Protein 4UFC (pdb70)

Radius of gyration: 41.96 Å; Cα contacts (8 Å, |Δi|>4): 3913; chains: 2; bounding box: 73×130×104 Å

Nearest PDB structures (foldseek):
  4ufc-assembly2_B  TM=1.001E+00  e=0.000E+00  Bacteroides ovatus
  7kmq-assembly1_A  TM=9.727E-01  e=6.134E-87  Xanthomonas citri pv. citri str. 306
  7kmq-assembly1_B  TM=9.738E-01  e=2.047E-86  Xanthomonas citri pv. citri str. 306
  2rdy-assembly1_B  TM=9.113E-01  e=7.644E-83  Halalkalibacterium halodurans C-125
  7zo0-assembly1_A  TM=8.776E-01  e=9.885E-65  Akkermansia muciniphila ATCC BAA-835

Secondary structure (DSSP, 8-state):
--EEEESS--SSGGGSEEEE-SSEEEEE---SSEEEEEEEETT-BSS-S-----THHHHHHHHHHHHHHTT-HHHHHHHHHHHS--S---PPB----EEEEE-TT--S-EEEEEEEETTTTEEEEEEEETTEEEEEEEEE-TTTSSEEEEEEESSTT-EEEEEEEE-SSSEEEEEETTEEEEEEE---BTTBPP--EEEEEEEEEESSEEEEETTEEEEEEESEEEEEEEEEES--BTTB----HHHHHHHHHHHHHTS-HHHHHHHHHHHHHHHHTT-EEE----GGGGS-HHHHHHHGGGSS-THHHHHHHHHHHHHHHHH--TTSPPPBTTBT----SS-GGGG-EETTTHHHHHTTHHHHTT-GGGGHHHHHHHHHHHHHHHHHHHHHH--SS----SEE-TT---S--S-HHHH--TTHHHHHHHHHHHHHHHH--HHHHHHHHHHHHHHHHHHHHH-EE-TTT--EE--SEEETTEEEEES--HHHHHHHHHHHHHHHHHHHHH---HHHHHHHHHHHHTSPPPEE-TTS-B-SSSSS---TT---S--GGGTTTTTSS---TTT-HHHHHHHHHHHHHH-S-SSHHHHHHHHHHHHHTT-HHHHHHHHHHHS-B---GGGTTTSTT--B-TTS-BBSSSB-THHHHHHHHHHHHHHEE-SSSSEEESTT--TT--SEEEEEEEETTTEEEEEEEETTEEEEEEEEESS-EEEEEEESS-EE-TT-EE--SSPPS--SS-----PPPEE-TT-----------EEEEEEE-TT-EEEEEE-/---EEEESS--SSGGGSEEEE-SSEEEEE---SSEEEEEEEETT-BSS-S-----THHHHHHHHHHHHHHTT-HHHHHHHHHHHS--S---PPB----EEEEE-TT--S-EEEEEEEETTTTEEEEEEEETTEEEEEEEEE-TTTSSEEEEEEESSTT-EEEEEEEE-SS-EEEEEETTEEEEEEE---BTTBPP--EEEEEEEEEESSEEEEETTEEEEEEESEEEEEEEEEES--BTTB----HHHHHHHHHHHHHTS-HHHHHHHHHHHHHHHHTT-EEE----GGGGS-HHHHHHHGGGSS-THHHHHHHHHHHHHHHHH--TTSPPPBTTBT----SS-GGGG-EETTTHHHHHTTHHHHTT-GGGGHHHHHHHHHHHHHHHHHHHHHH--SS---BSEE-TT---SB-S-HHHH--TTHHHHHHHHHHHHHHHH--HHHHHHHHHHHHHHHHHHHHH-EE-TTT--EE--SEEETTEEEEES--HHHHHHHHHHHHHHHHHHHHH---HHHHHHHHHHHHTSPPPEE-TTS-B-SSSSS---TT---S--GGGTTTTTSS---TTT-HHHHHHHHHHHHHH-S-SSHHHHHHHHHHHHHTT-HHHHHHHHHHHS-B---GGGTTTSTT--B-TTS-BBSSSB-THHHHHHHHHHHHHHEE-SSSSEEESTT--TT--SEEEEEEEETTTEEEEEEEETTEEEEEEEEESS-EEEEEEESS-EE-TT-EE-SSPPPS--SS-----PPPEE-TT-----------EEEEEEE-TTEEEEEEE-

Solvent-accessible surface area: 54786 Å² total; per-residue (Å²): 99,25,88,0,71,5,42,119,17,10,138,45,40,10,43,0,0,0,1,4,12,6,28,4,0,0,0,3,27,0,12,30,86,127,1,30,0,4,4,0,7,11,16,0,1,0,1,11,52,35,87,0,17,20,75,74,0,46,142,27,12,84,66,0,33,110,12,12,59,95,57,106,33,154,63,0,36,161,54,0,64,73,23,0,22,37,148,32,35,1,0,0,0,1,3,3,4,11,0,41,0,66,0,93,103,2,112,128,25,65,56,23,41,6,7,0,16,0,80,35,5,7,4,30,3,96,0,59,16,131,122,15,36,10,41,3,24,1,0,2,0,25,61,16,47,0,1,0,0,21,0,105,2,78,114,70,70,20,0,20,4,19,0,16,19,85,13,99,16,99,46,137,30,84,23,113,138,59,36,0,30,1,54,2,84,11,64,106,25,79,60,19,142,46,25,3,94,2,12,2,6,0,53,11,75,35,97,13,85,48,120,79,32,69,90,34,0,46,0,43,98,0,36,70,0,8,0,0,3,0,2,3,0,1,10,74,56,30,128,50,42,95,21,83,22,42,112,75,0,46,58,62,5,134,144,2,42,124,48,79,24,119,127,0,33,142,59,1,36,54,88,0,74,153,14,0,46,71,0,49,6,78,8,68,74,34,179,30,8,124,79,42,0,27,95,6,0,106,55,1,43,103,40,129,5,27,5,1,0,5,1,4,1,6,0,0,0,1,0,0,0,1,0,0,11,71,88,16,23,4,0,4,8,8,1,4,0,2,72,25,18,139,9,53,123,26,0,5,1,16,0,1,0,14,1,0,0,2,3,23,0,0,10,9,0,30,0,28,71,0,3,41,1,0,6,56,0,0,83,31,0,25,92,24,0,36,102,1,0,118,43,0,7,89,5,133,23,7,2,0,0,6,5,0,0,0,3,7,1,2,0,0,0,62,110,0,36,9,0,0,0,3,0,0,0,5,2,0,0,10,13,0,12,45,23,12,15,12,29,14,64,108,131,26,0,114,106,20,12,82,18,0,56,9,3,0,29,4,2,40,48,1,15,37,83,23,67,79,31,60,14,30,0,1,0,0,0,0,0,0,50,36,45,48,2,24,6,4,0,8,0,0,11,3,0,0,31,6,0,0,28,14,0,9,64,0,1,131,52,22,52,48,51,99,82,26,27,69,41,0,105,109,12,25,83,105,6,10,11,16,12,1,0,125,73,12,1,0,5,1,23,13,80,32,99,18,88,44,173,47,116,26,82,6,1,0,1,0,4,0,2,13,25,8,33,6,4,4,9,81,69,22,26,32,0,4,24,0,0,65,23,5,3,92,39,19,17,49,49,31,16,0,8,1,0,0,2,3,0,0,0,2,0,6,8,31,31,8,76,34,0,20,83,0,0,59,28,2,2,61,27,1,27,28,74,170,51,29,199,122,96,88,79,3,22,2,2,6,1,0,0,3,0,36,48,42,10,4,0,2,0,3,0,0,0,0,0,0,0,0,7,0,0,2,8,3,16,11,20,1,0,5,2,10,1,3,27,0,92,46,1,86,68,15,38,2,94,3,0,14,0,16,1,27,0,32,0,39,4,49,3,118,107,64,59,7,66,74,0,61,0,114,0,42,73,5,67,11,0,15,0,16,2,44,34,47,6,114,30,195,54,32,101,104,33,142,73,182,112,10,95,11,147,23,1,16,37,17,120,29,59,113,16,16,57,29,174,87,33,105,27,86,67,21,198,72,106,148,34,58,41,13,14,4,113,11,148,66,38,120,73,36,89,1,50,42,143,125,40,8,89,0,32,5,41,125,17,10,142,47,37,12,43,0,2,0,2,4,11,4,30,4,0,0,0,4,29,0,10,25,105,117,0,33,0,3,3,1,7,11,16,0,0,0,0,15,53,35,82,0,18,19,77,72,0,46,145,25,12,85,71,0,34,137,19,13,60,89,59,108,32,143,62,0,31,160,54,0,63,75,22,0,20,35,144,34,36,0,0,0,0,0,3,2,3,11,0,40,0,65,1,87,103,2,134,132,29,68,57,29,37,6,8,0,16,0,58,34,5,6,3,29,4,88,0,58,15,130,103,15,34,8,41,2,23,2,0,2,0,27,61,24,49,0,2,0,0,19,1,106,2,79,107,74,71,23,0,21,2,17,0,21,20,84,14,98,15,117,56,162,24,70,17,114,146,62,35,0,22,1,58,2,91,11,66,116,28,81,67,25,162,48,25,3,96,2,12,3,6,0,52,12,75,36,99,13,83,49,110,76,34,72,90,38,0,48,0,42,98,0,36,70,0,8,0,0,3,0,2,3,1,0,10,73,56,31,126,52,41,95,21,86,20,44,103,75,0,45,52,61,5,138,155,0,42,128,60,77,24,112,130,0,32,150,67,1,37,59,87,0,76,154,13,0,47,71,0,50,6,78,8,58,42,14,45,29,9,42,43,30,0,28,87,7,0,110,68,2,42,88,35,76,5,26,6,1,0,5,1,3,1,6,0,0,0,2,0,0,0,1,0,0,13,72,90,17,24,4,0,4,7,9,0,2,0,1,71,23,16,140,9,52,122,26,0,5,1,16,0,1,0,13,1,0,0,2,2,21,0,0,10,8,0,29,0,27,71,0,3,41,1,0,6,55,0,0,88,30,0,25,91,24,0,36,98,0,0,122,40,0,8,90,6,133,23,7,3,0,0,6,5,0,0,0,2,7,1,2,0,0,0,63,108,0,36,9,0,0,0,3,0,0,0,6,3,0,0,11,15,0,12,48,24,13,16,11,29,14,63,104,131,27,0,98,105,20,12,84,18,0,56,9,2,0,28,4,1,40,45,1,16,37,101,18,70,105,99,116,50,29,0,0,0,0,0,0,0,0,51,37,44,56,1,15,6,0,0,8,0,0,12,2,0,0,30,5,0,0,30,15,0,8,65,0,1,135,46,29,52,47,49,98,83,26,27,66,39,0,110,108,11,23,127,106,7,11,11,16,30,2,0,123,72,11,1,0,6,1,20,10,76,34,94,18,88,42,175,46,117,26,81,5,1,0,1,0,4,0,3,12,26,8,34,6,4,4,8,80,68,23,50,81,0,4,24,0,0,64,23,6,4,92,36,17,15,48,47,32,16,0,8,1,0,0,2,3,0,0,0,2,0,6,8,33,31,8,76,34,0,19,80,0,0,57,27,3,1,62,28,1,27,29,72,170,54,28,199,121,95,87,79,3,22,2,2,5,1,0,0,3,0,33,48,43,10,5,0,3,0,2,0,0,0,0,0,0,0,0,7,0,1,2,8,2,17,10,21,1,0,6,2,10,1,2,28,0,92,46,0,63,32,16,38,2,94,3,0,12,0,16,1,29,0,29,0,38,4,53,3,71,103,60,67,6,65,65,1,61,0,100,0,42,72,5,67,12,0,14,0,15,2,46,30,52,10,107,30,173,64,33,160,122,32,162,46,185,143,18,85,12,185,24,1,38,40,18,118,30,72,149,19,81,59,30,202,91,32,107,26,84,90,22,199,65,102,146,34,60,41,10,27,6,126,11,147,66,46,121,72,34,70,2,49,40,150

Foldseek 3Di:
DQKFKDQDWAPDQLQWAWFFQQAKIWTWGLDQQKTKTWIFGQLFWFFAFDAWAFLQQQVCVVVLVVCQLVVNFVVSQVVCQVGFTDLDFAIFGATPFMKMKGNNLQPDWDPWMWMQGLLFRWIWTWTDRVNKIKIWIWHQFNVLRWIKIKIAIPDFQPDKIKIAIDAPFDKDWDADPQKIKIKGFGDHDSNGHGDKIKIKIKHKDFPFDWDDDPRMIITGRTGMMMMTMFMDMQDDALNGRHRDGVVRRVVSRVRNVVDDDVVSSVNRRVVSCVQLVLKAWDFDADPQCPDRQLSCLACVVVQRGPCVLRNLLSVLSSLLSRNAAPPHAAQFQQRRDDHHNQDDVSSFHFQLQQSLLSCLCCQFVRNVRSCRNLLVLLVVQQVQQQVSLCSNHNFFFGWAWGTDGRNNYRTFRDGALAGVATLRQLSSLCSQVLSCQQAVDLVSLLVCLSSLLSNLRRLLSQWDASPPPRATWHPQHYQPHDDTRHIQFLLRLLSNLCSLVSSLVSCVSNPDDPVSNVSSVVNQVRHDFWAQAPQLATDRGPDRDDDLQAQDLDPSNCVCLPPNPNDACVQAQLHLVNPVSNDVSNDQAAFLLSLLQVLLNVLSNLAQAVSVVSVSQQSHEDAAPVCCVVVVSYQAYSNRAGDSPPGTRSNSSSSSSSVSSQQWAPAAPAIEGRSHHHQSRQWIWMFNTTHRQGKTKIWTHHRSATFKMKIARQAWAKHKYKYLADKDFDAKAWDDDDDGPDPSNHYDDGPDYYYDPPDDRDGDDDRDMTMIMHGTHHGDMTMMGGD/DFFKFKDQDFAPDQLQFAWFFQQAKIWTWGLDQQKTKTWIFGQQFWAFAFDAWAFLQQQVCVVVLVVCQLVVNQVVSQVVCQVGFTDLDFAIFGATPFMKMKGDNLRPDWDPWMWMQGLLFRWIWTWTDDVHKIKIWIWHQFNVLRWIKIKIAIPDFQPDKIKMATDAPFDKDWDADPQKIKIKGFHDHDSNGHGDKIKIKIKHKDFPFDWDDDVRMIITGRTGMMMMTMFMDMQDDALNGRHRDGVVRRVVSRVRNVVDDDVVSSVVRRVVSCVQLVLKAWDFDADPLSPDRLLSCLACVVVLHGVCVLRNLLSVLSSLLSRNAAPPHAAQFQQRRDDHHNQDDVSSFHFQLQQSLLSCLCCQFVPNVRSCRNLLVLLVVQQVQQQVSLCSNHNFFFGWAWGTDGRSNYRTFRDGALAGVATLRQLSSLCSQVLSCQQAVDLVSLLVCLSSLLSNLRRLLSQWDASPPPRATWHPQHYQPHDDTRHIAFLLRLLSNLCSLVSSLVSCVSNPDDPVSNVSSVVNQVRGDFWAQAPQLATDRGPDRDDDLQAQDLDPSNCVCLPPNPADACVQHQLHLVNPVSNDVSNDQAAFLLSLLVVLQNVLSNLAQAVSVVSVSQQSHEDAAPVCCVVVVSYQAYSNRAGDSPPGTRSNSSSSNSSVSSQQWAPAAPAIEGRSHHHPSRQWIWMFNTTHRQGKTKIWTHHRRATFKMKIARQAWAKHKYKYLADKDFDAKAWDPDDDGPDCSNHYDDGPDYYYDPPDDRDGDDDRDMTMIMHGTHHGDMIMMGGD

Sequence (1575 aa):
DLKLWYSQPAQNWSEALPIGNSRLGAMVYGGIEREELQLNEETFWAGSPYNNNNPNAVHVLPVVRKLIFEGRNKEAQRLIDANFLTQQHGMSYLTLGSLYLEFPEHQNGSGFYRDLNLENATTTTRYQVDDVTYTRTTFASFTDNVIIMHIKASKANALNFTIAYNCPLVHKVNVQNDQLTVTCQGKEQEGLKAALRAECQIQVKTNGTLRPAGNTLQINEGTEATLYISAATNYVNYQDVSADESHRTSEYLKRAMQIPYEKALKNHIAYYKKQFDRVRLTLPAGKASQLETPKRIENFGNGEDMAMAALLFHYGRYLLISSSQPGGQPANLQGIWNNSTHAPWDSKYTININTEMNYWPAEVTNLSETHSPLFSMLKDLSVTGAETARTMYDCRGWVAHHNTDLWRICGVVDFAAAGMWPSGGAWLAQHIWQHYLFTGNKEFLKEYYPILKGTAQFYMDFLVEHPVYKWLVVSPSVSPEHGPITAGCTMDNQIAFDALHNTLLASYIAGEAPSFQDSLKQTLEKLPPMQIGKHNQLQEWLEDIDNPKDEHRHISHLYGLYPSNQISPYSNPELFQAARNTLLQRGDKATGWSIGWKVNFWARMLDGNHAFQIIKNMIQLLPNDHLAKEYPNGRTYPNMLDAHPPFQIDGNFGYTAGVAEMLLQSHDGAVHLLPALPDAWEEGSVKGLVARGNFTVDMDWKNNVLNKAIIRSNIGSTLRIRSYVPLKGKGLKQVNGKECSNRLFATTPIKQPLVAKGVSAQSPKLQKVYEYDIETKAGKTYIVNTIQDLKLWYSQPAQNWSEALPIGNSRLGAMVYGGIEREELQLNEETFWAGSPYNNNNPNAVHVLPVVRKLIFEGRNKEAQRLIDANFLTQQHGMSYLTLGSLYLEFPEHQNGSGFYRDLNLENATTTTRYQVDDVTYTRTTFASFTDNVIIMHIKASKANALNFTIAYNCPLVHKVNVQNDQLTVTCQGKEQEGLKAALRAECQIQVKTNGTLRPAGNTLQINEGTEATLYISAATNYVNYQDVSADESHRTSEYLKRAMQIPYEKALKNHIAYYKKQFDRVRLTLPAGKASQLETPKRIENFGNGEDMAMAALLFHYGRYLLISSSQPGGQPANLQGIWNNSTHAPWDSKYTININTEMNYWPAEVTNLSETHSPLFSMLKDLSVTGAETARTMYDCRGWVAHHNTDLWRICGVVDFAAAGMWPSGGAWLAQHIWQHYLFTGNKEFLKEYYPILKGTAQFYMDFLVEHPVYKWLVVSPSVSPEHGPITAGCTMDNQIAFDALHNTLLASYIAGEAPSFQDSLKQTLEKLPPMQIGKHNQLQEWLEDIDNPKDEHRHISHLYGLYPSNQISPYSNPELFQAARNTLLQRGDKATGWSIGWKVNFWARMLDGNHAFQIIKNMIQLLPNDHLAKEYPNGRTYPNMLDAHPPFQIDGNFGYTAGVAEMLLQSHDGAVHLLPALPDAWEEGSVKGLVARGNFTVDMDWKNNVLNKAIIRSNIGSTLRIRSYVPLKGKGLKQVNGKECSNRLFATTPIKQPLVAKGVSAQSPKLQKVYEYDIETKAGKTYIVNTI

Structure (mmCIF, N/CA/C/O backbone):
data_4UFC
#
_entry.id   4UFC
#
_cell.length_a   53.692
_cell.length_b   179.117
_cell.length_c   205.181
_cell.angle_alpha   90.00
_cell.angle_beta   90.00
_cell.angle_gamma   90.00
#
_symmetry.space_group_name_H-M   'P 21 21 21'
#
loop_
_entity.id
_entity.type
_entity.pdbx_description
1 polymer GH95
2 non-polymer 'CALCIUM ION'
3 non-polymer beta-L-galactopyranose
4 non-polymer 'CACODYLATE ION'
#
loop_
_atom_site.group_PDB
_atom_site.id
_atom_site.type_symbol
_atom_site.label_atom_id
_atom_site.label_alt_id
_atom_site.label_comp_id
_atom_site.label_asym_id
_atom_site.label_entity_id
_atom_site.label_seq_id
_atom_site.pdbx_PDB_ins_code
_atom_site.Cartn_x
_atom_site.Cartn_y
_atom_site.Cartn_z
_atom_site.occupancy
_atom_site.B_iso_or_equiv
_atom_site.auth_seq_id
_atom_site.auth_comp_id
_atom_site.auth_asym_id
_atom_site.auth_atom_id
_atom_site.pdbx_PDB_model_num
ATOM 1 N N . ASP A 1 21 ? 26.474 191.877 -14.527 1.00 45.76 21 ASP A N 1
ATOM 2 C CA . ASP A 1 21 ? 25.306 192.124 -13.593 1.00 45.38 21 ASP A CA 1
ATOM 3 C C . ASP A 1 21 ? 25.639 192.343 -12.078 1.00 44.98 21 ASP A C 1
ATOM 4 O O . ASP A 1 21 ? 25.058 191.714 -11.181 1.00 45.53 21 ASP A O 1
ATOM 9 N N . LEU A 1 22 ? 26.530 193.277 -11.788 1.00 44.39 22 LEU A N 1
ATOM 10 C CA . LEU A 1 22 ? 26.856 193.606 -10.415 1.00 43.50 22 LEU A CA 1
ATOM 11 C C . LEU A 1 22 ? 26.829 195.109 -10.168 1.00 42.90 22 LEU A C 1
ATOM 12 O O . LEU A 1 22 ? 27.576 195.622 -9.317 1.00 42.61 22 LEU A O 1
ATOM 17 N N . LYS A 1 23 ? 25.995 195.831 -10.911 1.00 42.57 23 LYS A N 1
ATOM 18 C CA . LYS A 1 23 ? 25.837 197.254 -10.653 1.00 41.61 23 LYS A CA 1
ATOM 19 C C . LYS A 1 23 ? 24.384 197.698 -10.643 1.00 40.71 23 LYS A C 1
ATOM 20 O O . LYS A 1 23 ? 23.529 197.154 -11.332 1.00 40.77 23 LYS A O 1
ATOM 26 N N . LEU A 1 24 ? 24.127 198.681 -9.796 1.00 39.54 24 LEU A N 1
ATOM 27 C CA . LEU A 1 24 ? 22.849 199.356 -9.724 1.00 38.97 24 LEU A CA 1
ATOM 28 C C . LEU A 1 24 ? 23.015 200.642 -10.500 1.00 38.77 24 LEU A C 1
ATOM 29 O O . LEU A 1 24 ? 23.945 201.394 -10.216 1.00 38.41 24 LEU A O 1
ATOM 34 N N . TRP A 1 25 ? 22.164 200.900 -11.489 1.00 38.74 25 TRP A N 1
ATOM 35 C CA . TRP A 1 25 ? 22.294 202.131 -12.251 1.00 38.62 25 TRP A CA 1
ATOM 36 C C . TRP A 1 25 ? 20.961 202.804 -12.428 1.00 38.50 25 TRP A C 1
ATOM 37 O O . TRP A 1 25 ? 19.927 202.201 -12.228 1.00 38.72 25 TRP A O 1
ATOM 48 N N . TYR A 1 26 ? 21.015 204.088 -12.761 1.00 38.28 26 TYR A N 1
ATOM 49 C CA . TYR A 1 26 ? 19.846 204.956 -12.795 1.00 38.20 26 TYR A CA 1
ATOM 50 C C . TYR A 1 26 ? 20.110 206.005 -13.852 1.00 38.51 26 TYR A C 1
ATOM 51 O O . TYR A 1 26 ? 21.254 206.358 -14.070 1.00 38.14 26 TYR A O 1
ATOM 60 N N . SER A 1 27 ? 19.051 206.504 -14.501 1.00 39.34 27 SER A N 1
ATOM 61 C CA . SER A 1 27 ? 19.162 207.574 -15.527 1.00 39.75 27 SER A CA 1
ATOM 62 C C . SER A 1 27 ? 18.692 208.958 -15.036 1.00 39.93 27 SER A C 1
ATOM 63 O O . SER A 1 27 ? 18.623 209.905 -15.817 1.00 40.39 27 SER A O 1
ATOM 66 N N . GLN A 1 28 ? 18.377 209.067 -13.747 1.00 39.74 28 GLN A N 1
ATOM 67 C CA . GLN A 1 28 ? 18.061 210.354 -13.121 1.00 39.86 28 GLN A CA 1
ATOM 68 C C . GLN A 1 28 ? 18.781 210.450 -11.747 1.00 39.17 28 GLN A C 1
ATOM 69 O O . GLN A 1 28 ? 19.016 209.436 -11.101 1.00 38.89 28 GLN A O 1
ATOM 75 N N . PRO A 1 29 ? 19.191 211.658 -11.326 1.00 39.12 29 PRO A N 1
ATOM 76 C CA . PRO A 1 29 ? 19.815 211.752 -10.003 1.00 38.54 29 PRO A CA 1
ATOM 77 C C . PRO A 1 29 ? 18.800 211.617 -8.888 1.00 38.39 29 PRO A C 1
ATOM 78 O O . PRO A 1 29 ? 17.623 211.866 -9.096 1.00 38.72 29 PRO A O 1
ATOM 82 N N . ALA A 1 30 ? 19.256 211.225 -7.712 1.00 38.09 30 ALA A N 1
ATOM 83 C CA . ALA A 1 30 ? 18.351 210.966 -6.603 1.00 38.38 30 ALA A CA 1
ATOM 84 C C . ALA A 1 30 ? 17.579 212.201 -6.182 1.00 39.06 30 ALA A C 1
ATOM 85 O O . ALA A 1 30 ? 18.148 213.251 -5.971 1.00 38.97 30 ALA A O 1
ATOM 87 N N . GLN A 1 31 ? 16.270 212.044 -6.018 1.00 40.22 31 GLN A N 1
ATOM 88 C CA . GLN A 1 31 ? 15.395 213.119 -5.553 1.00 40.98 31 GLN A CA 1
ATOM 89 C C . GLN A 1 31 ? 15.195 213.093 -4.044 1.00 40.10 31 GLN A C 1
ATOM 90 O O . GLN A 1 31 ? 14.625 214.017 -3.490 1.00 40.76 31 GLN A O 1
ATOM 96 N N . ASN A 1 32 ? 15.601 212.010 -3.395 1.00 39.01 32 ASN A N 1
ATOM 97 C CA . ASN A 1 32 ? 15.364 211.789 -1.957 1.00 38.48 32 ASN A CA 1
ATOM 98 C C . ASN A 1 32 ? 16.237 210.639 -1.423 1.00 37.60 32 ASN A C 1
ATOM 99 O O . ASN A 1 32 ? 16.871 209.922 -2.204 1.00 37.49 32 ASN A O 1
ATOM 104 N N . TRP A 1 33 ? 16.260 210.464 -0.106 1.00 36.96 33 TRP A N 1
ATOM 105 C CA . TRP A 1 33 ? 17.213 209.583 0.539 1.00 36.11 33 TRP A CA 1
ATOM 106 C C . TRP A 1 33 ? 17.067 208.142 0.102 1.00 35.47 33 TRP A C 1
ATOM 107 O O . TRP A 1 33 ? 18.053 207.401 0.032 1.00 35.24 33 TRP A O 1
ATOM 118 N N . SER A 1 34 ? 15.849 207.740 -0.224 1.00 35.22 34 SER A N 1
ATOM 119 C CA . SER A 1 34 ? 15.597 206.396 -0.729 1.00 34.82 34 SER A CA 1
ATOM 120 C C . SER A 1 34 ? 16.106 206.096 -2.131 1.00 34.55 34 SER A C 1
ATOM 121 O O . SER A 1 34 ? 16.040 204.947 -2.567 1.00 34.41 34 SER A O 1
ATOM 124 N N . GLU A 1 35 ? 16.571 207.123 -2.846 1.00 34.34 35 GLU A N 1
ATOM 125 C CA . GLU A 1 35 ? 17.167 206.968 -4.177 1.00 34.07 35 GLU A CA 1
ATOM 126 C C . GLU A 1 35 ? 18.688 207.122 -4.180 1.00 33.37 35 GLU A C 1
ATOM 127 O O . GLU A 1 35 ? 19.326 206.822 -5.175 1.00 33.35 35 GLU A O 1
ATOM 133 N N . ALA A 1 36 ? 19.251 207.594 -3.072 1.00 32.73 36 ALA A N 1
ATOM 134 C CA . ALA A 1 36 ? 20.684 207.791 -2.958 1.00 32.25 36 ALA A CA 1
ATOM 135 C C . ALA A 1 36 ? 21.430 206.478 -2.660 1.00 31.74 36 ALA A C 1
ATOM 136 O O . ALA A 1 36 ? 20.858 205.555 -2.090 1.00 31.60 36 ALA A O 1
ATOM 138 N N . LEU A 1 37 ? 22.716 206.408 -3.002 1.00 31.42 37 LEU A N 1
ATOM 139 C CA . LEU A 1 37 ? 23.450 205.144 -2.926 1.00 31.05 37 LEU A CA 1
ATOM 140 C C . LEU A 1 37 ? 24.460 205.074 -1.783 1.00 30.65 37 LEU A C 1
ATOM 141 O O . LEU A 1 37 ? 25.265 205.989 -1.587 1.00 30.77 37 LEU A O 1
ATOM 146 N N . PRO A 1 38 ? 24.444 203.971 -1.029 1.00 30.23 38 PRO A N 1
ATOM 147 C CA . PRO A 1 38 ? 25.325 203.823 0.130 1.00 29.92 38 PRO A CA 1
ATOM 148 C C . PRO A 1 38 ? 26.729 203.340 -0.220 1.00 29.87 38 PRO A C 1
ATOM 149 O O . PRO A 1 38 ? 26.900 202.396 -0.990 1.00 29.90 38 PRO A O 1
ATOM 153 N N . ILE A 1 39 ? 27.716 203.999 0.383 1.00 29.79 39 ILE A N 1
ATOM 154 C CA . ILE A 1 39 ? 29.097 203.570 0.369 1.00 29.83 39 ILE A CA 1
ATOM 155 C C . ILE A 1 39 ? 29.586 203.622 1.795 1.00 29.74 39 ILE A C 1
ATOM 156 O O . ILE A 1 39 ? 29.070 204.389 2.595 1.00 29.56 39 ILE A O 1
ATOM 161 N N . GLY A 1 40 ? 30.585 202.798 2.117 1.00 29.93 40 GLY A N 1
ATOM 162 C CA . GLY A 1 40 ? 31.162 202.821 3.448 1.00 29.99 40 GLY A CA 1
ATOM 163 C C . GLY A 1 40 ? 32.316 201.873 3.590 1.00 30.34 40 GLY A C 1
ATOM 164 O O . GLY A 1 40 ? 32.421 200.910 2.842 1.00 30.43 40 GLY A O 1
ATOM 165 N N . ASN A 1 41 ? 33.171 202.145 4.575 1.00 30.65 41 ASN A N 1
ATOM 166 C CA . ASN A 1 41 ? 34.319 201.291 4.884 1.00 31.10 41 ASN A CA 1
ATOM 167 C C . ASN A 1 41 ? 34.204 200.635 6.254 1.00 31.12 41 ASN A C 1
ATOM 168 O O . ASN A 1 41 ? 35.202 200.151 6.772 1.00 31.43 41 ASN A O 1
ATOM 173 N N . SER A 1 42 ? 32.990 200.625 6.819 1.00 30.82 42 SER A N 1
ATOM 174 C CA . SER A 1 42 ? 32.711 200.120 8.170 1.00 30.84 42 SER A CA 1
ATOM 175 C C . SER A 1 42 ? 32.682 201.240 9.204 1.00 31.03 42 SER A C 1
ATOM 176 O O . SER A 1 42 ? 31.869 201.168 10.129 1.00 30.81 42 SER A O 1
ATOM 179 N N . ARG A 1 43 ? 33.570 202.243 9.077 1.00 31.54 43 ARG A N 1
ATOM 180 C CA . ARG A 1 43 ? 33.630 203.364 10.033 1.00 31.82 43 ARG A CA 1
ATOM 181 C C . ARG A 1 43 ? 33.008 204.645 9.486 1.00 31.88 43 ARG A C 1
ATOM 182 O O . ARG A 1 43 ? 32.297 205.347 10.196 1.00 31.79 43 ARG A O 1
ATOM 190 N N . LEU A 1 44 ? 33.335 204.980 8.237 1.00 32.24 44 LEU A N 1
ATOM 191 C CA . LEU A 1 44 ? 32.790 206.167 7.557 1.00 32.30 44 LEU A CA 1
ATOM 192 C C . LEU A 1 44 ? 31.767 205.690 6.580 1.00 32.07 44 LEU A C 1
ATOM 193 O O . LEU A 1 44 ? 32.020 204.720 5.875 1.00 32.20 44 LEU A O 1
ATOM 198 N N . GLY A 1 45 ? 30.635 206.379 6.504 1.00 31.98 45 GLY A N 1
ATOM 199 C CA . GLY A 1 45 ? 29.644 206.100 5.467 1.00 31.77 45 GLY A CA 1
ATOM 200 C C . GLY A 1 45 ? 29.233 207.355 4.725 1.00 31.98 45 GLY A C 1
ATOM 201 O O . GLY A 1 45 ? 29.313 208.455 5.253 1.00 32.06 45 GLY A O 1
ATOM 202 N N . ALA A 1 46 ? 28.796 207.184 3.489 1.00 32.15 46 ALA A N 1
ATOM 203 C CA . ALA A 1 46 ? 28.116 208.257 2.773 1.00 32.57 46 ALA A CA 1
ATOM 204 C C . ALA A 1 46 ? 26.907 207.749 1.975 1.00 32.73 46 ALA A C 1
ATOM 205 O O . ALA A 1 46 ? 26.894 206.617 1.485 1.00 32.75 46 ALA A O 1
ATOM 207 N N . MET A 1 47 ? 25.897 208.589 1.835 1.00 33.04 47 MET A N 1
ATOM 208 C CA . MET A 1 47 ? 24.841 208.319 0.879 1.00 33.23 47 MET A CA 1
ATOM 209 C C . MET A 1 47 ? 24.995 209.352 -0.222 1.00 33.88 47 MET A C 1
ATOM 210 O O . MET A 1 47 ? 24.996 210.549 0.050 1.00 34.28 47 MET A O 1
ATOM 215 N N . VAL A 1 48 ? 25.083 208.877 -1.458 1.00 34.32 48 VAL A N 1
ATOM 216 C CA . VAL A 1 48 ? 25.448 209.690 -2.608 1.00 34.88 48 VAL A CA 1
ATOM 217 C C . VAL A 1 48 ? 24.270 209.934 -3.566 1.00 35.28 48 VAL A C 1
ATOM 218 O O . VAL A 1 48 ? 23.722 208.997 -4.145 1.00 35.22 48 VAL A O 1
ATOM 222 N N . TYR A 1 49 ? 23.917 211.199 -3.761 1.00 35.81 49 TYR A N 1
ATOM 223 C CA . TYR A 1 49 ? 22.706 211.535 -4.495 1.00 36.48 49 TYR A CA 1
ATOM 224 C C . TYR A 1 49 ? 22.872 211.547 -6.025 1.00 37.42 49 TYR A C 1
ATOM 225 O O . TYR A 1 49 ? 21.955 211.137 -6.758 1.00 38.03 49 TYR A O 1
ATOM 234 N N . GLY A 1 50 ? 23.995 212.076 -6.505 1.00 37.74 50 GLY A N 1
ATOM 235 C CA . GLY A 1 50 ? 24.225 212.214 -7.938 1.00 38.24 50 GLY A CA 1
ATOM 236 C C . GLY A 1 50 ? 23.745 213.518 -8.580 1.00 39.08 50 GLY A C 1
ATOM 237 O O . GLY A 1 50 ? 23.933 213.719 -9.800 1.00 39.74 50 GLY A O 1
ATOM 238 N N . GLY A 1 51 ? 23.185 214.434 -7.785 1.00 39.32 51 GLY A N 1
ATOM 239 C CA . GLY A 1 51 ? 22.624 215.684 -8.327 1.00 40.00 51 GLY A CA 1
ATOM 240 C C . GLY A 1 51 ? 23.586 216.478 -9.221 1.00 40.14 51 GLY A C 1
ATOM 241 O O . GLY A 1 51 ? 24.761 216.636 -8.899 1.00 40.25 51 GLY A O 1
ATOM 242 N N . ILE A 1 52 ? 23.065 217.014 -10.318 1.00 40.56 52 ILE A N 1
ATOM 243 C CA . ILE A 1 52 ? 23.865 217.673 -11.339 1.00 40.69 52 ILE A CA 1
ATOM 244 C C . ILE A 1 52 ? 24.324 219.066 -10.912 1.00 41.26 52 ILE A C 1
ATOM 245 O O . ILE A 1 52 ? 25.526 219.297 -10.735 1.00 41.77 52 ILE A O 1
ATOM 250 N N . GLU A 1 53 ? 23.380 219.986 -10.748 1.00 41.80 53 GLU A N 1
ATOM 251 C CA . GLU A 1 53 ? 23.694 221.366 -10.324 1.00 42.35 53 GLU A CA 1
ATOM 252 C C . GLU A 1 53 ? 24.151 221.422 -8.868 1.00 41.59 53 GLU A C 1
ATOM 253 O O . GLU A 1 53 ? 24.707 222.421 -8.442 1.00 41.38 53 GLU A O 1
ATOM 259 N N . ARG A 1 54 ? 23.860 220.365 -8.107 1.00 40.97 54 ARG A N 1
ATOM 260 C CA . ARG A 1 54 ? 24.283 220.245 -6.723 1.00 40.60 54 ARG A CA 1
ATOM 261 C C . ARG A 1 54 ? 24.318 218.777 -6.282 1.00 40.41 54 ARG A C 1
ATOM 262 O O . ARG A 1 54 ? 23.293 218.104 -6.235 1.00 40.77 54 ARG A O 1
ATOM 270 N N . GLU A 1 55 ? 25.498 218.306 -5.904 1.00 40.45 55 GLU A N 1
ATOM 271 C CA . GLU A 1 55 ? 25.680 216.957 -5.370 1.00 40.22 55 GLU A CA 1
ATOM 272 C C . GLU A 1 55 ? 25.600 217.021 -3.864 1.00 39.46 55 GLU A C 1
ATOM 273 O O . GLU A 1 55 ? 26.081 217.979 -3.262 1.00 39.50 55 GLU A O 1
ATOM 279 N N . GLU A 1 56 ? 24.992 216.003 -3.268 1.00 38.69 56 GLU A N 1
ATOM 280 C CA . GLU A 1 56 ? 24.950 215.863 -1.820 1.00 38.37 56 GLU A CA 1
ATOM 281 C C . GLU A 1 56 ? 25.609 214.536 -1.400 1.00 37.80 56 GLU A C 1
ATOM 282 O O . GLU A 1 56 ? 25.343 213.502 -2.002 1.00 37.80 56 GLU A O 1
ATOM 288 N N . LEU A 1 57 ? 26.510 214.592 -0.414 1.00 37.27 57 LEU A N 1
ATOM 289 C CA . LEU A 1 57 ? 26.997 213.408 0.284 1.00 36.54 57 LEU A CA 1
ATOM 290 C C . LEU A 1 57 ? 26.577 213.520 1.728 1.00 35.84 57 LEU A C 1
ATOM 291 O O . LEU A 1 57 ? 27.134 214.335 2.461 1.00 35.81 57 LEU A O 1
ATOM 296 N N . GLN A 1 58 ? 25.594 212.732 2.163 1.00 35.03 58 GLN A N 1
ATOM 297 C CA . GLN A 1 58 ? 25.270 212.766 3.583 1.00 34.60 58 GLN A CA 1
ATOM 298 C C . GLN A 1 58 ? 26.107 211.728 4.319 1.00 33.98 58 GLN A C 1
ATOM 299 O O . GLN A 1 58 ? 26.127 210.535 3.961 1.00 33.65 58 GLN A O 1
ATOM 305 N N . LEU A 1 59 ? 26.795 212.212 5.347 1.00 33.82 59 LEU A N 1
ATOM 306 C CA . LEU A 1 59 ? 27.863 211.474 6.008 1.00 33.55 59 LEU A CA 1
ATOM 307 C C . LEU A 1 59 ? 27.487 210.867 7.377 1.00 33.38 59 LEU A C 1
ATOM 308 O O . LEU A 1 59 ? 26.584 211.344 8.074 1.00 33.62 59 LEU A O 1
ATOM 313 N N . ASN A 1 60 ? 28.200 209.803 7.739 1.00 33.05 60 ASN A N 1
ATOM 314 C CA . ASN A 1 60 ? 28.069 209.138 9.044 1.00 32.73 60 ASN A CA 1
ATOM 315 C C . ASN A 1 60 ? 29.440 208.643 9.500 1.00 32.66 60 ASN A C 1
ATOM 316 O O . ASN A 1 60 ? 30.282 208.300 8.672 1.00 32.60 60 ASN A O 1
ATOM 321 N N . GLU A 1 61 ? 29.641 208.620 10.817 1.00 32.62 61 GLU A N 1
ATOM 322 C CA . GLU A 1 61 ? 30.742 207.890 11.437 1.00 32.52 61 GLU A CA 1
ATOM 323 C C . GLU A 1 61 ? 30.107 206.964 12.479 1.00 32.16 61 GLU A C 1
ATOM 324 O O . GLU A 1 61 ? 29.263 207.394 13.279 1.00 32.20 61 GLU A O 1
ATOM 330 N N . GLU A 1 62 ? 30.530 205.704 12.462 1.00 31.80 62 GLU A N 1
ATOM 331 C CA . GLU A 1 62 ? 29.912 204.640 13.238 1.00 31.37 62 GLU A CA 1
ATOM 332 C C . GLU A 1 62 ? 29.813 204.825 14.759 1.00 31.44 62 GLU A C 1
ATOM 333 O O . GLU A 1 62 ? 29.042 204.100 15.401 1.00 31.26 62 GLU A O 1
ATOM 339 N N . THR A 1 63 ? 30.594 205.747 15.336 1.00 31.72 63 THR A N 1
ATOM 340 C CA . THR A 1 63 ? 30.604 205.993 16.798 1.00 31.86 63 THR A CA 1
ATOM 341 C C . THR A 1 63 ? 29.977 207.318 17.214 1.00 31.93 63 THR A C 1
ATOM 342 O O . THR A 1 63 ? 30.053 207.702 18.369 1.00 32.21 63 THR A O 1
ATOM 346 N N . PHE A 1 64 ? 29.343 208.009 16.275 1.00 31.71 64 PHE A N 1
ATOM 347 C CA . PHE A 1 64 ? 28.674 209.265 16.591 1.00 31.93 64 PHE A CA 1
ATOM 348 C C . PHE A 1 64 ? 27.216 209.023 16.984 1.00 31.59 64 PHE A C 1
ATOM 349 O O . PHE A 1 64 ? 26.351 208.862 16.129 1.00 31.19 64 PHE A O 1
ATOM 357 N N . TRP A 1 65 ? 26.977 208.968 18.294 1.00 31.79 65 TRP A N 1
ATOM 358 C CA . TRP A 1 65 ? 25.639 208.775 18.868 1.00 31.66 65 TRP A CA 1
ATOM 359 C C . TRP A 1 65 ? 25.309 209.856 19.906 1.00 32.32 65 TRP A C 1
ATOM 360 O O . TRP A 1 65 ? 26.177 210.615 20.354 1.00 32.89 65 TRP A O 1
ATOM 371 N N . ALA A 1 66 ? 24.051 209.913 20.304 1.00 32.37 66 ALA A N 1
ATOM 372 C CA . ALA A 1 66 ? 23.643 210.826 21.359 1.00 33.05 66 ALA A CA 1
ATOM 373 C C . ALA A 1 66 ? 24.055 210.301 22.723 1.00 33.23 66 ALA A C 1
ATOM 374 O O . ALA A 1 66 ? 24.382 209.135 22.868 1.00 32.84 66 ALA A O 1
ATOM 376 N N . GLY A 1 67 ? 24.051 211.176 23.722 1.00 33.97 67 GLY A N 1
ATOM 377 C CA . GLY A 1 67 ? 24.236 210.764 25.116 1.00 34.25 67 GLY A CA 1
ATOM 378 C C . GLY A 1 67 ? 25.656 210.717 25.649 1.00 34.61 67 GLY A C 1
ATOM 379 O O . GLY A 1 67 ? 26.563 211.281 25.049 1.00 34.87 67 GLY A O 1
ATOM 380 N N . SER A 1 68 ? 25.788 210.089 26.819 1.00 34.80 68 SER A N 1
ATOM 381 C CA . SER A 1 68 ? 27.030 209.894 27.576 1.00 35.29 68 SER A CA 1
ATOM 382 C C . SER A 1 68 ? 27.088 208.438 28.011 1.00 34.83 68 SER A C 1
ATOM 383 O O . SER A 1 68 ? 26.170 207.675 27.732 1.00 34.25 68 SER A O 1
ATOM 386 N N . PRO A 1 69 ? 28.160 208.044 28.717 1.00 35.18 69 PRO A N 1
ATOM 387 C CA . PRO A 1 69 ? 28.112 206.771 29.421 1.00 34.91 69 PRO A CA 1
ATOM 388 C C . PRO A 1 69 ? 27.016 206.741 30.491 1.00 35.04 69 PRO A C 1
ATOM 389 O O . PRO A 1 69 ? 26.848 207.715 31.212 1.00 35.60 69 PRO A O 1
ATOM 393 N N . TYR A 1 70 ? 26.273 205.627 30.548 1.00 34.57 70 TYR A N 1
ATOM 394 C CA . TYR A 1 70 ? 25.155 205.424 31.498 1.00 34.65 70 TYR A CA 1
ATOM 395 C C . TYR A 1 70 ? 24.691 203.964 31.556 1.00 34.15 70 TYR A C 1
ATOM 396 O O . TYR A 1 70 ? 25.146 203.123 30.783 1.00 33.71 70 TYR A O 1
ATOM 405 N N . ASN A 1 71 ? 23.787 203.664 32.482 1.00 34.36 71 ASN A N 1
ATOM 406 C CA . ASN A 1 71 ? 23.072 202.384 32.448 1.00 33.88 71 ASN A CA 1
ATOM 407 C C . ASN A 1 71 ? 21.596 202.602 32.778 1.00 34.11 71 ASN A C 1
ATOM 408 O O . ASN A 1 71 ? 21.234 203.674 33.232 1.00 34.62 71 ASN A O 1
ATOM 413 N N . ASN A 1 72 ? 20.763 201.590 32.520 1.00 33.96 72 ASN A N 1
ATOM 414 C CA . ASN A 1 72 ? 19.329 201.645 32.781 1.00 34.24 72 ASN A CA 1
ATOM 415 C C . ASN A 1 72 ? 18.908 200.501 33.711 1.00 34.47 72 ASN A C 1
ATOM 416 O O . ASN A 1 72 ? 17.822 199.878 33.574 1.00 34.47 72 ASN A O 1
ATOM 421 N N . ASN A 1 73 ? 19.773 200.220 34.673 1.00 34.95 73 ASN A N 1
ATOM 422 C CA . ASN A 1 73 ? 19.454 199.256 35.701 1.00 35.15 73 ASN A CA 1
ATOM 423 C C . ASN A 1 73 ? 18.571 199.910 36.761 1.00 35.72 73 ASN A C 1
ATOM 424 O O . ASN A 1 73 ? 18.794 201.041 37.156 1.00 36.23 73 ASN A O 1
ATOM 429 N N . ASN A 1 74 ? 17.531 199.215 37.177 1.00 35.67 74 ASN A N 1
ATOM 430 C CA . ASN A 1 74 ? 16.703 199.691 38.262 1.00 36.31 74 ASN A CA 1
ATOM 431 C C . ASN A 1 74 ? 16.815 198.698 39.396 1.00 36.41 74 ASN A C 1
ATOM 432 O O . ASN A 1 74 ? 16.271 197.615 39.288 1.00 36.04 74 ASN A O 1
ATOM 437 N N . PRO A 1 75 ? 17.515 199.055 40.482 1.00 37.00 75 PRO A N 1
ATOM 438 C CA . PRO A 1 75 ? 17.672 198.161 41.620 1.00 37.29 75 PRO A CA 1
ATOM 439 C C . PRO A 1 75 ? 16.374 197.842 42.385 1.00 37.70 75 PRO A C 1
ATOM 440 O O . PRO A 1 75 ? 16.335 196.864 43.124 1.00 37.69 75 PRO A O 1
ATOM 444 N N . ASN A 1 76 ? 15.317 198.636 42.210 1.00 38.14 76 ASN A N 1
ATOM 445 C CA . ASN A 1 76 ? 14.016 198.260 42.765 1.00 38.39 76 ASN A CA 1
ATOM 446 C C . ASN A 1 76 ? 13.599 196.831 42.350 1.00 37.79 76 ASN A C 1
ATOM 447 O O . ASN A 1 76 ? 12.896 196.163 43.111 1.00 38.05 76 ASN A O 1
ATOM 452 N N . ALA A 1 77 ? 14.025 196.350 41.178 1.00 37.01 77 ALA A N 1
ATOM 453 C CA . ALA A 1 77 ? 13.502 195.075 40.688 1.00 36.50 77 ALA A CA 1
ATOM 454 C C . ALA A 1 77 ? 13.838 193.895 41.592 1.00 36.60 77 ALA A C 1
ATOM 455 O O . ALA A 1 77 ? 13.058 192.954 41.689 1.00 36.22 77 ALA A O 1
ATOM 457 N N . VAL A 1 78 ? 14.977 193.944 42.267 1.00 37.20 78 VAL A N 1
ATOM 458 C CA . VAL A 1 78 ? 15.401 192.799 43.094 1.00 37.53 78 VAL A CA 1
ATOM 459 C C . VAL A 1 78 ? 14.450 192.565 44.288 1.00 38.15 78 VAL A C 1
ATOM 460 O O . VAL A 1 78 ? 14.199 191.432 44.690 1.00 37.95 78 VAL A O 1
ATOM 464 N N . HIS A 1 79 ? 13.893 193.650 44.807 1.00 39.02 79 HIS A N 1
ATOM 465 C CA . HIS A 1 79 ? 12.972 193.585 45.931 1.00 39.71 79 HIS A CA 1
ATOM 466 C C . HIS A 1 79 ? 11.603 193.069 45.549 1.00 39.35 79 HIS A C 1
ATOM 467 O O . HIS A 1 79 ? 10.916 192.470 46.361 1.00 39.65 79 HIS A O 1
ATOM 474 N N . VAL A 1 80 ? 11.250 193.291 44.293 1.00 39.06 80 VAL A N 1
ATOM 475 C CA . VAL A 1 80 ? 9.912 193.078 43.750 1.00 39.09 80 VAL A CA 1
ATOM 476 C C . VAL A 1 80 ? 9.791 191.820 42.878 1.00 38.38 80 VAL A C 1
ATOM 477 O O . VAL A 1 80 ? 8.691 191.353 42.611 1.00 38.22 80 VAL A O 1
ATOM 481 N N . LEU A 1 81 ? 10.924 191.253 42.468 1.00 37.99 81 LEU A N 1
ATOM 482 C CA . LEU A 1 81 ? 10.942 190.068 41.609 1.00 37.32 81 LEU A CA 1
ATOM 483 C C . LEU A 1 81 ? 10.118 188.868 42.148 1.00 37.38 81 LEU A C 1
ATOM 484 O O . LEU A 1 81 ? 9.425 188.228 41.373 1.00 37.08 81 LEU A O 1
ATOM 489 N N . PRO A 1 82 ? 10.211 188.546 43.462 1.00 37.86 82 PRO A N 1
ATOM 490 C CA . PRO A 1 82 ? 9.429 187.409 43.970 1.00 37.98 82 PRO A CA 1
ATOM 491 C C . PRO A 1 82 ? 7.927 187.642 43.884 1.00 38.57 82 PRO A C 1
ATOM 492 O O . PRO A 1 82 ? 7.187 186.755 43.507 1.00 38.55 82 PRO A O 1
ATOM 496 N N . VAL A 1 83 ? 7.489 188.844 44.216 1.00 39.51 83 VAL A N 1
ATOM 497 C CA . VAL A 1 83 ? 6.076 189.206 44.153 1.00 40.30 83 VAL A CA 1
ATOM 498 C C . VAL A 1 83 ? 5.539 189.212 42.726 1.00 40.07 83 VAL A C 1
ATOM 499 O O . VAL A 1 83 ? 4.395 188.845 42.475 1.00 40.94 83 VAL A O 1
ATOM 503 N N . VAL A 1 84 ? 6.350 189.678 41.801 1.00 39.61 84 VAL A N 1
ATOM 504 C CA . VAL A 1 84 ? 6.000 189.637 40.397 1.00 39.19 84 VAL A CA 1
ATOM 505 C C . VAL A 1 84 ? 5.829 188.190 39.936 1.00 38.96 84 VAL A C 1
ATOM 506 O O . VAL A 1 84 ? 4.921 187.895 39.172 1.00 38.68 84 VAL A O 1
ATOM 510 N N . ARG A 1 85 ? 6.692 187.297 40.423 1.00 38.92 85 ARG A N 1
ATOM 511 C CA . ARG A 1 85 ? 6.642 185.894 40.033 1.00 39.09 85 ARG A CA 1
ATOM 512 C C . ARG A 1 85 ? 5.458 185.142 40.641 1.00 39.91 85 ARG A C 1
ATOM 513 O O . ARG A 1 85 ? 4.878 184.265 39.991 1.00 39.94 85 ARG A O 1
ATOM 521 N N . LYS A 1 86 ? 5.120 185.474 41.885 1.00 40.64 86 LYS A N 1
ATOM 522 C CA . LYS A 1 86 ? 3.997 184.854 42.564 1.00 41.33 86 LYS A CA 1
ATOM 523 C C . LYS A 1 86 ? 2.721 185.153 41.786 1.00 41.13 86 LYS A C 1
ATOM 524 O O . LYS A 1 86 ? 1.920 184.249 41.511 1.00 41.34 86 LYS A O 1
ATOM 530 N N . LEU A 1 87 ? 2.551 186.415 41.400 1.00 40.55 87 LEU A N 1
ATOM 531 C CA . LEU A 1 87 ? 1.343 186.832 40.696 1.00 40.51 87 LEU A CA 1
ATOM 532 C C . LEU A 1 87 ? 1.187 186.153 39.346 1.00 39.98 87 LEU A C 1
ATOM 533 O O . LEU A 1 87 ? 0.081 185.790 38.966 1.00 39.94 87 LEU A O 1
ATOM 538 N N . ILE A 1 88 ? 2.292 185.966 38.625 1.00 39.33 88 ILE A N 1
ATOM 539 C CA . ILE A 1 88 ? 2.216 185.363 37.290 1.00 39.13 88 ILE A CA 1
ATOM 540 C C . ILE A 1 88 ? 1.703 183.927 37.377 1.00 39.30 88 ILE A C 1
ATOM 541 O O . ILE A 1 88 ? 0.949 183.441 36.535 1.00 38.74 88 ILE A O 1
ATOM 546 N N . PHE A 1 89 ? 2.125 183.254 38.428 1.00 39.86 89 PHE A N 1
ATOM 547 C CA . PHE A 1 89 ? 1.755 181.877 38.589 1.00 40.45 89 PHE A CA 1
ATOM 548 C C . PHE A 1 89 ? 0.314 181.805 39.029 1.00 41.20 89 PHE A C 1
ATOM 549 O O . PHE A 1 89 ? -0.332 180.795 38.788 1.00 41.17 89 PHE A O 1
ATOM 557 N N . GLU A 1 90 ? -0.184 182.873 39.650 1.00 42.38 90 GLU A N 1
ATOM 558 C CA . GLU A 1 90 ? -1.608 182.961 40.024 1.00 43.77 90 GLU A CA 1
ATOM 559 C C . GLU A 1 90 ? -2.512 183.470 38.899 1.00 43.03 90 GLU A C 1
ATOM 560 O O . GLU A 1 90 ? -3.676 183.659 39.107 1.00 43.26 90 GLU A O 1
ATOM 566 N N . GLY A 1 91 ? -1.979 183.702 37.712 1.00 42.36 91 GLY A N 1
ATOM 567 C CA . GLY A 1 91 ? -2.794 184.131 36.595 1.00 42.63 91 GLY A CA 1
ATOM 568 C C . GLY A 1 91 ? -3.125 185.609 36.650 1.00 43.20 91 GLY A C 1
ATOM 569 O O . GLY A 1 91 ? -4.031 186.059 35.953 1.00 43.25 91 GLY A O 1
ATOM 570 N N . ARG A 1 92 ? -2.395 186.363 37.477 1.00 43.41 92 ARG A N 1
ATOM 571 C CA . ARG A 1 92 ? -2.604 187.804 37.636 1.00 44.23 92 ARG A CA 1
ATOM 572 C C . ARG A 1 92 ? -1.508 188.548 36.868 1.00 44.07 92 ARG A C 1
ATOM 573 O O . ARG A 1 92 ? -0.677 189.228 37.432 1.00 43.73 92 ARG A O 1
ATOM 581 N N . ASN A 1 93 ? -1.577 188.426 35.555 1.00 44.72 93 ASN A N 1
ATOM 582 C CA . ASN A 1 93 ? -0.545 188.864 34.654 1.00 44.88 93 ASN A CA 1
ATOM 583 C C . ASN A 1 93 ? -0.506 190.374 34.466 1.00 46.44 93 ASN A C 1
ATOM 584 O O . ASN A 1 93 ? 0.573 190.957 34.433 1.00 46.35 93 ASN A O 1
ATOM 589 N N . LYS A 1 94 ? -1.670 191.013 34.360 1.00 48.87 94 LYS A N 1
ATOM 590 C CA . LYS A 1 94 ? -1.729 192.486 34.297 1.00 50.10 94 LYS A CA 1
ATOM 591 C C . LYS A 1 94 ? -1.142 193.136 35.537 1.00 48.93 94 LYS A C 1
ATOM 592 O O . LYS A 1 94 ? -0.409 194.078 35.432 1.00 48.64 94 LYS A O 1
ATOM 598 N N . GLU A 1 95 ? -1.448 192.629 36.716 1.00 49.30 95 GLU A N 1
ATOM 599 C CA . GLU A 1 95 ? -0.919 193.237 37.941 1.00 49.21 95 GLU A CA 1
ATOM 600 C C . GLU A 1 95 ? 0.614 193.102 38.003 1.00 46.92 95 GLU A C 1
ATOM 601 O O . GLU A 1 95 ? 1.307 194.005 38.449 1.00 46.11 95 GLU A O 1
ATOM 607 N N . ALA A 1 96 ? 1.139 191.978 37.531 1.00 45.45 96 ALA A N 1
ATOM 608 C CA . ALA A 1 96 ? 2.575 191.770 37.502 1.00 44.05 96 ALA A CA 1
ATOM 609 C C . ALA A 1 96 ? 3.225 192.723 36.524 1.00 43.46 96 ALA A C 1
ATOM 610 O O . ALA A 1 96 ? 4.300 193.254 36.770 1.00 42.67 96 ALA A O 1
ATOM 612 N N . GLN A 1 97 ? 2.542 192.948 35.413 1.00 43.77 97 GLN A N 1
ATOM 613 C CA . GLN A 1 97 ? 3.004 193.860 34.374 1.00 43.79 97 GLN A CA 1
ATOM 614 C C . GLN A 1 97 ? 3.036 195.326 34.834 1.00 44.30 97 GLN A C 1
ATOM 615 O O . GLN A 1 97 ? 3.977 196.049 34.532 1.00 44.21 97 GLN A O 1
ATOM 621 N N . ARG A 1 98 ? 2.008 195.765 35.552 1.00 45.00 98 ARG A N 1
ATOM 622 C CA . ARG A 1 98 ? 1.993 197.113 36.096 1.00 45.54 98 ARG A CA 1
ATOM 623 C C . ARG A 1 98 ? 3.143 197.287 37.090 1.00 44.19 98 ARG A C 1
ATOM 624 O O . ARG A 1 98 ? 3.734 198.358 37.171 1.00 44.47 98 ARG A O 1
ATOM 632 N N . LEU A 1 99 ? 3.457 196.230 37.836 1.00 42.80 99 LEU A N 1
ATOM 633 C CA . LEU A 1 99 ? 4.568 196.242 38.798 1.00 42.11 99 LEU A CA 1
ATOM 634 C C . LEU A 1 99 ? 5.924 196.265 38.115 1.00 40.87 99 LEU A C 1
ATOM 635 O O . LEU A 1 99 ? 6.859 196.927 38.588 1.00 41.05 99 LEU A O 1
ATOM 640 N N . ILE A 1 100 ? 6.039 195.533 37.012 1.00 39.33 100 ILE A N 1
ATOM 641 C CA . ILE A 1 100 ? 7.266 195.567 36.239 1.00 37.98 100 ILE A CA 1
ATOM 642 C C . ILE A 1 100 ? 7.547 196.983 35.695 1.00 37.56 100 ILE A C 1
ATOM 643 O O . ILE A 1 100 ? 8.646 197.485 35.876 1.00 37.11 100 ILE A O 1
ATOM 648 N N . ASP A 1 101 ? 6.548 197.626 35.089 1.00 37.45 101 ASP A N 1
ATOM 649 C CA . ASP A 1 101 ? 6.723 198.946 34.489 1.00 37.61 101 ASP A CA 1
ATOM 650 C C . ASP A 1 101 ? 7.140 200.047 35.483 1.00 38.11 101 ASP A C 1
ATOM 651 O O . ASP A 1 101 ? 7.722 201.057 35.093 1.00 38.00 101 ASP A O 1
ATOM 656 N N . ALA A 1 102 ? 6.876 199.840 36.767 1.00 38.53 102 ALA A N 1
ATOM 657 C CA . ALA A 1 102 ? 7.228 200.820 37.787 1.00 39.20 102 ALA A CA 1
ATOM 658 C C . ALA A 1 102 ? 8.579 200.557 38.461 1.00 38.95 102 ALA A C 1
ATOM 659 O O . ALA A 1 102 ? 9.160 201.481 39.029 1.00 39.53 102 ALA A O 1
ATOM 661 N N . ASN A 1 103 ? 9.063 199.315 38.429 1.00 38.24 103 ASN A N 1
ATOM 662 C CA . ASN A 1 103 ? 10.268 198.934 39.182 1.00 38.07 103 ASN A CA 1
ATOM 663 C C . ASN A 1 103 ? 11.423 198.320 38.373 1.00 37.35 103 ASN A C 1
ATOM 664 O O . ASN A 1 103 ? 12.479 198.090 38.936 1.00 37.29 103 ASN A O 1
ATOM 669 N N . PHE A 1 104 ? 11.261 198.104 37.070 1.00 36.85 104 PHE A N 1
ATOM 670 C CA . PHE A 1 104 ? 12.314 197.460 36.281 1.00 36.29 104 PHE A CA 1
ATOM 671 C C . PHE A 1 104 ? 12.957 198.355 35.196 1.00 36.33 104 PHE A C 1
ATOM 672 O O . PHE A 1 104 ? 13.867 197.903 34.493 1.00 36.05 104 PHE A O 1
ATOM 680 N N . LEU A 1 105 ? 12.487 199.591 35.031 1.00 37.11 105 LEU A N 1
ATOM 681 C CA . LEU A 1 105 ? 12.939 200.477 33.941 1.00 37.39 105 LEU A CA 1
ATOM 682 C C . LEU A 1 105 ? 13.417 201.835 34.452 1.00 38.75 105 LEU A C 1
ATOM 683 O O . LEU A 1 105 ? 13.077 202.215 35.572 1.00 39.68 105 LEU A O 1
ATOM 688 N N . THR A 1 106 ? 14.201 202.563 33.649 1.00 39.42 106 THR A N 1
ATOM 689 C CA . THR A 1 106 ? 14.602 203.934 34.016 1.00 40.86 106 THR A CA 1
ATOM 690 C C . THR A 1 106 ? 14.014 204.903 33.002 1.00 41.87 106 THR A C 1
ATOM 691 O O . THR A 1 106 ? 13.153 204.514 32.221 1.00 41.76 106 THR A O 1
ATOM 695 N N . GLN A 1 107 ? 14.458 206.156 33.020 1.00 43.42 107 GLN A N 1
ATOM 696 C CA . GLN A 1 107 ? 13.950 207.172 32.096 1.00 44.69 107 GLN A CA 1
ATOM 697 C C . GLN A 1 107 ? 14.693 207.202 30.747 1.00 43.09 107 GLN A C 1
ATOM 698 O O . GLN A 1 107 ? 14.345 207.983 29.867 1.00 42.62 107 GLN A O 1
ATOM 704 N N . GLN A 1 108 ? 15.743 206.397 30.613 1.00 41.87 108 GLN A N 1
ATOM 705 C CA . GLN A 1 108 ? 16.548 206.329 29.389 1.00 40.89 108 GLN A CA 1
ATOM 706 C C . GLN A 1 108 ? 16.396 204.990 28.693 1.00 39.40 108 GLN A C 1
ATOM 707 O O . GLN A 1 108 ? 16.521 203.937 29.333 1.00 39.74 108 GLN A O 1
ATOM 713 N N . HIS A 1 109 ? 16.122 205.011 27.392 1.00 38.09 109 HIS A N 1
ATOM 714 C CA . HIS A 1 109 ? 15.732 203.778 26.685 1.00 36.94 109 HIS A CA 1
ATOM 715 C C . HIS A 1 109 ? 16.535 203.505 25.398 1.00 35.91 109 HIS A C 1
ATOM 716 O O . HIS A 1 109 ? 15.976 203.027 24.389 1.00 35.73 109 HIS A O 1
ATOM 723 N N . GLY A 1 110 ? 17.846 203.764 25.472 1.00 35.05 110 GLY A N 1
ATOM 724 C CA . GLY A 1 110 ? 18.747 203.626 24.325 1.00 34.14 110 GLY A CA 1
ATOM 725 C C . GLY A 1 110 ? 18.922 204.916 23.531 1.00 33.91 110 GLY A C 1
ATOM 726 O O . GLY A 1 110 ? 17.937 205.546 23.144 1.00 34.22 110 GLY A O 1
ATOM 727 N N . MET A 1 111 ? 20.172 205.305 23.279 1.00 33.38 111 MET A N 1
ATOM 728 C CA . MET A 1 111 ? 20.493 206.558 22.601 1.00 33.20 111 MET A CA 1
ATOM 729 C C . MET A 1 111 ? 20.548 206.399 21.088 1.00 32.51 111 MET A C 1
ATOM 730 O O . MET A 1 111 ? 20.878 205.347 20.569 1.00 31.85 111 MET A O 1
ATOM 735 N N . SER A 1 112 ? 20.208 207.478 20.390 1.00 32.51 112 SER A N 1
ATOM 736 C CA . SER A 1 112 ? 20.058 207.470 18.934 1.00 31.99 112 SER A CA 1
ATOM 737 C C . SER A 1 112 ? 21.380 207.631 18.229 1.00 31.73 112 SER A C 1
ATOM 738 O O . SER A 1 112 ? 22.180 208.498 18.568 1.00 32.07 112 SER A O 1
ATOM 741 N N . TYR A 1 113 ? 21.582 206.803 17.222 1.00 31.11 113 TYR A N 1
ATOM 742 C CA . TYR A 1 113 ? 22.653 207.011 16.295 1.00 30.99 113 TYR A CA 1
ATOM 743 C C . TYR A 1 113 ? 22.362 208.322 15.574 1.00 31.44 113 TYR A C 1
ATOM 744 O O . TYR A 1 113 ? 21.202 208.661 15.333 1.00 31.66 113 TYR A O 1
ATOM 753 N N . LEU A 1 114 ? 23.401 209.074 15.236 1.00 31.81 114 LEU A N 1
ATOM 754 C CA . LEU A 1 114 ? 23.226 210.411 14.689 1.00 32.32 114 LEU A CA 1
ATOM 755 C C . LEU A 1 114 ? 23.756 210.536 13.288 1.00 32.41 114 LEU A C 1
ATOM 756 O O . LEU A 1 114 ? 24.510 209.732 12.807 1.00 32.26 114 LEU A O 1
ATOM 761 N N . THR A 1 115 ? 23.365 211.601 12.635 1.00 33.10 115 THR A N 1
ATOM 762 C CA . THR A 1 115 ? 23.908 211.953 11.344 1.00 33.40 115 THR A CA 1
ATOM 763 C C . THR A 1 115 ? 25.136 212.795 11.579 1.00 34.06 115 THR A C 1
ATOM 764 O O . THR A 1 115 ? 25.311 213.371 12.646 1.00 34.53 115 THR A O 1
ATOM 768 N N . LEU A 1 116 ? 26.001 212.851 10.585 1.00 34.42 116 LEU A N 1
ATOM 769 C CA . LEU A 1 116 ? 27.150 213.749 10.630 1.00 35.20 116 LEU A CA 1
ATOM 770 C C . LEU A 1 116 ? 26.946 214.939 9.700 1.00 35.72 116 LEU A C 1
ATOM 771 O O . LEU A 1 116 ? 27.864 215.706 9.511 1.00 36.33 116 LEU A O 1
ATOM 776 N N . GLY A 1 117 ? 25.767 215.067 9.080 1.00 35.71 117 GLY A N 1
ATOM 777 C CA . GLY A 1 117 ? 25.472 216.198 8.200 1.00 36.17 117 GLY A CA 1
ATOM 778 C C . GLY A 1 117 ? 25.581 215.862 6.723 1.00 36.01 117 GLY A C 1
ATOM 779 O O . GLY A 1 117 ? 25.591 214.696 6.337 1.00 35.52 117 GLY A O 1
ATOM 780 N N . SER A 1 118 ? 25.631 216.891 5.894 1.00 36.53 118 SER A N 1
ATOM 781 C CA . SER A 1 118 ? 25.753 216.720 4.459 1.00 36.62 118 SER A CA 1
ATOM 782 C C . SER A 1 118 ? 26.757 217.677 3.893 1.00 37.48 118 SER A C 1
ATOM 783 O O . SER A 1 118 ? 26.802 218.855 4.264 1.00 38.03 118 SER A O 1
ATOM 786 N N . LEU A 1 119 ? 27.558 217.152 2.980 1.00 37.82 119 LEU A N 1
ATOM 787 C CA . LEU A 1 119 ? 28.489 217.938 2.202 1.00 38.66 119 LEU A CA 1
ATOM 788 C C . LEU A 1 119 ? 27.838 218.190 0.864 1.00 38.87 119 LEU A C 1
ATOM 789 O O . LEU A 1 119 ? 27.255 217.285 0.276 1.00 38.47 119 LEU A O 1
ATOM 794 N N . TYR A 1 120 ? 27.903 219.424 0.391 1.00 39.85 120 TYR A N 1
ATOM 795 C CA . TYR A 1 120 ? 27.288 219.802 -0.880 1.00 40.19 120 TYR A CA 1
ATOM 796 C C . TYR A 1 120 ? 28.372 220.324 -1.824 1.00 41.12 120 TYR A C 1
ATOM 797 O O . TYR A 1 120 ? 29.189 221.163 -1.442 1.00 41.54 120 TYR A O 1
ATOM 806 N N . LEU A 1 121 ? 28.375 219.844 -3.060 1.00 41.80 121 LEU A N 1
ATOM 807 C CA . LEU A 1 121 ? 29.190 220.462 -4.110 1.00 42.67 121 LEU A CA 1
ATOM 808 C C . LEU A 1 121 ? 28.256 221.157 -5.077 1.00 43.65 121 LEU A C 1
ATOM 809 O O . LEU A 1 121 ? 27.377 220.532 -5.644 1.00 43.28 121 LEU A O 1
ATOM 814 N N . GLU A 1 122 ? 28.460 222.445 -5.284 1.00 45.66 122 GLU A N 1
ATOM 815 C CA . GLU A 1 122 ? 27.566 223.255 -6.129 1.00 47.25 122 GLU A CA 1
ATOM 816 C C . GLU A 1 122 ? 28.227 223.582 -7.463 1.00 47.71 122 GLU A C 1
ATOM 817 O O . GLU A 1 122 ? 29.305 224.181 -7.517 1.00 48.38 122 GLU A O 1
ATOM 823 N N . PHE A 1 123 ? 27.582 223.156 -8.536 1.00 48.00 123 PHE A N 1
ATOM 824 C CA . PHE A 1 123 ? 28.052 223.415 -9.877 1.00 48.72 123 PHE A CA 1
ATOM 825 C C . PHE A 1 123 ? 27.048 224.355 -10.541 1.00 49.82 123 PHE A C 1
ATOM 826 O O . PHE A 1 123 ? 26.154 223.911 -11.263 1.00 48.66 123 PHE A O 1
ATOM 834 N N . PRO A 1 124 ? 27.222 225.665 -10.320 1.00 51.70 124 PRO A N 1
ATOM 835 C CA . PRO A 1 124 ? 26.206 226.586 -10.770 1.00 53.09 124 PRO A CA 1
ATOM 836 C C . PRO A 1 124 ? 26.063 226.634 -12.297 1.00 54.76 124 PRO A C 1
ATOM 837 O O . PRO A 1 124 ? 24.959 226.816 -12.807 1.00 55.28 124 PRO A O 1
ATOM 841 N N . GLU A 1 125 ? 27.159 226.454 -13.021 1.00 56.99 125 GLU A N 1
ATOM 842 C CA . GLU A 1 125 ? 27.141 226.608 -14.478 1.00 60.17 125 GLU A CA 1
ATOM 843 C C . GLU A 1 125 ? 26.726 225.319 -15.212 1.00 60.32 125 GLU A C 1
ATOM 844 O O . GLU A 1 125 ? 26.692 225.300 -16.441 1.00 60.30 125 GLU A O 1
ATOM 850 N N . HIS A 1 126 ? 26.391 224.256 -14.465 1.00 61.09 126 HIS A N 1
ATOM 851 C CA . HIS A 1 126 ? 26.004 222.948 -15.052 1.00 60.77 126 HIS A CA 1
ATOM 852 C C . HIS A 1 126 ? 24.510 222.884 -15.221 1.00 62.49 126 HIS A C 1
ATOM 853 O O . HIS A 1 126 ? 23.827 222.048 -14.639 1.00 61.43 126 HIS A O 1
ATOM 860 N N . GLN A 1 127 ? 24.009 223.780 -16.056 1.00 66.51 127 GLN A N 1
ATOM 861 C CA . GLN A 1 127 ? 22.594 224.055 -16.093 1.00 69.14 127 GLN A CA 1
ATOM 862 C C . GLN A 1 127 ? 21.807 222.977 -16.835 1.00 66.52 127 GLN A C 1
ATOM 863 O O . GLN A 1 127 ? 20.899 222.387 -16.260 1.00 66.44 127 GLN A O 1
ATOM 869 N N . ASN A 1 128 ? 22.148 222.705 -18.094 1.00 64.23 128 ASN A N 1
ATOM 870 C CA . ASN A 1 128 ? 21.299 221.832 -18.934 1.00 62.10 128 ASN A CA 1
ATOM 871 C C . ASN A 1 128 ? 21.820 220.438 -19.213 1.00 57.64 128 ASN A C 1
ATOM 872 O O . ASN A 1 128 ? 21.764 219.968 -20.342 1.00 56.45 128 ASN A O 1
ATOM 877 N N . GLY A 1 129 ? 22.276 219.763 -18.172 1.00 54.09 129 GLY A N 1
ATOM 878 C CA . GLY A 1 129 ? 22.981 218.502 -18.322 1.00 51.48 129 GLY A CA 1
ATOM 879 C C . GLY A 1 129 ? 22.166 217.431 -19.013 1.00 49.85 129 GLY A C 1
ATOM 880 O O . GLY A 1 129 ? 20.960 217.335 -18.806 1.00 50.40 129 GLY A O 1
ATOM 881 N N . SER A 1 130 ? 22.827 216.637 -19.850 1.00 47.91 130 SER A N 1
ATOM 882 C CA . SER A 1 130 ? 22.183 215.567 -20.621 1.00 46.70 130 SER A CA 1
ATOM 883 C C . SER A 1 130 ? 22.990 214.273 -20.454 1.00 45.32 130 SER A C 1
ATOM 884 O O . SER A 1 130 ? 24.072 214.307 -19.890 1.00 45.07 130 SER A O 1
ATOM 887 N N . GLY A 1 131 ? 22.474 213.149 -20.947 1.00 44.35 131 GLY A N 1
ATOM 888 C CA . GLY A 1 131 ? 23.237 211.909 -21.013 1.00 43.33 131 GLY A CA 1
ATOM 889 C C . GLY A 1 131 ? 23.595 211.385 -19.643 1.00 42.22 131 GLY A C 1
ATOM 890 O O . GLY A 1 131 ? 24.587 210.683 -19.476 1.00 41.76 131 GLY A O 1
ATOM 891 N N . PHE A 1 132 ? 22.766 211.722 -18.663 1.00 41.60 132 PHE A N 1
ATOM 892 C CA . PHE A 1 132 ? 23.032 211.414 -17.275 1.00 40.64 132 PHE A CA 1
ATOM 893 C C . PHE A 1 132 ? 23.048 209.909 -17.000 1.00 40.38 132 PHE A C 1
ATOM 894 O O . PHE A 1 132 ? 22.225 209.170 -17.520 1.00 40.48 132 PHE A O 1
ATOM 902 N N . TYR A 1 133 ? 24.011 209.480 -16.180 1.00 39.98 133 TYR A N 1
ATOM 903 C CA . TYR A 1 133 ? 24.110 208.106 -15.699 1.00 39.61 133 TYR A CA 1
ATOM 904 C C . TYR A 1 133 ? 24.719 208.098 -14.272 1.00 39.35 133 TYR A C 1
ATOM 905 O O . TYR A 1 133 ? 25.671 208.822 -13.961 1.00 39.55 133 TYR A O 1
ATOM 914 N N . ARG A 1 134 ? 24.140 207.275 -13.411 1.00 38.15 134 ARG A N 1
ATOM 915 C CA . ARG A 1 134 ? 24.500 207.133 -11.996 1.00 37.30 134 ARG A CA 1
ATOM 916 C C . ARG A 1 134 ? 24.656 205.651 -11.814 1.00 37.19 134 ARG A C 1
ATOM 917 O O . ARG A 1 134 ? 23.820 204.906 -12.339 1.00 37.61 134 ARG A O 1
ATOM 925 N N . ASP A 1 135 ? 25.623 205.209 -11.018 1.00 36.62 135 ASP A N 1
ATOM 926 C CA . ASP A 1 135 ? 25.599 203.822 -10.547 1.00 36.34 135 ASP A CA 1
ATOM 927 C C . ASP A 1 135 ? 26.290 203.601 -9.234 1.00 35.50 135 ASP A C 1
ATOM 928 O O . ASP A 1 135 ? 26.928 204.487 -8.697 1.00 35.20 135 ASP A O 1
ATOM 933 N N . LEU A 1 136 ? 26.124 202.397 -8.721 1.00 35.34 136 LEU A N 1
ATOM 934 C CA . LEU A 1 136 ? 26.949 201.865 -7.651 1.00 34.89 136 LEU A CA 1
ATOM 935 C C . LEU A 1 136 ? 27.400 200.533 -8.185 1.00 35.19 136 LEU A C 1
ATOM 936 O O . LEU A 1 136 ? 26.569 199.724 -8.578 1.00 35.58 136 LEU A O 1
ATOM 941 N N . ASN A 1 137 ? 28.704 200.308 -8.216 1.00 35.34 137 ASN A N 1
ATOM 942 C CA . ASN A 1 137 ? 29.278 199.091 -8.775 1.00 35.72 137 ASN A CA 1
ATOM 943 C C . ASN A 1 137 ? 29.742 198.191 -7.646 1.00 35.31 137 ASN A C 1
ATOM 944 O O . ASN A 1 137 ? 30.621 198.550 -6.850 1.00 34.99 137 ASN A O 1
ATOM 949 N N . LEU A 1 138 ? 29.146 197.014 -7.572 1.00 35.25 138 LEU A N 1
ATOM 950 C CA . LEU A 1 138 ? 29.485 196.088 -6.505 1.00 34.83 138 LEU A CA 1
ATOM 951 C C . LEU A 1 138 ? 30.776 195.307 -6.776 1.00 35.31 138 LEU A C 1
ATOM 952 O O . LEU A 1 138 ? 31.285 194.647 -5.882 1.00 34.82 138 LEU A O 1
ATOM 957 N N . GLU A 1 139 ? 31.294 195.388 -8.007 1.00 36.29 139 GLU A N 1
ATOM 958 C CA . GLU A 1 139 ? 32.594 194.774 -8.346 1.00 37.02 139 GLU A CA 1
ATOM 959 C C . GLU A 1 139 ? 33.744 195.431 -7.628 1.00 36.49 139 GLU A C 1
ATOM 960 O O . GLU A 1 139 ? 34.700 194.766 -7.272 1.00 36.68 139 GLU A O 1
ATOM 966 N N . ASN A 1 140 ? 33.656 196.746 -7.459 1.00 35.91 140 ASN A N 1
ATOM 967 C CA . ASN A 1 140 ? 34.774 197.537 -6.954 1.00 35.64 140 ASN A CA 1
ATOM 968 C C . ASN A 1 140 ? 34.440 198.548 -5.855 1.00 35.09 140 ASN A C 1
ATOM 969 O O . ASN A 1 140 ? 35.307 199.315 -5.451 1.00 34.89 140 ASN A O 1
ATOM 974 N N . ALA A 1 141 ? 33.199 198.547 -5.371 1.00 34.81 141 ALA A N 1
ATOM 975 C CA . ALA A 1 141 ? 32.821 199.374 -4.217 1.00 34.50 141 ALA A CA 1
ATOM 976 C C . ALA A 1 141 ? 33.037 200.856 -4.457 1.00 34.87 141 ALA A C 1
ATOM 977 O O . ALA A 1 141 ? 33.549 201.585 -3.582 1.00 34.28 141 ALA A O 1
ATOM 979 N N . THR A 1 142 ? 32.605 201.282 -5.653 1.00 35.76 142 THR A N 1
ATOM 980 C CA . THR A 1 142 ? 32.611 202.687 -6.041 1.00 36.03 142 THR A CA 1
ATOM 981 C C . THR A 1 142 ? 31.332 203.088 -6.705 1.00 36.34 142 THR A C 1
ATOM 982 O O . THR A 1 142 ? 30.708 202.293 -7.398 1.00 36.89 142 THR A O 1
ATOM 986 N N . THR A 1 143 ? 30.971 204.349 -6.504 1.00 36.65 143 THR A N 1
ATOM 987 C CA . THR A 1 143 ? 29.858 204.977 -7.195 1.00 37.09 143 THR A CA 1
ATOM 988 C C . THR A 1 143 ? 30.371 205.922 -8.303 1.00 37.38 143 THR A C 1
ATOM 989 O O . THR A 1 143 ? 31.442 206.513 -8.198 1.00 37.28 143 THR A O 1
ATOM 993 N N . THR A 1 144 ? 29.577 206.064 -9.360 1.00 37.55 144 THR A N 1
ATOM 994 C CA . THR A 1 144 ? 29.940 206.888 -10.510 1.00 37.78 144 THR A CA 1
ATOM 995 C C . THR A 1 144 ? 28.752 207.763 -10.901 1.00 37.93 144 THR A C 1
ATOM 996 O O . THR A 1 144 ? 27.621 207.298 -10.901 1.00 38.17 144 THR A O 1
ATOM 1000 N N . THR A 1 145 ? 29.016 209.029 -11.200 1.00 38.28 145 THR A N 1
ATOM 1001 C CA . THR A 1 145 ? 28.017 209.947 -11.728 1.00 38.99 145 THR A CA 1
ATOM 1002 C C . THR A 1 145 ? 28.614 210.565 -12.994 1.00 39.91 145 THR A C 1
ATOM 1003 O O . THR A 1 145 ? 29.760 210.991 -12.983 1.00 39.61 145 THR A O 1
ATOM 1007 N N . ARG A 1 146 ? 27.845 210.632 -14.074 1.00 41.42 146 ARG A N 1
ATOM 1008 C CA . ARG A 1 146 ? 28.365 211.084 -15.371 1.00 43.43 146 ARG A CA 1
ATOM 1009 C C . ARG A 1 146 ? 27.302 211.830 -16.182 1.00 44.49 146 ARG A C 1
ATOM 1010 O O . ARG A 1 146 ? 26.161 211.381 -16.259 1.00 44.65 146 ARG A O 1
ATOM 1018 N N . TYR A 1 147 ? 27.677 212.947 -16.809 1.00 45.42 147 TYR A N 1
ATOM 1019 C CA . TYR A 1 147 ? 26.748 213.702 -17.664 1.00 46.54 147 TYR A CA 1
ATOM 1020 C C . TYR A 1 147 ? 27.495 214.684 -18.577 1.00 48.32 147 TYR A C 1
ATOM 1021 O O . TYR A 1 147 ? 28.678 214.920 -18.374 1.00 48.56 147 TYR A O 1
ATOM 1030 N N . GLN A 1 148 ? 26.801 215.240 -19.575 1.00 50.99 148 GLN A N 1
ATOM 1031 C CA . GLN A 1 148 ? 27.350 216.279 -20.475 1.00 53.04 148 GLN A CA 1
ATOM 1032 C C . GLN A 1 148 ? 26.735 217.643 -20.187 1.00 53.66 148 GLN A C 1
ATOM 1033 O O . GLN A 1 148 ? 25.542 217.722 -19.951 1.00 53.10 148 GLN A O 1
ATOM 1039 N N . VAL A 1 149 ? 27.554 218.700 -20.207 1.00 55.13 149 VAL A N 1
ATOM 1040 C CA . VAL A 1 149 ? 27.078 220.093 -20.274 1.00 56.21 149 VAL A CA 1
ATOM 1041 C C . VAL A 1 149 ? 27.723 220.770 -21.480 1.00 59.34 149 VAL A C 1
ATOM 1042 O O . VAL A 1 149 ? 28.944 221.034 -21.498 1.00 57.96 149 VAL A O 1
ATOM 1046 N N . ASP A 1 150 ? 26.884 221.058 -22.480 1.00 62.64 150 ASP A N 1
ATOM 1047 C CA . ASP A 1 150 ? 27.341 221.424 -23.830 1.00 65.35 150 ASP A CA 1
ATOM 1048 C C . ASP A 1 150 ? 28.201 220.277 -24.397 1.00 65.25 150 ASP A C 1
ATOM 1049 O O . ASP A 1 150 ? 27.769 219.121 -24.377 1.00 66.37 150 ASP A O 1
ATOM 1054 N N . ASP A 1 151 ? 29.402 220.576 -24.875 1.00 63.83 151 ASP A N 1
ATOM 1055 C CA . ASP A 1 151 ? 30.276 219.551 -25.433 1.00 63.67 151 ASP A CA 1
ATOM 1056 C C . ASP A 1 151 ? 31.145 218.881 -24.341 1.00 60.25 151 ASP A C 1
ATOM 1057 O O . ASP A 1 151 ? 31.823 217.893 -24.615 1.00 61.54 151 ASP A O 1
ATOM 1062 N N . VAL A 1 152 ? 31.130 219.400 -23.110 1.00 55.67 152 VAL A N 1
ATOM 1063 C CA . VAL A 1 152 ? 31.974 218.858 -22.024 1.00 52.28 152 VAL A CA 1
ATOM 1064 C C . VAL A 1 152 ? 31.346 217.731 -21.203 1.00 49.49 152 VAL A C 1
ATOM 1065 O O . VAL A 1 152 ? 30.218 217.860 -20.737 1.00 48.14 152 VAL A O 1
ATOM 1069 N N . THR A 1 153 ? 32.134 216.684 -20.943 1.00 47.65 153 THR A N 1
ATOM 1070 C CA . THR A 1 153 ? 31.729 215.569 -20.059 1.00 45.74 153 THR A CA 1
ATOM 1071 C C . THR A 1 153 ? 32.307 215.683 -18.634 1.00 43.91 153 THR A C 1
ATOM 1072 O O . THR A 1 153 ? 33.467 216.029 -18.436 1.00 43.37 153 THR A O 1
ATOM 1076 N N . TYR A 1 154 ? 31.478 215.368 -17.641 1.00 42.67 154 TYR A N 1
ATOM 1077 C CA . TYR A 1 154 ? 31.876 215.392 -16.224 1.00 41.52 154 TYR A CA 1
ATOM 1078 C C . TYR A 1 154 ? 31.670 214.023 -15.580 1.00 40.85 154 TYR A C 1
ATOM 1079 O O . TYR A 1 154 ? 30.641 213.394 -15.809 1.00 40.97 154 TYR A O 1
ATOM 1088 N N . THR A 1 155 ? 32.663 213.555 -14.821 1.00 40.28 155 THR A N 1
ATOM 1089 C CA . THR A 1 155 ? 32.636 212.225 -14.220 1.00 39.64 155 THR A CA 1
ATOM 1090 C C . THR A 1 155 ? 33.094 212.293 -12.773 1.00 38.89 155 THR A C 1
ATOM 1091 O O . THR A 1 155 ? 34.177 212.808 -12.483 1.00 38.52 155 THR A O 1
ATOM 1095 N N . ARG A 1 156 ? 32.251 211.774 -11.872 1.00 38.23 156 ARG A N 1
ATOM 1096 C CA . ARG A 1 156 ? 32.548 211.735 -10.436 1.00 37.57 156 ARG A CA 1
ATOM 1097 C C . ARG A 1 156 ? 32.691 210.303 -9.947 1.00 36.76 156 ARG A C 1
ATOM 1098 O O . ARG A 1 156 ? 31.819 209.474 -10.175 1.00 36.82 156 ARG A O 1
ATOM 1106 N N . THR A 1 157 ? 33.787 210.015 -9.263 1.00 36.25 157 THR A N 1
ATOM 1107 C CA . THR A 1 157 ? 34.043 208.678 -8.709 1.00 35.57 157 THR A CA 1
ATOM 1108 C C . THR A 1 157 ? 34.160 208.845 -7.214 1.00 34.62 157 THR A C 1
ATOM 1109 O O . THR A 1 157 ? 34.905 209.682 -6.764 1.00 34.56 157 THR A O 1
ATOM 1113 N N . THR A 1 158 ? 33.397 208.081 -6.448 1.00 33.99 158 THR A N 1
ATOM 1114 C CA . THR A 1 158 ? 33.362 208.273 -5.016 1.00 33.59 158 THR A CA 1
ATOM 1115 C C . THR A 1 158 ? 33.361 206.954 -4.276 1.00 33.43 158 THR A C 1
ATOM 1116 O O . THR A 1 158 ? 32.715 205.995 -4.681 1.00 33.69 158 THR A O 1
ATOM 1120 N N . PHE A 1 159 ? 34.103 206.896 -3.185 1.00 33.28 159 PHE A N 1
ATOM 1121 C CA . PHE A 1 159 ? 34.235 205.667 -2.442 1.00 33.18 159 PHE A CA 1
ATOM 1122 C C . PHE A 1 159 ? 34.782 205.972 -1.068 1.00 33.11 159 PHE A C 1
ATOM 1123 O O . PHE A 1 159 ? 35.423 206.994 -0.866 1.00 33.26 159 PHE A O 1
ATOM 1131 N N . ALA A 1 160 ? 34.503 205.070 -0.135 1.00 32.99 160 ALA A N 1
ATOM 1132 C CA . ALA A 1 160 ? 34.942 205.196 1.225 1.00 32.93 160 ALA A CA 1
ATOM 1133 C C . ALA A 1 160 ? 36.024 204.165 1.402 1.00 33.17 160 ALA A C 1
ATOM 1134 O O . ALA A 1 160 ? 35.738 202.978 1.440 1.00 32.84 160 ALA A O 1
ATOM 1136 N N . SER A 1 161 ? 37.267 204.634 1.505 1.00 33.96 161 SER A N 1
ATOM 1137 C CA . SER A 1 161 ? 38.460 203.793 1.332 1.00 34.67 161 SER A CA 1
ATOM 1138 C C . SER A 1 161 ? 38.661 202.811 2.475 1.00 34.72 161 SER A C 1
ATOM 1139 O O . SER A 1 161 ? 38.748 203.199 3.636 1.00 34.89 161 SER A O 1
ATOM 1142 N N . PHE A 1 162 ? 38.753 201.533 2.147 1.00 34.85 162 PHE A N 1
ATOM 1143 C CA . PHE A 1 162 ? 39.087 200.536 3.135 1.00 34.87 162 PHE A CA 1
ATOM 1144 C C . PHE A 1 162 ? 40.539 200.610 3.546 1.00 35.37 162 PHE A C 1
ATOM 1145 O O . PHE A 1 162 ? 40.880 200.134 4.608 1.00 35.44 162 PHE A O 1
ATOM 1153 N N . THR A 1 163 ? 41.398 201.191 2.705 1.00 36.07 163 THR A N 1
ATOM 1154 C CA . THR A 1 163 ? 42.845 201.243 2.992 1.00 36.69 163 THR A CA 1
ATOM 1155 C C . THR A 1 163 ? 43.324 202.585 3.577 1.00 37.10 163 THR A C 1
ATOM 1156 O O . THR A 1 163 ? 44.213 202.598 4.424 1.00 37.76 163 THR A O 1
ATOM 1160 N N . ASP A 1 164 ? 42.721 203.696 3.150 1.00 37.13 164 ASP A N 1
ATOM 1161 C CA . ASP A 1 164 ? 43.116 205.041 3.582 1.00 37.42 164 ASP A CA 1
ATOM 1162 C C . ASP A 1 164 ? 42.145 205.727 4.558 1.00 36.39 164 ASP A C 1
ATOM 1163 O O . ASP A 1 164 ? 42.350 206.871 4.915 1.00 36.75 164 ASP A O 1
ATOM 1168 N N . ASN A 1 165 ? 41.085 205.054 4.974 1.00 35.25 165 ASN A N 1
ATOM 1169 C CA . ASN A 1 165 ? 40.222 205.538 6.063 1.00 34.42 165 ASN A CA 1
ATOM 1170 C C . ASN A 1 165 ? 39.719 206.989 5.943 1.00 34.08 165 ASN A C 1
ATOM 1171 O O . ASN A 1 165 ? 39.670 207.765 6.909 1.00 34.04 165 ASN A O 1
ATOM 1176 N N . VAL A 1 166 ? 39.294 207.298 4.727 1.00 33.85 166 VAL A N 1
ATOM 1177 C CA . VAL A 1 166 ? 38.703 208.563 4.357 1.00 33.71 166 VAL A CA 1
ATOM 1178 C C . VAL A 1 166 ? 37.765 208.327 3.188 1.00 33.58 166 VAL A C 1
ATOM 1179 O O . VAL A 1 166 ? 37.912 207.373 2.450 1.00 33.60 166 VAL A O 1
ATOM 1183 N N . ILE A 1 167 ? 36.792 209.205 3.019 1.00 33.78 167 ILE A N 1
ATOM 1184 C CA . ILE A 1 167 ? 35.993 209.198 1.810 1.00 33.84 167 ILE A CA 1
ATOM 1185 C C . ILE A 1 167 ? 36.728 210.020 0.766 1.00 34.69 167 ILE A C 1
ATOM 1186 O O . ILE A 1 167 ? 37.299 211.078 1.087 1.00 34.96 167 ILE A O 1
ATOM 1191 N N . ILE A 1 168 ? 36.709 209.530 -0.470 1.00 35.33 168 ILE A N 1
ATOM 1192 C CA . ILE A 1 168 ? 37.350 210.217 -1.582 1.00 36.38 168 ILE A CA 1
ATOM 1193 C C . ILE A 1 168 ? 36.346 210.431 -2.699 1.00 36.81 168 ILE A C 1
ATOM 1194 O O . ILE A 1 168 ? 35.596 209.523 -3.038 1.00 36.17 168 ILE A O 1
ATOM 1199 N N . MET A 1 169 ? 36.360 211.642 -3.260 1.00 37.94 169 MET A N 1
ATOM 1200 C CA . MET A 1 169 ? 35.632 211.958 -4.482 1.00 38.99 169 MET A CA 1
ATOM 1201 C C . MET A 1 169 ? 36.568 212.546 -5.564 1.00 39.45 169 MET A C 1
ATOM 1202 O O . MET A 1 169 ? 37.163 213.610 -5.360 1.00 39.03 169 MET A O 1
ATOM 1207 N N . HIS A 1 170 ? 36.679 211.847 -6.698 1.00 39.88 170 HIS A N 1
ATOM 1208 C CA . HIS A 1 170 ? 37.474 212.286 -7.841 1.00 41.25 170 HIS A CA 1
ATOM 1209 C C . HIS A 1 170 ? 36.561 212.805 -8.952 1.00 41.78 170 HIS A C 1
ATOM 1210 O O . HIS A 1 170 ? 35.661 212.102 -9.409 1.00 41.39 170 HIS A O 1
ATOM 1217 N N . ILE A 1 171 ? 36.819 214.045 -9.379 1.00 42.87 171 ILE A N 1
ATOM 1218 C CA . ILE A 1 171 ? 36.033 214.748 -10.411 1.00 43.10 171 ILE A CA 1
ATOM 1219 C C . ILE A 1 171 ? 36.884 215.169 -11.609 1.00 44.33 171 ILE A C 1
ATOM 1220 O O . ILE A 1 171 ? 37.926 215.785 -11.445 1.00 44.45 171 ILE A O 1
ATOM 1225 N N . LYS A 1 172 ? 36.407 214.838 -12.805 1.00 45.94 172 LYS A N 1
ATOM 1226 C CA . LYS A 1 172 ? 37.152 215.021 -14.040 1.00 47.93 172 LYS A CA 1
ATOM 1227 C C . LYS A 1 172 ? 36.304 215.657 -15.120 1.00 47.39 172 LYS A C 1
ATOM 1228 O O . LYS A 1 172 ? 35.265 215.117 -15.500 1.00 47.40 172 LYS A O 1
ATOM 1234 N N . ALA A 1 173 ? 36.766 216.789 -15.637 1.00 47.21 173 ALA A N 1
ATOM 1235 C CA . ALA A 1 173 ? 36.195 217.374 -16.850 1.00 47.28 173 ALA A CA 1
ATOM 1236 C C . ALA A 1 173 ? 37.004 216.874 -18.049 1.00 47.68 173 ALA A C 1
ATOM 1237 O O . ALA A 1 173 ? 38.184 216.597 -17.917 1.00 47.52 173 ALA A O 1
ATOM 1239 N N . SER A 1 174 ? 36.357 216.746 -19.201 1.00 48.14 174 SER A N 1
ATOM 1240 C CA . SER A 1 174 ? 37.009 216.268 -20.420 1.00 49.32 174 SER A CA 1
ATOM 1241 C C . SER A 1 174 ? 37.606 217.409 -21.244 1.00 50.57 174 SER A C 1
ATOM 1242 O O . SER A 1 174 ? 38.081 217.182 -22.343 1.00 50.30 174 SER A O 1
ATOM 1245 N N . LYS A 1 175 ? 37.523 218.637 -20.733 1.00 51.63 175 LYS A N 1
ATOM 1246 C CA . LYS A 1 175 ? 38.136 219.809 -21.366 1.00 52.96 175 LYS A CA 1
ATOM 1247 C C . LYS A 1 175 ? 39.031 220.547 -20.366 1.00 51.70 175 LYS A C 1
ATOM 1248 O O . LYS A 1 175 ? 38.696 220.672 -19.188 1.00 51.03 175 LYS A O 1
ATOM 1254 N N . ALA A 1 176 ? 40.158 221.059 -20.834 1.00 51.46 176 ALA A N 1
ATOM 1255 C CA . ALA A 1 176 ? 41.063 221.773 -19.943 1.00 50.62 176 ALA A CA 1
ATOM 1256 C C . ALA A 1 176 ? 40.330 222.897 -19.205 1.00 49.50 176 ALA A C 1
ATOM 1257 O O . ALA A 1 176 ? 39.518 223.608 -19.799 1.00 50.04 176 ALA A O 1
ATOM 1259 N N . ASN A 1 177 ? 40.594 223.011 -17.905 1.00 48.02 177 ASN A N 1
ATOM 1260 C CA . ASN A 1 177 ? 40.219 224.190 -17.118 1.00 46.96 177 ASN A CA 1
ATOM 1261 C C . ASN A 1 177 ? 38.725 224.479 -17.037 1.00 45.98 177 ASN A C 1
ATOM 1262 O O . ASN A 1 177 ? 38.317 225.599 -16.710 1.00 45.77 177 ASN A O 1
ATOM 1267 N N . ALA A 1 178 ? 37.901 223.469 -17.303 1.00 45.19 178 ALA A N 1
ATOM 1268 C CA . ALA A 1 178 ? 36.457 223.680 -17.415 1.00 44.48 178 ALA A CA 1
ATOM 1269 C C . ALA A 1 178 ? 35.687 223.432 -16.117 1.00 43.30 178 ALA A C 1
ATOM 1270 O O . ALA A 1 178 ? 34.465 223.563 -16.081 1.00 43.43 178 ALA A O 1
ATOM 1272 N N . LEU A 1 179 ? 36.387 223.096 -15.047 1.00 42.33 179 LEU A N 1
ATOM 1273 C CA . LEU A 1 179 ? 35.736 222.686 -13.816 1.00 41.41 179 LEU A CA 1
ATOM 1274 C C . LEU A 1 179 ? 35.699 223.807 -12.783 1.00 41.05 179 LEU A C 1
ATOM 1275 O O . LEU A 1 179 ? 36.754 224.313 -12.403 1.00 41.49 179 LEU A O 1
ATOM 1280 N N . ASN A 1 180 ? 34.498 224.208 -12.348 1.00 40.49 180 ASN A N 1
ATOM 1281 C CA . ASN A 1 180 ? 34.328 225.206 -11.272 1.00 40.19 180 ASN A CA 1
ATOM 1282 C C . ASN A 1 180 ? 33.183 224.831 -10.367 1.00 39.90 180 ASN A C 1
ATOM 1283 O O . ASN A 1 180 ? 32.025 224.678 -10.839 1.00 40.40 180 ASN A O 1
ATOM 1288 N N . PHE A 1 181 ? 33.458 224.757 -9.066 1.00 39.51 181 PHE A N 1
ATOM 1289 C CA . PHE A 1 181 ? 32.420 224.398 -8.099 1.00 39.17 181 PHE A CA 1
ATOM 1290 C C . PHE A 1 181 ? 32.744 224.894 -6.701 1.00 39.38 181 PHE A C 1
ATOM 1291 O O . PHE A 1 181 ? 33.841 225.358 -6.463 1.00 39.82 181 PHE A O 1
ATOM 1299 N N . THR A 1 182 ? 31.778 224.795 -5.793 1.00 39.37 182 THR A N 1
ATOM 1300 C CA . THR A 1 182 ? 31.949 225.228 -4.420 1.00 39.91 182 THR A CA 1
ATOM 1301 C C . THR A 1 182 ? 31.660 224.035 -3.528 1.00 39.62 182 THR A C 1
ATOM 1302 O O . THR A 1 182 ? 30.763 223.251 -3.826 1.00 39.47 182 THR A O 1
ATOM 1306 N N . ILE A 1 183 ? 32.394 223.923 -2.423 1.00 39.79 183 ILE A N 1
ATOM 1307 C CA . ILE A 1 183 ? 32.137 222.905 -1.395 1.00 39.60 183 ILE A CA 1
ATOM 1308 C C . ILE A 1 183 ? 31.636 223.600 -0.125 1.00 40.35 183 ILE A C 1
ATOM 1309 O O . ILE A 1 183 ? 32.272 224.561 0.356 1.00 41.76 183 ILE A O 1
ATOM 1314 N N . ALA A 1 184 ? 30.500 223.130 0.406 1.00 39.63 184 ALA A N 1
ATOM 1315 C CA . ALA A 1 184 ? 29.874 223.715 1.606 1.00 38.96 184 ALA A CA 1
ATOM 1316 C C . ALA A 1 184 ? 29.281 222.589 2.415 1.00 38.15 184 ALA A C 1
ATOM 1317 O O . ALA A 1 184 ? 29.238 221.457 1.962 1.00 37.28 184 ALA A O 1
ATOM 1319 N N . TYR A 1 185 ? 28.825 222.903 3.616 1.00 38.25 185 TYR A N 1
ATOM 1320 C CA . TYR A 1 185 ? 28.413 221.869 4.542 1.00 38.01 185 TYR A CA 1
ATOM 1321 C C . TYR A 1 185 ? 27.212 222.336 5.340 1.00 37.71 185 TYR A C 1
ATOM 1322 O O . TYR A 1 185 ? 27.107 223.499 5.659 1.00 37.61 185 TYR A O 1
ATOM 1331 N N . ASN A 1 186 ? 26.304 221.425 5.652 1.00 37.31 186 ASN A N 1
ATOM 1332 C CA . ASN A 1 186 ? 25.270 221.738 6.617 1.00 38.03 186 ASN A CA 1
ATOM 1333 C C . ASN A 1 186 ? 24.894 220.555 7.504 1.00 37.85 186 ASN A C 1
ATOM 1334 O O . ASN A 1 186 ? 25.141 219.425 7.137 1.00 37.2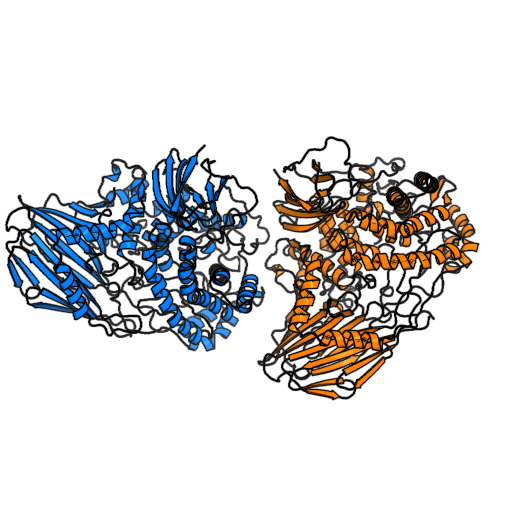0 186 ASN A O 1
ATOM 1339 N N . CYS A 1 187 ? 24.305 220.835 8.665 1.00 38.67 187 CYS A N 1
ATOM 1340 C CA . CYS A 1 187 ? 23.922 219.795 9.611 1.00 39.38 187 CYS A CA 1
ATOM 1341 C C . CYS A 1 187 ? 22.782 220.233 10.543 1.00 39.75 187 CYS A C 1
ATOM 1342 O O . CYS A 1 187 ? 22.689 221.394 10.943 1.00 41.14 187 CYS A O 1
ATOM 1345 N N . PRO A 1 188 ? 21.911 219.311 10.917 1.00 39.14 188 PRO A N 1
ATOM 1346 C CA . PRO A 1 188 ? 20.842 219.777 11.814 1.00 39.41 188 PRO A CA 1
ATOM 1347 C C . PRO A 1 188 ? 21.321 219.997 13.246 1.00 39.38 188 PRO A C 1
ATOM 1348 O O . PRO A 1 188 ? 20.669 220.684 14.014 1.00 40.01 188 PRO A O 1
ATOM 1352 N N . LEU A 1 189 ? 22.441 219.400 13.606 1.00 39.04 189 LEU A N 1
ATOM 1353 C CA . LEU A 1 189 ? 23.022 219.597 14.928 1.00 39.74 189 LEU A CA 1
ATOM 1354 C C . LEU A 1 189 ? 23.725 220.948 15.033 1.00 40.16 189 LEU A C 1
ATOM 1355 O O . LEU A 1 189 ? 23.942 221.615 14.028 1.00 40.12 189 LEU A O 1
ATOM 1360 N N . VAL A 1 190 ? 24.088 221.327 16.254 1.00 40.60 190 VAL A N 1
ATOM 1361 C CA . VAL A 1 190 ? 24.754 222.593 16.500 1.00 41.21 190 VAL A CA 1
ATOM 1362 C C . VAL A 1 190 ? 26.192 222.422 16.047 1.00 40.70 190 VAL A C 1
ATOM 1363 O O . VAL A 1 190 ? 26.853 221.513 16.506 1.00 40.27 190 VAL A O 1
ATOM 1367 N N . HIS A 1 191 ? 26.661 223.283 15.144 1.00 40.72 191 HIS A N 1
ATOM 1368 C CA . HIS A 1 191 ? 27.950 223.078 14.504 1.00 40.73 191 HIS A CA 1
ATOM 1369 C C . HIS A 1 191 ? 28.650 224.357 14.081 1.00 41.63 191 HIS A C 1
ATOM 1370 O O . HIS A 1 191 ? 28.051 225.393 13.993 1.00 41.88 191 HIS A O 1
ATOM 1377 N N . LYS A 1 192 ? 29.951 224.258 13.857 1.00 42.66 192 LYS A N 1
ATOM 1378 C CA . LYS A 1 192 ? 30.754 225.361 13.364 1.00 43.90 192 LYS A CA 1
ATOM 1379 C C . LYS A 1 192 ? 31.490 224.934 12.086 1.00 43.13 192 LYS A C 1
ATOM 1380 O O . LYS A 1 192 ? 31.876 223.772 11.936 1.00 41.91 192 LYS A O 1
ATOM 1386 N N . VAL A 1 193 ? 31.661 225.889 11.174 1.00 43.11 193 VAL A N 1
ATOM 1387 C CA . VAL A 1 193 ? 32.405 225.684 9.939 1.00 42.91 193 VAL A CA 1
ATOM 1388 C C . VAL A 1 193 ? 33.387 226.842 9.734 1.00 43.90 193 VAL A C 1
ATOM 1389 O O . VAL A 1 193 ? 33.050 228.029 9.888 1.00 44.33 193 VAL A O 1
ATOM 1393 N N . ASN A 1 194 ? 34.609 226.483 9.386 1.00 44.54 194 ASN A N 1
ATOM 1394 C CA . ASN A 1 194 ? 35.699 227.420 9.287 1.00 45.52 194 ASN A CA 1
ATOM 1395 C C . ASN A 1 194 ? 36.572 227.030 8.103 1.00 44.16 194 ASN A C 1
ATOM 1396 O O . ASN A 1 194 ? 36.829 225.854 7.907 1.00 43.67 194 ASN A O 1
ATOM 1401 N N . VAL A 1 195 ? 37.039 228.000 7.321 1.00 43.72 195 VAL A N 1
ATOM 1402 C CA . VAL A 1 195 ? 37.916 227.718 6.157 1.00 42.86 195 VAL A CA 1
ATOM 1403 C C . VAL A 1 195 ? 39.277 228.380 6.378 1.00 43.21 195 VAL A C 1
ATOM 1404 O O . VAL A 1 195 ? 39.376 229.584 6.473 1.00 43.64 195 VAL A O 1
ATOM 1408 N N . GLN A 1 196 ? 40.315 227.570 6.519 1.00 43.32 196 GLN A N 1
ATOM 1409 C CA . GLN A 1 196 ? 41.676 228.039 6.762 1.00 43.96 196 GLN A CA 1
ATOM 1410 C C . GLN A 1 196 ? 42.633 227.189 5.964 1.00 43.55 196 GLN A C 1
ATOM 1411 O O . GLN A 1 196 ? 42.490 225.984 5.949 1.00 43.20 196 GLN A O 1
ATOM 1417 N N . ASN A 1 197 ? 43.622 227.793 5.321 1.00 43.67 197 ASN A N 1
ATOM 1418 C CA . ASN A 1 197 ? 44.669 227.025 4.659 1.00 43.32 197 ASN A CA 1
ATOM 1419 C C . ASN A 1 197 ? 44.087 226.034 3.662 1.00 42.28 197 ASN A C 1
ATOM 1420 O O . ASN A 1 197 ? 44.527 224.889 3.592 1.00 41.50 197 ASN A O 1
ATOM 1425 N N . ASP A 1 198 ? 43.076 226.480 2.912 1.00 41.81 198 ASP A N 1
ATOM 1426 C CA . ASP A 1 198 ? 42.428 225.648 1.898 1.00 41.19 198 ASP A CA 1
ATOM 1427 C C . ASP A 1 198 ? 41.877 224.320 2.445 1.00 40.75 198 ASP A C 1
ATOM 1428 O O . ASP A 1 198 ? 41.795 223.321 1.723 1.00 40.10 198 ASP A O 1
ATOM 1433 N N . GLN A 1 199 ? 41.505 224.324 3.724 1.00 40.87 199 GLN A N 1
ATOM 1434 C CA . GLN A 1 199 ? 40.925 223.171 4.377 1.00 40.39 199 GLN A CA 1
ATOM 1435 C C . GLN A 1 199 ? 39.627 223.631 5.002 1.00 40.71 199 GLN A C 1
ATOM 1436 O O . GLN A 1 199 ? 39.595 224.607 5.769 1.00 40.72 199 GLN A O 1
ATOM 1442 N N . LEU A 1 200 ? 38.559 222.918 4.640 1.00 40.61 200 LEU A N 1
ATOM 1443 C CA . LEU A 1 200 ? 37.248 223.123 5.218 1.00 40.76 200 LEU A CA 1
ATOM 1444 C C . LEU A 1 200 ? 37.153 222.255 6.448 1.00 40.40 200 LEU A C 1
ATOM 1445 O O . LEU A 1 200 ? 37.323 221.056 6.367 1.00 40.04 200 LEU A O 1
ATOM 1450 N N . THR A 1 201 ? 36.896 222.878 7.593 1.00 40.83 201 THR A N 1
ATOM 1451 C CA . THR A 1 201 ? 36.850 222.185 8.881 1.00 40.81 201 THR A CA 1
ATOM 1452 C C . THR A 1 201 ? 35.512 222.375 9.573 1.00 40.83 201 THR A C 1
ATOM 1453 O O . THR A 1 201 ? 35.073 223.493 9.780 1.00 41.52 201 THR A O 1
ATOM 1457 N N . VAL A 1 202 ? 34.899 221.273 9.968 1.00 40.55 202 VAL A N 1
ATOM 1458 C CA . VAL A 1 202 ? 33.596 221.281 10.598 1.00 40.68 202 VAL A CA 1
ATOM 1459 C C . VAL A 1 202 ? 33.729 220.690 11.983 1.00 41.35 202 VAL A C 1
ATOM 1460 O O . VAL A 1 202 ? 34.347 219.642 12.133 1.00 42.03 202 VAL A O 1
ATOM 1464 N N . THR A 1 203 ? 33.181 221.352 12.995 1.00 42.33 203 THR A N 1
ATOM 1465 C CA . THR A 1 203 ? 33.014 220.730 14.324 1.00 42.99 203 THR A CA 1
ATOM 1466 C C . THR A 1 203 ? 31.540 220.590 14.632 1.00 43.61 203 THR A C 1
ATOM 1467 O O . THR A 1 203 ? 30.743 221.473 14.358 1.00 43.79 203 THR A O 1
ATOM 1471 N N . CYS A 1 204 ? 31.191 219.475 15.240 1.00 44.61 204 CYS A N 1
ATOM 1472 C CA . CYS A 1 204 ? 29.801 219.098 15.397 1.00 44.93 204 CYS A CA 1
ATOM 1473 C C . CYS A 1 204 ? 29.520 218.603 16.825 1.00 44.68 204 CYS A C 1
ATOM 1474 O O . CYS A 1 204 ? 30.185 217.701 17.303 1.00 44.28 204 CYS A O 1
ATOM 1477 N N . GLN A 1 205 ? 28.587 219.240 17.515 1.00 45.12 205 GLN A N 1
ATOM 1478 C CA . GLN A 1 205 ? 28.225 218.841 18.871 1.00 46.25 205 GLN A CA 1
ATOM 1479 C C . GLN A 1 205 ? 27.363 217.598 18.832 1.00 45.19 205 GLN A C 1
ATOM 1480 O O . GLN A 1 205 ? 26.591 217.421 17.901 1.00 45.60 205 GLN A O 1
ATOM 1486 N N . GLY A 1 206 ? 27.507 216.721 19.814 1.00 44.61 206 GLY A N 1
ATOM 1487 C CA . GLY A 1 206 ? 26.587 215.603 19.987 1.00 43.89 206 GLY A CA 1
ATOM 1488 C C . GLY A 1 206 ? 25.260 216.146 20.498 1.00 44.50 206 GLY A C 1
ATOM 1489 O O . GLY A 1 206 ? 25.049 217.361 20.510 1.00 45.37 206 GLY A O 1
ATOM 1490 N N . LYS A 1 207 ? 24.389 215.261 20.975 1.00 44.38 207 LYS A N 1
ATOM 1491 C CA . LYS A 1 207 ? 23.000 215.607 21.270 1.00 44.77 207 LYS A CA 1
ATOM 1492 C C . LYS A 1 207 ? 22.508 215.078 22.628 1.00 45.44 207 LYS A C 1
ATOM 1493 O O . LYS A 1 207 ? 22.777 213.931 22.977 1.00 44.59 207 LYS A O 1
ATOM 1499 N N . GLU A 1 208 ? 21.800 215.928 23.378 1.00 46.84 208 GLU A N 1
ATOM 1500 C CA . GLU A 1 208 ? 21.128 215.539 24.632 1.00 48.07 208 GLU A CA 1
ATOM 1501 C C . GLU A 1 208 ? 19.899 214.686 24.304 1.00 46.28 208 GLU A C 1
ATOM 1502 O O . GLU A 1 208 ? 19.141 215.030 23.387 1.00 45.59 208 GLU A O 1
ATOM 1508 N N . GLN A 1 209 ? 19.691 213.587 25.038 1.00 44.91 209 GLN A N 1
ATOM 1509 C CA . GLN A 1 209 ? 18.489 212.762 24.844 1.00 43.63 209 GLN A CA 1
ATOM 1510 C C . GLN A 1 209 ? 17.993 212.116 26.123 1.00 43.51 209 GLN A C 1
ATOM 1511 O O . GLN A 1 209 ? 18.761 211.607 26.910 1.00 42.71 209 GLN A O 1
ATOM 1517 N N . GLU A 1 210 ? 16.676 212.151 26.299 1.00 44.14 210 GLU A N 1
ATOM 1518 C CA . GLU A 1 210 ? 15.986 211.603 27.481 1.00 44.58 210 GLU A CA 1
ATOM 1519 C C . GLU A 1 210 ? 16.712 211.995 28.772 1.00 45.25 210 GLU A C 1
ATOM 1520 O O . GLU A 1 210 ? 16.859 211.192 29.684 1.00 45.10 210 GLU A O 1
ATOM 1526 N N . GLY A 1 211 ? 17.151 213.257 28.829 1.00 45.88 211 GLY A N 1
ATOM 1527 C CA . GLY A 1 211 ? 17.719 213.837 30.034 1.00 47.06 211 GLY A CA 1
ATOM 1528 C C . GLY A 1 211 ? 19.180 213.526 30.258 1.00 47.27 211 GLY A C 1
ATOM 1529 O O . GLY A 1 211 ? 19.754 213.962 31.243 1.00 48.42 211 GLY A O 1
ATOM 1530 N N . LEU A 1 212 ? 19.794 212.792 29.334 1.00 46.63 212 LEU A N 1
ATOM 1531 C CA . LEU A 1 212 ? 21.199 212.404 29.429 1.00 46.25 212 LEU A CA 1
ATOM 1532 C C . LEU A 1 212 ? 22.044 213.339 28.587 1.00 45.97 212 LEU A C 1
ATOM 1533 O O . LEU A 1 212 ? 21.762 213.517 27.411 1.00 45.06 212 LEU A O 1
ATOM 1538 N N . LYS A 1 213 ? 23.086 213.924 29.167 1.00 46.72 213 LYS A N 1
ATOM 1539 C CA . LYS A 1 213 ? 23.823 214.988 28.467 1.00 46.74 213 LYS A CA 1
ATOM 1540 C C . LYS A 1 213 ? 24.756 214.427 27.413 1.00 44.92 213 LYS A C 1
ATOM 1541 O O . LYS A 1 213 ? 25.048 213.252 27.411 1.00 44.04 213 LYS A O 1
ATOM 1547 N N . ALA A 1 214 ? 25.223 215.298 26.530 1.00 44.29 214 ALA A N 1
ATOM 1548 C CA . ALA A 1 214 ? 26.007 214.906 25.375 1.00 43.05 214 ALA A CA 1
ATOM 1549 C C . ALA A 1 214 ? 27.496 214.895 25.703 1.00 43.29 214 ALA A C 1
ATOM 1550 O O . ALA A 1 214 ? 28.074 215.912 26.069 1.00 43.97 214 ALA A O 1
ATOM 1552 N N . ALA A 1 215 ? 28.130 213.745 25.543 1.00 42.59 215 ALA A N 1
ATOM 1553 C CA . ALA A 1 215 ? 29.544 213.629 25.841 1.00 42.79 215 ALA A CA 1
ATOM 1554 C C . ALA A 1 215 ? 30.417 213.540 24.576 1.00 42.04 215 ALA A C 1
ATOM 1555 O O . ALA A 1 215 ? 31.661 213.524 24.669 1.00 42.26 215 ALA A O 1
ATOM 1557 N N . LEU A 1 216 ? 29.779 213.499 23.405 1.00 40.96 216 LEU A N 1
ATOM 1558 C CA . LEU A 1 216 ? 30.496 213.269 22.155 1.00 40.08 216 LEU A CA 1
ATOM 1559 C C . LEU A 1 216 ? 30.538 214.496 21.273 1.00 40.06 216 LEU A C 1
ATOM 1560 O O . LEU A 1 216 ? 29.668 215.345 21.329 1.00 40.47 216 LEU A O 1
ATOM 1565 N N . ARG A 1 217 ? 31.589 214.585 20.479 1.00 39.93 217 ARG A N 1
ATOM 1566 C CA . ARG A 1 217 ? 31.751 215.632 19.485 1.00 39.96 217 ARG A CA 1
ATOM 1567 C C . ARG A 1 217 ? 32.286 214.955 18.254 1.00 39.39 217 ARG A C 1
ATOM 1568 O O . ARG A 1 217 ? 33.009 213.975 18.374 1.00 39.76 217 ARG A O 1
ATOM 1576 N N . ALA A 1 218 ? 31.968 215.476 17.081 1.00 39.22 218 ALA A N 1
ATOM 1577 C CA . ALA A 1 218 ? 32.569 215.008 15.837 1.00 39.14 218 ALA A CA 1
ATOM 1578 C C . ALA A 1 218 ? 33.333 216.125 15.147 1.00 39.97 218 ALA A C 1
ATOM 1579 O O . ALA A 1 218 ? 33.017 217.306 15.309 1.00 40.75 218 ALA A O 1
ATOM 1581 N N . GLU A 1 219 ? 34.362 215.756 14.400 1.00 40.21 219 GLU A N 1
ATOM 1582 C CA . GLU A 1 219 ? 35.066 216.710 13.558 1.00 40.48 219 GLU A CA 1
ATOM 1583 C C . GLU A 1 219 ? 35.182 216.121 12.165 1.00 39.81 219 GLU A C 1
ATOM 1584 O O . GLU A 1 219 ? 35.286 214.909 11.998 1.00 38.51 219 GLU A O 1
ATOM 1590 N N . CYS A 1 220 ? 35.139 217.002 11.177 1.00 40.33 220 CYS A N 1
ATOM 1591 C CA . CYS A 1 220 ? 35.227 216.620 9.781 1.00 40.81 220 CYS A CA 1
ATOM 1592 C C . CYS A 1 220 ? 36.132 217.622 9.027 1.00 40.26 220 CYS A C 1
ATOM 1593 O O . CYS A 1 220 ? 35.967 218.829 9.165 1.00 40.08 220 CYS A O 1
ATOM 1596 N N . GLN A 1 221 ? 37.112 217.117 8.279 1.00 39.54 221 GLN A N 1
ATOM 1597 C CA . GLN A 1 221 ? 38.044 217.969 7.540 1.00 39.60 221 GLN A CA 1
ATOM 1598 C C . GLN A 1 221 ? 38.063 217.588 6.068 1.00 38.93 221 GLN A C 1
ATOM 1599 O O . GLN A 1 221 ? 38.140 216.405 5.746 1.00 38.86 221 GLN A O 1
ATOM 1605 N N . ILE A 1 222 ? 37.987 218.583 5.179 1.00 38.60 222 ILE A N 1
ATOM 1606 C CA . ILE A 1 222 ? 38.075 218.365 3.726 1.00 38.00 222 ILE A CA 1
ATOM 1607 C C . ILE A 1 222 ? 39.209 219.184 3.100 1.00 38.36 222 ILE A C 1
ATOM 1608 O O . ILE A 1 222 ? 39.323 220.383 3.339 1.00 38.73 222 ILE A O 1
ATOM 1613 N N . GLN A 1 223 ? 40.029 218.509 2.291 1.00 38.28 223 GLN A N 1
ATOM 1614 C CA . GLN A 1 223 ? 41.062 219.130 1.450 1.00 38.42 223 GLN A CA 1
ATOM 1615 C C . GLN A 1 223 ? 40.930 218.660 0.010 1.00 38.15 223 GLN A C 1
ATOM 1616 O O . GLN A 1 223 ? 40.289 217.645 -0.263 1.00 37.97 223 GLN A O 1
ATOM 1622 N N . VAL A 1 224 ? 41.571 219.377 -0.903 1.00 38.43 224 VAL A N 1
ATOM 1623 C CA . VAL A 1 224 ? 41.327 219.186 -2.313 1.00 38.19 224 VAL A CA 1
ATOM 1624 C C . VAL A 1 224 ? 42.593 219.296 -3.069 1.00 38.45 224 VAL A C 1
ATOM 1625 O O . VAL A 1 224 ? 43.309 220.242 -2.865 1.00 39.22 224 VAL A O 1
ATOM 1629 N N . LYS A 1 225 ? 42.870 218.328 -3.932 1.00 38.34 225 LYS A N 1
ATOM 1630 C CA . LYS A 1 225 ? 44.023 218.370 -4.846 1.00 38.84 225 LYS A CA 1
ATOM 1631 C C . LYS A 1 225 ? 43.498 218.716 -6.219 1.00 38.83 225 LYS A C 1
ATOM 1632 O O . LYS A 1 225 ? 42.629 218.008 -6.736 1.00 38.47 225 LYS A O 1
ATOM 1638 N N . THR A 1 226 ? 44.016 219.777 -6.830 1.00 39.13 226 THR A N 1
ATOM 1639 C CA . THR A 1 226 ? 43.516 220.162 -8.142 1.00 39.16 226 THR A CA 1
ATOM 1640 C C . THR A 1 226 ? 44.506 221.034 -8.875 1.00 39.87 226 THR A C 1
ATOM 1641 O O . THR A 1 226 ? 45.234 221.802 -8.256 1.00 40.21 226 THR A O 1
ATOM 1645 N N . ASN A 1 227 ? 44.489 220.947 -10.204 1.00 40.27 227 ASN A N 1
ATOM 1646 C CA . ASN A 1 227 ? 45.287 221.846 -11.045 1.00 41.11 227 ASN A CA 1
ATOM 1647 C C . ASN A 1 227 ? 44.663 223.250 -11.174 1.00 41.08 227 ASN A C 1
ATOM 1648 O O . ASN A 1 227 ? 45.309 224.182 -11.646 1.00 41.52 227 ASN A O 1
ATOM 1653 N N . GLY A 1 228 ? 43.405 223.389 -10.759 1.00 40.77 228 GLY A N 1
ATOM 1654 C CA . GLY A 1 228 ? 42.758 224.700 -10.613 1.00 41.02 228 GLY A CA 1
ATOM 1655 C C . GLY A 1 228 ? 43.146 225.453 -9.344 1.00 41.35 228 GLY A C 1
ATOM 1656 O O . GLY A 1 228 ? 43.991 224.992 -8.576 1.00 41.24 228 GLY A O 1
ATOM 1657 N N . THR A 1 229 ? 42.511 226.605 -9.117 1.00 42.01 229 THR A N 1
ATOM 1658 C CA . THR A 1 229 ? 42.833 227.454 -7.961 1.00 42.89 229 THR A CA 1
ATOM 1659 C C . THR A 1 229 ? 41.812 227.305 -6.836 1.00 42.75 229 THR A C 1
ATOM 1660 O O . THR A 1 229 ? 40.620 227.227 -7.064 1.00 42.74 229 THR A O 1
ATOM 1664 N N . LEU A 1 230 ? 42.317 227.316 -5.615 1.00 43.71 230 LEU A N 1
ATOM 1665 C CA . LEU A 1 230 ? 41.530 227.215 -4.403 1.00 43.87 230 LEU A CA 1
ATOM 1666 C C . LEU A 1 230 ? 41.464 228.552 -3.701 1.00 44.97 230 LEU A C 1
ATOM 1667 O O . LEU A 1 230 ? 42.459 229.251 -3.594 1.00 46.85 230 LEU A O 1
ATOM 1672 N N . ARG A 1 231 ? 40.300 228.892 -3.188 1.00 46.13 231 ARG A N 1
ATOM 1673 C CA . ARG A 1 231 ? 40.141 230.107 -2.404 1.00 47.46 231 ARG A CA 1
ATOM 1674 C C . ARG A 1 231 ? 38.912 230.042 -1.518 1.00 45.54 231 ARG A C 1
ATOM 1675 O O . ARG A 1 231 ? 37.943 229.387 -1.861 1.00 43.86 231 ARG A O 1
ATOM 1683 N N . PRO A 1 232 ? 38.963 230.719 -0.366 1.00 45.03 232 PRO A N 1
ATOM 1684 C CA . PRO A 1 232 ? 37.816 230.714 0.508 1.00 44.38 232 PRO A CA 1
ATOM 1685 C C . PRO A 1 232 ? 36.781 231.666 -0.020 1.00 44.40 232 PRO A C 1
ATOM 1686 O O . PRO A 1 232 ? 37.085 232.534 -0.830 1.00 44.87 232 PRO A O 1
ATOM 1690 N N . ALA A 1 233 ? 35.545 231.450 0.412 1.00 44.12 233 ALA A N 1
ATOM 1691 C CA . ALA A 1 233 ? 34.412 232.265 0.032 1.00 43.49 233 ALA A CA 1
ATOM 1692 C C . ALA A 1 233 ? 33.475 232.046 1.174 1.00 43.36 233 ALA A C 1
ATOM 1693 O O . ALA A 1 233 ? 32.709 231.090 1.177 1.00 42.64 233 ALA A O 1
ATOM 1695 N N . GLY A 1 234 ? 33.593 232.907 2.176 1.00 44.33 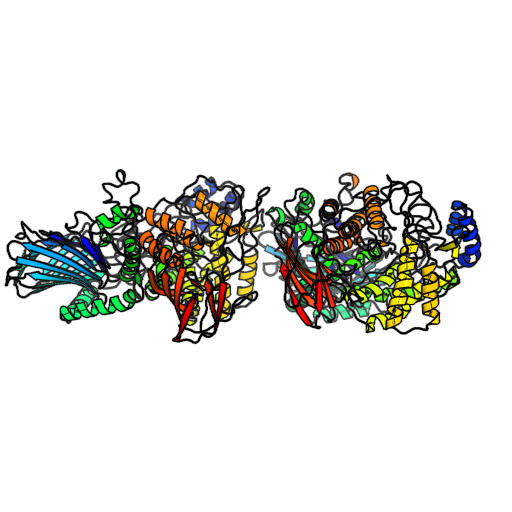234 GLY A N 1
ATOM 1696 C CA . GLY A 1 234 ? 32.844 232.764 3.412 1.00 44.92 234 GLY A CA 1
ATOM 1697 C C . GLY A 1 234 ? 33.185 231.459 4.106 1.00 45.07 234 GLY A C 1
ATOM 1698 O O . GLY A 1 234 ? 34.345 231.182 4.370 1.00 45.56 234 GLY A O 1
ATOM 1699 N N . ASN A 1 235 ? 32.156 230.660 4.399 1.00 45.42 235 ASN A N 1
ATOM 1700 C CA . ASN A 1 235 ? 32.324 229.347 5.012 1.00 44.86 235 ASN A CA 1
ATOM 1701 C C . ASN A 1 235 ? 32.292 228.232 3.984 1.00 43.76 235 ASN A C 1
ATOM 1702 O O . ASN A 1 235 ? 32.064 227.095 4.325 1.00 43.93 235 ASN A O 1
ATOM 1707 N N . THR A 1 236 ? 32.525 228.577 2.725 1.00 43.17 236 THR A N 1
ATOM 1708 C CA . THR A 1 236 ? 32.645 227.615 1.642 1.00 42.05 236 THR A CA 1
ATOM 1709 C C . THR A 1 236 ? 34.073 227.610 1.103 1.00 42.08 236 THR A C 1
ATOM 1710 O O . THR A 1 236 ? 34.909 228.442 1.460 1.00 41.75 236 THR A O 1
ATOM 1714 N N . LEU A 1 237 ? 34.334 226.668 0.217 1.00 42.18 237 LEU A N 1
ATOM 1715 C CA . LEU A 1 237 ? 35.633 226.548 -0.421 1.00 42.93 237 LEU A CA 1
ATOM 1716 C C . LEU A 1 237 ? 35.459 226.436 -1.940 1.00 43.22 237 LEU A C 1
ATOM 1717 O O . LEU A 1 237 ? 34.801 225.533 -2.420 1.00 42.64 237 LEU A O 1
ATOM 1722 N N . GLN A 1 238 ? 36.069 227.351 -2.685 1.00 44.27 238 GLN A N 1
ATOM 1723 C CA . GLN A 1 238 ? 35.778 227.521 -4.091 1.00 45.24 238 GLN A CA 1
ATOM 1724 C C . GLN A 1 238 ? 36.923 227.043 -4.981 1.00 44.74 238 GLN A C 1
ATOM 1725 O O . GLN A 1 238 ? 38.077 227.410 -4.763 1.00 45.17 238 GLN A O 1
ATOM 1731 N N . ILE A 1 239 ? 36.592 226.226 -5.983 1.00 43.75 239 ILE A N 1
ATOM 1732 C CA . ILE A 1 239 ? 37.568 225.719 -6.959 1.00 43.35 239 ILE A CA 1
ATOM 1733 C C . ILE A 1 239 ? 37.301 226.389 -8.309 1.00 43.14 239 ILE A C 1
ATOM 1734 O O . ILE A 1 239 ? 36.168 226.445 -8.754 1.00 42.34 239 ILE A O 1
ATOM 1739 N N . ASN A 1 240 ? 38.354 226.877 -8.950 1.00 44.04 240 ASN A N 1
ATOM 1740 C CA . ASN A 1 240 ? 38.231 227.568 -10.218 1.00 45.08 240 ASN A CA 1
ATOM 1741 C C . ASN A 1 240 ? 39.218 227.048 -11.243 1.00 46.21 240 ASN A C 1
ATOM 1742 O O . ASN A 1 240 ? 40.372 226.722 -10.910 1.00 46.64 240 ASN A O 1
ATOM 1747 N N . GLU A 1 241 ? 38.773 226.992 -12.496 1.00 47.30 241 GLU A N 1
ATOM 1748 C CA . GLU A 1 241 ? 39.648 226.645 -13.644 1.00 48.98 241 GLU A CA 1
ATOM 1749 C C . GLU A 1 241 ? 40.414 225.327 -13.443 1.00 47.57 241 GLU A C 1
ATOM 1750 O O . GLU A 1 241 ? 41.606 225.253 -13.685 1.00 46.81 241 GLU A O 1
ATOM 1756 N N . GLY A 1 242 ? 39.701 224.300 -12.994 1.00 46.43 242 GLY A N 1
ATOM 1757 C CA . GLY A 1 242 ? 40.280 222.976 -12.811 1.00 46.14 242 GLY A CA 1
ATOM 1758 C C . GLY A 1 242 ? 39.994 222.037 -13.977 1.00 45.83 242 GLY A C 1
ATOM 1759 O O . GLY A 1 242 ? 39.121 222.289 -14.797 1.00 45.53 242 GLY A O 1
ATOM 1760 N N . THR A 1 243 ? 40.753 220.950 -14.040 1.00 45.83 243 THR A N 1
ATOM 1761 C CA . THR A 1 243 ? 40.505 219.857 -14.986 1.00 45.70 243 THR A CA 1
ATOM 1762 C C . THR A 1 243 ? 40.116 218.573 -14.221 1.00 45.42 243 THR A C 1
ATOM 1763 O O . THR A 1 243 ? 39.149 217.899 -14.578 1.00 45.12 243 THR A O 1
ATOM 1767 N N . GLU A 1 244 ? 40.917 218.239 -13.207 1.00 45.24 244 GLU A N 1
ATOM 1768 C CA . GLU A 1 244 ? 40.584 217.251 -12.206 1.00 44.33 244 GLU A CA 1
ATOM 1769 C C . GLU A 1 244 ? 40.563 217.930 -10.861 1.00 42.79 244 GLU A C 1
ATOM 1770 O O . GLU A 1 244 ? 41.269 218.905 -10.648 1.00 42.64 244 GLU A O 1
ATOM 1776 N N . ALA A 1 245 ? 39.740 217.413 -9.956 1.00 41.43 245 ALA A N 1
ATOM 1777 C CA . ALA A 1 245 ? 39.800 217.770 -8.537 1.00 40.45 245 ALA A CA 1
ATOM 1778 C C . ALA A 1 245 ? 39.597 216.504 -7.748 1.00 39.69 245 ALA A C 1
ATOM 1779 O O . ALA A 1 245 ? 38.833 215.641 -8.164 1.00 39.40 245 ALA A O 1
ATOM 1781 N N . THR A 1 246 ? 40.292 216.379 -6.622 1.00 39.28 246 THR A N 1
ATOM 1782 C CA . THR A 1 246 ? 40.165 215.197 -5.791 1.00 38.56 246 THR A CA 1
ATOM 1783 C C . THR A 1 246 ? 39.961 215.600 -4.343 1.00 38.05 246 THR A C 1
ATOM 1784 O O . THR A 1 246 ? 40.878 216.118 -3.720 1.00 38.35 246 THR A O 1
ATOM 1788 N N . LEU A 1 247 ? 38.746 215.370 -3.826 1.00 37.16 247 LEU A N 1
ATOM 1789 C CA . LEU A 1 247 ? 38.408 215.702 -2.447 1.00 36.59 247 LEU A CA 1
ATOM 1790 C C . LEU A 1 247 ? 38.780 214.580 -1.531 1.00 35.99 247 LEU A C 1
ATOM 1791 O O . LEU A 1 247 ? 38.505 213.411 -1.832 1.00 35.67 247 LEU A O 1
ATOM 1796 N N . TYR A 1 248 ? 39.369 214.949 -0.400 1.00 35.68 248 TYR A N 1
ATOM 1797 C CA . TYR A 1 248 ? 39.720 214.008 0.636 1.00 35.45 248 TYR A CA 1
ATOM 1798 C C . TYR A 1 248 ? 38.937 214.424 1.864 1.00 34.89 248 TYR A C 1
ATOM 1799 O O . TYR A 1 248 ? 39.137 215.529 2.371 1.00 35.02 248 TYR A O 1
ATOM 1808 N N . ILE A 1 249 ? 38.041 213.541 2.322 1.00 33.98 249 ILE A N 1
ATOM 1809 C CA . ILE A 1 249 ? 37.092 213.852 3.380 1.00 33.35 249 ILE A CA 1
ATOM 1810 C C . ILE A 1 249 ? 37.382 212.971 4.573 1.00 33.13 249 ILE A C 1
ATOM 1811 O O . ILE A 1 249 ? 37.161 211.776 4.506 1.00 32.90 249 ILE A O 1
ATOM 1816 N N . SER A 1 250 ? 37.871 213.552 5.665 1.00 33.29 250 SER A N 1
ATOM 1817 C CA . SER A 1 250 ? 38.183 212.789 6.887 1.00 33.25 250 SER A CA 1
ATOM 1818 C C . SER A 1 250 ? 37.220 213.120 8.027 1.00 33.02 250 SER A C 1
ATOM 1819 O O . SER A 1 250 ? 36.719 214.232 8.097 1.00 33.31 250 SER A O 1
ATOM 1822 N N . ALA A 1 251 ? 36.984 212.178 8.935 1.00 32.61 251 ALA A N 1
ATOM 1823 C CA . ALA A 1 251 ? 36.258 212.509 10.146 1.00 32.51 251 ALA A CA 1
ATOM 1824 C C . ALA A 1 251 ? 36.459 211.505 11.241 1.00 32.43 251 ALA A C 1
ATOM 1825 O O . ALA A 1 251 ? 36.734 210.354 10.968 1.00 32.19 251 ALA A O 1
ATOM 1827 N N . ALA A 1 252 ? 36.255 211.943 12.483 1.00 32.71 252 ALA A N 1
ATOM 1828 C CA . ALA A 1 252 ? 36.258 211.050 13.649 1.00 32.69 252 ALA A CA 1
ATOM 1829 C C . ALA A 1 252 ? 35.599 211.702 14.880 1.00 32.86 252 ALA A C 1
ATOM 1830 O O . ALA A 1 252 ? 35.156 212.847 14.814 1.00 32.93 252 ALA A O 1
ATOM 1832 N N . THR A 1 253 ? 35.539 210.956 15.984 1.00 32.88 253 THR A N 1
ATOM 1833 C CA . THR A 1 253 ? 34.948 211.434 17.231 1.00 33.24 253 THR A CA 1
ATOM 1834 C C . THR A 1 253 ? 35.938 211.266 18.386 1.00 34.04 253 THR A C 1
ATOM 1835 O O . THR A 1 253 ? 37.094 210.887 18.169 1.00 34.11 253 THR A O 1
ATOM 1839 N N . ASN A 1 254 ? 35.465 211.523 19.613 1.00 34.60 254 ASN A N 1
ATOM 1840 C CA . ASN A 1 254 ? 36.256 211.322 20.847 1.00 35.33 254 ASN A CA 1
ATOM 1841 C C . ASN A 1 254 ? 35.981 210.005 21.578 1.00 35.24 254 ASN A C 1
ATOM 1842 O O . ASN A 1 254 ? 36.437 209.819 22.711 1.00 35.92 254 ASN A O 1
ATOM 1847 N N . TYR A 1 255 ? 35.276 209.082 20.926 1.00 34.50 255 TYR A N 1
ATOM 1848 C CA . TYR A 1 255 ? 34.910 207.813 21.541 1.00 34.39 255 TYR A CA 1
ATOM 1849 C C . TYR A 1 255 ? 36.101 206.855 21.580 1.00 34.93 255 TYR A C 1
ATOM 1850 O O . TYR A 1 255 ? 36.802 206.701 20.585 1.00 34.85 255 TYR A O 1
ATOM 1859 N N . VAL A 1 256 ? 36.318 206.214 22.722 1.00 35.73 256 VAL A N 1
ATOM 1860 C CA . VAL A 1 256 ? 37.296 205.151 22.827 1.00 36.33 256 VAL A CA 1
ATOM 1861 C C . VAL A 1 256 ? 36.582 203.831 23.058 1.00 36.09 256 VAL A C 1
ATOM 1862 O O . VAL A 1 256 ? 36.735 202.899 22.271 1.00 35.83 256 VAL A O 1
ATOM 1866 N N . ASN A 1 257 ? 35.806 203.764 24.145 1.00 36.47 257 ASN A N 1
ATOM 1867 C CA . ASN A 1 257 ? 34.912 202.629 24.440 1.00 35.78 257 ASN A CA 1
ATOM 1868 C C . ASN A 1 257 ? 33.697 203.154 25.211 1.00 36.05 257 ASN A C 1
ATOM 1869 O O . ASN A 1 257 ? 33.518 204.357 25.359 1.00 36.09 257 ASN A O 1
ATOM 1874 N N . TYR A 1 258 ? 32.873 202.243 25.710 1.00 36.38 258 TYR A N 1
ATOM 1875 C CA . TYR A 1 258 ? 31.611 202.597 26.393 1.00 37.02 258 TYR A CA 1
ATOM 1876 C C . TYR A 1 258 ? 31.685 203.420 27.692 1.00 38.41 258 TYR A C 1
ATOM 1877 O O . TYR A 1 258 ? 30.668 203.952 28.142 1.00 38.45 258 TYR A O 1
ATOM 1886 N N . GLN A 1 259 ? 32.862 203.519 28.288 1.00 39.73 259 GLN A N 1
ATOM 1887 C CA . GLN A 1 259 ? 33.017 204.332 29.470 1.00 41.34 259 GLN A CA 1
ATOM 1888 C C . GLN A 1 259 ? 34.235 205.256 29.366 1.00 41.62 259 GLN A C 1
ATOM 1889 O O . GLN A 1 259 ? 34.709 205.749 30.373 1.00 42.37 259 GLN A O 1
ATOM 1895 N N . ASP A 1 260 ? 34.721 205.516 28.147 1.00 41.11 260 ASP A N 1
ATOM 1896 C CA . ASP A 1 260 ? 35.912 206.392 27.913 1.00 41.48 260 ASP A CA 1
ATOM 1897 C C . ASP A 1 260 ? 35.701 207.269 26.684 1.00 40.55 260 ASP A C 1
ATOM 1898 O O . ASP A 1 260 ? 35.659 206.757 25.556 1.00 39.79 260 ASP A O 1
ATOM 1903 N N . VAL A 1 261 ? 35.595 208.579 26.891 1.00 40.62 261 VAL A N 1
ATOM 1904 C CA . VAL A 1 261 ? 35.396 209.510 25.777 1.00 40.06 261 VAL A CA 1
ATOM 1905 C C . VAL A 1 261 ? 36.500 210.550 25.681 1.00 40.59 261 VAL A C 1
ATOM 1906 O O . VAL A 1 261 ? 36.241 211.678 25.296 1.00 40.55 261 VAL A O 1
ATOM 1910 N N . SER A 1 262 ? 37.734 210.160 26.010 1.00 40.99 262 SER A N 1
ATOM 1911 C CA . SER A 1 262 ? 38.819 211.118 26.219 1.00 41.84 262 SER A CA 1
ATOM 1912 C C . SER A 1 262 ? 39.726 211.316 25.011 1.00 41.64 262 SER A C 1
ATOM 1913 O O . SER A 1 262 ? 40.694 212.062 25.088 1.00 42.50 262 SER A O 1
ATOM 1916 N N . ALA A 1 263 ? 39.423 210.677 23.895 1.00 40.57 263 ALA A N 1
ATOM 1917 C CA . ALA A 1 263 ? 40.262 210.820 22.725 1.00 40.35 263 ALA A CA 1
ATOM 1918 C C . ALA A 1 263 ? 40.139 212.221 22.104 1.00 40.55 263 ALA A C 1
ATOM 1919 O O . ALA A 1 263 ? 39.125 212.916 22.284 1.00 40.08 263 ALA A O 1
ATOM 1921 N N . ASP A 1 264 ? 41.190 212.612 21.376 1.00 41.01 264 ASP A N 1
ATOM 1922 C CA . ASP A 1 264 ? 41.234 213.886 20.659 1.00 41.33 264 ASP A CA 1
ATOM 1923 C C . ASP A 1 264 ? 40.759 213.751 19.202 1.00 40.49 264 ASP A C 1
ATOM 1924 O O . ASP A 1 264 ? 41.508 213.320 18.314 1.00 39.96 264 ASP A O 1
ATOM 1929 N N . GLU A 1 265 ? 39.519 214.163 18.971 1.00 40.19 265 GLU A N 1
ATOM 1930 C CA . GLU A 1 265 ? 38.904 214.036 17.658 1.00 39.66 265 GLU A CA 1
ATOM 1931 C C . GLU A 1 265 ? 39.604 214.827 16.552 1.00 40.19 265 GLU A C 1
ATOM 1932 O O . GLU A 1 265 ? 39.655 214.359 15.406 1.00 39.59 265 GLU A O 1
ATOM 1938 N N . SER A 1 266 ? 40.141 216.006 16.871 1.00 41.67 266 SER A N 1
ATOM 1939 C CA . SER A 1 266 ? 40.869 216.820 15.856 1.00 42.68 266 SER A CA 1
ATOM 1940 C C . SER A 1 266 ? 42.154 216.159 15.363 1.00 43.00 266 SER A C 1
ATOM 1941 O O . SER A 1 266 ? 42.445 216.169 14.162 1.00 42.74 266 SER A O 1
ATOM 1944 N N . HIS A 1 267 ? 42.928 215.622 16.301 1.00 43.52 267 HIS A N 1
ATOM 1945 C CA . HIS A 1 267 ? 44.146 214.914 15.968 1.00 44.28 267 HIS A CA 1
ATOM 1946 C C . HIS A 1 267 ? 43.806 213.675 15.133 1.00 43.04 267 HIS A C 1
ATOM 1947 O O . HIS A 1 267 ? 44.438 213.416 14.110 1.00 42.49 267 HIS A O 1
ATOM 1954 N N . ARG A 1 268 ? 42.797 212.917 15.573 1.00 42.36 268 ARG A N 1
ATOM 1955 C CA . ARG A 1 268 ? 42.369 211.711 14.849 1.00 41.41 268 ARG A CA 1
ATOM 1956 C C . ARG A 1 268 ? 42.049 212.043 13.406 1.00 40.78 268 ARG A C 1
ATOM 1957 O O . ARG A 1 268 ? 42.520 211.365 12.500 1.00 40.70 268 ARG A O 1
ATOM 1965 N N . THR A 1 269 ? 41.264 213.094 13.206 1.00 40.60 269 THR A N 1
ATOM 1966 C CA . THR A 1 269 ? 40.798 213.447 11.876 1.00 40.23 269 THR A CA 1
ATOM 1967 C C . THR A 1 269 ? 41.925 213.936 10.992 1.00 41.09 269 THR A C 1
ATOM 1968 O O . THR A 1 269 ? 41.966 213.615 9.795 1.00 40.96 269 THR A O 1
ATOM 1972 N N . SER A 1 270 ? 42.833 214.717 11.583 1.00 42.35 270 SER A N 1
ATOM 1973 C CA . SER A 1 270 ? 44.020 215.249 10.880 1.00 42.73 270 SER A CA 1
ATOM 1974 C C . SER A 1 270 ? 44.937 214.140 10.444 1.00 43.04 270 SER A C 1
ATOM 1975 O O . SER A 1 270 ? 45.454 214.170 9.339 1.00 42.47 270 SER A O 1
ATOM 1978 N N . GLU A 1 271 ? 45.125 213.166 11.324 1.00 44.22 271 GLU A N 1
ATOM 1979 C CA . GLU A 1 271 ? 46.050 212.073 11.076 1.00 45.95 271 GLU A CA 1
ATOM 1980 C C . GLU A 1 271 ? 45.565 211.220 9.917 1.00 44.47 271 GLU A C 1
ATOM 1981 O O . GLU A 1 271 ? 46.346 210.862 9.038 1.00 45.33 271 GLU A O 1
ATOM 1987 N N . TYR A 1 272 ? 44.286 210.885 9.894 1.00 42.95 272 TYR A N 1
ATOM 1988 C CA . TYR A 1 272 ? 43.772 210.055 8.804 1.00 42.06 272 TYR A CA 1
ATOM 1989 C C . TYR A 1 272 ? 44.009 210.710 7.435 1.00 42.08 272 TYR A C 1
ATOM 1990 O O . TYR A 1 272 ? 44.394 210.060 6.451 1.00 41.22 272 TYR A O 1
ATOM 1999 N N . LEU A 1 273 ? 43.745 212.009 7.420 1.00 42.73 273 LEU A N 1
ATOM 2000 C CA . LEU A 1 273 ? 43.785 212.841 6.231 1.00 43.31 273 LEU A CA 1
ATOM 2001 C C . LEU A 1 273 ? 45.201 213.042 5.730 1.00 44.83 273 LEU A C 1
ATOM 2002 O O . LEU A 1 273 ? 45.469 212.901 4.541 1.00 44.66 273 LEU A O 1
ATOM 2007 N N . LYS A 1 274 ? 46.100 213.404 6.643 1.00 46.80 274 LYS A N 1
ATOM 2008 C CA . LYS A 1 274 ? 47.521 213.574 6.318 1.00 48.72 274 LYS A CA 1
ATOM 2009 C C . LYS A 1 274 ? 48.019 212.318 5.612 1.00 48.22 274 LYS A C 1
ATOM 2010 O O . LYS A 1 274 ? 48.576 212.379 4.530 1.00 47.82 274 LYS A O 1
ATOM 2016 N N . ARG A 1 275 ? 47.762 211.177 6.231 1.00 48.14 275 ARG A N 1
ATOM 2017 C CA . ARG A 1 275 ? 48.236 209.916 5.737 1.00 48.66 275 ARG A CA 1
ATOM 2018 C C . ARG A 1 275 ? 47.637 209.514 4.403 1.00 47.04 275 ARG A C 1
ATOM 2019 O O . ARG A 1 275 ? 48.317 208.940 3.567 1.00 47.54 275 ARG A O 1
ATOM 2027 N N . ALA A 1 276 ? 46.358 209.791 4.218 1.00 45.44 276 ALA A N 1
ATOM 2028 C CA . ALA A 1 276 ? 45.655 209.433 2.988 1.00 44.19 276 ALA A CA 1
ATOM 2029 C C . ALA A 1 276 ? 46.132 210.227 1.782 1.00 43.85 276 ALA A C 1
ATOM 2030 O O . ALA A 1 276 ? 46.027 209.748 0.649 1.00 44.36 276 ALA A O 1
ATOM 2032 N N . MET A 1 277 ? 46.618 211.439 2.022 1.00 43.26 277 MET A N 1
ATOM 2033 C CA . MET A 1 277 ? 46.976 212.336 0.944 1.00 43.59 277 MET A CA 1
ATOM 2034 C C . MET A 1 277 ? 48.402 212.102 0.429 1.00 44.69 277 MET A C 1
ATOM 2035 O O . MET A 1 277 ? 48.789 212.620 -0.608 1.00 44.29 277 MET A O 1
ATOM 2040 N N . GLN A 1 278 ? 49.170 211.309 1.156 1.00 45.97 278 GLN A N 1
ATOM 2041 C CA . GLN A 1 278 ? 50.487 210.911 0.720 1.00 47.55 278 GLN A CA 1
ATOM 2042 C C . GLN A 1 278 ? 50.434 209.961 -0.488 1.00 48.10 278 GLN A C 1
ATOM 2043 O O . GLN A 1 278 ? 51.391 209.868 -1.234 1.00 49.79 278 GLN A O 1
ATOM 2049 N N . ILE A 1 279 ? 49.335 209.237 -0.671 1.00 47.62 279 ILE A N 1
ATOM 2050 C CA . ILE A 1 279 ? 49.208 208.310 -1.791 1.00 47.53 279 ILE A CA 1
ATOM 2051 C C . ILE A 1 279 ? 48.609 209.046 -2.993 1.00 46.47 279 ILE A C 1
ATOM 2052 O O . ILE A 1 279 ? 47.655 209.797 -2.838 1.00 45.88 279 ILE A O 1
ATOM 2057 N N . PRO A 1 280 ? 49.165 208.842 -4.197 1.00 46.48 280 PRO A N 1
ATOM 2058 C CA . PRO A 1 280 ? 48.477 209.371 -5.392 1.00 46.18 280 PRO A CA 1
ATOM 2059 C C . PRO A 1 280 ? 47.096 208.730 -5.620 1.00 45.17 280 PRO A C 1
ATOM 2060 O O . PRO A 1 280 ? 46.883 207.569 -5.235 1.00 44.42 280 PRO A O 1
ATOM 2064 N N . TYR A 1 281 ? 46.178 209.469 -6.253 1.00 44.40 281 TYR A N 1
ATOM 2065 C CA . TYR A 1 281 ? 44.799 208.988 -6.395 1.00 43.48 281 TYR A CA 1
ATOM 2066 C C . TYR A 1 281 ? 44.650 207.633 -7.120 1.00 43.61 281 TYR A C 1
ATOM 2067 O O . TYR A 1 281 ? 43.956 206.755 -6.646 1.00 42.33 281 TYR A O 1
ATOM 2076 N N . GLU A 1 282 ? 45.318 207.443 -8.248 1.00 45.19 282 GLU A N 1
ATOM 2077 C CA . GLU A 1 282 ? 45.135 206.205 -9.015 1.00 46.09 282 GLU A CA 1
ATOM 2078 C C . GLU A 1 282 ? 45.515 204.959 -8.188 1.00 45.64 282 GLU A C 1
ATOM 2079 O O . GLU A 1 282 ? 44.841 203.918 -8.270 1.00 44.95 282 GLU A O 1
ATOM 2085 N N . LYS A 1 283 ? 46.556 205.080 -7.361 1.00 45.37 283 LYS A N 1
ATOM 2086 C CA . LYS A 1 283 ? 47.001 203.969 -6.489 1.00 45.28 283 LYS A CA 1
ATOM 2087 C C . LYS A 1 283 ? 46.091 203.738 -5.286 1.00 43.36 283 LYS A C 1
ATOM 2088 O O . LYS A 1 283 ? 45.843 202.594 -4.876 1.00 42.94 283 LYS A O 1
ATOM 2094 N N . ALA A 1 284 ? 45.629 204.831 -4.699 1.00 42.07 284 ALA A N 1
ATOM 2095 C CA . ALA A 1 284 ? 44.680 204.762 -3.595 1.00 40.89 284 ALA A CA 1
ATOM 2096 C C . ALA A 1 284 ? 43.374 204.025 -3.995 1.00 39.79 284 ALA A C 1
ATOM 2097 O O . ALA A 1 284 ? 42.792 203.281 -3.189 1.00 39.15 284 ALA A O 1
ATOM 2099 N N . LEU A 1 285 ? 42.947 204.250 -5.239 1.00 39.21 285 LEU A N 1
ATOM 2100 C CA . LEU A 1 285 ? 41.811 203.565 -5.830 1.00 38.50 285 LEU A CA 1
ATOM 2101 C C . LEU A 1 285 ? 42.100 202.088 -6.045 1.00 38.90 285 LEU A C 1
ATOM 2102 O O . LEU A 1 285 ? 41.335 201.247 -5.624 1.00 38.69 285 LEU A O 1
ATOM 2107 N N . LYS A 1 286 ? 43.200 201.771 -6.708 1.00 39.84 286 LYS A N 1
ATOM 2108 C CA . LYS A 1 286 ? 43.590 200.385 -6.894 1.00 40.38 286 LYS A CA 1
ATOM 2109 C C . LYS A 1 286 ? 43.571 199.614 -5.587 1.00 39.23 286 LYS A C 1
ATOM 2110 O O . LYS A 1 286 ? 43.099 198.490 -5.549 1.00 38.88 286 LYS A O 1
ATOM 2116 N N . ASN A 1 287 ? 44.112 200.219 -4.531 1.00 38.46 287 ASN A N 1
ATOM 2117 C CA . ASN A 1 287 ? 44.294 199.534 -3.241 1.00 37.87 287 ASN A CA 1
ATOM 2118 C C . ASN A 1 287 ? 43.000 199.212 -2.560 1.00 36.93 287 ASN A C 1
ATOM 2119 O O . ASN A 1 287 ? 42.809 198.122 -2.056 1.00 37.03 287 ASN A O 1
ATOM 2124 N N . HIS A 1 288 ? 42.148 200.218 -2.496 1.00 36.27 288 HIS A N 1
ATOM 2125 C CA . HIS A 1 288 ? 40.787 200.094 -2.038 1.00 35.43 288 HIS A CA 1
ATOM 2126 C C . HIS A 1 288 ? 40.062 198.937 -2.719 1.00 35.15 288 HIS A C 1
ATOM 2127 O O . HIS A 1 288 ? 39.466 198.082 -2.062 1.00 34.58 288 HIS A O 1
ATOM 2134 N N . ILE A 1 289 ? 40.116 198.936 -4.043 1.00 35.34 289 ILE A N 1
ATOM 2135 C CA . ILE A 1 289 ? 39.434 197.934 -4.815 1.00 35.36 289 ILE A CA 1
ATOM 2136 C C . ILE A 1 289 ? 39.999 196.567 -4.476 1.00 35.73 289 ILE A C 1
ATOM 2137 O O . ILE A 1 289 ? 39.238 195.631 -4.267 1.00 35.63 289 ILE A O 1
ATOM 2142 N N . ALA A 1 290 ? 41.320 196.445 -4.396 1.00 36.40 290 ALA A N 1
ATOM 2143 C CA . ALA A 1 290 ? 41.938 195.157 -4.063 1.00 36.78 290 ALA A CA 1
ATOM 2144 C C . ALA A 1 290 ? 41.496 194.642 -2.695 1.00 36.25 290 ALA A C 1
ATOM 2145 O O . ALA A 1 290 ? 41.246 193.437 -2.553 1.00 36.54 290 ALA A O 1
ATOM 2147 N N . TYR A 1 291 ? 41.389 195.534 -1.706 1.00 35.82 291 TYR A N 1
ATOM 2148 C CA . TYR A 1 291 ? 41.147 195.125 -0.318 1.00 35.57 291 TYR A CA 1
ATOM 2149 C C . TYR A 1 291 ? 39.700 194.651 -0.165 1.00 35.27 291 TYR A C 1
ATOM 2150 O O . TYR A 1 291 ? 39.415 193.648 0.526 1.00 35.03 291 TYR A O 1
ATOM 2159 N N . TYR A 1 292 ? 38.810 195.381 -0.825 1.00 35.37 292 TYR A N 1
ATOM 2160 C CA . TYR A 1 292 ? 37.423 195.023 -0.910 1.00 35.46 292 TYR A CA 1
ATOM 2161 C C . TYR A 1 292 ? 37.284 193.694 -1.613 1.00 36.54 292 TYR A C 1
ATOM 2162 O O . TYR A 1 292 ? 36.535 192.841 -1.143 1.00 36.74 292 TYR A O 1
ATOM 2171 N N . LYS A 1 293 ? 37.990 193.507 -2.728 1.00 37.81 293 LYS A N 1
ATOM 2172 C CA . LYS A 1 293 ? 37.797 192.314 -3.554 1.00 38.74 293 LYS A CA 1
ATOM 2173 C C . LYS A 1 293 ? 38.192 191.035 -2.843 1.00 39.25 293 LYS A C 1
ATOM 2174 O O . LYS A 1 293 ? 37.636 189.974 -3.155 1.00 39.86 293 LYS A O 1
ATOM 2180 N N . LYS A 1 294 ? 39.117 191.112 -1.886 1.00 39.46 294 LYS A N 1
ATOM 2181 C CA . LYS A 1 294 ? 39.511 189.926 -1.123 1.00 39.80 294 LYS A CA 1
ATOM 2182 C C . LYS A 1 294 ? 38.332 189.286 -0.415 1.00 38.41 294 LYS A C 1
ATOM 2183 O O . LYS A 1 294 ? 38.235 188.064 -0.348 1.00 38.21 294 LYS A O 1
ATOM 2189 N N . GLN A 1 295 ? 37.448 190.125 0.131 1.00 37.21 295 GLN A N 1
ATOM 2190 C CA . GLN A 1 295 ? 36.248 189.664 0.846 1.00 36.15 295 GLN A CA 1
ATOM 2191 C C . GLN A 1 295 ? 35.077 189.418 -0.113 1.00 35.70 295 GLN A C 1
ATOM 2192 O O . GLN A 1 295 ? 34.368 188.426 0.031 1.00 35.38 295 GLN A O 1
ATOM 2198 N N . PHE A 1 296 ? 34.923 190.261 -1.130 1.00 35.49 296 PHE A N 1
ATOM 2199 C CA . PHE A 1 296 ? 33.747 190.192 -1.992 1.00 35.37 296 PHE A CA 1
ATOM 2200 C C . PHE A 1 296 ? 33.834 189.099 -3.049 1.00 35.89 296 PHE A C 1
ATOM 2201 O O . PHE A 1 296 ? 32.875 188.400 -3.262 1.00 36.03 296 PHE A O 1
ATOM 2209 N N . ASP A 1 297 ? 34.973 188.917 -3.697 1.00 36.55 297 ASP A N 1
ATOM 2210 C CA . ASP A 1 297 ? 35.062 187.927 -4.787 1.00 37.33 297 ASP A CA 1
ATOM 2211 C C . ASP A 1 297 ? 35.063 186.467 -4.296 1.00 37.28 297 ASP A C 1
ATOM 2212 O O . ASP A 1 297 ? 35.136 185.549 -5.097 1.00 37.95 297 ASP A O 1
ATOM 2217 N N . ARG A 1 298 ? 34.959 186.247 -2.990 1.00 36.45 298 ARG A N 1
ATOM 2218 C CA . ARG A 1 298 ? 34.866 184.887 -2.457 1.00 36.46 298 ARG A CA 1
ATOM 2219 C C . ARG A 1 298 ? 33.586 184.153 -2.869 1.00 37.15 298 ARG A C 1
ATOM 2220 O O . ARG A 1 298 ? 33.579 182.920 -2.903 1.00 37.24 298 ARG A O 1
ATOM 2228 N N . VAL A 1 299 ? 32.514 184.905 -3.150 1.00 37.60 299 VAL A N 1
ATOM 2229 C CA . VAL A 1 299 ? 31.206 184.324 -3.383 1.00 38.38 299 VAL A CA 1
ATOM 2230 C C . VAL A 1 299 ? 30.497 184.906 -4.623 1.00 39.48 299 VAL A C 1
ATOM 2231 O O . VAL A 1 299 ? 30.459 186.118 -4.821 1.00 39.47 299 VAL A O 1
ATOM 2235 N N . ARG A 1 300 ? 29.930 184.032 -5.450 1.00 41.09 300 ARG A N 1
ATOM 2236 C CA . ARG A 1 300 ? 29.070 184.450 -6.562 1.00 42.66 300 ARG A CA 1
ATOM 2237 C C . ARG A 1 300 ? 27.942 183.469 -6.758 1.00 43.36 300 ARG A C 1
ATOM 2238 O O . ARG A 1 300 ? 28.154 182.260 -6.862 1.00 44.15 300 ARG A O 1
ATOM 2246 N N . LEU A 1 301 ? 26.740 184.004 -6.792 1.00 43.69 301 LEU A N 1
ATOM 2247 C CA . LEU A 1 301 ? 25.578 183.317 -7.295 1.00 45.04 301 LEU A CA 1
ATOM 2248 C C . LEU A 1 301 ? 25.300 183.770 -8.705 1.00 46.03 301 LEU A C 1
ATOM 2249 O O . LEU A 1 301 ? 25.258 184.962 -8.961 1.00 45.59 301 LEU A O 1
ATOM 2254 N N . THR A 1 302 ? 25.042 182.827 -9.600 1.00 47.93 302 THR A N 1
ATOM 2255 C CA . THR A 1 302 ? 24.769 183.154 -10.997 1.00 50.35 302 THR A CA 1
ATOM 2256 C C . THR A 1 302 ? 23.439 182.549 -11.373 1.00 51.97 302 THR A C 1
ATOM 2257 O O . THR A 1 302 ? 23.229 181.360 -11.187 1.00 52.94 302 THR A O 1
ATOM 2261 N N . LEU A 1 303 ? 22.518 183.374 -11.855 1.00 53.50 303 LEU A N 1
ATOM 2262 C CA . LEU A 1 303 ? 21.242 182.887 -12.365 1.00 55.08 303 LEU A CA 1
ATOM 2263 C C . LEU A 1 303 ? 21.094 183.500 -13.747 1.00 57.90 303 LEU A C 1
ATOM 2264 O O . LEU A 1 303 ? 21.552 184.612 -13.973 1.00 58.60 303 LEU A O 1
ATOM 2269 N N . PRO A 1 304 ? 20.450 182.796 -14.684 1.00 62.02 304 PRO A N 1
ATOM 2270 C CA . PRO A 1 304 ? 20.450 183.336 -16.062 1.00 63.20 304 PRO A CA 1
ATOM 2271 C C . PRO A 1 304 ? 19.779 184.728 -16.181 1.00 62.15 304 PRO A C 1
ATOM 2272 O O . PRO A 1 304 ? 18.825 185.027 -15.447 1.00 59.24 304 PRO A O 1
ATOM 2276 N N . ALA A 1 305 ? 20.298 185.563 -17.088 1.00 62.39 305 ALA A N 1
ATOM 2277 C CA . ALA A 1 305 ? 19.763 186.908 -17.334 1.00 61.70 305 ALA A CA 1
ATOM 2278 C C . ALA A 1 305 ? 18.811 186.915 -18.528 1.00 63.81 305 ALA A C 1
ATOM 2279 O O . ALA A 1 305 ? 18.662 185.920 -19.222 1.00 65.41 305 ALA A O 1
ATOM 2281 N N . GLY A 1 306 ? 18.149 188.043 -18.745 1.00 64.79 306 GLY A N 1
ATOM 2282 C CA . GLY A 1 306 ? 17.286 188.260 -19.914 1.00 66.44 306 GLY A CA 1
ATOM 2283 C C . GLY A 1 306 ? 17.568 189.673 -20.363 1.00 66.99 306 GLY A C 1
ATOM 2284 O O . GLY A 1 306 ? 18.452 190.332 -19.798 1.00 64.35 306 GLY A O 1
ATOM 2285 N N . LYS A 1 307 ? 16.823 190.161 -21.347 1.00 69.85 307 LYS A N 1
ATOM 2286 C CA . LYS A 1 307 ? 16.972 191.564 -21.746 1.00 72.11 307 LYS A CA 1
ATOM 2287 C C . LYS A 1 307 ? 16.543 192.485 -20.604 1.00 69.43 307 LYS A C 1
ATOM 2288 O O . LYS A 1 307 ? 17.159 193.536 -20.378 1.00 68.28 307 LYS A O 1
ATOM 2294 N N . ALA A 1 308 ? 15.507 192.055 -19.873 1.00 67.26 308 ALA A N 1
ATOM 2295 C CA . ALA A 1 308 ? 14.981 192.770 -18.698 1.00 64.15 308 ALA A CA 1
ATOM 2296 C C . ALA A 1 308 ? 16.041 193.127 -17.645 1.00 60.92 308 ALA A C 1
ATOM 2297 O O . ALA A 1 308 ? 15.932 194.161 -16.974 1.00 60.01 308 ALA A O 1
ATOM 2299 N N . SER A 1 309 ? 17.060 192.278 -17.518 1.00 58.50 309 SER A N 1
ATOM 2300 C CA . SER A 1 309 ? 18.126 192.472 -16.534 1.00 56.72 309 SER A CA 1
ATOM 2301 C C . SER A 1 309 ? 19.064 193.654 -16.829 1.00 55.14 309 SER A C 1
ATOM 2302 O O . SER A 1 309 ? 19.862 194.023 -15.967 1.00 53.95 309 SER A O 1
ATOM 2305 N N . GLN A 1 310 ? 18.945 194.241 -18.023 1.00 54.63 310 GLN A N 1
ATOM 2306 C CA . GLN A 1 310 ? 19.758 195.368 -18.457 1.00 53.73 310 GLN A CA 1
ATOM 2307 C C . GLN A 1 310 ? 19.131 196.694 -18.080 1.00 51.82 310 GLN A C 1
ATOM 2308 O O . GLN A 1 310 ? 19.789 197.727 -18.129 1.00 50.64 310 GLN A O 1
ATOM 2314 N N . LEU A 1 311 ? 17.844 196.684 -17.738 1.00 51.34 311 LEU A N 1
ATOM 2315 C CA . LEU A 1 311 ? 17.119 197.929 -17.459 1.00 50.13 311 LEU A CA 1
ATOM 2316 C C . LEU A 1 311 ? 17.586 198.505 -16.146 1.00 48.44 311 LEU A C 1
ATOM 2317 O O . LEU A 1 311 ? 18.236 197.826 -15.357 1.00 48.17 311 LEU A O 1
ATOM 2322 N N . GLU A 1 312 ? 17.283 199.775 -15.924 1.00 47.93 312 GLU A N 1
ATOM 2323 C CA . GLU A 1 312 ? 17.734 200.452 -14.713 1.00 46.25 312 GLU A CA 1
ATOM 2324 C C . GLU A 1 312 ? 17.015 199.879 -13.513 1.00 45.13 312 GLU A C 1
ATOM 2325 O O . GLU A 1 312 ? 15.922 199.357 -13.642 1.00 45.72 312 GLU A O 1
ATOM 2331 N N . THR A 1 313 ? 17.631 199.968 -12.346 1.00 43.79 313 THR A N 1
ATOM 2332 C CA . THR A 1 313 ? 17.284 199.048 -11.276 1.00 43.52 313 THR A CA 1
ATOM 2333 C C . THR A 1 313 ? 15.957 199.292 -10.587 1.00 42.70 313 THR A C 1
ATOM 2334 O O . THR A 1 313 ? 15.363 198.353 -10.101 1.00 42.48 313 THR A O 1
ATOM 2338 N N . PRO A 1 314 ? 15.455 200.526 -10.582 1.00 42.50 314 PRO A N 1
ATOM 2339 C CA . PRO A 1 314 ? 14.088 200.673 -10.071 1.00 42.66 314 PRO A CA 1
ATOM 2340 C C . PRO A 1 314 ? 13.054 199.897 -10.897 1.00 43.79 314 PRO A C 1
ATOM 2341 O O . PRO A 1 314 ? 12.102 199.354 -10.336 1.00 43.44 314 PRO A O 1
ATOM 2345 N N . LYS A 1 315 ? 13.256 199.832 -12.211 1.00 45.24 315 LYS A N 1
ATOM 2346 C CA . LYS A 1 315 ? 12.405 199.027 -13.082 1.00 47.33 315 LYS A CA 1
ATOM 2347 C C . LYS A 1 315 ? 12.546 197.520 -12.816 1.00 46.59 315 LYS A C 1
ATOM 2348 O O . LYS A 1 315 ? 11.578 196.776 -12.833 1.00 47.53 315 LYS A O 1
ATOM 2354 N N . ARG A 1 316 ? 13.750 197.063 -12.569 1.00 45.57 316 ARG A N 1
ATOM 2355 C CA . ARG A 1 316 ? 13.952 195.664 -12.272 1.00 45.67 316 ARG A CA 1
ATOM 2356 C C . ARG A 1 316 ? 13.209 195.262 -11.008 1.00 45.08 316 ARG A C 1
ATOM 2357 O O . ARG A 1 316 ? 12.677 194.167 -10.946 1.00 45.77 316 ARG A O 1
ATOM 2365 N N . ILE A 1 317 ? 13.179 196.147 -10.014 1.00 44.07 317 ILE A N 1
ATOM 2366 C CA . ILE A 1 317 ? 12.522 195.864 -8.758 1.00 43.51 317 ILE A CA 1
ATOM 2367 C C . ILE A 1 317 ? 11.029 195.785 -8.966 1.00 44.52 317 ILE A C 1
ATOM 2368 O O . ILE A 1 317 ? 10.361 194.877 -8.478 1.00 44.87 317 ILE A O 1
ATOM 2373 N N . GLU A 1 318 ? 10.510 196.762 -9.681 1.00 45.69 318 GLU A N 1
ATOM 2374 C CA . GLU A 1 318 ? 9.081 196.855 -9.962 1.00 47.58 318 GLU A CA 1
ATOM 2375 C C . GLU A 1 318 ? 8.539 195.656 -10.743 1.00 47.93 318 GLU A C 1
ATOM 2376 O O . GLU A 1 318 ? 7.447 195.176 -10.473 1.00 48.28 318 GLU A O 1
ATOM 2382 N N . ASN A 1 319 ? 9.326 195.169 -11.700 1.00 47.87 319 ASN A N 1
ATOM 2383 C CA . ASN A 1 319 ? 8.887 194.116 -12.627 1.00 48.19 319 ASN A CA 1
ATOM 2384 C C . ASN A 1 319 ? 9.296 192.690 -12.282 1.00 47.54 319 ASN A C 1
ATOM 2385 O O . ASN A 1 319 ? 8.956 191.766 -13.024 1.00 47.85 319 ASN A O 1
ATOM 2390 N N . PHE A 1 320 ? 9.998 192.518 -11.159 1.00 46.10 320 PHE A N 1
ATOM 2391 C CA . PHE A 1 320 ? 10.527 191.223 -10.763 1.00 45.68 320 PHE A CA 1
ATOM 2392 C C . PHE A 1 320 ? 9.471 190.126 -10.704 1.00 46.72 320 PHE A C 1
ATOM 2393 O O . PHE A 1 320 ? 9.764 188.958 -10.998 1.00 47.33 320 PHE A O 1
ATOM 2401 N N . GLY A 1 321 ? 8.257 190.503 -10.324 1.00 47.31 321 GLY A N 1
ATOM 2402 C CA . GLY A 1 321 ? 7.153 189.567 -10.185 1.00 48.28 321 GLY A CA 1
ATOM 2403 C C . GLY A 1 321 ? 6.793 188.798 -11.442 1.00 50.10 321 GLY A C 1
ATOM 2404 O O . GLY A 1 321 ? 6.365 187.643 -11.362 1.00 50.86 321 GLY A O 1
ATOM 2405 N N . ASN A 1 322 ? 6.966 189.426 -12.603 1.00 51.28 322 ASN A N 1
ATOM 2406 C CA . ASN A 1 322 ? 6.561 188.810 -13.859 1.00 53.17 322 ASN A CA 1
ATOM 2407 C C . ASN A 1 322 ? 7.493 187.678 -14.334 1.00 53.95 322 ASN A C 1
ATOM 2408 O O . ASN A 1 322 ? 7.236 187.072 -15.367 1.00 54.99 322 ASN A O 1
ATOM 2413 N N . GLY A 1 323 ? 8.575 187.404 -13.604 1.00 53.21 323 GLY A N 1
ATOM 2414 C CA . GLY A 1 323 ? 9.366 186.204 -13.846 1.00 53.93 323 GLY A CA 1
ATOM 2415 C C . GLY A 1 323 ? 10.506 186.293 -14.843 1.00 55.26 323 GLY A C 1
ATOM 2416 O O . GLY A 1 323 ? 11.257 185.340 -14.988 1.00 55.60 323 GLY A O 1
ATOM 2417 N N . GLU A 1 324 ? 10.665 187.423 -15.523 1.00 57.11 324 GLU A N 1
ATOM 2418 C CA . GLU A 1 324 ? 11.674 187.541 -16.589 1.00 59.12 324 GLU A CA 1
ATOM 2419 C C . GLU A 1 324 ? 13.030 188.159 -16.156 1.00 57.79 324 GLU A C 1
ATOM 2420 O O . GLU A 1 324 ? 13.817 188.591 -17.001 1.00 57.77 324 GLU A O 1
ATOM 2426 N N . ASP A 1 325 ? 13.330 188.158 -14.858 1.00 56.39 325 ASP A N 1
ATOM 2427 C CA . ASP A 1 325 ? 14.556 188.784 -14.358 1.00 55.13 325 ASP A CA 1
ATOM 2428 C C . ASP A 1 325 ? 15.072 188.012 -13.136 1.00 55.57 325 ASP A C 1
ATOM 2429 O O . ASP A 1 325 ? 15.351 188.588 -12.085 1.00 54.01 325 ASP A O 1
ATOM 2434 N N . MET A 1 326 ? 15.259 186.704 -13.298 1.00 57.79 326 MET A N 1
ATOM 2435 C CA . MET A 1 326 ? 15.695 185.870 -12.183 1.00 58.97 326 MET A CA 1
ATOM 2436 C C . MET A 1 326 ? 17.017 186.342 -11.587 1.00 55.33 326 MET A C 1
ATOM 2437 O O . MET A 1 326 ? 17.211 186.274 -10.386 1.00 53.48 326 MET A O 1
ATOM 2442 N N . ALA A 1 327 ? 17.895 186.880 -12.427 1.00 53.11 327 ALA A N 1
ATOM 2443 C CA . ALA A 1 327 ? 19.203 187.364 -11.996 1.00 50.58 327 ALA A CA 1
ATOM 2444 C C . ALA A 1 327 ? 19.148 188.481 -10.968 1.00 47.70 327 ALA A C 1
ATOM 2445 O O . ALA A 1 327 ? 20.124 188.713 -10.242 1.00 46.05 327 ALA A O 1
ATOM 2447 N N . MET A 1 328 ? 18.029 189.193 -10.938 1.00 46.33 328 MET A N 1
ATOM 2448 C CA . MET A 1 328 ? 17.821 190.241 -9.953 1.00 44.77 328 MET A CA 1
ATOM 2449 C C . MET A 1 328 ? 17.921 189.679 -8.540 1.00 42.78 328 MET A C 1
ATOM 2450 O O . MET A 1 328 ? 18.437 190.351 -7.636 1.00 41.86 328 MET A O 1
ATOM 2455 N N . ALA A 1 329 ? 17.431 188.460 -8.347 1.00 41.45 329 ALA A N 1
ATOM 2456 C CA . ALA A 1 329 ? 17.469 187.853 -7.027 1.00 40.20 329 ALA A CA 1
ATOM 2457 C C . ALA A 1 329 ? 18.909 187.681 -6.579 1.00 39.24 329 ALA A C 1
ATOM 2458 O O . ALA A 1 329 ? 19.230 187.895 -5.405 1.00 38.85 329 ALA A O 1
ATOM 2460 N N . ALA A 1 330 ? 19.770 187.313 -7.525 1.00 38.64 330 ALA A N 1
ATOM 2461 C CA . ALA A 1 330 ? 21.201 187.186 -7.251 1.00 37.93 330 ALA A CA 1
ATOM 2462 C C . ALA A 1 330 ? 21.832 188.544 -6.926 1.00 36.96 330 ALA A C 1
ATOM 2463 O O . ALA A 1 330 ? 22.708 188.628 -6.062 1.00 36.34 330 ALA A O 1
ATOM 2465 N N . LEU A 1 331 ? 21.392 189.594 -7.621 1.00 36.35 331 LEU A N 1
ATOM 2466 C CA . LEU A 1 331 ? 21.930 190.915 -7.367 1.00 35.71 331 LEU A CA 1
ATOM 2467 C C . LEU A 1 331 ? 21.634 191.351 -5.944 1.00 35.10 331 LEU A C 1
ATOM 2468 O O . LEU A 1 331 ? 22.487 191.893 -5.258 1.00 34.85 331 LEU A O 1
ATOM 2473 N N . LEU A 1 332 ? 20.423 191.109 -5.482 1.00 34.92 332 LEU A N 1
ATOM 2474 C CA . LEU A 1 332 ? 20.065 191.531 -4.144 1.00 34.49 332 LEU A CA 1
ATOM 2475 C C . LEU A 1 332 ? 20.853 190.732 -3.111 1.00 34.16 332 LEU A C 1
ATOM 2476 O O . LEU A 1 332 ? 21.158 191.225 -2.015 1.00 34.23 332 LEU A O 1
ATOM 2481 N N . PHE A 1 333 ? 21.191 189.504 -3.465 1.00 33.95 333 PHE A N 1
ATOM 2482 C CA . PHE A 1 333 ? 21.953 188.644 -2.595 1.00 33.62 333 PHE A CA 1
ATOM 2483 C C . PHE A 1 333 ? 23.364 189.198 -2.402 1.00 33.40 333 PHE A C 1
ATOM 2484 O O . PHE A 1 333 ? 23.824 189.343 -1.263 1.00 33.15 333 PHE A O 1
ATOM 2492 N N . HIS A 1 334 ? 24.031 189.504 -3.524 1.00 33.33 334 HIS A N 1
ATOM 2493 C CA . HIS A 1 334 ? 25.329 190.177 -3.522 1.00 33.09 334 HIS A CA 1
ATOM 2494 C C . HIS A 1 334 ? 25.298 191.529 -2.814 1.00 32.70 334 HIS A C 1
ATOM 2495 O O . HIS A 1 334 ? 26.247 191.875 -2.106 1.00 32.68 334 HIS A O 1
ATOM 2502 N N . TYR A 1 335 ? 24.213 192.279 -2.964 1.00 32.35 335 TYR A N 1
ATOM 2503 C CA . TYR A 1 335 ? 24.093 193.554 -2.271 1.00 32.02 335 TYR A CA 1
ATOM 2504 C C . TYR A 1 335 ? 24.217 193.398 -0.756 1.00 31.67 335 TYR A C 1
ATOM 2505 O O . TYR A 1 335 ? 24.867 194.210 -0.091 1.00 31.66 335 TYR A O 1
ATOM 2514 N N . GLY A 1 336 ? 23.633 192.346 -0.207 1.00 31.40 336 GLY A N 1
ATOM 2515 C CA . GLY A 1 336 ? 23.727 192.122 1.223 1.00 31.11 336 GLY A CA 1
ATOM 2516 C C . GLY A 1 336 ? 25.162 191.939 1.670 1.00 31.02 336 GLY A C 1
ATOM 2517 O O . GLY A 1 336 ? 25.574 192.423 2.729 1.00 30.95 336 GLY A O 1
ATOM 2518 N N . ARG A 1 337 ? 25.933 191.228 0.861 1.00 31.03 337 ARG A N 1
ATOM 2519 C CA . ARG A 1 337 ? 27.320 191.023 1.167 1.00 30.98 337 ARG A CA 1
ATOM 2520 C C . ARG A 1 337 ? 28.066 192.345 1.082 1.00 30.82 337 ARG A C 1
ATOM 2521 O O . ARG A 1 337 ? 28.878 192.660 1.960 1.00 30.83 337 ARG A O 1
ATOM 2529 N N . TYR A 1 338 ? 27.786 193.144 0.060 1.00 30.65 338 TYR A N 1
ATOM 2530 C CA . TYR A 1 338 ? 28.417 194.460 -0.035 1.00 30.51 338 TYR A CA 1
ATOM 2531 C C . TYR A 1 338 ? 28.123 195.295 1.187 1.00 30.19 338 TYR A C 1
ATOM 2532 O O . TYR A 1 338 ? 28.976 195.989 1.690 1.00 30.20 338 TYR A O 1
ATOM 2541 N N . LEU A 1 339 ? 26.897 195.226 1.662 1.00 29.89 339 LEU A N 1
ATOM 2542 C CA . LEU A 1 339 ? 26.492 196.068 2.756 1.00 29.69 339 LEU A CA 1
ATOM 2543 C C . LEU A 1 339 ? 27.160 195.658 4.061 1.00 29.53 339 LEU A C 1
ATOM 2544 O O . LEU A 1 339 ? 27.483 196.516 4.890 1.00 29.52 339 LEU A O 1
ATOM 2549 N N . LEU A 1 340 ? 27.351 194.356 4.265 1.00 29.38 340 LEU A N 1
ATOM 2550 C CA . LEU A 1 340 ? 27.919 193.877 5.528 1.00 29.24 340 LEU A CA 1
ATOM 2551 C C . LEU A 1 340 ? 29.377 194.253 5.592 1.00 29.31 340 LEU A C 1
ATOM 2552 O O . LEU A 1 340 ? 29.830 194.826 6.572 1.00 29.32 340 LEU A O 1
ATOM 2557 N N . ILE A 1 341 ? 30.098 193.968 4.509 1.00 29.38 341 ILE A N 1
ATOM 2558 C CA . ILE A 1 341 ? 31.487 194.417 4.327 1.00 29.50 341 ILE A CA 1
ATOM 2559 C C . ILE A 1 341 ? 31.623 195.920 4.553 1.00 29.47 341 ILE A C 1
ATOM 2560 O O . ILE A 1 341 ? 32.506 196.356 5.275 1.00 29.55 341 ILE A O 1
ATOM 2565 N N . SER A 1 342 ? 30.720 196.692 3.938 1.00 29.36 342 SER A N 1
ATOM 2566 C CA . SER A 1 342 ? 30.701 198.152 4.048 1.00 29.37 342 SER A CA 1
ATOM 2567 C C . SER A 1 342 ? 30.229 198.700 5.395 1.00 29.28 342 SER A C 1
ATOM 2568 O O . SER A 1 342 ? 30.375 199.890 5.630 1.00 29.35 342 SER A O 1
ATOM 2571 N N . SER A 1 343 ? 29.655 197.858 6.258 1.00 29.14 343 SER A N 1
ATOM 2572 C CA . SER A 1 343 ? 29.190 198.315 7.569 1.00 29.09 343 SER A CA 1
ATOM 2573 C C . SER A 1 343 ? 29.848 197.630 8.770 1.00 29.13 343 SER A C 1
ATOM 2574 O O . SER A 1 343 ? 29.666 198.080 9.886 1.00 29.14 343 SER A O 1
ATOM 2577 N N . SER A 1 344 ? 30.632 196.571 8.566 1.00 29.19 344 SER A N 1
ATOM 2578 C CA . SER A 1 344 ? 31.195 195.823 9.709 1.00 29.26 344 SER A CA 1
ATOM 2579 C C . SER A 1 344 ? 32.551 195.213 9.397 1.00 29.45 344 SER A C 1
ATOM 2580 O O . SER A 1 344 ? 32.651 194.300 8.569 1.00 29.44 344 SER A O 1
ATOM 2583 N N . GLN A 1 345 ? 33.577 195.708 10.081 1.00 29.67 345 GLN A N 1
ATOM 2584 C CA . GLN A 1 345 ? 34.961 195.265 9.878 1.00 29.94 345 GLN A CA 1
ATOM 2585 C C . GLN A 1 345 ? 35.658 195.187 11.213 1.00 30.10 345 GLN A C 1
ATOM 2586 O O . GLN A 1 345 ? 35.344 195.914 12.124 1.00 30.04 345 GLN A O 1
ATOM 2592 N N . PRO A 1 346 ? 36.637 194.295 11.333 1.00 30.35 346 PRO A N 1
ATOM 2593 C CA . PRO A 1 346 ? 37.373 194.174 12.606 1.00 30.59 346 PRO A CA 1
ATOM 2594 C C . PRO A 1 346 ? 37.836 195.515 13.136 1.00 30.75 346 PRO A C 1
ATOM 2595 O O . PRO A 1 346 ? 38.227 196.366 12.356 1.00 30.82 346 PRO A O 1
ATOM 2599 N N . GLY A 1 347 ? 37.757 195.695 14.449 1.00 30.85 347 GLY A N 1
ATOM 2600 C CA . GLY A 1 347 ? 38.218 196.910 15.094 1.00 31.08 347 GLY A CA 1
ATOM 2601 C C . GLY A 1 347 ? 37.128 197.934 15.338 1.00 30.91 347 GLY A C 1
ATOM 2602 O O . GLY A 1 347 ? 37.291 198.843 16.152 1.00 31.12 347 GLY A O 1
ATOM 2603 N N . GLY A 1 348 ? 36.013 197.807 14.647 1.00 30.61 348 GLY A N 1
ATOM 2604 C CA . GLY A 1 348 ? 34.951 198.801 14.737 1.00 30.48 348 GLY A CA 1
ATOM 2605 C C . GLY A 1 348 ? 33.722 198.370 15.524 1.00 30.32 348 GLY A C 1
ATOM 2606 O O . GLY A 1 348 ? 33.752 197.400 16.280 1.00 30.34 348 GLY A O 1
ATOM 2607 N N . GLN A 1 349 ? 32.641 199.122 15.316 1.00 30.20 349 GLN A N 1
ATOM 2608 C CA . GLN A 1 349 ? 31.340 198.861 15.918 1.00 30.05 349 GLN A CA 1
ATOM 2609 C C . GLN A 1 349 ? 30.513 197.961 15.010 1.00 29.76 349 GLN A C 1
ATOM 2610 O O . GLN A 1 349 ? 30.756 197.907 13.806 1.00 29.71 349 GLN A O 1
ATOM 2616 N N . PRO A 1 350 ? 29.561 197.220 15.592 1.00 29.59 350 PRO A N 1
ATOM 2617 C CA . PRO A 1 350 ? 28.763 196.307 14.794 1.00 29.37 350 PRO A CA 1
ATOM 2618 C C . PRO A 1 350 ? 27.670 197.020 14.056 1.00 29.29 350 PRO A C 1
ATOM 2619 O O . PRO A 1 350 ? 27.312 198.112 14.422 1.00 29.40 350 PRO A O 1
ATOM 2623 N N . ALA A 1 351 ? 27.137 196.403 13.023 1.00 29.19 351 ALA A N 1
ATOM 2624 C CA . ALA A 1 351 ? 26.142 197.057 12.205 1.00 29.19 351 ALA A CA 1
ATOM 2625 C C . ALA A 1 351 ? 24.802 197.276 12.961 1.00 29.27 351 ALA A C 1
ATOM 2626 O O . ALA A 1 351 ? 24.171 196.334 13.471 1.00 29.24 351 ALA A O 1
ATOM 2628 N N . ASN A 1 352 ? 24.347 198.524 13.023 1.00 29.45 352 ASN A N 1
ATOM 2629 C CA . ASN A 1 352 ? 23.148 198.818 13.780 1.00 29.56 352 ASN A CA 1
ATOM 2630 C C . ASN A 1 352 ? 21.874 198.601 12.925 1.00 29.57 352 ASN A C 1
ATOM 2631 O O . ASN A 1 352 ? 21.960 198.053 11.807 1.00 29.49 352 ASN A O 1
ATOM 2636 N N . LEU A 1 353 ? 20.705 199.023 13.429 1.00 29.69 353 LEU A N 1
ATOM 2637 C CA . LEU A 1 353 ? 19.464 198.871 12.697 1.00 29.70 353 LEU A CA 1
ATOM 2638 C C . LEU A 1 353 ? 19.563 199.369 11.277 1.00 29.69 353 LEU A C 1
ATOM 2639 O O . LEU A 1 353 ? 18.810 198.890 10.432 1.00 29.72 353 LEU A O 1
ATOM 2644 N N . GLN A 1 354 ? 20.427 200.359 11.029 1.00 29.72 354 GLN A N 1
ATOM 2645 C CA . GLN A 1 354 ? 20.565 200.985 9.702 1.00 29.76 354 GLN A CA 1
ATOM 2646 C C . GLN A 1 354 ? 21.956 200.798 9.102 1.00 29.64 354 GLN A C 1
ATOM 2647 O O . GLN A 1 354 ? 22.347 201.544 8.216 1.00 29.74 354 GLN A O 1
ATOM 2653 N N . GLY A 1 355 ? 22.694 199.795 9.565 1.00 29.49 355 GLY A N 1
ATOM 2654 C CA . GLY A 1 355 ? 24.071 199.601 9.146 1.00 29.46 355 GLY A CA 1
ATOM 2655 C C . GLY A 1 355 ? 24.993 200.653 9.753 1.00 29.60 355 GLY A C 1
ATOM 2656 O O . GLY A 1 355 ? 25.285 200.585 10.950 1.00 29.62 355 GLY A O 1
ATOM 2657 N N . ILE A 1 356 ? 25.455 201.599 8.924 1.00 29.71 356 ILE A N 1
ATOM 2658 C CA . ILE A 1 356 ? 26.074 202.849 9.390 1.00 29.93 356 ILE A CA 1
ATOM 2659 C C . ILE A 1 356 ? 25.452 204.084 8.757 1.00 30.11 356 ILE A C 1
ATOM 2660 O O . ILE A 1 356 ? 25.958 205.189 8.941 1.00 30.29 356 ILE A O 1
ATOM 2665 N N . TRP A 1 357 ? 24.328 203.891 8.065 1.00 30.11 357 TRP A N 1
ATOM 2666 C CA . TRP A 1 357 ? 23.733 204.904 7.204 1.00 30.28 357 TRP A CA 1
ATOM 2667 C C . TRP A 1 357 ? 22.451 205.507 7.800 1.00 30.46 357 TRP A C 1
ATOM 2668 O O . TRP A 1 357 ? 21.441 204.828 7.932 1.00 30.37 357 TRP A O 1
ATOM 2679 N N . ASN A 1 358 ? 22.507 206.785 8.159 1.00 30.75 358 ASN A N 1
ATOM 2680 C CA . ASN A 1 358 ? 21.419 207.447 8.869 1.00 31.04 358 ASN A CA 1
ATOM 2681 C C . ASN A 1 358 ? 21.519 208.966 8.795 1.00 31.42 358 ASN A C 1
ATOM 2682 O O . ASN A 1 358 ? 22.544 209.537 9.126 1.00 31.51 358 ASN A O 1
ATOM 2687 N N . ASN A 1 359 ? 20.442 209.617 8.395 1.00 31.74 359 ASN A N 1
ATOM 2688 C CA . ASN A 1 359 ? 20.429 211.073 8.276 1.00 32.17 359 ASN A CA 1
ATOM 2689 C C . ASN A 1 359 ? 19.615 211.794 9.364 1.00 32.61 359 ASN A C 1
ATOM 2690 O O . ASN A 1 359 ? 19.311 212.963 9.196 1.00 32.97 359 ASN A O 1
ATOM 2695 N N . SER A 1 360 ? 19.278 211.117 10.462 1.00 32.70 360 SER A N 1
ATOM 2696 C CA . SER A 1 360 ? 18.437 211.690 11.499 1.00 33.16 360 SER A CA 1
ATOM 2697 C C . SER A 1 360 ? 19.176 211.916 12.811 1.00 33.47 360 SER A C 1
ATOM 2698 O O . SER A 1 360 ? 20.100 211.205 13.140 1.00 33.20 360 SER A O 1
ATOM 2701 N N . THR A 1 361 ? 18.739 212.895 13.582 1.00 34.22 361 THR A N 1
ATOM 2702 C CA . THR A 1 361 ? 19.186 213.029 14.958 1.00 34.72 361 THR A CA 1
ATOM 2703 C C . THR A 1 361 ? 18.241 212.310 15.958 1.00 35.18 361 THR A C 1
ATOM 2704 O O . THR A 1 361 ? 18.475 212.311 17.172 1.00 35.37 361 THR A O 1
ATOM 2708 N N . HIS A 1 362 ? 17.161 211.708 15.456 1.00 35.68 362 HIS A N 1
ATOM 2709 C CA . HIS A 1 362 ? 16.248 210.924 16.288 1.00 36.18 362 HIS A CA 1
ATOM 2710 C C . HIS A 1 362 ? 15.643 209.847 15.417 1.00 35.89 362 HIS A C 1
ATOM 2711 O O . HIS A 1 362 ? 14.487 209.914 15.024 1.00 36.37 362 HIS A O 1
ATOM 2718 N N . ALA A 1 363 ? 16.451 208.857 15.105 1.00 35.37 363 ALA A N 1
ATOM 2719 C CA . ALA A 1 363 ? 16.080 207.877 14.093 1.00 35.08 363 ALA A CA 1
ATOM 2720 C C . ALA A 1 363 ? 14.945 206.976 14.582 1.00 34.86 363 ALA A C 1
ATOM 2721 O O . ALA A 1 363 ? 14.662 206.971 15.779 1.00 35.17 363 ALA A O 1
ATOM 2723 N N . PRO A 1 364 ? 14.291 206.227 13.661 1.00 34.43 364 PRO A N 1
ATOM 2724 C CA . PRO A 1 364 ? 13.372 205.146 14.019 1.00 34.18 364 PRO A CA 1
ATOM 2725 C C . PRO A 1 364 ? 14.025 204.110 14.931 1.00 33.76 364 PRO A C 1
ATOM 2726 O O . PRO A 1 364 ? 15.033 203.501 14.574 1.00 33.46 364 PRO A O 1
ATOM 2730 N N . TRP A 1 365 ? 13.438 203.923 16.102 1.00 33.80 365 TRP A N 1
ATOM 2731 C CA . TRP A 1 365 ? 13.974 203.037 17.137 1.00 33.52 365 TRP A CA 1
ATOM 2732 C C . TRP A 1 365 ? 15.431 203.347 17.440 1.00 33.47 365 TRP A C 1
ATOM 2733 O O . TRP A 1 365 ? 16.177 202.474 17.907 1.00 33.26 365 TRP A O 1
ATOM 2744 N N . ASP A 1 366 ? 15.796 204.611 17.215 1.00 33.68 366 ASP A N 1
ATOM 2745 C CA . ASP A 1 366 ? 17.123 205.119 17.460 1.00 33.72 366 ASP A CA 1
ATOM 2746 C C . ASP A 1 366 ? 18.218 204.429 16.673 1.00 33.06 366 ASP A C 1
ATOM 2747 O O . ASP A 1 366 ? 19.351 204.472 17.093 1.00 33.09 366 ASP A O 1
ATOM 2752 N N . SER A 1 367 ? 17.920 203.794 15.554 1.00 32.58 367 SER A N 1
ATOM 2753 C CA . SER A 1 367 ? 18.950 203.084 14.768 1.00 32.06 367 SER A CA 1
ATOM 2754 C C . SER A 1 367 ? 19.998 202.341 15.624 1.00 31.73 367 SER A C 1
ATOM 2755 O O . SER A 1 367 ? 21.191 202.392 15.390 1.00 31.66 367 SER A O 1
ATOM 2758 N N . LYS A 1 368 ? 19.488 201.620 16.595 1.00 31.52 368 LYS A N 1
ATOM 2759 C CA . LYS A 1 368 ? 20.192 201.126 17.752 1.00 31.35 368 LYS A CA 1
ATOM 2760 C C . LYS A 1 368 ? 20.626 199.689 17.474 1.00 30.88 368 LYS A C 1
ATOM 2761 O O . LYS A 1 368 ? 20.773 199.307 16.323 1.00 30.67 368 LYS A O 1
ATOM 2767 N N . TYR A 1 369 ? 20.819 198.893 18.524 1.00 30.66 369 TYR A N 1
ATOM 2768 C CA . TYR A 1 369 ? 20.895 197.434 18.405 1.00 30.32 369 TYR A CA 1
ATOM 2769 C C . TYR A 1 369 ? 19.710 196.746 19.099 1.00 30.18 369 TYR A C 1
ATOM 2770 O O . TYR A 1 369 ? 19.664 196.668 20.326 1.00 30.30 369 TYR A O 1
ATOM 2779 N N . THR A 1 370 ? 18.774 196.233 18.300 1.00 29.91 370 THR A N 1
ATOM 2780 C CA . THR A 1 370 ? 17.593 195.549 18.818 1.00 29.82 370 THR A CA 1
ATOM 2781 C C . THR A 1 370 ? 17.868 194.064 18.689 1.00 29.46 370 THR A C 1
ATOM 2782 O O . THR A 1 370 ? 18.068 193.586 17.593 1.00 29.27 370 THR A O 1
ATOM 2786 N N . ILE A 1 371 ? 17.865 193.352 19.808 1.00 29.33 371 ILE A N 1
ATOM 2787 C CA . ILE A 1 371 ? 18.501 192.028 19.848 1.00 29.10 371 ILE A CA 1
ATOM 2788 C C . ILE A 1 371 ? 17.566 190.839 20.118 1.00 28.99 371 ILE A C 1
ATOM 2789 O O . ILE A 1 371 ? 18.009 189.782 20.563 1.00 28.89 371 ILE A O 1
ATOM 2794 N N . ASN A 1 372 ? 16.271 191.046 19.811 1.00 28.99 372 ASN A N 1
ATOM 2795 C CA . ASN A 1 372 ? 15.256 189.996 19.787 1.00 28.91 372 ASN A CA 1
ATOM 2796 C C . ASN A 1 372 ? 14.921 189.497 18.379 1.00 28.76 372 ASN A C 1
ATOM 2797 O O . ASN A 1 372 ? 13.871 188.900 18.137 1.00 28.82 372 ASN A O 1
ATOM 2802 N N . ILE A 1 373 ? 15.859 189.738 17.474 1.00 28.59 373 ILE A N 1
ATOM 2803 C CA . ILE A 1 373 ? 15.921 189.189 16.114 1.00 28.47 373 ILE A CA 1
ATOM 2804 C C . ILE A 1 373 ? 16.826 190.069 15.244 1.00 28.41 373 ILE A C 1
ATOM 2805 O O . ILE A 1 373 ? 17.654 189.577 14.495 1.00 28.30 373 ILE A O 1
ATOM 2810 N N . ASN A 1 374 ? 16.642 191.375 15.368 1.00 28.49 374 ASN A N 1
ATOM 2811 C CA . ASN A 1 374 ? 17.179 192.348 14.431 1.00 28.49 374 ASN A CA 1
ATOM 2812 C C . ASN A 1 374 ? 18.715 192.305 14.284 1.00 28.37 374 ASN A C 1
ATOM 2813 O O . ASN A 1 374 ? 19.245 192.067 13.190 1.00 28.30 374 ASN A O 1
ATOM 2818 N N . THR A 1 375 ? 19.425 192.545 15.377 1.00 28.38 375 THR A N 1
ATOM 2819 C CA . THR A 1 375 ? 20.889 192.586 15.325 1.00 28.35 375 THR A CA 1
ATOM 2820 C C . THR A 1 375 ? 21.501 191.218 14.984 1.00 28.25 375 THR A C 1
ATOM 2821 O O . THR A 1 375 ? 22.517 191.145 14.328 1.00 28.23 375 THR A O 1
ATOM 2825 N N . GLU A 1 376 ? 20.848 190.143 15.414 1.00 28.23 376 GLU A N 1
ATOM 2826 C CA . GLU A 1 376 ? 21.269 188.792 15.078 1.00 28.16 376 GLU A CA 1
ATOM 2827 C C . GLU A 1 376 ? 21.130 188.500 13.590 1.00 28.12 376 GLU A C 1
ATOM 2828 O O . GLU A 1 376 ? 22.025 187.903 12.982 1.00 28.15 376 GLU A O 1
ATOM 2834 N N . MET A 1 377 ? 20.015 188.930 13.004 1.00 28.12 377 MET A N 1
ATOM 2835 C CA . MET A 1 377 ? 19.777 188.792 11.562 1.00 28.12 377 MET A CA 1
ATOM 2836 C C . MET A 1 377 ? 20.867 189.463 10.729 1.00 28.10 377 MET A C 1
ATOM 2837 O O . MET A 1 377 ? 21.312 188.907 9.720 1.00 28.12 377 MET A O 1
ATOM 2842 N N . ASN A 1 378 ? 21.281 190.654 11.141 1.00 28.09 378 ASN A N 1
ATOM 2843 C CA . ASN A 1 378 ? 22.379 191.333 10.470 1.00 28.11 378 ASN A CA 1
ATOM 2844 C C . ASN A 1 378 ? 23.581 190.424 10.258 1.00 28.11 378 ASN A C 1
ATOM 2845 O O . ASN A 1 378 ? 24.248 190.527 9.233 1.00 28.15 378 ASN A O 1
ATOM 2850 N N . TYR A 1 379 ? 23.864 189.540 11.217 1.00 28.07 379 TYR A N 1
ATOM 2851 C CA . TYR A 1 379 ? 25.088 188.727 11.159 1.00 28.13 379 TYR A CA 1
ATOM 2852 C C . TYR A 1 379 ? 24.939 187.298 10.634 1.00 28.16 379 TYR A C 1
ATOM 2853 O O . TYR A 1 379 ? 25.928 186.565 10.568 1.00 28.26 379 TYR A O 1
ATOM 2862 N N . TRP A 1 380 ? 23.738 186.909 10.207 1.00 28.14 380 TRP A N 1
ATOM 2863 C CA . TRP A 1 380 ? 23.553 185.592 9.591 1.00 28.22 380 TRP A CA 1
ATOM 2864 C C . TRP A 1 380 ? 24.432 185.357 8.359 1.00 28.33 380 TRP A C 1
ATOM 2865 O O . TRP A 1 380 ? 24.980 184.266 8.199 1.00 28.46 380 TRP A O 1
ATOM 2876 N N . PRO A 1 381 ? 24.603 186.381 7.494 1.00 28.35 381 PRO A N 1
ATOM 2877 C CA . PRO A 1 381 ? 25.494 186.221 6.328 1.00 28.49 381 PRO A CA 1
ATOM 2878 C C . PRO A 1 381 ? 26.934 185.943 6.652 1.00 28.61 381 PRO A C 1
ATOM 2879 O O . PRO A 1 381 ? 27.622 185.400 5.816 1.00 28.79 381 PRO A O 1
ATOM 2883 N N . ALA A 1 382 ? 27.393 186.336 7.830 1.00 28.58 382 ALA A N 1
ATOM 2884 C CA . ALA A 1 382 ? 28.824 186.346 8.150 1.00 28.77 382 ALA A CA 1
ATOM 2885 C C . ALA A 1 382 ? 29.566 185.035 7.865 1.00 29.02 382 ALA A C 1
ATOM 2886 O O . ALA A 1 382 ? 30.565 185.000 7.150 1.00 29.25 382 ALA A O 1
ATOM 2888 N N . GLU A 1 383 ? 29.091 183.945 8.426 1.00 29.05 383 GLU A N 1
ATOM 2889 C CA . GLU A 1 383 ? 29.813 182.699 8.287 1.00 29.31 383 GLU A CA 1
ATOM 2890 C C . GLU A 1 383 ? 29.496 181.991 6.973 1.00 29.44 383 GLU A C 1
ATOM 2891 O O . GLU A 1 383 ? 30.411 181.591 6.264 1.00 29.71 383 GLU A O 1
ATOM 2897 N N . VAL A 1 384 ? 28.215 181.842 6.655 1.00 29.31 384 VAL A N 1
ATOM 2898 C CA . VAL A 1 384 ? 27.796 180.991 5.542 1.00 29.47 384 VAL A CA 1
ATOM 2899 C C . VAL A 1 384 ? 28.142 181.602 4.178 1.00 29.64 384 VAL A C 1
ATOM 2900 O O . VAL A 1 384 ? 28.441 180.866 3.233 1.00 29.90 384 VAL A O 1
ATOM 2904 N N . THR A 1 385 ? 28.041 182.927 4.072 1.00 29.56 385 THR A N 1
ATOM 2905 C CA . THR A 1 385 ? 28.475 183.667 2.846 1.00 29.74 385 THR A CA 1
ATOM 2906 C C . THR A 1 385 ? 29.950 184.094 2.762 1.00 29.98 385 THR A C 1
ATOM 2907 O O . THR A 1 385 ? 30.319 184.956 1.963 1.00 30.11 385 THR A O 1
ATOM 2911 N N . ASN A 1 386 ? 30.782 183.479 3.570 1.00 30.16 386 ASN A N 1
ATOM 2912 C CA . ASN A 1 386 ? 32.199 183.709 3.553 1.00 30.46 386 ASN A CA 1
ATOM 2913 C C . ASN A 1 386 ? 32.693 185.110 3.927 1.00 30.48 386 ASN A C 1
ATOM 2914 O O . ASN A 1 386 ? 33.519 185.714 3.237 1.00 30.68 386 ASN A O 1
ATOM 2919 N N . LEU A 1 387 ? 32.191 185.610 5.050 1.00 30.36 387 LEU A N 1
ATOM 2920 C CA . LEU A 1 387 ? 32.558 186.923 5.564 1.00 30.37 387 LEU A CA 1
ATOM 2921 C C . LEU A 1 387 ? 32.854 186.834 7.048 1.00 30.42 387 LEU A C 1
ATOM 2922 O O . LEU A 1 387 ? 32.444 187.694 7.820 1.00 30.26 387 LEU A O 1
ATOM 2927 N N . SER A 1 388 ? 33.595 185.813 7.446 1.00 30.75 388 SER A N 1
ATOM 2928 C CA . SER A 1 388 ? 33.819 185.573 8.853 1.00 30.88 388 SER A CA 1
ATOM 2929 C C . SER A 1 388 ? 34.431 186.768 9.592 1.00 31.08 388 SER A C 1
ATOM 2930 O O . SER A 1 388 ? 34.083 187.044 10.747 1.00 31.00 388 SER A O 1
ATOM 2933 N N . GLU A 1 389 ? 35.318 187.502 8.928 1.00 31.43 389 GLU A N 1
ATOM 2934 C CA . GLU A 1 389 ? 35.930 188.689 9.548 1.00 31.64 389 GLU A CA 1
ATOM 2935 C C . GLU A 1 389 ? 34.894 189.729 9.943 1.00 31.29 389 GLU A C 1
ATOM 2936 O O . GLU A 1 389 ? 35.017 190.369 10.986 1.00 31.31 389 GLU A O 1
ATOM 2942 N N . THR A 1 390 ? 33.853 189.879 9.140 1.00 31.00 390 THR A N 1
ATOM 2943 C CA . THR A 1 390 ? 32.824 190.872 9.458 1.00 30.72 390 THR A CA 1
ATOM 2944 C C . THR A 1 390 ? 32.136 190.584 10.785 1.00 30.58 390 THR A C 1
ATOM 2945 O O . THR A 1 390 ? 31.421 191.436 11.290 1.00 30.46 390 THR A O 1
ATOM 2949 N N . HIS A 1 391 ? 32.357 189.406 11.352 1.00 30.63 391 HIS A N 1
ATOM 2950 C CA . HIS A 1 391 ? 31.673 189.022 12.564 1.00 30.56 391 HIS A CA 1
ATOM 2951 C C . HIS A 1 391 ? 32.324 189.622 13.798 1.00 30.73 391 HIS A C 1
ATOM 2952 O O . HIS A 1 391 ? 31.686 189.702 14.851 1.00 30.69 391 HIS A O 1
ATOM 2959 N N . SER A 1 392 ? 33.583 190.034 13.679 1.00 30.99 392 SER A N 1
ATOM 2960 C CA . SER A 1 392 ? 34.392 190.392 14.849 1.00 31.24 392 SER A CA 1
ATOM 2961 C C . SER A 1 392 ? 33.821 191.516 15.685 1.00 31.18 392 SER A C 1
ATOM 2962 O O . SER A 1 392 ? 33.750 191.386 16.897 1.00 31.30 392 SER A O 1
ATOM 2965 N N . PRO A 1 393 ? 33.367 192.601 15.057 1.00 31.07 393 PRO A N 1
ATOM 2966 C CA . PRO A 1 393 ? 32.853 193.702 15.880 1.00 31.11 393 PRO A CA 1
ATOM 2967 C C . PRO A 1 393 ? 31.756 193.300 16.855 1.00 31.04 393 PRO A C 1
ATOM 2968 O O . PRO A 1 393 ? 31.601 193.949 17.879 1.00 31.12 393 PRO A O 1
ATOM 2972 N N . LEU A 1 394 ? 31.006 192.259 16.517 1.00 31.00 394 LEU A N 1
ATOM 2973 C CA . LEU A 1 394 ? 29.977 191.711 17.401 1.00 31.08 394 LEU A CA 1
ATOM 2974 C C . LEU A 1 394 ? 30.578 191.016 18.624 1.00 31.40 394 LEU A C 1
ATOM 2975 O O . LEU A 1 394 ? 30.121 191.220 19.761 1.00 31.56 394 LEU A O 1
ATOM 2980 N N . PHE A 1 395 ? 31.572 190.167 18.404 1.00 31.60 395 PHE A N 1
ATOM 2981 C CA . PHE A 1 395 ? 32.239 189.526 19.533 1.00 31.87 395 PHE A CA 1
ATOM 2982 C C . PHE A 1 395 ? 32.835 190.579 20.438 1.00 32.14 395 PHE A C 1
ATOM 2983 O O . PHE A 1 395 ? 32.873 190.448 21.655 1.00 32.28 395 PHE A O 1
ATOM 2991 N N . SER A 1 396 ? 33.301 191.642 19.820 1.00 32.28 396 SER A N 1
ATOM 2992 C CA . SER A 1 396 ? 33.885 192.726 20.557 1.00 32.60 396 SER A CA 1
ATOM 2993 C C . SER A 1 396 ? 32.831 193.344 21.470 1.00 32.62 396 SER A C 1
ATOM 2994 O O . SER A 1 396 ? 33.114 193.616 22.641 1.00 32.86 396 SER A O 1
ATOM 2997 N N . MET A 1 397 ? 31.618 193.540 20.936 1.00 32.39 397 MET A N 1
ATOM 2998 C CA . MET A 1 397 ? 30.473 194.019 21.730 1.00 32.40 397 MET A CA 1
ATOM 2999 C C . MET A 1 397 ? 30.148 193.049 22.872 1.00 32.36 397 MET A C 1
ATOM 3000 O O . MET A 1 397 ? 29.834 193.478 23.985 1.00 32.49 397 MET A O 1
ATOM 3005 N N . LEU A 1 398 ? 30.222 191.756 22.604 1.00 32.16 398 LEU A N 1
ATOM 3006 C CA . LEU A 1 398 ? 29.888 190.794 23.621 1.00 32.22 398 LEU A CA 1
ATOM 3007 C C . LEU A 1 398 ? 30.802 190.908 24.847 1.00 32.74 398 LEU A C 1
ATOM 3008 O O . LEU A 1 398 ? 30.354 190.684 25.973 1.00 32.82 398 LEU A O 1
ATOM 3013 N N . LYS A 1 399 ? 32.074 191.253 24.649 1.00 33.18 399 LYS A N 1
ATOM 3014 C CA . LYS A 1 399 ? 32.958 191.432 25.797 1.00 33.79 399 LYS A CA 1
ATOM 3015 C C . LYS A 1 399 ? 32.423 192.554 26.666 1.00 33.73 399 LYS A C 1
ATOM 3016 O O . LYS A 1 399 ? 32.392 192.435 27.884 1.00 33.95 399 LYS A O 1
ATOM 3022 N N . ASP A 1 400 ? 31.988 193.635 26.035 1.00 33.40 400 ASP A N 1
ATOM 3023 C CA . ASP A 1 400 ? 31.463 194.784 26.777 1.00 33.42 400 ASP A CA 1
ATOM 3024 C C . ASP A 1 400 ? 30.214 194.418 27.549 1.00 33.22 400 ASP A C 1
ATOM 3025 O O . ASP A 1 400 ? 30.101 194.733 28.736 1.00 33.41 400 ASP A O 1
ATOM 3030 N N . LEU A 1 401 ? 29.288 193.753 26.868 1.00 32.83 401 LEU A N 1
ATOM 3031 C CA . LEU A 1 401 ? 28.022 193.307 27.498 1.00 32.74 401 LEU A CA 1
ATOM 3032 C C . LEU A 1 401 ? 28.235 192.268 28.597 1.00 32.90 401 LEU A C 1
ATOM 3033 O O . LEU A 1 401 ? 27.475 192.232 29.554 1.00 32.99 401 LEU A O 1
ATOM 3038 N N . SER A 1 402 ? 29.264 191.445 28.486 1.00 32.98 402 SER A N 1
ATOM 3039 C CA . SER A 1 402 ? 29.559 190.510 29.563 1.00 33.29 402 SER A CA 1
ATOM 3040 C C . SER A 1 402 ? 29.994 191.178 30.862 1.00 33.77 402 SER A C 1
ATOM 3041 O O . SER A 1 402 ? 29.994 190.541 31.907 1.00 34.00 402 SER A O 1
ATOM 3044 N N . VAL A 1 403 ? 30.353 192.457 30.796 1.00 34.00 403 VAL A N 1
ATOM 3045 C CA . VAL A 1 403 ? 30.693 193.256 31.993 1.00 34.50 403 VAL A CA 1
ATOM 3046 C C . VAL A 1 403 ? 29.507 194.109 32.453 1.00 34.60 403 VAL A C 1
ATOM 3047 O O . VAL A 1 403 ? 29.104 194.025 33.613 1.00 34.75 403 VAL A O 1
ATOM 3051 N N . THR A 1 404 ? 28.961 194.925 31.548 1.00 34.51 404 THR A N 1
ATOM 3052 C CA . THR A 1 404 ? 27.843 195.800 31.909 1.00 34.78 404 THR A CA 1
ATOM 3053 C C . THR A 1 404 ? 26.587 195.014 32.268 1.00 34.88 404 THR A C 1
ATOM 3054 O O . THR A 1 404 ? 25.766 195.470 33.068 1.00 35.17 404 THR A O 1
ATOM 3058 N N . GLY A 1 405 ? 26.432 193.852 31.644 1.00 34.84 405 GLY A N 1
ATOM 3059 C CA . GLY A 1 405 ? 25.283 192.976 31.867 1.00 34.86 405 GLY A CA 1
ATOM 3060 C C . GLY A 1 405 ? 25.427 192.055 33.056 1.00 35.28 405 GLY A C 1
ATOM 3061 O O . GLY A 1 405 ? 24.460 191.378 33.419 1.00 35.12 405 GLY A O 1
ATOM 3062 N N . ALA A 1 406 ? 26.636 191.997 33.627 1.00 35.91 406 ALA A N 1
ATOM 3063 C CA . ALA A 1 406 ? 26.856 191.321 34.903 1.00 36.52 406 ALA A CA 1
ATOM 3064 C C . ALA A 1 406 ? 26.465 192.263 36.006 1.00 37.22 406 ALA A C 1
ATOM 3065 O O . ALA A 1 406 ? 25.950 191.842 37.035 1.00 37.35 406 ALA A O 1
ATOM 3067 N N . GLU A 1 407 ? 26.682 193.551 35.783 1.00 38.00 407 GLU A N 1
ATOM 3068 C CA . GLU A 1 407 ? 26.135 194.549 36.694 1.00 38.97 407 GLU A CA 1
ATOM 3069 C C . GLU A 1 407 ? 24.614 194.474 36.706 1.00 38.63 407 GLU A C 1
ATOM 3070 O O . GLU A 1 407 ? 24.015 194.583 37.774 1.00 38.95 407 GLU A O 1
ATOM 3076 N N . THR A 1 408 ? 23.998 194.292 35.532 1.00 37.90 408 THR A N 1
ATOM 3077 C CA . THR A 1 408 ? 22.553 194.205 35.446 1.00 37.61 408 THR A CA 1
ATOM 3078 C C . THR A 1 408 ? 22.056 192.969 36.202 1.00 37.79 408 THR A C 1
ATOM 3079 O O . THR A 1 408 ? 21.134 193.053 37.007 1.00 37.98 408 THR A O 1
ATOM 3083 N N . ALA A 1 409 ? 22.683 191.831 35.962 1.00 37.86 409 ALA A N 1
ATOM 3084 C CA . ALA A 1 409 ? 22.287 190.597 36.619 1.00 38.08 409 ALA A CA 1
ATOM 3085 C C . ALA A 1 409 ? 22.342 190.701 38.139 1.00 38.86 409 ALA A C 1
ATOM 3086 O O . ALA A 1 409 ? 21.429 190.265 38.827 1.00 38.89 409 ALA A O 1
ATOM 3088 N N . ARG A 1 410 ? 23.422 191.268 38.662 1.00 39.80 410 ARG A N 1
ATOM 3089 C CA . ARG A 1 410 ? 23.584 191.421 40.108 1.00 40.91 410 ARG A CA 1
ATOM 3090 C C . ARG A 1 410 ? 22.542 192.409 40.729 1.00 40.89 410 ARG A C 1
ATOM 3091 O O . ARG A 1 410 ? 21.765 192.060 41.612 1.00 40.82 410 ARG A O 1
ATOM 3099 N N . THR A 1 411 ? 22.545 193.634 40.234 1.00 40.90 411 THR A N 1
ATOM 3100 C CA . THR A 1 411 ? 21.744 194.742 40.763 1.00 41.07 411 THR A CA 1
ATOM 3101 C C . THR A 1 411 ? 20.255 194.485 40.750 1.00 40.76 411 THR A C 1
ATOM 3102 O O . THR A 1 411 ? 19.546 194.863 41.675 1.00 40.92 411 THR A O 1
ATOM 3106 N N . MET A 1 412 ? 19.790 193.854 39.677 1.00 40.14 412 MET A N 1
ATOM 3107 C CA . MET A 1 412 ? 18.366 193.722 39.414 1.00 39.88 412 MET A CA 1
ATOM 3108 C C . MET A 1 412 ? 17.774 192.372 39.823 1.00 39.63 412 MET A C 1
ATOM 3109 O O . MET A 1 412 ? 16.633 192.310 40.301 1.00 39.75 412 MET A O 1
ATOM 3114 N N . TYR A 1 413 ? 18.534 191.298 39.606 1.00 39.04 413 TYR A N 1
ATOM 3115 C CA . TYR A 1 413 ? 18.027 189.952 39.778 1.00 38.68 413 TYR A CA 1
ATOM 3116 C C . TYR A 1 413 ? 18.791 189.106 40.797 1.00 38.84 413 TYR A C 1
ATOM 3117 O O . TYR A 1 413 ? 18.416 187.965 41.079 1.00 38.57 413 TYR A O 1
ATOM 3126 N N . ASP A 1 414 ? 19.861 189.661 41.345 1.00 39.24 414 ASP A N 1
ATOM 3127 C CA . ASP A 1 414 ? 20.720 188.936 42.293 1.00 39.67 414 ASP A CA 1
ATOM 3128 C C . ASP A 1 414 ? 21.191 187.584 41.737 1.00 38.94 414 ASP A C 1
ATOM 3129 O O . ASP A 1 414 ? 21.062 186.560 42.398 1.00 38.85 414 ASP A O 1
ATOM 3134 N N . CYS A 1 415 ? 21.714 187.615 40.512 1.00 38.19 415 CYS A N 1
ATOM 3135 C CA . CYS A 1 415 ? 22.134 186.419 39.799 1.00 37.61 415 CYS A CA 1
ATOM 3136 C C . CYS A 1 415 ? 23.552 186.542 39.306 1.00 37.13 415 CYS A C 1
ATOM 3137 O O . CYS A 1 415 ? 24.005 187.620 38.951 1.00 37.16 415 CYS A O 1
ATOM 3140 N N . ARG A 1 416 ? 24.246 185.410 39.256 1.00 36.61 416 ARG A N 1
ATOM 3141 C CA . ARG A 1 416 ? 25.585 185.365 38.697 1.00 36.12 416 ARG A CA 1
ATOM 3142 C C . ARG A 1 416 ? 25.459 185.391 37.196 1.00 35.33 416 ARG A C 1
ATOM 3143 O O . ARG A 1 416 ? 24.351 185.347 36.663 1.00 35.04 416 ARG A O 1
ATOM 3151 N N . GLY A 1 417 ? 26.599 185.462 36.523 1.00 34.90 417 GLY A N 1
ATOM 3152 C CA . GLY A 1 417 ? 26.656 185.518 35.078 1.00 34.19 417 GLY A CA 1
ATOM 3153 C C . GLY A 1 417 ? 26.306 186.909 34.596 1.00 33.85 417 GLY A C 1
ATOM 3154 O O . GLY A 1 417 ? 26.518 187.903 35.315 1.00 34.07 417 GLY A O 1
ATOM 3155 N N . TRP A 1 418 ? 25.754 186.958 33.378 1.00 33.17 418 TRP A N 1
ATOM 3156 C CA . TRP A 1 418 ? 25.290 188.190 32.765 1.00 32.81 418 TRP A CA 1
ATOM 3157 C C . TRP A 1 418 ? 24.029 188.021 31.885 1.00 32.37 418 TRP A C 1
ATOM 3158 O O . TRP A 1 418 ? 23.686 186.908 31.451 1.00 32.15 418 TRP A O 1
ATOM 3169 N N . VAL A 1 419 ? 23.378 189.159 31.619 1.00 32.25 419 VAL A N 1
ATOM 3170 C CA . VAL A 1 419 ? 22.074 189.242 30.951 1.00 31.94 419 VAL A CA 1
ATOM 3171 C C . VAL A 1 419 ? 21.978 190.494 30.080 1.00 31.81 419 VAL A C 1
ATOM 3172 O O . VAL A 1 419 ? 22.618 191.510 30.354 1.00 31.98 419 VAL A O 1
ATOM 3176 N N . ALA A 1 420 ? 21.197 190.415 29.015 1.00 31.55 420 ALA A N 1
ATOM 3177 C CA . ALA A 1 420 ? 20.729 191.606 28.305 1.00 31.54 420 ALA A CA 1
ATOM 3178 C C . ALA A 1 420 ? 19.294 191.375 27.822 1.00 31.48 420 ALA A C 1
ATOM 3179 O O . ALA A 1 420 ? 18.922 190.261 27.468 1.00 31.37 420 ALA A O 1
ATOM 3181 N N . HIS A 1 421 ? 18.490 192.432 27.776 1.00 31.64 421 HIS A N 1
ATOM 3182 C CA . HIS A 1 421 ? 17.094 192.304 27.359 1.00 31.56 421 HIS A CA 1
ATOM 3183 C C . HIS A 1 421 ? 16.943 192.505 25.835 1.00 31.29 421 HIS A C 1
ATOM 3184 O O . HIS A 1 421 ? 17.549 191.720 25.097 1.00 31.01 421 HIS A O 1
ATOM 3191 N N . HIS A 1 422 ? 16.167 193.462 25.328 1.00 31.35 422 HIS A N 1
ATOM 3192 C CA . HIS A 1 422 ? 15.862 193.423 23.874 1.00 31.18 422 HIS A CA 1
ATOM 3193 C C . HIS A 1 422 ? 16.476 194.548 23.048 1.00 31.12 422 HIS A C 1
ATOM 3194 O O . HIS A 1 422 ? 16.360 194.573 21.813 1.00 30.99 422 HIS A O 1
ATOM 3201 N N . ASN A 1 423 ? 17.195 195.434 23.729 1.00 31.25 423 ASN A N 1
ATOM 3202 C CA . ASN A 1 423 ? 17.883 196.568 23.089 1.00 31.21 423 ASN A CA 1
ATOM 3203 C C . ASN A 1 423 ? 19.165 196.950 23.807 1.00 31.27 423 ASN A C 1
ATOM 3204 O O . ASN A 1 423 ? 19.246 196.868 25.041 1.00 31.48 423 ASN A O 1
ATOM 3209 N N . THR A 1 424 ? 20.165 197.345 23.033 1.00 31.12 424 THR A N 1
ATOM 3210 C CA . THR A 1 424 ? 21.343 197.988 23.596 1.00 31.30 424 THR A CA 1
ATOM 3211 C C . THR A 1 424 ? 21.831 199.004 22.588 1.00 31.30 424 THR A C 1
ATOM 3212 O O . THR A 1 424 ? 21.221 199.151 21.539 1.00 31.16 424 THR A O 1
ATOM 3216 N N . ASP A 1 425 ? 22.908 199.717 22.926 1.00 31.47 425 ASP A N 1
ATOM 3217 C CA . ASP A 1 425 ? 23.366 200.865 22.133 1.00 31.52 425 ASP A CA 1
ATOM 3218 C C . ASP A 1 425 ? 24.874 201.044 22.297 1.00 31.65 425 ASP A C 1
ATOM 3219 O O . ASP A 1 425 ? 25.539 200.152 22.807 1.00 31.64 425 ASP A O 1
ATOM 3224 N N . LEU A 1 426 ? 25.408 202.194 21.876 1.00 31.83 426 LEU A N 1
ATOM 3225 C CA . LEU A 1 426 ? 26.859 202.465 21.916 1.00 31.97 426 LEU A CA 1
ATOM 3226 C C . LEU A 1 426 ? 27.424 202.395 23.321 1.00 32.33 426 LEU A C 1
ATOM 3227 O O . LEU A 1 426 ? 28.627 202.130 23.492 1.00 32.40 426 LEU A O 1
ATOM 3232 N N . TRP A 1 427 ? 26.563 202.673 24.314 1.00 32.58 427 TRP A N 1
ATOM 3233 C CA . TRP A 1 427 ? 26.970 202.713 25.725 1.00 32.95 427 TRP A CA 1
ATOM 3234 C C . TRP A 1 427 ? 26.724 201.401 26.439 1.00 32.86 427 TRP A C 1
ATOM 3235 O O . TRP A 1 427 ? 26.967 201.278 27.637 1.00 33.12 427 TRP A O 1
ATOM 3246 N N . ARG A 1 428 ? 26.273 200.417 25.677 1.00 32.54 428 ARG A N 1
ATOM 3247 C CA . ARG A 1 428 ? 26.272 199.036 26.112 1.00 32.48 428 ARG A CA 1
ATOM 3248 C C . ARG A 1 428 ? 25.382 198.814 27.326 1.00 32.71 428 ARG A C 1
ATOM 3249 O O . ARG A 1 428 ? 25.762 198.135 28.257 1.00 32.95 428 ARG A O 1
ATOM 3257 N N . ILE A 1 429 ? 24.179 199.369 27.296 1.00 32.80 429 ILE A N 1
ATOM 3258 C CA . ILE A 1 429 ? 23.181 199.127 28.354 1.00 33.00 429 ILE A CA 1
ATOM 3259 C C . ILE A 1 429 ? 22.652 197.711 28.252 1.00 32.80 429 ILE A C 1
ATOM 3260 O O . ILE A 1 429 ? 22.641 197.117 27.178 1.00 32.39 429 ILE A O 1
ATOM 3265 N N . CYS A 1 430 ? 22.202 197.183 29.378 1.00 33.17 430 CYS A N 1
ATOM 3266 C CA . CYS A 1 430 ? 21.631 195.816 29.429 1.00 33.16 430 CYS A CA 1
ATOM 3267 C C . CYS A 1 430 ? 20.315 195.660 30.169 1.00 33.38 430 CYS A C 1
ATOM 3268 O O . CYS A 1 430 ? 19.822 194.554 30.314 1.00 33.23 430 CYS A O 1
ATOM 3271 N N . GLY A 1 431 ? 19.744 196.767 30.630 1.00 33.83 431 GLY A N 1
ATOM 3272 C CA . GLY A 1 431 ? 18.492 196.732 31.374 1.00 34.13 431 GLY A CA 1
ATOM 3273 C C . GLY A 1 431 ? 17.271 196.595 30.484 1.00 34.02 431 GLY A C 1
ATOM 3274 O O . GLY A 1 431 ? 17.387 196.276 29.288 1.00 33.68 431 GLY A O 1
ATOM 3275 N N . VAL A 1 432 ? 16.111 196.876 31.084 1.00 34.39 432 VAL A N 1
ATOM 3276 C CA . VAL A 1 432 ? 14.826 196.674 30.453 1.00 34.36 432 VAL A CA 1
ATOM 3277 C C . VAL A 1 432 ? 14.461 197.936 29.701 1.00 34.57 432 VAL A C 1
ATOM 3278 O O . VAL A 1 432 ? 14.415 199.015 30.283 1.00 34.98 432 VAL A O 1
ATOM 3282 N N . VAL A 1 433 ? 14.195 197.794 28.401 1.00 34.48 433 VAL A N 1
ATOM 3283 C CA . VAL A 1 433 ? 13.975 198.948 27.527 1.00 34.69 433 VAL A CA 1
ATOM 3284 C C . VAL A 1 433 ? 12.491 199.215 27.118 1.00 34.97 433 VAL A C 1
ATOM 3285 O O . VAL A 1 433 ? 11.706 198.292 26.907 1.00 34.91 433 VAL A O 1
ATOM 3289 N N . ASP A 1 434 ? 12.162 200.500 26.997 1.00 35.37 434 ASP A N 1
ATOM 3290 C CA . ASP A 1 434 ? 10.842 201.021 26.655 1.00 35.76 434 ASP A CA 1
ATOM 3291 C C . ASP A 1 434 ? 9.722 200.742 27.682 1.00 36.24 434 ASP A C 1
ATOM 3292 O O . ASP A 1 434 ? 9.269 201.657 28.377 1.00 36.56 434 ASP A O 1
ATOM 3297 N N . PHE A 1 435 ? 9.264 199.494 27.750 1.00 36.23 435 PHE A N 1
ATOM 3298 C CA . PHE A 1 435 ? 8.176 199.108 28.647 1.00 36.74 435 PHE A CA 1
ATOM 3299 C C . PHE A 1 435 ? 8.050 197.574 28.670 1.00 36.31 435 PHE A C 1
ATOM 3300 O O . PHE A 1 435 ? 8.433 196.908 27.716 1.00 35.95 435 PHE A O 1
ATOM 3308 N N . ALA A 1 436 ? 7.491 197.031 29.749 1.00 36.37 436 ALA A N 1
ATOM 3309 C CA . ALA A 1 436 ? 7.401 195.582 29.970 1.00 36.04 436 ALA A CA 1
ATOM 3310 C C . ALA A 1 436 ? 6.859 194.750 28.804 1.00 35.69 436 ALA A C 1
ATOM 3311 O O . ALA A 1 436 ? 7.397 193.708 28.491 1.00 35.25 436 ALA A O 1
ATOM 3313 N N . ALA A 1 437 ? 5.784 195.199 28.177 1.00 35.98 437 ALA A N 1
ATOM 3314 C CA . ALA A 1 437 ? 5.079 194.370 27.184 1.00 35.85 437 ALA A CA 1
ATOM 3315 C C . ALA A 1 437 ? 5.960 193.900 26.069 1.00 35.33 437 ALA A C 1
ATOM 3316 O O . ALA A 1 437 ? 5.703 192.835 25.531 1.00 35.24 437 ALA A O 1
ATOM 3318 N N . ALA A 1 438 ? 6.977 194.697 25.712 1.00 35.10 438 ALA A N 1
ATOM 3319 C CA . ALA A 1 438 ? 8.003 194.297 24.712 1.00 34.62 438 ALA A CA 1
ATOM 3320 C C . ALA A 1 438 ? 9.425 194.078 25.274 1.00 34.26 438 ALA A C 1
ATOM 3321 O O . ALA A 1 438 ? 10.195 193.295 24.736 1.00 34.02 438 ALA A O 1
ATOM 3323 N N . GLY A 1 439 ? 9.756 194.759 26.367 1.00 34.39 439 GLY A N 1
ATOM 3324 C CA . GLY A 1 439 ? 11.114 194.816 26.888 1.00 34.11 439 GLY A CA 1
ATOM 3325 C C . GLY A 1 439 ? 11.460 193.777 27.935 1.00 33.94 439 GLY A C 1
ATOM 3326 O O . GLY A 1 439 ? 12.617 193.424 28.076 1.00 33.75 439 GLY A O 1
ATOM 3327 N N . MET A 1 440 ? 10.472 193.301 28.684 1.00 33.99 440 MET A N 1
ATOM 3328 C CA . MET A 1 440 ? 10.728 192.377 29.792 1.00 33.88 440 MET A CA 1
ATOM 3329 C C . MET A 1 440 ? 10.998 191.002 29.214 1.00 33.23 440 MET A C 1
ATOM 3330 O O . MET A 1 440 ? 10.106 190.170 29.093 1.00 33.18 440 MET A O 1
ATOM 3335 N N . TRP A 1 441 ? 12.250 190.792 28.818 1.00 32.68 441 TRP A N 1
ATOM 3336 C CA . TRP A 1 441 ? 12.641 189.639 27.988 1.00 32.05 441 TRP A CA 1
ATOM 3337 C C . TRP A 1 441 ? 14.112 189.460 28.172 1.00 31.76 441 TRP A C 1
ATOM 3338 O O . TRP A 1 441 ? 14.868 190.091 27.462 1.00 31.61 441 TRP A O 1
ATOM 3349 N N . PRO A 1 442 ? 14.534 188.599 29.119 1.00 31.65 442 PRO A N 1
ATOM 3350 C CA . PRO A 1 442 ? 15.941 188.500 29.532 1.00 31.53 442 PRO A CA 1
ATOM 3351 C C . PRO A 1 442 ? 16.828 187.541 28.707 1.00 31.22 442 PRO A C 1
ATOM 3352 O O . PRO A 1 442 ? 17.864 187.039 29.224 1.00 31.27 442 PRO A O 1
ATOM 3356 N N . SER A 1 443 ? 16.461 187.300 27.440 1.00 30.90 443 SER A N 1
ATOM 3357 C CA . SER A 1 443 ? 17.185 186.331 26.611 1.00 30.61 443 SER A CA 1
ATOM 3358 C C . SER A 1 443 ? 18.011 186.939 25.442 1.00 30.39 443 SER A C 1
ATOM 3359 O O . SER A 1 443 ? 18.532 186.230 24.585 1.00 30.21 443 SER A O 1
ATOM 3362 N N . GLY A 1 444 ? 18.163 188.254 25.431 1.00 30.41 444 GLY A N 1
ATOM 3363 C CA . GLY A 1 444 ? 18.925 188.915 24.390 1.00 30.23 444 GLY A CA 1
ATOM 3364 C C . GLY A 1 444 ? 20.387 188.582 24.451 1.00 30.15 444 GLY A C 1
ATOM 3365 O O . GLY A 1 444 ? 21.015 188.306 23.433 1.00 29.99 444 GLY A O 1
ATOM 3366 N N . GLY A 1 445 ? 20.940 188.620 25.650 1.00 30.31 445 GLY A N 1
ATOM 3367 C CA . GLY A 1 445 ? 22.356 188.280 25.832 1.00 30.36 445 GLY A CA 1
ATOM 3368 C C . GLY A 1 445 ? 22.668 186.859 25.422 1.00 30.22 445 GLY A C 1
ATOM 3369 O O . GLY A 1 445 ? 23.686 186.614 24.797 1.00 30.21 445 GLY A O 1
ATOM 3370 N N . ALA A 1 446 ? 21.767 185.937 25.753 1.00 30.16 446 ALA A N 1
ATOM 3371 C CA . ALA A 1 446 ? 21.963 184.518 25.494 1.00 30.07 446 ALA A CA 1
ATOM 3372 C C . ALA A 1 446 ? 21.942 184.174 24.014 1.00 29.87 446 ALA A C 1
ATOM 3373 O O . ALA A 1 446 ? 22.733 183.332 23.566 1.00 29.86 446 ALA A O 1
ATOM 3375 N N . TRP A 1 447 ? 21.042 184.815 23.273 1.00 29.77 447 TRP A N 1
ATOM 3376 C CA . TRP A 1 447 ? 20.987 184.680 21.818 1.00 29.66 447 TRP A CA 1
ATOM 3377 C C . TRP A 1 447 ? 22.246 185.259 21.178 1.00 29.71 447 TRP A C 1
ATOM 3378 O O . TRP A 1 447 ? 22.924 184.547 20.441 1.00 29.77 447 TRP A O 1
ATOM 3389 N N . LEU A 1 448 ? 22.580 186.526 21.445 1.00 29.77 448 LEU A N 1
ATOM 3390 C CA . LEU A 1 448 ? 23.835 187.107 20.918 1.00 29.79 448 LEU A CA 1
ATOM 3391 C C . LEU A 1 448 ? 25.017 186.194 21.171 1.00 29.87 448 LEU A C 1
ATOM 3392 O O . LEU A 1 448 ? 25.841 185.978 20.283 1.00 29.86 448 LEU A O 1
ATOM 3397 N N . ALA A 1 449 ? 25.101 185.647 22.378 1.00 29.98 449 ALA A N 1
ATOM 3398 C CA . ALA A 1 449 ? 26.227 184.775 22.722 1.00 30.16 449 ALA A CA 1
ATOM 3399 C C . ALA A 1 449 ? 26.331 183.515 21.818 1.00 30.08 449 ALA A C 1
ATOM 3400 O O . ALA A 1 449 ? 27.412 182.957 21.653 1.00 30.15 449 ALA A O 1
ATOM 3402 N N . GLN A 1 450 ? 25.206 183.078 21.240 1.00 29.92 450 GLN A N 1
ATOM 3403 C CA . GLN A 1 450 ? 25.211 181.893 20.378 1.00 29.91 450 GLN A CA 1
ATOM 3404 C C . GLN A 1 450 ? 25.971 182.174 19.105 1.00 29.89 450 GLN A C 1
ATOM 3405 O O . GLN A 1 450 ? 26.356 181.251 18.402 1.00 29.93 450 GLN A O 1
ATOM 3411 N N . HIS A 1 451 ? 26.191 183.450 18.802 1.00 29.85 451 HIS A N 1
ATOM 3412 C CA . HIS A 1 451 ? 27.016 183.798 17.654 1.00 29.89 451 HIS A CA 1
ATOM 3413 C C . HIS A 1 451 ? 28.493 183.377 17.868 1.00 30.13 451 HIS A C 1
ATOM 3414 O O . HIS A 1 451 ? 29.209 183.115 16.909 1.00 30.17 451 HIS A O 1
ATOM 3421 N N . ILE A 1 452 ? 28.906 183.267 19.130 1.00 30.32 452 ILE A N 1
ATOM 3422 C CA . ILE A 1 452 ? 30.181 182.643 19.487 1.00 30.64 452 ILE A CA 1
ATOM 3423 C C . ILE A 1 452 ? 30.189 181.164 19.117 1.00 30.76 452 ILE A C 1
ATOM 3424 O O . ILE A 1 452 ? 31.150 180.655 18.521 1.00 30.96 452 ILE A O 1
ATOM 3429 N N . TRP A 1 453 ? 29.122 180.467 19.476 1.00 30.69 453 TRP A N 1
ATOM 3430 C CA . TRP A 1 453 ? 29.074 179.054 19.232 1.00 30.82 453 TRP A CA 1
ATOM 3431 C C . TRP A 1 453 ? 29.073 178.790 17.736 1.00 30.85 453 TRP A C 1
ATOM 3432 O O . TRP A 1 453 ? 29.788 177.904 17.276 1.00 31.12 453 TRP A O 1
ATOM 3443 N N . GLN A 1 454 ? 28.308 179.565 16.973 1.00 30.69 454 GLN A N 1
ATOM 3444 C CA . GLN A 1 454 ? 28.228 179.341 15.524 1.00 30.73 454 GLN A CA 1
ATOM 3445 C C . GLN A 1 454 ? 29.549 179.634 14.797 1.00 31.09 454 GLN A C 1
ATOM 3446 O O . GLN A 1 454 ? 29.920 178.909 13.863 1.00 31.26 454 GLN A O 1
ATOM 3452 N N . HIS A 1 455 ? 30.258 180.667 15.239 1.00 31.28 455 HIS A N 1
ATOM 3453 C CA . HIS A 1 455 ? 31.580 180.962 14.691 1.00 31.65 455 HIS A CA 1
ATOM 3454 C C . HIS A 1 455 ? 32.512 179.766 14.878 1.00 32.14 455 HIS A C 1
ATOM 3455 O O . HIS A 1 455 ? 33.360 179.466 14.019 1.00 32.36 455 HIS A O 1
ATOM 3462 N N . TYR A 1 456 ? 32.381 179.090 16.019 1.00 32.40 456 TYR A N 1
ATOM 3463 C CA . TYR A 1 456 ? 33.185 177.904 16.245 1.00 32.88 456 TYR A CA 1
ATOM 3464 C C . TYR A 1 456 ? 32.733 176.784 15.309 1.00 32.98 456 TYR A C 1
ATOM 3465 O O . TYR A 1 456 ? 33.547 176.200 14.623 1.00 33.31 456 TYR A O 1
ATOM 3474 N N . LEU A 1 457 ? 31.437 176.530 15.221 1.00 32.83 457 LEU A N 1
ATOM 3475 C CA . LEU A 1 457 ? 30.949 175.458 14.345 1.00 32.99 457 LEU A CA 1
ATOM 3476 C C . LEU A 1 457 ? 31.383 175.617 12.871 1.00 33.15 457 LEU A C 1
ATOM 3477 O O . LEU A 1 457 ? 31.665 174.624 12.189 1.00 33.37 457 LEU A O 1
ATOM 3482 N N . PHE A 1 458 ? 31.431 176.859 12.395 1.00 33.03 458 PHE A N 1
ATOM 3483 C CA . PHE A 1 458 ? 31.755 177.142 11.014 1.00 33.14 458 PHE A CA 1
ATOM 3484 C C . PHE A 1 458 ? 33.267 177.148 10.774 1.00 33.74 458 PHE A C 1
ATOM 3485 O O . PHE A 1 458 ? 33.721 176.716 9.711 1.00 34.21 458 PHE A O 1
ATOM 3493 N N . THR A 1 459 ? 34.066 177.639 11.716 1.00 33.98 459 THR A N 1
ATOM 3494 C CA . THR A 1 459 ? 35.516 177.725 11.481 1.00 34.50 459 THR A CA 1
ATOM 3495 C C . THR A 1 459 ? 36.308 176.535 12.036 1.00 35.15 459 THR A C 1
ATOM 3496 O O . THR A 1 459 ? 37.334 176.164 11.500 1.00 35.45 459 THR A O 1
ATOM 3500 N N . GLY A 1 460 ? 35.834 175.971 13.143 1.00 35.45 460 GLY A N 1
ATOM 3501 C CA . GLY A 1 460 ? 36.552 174.932 13.877 1.00 36.06 460 GLY A CA 1
ATOM 3502 C C . GLY A 1 460 ? 37.660 175.440 14.785 1.00 36.57 460 GLY A C 1
ATOM 3503 O O . GLY A 1 460 ? 38.413 174.652 15.352 1.00 36.95 460 GLY A O 1
ATOM 3504 N N . ASN A 1 461 ? 37.732 176.750 14.957 1.00 36.76 461 ASN A N 1
ATOM 3505 C CA . ASN A 1 461 ? 38.798 177.363 15.704 1.00 37.47 461 ASN A CA 1
ATOM 3506 C C . ASN A 1 461 ? 38.631 177.225 17.218 1.00 38.06 461 ASN A C 1
ATOM 3507 O O . ASN A 1 461 ? 37.905 177.997 17.858 1.00 37.64 461 ASN A O 1
ATOM 3512 N N . LYS A 1 462 ? 39.354 176.265 17.792 1.00 39.27 462 LYS A N 1
ATOM 3513 C CA . LYS A 1 462 ? 39.270 175.987 19.223 1.00 40.10 462 LYS A CA 1
ATOM 3514 C C . LYS A 1 462 ? 39.863 177.095 20.097 1.00 40.53 462 LYS A C 1
ATOM 3515 O O . LYS A 1 462 ? 39.458 177.260 21.236 1.00 40.30 462 LYS A O 1
ATOM 3521 N N . GLU A 1 463 ? 40.838 177.827 19.570 1.00 41.36 463 GLU A N 1
ATOM 3522 C CA . GLU A 1 463 ? 41.510 178.883 20.326 1.00 42.25 463 GLU A CA 1
ATOM 3523 C C . GLU A 1 463 ? 40.501 179.988 20.602 1.00 41.36 463 GLU A C 1
ATOM 3524 O O . GLU A 1 463 ? 40.407 180.495 21.720 1.00 41.30 463 GLU A O 1
ATOM 3530 N N . PHE A 1 464 ? 39.752 180.344 19.559 1.00 40.40 464 PHE A N 1
ATOM 3531 C CA . PHE A 1 464 ? 38.650 181.288 19.652 1.00 39.30 464 PHE A CA 1
ATOM 3532 C C . PHE A 1 464 ? 37.678 180.893 20.769 1.00 39.04 464 PHE A C 1
ATOM 3533 O O . PHE A 1 464 ? 37.398 181.672 21.680 1.00 38.64 464 PHE A O 1
ATOM 3541 N N . LEU A 1 465 ? 37.168 179.677 20.673 1.00 38.87 465 LEU A N 1
ATOM 3542 C CA . LEU A 1 465 ? 36.219 179.179 21.632 1.00 38.84 465 LEU A CA 1
ATOM 3543 C C . LEU A 1 465 ? 36.724 179.280 23.068 1.00 39.63 465 LEU A C 1
ATOM 3544 O O . LEU A 1 465 ? 35.963 179.612 23.962 1.00 39.62 465 LEU A O 1
ATOM 3549 N N . LYS A 1 466 ? 37.993 179.000 23.313 1.00 40.83 466 LYS A N 1
ATOM 3550 C CA . LYS A 1 466 ? 38.509 179.106 24.682 1.00 41.82 466 LYS A CA 1
ATOM 3551 C C . LYS A 1 466 ? 38.580 180.550 25.160 1.00 41.29 466 LYS A C 1
ATOM 3552 O O . LYS A 1 466 ? 38.367 180.824 26.328 1.00 41.08 466 LYS A O 1
ATOM 3558 N N . GLU A 1 467 ? 38.915 181.466 24.264 1.00 40.87 467 GLU A N 1
ATOM 3559 C CA . GLU A 1 467 ? 38.935 182.878 24.614 1.00 40.67 467 GLU A CA 1
ATOM 3560 C C . GLU A 1 467 ? 37.540 183.368 24.990 1.00 39.42 467 GLU A C 1
ATOM 3561 O O . GLU A 1 467 ? 37.393 184.105 25.963 1.00 39.16 467 GLU A O 1
ATOM 3567 N N . TYR A 1 468 ? 36.530 182.938 24.224 1.00 38.30 468 TYR A N 1
ATOM 3568 C CA . TYR A 1 468 ? 35.135 183.410 24.384 1.00 37.30 468 TYR A CA 1
ATOM 3569 C C . TYR A 1 468 ? 34.266 182.523 25.271 1.00 36.84 468 TYR A C 1
ATOM 3570 O O . TYR A 1 468 ? 33.153 182.887 25.618 1.00 36.65 468 TYR A O 1
ATOM 3579 N N . TYR A 1 469 ? 34.784 181.381 25.678 1.00 36.78 469 TYR A N 1
ATOM 3580 C CA . TYR A 1 469 ? 34.019 180.477 26.532 1.00 36.56 469 TYR A CA 1
ATOM 3581 C C . TYR A 1 469 ? 33.486 181.134 27.822 1.00 36.37 469 TYR A C 1
ATOM 3582 O O . TYR A 1 469 ? 32.338 180.933 28.168 1.00 36.12 469 TYR A O 1
ATOM 3591 N N . PRO A 1 470 ? 34.322 181.902 28.550 1.00 36.53 470 PRO A N 1
ATOM 3592 C CA . PRO A 1 470 ? 33.794 182.537 29.759 1.00 36.45 470 PRO A CA 1
ATOM 3593 C C . PRO A 1 470 ? 32.548 183.357 29.500 1.00 35.93 470 PRO A C 1
ATOM 3594 O O . PRO A 1 470 ? 31.643 183.375 30.338 1.00 35.90 470 PRO A O 1
ATOM 3598 N N . ILE A 1 471 ? 32.506 184.015 28.339 1.00 35.55 471 ILE A N 1
ATOM 3599 C CA . ILE A 1 471 ? 31.341 184.818 27.931 1.00 35.09 471 ILE A CA 1
ATOM 3600 C C . ILE A 1 471 ? 30.070 183.986 27.631 1.00 34.60 471 ILE A C 1
ATOM 3601 O O . ILE A 1 471 ? 28.995 184.282 28.138 1.00 34.31 471 ILE A O 1
ATOM 3606 N N . LEU A 1 472 ? 30.214 182.969 26.795 1.00 34.37 472 LEU A N 1
ATOM 3607 C CA . LEU A 1 472 ? 29.148 182.015 26.549 1.00 34.08 472 LEU A CA 1
ATOM 3608 C C . LEU A 1 472 ? 28.642 181.395 27.853 1.00 34.27 472 LEU A C 1
ATOM 3609 O O . LEU A 1 472 ? 27.429 181.411 28.139 1.00 34.00 472 LEU A O 1
ATOM 3614 N N . LYS A 1 473 ? 29.574 180.831 28.628 1.00 34.66 473 LYS A N 1
ATOM 3615 C CA . LYS A 1 473 ? 29.287 180.276 29.957 1.00 34.97 473 LYS A CA 1
ATOM 3616 C C . LYS A 1 473 ? 28.492 181.242 30.857 1.00 34.93 473 LYS A C 1
ATOM 3617 O O . LYS A 1 473 ? 27.604 180.834 31.627 1.00 34.90 473 LYS A O 1
ATOM 3623 N N . GLY A 1 474 ? 28.827 182.519 30.774 1.00 34.82 474 GLY A N 1
ATOM 3624 C CA . GLY A 1 474 ? 28.128 183.509 31.561 1.00 34.77 474 GLY A CA 1
ATOM 3625 C C . GLY A 1 474 ? 26.628 183.515 31.382 1.00 34.38 474 GLY A C 1
ATOM 3626 O O . GLY A 1 474 ? 25.925 183.861 32.308 1.00 34.51 474 GLY A O 1
ATOM 3627 N N . THR A 1 475 ? 26.142 183.172 30.187 1.00 34.01 475 THR A N 1
ATOM 3628 C CA . THR A 1 475 ? 24.697 183.187 29.893 1.00 33.72 475 THR A CA 1
ATOM 3629 C C . THR A 1 475 ? 24.018 181.961 30.490 1.00 33.73 475 THR A C 1
ATOM 3630 O O . THR A 1 475 ? 22.912 182.022 30.980 1.00 33.59 475 THR A O 1
ATOM 3634 N N . ALA A 1 476 ? 24.719 180.841 30.446 1.00 34.00 476 ALA A N 1
ATOM 3635 C CA . ALA A 1 476 ? 24.292 179.613 31.102 1.00 34.12 476 ALA A CA 1
ATOM 3636 C C . ALA A 1 476 ? 24.235 179.778 32.626 1.00 34.46 476 ALA A C 1
ATOM 3637 O O . ALA A 1 476 ? 23.318 179.264 33.274 1.00 34.46 476 ALA A O 1
ATOM 3639 N N . GLN A 1 477 ? 25.218 180.481 33.191 1.00 34.75 477 GLN A N 1
ATOM 3640 C CA . GLN A 1 477 ? 25.253 180.742 34.628 1.00 35.13 477 GLN A CA 1
ATOM 3641 C C . GLN A 1 477 ? 24.100 181.642 35.056 1.00 34.90 477 GLN A C 1
ATOM 3642 O O . GLN A 1 477 ? 23.492 181.431 36.118 1.00 35.21 477 GLN A O 1
ATOM 3648 N N . PHE A 1 478 ? 23.785 182.643 34.250 1.00 34.39 478 PHE A N 1
ATOM 3649 C CA . PHE A 1 478 ? 22.620 183.461 34.546 1.00 34.19 478 PHE A CA 1
ATOM 3650 C C . PHE A 1 478 ? 21.330 182.640 34.606 1.00 34.02 478 PHE A C 1
ATOM 3651 O O . PHE A 1 478 ? 20.508 182.831 35.505 1.00 34.30 478 PHE A O 1
ATOM 3659 N N . TYR A 1 479 ? 21.135 181.750 33.641 1.00 33.64 479 TYR A N 1
ATOM 3660 C CA . TYR A 1 479 ? 19.885 180.991 33.565 1.00 33.42 479 TYR A CA 1
ATOM 3661 C C . TYR A 1 479 ? 19.785 180.050 34.760 1.00 33.62 479 TYR A C 1
ATOM 3662 O O . TYR A 1 479 ? 18.718 179.838 35.308 1.00 33.61 479 TYR A O 1
ATOM 3671 N N . MET A 1 480 ? 20.912 179.489 35.181 1.00 33.77 480 MET A N 1
ATOM 3672 C CA . MET A 1 480 ? 20.899 178.584 36.334 1.00 33.97 480 MET A CA 1
ATOM 3673 C C . MET A 1 480 ? 20.501 179.279 37.631 1.00 34.29 480 MET A C 1
ATOM 3674 O O . MET A 1 480 ? 19.948 178.636 38.501 1.00 34.51 480 MET A O 1
ATOM 3679 N N . ASP A 1 481 ? 20.760 180.581 37.739 1.00 34.35 481 ASP A N 1
ATOM 3680 C CA . ASP A 1 481 ? 20.379 181.356 38.911 1.00 34.69 481 ASP A CA 1
ATOM 3681 C C . ASP A 1 481 ? 19.051 182.072 38.724 1.00 34.61 481 ASP A C 1
ATOM 3682 O O . ASP A 1 481 ? 18.446 182.471 39.692 1.00 34.95 481 ASP A O 1
ATOM 3687 N N . PHE A 1 482 ? 18.605 182.262 37.487 1.00 34.32 482 PHE A N 1
ATOM 3688 C CA . PHE A 1 482 ? 17.343 182.993 37.195 1.00 34.27 482 PHE A CA 1
ATOM 3689 C C . PHE A 1 482 ? 16.097 182.104 37.030 1.00 34.30 482 PHE A C 1
ATOM 3690 O O . PHE A 1 482 ? 14.975 182.534 37.299 1.00 34.40 482 PHE A O 1
ATOM 3698 N N . LEU A 1 483 ? 16.304 180.877 36.560 1.00 34.35 483 LEU A N 1
ATOM 3699 C CA . LEU A 1 483 ? 15.212 179.923 36.348 1.00 34.46 483 LEU A CA 1
ATOM 3700 C C . LEU A 1 483 ? 14.535 179.602 37.652 1.00 35.04 483 LEU A C 1
ATOM 3701 O O . LEU A 1 483 ? 15.180 179.574 38.693 1.00 35.32 483 LEU A O 1
ATOM 3706 N N . VAL A 1 484 ? 13.223 179.394 37.593 1.00 35.42 484 VAL A N 1
ATOM 3707 C CA . VAL A 1 484 ? 12.459 178.980 38.766 1.00 36.00 484 VAL A CA 1
ATOM 3708 C C . VAL A 1 484 ? 11.513 177.850 38.424 1.00 36.33 484 VAL A C 1
ATOM 3709 O O . VAL A 1 484 ? 11.119 177.646 37.268 1.00 35.98 484 VAL A O 1
ATOM 3713 N N . GLU A 1 485 ? 11.162 177.103 39.454 1.00 37.20 485 GLU A N 1
ATOM 3714 C CA . GLU A 1 485 ? 10.338 175.925 39.289 1.00 37.71 485 GLU A CA 1
ATOM 3715 C C . GLU A 1 485 ? 8.902 176.328 39.101 1.00 37.66 485 GLU A C 1
ATOM 3716 O O . GLU A 1 485 ? 8.371 177.055 39.921 1.00 38.18 485 GLU A O 1
ATOM 3722 N N . HIS A 1 486 ? 8.280 175.884 38.016 1.00 37.45 486 HIS A N 1
ATOM 3723 C CA . HIS A 1 486 ? 6.837 176.082 37.813 1.00 37.63 486 HIS A CA 1
ATOM 3724 C C . HIS A 1 486 ? 6.068 175.285 38.887 1.00 37.90 486 HIS A C 1
ATOM 3725 O O . HIS A 1 486 ? 6.270 174.084 39.007 1.00 37.88 486 HIS A O 1
ATOM 3732 N N . PRO A 1 487 ? 5.218 175.946 39.693 1.00 38.26 487 PRO A N 1
ATOM 3733 C CA . PRO A 1 487 ? 4.505 175.301 40.813 1.00 38.70 487 PRO A CA 1
ATOM 3734 C C . PRO A 1 487 ? 3.720 174.056 40.458 1.00 38.73 487 PRO A C 1
ATOM 3735 O O . PRO A 1 487 ? 3.661 173.149 41.264 1.00 38.92 487 PRO A O 1
ATOM 3739 N N . VAL A 1 488 ? 3.098 174.026 39.285 1.00 38.53 488 VAL A N 1
ATOM 3740 C CA . VAL A 1 488 ? 2.332 172.879 38.868 1.00 38.68 488 VAL A CA 1
ATOM 3741 C C . VAL A 1 488 ? 3.092 171.811 38.085 1.00 38.56 488 VAL A C 1
ATOM 3742 O O . VAL A 1 488 ? 2.961 170.626 38.398 1.00 38.84 488 VAL A O 1
ATOM 3746 N N . TYR A 1 489 ? 3.811 172.203 37.031 1.00 38.40 489 TYR A N 1
ATOM 3747 C CA . TYR A 1 489 ? 4.457 171.239 36.108 1.00 38.17 489 TYR A CA 1
ATOM 3748 C C . TYR A 1 489 ? 5.886 170.915 36.490 1.00 37.88 489 TYR A C 1
ATOM 3749 O O . TYR A 1 489 ? 6.520 170.084 35.861 1.00 37.47 489 TYR A O 1
ATOM 3758 N N . LYS A 1 490 ? 6.400 171.646 37.471 1.00 38.04 490 LYS A N 1
ATOM 3759 C CA . LYS A 1 490 ? 7.738 171.437 38.023 1.00 38.04 490 LYS A CA 1
ATOM 3760 C C . LYS A 1 490 ? 8.922 171.727 37.098 1.00 37.41 490 LYS A C 1
ATOM 3761 O O . LYS A 1 490 ? 10.065 171.621 37.545 1.00 37.83 490 LYS A O 1
ATOM 3767 N N . TRP A 1 491 ? 8.674 172.109 35.846 1.00 36.62 491 TRP A N 1
ATOM 3768 C CA . TRP A 1 491 ? 9.747 172.399 34.913 1.00 35.94 491 TRP A CA 1
ATOM 3769 C C . TRP A 1 491 ? 10.399 173.696 35.318 1.00 35.75 491 TRP A C 1
ATOM 3770 O O . TRP A 1 491 ? 9.742 174.545 35.907 1.00 35.99 491 TRP A O 1
ATOM 3781 N N . LEU A 1 492 ? 11.683 173.850 35.004 1.00 35.34 492 LEU A N 1
ATOM 3782 C CA . LEU A 1 492 ? 12.341 175.127 35.205 1.00 35.20 492 LEU A CA 1
ATOM 3783 C C . LEU A 1 492 ? 11.951 176.083 34.087 1.00 34.95 492 LEU A C 1
ATOM 3784 O O . LEU A 1 492 ? 11.975 175.715 32.911 1.00 34.91 492 LEU A O 1
ATOM 3789 N N . VAL A 1 493 ? 11.582 177.310 34.443 1.00 34.85 493 VAL A N 1
ATOM 3790 C CA . VAL A 1 493 ? 11.109 178.284 33.457 1.00 34.61 493 VAL A CA 1
ATOM 3791 C C . VAL A 1 493 ? 11.650 179.705 33.681 1.00 34.50 493 VAL A C 1
ATOM 3792 O O . VAL A 1 493 ? 12.044 180.107 34.801 1.00 34.63 493 VAL A O 1
ATOM 3796 N N . VAL A 1 494 ? 11.645 180.467 32.590 1.00 34.13 494 VAL A N 1
ATOM 3797 C CA . VAL A 1 494 ? 12.110 181.838 32.608 1.00 34.02 494 VAL A CA 1
ATOM 3798 C C . VAL A 1 494 ? 10.905 182.737 32.877 1.00 34.18 494 VAL A C 1
ATOM 3799 O O . VAL A 1 494 ? 9.974 182.785 32.067 1.00 34.25 494 VAL A O 1
ATOM 3803 N N . SER A 1 495 ? 10.917 183.444 34.004 1.00 34.34 495 SER A N 1
ATOM 3804 C CA . SER A 1 495 ? 9.828 184.365 34.349 1.00 34.45 495 SER A CA 1
ATOM 3805 C C . SER A 1 495 ? 10.375 185.530 35.179 1.00 34.53 495 SER A C 1
ATOM 3806 O O . SER A 1 495 ? 11.202 185.301 36.058 1.00 34.55 495 SER A O 1
ATOM 3809 N N . PRO A 1 496 ? 9.949 186.768 34.916 1.00 34.46 496 PRO A N 1
ATOM 3810 C CA . PRO A 1 496 ? 8.952 187.140 33.909 1.00 34.36 496 PRO A CA 1
ATOM 3811 C C . PRO A 1 496 ? 9.549 187.417 32.519 1.00 33.95 496 PRO A C 1
ATOM 3812 O O . PRO A 1 496 ? 10.652 187.934 32.425 1.00 33.89 496 PRO A O 1
ATOM 3816 N N . SER A 1 497 ? 8.817 187.073 31.466 1.00 33.75 497 SER A N 1
ATOM 3817 C CA . SER A 1 497 ? 9.252 187.264 30.095 1.00 33.42 497 SER A CA 1
ATOM 3818 C C . SER A 1 497 ? 8.047 187.404 29.161 1.00 33.54 497 SER A C 1
ATOM 3819 O O . SER A 1 497 ? 6.906 187.372 29.587 1.00 33.81 497 SER A O 1
ATOM 3822 N N . VAL A 1 498 ? 8.307 187.606 27.884 1.00 33.45 498 VAL A N 1
ATOM 3823 C CA . VAL A 1 498 ? 7.262 187.647 26.876 1.00 33.63 498 VAL A CA 1
ATOM 3824 C C . VAL A 1 498 ? 7.752 186.927 25.651 1.00 33.32 498 VAL A C 1
ATOM 3825 O O . VAL A 1 498 ? 8.950 186.781 25.477 1.00 33.19 498 VAL A O 1
ATOM 3829 N N . SER A 1 499 ? 6.832 186.455 24.815 1.00 33.40 499 SER A N 1
ATOM 3830 C CA . SER A 1 499 ? 7.202 186.034 23.480 1.00 33.17 499 SER A CA 1
ATOM 3831 C C . SER A 1 499 ? 7.199 187.319 22.647 1.00 33.37 499 SER A C 1
ATOM 3832 O O . SER A 1 499 ? 6.157 187.945 22.462 1.00 33.46 499 SER A O 1
ATOM 3835 N N . PRO A 1 500 ? 8.380 187.742 22.158 1.00 33.39 500 PRO A N 1
ATOM 3836 C CA . PRO A 1 500 ? 8.384 189.030 21.475 1.00 33.62 500 PRO A CA 1
ATOM 3837 C C . PRO A 1 500 ? 7.519 189.024 20.215 1.00 33.93 500 PRO A C 1
ATOM 3838 O O . PRO A 1 500 ? 7.584 188.050 19.466 1.00 33.91 500 PRO A O 1
ATOM 3842 N N . GLU A 1 501 ? 6.686 190.044 19.993 1.00 34.46 501 GLU A N 1
ATOM 3843 C CA . GLU A 1 501 ? 6.317 191.101 20.958 1.00 34.98 501 GLU A CA 1
ATOM 3844 C C . GLU A 1 501 ? 4.785 191.135 21.092 1.00 35.47 501 GLU A C 1
ATOM 3845 O O . GLU A 1 501 ? 4.134 192.037 20.612 1.00 35.88 501 GLU A O 1
ATOM 3851 N N . HIS A 1 502 ? 4.220 190.131 21.740 1.00 35.70 502 HIS A N 1
ATOM 3852 C CA . HIS A 1 502 ? 2.789 190.039 21.942 1.00 36.16 502 HIS A CA 1
ATOM 3853 C C . HIS A 1 502 ? 2.438 189.045 23.055 1.00 36.36 502 HIS A C 1
ATOM 3854 O O . HIS A 1 502 ? 3.296 188.321 23.587 1.00 36.12 502 HIS A O 1
ATOM 3861 N N . GLY A 1 503 ? 1.167 189.040 23.427 1.00 36.94 503 GLY A N 1
ATOM 3862 C CA . GLY A 1 503 ? 0.701 188.226 24.528 1.00 37.18 503 GLY A CA 1
ATOM 3863 C C . GLY A 1 503 ? 1.087 188.829 25.865 1.00 37.45 503 GLY A C 1
ATOM 3864 O O . GLY A 1 503 ? 1.661 189.910 25.932 1.00 37.11 503 GLY A O 1
ATOM 3865 N N . PRO A 1 504 ? 0.776 188.112 26.955 1.00 38.02 504 PRO A N 1
ATOM 3866 C CA . PRO A 1 504 ? 1.011 188.672 28.278 1.00 38.33 504 PRO A CA 1
ATOM 3867 C C . PRO A 1 504 ? 2.437 188.455 28.781 1.00 38.06 504 PRO A C 1
ATOM 3868 O O . PRO A 1 504 ? 3.218 187.691 28.182 1.00 37.88 504 PRO A O 1
ATOM 3872 N N . ILE A 1 505 ? 2.751 189.136 29.875 1.00 38.30 505 ILE A N 1
ATOM 3873 C CA . ILE A 1 505 ? 3.948 188.854 30.636 1.00 38.16 505 ILE A CA 1
ATOM 3874 C C . ILE A 1 505 ? 3.655 187.523 31.281 1.00 38.21 505 ILE A C 1
ATOM 3875 O O . ILE A 1 505 ? 2.627 187.388 31.924 1.00 38.56 505 ILE A O 1
ATOM 3880 N N . THR A 1 506 ? 4.554 186.552 31.147 1.00 37.89 506 THR A N 1
ATOM 3881 C CA . THR A 1 506 ? 4.212 185.168 31.485 1.00 37.91 506 THR A CA 1
ATOM 3882 C C . THR A 1 506 ? 5.434 184.330 31.897 1.00 37.80 506 THR A C 1
ATOM 3883 O O . THR A 1 506 ? 6.472 184.899 32.251 1.00 37.80 506 THR A O 1
ATOM 3887 N N . ALA A 1 507 ? 5.315 183.001 31.883 1.00 37.92 507 ALA A N 1
ATOM 3888 C CA . ALA A 1 507 ? 6.411 182.136 32.317 1.00 37.99 507 ALA A CA 1
ATOM 3889 C C . ALA A 1 507 ? 7.045 181.162 31.351 1.00 38.20 507 ALA A C 1
ATOM 3890 O O . ALA A 1 507 ? 8.281 181.145 31.217 1.00 39.20 507 ALA A O 1
ATOM 3892 N N . GLY A 1 508 ? 6.314 180.300 30.690 1.00 38.28 508 GLY A N 1
ATOM 3893 C CA . GLY A 1 508 ? 7.065 179.202 30.043 1.00 38.17 508 GLY A CA 1
ATOM 3894 C C . GLY A 1 508 ? 7.303 179.319 28.550 1.00 38.16 508 GLY A C 1
ATOM 3895 O O . GLY A 1 508 ? 7.232 178.312 27.838 1.00 37.87 508 GLY A O 1
ATOM 3896 N N . CYS A 1 509 ? 7.613 180.534 28.086 1.00 38.77 509 CYS A N 1
ATOM 3897 C CA . CYS A 1 509 ? 7.668 180.847 26.655 1.00 39.16 509 CYS A CA 1
ATOM 3898 C C . CYS A 1 509 ? 8.574 179.889 25.898 1.00 38.47 509 CYS A C 1
ATOM 3899 O O . CYS A 1 509 ? 9.733 179.689 26.264 1.00 38.76 509 CYS A O 1
ATOM 3902 N N . THR A 1 510 ? 8.054 179.319 24.821 1.00 37.60 510 THR A N 1
ATOM 3903 C CA . THR A 1 510 ? 8.827 178.414 23.999 1.00 36.60 510 THR A CA 1
ATOM 3904 C C . THR A 1 510 ? 10.173 179.018 23.540 1.00 35.97 510 THR A C 1
ATOM 3905 O O . THR A 1 510 ? 11.180 178.328 23.491 1.00 35.87 510 THR A O 1
ATOM 3909 N N . MET A 1 511 ? 10.208 180.305 23.235 1.00 35.57 511 MET A N 1
ATOM 3910 C CA . MET A 1 511 ? 11.447 180.923 22.792 1.00 35.08 511 MET A CA 1
ATOM 3911 C C . MET A 1 511 ? 12.484 180.924 23.913 1.00 34.89 511 MET A C 1
ATOM 3912 O O . MET A 1 511 ? 13.671 180.691 23.650 1.00 34.83 511 MET A O 1
ATOM 3917 N N . ASP A 1 512 ? 12.054 181.224 25.142 1.00 34.72 512 ASP A N 1
ATOM 3918 C CA . ASP A 1 512 ? 12.972 181.232 26.278 1.00 34.59 512 ASP A CA 1
ATOM 3919 C C . ASP A 1 512 ? 13.449 179.802 26.553 1.00 34.18 512 ASP A C 1
ATOM 3920 O O . ASP A 1 512 ? 14.573 179.591 26.995 1.00 33.96 512 ASP A O 1
ATOM 3925 N N . ASN A 1 513 ? 12.596 178.817 26.284 1.00 33.76 513 ASN A N 1
ATOM 3926 C CA . ASN A 1 513 ? 12.977 177.424 26.504 1.00 33.39 513 ASN A CA 1
ATOM 3927 C C . ASN A 1 513 ? 14.016 176.983 25.477 1.00 33.03 513 ASN A C 1
ATOM 3928 O O . ASN A 1 513 ? 14.952 176.284 25.817 1.00 32.91 513 ASN A O 1
ATOM 3933 N N . GLN A 1 514 ? 13.858 177.430 24.232 1.00 32.76 514 GLN A N 1
ATOM 3934 C CA . GLN A 1 514 ? 14.816 177.106 23.172 1.00 32.53 514 GLN A CA 1
ATOM 3935 C C . GLN A 1 514 ? 16.136 177.844 23.365 1.00 32.44 514 GLN A C 1
ATOM 3936 O O . GLN A 1 514 ? 17.196 177.277 23.155 1.00 32.46 514 GLN A O 1
ATOM 3942 N N . ILE A 1 515 ? 16.090 179.106 23.766 1.00 32.41 515 ILE A N 1
ATOM 3943 C CA . ILE A 1 515 ? 17.333 179.838 23.949 1.00 32.37 515 ILE A CA 1
ATOM 3944 C C . ILE A 1 515 ? 18.058 179.345 25.193 1.00 32.46 515 ILE A C 1
ATOM 3945 O O . ILE A 1 515 ? 19.273 179.167 25.160 1.00 32.69 515 ILE A O 1
ATOM 3950 N N . ALA A 1 516 ? 17.333 179.110 26.283 1.00 32.40 516 ALA A N 1
ATOM 3951 C CA . ALA A 1 516 ? 17.941 178.537 27.494 1.00 32.39 516 ALA A CA 1
ATOM 3952 C C . ALA A 1 516 ? 18.572 177.171 27.203 1.00 32.23 516 ALA A C 1
ATOM 3953 O O . ALA A 1 516 ? 19.639 176.856 27.731 1.00 32.37 516 ALA A O 1
ATOM 3955 N N . PHE A 1 517 ? 17.932 176.392 26.337 1.00 31.87 517 PHE A N 1
ATOM 3956 C CA . PHE A 1 517 ? 18.449 175.096 25.963 1.00 31.74 517 PHE A CA 1
ATOM 3957 C C . PHE A 1 517 ? 19.798 175.278 25.256 1.00 31.84 517 PHE A C 1
ATOM 3958 O O . PHE A 1 517 ? 20.776 174.588 25.579 1.00 31.98 517 PHE A O 1
ATOM 3966 N N . ASP A 1 518 ? 19.860 176.201 24.294 1.00 31.76 518 ASP A N 1
ATOM 3967 C CA . ASP A 1 518 ? 21.102 176.443 23.550 1.00 31.80 518 ASP A CA 1
ATOM 3968 C C . ASP A 1 518 ? 22.163 177.022 24.467 1.00 32.01 518 ASP A C 1
ATOM 3969 O O . ASP A 1 518 ? 23.316 176.625 24.413 1.00 32.17 518 ASP A O 1
ATOM 3974 N N . ALA A 1 519 ? 21.774 177.947 25.326 1.00 32.13 519 ALA A N 1
ATOM 3975 C CA . ALA A 1 519 ? 22.717 178.506 26.276 1.00 32.48 519 ALA A CA 1
ATOM 3976 C C . ALA A 1 519 ? 23.354 177.404 27.129 1.00 32.86 519 ALA A C 1
ATOM 3977 O O . ALA A 1 519 ? 24.565 177.364 27.251 1.00 33.09 519 ALA A O 1
ATOM 3979 N N . LEU A 1 520 ? 22.544 176.516 27.695 1.00 33.10 520 LEU A N 1
ATOM 3980 C CA . LEU A 1 520 ? 23.047 175.483 28.590 1.00 33.56 520 LEU A CA 1
ATOM 3981 C C . LEU A 1 520 ? 23.797 174.392 27.832 1.00 33.97 520 LEU A C 1
ATOM 3982 O O . LEU A 1 520 ? 24.904 173.996 28.189 1.00 34.13 520 LEU A O 1
ATOM 3987 N N . HIS A 1 521 ? 23.176 173.903 26.775 1.00 34.27 521 HIS A N 1
ATOM 3988 C CA . HIS A 1 521 ? 23.696 172.755 26.079 1.00 34.76 521 HIS A CA 1
ATOM 3989 C C . HIS A 1 521 ? 24.943 173.071 25.281 1.00 34.66 521 HIS A C 1
ATOM 3990 O O . HIS A 1 521 ? 25.838 172.239 25.201 1.00 34.90 521 HIS A O 1
ATOM 3997 N N . ASN A 1 522 ? 25.017 174.236 24.665 1.00 34.40 522 ASN A N 1
ATOM 3998 C CA . ASN A 1 522 ? 26.208 174.535 23.912 1.00 34.71 522 ASN A CA 1
ATOM 3999 C C . ASN A 1 522 ? 27.358 174.999 24.816 1.00 35.09 522 ASN A C 1
ATOM 4000 O O . ASN A 1 522 ? 28.531 174.787 24.499 1.00 35.32 522 ASN A O 1
ATOM 4005 N N . THR A 1 523 ? 27.034 175.573 25.964 1.00 35.30 523 THR A N 1
ATOM 4006 C CA . THR A 1 523 ? 28.048 175.770 27.000 1.00 35.85 523 THR A CA 1
ATOM 4007 C C . THR A 1 523 ? 28.672 174.428 27.407 1.00 36.36 523 THR A C 1
ATOM 4008 O O . THR A 1 523 ? 29.873 174.311 27.546 1.00 36.77 523 THR A O 1
ATOM 4012 N N . LEU A 1 524 ? 27.838 173.414 27.583 1.00 36.57 524 LEU A N 1
ATOM 4013 C CA . LEU A 1 524 ? 28.300 172.070 27.899 1.00 36.91 524 LEU A CA 1
ATOM 4014 C C . LEU A 1 524 ? 29.225 171.506 26.841 1.00 37.12 524 LEU A C 1
ATOM 4015 O O . LEU A 1 524 ? 30.275 170.978 27.184 1.00 37.81 524 LEU A O 1
ATOM 4020 N N . LEU A 1 525 ? 28.834 171.583 25.573 1.00 36.86 525 LEU A N 1
ATOM 4021 C CA . LEU A 1 525 ? 29.641 171.011 24.497 1.00 37.00 525 LEU A CA 1
ATOM 4022 C C . LEU A 1 525 ? 30.961 171.727 24.428 1.00 37.63 525 LEU A C 1
ATOM 4023 O O . LEU A 1 525 ? 32.001 171.124 24.146 1.00 38.15 525 LEU A O 1
ATOM 4028 N N . ALA A 1 526 ? 30.915 173.029 24.664 1.00 37.76 526 ALA A N 1
ATOM 4029 C CA . ALA A 1 526 ? 32.114 173.837 24.641 1.00 38.14 526 ALA A CA 1
ATOM 4030 C C . ALA A 1 526 ? 33.001 173.518 25.819 1.00 38.91 526 ALA A C 1
ATOM 4031 O O . ALA A 1 526 ? 34.211 173.640 25.720 1.00 39.23 526 ALA A O 1
ATOM 4033 N N . SER A 1 527 ? 32.406 173.125 26.945 1.00 39.55 527 SER A N 1
ATOM 4034 C CA . SER A 1 527 ? 33.174 172.878 28.176 1.00 40.60 527 SER A CA 1
ATOM 4035 C C . SER A 1 527 ? 34.157 171.704 28.037 1.00 41.70 527 SER A C 1
ATOM 4036 O O . SER A 1 527 ? 35.211 171.713 28.665 1.00 42.07 527 SER A O 1
ATOM 4039 N N . TYR A 1 528 ? 33.832 170.733 27.188 1.00 42.52 528 TYR A N 1
ATOM 4040 C CA . TYR A 1 528 ? 34.729 169.604 26.933 1.00 43.83 528 TYR A CA 1
ATOM 4041 C C . TYR A 1 528 ? 35.977 170.011 26.163 1.00 43.61 528 TYR A C 1
ATOM 4042 O O . TYR A 1 528 ? 36.965 169.296 26.190 1.00 44.21 528 TYR A O 1
ATOM 4051 N N . ILE A 1 529 ? 35.909 171.134 25.456 1.00 42.93 529 ILE A N 1
ATOM 4052 C CA . ILE A 1 529 ? 37.042 171.694 24.727 1.00 43.00 529 ILE A CA 1
ATOM 4053 C C . ILE A 1 529 ? 37.796 172.751 25.560 1.00 43.27 529 ILE A C 1
ATOM 4054 O O . ILE A 1 529 ? 39.017 172.805 25.538 1.00 43.64 529 ILE A O 1
ATOM 4059 N N . ALA A 1 530 ? 37.071 173.577 26.307 1.00 43.09 530 ALA A N 1
ATOM 4060 C CA . ALA A 1 530 ? 37.690 174.645 27.120 1.00 43.27 530 ALA A CA 1
ATOM 4061 C C . ALA A 1 530 ? 38.287 174.177 28.439 1.00 43.47 530 ALA A C 1
ATOM 4062 O O . ALA A 1 530 ? 39.103 174.871 29.022 1.00 43.32 530 ALA A O 1
ATOM 4064 N N . GLY A 1 531 ? 37.848 173.023 28.919 1.00 43.71 531 GLY A N 1
ATOM 4065 C CA . GLY A 1 531 ? 38.184 172.578 30.266 1.00 44.54 531 GLY A CA 1
ATOM 4066 C C . GLY A 1 531 ? 37.213 173.175 31.269 1.00 44.53 531 GLY A C 1
ATOM 4067 O O . GLY A 1 531 ? 36.947 174.370 31.223 1.00 44.32 531 GLY A O 1
ATOM 4068 N N . GLU A 1 532 ? 36.677 172.340 32.167 1.00 44.75 532 GLU A N 1
ATOM 4069 C CA . GLU A 1 532 ? 35.760 172.794 33.214 1.00 44.71 532 GLU A CA 1
ATOM 4070 C C . GLU A 1 532 ? 35.673 171.783 34.360 1.00 45.44 532 GLU A C 1
ATOM 4071 O O . GLU A 1 532 ? 35.988 170.599 34.196 1.00 45.50 532 GLU A O 1
ATOM 4077 N N . ALA A 1 533 ? 35.220 172.257 35.517 1.00 46.13 533 ALA A N 1
ATOM 4078 C CA . ALA A 1 533 ? 34.908 171.377 36.658 1.00 47.20 533 ALA A CA 1
ATOM 4079 C C . ALA A 1 533 ? 33.724 170.420 36.402 1.00 47.39 533 ALA A C 1
ATOM 4080 O O . ALA A 1 533 ? 32.625 170.863 36.048 1.00 47.11 533 ALA A O 1
ATOM 4082 N N . PRO A 1 534 ? 33.927 169.106 36.618 1.00 48.22 534 PRO A N 1
ATOM 4083 C CA . PRO A 1 534 ? 32.792 168.163 36.511 1.00 48.06 534 PRO A CA 1
ATOM 4084 C C . PRO A 1 534 ? 31.495 168.603 37.215 1.00 47.47 534 PRO A C 1
ATOM 4085 O O . PRO A 1 534 ? 30.403 168.316 36.713 1.00 47.27 534 PRO A O 1
ATOM 4089 N N . SER A 1 535 ? 31.617 169.294 38.351 1.00 47.06 535 SER A N 1
ATOM 4090 C CA . SER A 1 535 ? 30.438 169.707 39.116 1.00 46.38 535 SER A CA 1
ATOM 4091 C C . SER A 1 535 ? 29.587 170.766 38.379 1.00 45.79 535 SER A C 1
ATOM 4092 O O . SER A 1 535 ? 28.353 170.757 38.466 1.00 44.72 535 SER A O 1
ATOM 4095 N N . PHE A 1 536 ? 30.260 171.681 37.675 1.00 46.05 536 PHE A N 1
ATOM 4096 C CA . PHE A 1 536 ? 29.585 172.693 36.843 1.00 45.58 536 PHE A CA 1
ATOM 4097 C C . PHE A 1 536 ? 28.935 172.033 35.625 1.00 45.50 536 PHE A C 1
ATOM 4098 O O . PHE A 1 536 ? 27.821 172.409 35.231 1.00 44.89 536 PHE A O 1
ATOM 4106 N N . GLN A 1 537 ? 29.601 171.029 35.051 1.00 45.60 537 GLN A N 1
ATOM 4107 C CA . GLN A 1 537 ? 28.994 170.282 33.961 1.00 45.65 537 GLN A CA 1
ATOM 4108 C C . GLN A 1 537 ? 27.737 169.489 34.392 1.00 46.36 537 GLN A C 1
ATOM 4109 O O . GLN A 1 537 ? 26.781 169.379 33.622 1.00 45.81 537 GLN A O 1
ATOM 4115 N N . ASP A 1 538 ? 27.735 168.943 35.614 1.00 47.66 538 ASP A N 1
ATOM 4116 C CA . ASP A 1 538 ? 26.564 168.204 36.119 1.00 47.95 538 ASP A CA 1
ATOM 4117 C C . ASP A 1 538 ? 25.407 169.167 36.400 1.00 47.23 538 ASP A C 1
ATOM 4118 O O . ASP A 1 538 ? 24.248 168.788 36.213 1.00 48.80 538 ASP A O 1
ATOM 4123 N N . SER A 1 539 ? 25.694 170.404 36.821 1.00 45.64 539 SER A N 1
ATOM 4124 C CA . SER A 1 539 ? 24.630 171.419 36.966 1.00 44.22 539 SER A CA 1
ATOM 4125 C C . SER A 1 539 ? 23.906 171.631 35.644 1.00 42.99 539 SER A C 1
ATOM 4126 O O . SER A 1 539 ? 22.678 171.618 35.592 1.00 42.46 539 SER A O 1
ATOM 4129 N N . LEU A 1 540 ? 24.696 171.817 34.589 1.00 42.39 540 LEU A N 1
ATOM 4130 C CA . LEU A 1 540 ? 24.188 172.058 33.248 1.00 41.54 540 LEU A CA 1
ATOM 4131 C C . LEU A 1 540 ? 23.257 170.941 32.832 1.00 41.89 540 LEU A C 1
ATOM 4132 O O . LEU A 1 540 ? 22.189 171.207 32.299 1.00 41.50 540 LEU A O 1
ATOM 4137 N N . LYS A 1 541 ? 23.657 169.693 33.048 1.00 43.11 541 LYS A N 1
ATOM 4138 C CA . LYS A 1 541 ? 22.813 168.561 32.650 1.00 44.13 541 LYS A CA 1
ATOM 4139 C C . LYS A 1 541 ? 21.533 168.485 33.493 1.00 44.18 541 LYS A C 1
ATOM 4140 O O . LYS A 1 541 ? 20.430 168.329 32.966 1.00 43.22 541 LYS A O 1
ATOM 4146 N N . GLN A 1 542 ? 21.699 168.600 34.802 1.00 44.86 542 GLN A N 1
ATOM 4147 C CA . GLN A 1 542 ? 20.565 168.629 35.701 1.00 45.40 542 GLN A CA 1
ATOM 4148 C C . GLN A 1 542 ? 19.587 169.741 35.320 1.00 44.33 542 GLN A C 1
ATOM 4149 O O . GLN A 1 542 ? 18.372 169.580 35.488 1.00 44.36 542 GLN A O 1
ATOM 4155 N N . THR A 1 543 ? 20.107 170.879 34.848 1.00 43.08 543 THR A N 1
ATOM 4156 C CA . THR A 1 543 ? 19.245 172.014 34.484 1.00 41.94 543 THR A CA 1
ATOM 4157 C C . THR A 1 543 ? 18.524 171.750 33.164 1.00 41.34 543 THR A C 1
ATOM 4158 O O . THR A 1 543 ? 17.327 171.944 33.087 1.00 40.87 543 THR A O 1
ATOM 4162 N N . LEU A 1 544 ? 19.249 171.288 32.148 1.00 41.38 544 LEU A N 1
ATOM 4163 C CA . LEU A 1 544 ? 18.656 170.905 30.852 1.00 41.33 544 LEU A CA 1
ATOM 4164 C C . LEU A 1 544 ? 17.518 169.908 30.994 1.00 41.81 544 LEU A C 1
ATOM 4165 O O . LEU A 1 544 ? 16.452 170.066 30.389 1.00 41.20 544 LEU A O 1
ATOM 4170 N N . GLU A 1 545 ? 17.766 168.867 31.781 1.00 42.88 545 GLU A N 1
ATOM 4171 C CA . GLU A 1 545 ? 16.759 167.825 32.007 1.00 43.86 545 GLU A CA 1
ATOM 4172 C C . GLU A 1 545 ? 15.467 168.339 32.650 1.00 42.29 545 GLU A C 1
ATOM 4173 O O . GLU A 1 545 ? 14.436 167.708 32.481 1.00 41.91 545 GLU A O 1
ATOM 4179 N N . LYS A 1 546 ? 15.507 169.478 33.342 1.00 40.93 546 LYS A N 1
ATOM 4180 C CA . LYS A 1 546 ? 14.295 170.065 33.911 1.00 40.24 546 LYS A CA 1
ATOM 4181 C C . LYS A 1 546 ? 13.540 171.098 33.042 1.00 38.31 546 LYS A C 1
ATOM 4182 O O . LYS A 1 546 ? 12.536 171.635 33.486 1.00 37.86 546 LYS A O 1
ATOM 4188 N N . LEU A 1 547 ? 14.000 171.368 31.822 1.00 36.62 547 LEU A N 1
ATOM 4189 C CA . LEU A 1 547 ? 13.371 172.374 30.975 1.00 35.54 547 LEU A CA 1
ATOM 4190 C C . LEU A 1 547 ? 12.137 171.821 30.295 1.00 34.98 547 LEU A C 1
ATOM 4191 O O . LEU A 1 547 ? 12.039 170.626 30.071 1.00 35.07 547 LEU A O 1
ATOM 4196 N N . PRO A 1 548 ? 11.191 172.692 29.941 1.00 34.30 548 PRO A N 1
ATOM 4197 C CA . PRO A 1 548 ? 9.971 172.200 29.318 1.00 34.02 548 PRO A CA 1
ATOM 4198 C C . PRO A 1 548 ? 10.190 171.682 27.901 1.00 33.49 548 PRO A C 1
ATOM 4199 O O . PRO A 1 548 ? 10.977 172.227 27.159 1.00 33.15 548 PRO A O 1
ATOM 4203 N N . PRO A 1 549 ? 9.477 170.623 27.518 1.00 33.27 549 PRO A N 1
ATOM 4204 C CA . PRO A 1 549 ? 9.567 170.165 26.143 1.00 33.04 549 PRO A CA 1
ATOM 4205 C C . PRO A 1 549 ? 8.753 171.041 25.235 1.00 32.88 549 PRO A C 1
ATOM 4206 O O . PRO A 1 549 ? 7.906 171.805 25.707 1.00 32.97 549 PRO A O 1
ATOM 4210 N N . MET A 1 550 ? 8.982 170.943 23.937 1.00 32.68 550 MET A N 1
ATOM 4211 C CA . MET A 1 550 ? 8.096 171.622 22.999 1.00 32.66 550 MET A CA 1
ATOM 4212 C C . MET A 1 550 ? 6.798 170.846 22.871 1.00 33.01 550 MET A C 1
ATOM 4213 O O . MET A 1 550 ? 6.702 169.709 23.316 1.00 33.05 550 MET A O 1
ATOM 4218 N N . GLN A 1 551 ? 5.775 171.498 22.325 1.00 33.34 551 GLN A N 1
ATOM 4219 C CA . GLN A 1 551 ? 4.425 170.950 22.337 1.00 33.75 551 GLN A CA 1
ATOM 4220 C C . GLN A 1 551 ? 3.738 171.154 21.001 1.00 34.04 551 GLN A C 1
ATOM 4221 O O . GLN A 1 551 ? 3.871 172.215 20.415 1.00 34.06 551 GLN A O 1
ATOM 4227 N N . ILE A 1 552 ? 3.004 170.142 20.539 1.00 34.52 552 ILE A N 1
ATOM 4228 C CA . ILE A 1 552 ? 2.085 170.277 19.413 1.00 34.96 552 ILE A CA 1
ATOM 4229 C C . ILE A 1 552 ? 0.673 170.484 19.961 1.00 35.68 552 ILE A C 1
ATOM 4230 O O . ILE A 1 552 ? 0.218 169.742 20.853 1.00 35.83 552 ILE A O 1
ATOM 4235 N N . GLY A 1 553 ? -0.003 171.513 19.444 1.00 36.21 553 GLY A N 1
ATOM 4236 C CA . GLY A 1 553 ? -1.286 171.954 19.980 1.00 36.88 553 GLY A CA 1
ATOM 4237 C C . GLY A 1 553 ? -2.467 171.512 19.154 1.00 37.66 553 GLY A C 1
ATOM 4238 O O . GLY A 1 553 ? -2.334 170.727 18.216 1.00 37.68 553 GLY A O 1
ATOM 4239 N N . LYS A 1 554 ? -3.630 172.049 19.511 1.00 38.61 554 LYS A N 1
ATOM 4240 C CA . LYS A 1 554 ? -4.916 171.621 18.955 1.00 39.41 554 LYS A CA 1
ATOM 4241 C C . LYS A 1 554 ? -5.076 171.942 17.467 1.00 39.60 554 LYS A C 1
ATOM 4242 O O . LYS A 1 554 ? -5.860 171.301 16.804 1.00 39.87 554 LYS A O 1
ATOM 4248 N N . HIS A 1 555 ? -4.304 172.887 16.935 1.00 39.64 555 HIS A N 1
ATOM 4249 C CA . HIS A 1 555 ? -4.295 173.179 15.487 1.00 39.93 555 HIS A CA 1
ATOM 4250 C C . HIS A 1 555 ? -3.076 172.573 14.781 1.00 39.57 555 HIS A C 1
ATOM 4251 O O . HIS A 1 555 ? -2.690 173.018 13.706 1.00 39.59 555 HIS A O 1
ATOM 4258 N N . ASN A 1 556 ? -2.511 171.517 15.361 1.00 39.35 556 ASN A N 1
ATOM 4259 C CA . ASN A 1 556 ? -1.322 170.870 14.838 1.00 39.06 556 ASN A CA 1
ATOM 4260 C C . ASN A 1 556 ? -0.187 171.866 14.671 1.00 38.51 556 ASN A C 1
ATOM 4261 O O . ASN A 1 556 ? 0.654 171.726 13.801 1.00 38.41 556 ASN A O 1
ATOM 4266 N N . GLN A 1 557 ? -0.149 172.849 15.555 1.00 38.17 557 GLN A N 1
ATOM 4267 C CA . GLN A 1 557 ? 0.827 173.922 15.488 1.00 37.83 557 GLN A CA 1
ATOM 4268 C C . GLN A 1 557 ? 1.835 173.767 16.623 1.00 37.36 557 GLN A C 1
ATOM 4269 O O . GLN A 1 557 ? 1.533 173.146 17.640 1.00 37.53 557 GLN A O 1
ATOM 4275 N N . LEU A 1 558 ? 3.017 174.348 16.463 1.00 36.80 558 LEU A N 1
ATOM 4276 C CA . LEU A 1 558 ? 3.994 174.373 17.542 1.00 36.44 558 LEU A CA 1
ATOM 4277 C C . LEU A 1 558 ? 3.632 175.480 18.522 1.00 36.25 558 LEU A C 1
ATOM 4278 O O . LEU A 1 558 ? 3.485 176.639 18.125 1.00 36.61 558 LEU A O 1
ATOM 4283 N N . GLN A 1 559 ? 3.491 175.145 19.800 1.00 35.90 559 GLN A N 1
ATOM 4284 C CA . GLN A 1 559 ? 2.974 176.104 20.773 1.00 35.72 559 GLN A CA 1
ATOM 4285 C C . GLN A 1 559 ? 3.998 177.176 21.103 1.00 35.20 559 GLN A C 1
ATOM 4286 O O . GLN A 1 559 ? 5.125 176.874 21.451 1.00 34.94 559 GLN A O 1
ATOM 4292 N N . GLU A 1 560 ? 3.574 178.424 20.992 1.00 35.11 560 GLU A N 1
ATOM 4293 C CA . GLU A 1 560 ? 4.366 179.574 21.365 1.00 34.88 560 GLU A CA 1
ATOM 4294 C C . GLU A 1 560 ? 4.474 179.714 22.881 1.00 34.79 560 GLU A C 1
ATOM 4295 O O . GLU A 1 560 ? 5.530 180.137 23.376 1.00 34.68 560 GLU A O 1
ATOM 4301 N N . TRP A 1 561 ? 3.419 179.364 23.614 1.00 34.94 561 TRP A N 1
ATOM 4302 C CA . TRP A 1 561 ? 3.448 179.388 25.094 1.00 35.05 561 TRP A CA 1
ATOM 4303 C C . TRP A 1 561 ? 3.231 178.003 25.721 1.00 35.38 561 TRP A C 1
ATOM 4304 O O . TRP A 1 561 ? 2.928 177.057 24.991 1.00 35.29 561 TRP A O 1
ATOM 4315 N N . LEU A 1 562 ? 3.377 177.869 27.048 1.00 35.86 562 LEU A N 1
ATOM 4316 C CA . LEU A 1 562 ? 3.067 176.564 27.697 1.00 36.41 562 LEU A CA 1
ATOM 4317 C C . LEU A 1 562 ? 1.652 176.150 27.427 1.00 37.17 562 LEU A C 1
ATOM 4318 O O . LEU A 1 562 ? 1.385 175.016 27.100 1.00 37.78 562 LEU A O 1
ATOM 4323 N N . GLU A 1 563 ? 0.725 177.059 27.606 1.00 37.90 563 GLU A N 1
ATOM 4324 C CA . GLU A 1 563 ? -0.638 176.681 27.464 1.00 38.69 563 GLU A CA 1
ATOM 4325 C C . GLU A 1 563 ? -0.973 176.770 25.982 1.00 38.58 563 GLU A C 1
ATOM 4326 O O . GLU A 1 563 ? -0.243 177.381 25.214 1.00 38.17 563 GLU A O 1
ATOM 4332 N N . ASP A 1 564 ? -2.039 176.081 25.583 1.00 39.01 564 ASP A N 1
ATOM 4333 C CA . ASP A 1 564 ? -2.378 175.920 24.171 1.00 39.07 564 ASP A CA 1
ATOM 4334 C C . ASP A 1 564 ? -3.281 177.045 23.700 1.00 39.05 564 ASP A C 1
ATOM 4335 O O . ASP A 1 564 ? -4.460 176.839 23.482 1.00 39.69 564 ASP A O 1
ATOM 4340 N N . ILE A 1 565 ? -2.707 178.228 23.553 1.00 38.60 565 ILE A N 1
ATOM 4341 C CA . ILE A 1 565 ? -3.463 179.454 23.327 1.00 38.80 565 ILE A CA 1
ATOM 4342 C C . ILE A 1 565 ? -3.134 180.112 21.983 1.00 38.72 565 ILE A C 1
ATOM 4343 O O . ILE A 1 565 ? -3.607 181.188 21.697 1.00 39.00 565 ILE A O 1
ATOM 4348 N N . ASP A 1 566 ? -2.389 179.434 21.128 1.00 38.72 566 ASP A N 1
ATOM 4349 C CA . ASP A 1 566 ? -2.048 179.982 19.814 1.00 38.85 566 ASP A CA 1
ATOM 4350 C C . ASP A 1 566 ? -3.315 180.242 19.015 1.00 39.69 566 ASP A C 1
ATOM 4351 O O . ASP A 1 566 ? -4.234 179.409 18.993 1.00 40.22 566 ASP A O 1
ATOM 4356 N N . ASN A 1 567 ? -3.367 181.400 18.374 1.00 40.32 567 ASN A N 1
ATOM 4357 C CA . ASN A 1 567 ? -4.468 181.758 17.477 1.00 41.35 567 ASN A CA 1
ATOM 4358 C C . ASN A 1 567 ? -4.053 181.555 16.017 1.00 41.55 567 ASN A C 1
ATOM 4359 O O . ASN A 1 567 ? -3.172 182.248 15.525 1.00 40.86 567 ASN A O 1
ATOM 4364 N N . PRO A 1 568 ? -4.706 180.613 15.313 1.00 42.64 568 PRO A N 1
ATOM 4365 C CA . PRO A 1 568 ? -4.318 180.290 13.917 1.00 43.17 568 PRO A CA 1
ATOM 4366 C C . PRO A 1 568 ? -4.527 181.392 12.841 1.00 44.22 568 PRO A C 1
ATOM 4367 O O . PRO A 1 568 ? -4.010 181.260 11.735 1.00 43.54 568 PRO A O 1
ATOM 4371 N N . LYS A 1 569 ? -5.269 182.456 13.140 1.00 45.89 569 LYS A N 1
ATOM 4372 C CA . LYS A 1 569 ? -5.348 183.581 12.200 1.00 47.20 569 LYS A CA 1
ATOM 4373 C C . LYS A 1 569 ? -4.312 184.667 12.471 1.00 46.32 569 LYS A C 1
ATOM 4374 O O . LYS A 1 569 ? -4.119 185.543 11.644 1.00 46.64 569 LYS A O 1
ATOM 4380 N N . ASP A 1 570 ? -3.673 184.621 13.634 1.00 45.13 570 ASP A N 1
ATOM 4381 C CA . ASP A 1 570 ? -2.754 185.662 14.050 1.00 43.98 570 ASP A CA 1
ATOM 4382 C C . ASP A 1 570 ? -1.590 185.687 13.083 1.00 42.60 570 ASP A C 1
ATOM 4383 O O . ASP A 1 570 ? -0.904 184.680 12.927 1.00 42.41 570 ASP A O 1
ATOM 4388 N N . GLU A 1 571 ? -1.391 186.831 12.427 1.00 41.69 571 GLU A N 1
ATOM 4389 C CA . GLU A 1 571 ? -0.276 187.031 11.479 1.00 40.46 571 GLU A CA 1
ATOM 4390 C C . GLU A 1 571 ? 0.775 187.981 12.026 1.00 39.07 571 GLU A C 1
ATOM 4391 O O . GLU A 1 571 ? 1.398 188.737 11.275 1.00 38.78 571 GLU A O 1
ATOM 4397 N N . HIS A 1 572 ? 0.962 187.939 13.339 1.00 37.92 572 HIS A N 1
ATOM 4398 C CA . HIS A 1 572 ? 1.979 188.739 14.019 1.00 36.95 572 HIS A CA 1
ATOM 4399 C C . HIS A 1 572 ? 3.352 188.596 13.342 1.00 36.02 572 HIS A C 1
ATOM 4400 O O . HIS A 1 572 ? 3.796 187.497 13.038 1.00 35.88 572 HIS A O 1
ATOM 4407 N N . ARG A 1 573 ? 3.999 189.721 13.079 1.00 35.43 573 ARG A N 1
ATOM 4408 C CA . ARG A 1 573 ? 5.292 189.758 12.361 1.00 34.74 573 ARG A CA 1
ATOM 4409 C C . ARG A 1 573 ? 6.440 188.903 12.951 1.00 34.11 573 ARG A C 1
ATOM 4410 O O . ARG A 1 573 ? 7.291 188.409 12.216 1.00 33.68 573 ARG A O 1
ATOM 4418 N N . HIS A 1 574 ? 6.470 188.770 14.274 1.00 33.89 574 HIS A N 1
ATOM 4419 C CA . HIS A 1 574 ? 7.445 187.932 14.965 1.00 33.49 574 HIS A CA 1
ATOM 4420 C C . HIS A 1 574 ? 6.975 186.489 14.985 1.00 33.34 574 HIS A C 1
ATOM 4421 O O . HIS A 1 574 ? 5.813 186.259 15.111 1.00 33.67 574 HIS A O 1
ATOM 4428 N N . ILE A 1 575 ? 7.884 185.529 14.870 1.00 32.90 575 ILE A N 1
ATOM 4429 C CA . ILE A 1 575 ? 7.560 184.119 15.058 1.00 32.71 575 ILE A CA 1
ATOM 4430 C C . ILE A 1 575 ? 8.636 183.567 15.973 1.00 32.25 575 ILE A C 1
ATOM 4431 O O . ILE A 1 575 ? 9.424 182.719 15.578 1.00 32.04 575 ILE A O 1
ATOM 4436 N N . SER A 1 576 ? 8.670 184.086 17.196 1.00 32.03 576 SER A N 1
ATOM 4437 C CA . SER A 1 576 ? 9.832 183.923 18.052 1.00 31.72 576 SER A CA 1
ATOM 4438 C C . SER A 1 576 ? 10.043 182.469 18.506 1.00 31.55 576 SER A C 1
ATOM 4439 O O . SER A 1 576 ? 11.172 182.039 18.791 1.00 31.42 576 SER A O 1
ATOM 4442 N N . HIS A 1 577 ? 8.958 181.707 18.536 1.00 31.54 577 HIS A N 1
ATOM 4443 C CA . HIS A 1 577 ? 8.999 180.301 18.934 1.00 31.40 577 HIS A CA 1
ATOM 4444 C C . HIS A 1 577 ? 9.514 179.365 17.840 1.00 31.15 577 HIS A C 1
ATOM 4445 O O . HIS A 1 577 ? 9.641 178.167 18.069 1.00 31.22 577 HIS A O 1
ATOM 4452 N N . LEU A 1 578 ? 9.835 179.892 16.664 1.00 30.87 578 LEU A N 1
ATOM 4453 C CA . LEU A 1 578 ? 10.530 179.097 15.665 1.00 30.63 578 LEU A CA 1
ATOM 4454 C C . LEU A 1 578 ? 12.000 179.441 15.630 1.00 30.30 578 LEU A C 1
ATOM 4455 O O . LEU A 1 578 ? 12.698 179.031 14.731 1.00 30.23 578 LEU A O 1
ATOM 4460 N N . TYR A 1 579 ? 12.477 180.170 16.636 1.00 30.12 579 TYR A N 1
ATOM 4461 C CA . TYR A 1 579 ? 13.909 180.324 16.876 1.00 29.90 579 TYR A CA 1
ATOM 4462 C C . TYR A 1 579 ? 14.560 178.956 16.719 1.00 29.90 579 TYR A C 1
ATOM 4463 O O . TYR A 1 579 ? 15.628 178.841 16.124 1.00 29.91 579 TYR A O 1
ATOM 4472 N N . GLY A 1 580 ? 13.920 177.915 17.253 1.00 29.92 580 GLY A N 1
ATOM 4473 C CA . GLY A 1 580 ? 14.462 176.563 17.178 1.00 29.93 580 GLY A CA 1
ATOM 4474 C C . GLY A 1 580 ? 14.633 175.986 15.775 1.00 29.94 580 GLY A C 1
ATOM 4475 O O . GLY A 1 580 ? 15.485 175.116 15.561 1.00 29.94 580 GLY A O 1
ATOM 4476 N N . LEU A 1 581 ? 13.775 176.418 14.851 1.00 29.96 581 LEU A N 1
ATOM 4477 C CA . LEU A 1 581 ? 13.845 176.020 13.451 1.00 30.03 581 LEU A CA 1
ATOM 4478 C C . LEU A 1 581 ? 14.890 176.842 12.749 1.00 29.93 581 LEU A C 1
ATOM 4479 O O . LEU A 1 581 ? 15.641 176.325 11.923 1.00 29.99 581 LEU A O 1
ATOM 4484 N N . TYR A 1 582 ? 14.927 178.132 13.061 1.00 29.80 582 TYR A N 1
ATOM 4485 C CA . TYR A 1 582 ? 16.011 178.988 12.591 1.00 29.71 582 TYR A CA 1
ATOM 4486 C C . TYR A 1 582 ? 16.089 180.235 13.454 1.00 29.61 582 TYR A C 1
ATOM 4487 O O . TYR A 1 582 ? 15.083 180.909 13.624 1.00 29.60 582 TYR A O 1
ATOM 4496 N N . PRO A 1 583 ? 17.274 180.600 13.942 1.00 29.59 583 PRO A N 1
ATOM 4497 C CA . PRO A 1 583 ? 18.572 180.091 13.499 1.00 29.65 583 PRO A CA 1
ATOM 4498 C C . PRO A 1 583 ? 19.152 178.863 14.220 1.00 29.80 583 PRO A C 1
ATOM 4499 O O . PRO A 1 583 ? 20.227 178.389 13.840 1.00 29.87 583 PRO A O 1
ATOM 4503 N N . SER A 1 584 ? 18.455 178.324 15.207 1.00 29.93 584 SER A N 1
ATOM 4504 C CA . SER A 1 584 ? 18.937 177.141 15.902 1.00 30.13 584 SER A CA 1
ATOM 4505 C C . SER A 1 584 ? 18.666 175.861 15.111 1.00 30.40 584 SER A C 1
ATOM 4506 O O . SER A 1 584 ? 18.113 175.892 14.017 1.00 30.41 584 SER A O 1
ATOM 4509 N N . ASN A 1 585 ? 19.035 174.735 15.711 1.00 30.77 585 ASN A N 1
ATOM 4510 C CA . ASN A 1 585 ? 19.005 173.427 15.070 1.00 31.19 585 ASN A CA 1
ATOM 4511 C C . ASN A 1 585 ? 18.133 172.393 15.810 1.00 31.55 585 ASN A C 1
ATOM 4512 O O . ASN A 1 585 ? 18.395 171.203 15.763 1.00 31.54 585 ASN A O 1
ATOM 4517 N N . GLN A 1 586 ? 17.077 172.869 16.459 1.00 31.91 586 GLN A N 1
ATOM 4518 C CA . GLN A 1 586 ? 16.264 172.031 17.331 1.00 32.37 586 GLN A CA 1
ATOM 4519 C C . GLN A 1 586 ? 15.035 171.383 16.675 1.00 32.96 586 GLN A C 1
ATOM 4520 O O . GLN A 1 586 ? 14.342 170.610 17.321 1.00 33.18 586 GLN A O 1
ATOM 4526 N N . ILE A 1 587 ? 14.791 171.654 15.391 1.00 33.56 587 ILE A N 1
ATOM 4527 C CA . ILE A 1 587 ? 13.628 171.102 14.687 1.00 34.02 587 ILE A CA 1
ATOM 4528 C C . ILE A 1 587 ? 14.070 170.416 13.412 1.00 34.59 587 ILE A C 1
ATOM 4529 O O . ILE A 1 587 ? 14.093 171.025 12.351 1.00 34.66 587 ILE A O 1
ATOM 4534 N N . SER A 1 588 ? 14.458 169.146 13.524 1.00 35.35 588 SER A N 1
ATOM 4535 C CA . SER A 1 588 ? 14.914 168.365 12.360 1.00 35.96 588 SER A CA 1
ATOM 4536 C C . SER A 1 588 ? 13.828 167.425 11.815 1.00 36.41 588 SER A C 1
ATOM 4537 O O . SER A 1 588 ? 13.218 166.670 12.587 1.00 36.45 588 SER A O 1
ATOM 4540 N N . PRO A 1 589 ? 13.626 167.439 10.480 1.00 36.72 589 PRO A N 1
ATOM 4541 C CA . PRO A 1 589 ? 12.640 166.552 9.858 1.00 36.98 589 PRO A CA 1
ATOM 4542 C C . PRO A 1 589 ? 13.008 165.087 9.984 1.00 37.30 589 PRO A C 1
ATOM 4543 O O . PRO A 1 589 ? 12.120 164.232 9.818 1.00 37.39 589 PRO A O 1
ATOM 4547 N N . TYR A 1 590 ? 14.285 164.789 10.287 1.00 37.29 590 TYR A N 1
ATOM 4548 C CA . TYR A 1 590 ? 14.725 163.381 10.451 1.00 37.74 590 TYR A CA 1
ATOM 4549 C C . TYR A 1 590 ? 14.537 162.906 11.900 1.00 37.89 590 TYR A C 1
ATOM 4550 O O . TYR A 1 590 ? 13.830 161.938 12.143 1.00 37.99 590 TYR A O 1
ATOM 4559 N N . SER A 1 591 ? 15.106 163.638 12.856 1.00 38.13 591 SER A N 1
ATOM 4560 C CA . SER A 1 591 ? 14.960 163.344 14.303 1.00 38.20 591 SER A CA 1
ATOM 4561 C C . SER A 1 591 ? 13.531 163.498 14.828 1.00 38.42 591 SER A C 1
ATOM 4562 O O . SER A 1 591 ? 13.119 162.758 15.708 1.00 38.35 591 SER A O 1
ATOM 4565 N N . ASN A 1 592 ? 12.800 164.499 14.331 1.00 38.74 592 ASN A N 1
ATOM 4566 C CA . ASN A 1 592 ? 11.476 164.847 14.873 1.00 38.80 592 ASN A CA 1
ATOM 4567 C C . ASN A 1 592 ? 10.503 165.296 13.783 1.00 39.04 592 ASN A C 1
ATOM 4568 O O . ASN A 1 592 ? 10.121 166.456 13.732 1.00 38.66 592 ASN A O 1
ATOM 4573 N N . PRO A 1 593 ? 10.099 164.377 12.894 1.00 39.62 593 PRO A N 1
ATOM 4574 C CA . PRO A 1 593 ? 9.199 164.731 11.797 1.00 39.88 593 PRO A CA 1
ATOM 4575 C C . PRO A 1 593 ? 7.882 165.383 12.246 1.00 40.19 593 PRO A C 1
ATOM 4576 O O . PRO A 1 593 ? 7.381 166.303 11.577 1.00 40.27 593 PRO A O 1
ATOM 4580 N N . GLU A 1 594 ? 7.312 164.913 13.349 1.00 40.61 594 GLU A N 1
ATOM 4581 C CA . GLU A 1 594 ? 6.013 165.430 13.771 1.00 41.04 594 GLU A CA 1
ATOM 4582 C C . GLU A 1 594 ? 6.095 166.901 14.190 1.00 39.67 594 GLU A C 1
ATOM 4583 O O . GLU A 1 594 ? 5.181 167.673 13.922 1.00 39.77 594 GLU A O 1
ATOM 4589 N N . LEU A 1 595 ? 7.207 167.277 14.818 1.00 38.25 595 LEU A N 1
ATOM 4590 C CA . LEU A 1 595 ? 7.445 168.647 15.260 1.00 37.26 595 LEU A CA 1
ATOM 4591 C C . LEU A 1 595 ? 7.687 169.588 14.073 1.00 36.54 595 LEU A C 1
ATOM 4592 O O . LEU A 1 595 ? 7.122 170.665 13.992 1.00 36.20 595 LEU A O 1
ATOM 4597 N N . PHE A 1 596 ? 8.532 169.144 13.160 1.00 36.05 596 PHE A N 1
ATOM 4598 C CA . PHE A 1 596 ? 8.773 169.795 11.873 1.00 35.77 596 PHE A CA 1
ATOM 4599 C C . PHE A 1 596 ? 7.465 170.164 11.183 1.00 35.96 596 PHE A C 1
ATOM 4600 O O . PHE A 1 596 ? 7.333 171.261 10.619 1.00 36.02 596 PHE A O 1
ATOM 4608 N N . GLN A 1 597 ? 6.507 169.241 11.196 1.00 36.02 597 GLN A N 1
ATOM 4609 C CA . GLN A 1 597 ? 5.257 169.462 10.496 1.00 36.14 597 GLN A CA 1
ATOM 4610 C C . GLN A 1 597 ? 4.420 170.489 11.267 1.00 35.84 597 GLN A C 1
ATOM 4611 O O . GLN A 1 597 ? 3.636 171.227 10.678 1.00 35.80 597 GLN A O 1
ATOM 4617 N N . ALA A 1 598 ? 4.580 170.517 12.586 1.00 35.47 598 ALA A N 1
ATOM 4618 C CA . ALA A 1 598 ? 3.897 171.514 13.402 1.00 35.38 598 ALA A CA 1
ATOM 4619 C C . ALA A 1 598 ? 4.470 172.906 13.173 1.00 35.04 598 ALA A C 1
ATOM 4620 O O . ALA A 1 598 ? 3.733 173.879 13.147 1.00 35.08 598 ALA A O 1
ATOM 4622 N N . ALA A 1 599 ? 5.789 172.988 13.020 1.00 34.69 599 ALA A N 1
ATOM 4623 C CA . ALA A 1 599 ? 6.436 174.209 12.554 1.00 34.42 599 ALA A CA 1
ATOM 4624 C C . ALA A 1 599 ? 5.875 174.626 11.201 1.00 34.56 599 ALA A C 1
ATOM 4625 O O . ALA A 1 599 ? 5.583 175.804 11.003 1.00 34.60 599 ALA A O 1
ATOM 4627 N N . ARG A 1 600 ? 5.746 173.686 10.266 1.00 34.65 600 ARG A N 1
ATOM 4628 C CA . ARG A 1 600 ? 5.158 174.005 8.972 1.00 34.91 600 ARG A CA 1
ATOM 4629 C C . ARG A 1 600 ? 3.796 174.706 9.127 1.00 34.98 600 ARG A C 1
ATOM 4630 O O . ARG A 1 600 ? 3.552 175.768 8.541 1.00 34.88 600 ARG A O 1
ATOM 4638 N N . ASN A 1 601 ? 2.924 174.103 9.937 1.00 34.94 601 ASN A N 1
ATOM 4639 C CA . ASN A 1 601 ? 1.588 174.628 10.167 1.00 34.96 601 ASN A CA 1
ATOM 4640 C C . ASN A 1 601 ? 1.637 175.988 10.827 1.00 34.67 601 ASN A C 1
ATOM 4641 O O . ASN A 1 601 ? 0.893 176.886 10.440 1.00 34.96 601 ASN A O 1
ATOM 4646 N N . THR A 1 602 ? 2.531 176.158 11.796 1.00 34.16 602 THR A N 1
ATOM 4647 C CA . THR A 1 602 ? 2.758 177.465 12.405 1.00 33.85 602 THR A CA 1
ATOM 4648 C C . THR A 1 602 ? 3.098 178.513 11.341 1.00 33.80 602 THR A C 1
ATOM 4649 O O . THR A 1 602 ? 2.590 179.628 11.406 1.00 33.80 602 THR A O 1
ATOM 4653 N N . LEU A 1 603 ? 3.925 178.152 10.366 1.00 33.75 603 LEU A N 1
ATOM 4654 C CA . LEU A 1 603 ? 4.296 179.075 9.295 1.00 33.94 603 LEU A CA 1
ATOM 4655 C C . LEU A 1 603 ? 3.150 179.408 8.342 1.00 34.49 603 LEU A C 1
ATOM 4656 O O . LEU A 1 603 ? 3.059 180.519 7.828 1.00 34.53 603 LEU A O 1
ATOM 4661 N N . LEU A 1 604 ? 2.281 178.444 8.100 1.00 35.01 604 LEU A N 1
ATOM 4662 C CA . LEU A 1 604 ? 1.117 178.683 7.276 1.00 35.60 604 LEU A CA 1
ATOM 4663 C C . LEU A 1 604 ? 0.143 179.601 7.976 1.00 36.05 604 LEU A C 1
ATOM 4664 O O . LEU A 1 604 ? -0.450 180.467 7.338 1.00 36.45 604 LEU A O 1
ATOM 4669 N N . GLN A 1 605 ? -0.002 179.451 9.285 1.00 36.22 605 GLN A N 1
ATOM 4670 C CA . GLN A 1 605 ? -0.860 180.343 10.060 1.00 36.76 605 GLN A CA 1
ATOM 4671 C C . GLN A 1 605 ? -0.373 181.812 10.132 1.00 37.00 605 GLN A C 1
ATOM 4672 O O . GLN A 1 605 ? -1.184 182.748 10.091 1.00 37.49 605 GLN A O 1
ATOM 4678 N N . ARG A 1 606 ? 0.937 182.016 10.205 1.00 36.99 606 ARG A N 1
ATOM 4679 C CA . ARG A 1 606 ? 1.515 183.360 10.270 1.00 37.10 606 ARG A CA 1
ATOM 4680 C C . ARG A 1 606 ? 1.501 184.105 8.943 1.00 37.49 606 ARG A C 1
ATOM 4681 O O . ARG A 1 606 ? 1.446 185.338 8.932 1.00 37.91 606 ARG A O 1
ATOM 4689 N N . GLY A 1 607 ? 1.574 183.383 7.827 1.00 37.70 607 GLY A N 1
ATOM 4690 C CA . GLY A 1 607 ? 1.469 184.016 6.513 1.00 38.02 607 GLY A CA 1
ATOM 4691 C C . GLY A 1 607 ? 2.766 184.569 6.011 1.00 37.80 607 GLY A C 1
ATOM 4692 O O . GLY A 1 607 ? 3.752 184.597 6.726 1.00 37.37 607 GLY A O 1
ATOM 4693 N N . ASP A 1 608 ? 2.743 185.022 4.766 1.00 38.34 608 ASP A N 1
ATOM 4694 C CA . ASP A 1 608 ? 3.966 185.288 3.985 1.00 38.41 608 ASP A CA 1
ATOM 4695 C C . ASP A 1 608 ? 4.474 186.730 3.917 1.00 38.46 608 ASP A C 1
ATOM 4696 O O . ASP A 1 608 ? 5.479 186.988 3.253 1.00 38.21 608 ASP A O 1
ATOM 4701 N N . LYS A 1 609 ? 3.803 187.669 4.576 1.00 39.07 609 LYS A N 1
ATOM 4702 C CA . LYS A 1 609 ? 4.128 189.079 4.360 1.00 39.51 609 LYS A CA 1
ATOM 4703 C C . LYS A 1 609 ? 4.605 189.714 5.675 1.00 38.58 609 LYS A C 1
ATOM 4704 O O . LYS A 1 609 ? 5.534 189.189 6.287 1.00 38.16 609 LYS A O 1
ATOM 4710 N N . ALA A 1 610 ? 3.985 190.804 6.119 1.00 38.29 610 ALA A N 1
ATOM 4711 C CA . ALA A 1 610 ? 4.455 191.566 7.278 1.00 37.78 610 ALA A CA 1
ATOM 4712 C C . ALA A 1 610 ? 5.701 192.397 6.921 1.00 37.30 610 ALA A C 1
ATOM 4713 O O . ALA A 1 610 ? 5.958 192.682 5.747 1.00 37.38 610 ALA A O 1
ATOM 4715 N N . THR A 1 611 ? 6.481 192.787 7.918 1.00 36.74 611 THR A N 1
ATOM 4716 C CA . THR A 1 611 ? 7.572 193.731 7.687 1.00 36.41 611 THR A CA 1
ATOM 4717 C C . THR A 1 611 ? 8.694 193.091 6.878 1.00 35.77 611 THR A C 1
ATOM 4718 O O . THR A 1 611 ? 8.751 191.860 6.749 1.00 35.69 611 THR A O 1
ATOM 4722 N N . GLY A 1 612 ? 9.591 193.929 6.355 1.00 35.16 612 GLY A N 1
ATOM 4723 C CA . GLY A 1 612 ? 10.799 193.461 5.628 1.00 34.46 612 GLY A CA 1
ATOM 4724 C C . GLY A 1 612 ? 11.627 192.406 6.360 1.00 33.69 612 GLY A C 1
ATOM 4725 O O . GLY A 1 612 ? 11.951 191.375 5.804 1.00 33.36 612 GLY A O 1
ATOM 4726 N N . TRP A 1 613 ? 11.967 192.674 7.616 1.00 33.24 613 TRP A N 1
ATOM 4727 C CA . TRP A 1 613 ? 12.685 191.686 8.423 1.00 32.74 613 TRP A CA 1
ATOM 4728 C C . TRP A 1 613 ? 11.891 190.419 8.601 1.00 32.72 613 TRP A C 1
ATOM 4729 O O . TRP A 1 613 ? 12.450 189.335 8.506 1.00 32.62 613 TRP A O 1
ATOM 4740 N N . SER A 1 614 ? 10.592 190.534 8.848 1.00 32.77 614 SER A N 1
ATOM 4741 C CA . SER A 1 614 ? 9.767 189.335 9.001 1.00 32.74 614 SER A CA 1
ATOM 4742 C C . SER A 1 614 ? 9.845 188.442 7.771 1.00 32.69 614 SER A C 1
ATOM 4743 O O . SER A 1 614 ? 9.988 187.227 7.873 1.00 32.70 614 SER A O 1
ATOM 4746 N N . ILE A 1 615 ? 9.771 189.069 6.610 1.00 32.75 615 ILE A N 1
ATOM 4747 C CA . ILE A 1 615 ? 9.914 188.386 5.341 1.00 32.79 615 ILE A CA 1
ATOM 4748 C C . ILE A 1 615 ? 11.283 187.727 5.181 1.00 32.41 615 ILE A C 1
ATOM 4749 O O . ILE A 1 615 ? 11.396 186.617 4.657 1.00 32.45 615 ILE A O 1
ATOM 4754 N N . GLY A 1 616 ? 12.324 188.411 5.623 1.00 32.03 616 GLY A N 1
ATOM 4755 C CA . GLY A 1 616 ? 13.666 187.848 5.592 1.00 31.72 616 GLY A CA 1
ATOM 4756 C C . GLY A 1 616 ? 13.846 186.593 6.424 1.00 31.52 616 GLY A C 1
ATOM 4757 O O . GLY A 1 616 ? 14.521 185.658 6.018 1.00 31.51 616 GLY A O 1
ATOM 4758 N N . TRP A 1 617 ? 13.260 186.570 7.603 1.00 31.41 617 TRP A N 1
ATOM 4759 C CA . TRP A 1 617 ? 13.349 185.406 8.453 1.00 31.28 617 TRP A CA 1
ATOM 4760 C C . TRP A 1 617 ? 12.652 184.268 7.730 1.00 31.46 617 TRP A C 1
ATOM 4761 O O . TRP A 1 617 ? 13.097 183.118 7.755 1.00 31.54 617 TRP A O 1
ATOM 4772 N N . LYS A 1 618 ? 11.544 184.588 7.082 1.00 31.60 618 LYS A N 1
ATOM 4773 C CA . LYS A 1 618 ? 10.733 183.566 6.446 1.00 31.76 618 LYS A CA 1
ATOM 4774 C C . LYS A 1 618 ? 11.434 182.860 5.280 1.00 31.78 618 LYS A C 1
ATOM 4775 O O . LYS A 1 618 ? 11.113 181.718 4.995 1.00 31.95 618 LYS A O 1
ATOM 4781 N N . VAL A 1 619 ? 12.366 183.525 4.599 1.00 31.64 619 VAL A N 1
ATOM 4782 C CA . VAL A 1 619 ? 13.113 182.850 3.549 1.00 31.73 619 VAL A CA 1
ATOM 4783 C C . VAL A 1 619 ? 13.983 181.755 4.176 1.00 31.72 619 VAL A C 1
ATOM 4784 O O . VAL A 1 619 ? 14.072 180.636 3.660 1.00 31.89 619 VAL A O 1
ATOM 4788 N N . ASN A 1 620 ? 14.609 182.078 5.300 1.00 31.60 620 ASN A N 1
ATOM 4789 C CA . ASN A 1 620 ? 15.343 181.095 6.051 1.00 31.64 620 ASN A CA 1
ATOM 4790 C C . ASN A 1 620 ? 14.437 179.991 6.570 1.00 31.95 620 ASN A C 1
ATOM 4791 O O . ASN A 1 620 ? 14.755 178.811 6.444 1.00 31.97 620 ASN A O 1
ATOM 4796 N N . PHE A 1 621 ? 13.307 180.369 7.165 1.00 32.32 621 PHE A N 1
ATOM 4797 C CA . PHE A 1 621 ? 12.349 179.385 7.657 1.00 32.70 621 PHE A CA 1
ATOM 4798 C C . PHE A 1 621 ? 12.008 178.384 6.560 1.00 33.18 621 PHE A C 1
ATOM 4799 O O . PHE A 1 621 ? 12.128 177.173 6.764 1.00 33.34 621 PHE A O 1
ATOM 4807 N N . TRP A 1 622 ? 11.552 178.880 5.413 1.00 33.55 622 TRP A N 1
ATOM 4808 C CA . TRP A 1 622 ? 11.093 177.978 4.361 1.00 34.12 622 TRP A CA 1
ATOM 4809 C C . TRP A 1 622 ? 12.226 177.185 3.724 1.00 34.27 622 TRP A C 1
ATOM 4810 O O . TRP A 1 622 ? 12.015 176.096 3.220 1.00 34.54 622 TRP A O 1
ATOM 4821 N N . ALA A 1 623 ? 13.436 177.709 3.791 1.00 34.32 623 ALA A N 1
ATOM 4822 C CA . ALA A 1 623 ? 14.602 176.935 3.390 1.00 34.52 623 ALA A CA 1
ATOM 4823 C C . ALA A 1 623 ? 14.813 175.723 4.307 1.00 34.72 623 ALA A C 1
ATOM 4824 O O . ALA A 1 623 ? 15.004 174.611 3.840 1.00 34.77 623 ALA A O 1
ATOM 4826 N N . ARG A 1 624 ? 14.708 175.939 5.614 1.00 34.92 624 ARG A N 1
ATOM 4827 C CA . ARG A 1 624 ? 14.759 174.844 6.584 1.00 35.38 624 ARG A CA 1
ATOM 4828 C C . ARG A 1 624 ? 13.574 173.879 6.425 1.00 36.00 624 ARG A C 1
ATOM 4829 O O . ARG A 1 624 ? 13.720 172.688 6.664 1.00 36.42 624 ARG A O 1
ATOM 4837 N N . MET A 1 625 ? 12.420 174.380 5.992 1.00 36.46 625 MET A N 1
ATOM 4838 C CA . MET A 1 625 ? 11.309 173.510 5.622 1.00 37.12 625 MET A CA 1
ATOM 4839 C C . MET A 1 625 ? 11.573 172.703 4.338 1.00 37.44 625 MET A C 1
ATOM 4840 O O . MET A 1 625 ? 10.717 171.934 3.916 1.00 37.89 625 MET A O 1
ATOM 4845 N N . LEU A 1 626 ? 12.739 172.864 3.723 1.00 37.35 626 LEU A N 1
ATOM 4846 C CA . LEU A 1 626 ? 13.076 172.158 2.487 1.00 37.79 626 LEU A CA 1
ATOM 4847 C C . LEU A 1 626 ? 12.062 172.419 1.382 1.00 38.13 626 LEU A C 1
ATOM 4848 O O . LEU A 1 626 ? 11.768 171.530 0.613 1.00 38.32 626 LEU A O 1
ATOM 4853 N N . ASP A 1 627 ? 11.561 173.650 1.305 1.00 38.25 627 ASP A N 1
ATOM 4854 C CA . ASP A 1 627 ? 10.516 174.032 0.370 1.00 38.90 627 ASP A CA 1
ATOM 4855 C C . ASP A 1 627 ? 10.958 175.233 -0.477 1.00 39.17 627 ASP A C 1
ATOM 4856 O O . ASP A 1 627 ? 10.633 176.393 -0.182 1.00 38.91 627 ASP A O 1
ATOM 4861 N N . GLY A 1 628 ? 11.705 174.946 -1.538 1.00 39.71 628 GLY A N 1
ATOM 4862 C CA . GLY A 1 628 ? 12.253 176.006 -2.395 1.00 39.78 628 GLY A CA 1
ATOM 4863 C C . GLY A 1 628 ? 11.198 176.869 -3.061 1.00 39.92 628 GLY A C 1
ATOM 4864 O O . GLY A 1 628 ? 11.356 178.084 -3.177 1.00 39.41 628 GLY A O 1
ATOM 4865 N N . ASN A 1 629 ? 10.110 176.245 -3.483 1.00 40.42 629 ASN A N 1
ATOM 4866 C CA . ASN A 1 629 ? 9.052 177.010 -4.128 1.00 40.95 629 ASN A CA 1
ATOM 4867 C C . ASN A 1 629 ? 8.400 178.050 -3.205 1.00 40.82 629 ASN A C 1
ATOM 4868 O O . ASN A 1 629 ? 8.134 179.183 -3.622 1.00 41.07 629 ASN A O 1
ATOM 4873 N N . HIS A 1 630 ? 8.155 177.661 -1.955 1.00 40.54 630 HIS A N 1
ATOM 4874 C CA . HIS A 1 630 ? 7.594 178.573 -0.961 1.00 40.10 630 HIS A CA 1
ATOM 4875 C C . HIS A 1 630 ? 8.637 179.628 -0.579 1.00 39.84 630 HIS A C 1
ATOM 4876 O O . HIS A 1 630 ? 8.310 180.791 -0.354 1.00 39.70 630 HIS A O 1
ATOM 4883 N N . ALA A 1 631 ? 9.903 179.234 -0.516 1.00 39.63 631 ALA A N 1
ATOM 4884 C CA . ALA A 1 631 ? 10.935 180.205 -0.212 1.00 39.38 631 ALA A CA 1
ATOM 4885 C C . ALA A 1 631 ? 10.931 181.276 -1.288 1.00 39.44 631 ALA A C 1
ATOM 4886 O O . ALA A 1 631 ? 10.984 182.460 -0.986 1.00 39.19 631 ALA A O 1
ATOM 4888 N N . PHE A 1 632 ? 10.848 180.856 -2.543 1.00 40.02 632 PHE A N 1
ATOM 4889 C CA . PHE A 1 632 ? 10.843 181.800 -3.656 1.00 40.56 632 PHE A CA 1
ATOM 4890 C C . PHE A 1 632 ? 9.604 182.713 -3.635 1.00 40.91 632 PHE A C 1
ATOM 4891 O O . PHE A 1 632 ? 9.678 183.859 -4.058 1.00 41.36 632 PHE A O 1
ATOM 4899 N N . GLN A 1 633 ? 8.472 182.221 -3.141 1.00 41.09 633 GLN A N 1
ATOM 4900 C CA . GLN A 1 633 ? 7.300 183.071 -2.948 1.00 41.29 633 GLN A CA 1
ATOM 4901 C C . GLN A 1 633 ? 7.574 184.196 -1.951 1.00 40.25 633 GLN A C 1
ATOM 4902 O O . GLN A 1 633 ? 7.070 185.305 -2.106 1.00 39.99 633 GLN A O 1
ATOM 4908 N N . ILE A 1 634 ? 8.356 183.901 -0.917 1.00 39.26 634 ILE A N 1
ATOM 4909 C CA . ILE A 1 634 ? 8.744 184.918 0.049 1.00 38.74 634 ILE A CA 1
ATOM 4910 C C . ILE A 1 634 ? 9.685 185.943 -0.602 1.00 38.46 634 ILE A C 1
ATOM 4911 O O . ILE A 1 634 ? 9.574 187.146 -0.362 1.00 38.31 634 ILE A O 1
ATOM 4916 N N . ILE A 1 635 ? 10.586 185.451 -1.439 1.00 38.20 635 ILE A N 1
ATOM 4917 C CA . ILE A 1 635 ? 11.475 186.296 -2.194 1.00 38.03 635 ILE A CA 1
ATOM 4918 C C . ILE A 1 635 ? 10.686 187.276 -3.048 1.00 38.52 635 ILE A C 1
ATOM 4919 O O . ILE A 1 635 ? 11.024 188.451 -3.079 1.00 38.26 635 ILE A O 1
ATOM 4924 N N . LYS A 1 636 ? 9.618 186.816 -3.694 1.00 39.33 636 LYS A N 1
ATOM 4925 C CA . LYS A 1 636 ? 8.766 187.721 -4.497 1.00 40.35 636 LYS A CA 1
ATOM 4926 C C . LYS A 1 636 ? 8.033 188.765 -3.658 1.00 40.19 636 LYS A C 1
ATOM 4927 O O . LYS A 1 636 ? 7.788 189.868 -4.112 1.00 40.50 636 LYS A O 1
ATOM 4933 N N . ASN A 1 637 ? 7.724 188.421 -2.419 1.00 39.94 637 ASN A N 1
ATOM 4934 C CA . ASN A 1 637 ? 7.167 189.374 -1.485 1.00 39.80 637 ASN A CA 1
ATOM 4935 C C . ASN A 1 637 ? 8.141 190.399 -0.948 1.00 39.51 637 ASN A C 1
ATOM 4936 O O . ASN A 1 637 ? 7.710 191.408 -0.408 1.00 39.64 637 ASN A O 1
ATOM 4941 N N . MET A 1 638 ? 9.436 190.187 -1.110 1.00 39.35 638 MET A N 1
ATOM 4942 C CA . MET A 1 638 ? 10.379 191.236 -0.752 1.00 39.32 638 MET A CA 1
ATOM 4943 C C . MET A 1 638 ? 10.693 192.161 -1.934 1.00 38.75 638 MET A C 1
ATOM 4944 O O . MET A 1 638 ? 10.708 193.386 -1.779 1.00 38.50 638 MET A O 1
ATOM 4949 N N . ILE A 1 639 ? 10.931 191.581 -3.106 1.00 38.28 639 ILE A N 1
ATOM 4950 C CA . ILE A 1 639 ? 11.352 192.350 -4.283 1.00 37.97 639 ILE A CA 1
ATOM 4951 C C . ILE A 1 639 ? 10.144 193.019 -4.950 1.00 38.32 639 ILE A C 1
ATOM 4952 O O . ILE A 1 639 ? 9.644 192.594 -6.001 1.00 38.63 639 ILE A O 1
ATOM 4957 N N . GLN A 1 640 ? 9.687 194.083 -4.289 1.00 38.32 640 GLN A N 1
ATOM 4958 C CA . GLN A 1 640 ? 8.617 194.939 -4.776 1.00 38.56 640 GLN A CA 1
ATOM 4959 C C . GLN A 1 640 ? 8.890 196.353 -4.371 1.00 38.16 640 GLN A C 1
ATOM 4960 O O . GLN A 1 640 ? 9.274 196.626 -3.239 1.00 37.82 640 GLN A O 1
ATOM 4966 N N . LEU A 1 641 ? 8.662 197.262 -5.307 1.00 38.19 641 LEU A N 1
ATOM 4967 C CA . LEU A 1 641 ? 9.135 198.627 -5.166 1.00 37.84 641 LEU A CA 1
ATOM 4968 C C . LEU A 1 641 ? 8.292 199.458 -4.189 1.00 37.74 641 LEU A C 1
ATOM 4969 O O . LEU A 1 641 ? 7.071 199.535 -4.324 1.00 38.10 641 LEU A O 1
ATOM 4974 N N . LEU A 1 642 ? 8.965 200.052 -3.199 1.00 37.15 642 LEU A N 1
ATOM 4975 C CA . LEU A 1 642 ? 8.431 201.198 -2.459 1.00 36.95 642 LEU A CA 1
ATOM 4976 C C . LEU A 1 642 ? 9.247 202.406 -2.900 1.00 36.75 642 LEU A C 1
ATOM 4977 O O . LEU A 1 642 ? 10.368 202.580 -2.471 1.00 36.35 642 LEU A O 1
ATOM 4982 N N . PRO A 1 643 ? 8.696 203.236 -3.779 1.00 37.07 643 PRO A N 1
ATOM 4983 C CA . PRO A 1 643 ? 9.469 204.376 -4.290 1.00 37.05 643 PRO A CA 1
ATOM 4984 C C . PRO A 1 643 ? 10.087 205.306 -3.242 1.00 36.73 643 PRO A C 1
ATOM 4985 O O . PRO A 1 643 ? 11.191 205.763 -3.424 1.00 36.52 643 PRO A O 1
ATOM 4989 N N . ASN A 1 644 ? 9.352 205.599 -2.185 1.00 36.83 644 ASN A N 1
ATOM 4990 C CA . ASN A 1 644 ? 9.833 206.389 -1.070 1.00 36.75 644 ASN A CA 1
ATOM 4991 C C . ASN A 1 644 ? 8.795 206.353 0.037 1.00 37.08 644 ASN A C 1
ATOM 4992 O O . ASN A 1 644 ? 7.712 205.833 -0.179 1.00 37.38 644 ASN A O 1
ATOM 4997 N N . ASP A 1 645 ? 9.107 206.910 1.205 1.00 37.18 645 ASP A N 1
ATOM 4998 C CA . ASP A 1 645 ? 8.197 206.848 2.356 1.00 37.49 645 ASP A CA 1
ATOM 4999 C C . ASP A 1 645 ? 7.001 207.764 2.249 1.00 38.35 645 ASP A C 1
ATOM 5000 O O . ASP A 1 645 ? 6.001 207.526 2.898 1.00 38.44 645 ASP A O 1
ATOM 5005 N N . HIS A 1 646 ? 7.123 208.827 1.457 1.00 39.12 646 HIS A N 1
ATOM 5006 C CA . HIS A 1 646 ? 6.005 209.733 1.167 1.00 40.05 646 HIS A CA 1
ATOM 5007 C C . HIS A 1 646 ? 4.880 208.955 0.446 1.00 40.57 646 HIS A C 1
ATOM 5008 O O . HIS A 1 646 ? 3.715 209.308 0.585 1.00 41.18 646 HIS A O 1
ATOM 5015 N N . LEU A 1 647 ? 5.206 207.893 -0.289 1.00 40.49 647 LEU A N 1
ATOM 5016 C CA . LEU A 1 647 ? 4.190 207.146 -1.021 1.00 41.14 647 LEU A CA 1
ATOM 5017 C C . LEU A 1 647 ? 3.870 205.768 -0.417 1.00 41.34 647 LEU A C 1
ATOM 5018 O O . LEU A 1 647 ? 3.372 204.890 -1.110 1.00 41.34 647 LEU A O 1
ATOM 5023 N N . ALA A 1 648 ? 4.132 205.565 0.869 1.00 41.61 648 ALA A N 1
ATOM 5024 C CA . ALA A 1 648 ? 3.937 204.231 1.470 1.00 41.91 648 ALA A CA 1
ATOM 5025 C C . ALA A 1 648 ? 2.468 203.754 1.530 1.00 42.88 648 ALA A C 1
ATOM 5026 O O . ALA A 1 648 ? 2.180 202.560 1.349 1.00 42.40 648 ALA A O 1
ATOM 5028 N N . LYS A 1 649 ? 1.543 204.684 1.745 1.00 44.36 649 LYS A N 1
ATOM 5029 C CA . LYS A 1 649 ? 0.136 204.320 1.823 1.00 45.53 649 LYS A CA 1
ATOM 5030 C C . LYS A 1 649 ? -0.344 203.920 0.450 1.00 45.06 649 LYS A C 1
ATOM 5031 O O . LYS A 1 649 ? -1.171 203.036 0.322 1.00 45.91 649 LYS A O 1
ATOM 5037 N N . GLU A 1 650 ? 0.204 204.551 -0.570 1.00 44.15 650 GLU A N 1
ATOM 5038 C CA . GLU A 1 650 ? -0.156 204.270 -1.948 1.00 44.16 650 GLU A CA 1
ATOM 5039 C C . GLU A 1 650 ? 0.474 202.966 -2.468 1.00 43.76 650 GLU A C 1
ATOM 5040 O O . GLU A 1 650 ? -0.029 202.385 -3.427 1.00 44.01 650 GLU A O 1
ATOM 5046 N N . TYR A 1 651 ? 1.592 202.530 -1.864 1.00 43.30 651 TYR A N 1
ATOM 5047 C CA . TYR A 1 651 ? 2.330 201.295 -2.264 1.00 42.90 651 TYR A CA 1
ATOM 5048 C C . TYR A 1 651 ? 2.569 200.401 -1.060 1.00 42.05 651 TYR A C 1
ATOM 5049 O O . TYR A 1 651 ? 3.699 200.098 -0.708 1.00 41.44 651 TYR A O 1
ATOM 5058 N N . PRO A 1 652 ? 1.486 199.963 -0.424 1.00 42.12 652 PRO A N 1
ATOM 5059 C CA . PRO A 1 652 ? 1.600 199.346 0.895 1.00 41.40 652 PRO A CA 1
ATOM 5060 C C . PRO A 1 652 ? 2.278 197.995 0.847 1.00 40.59 652 PRO A C 1
ATOM 5061 O O . PRO A 1 652 ? 2.691 197.538 1.893 1.00 40.16 652 PRO A O 1
ATOM 5065 N N . ASN A 1 653 ? 2.416 197.371 -0.334 1.00 40.25 653 ASN A N 1
ATOM 5066 C CA . ASN A 1 653 ? 3.194 196.109 -0.431 1.00 39.60 653 ASN A CA 1
ATOM 5067 C C . ASN A 1 653 ? 4.700 196.241 -0.763 1.00 38.91 653 ASN A C 1
ATOM 5068 O O . ASN A 1 653 ? 5.399 195.228 -0.888 1.00 38.50 653 ASN A O 1
ATOM 5073 N N . GLY A 1 654 ? 5.189 197.472 -0.912 1.00 38.49 654 GLY A N 1
ATOM 5074 C CA . GLY A 1 654 ? 6.569 197.677 -1.267 1.00 37.87 654 GLY A CA 1
ATOM 5075 C C . GLY A 1 654 ? 7.485 197.367 -0.094 1.00 37.09 654 GLY A C 1
ATOM 5076 O O . GLY A 1 654 ? 7.220 197.814 1.029 1.00 36.95 654 GLY A O 1
ATOM 5077 N N . ARG A 1 655 ? 8.547 196.594 -0.360 1.00 36.36 655 ARG A N 1
ATOM 5078 C CA . ARG A 1 655 ? 9.530 196.215 0.656 1.00 35.67 655 ARG A CA 1
ATOM 5079 C C . ARG A 1 655 ? 10.980 196.513 0.288 1.00 35.18 655 ARG A C 1
ATOM 5080 O O . ARG A 1 655 ? 11.863 196.301 1.098 1.00 34.88 655 ARG A O 1
ATOM 5088 N N . THR A 1 656 ? 11.215 197.026 -0.914 1.00 35.14 656 THR A N 1
ATOM 5089 C CA . THR A 1 656 ? 12.545 197.411 -1.364 1.00 34.72 656 THR A CA 1
ATOM 5090 C C . THR A 1 656 ? 12.492 198.816 -2.002 1.00 34.78 656 THR A C 1
ATOM 5091 O O . THR A 1 656 ? 11.674 199.101 -2.893 1.00 34.97 656 THR A O 1
ATOM 5095 N N . TYR A 1 657 ? 13.374 199.693 -1.529 1.00 34.48 657 TYR A N 1
ATOM 5096 C CA . TYR A 1 657 ? 13.526 201.032 -2.093 1.00 34.54 657 TYR A CA 1
ATOM 5097 C C . TYR A 1 657 ? 14.291 201.022 -3.440 1.00 34.55 657 TYR A C 1
ATOM 5098 O O . TYR A 1 657 ? 14.852 200.007 -3.834 1.00 34.41 657 TYR A O 1
ATOM 5107 N N . PRO A 1 658 ? 14.270 202.137 -4.178 1.00 34.82 658 PRO A N 1
ATOM 5108 C CA . PRO A 1 658 ? 15.094 202.186 -5.384 1.00 35.00 658 PRO A CA 1
ATOM 5109 C C . PRO A 1 658 ? 16.586 201.958 -5.112 1.00 34.89 658 PRO A C 1
ATOM 5110 O O . PRO A 1 658 ? 17.284 201.497 -5.999 1.00 34.77 658 PRO A O 1
ATOM 5114 N N . ASN A 1 659 ? 17.031 202.268 -3.884 1.00 35.08 659 ASN A N 1
ATOM 5115 C CA . ASN A 1 659 ? 18.337 201.865 -3.307 1.00 35.07 659 ASN A CA 1
ATOM 5116 C C . ASN A 1 659 ? 18.668 200.398 -3.304 1.00 34.96 659 ASN A C 1
ATOM 5117 O O . ASN A 1 659 ? 19.827 200.041 -3.053 1.00 35.07 659 ASN A O 1
ATOM 5122 N N . MET A 1 660 ? 17.634 199.569 -3.442 1.00 34.80 660 MET A N 1
ATOM 5123 C CA . MET A 1 660 ? 17.650 198.160 -3.088 1.00 34.52 660 MET A CA 1
ATOM 5124 C C . MET A 1 660 ? 17.775 197.883 -1.577 1.00 33.87 660 MET A C 1
ATOM 5125 O O . MET A 1 660 ? 17.899 196.732 -1.168 1.00 33.61 660 MET A O 1
ATOM 5130 N N . LEU A 1 661 ? 17.645 198.923 -0.757 1.00 33.51 661 LEU A N 1
ATOM 5131 C CA . LEU A 1 661 ? 17.650 198.772 0.693 1.00 33.10 661 LEU A CA 1
ATOM 5132 C C . LEU A 1 661 ? 16.280 198.283 1.154 1.00 33.03 661 LEU A C 1
ATOM 5133 O O . LEU A 1 661 ? 15.271 198.561 0.543 1.00 33.20 661 LEU A O 1
ATOM 5138 N N . ASP A 1 662 ? 16.250 197.567 2.259 1.00 32.79 662 ASP A N 1
ATOM 5139 C CA . ASP A 1 662 ? 15.017 196.956 2.746 1.00 32.83 662 ASP A CA 1
ATOM 5140 C C . ASP A 1 662 ? 14.176 197.937 3.529 1.00 32.85 662 ASP A C 1
ATOM 5141 O O . ASP A 1 662 ? 14.691 198.740 4.286 1.00 32.66 662 ASP A O 1
ATOM 5146 N N . ALA A 1 663 ? 12.864 197.830 3.351 1.00 33.04 663 ALA A N 1
ATOM 5147 C CA . ALA A 1 663 ? 11.878 198.653 4.051 1.00 33.16 663 ALA A CA 1
ATOM 5148 C C . ALA A 1 663 ? 11.083 197.856 5.082 1.00 33.02 663 ALA A C 1
ATOM 5149 O O . ALA A 1 663 ? 10.462 196.859 4.750 1.00 33.03 663 ALA A O 1
ATOM 5151 N N . HIS A 1 664 ? 11.139 198.289 6.333 1.00 32.92 664 HIS A N 1
ATOM 5152 C CA . HIS A 1 664 ? 10.249 197.794 7.380 1.00 32.98 664 HIS A CA 1
ATOM 5153 C C . HIS A 1 664 ? 8.793 198.018 6.974 1.00 33.34 664 HIS A C 1
ATOM 5154 O O . HIS A 1 664 ? 8.035 197.039 6.973 1.00 33.54 664 HIS A O 1
ATOM 5161 N N . PRO A 1 665 ? 8.371 199.234 6.588 1.00 33.53 665 PRO A N 1
ATOM 5162 C CA . PRO A 1 665 ? 9.179 200.494 6.507 1.00 33.44 665 PRO A CA 1
ATOM 5163 C C . PRO A 1 665 ? 9.185 201.263 7.821 1.00 33.39 665 PRO A C 1
ATOM 5164 O O . PRO A 1 665 ? 8.291 201.025 8.629 1.00 33.56 665 PRO A O 1
ATOM 5168 N N . PRO A 1 666 ? 10.127 202.185 8.048 1.00 33.13 666 PRO A N 1
ATOM 5169 C CA . PRO A 1 666 ? 11.030 202.746 7.044 1.00 33.03 666 PRO A CA 1
ATOM 5170 C C . PRO A 1 666 ? 12.317 201.927 6.830 1.00 32.61 666 PRO A C 1
ATOM 5171 O O . PRO A 1 666 ? 12.361 200.760 7.219 1.00 32.38 666 PRO A O 1
ATOM 5175 N N . PHE A 1 667 ? 13.352 202.526 6.229 1.00 32.46 667 PHE A N 1
ATOM 5176 C CA . PHE A 1 667 ? 14.581 201.806 6.011 1.00 32.12 667 PHE A CA 1
ATOM 5177 C C . PHE A 1 667 ? 15.115 201.131 7.281 1.00 31.89 667 PHE A C 1
ATOM 5178 O O . PHE A 1 667 ? 15.451 201.779 8.267 1.00 31.88 667 PHE A O 1
ATOM 5186 N N . GLN A 1 668 ? 15.233 199.811 7.183 1.00 31.71 668 GLN A N 1
ATOM 5187 C CA . GLN A 1 668 ? 15.820 198.959 8.192 1.00 31.46 668 GLN A CA 1
ATOM 5188 C C . GLN A 1 668 ? 16.628 197.871 7.448 1.00 31.19 668 GLN A C 1
ATOM 5189 O O . GLN A 1 668 ? 16.102 197.221 6.551 1.00 31.22 668 GLN A O 1
ATOM 5195 N N . ILE A 1 669 ? 17.895 197.687 7.824 1.00 30.93 669 ILE A N 1
ATOM 5196 C CA . ILE A 1 669 ? 18.837 196.869 7.055 1.00 30.70 669 ILE A CA 1
ATOM 5197 C C . ILE A 1 669 ? 18.713 195.385 7.387 1.00 30.53 669 ILE A C 1
ATOM 5198 O O . ILE A 1 669 ? 19.158 194.551 6.622 1.00 30.44 669 ILE A O 1
ATOM 5203 N N . ASP A 1 670 ? 18.104 195.052 8.520 1.00 30.51 670 ASP A N 1
ATOM 5204 C CA . ASP A 1 670 ? 17.885 193.643 8.864 1.00 30.42 670 ASP A CA 1
ATOM 5205 C C . ASP A 1 670 ? 17.489 192.770 7.674 1.00 30.36 670 ASP A C 1
ATOM 5206 O O . ASP A 1 670 ? 18.087 191.741 7.435 1.00 30.24 670 ASP A O 1
ATOM 5211 N N . GLY A 1 671 ? 16.485 193.194 6.927 1.00 30.50 671 GLY A N 1
ATOM 5212 C CA . GLY A 1 671 ? 15.959 192.409 5.824 1.00 30.62 671 GLY A CA 1
ATOM 5213 C C . GLY A 1 671 ? 16.929 192.179 4.672 1.00 30.61 671 GLY A C 1
ATOM 5214 O O . GLY A 1 671 ? 16.829 191.165 3.973 1.00 30.78 671 GLY A O 1
ATOM 5215 N N . ASN A 1 672 ? 17.821 193.123 4.407 1.00 30.52 672 ASN A N 1
ATOM 5216 C CA . ASN A 1 672 ? 18.831 192.903 3.374 1.00 30.53 672 ASN A CA 1
ATOM 5217 C C . ASN A 1 672 ? 19.685 191.717 3.717 1.00 30.40 672 ASN A C 1
ATOM 5218 O O . ASN A 1 672 ? 20.022 190.931 2.850 1.00 30.47 672 ASN A O 1
ATOM 5223 N N . PHE A 1 673 ? 20.057 191.640 4.996 1.00 30.27 673 PHE A N 1
ATOM 5224 C CA . PHE A 1 673 ? 20.987 190.635 5.501 1.00 30.16 673 PHE A CA 1
ATOM 5225 C C . PHE A 1 673 ? 20.223 189.346 5.734 1.00 30.20 673 PHE A C 1
ATOM 5226 O O . PHE A 1 673 ? 20.707 188.275 5.440 1.00 30.32 673 PHE A O 1
ATOM 5234 N N . GLY A 1 674 ? 19.014 189.433 6.238 1.00 30.24 674 GLY A N 1
ATOM 5235 C CA . GLY A 1 674 ? 18.204 188.238 6.336 1.00 30.34 674 GLY A CA 1
ATOM 5236 C C . GLY A 1 674 ? 17.960 187.575 4.990 1.00 30.54 674 GLY A C 1
ATOM 5237 O O . GLY A 1 674 ? 17.920 186.356 4.891 1.00 30.59 674 GLY A O 1
ATOM 5238 N N . TYR A 1 675 ? 17.750 188.378 3.957 1.00 30.74 675 TYR A N 1
ATOM 5239 C CA . TYR A 1 675 ? 17.511 187.850 2.619 1.00 31.05 675 TYR A CA 1
ATOM 5240 C C . TYR A 1 675 ? 18.732 187.085 2.107 1.00 31.13 675 TYR A C 1
ATOM 5241 O O . TYR A 1 675 ? 18.629 185.967 1.616 1.00 31.33 675 TYR A O 1
ATOM 5250 N N . THR A 1 676 ? 19.898 187.693 2.255 1.00 31.11 676 THR A N 1
ATOM 5251 C CA . THR A 1 676 ? 21.135 187.112 1.787 1.00 31.19 676 THR A CA 1
ATOM 5252 C C . THR A 1 676 ? 21.394 185.764 2.474 1.00 31.26 676 THR A C 1
ATOM 5253 O O . THR A 1 676 ? 21.691 184.763 1.806 1.00 31.44 676 THR A O 1
ATOM 5257 N N . ALA A 1 677 ? 21.229 185.717 3.791 1.00 31.17 677 ALA A N 1
ATOM 5258 C CA . ALA A 1 677 ? 21.424 184.457 4.509 1.00 31.24 677 ALA A CA 1
ATOM 5259 C C . ALA A 1 677 ? 20.396 183.408 4.079 1.00 31.43 677 ALA A C 1
ATOM 5260 O O . ALA A 1 677 ? 20.710 182.228 4.016 1.00 31.59 677 ALA A O 1
ATOM 5262 N N . GLY A 1 678 ? 19.189 183.869 3.755 1.00 31.55 678 GLY A N 1
ATOM 5263 C CA . GLY A 1 678 ? 18.104 183.029 3.247 1.00 31.80 678 GLY A CA 1
ATOM 5264 C C . GLY A 1 678 ? 18.429 182.308 1.946 1.00 32.12 678 GLY A C 1
ATOM 5265 O O . GLY A 1 678 ? 18.276 181.071 1.857 1.00 32.33 678 GLY A O 1
ATOM 5266 N N . VAL A 1 679 ? 18.885 183.061 0.942 1.00 32.17 679 VAL A N 1
ATOM 5267 C CA . VAL A 1 679 ? 19.270 182.472 -0.337 1.00 32.39 679 VAL A CA 1
ATOM 5268 C C . VAL A 1 679 ? 20.367 181.431 -0.110 1.00 32.49 679 VAL A C 1
ATOM 5269 O O . VAL A 1 679 ? 20.412 180.390 -0.785 1.00 32.69 679 VAL A O 1
ATOM 5273 N N . ALA A 1 680 ? 21.250 181.696 0.847 1.00 32.36 680 ALA A N 1
ATOM 5274 C CA . ALA A 1 680 ? 22.312 180.735 1.166 1.00 32.54 680 ALA A CA 1
ATOM 5275 C C . ALA A 1 680 ? 21.728 179.442 1.722 1.00 32.65 680 ALA A C 1
ATOM 5276 O O . ALA A 1 680 ? 22.072 178.355 1.266 1.00 32.86 680 ALA A O 1
ATOM 5278 N N . GLU A 1 681 ? 20.828 179.573 2.693 1.00 32.57 681 GLU A N 1
ATOM 5279 C CA . GLU A 1 681 ? 20.181 178.412 3.305 1.00 32.68 681 GLU A CA 1
ATOM 5280 C C . GLU A 1 681 ? 19.371 177.622 2.308 1.00 32.83 681 GLU A C 1
ATOM 5281 O O . GLU A 1 681 ? 19.203 176.431 2.490 1.00 33.00 681 GLU A O 1
ATOM 5287 N N . MET A 1 682 ? 18.877 178.274 1.261 1.00 32.84 682 MET A N 1
ATOM 5288 C CA . MET A 1 682 ? 18.147 177.574 0.205 1.00 33.09 682 MET A CA 1
ATOM 5289 C C . MET A 1 682 ? 19.042 176.637 -0.567 1.00 33.31 682 MET A C 1
ATOM 5290 O O . MET A 1 682 ? 18.636 175.548 -0.934 1.00 33.52 682 MET A O 1
ATOM 5295 N N . LEU A 1 683 ? 20.275 177.077 -0.761 1.00 33.36 683 LEU A N 1
ATOM 5296 C CA . LEU A 1 683 ? 21.290 176.342 -1.525 1.00 33.72 683 LEU A CA 1
ATOM 5297 C C . LEU A 1 683 ? 22.219 175.434 -0.697 1.00 33.77 683 LEU A C 1
ATOM 5298 O O . LEU A 1 683 ? 22.824 174.518 -1.259 1.00 34.04 683 LEU A O 1
ATOM 5303 N N . LEU A 1 684 ? 22.309 175.657 0.617 1.00 33.53 684 LEU A N 1
ATOM 5304 C CA . LEU A 1 684 ? 23.230 174.893 1.456 1.00 33.61 684 LEU A CA 1
ATOM 5305 C C . LEU A 1 684 ? 22.867 174.909 2.924 1.00 33.41 684 LEU A C 1
ATOM 5306 O O . LEU A 1 684 ? 22.755 175.970 3.538 1.00 33.21 684 LEU A O 1
ATOM 5311 N N . GLN A 1 685 ? 22.737 173.721 3.499 1.00 33.64 685 GLN A N 1
ATOM 5312 C CA . GLN A 1 685 ? 22.529 173.561 4.936 1.00 33.53 685 GLN A CA 1
ATOM 5313 C C . GLN A 1 685 ? 23.583 172.625 5.492 1.00 33.77 685 GLN A C 1
ATOM 5314 O O . GLN A 1 685 ? 24.008 171.696 4.819 1.00 34.11 685 GLN A O 1
ATOM 5320 N N . SER A 1 686 ? 24.014 172.887 6.722 1.00 33.68 686 SER A N 1
ATOM 5321 C CA . SER A 1 686 ? 25.082 172.124 7.341 1.00 33.89 686 SER A CA 1
ATOM 5322 C C . SER A 1 686 ? 24.847 172.007 8.836 1.00 33.95 686 SER A C 1
ATOM 5323 O O . SER A 1 686 ? 25.786 172.070 9.610 1.00 33.90 686 SER A O 1
ATOM 5326 N N . HIS A 1 687 ? 23.591 171.807 9.241 1.00 34.17 687 HIS A N 1
ATOM 5327 C CA . HIS A 1 687 ? 23.243 171.896 10.656 1.00 34.17 687 HIS A CA 1
ATOM 5328 C C . HIS A 1 687 ? 22.575 170.674 11.235 1.00 34.57 687 HIS A C 1
ATOM 5329 O O . HIS A 1 687 ? 22.266 170.682 12.423 1.00 34.33 687 HIS A O 1
ATOM 5336 N N . ASP A 1 688 ? 22.394 169.609 10.432 1.00 35.27 688 ASP A N 1
ATOM 5337 C CA . ASP A 1 688 ? 21.468 168.538 10.811 1.00 35.60 688 ASP A CA 1
ATOM 5338 C C . ASP A 1 688 ? 21.569 167.131 10.182 1.00 36.17 688 ASP A C 1
ATOM 5339 O O . ASP A 1 688 ? 20.772 166.813 9.311 1.00 36.62 688 ASP A O 1
ATOM 5344 N N . GLY A 1 689 ? 22.516 166.262 10.531 1.00 36.56 689 GLY A N 1
ATOM 5345 C CA . GLY A 1 689 ? 23.904 166.547 10.761 1.00 36.48 689 GLY A CA 1
ATOM 5346 C C . GLY A 1 689 ? 24.561 165.950 9.506 1.00 36.80 689 GLY A C 1
ATOM 5347 O O . GLY A 1 689 ? 24.995 164.792 9.469 1.00 36.79 689 GLY A O 1
ATOM 5348 N N . ALA A 1 690 ? 24.565 166.767 8.453 1.00 36.79 690 ALA A N 1
ATOM 5349 C CA . ALA A 1 690 ? 25.256 166.482 7.197 1.00 37.11 690 ALA A CA 1
ATOM 5350 C C . ALA A 1 690 ? 25.346 167.781 6.397 1.00 36.87 690 ALA A C 1
ATOM 5351 O O . ALA A 1 690 ? 24.652 168.746 6.705 1.00 36.53 690 ALA A O 1
ATOM 5353 N N . VAL A 1 691 ? 26.187 167.812 5.378 1.00 37.10 691 VAL A N 1
ATOM 5354 C CA . VAL A 1 691 ? 26.264 168.966 4.512 1.00 37.04 691 VAL A CA 1
ATOM 5355 C C . VAL A 1 691 ? 25.295 168.729 3.363 1.00 37.19 691 VAL A C 1
ATOM 5356 O O . VAL A 1 691 ? 25.523 167.886 2.512 1.00 37.34 691 VAL A O 1
ATOM 5360 N N . HIS A 1 692 ? 24.193 169.459 3.366 1.00 37.30 692 HIS A N 1
ATOM 5361 C CA . HIS A 1 692 ? 23.108 169.206 2.430 1.00 37.86 692 HIS A CA 1
ATOM 5362 C C . HIS A 1 692 ? 23.186 170.103 1.193 1.00 37.97 692 HIS A C 1
ATOM 5363 O O . HIS A 1 692 ? 22.981 171.299 1.294 1.00 37.60 692 HIS A O 1
ATOM 5370 N N . LEU A 1 693 ? 23.420 169.495 0.033 1.00 38.49 693 LEU A N 1
ATOM 5371 C CA . LEU A 1 693 ? 23.525 170.211 -1.225 1.00 38.79 693 LEU A CA 1
ATOM 5372 C C . LEU A 1 693 ? 22.143 170.449 -1.889 1.00 39.21 693 LEU A C 1
ATOM 5373 O O . LEU A 1 693 ? 21.366 169.506 -2.127 1.00 39.82 693 LEU A O 1
ATOM 5378 N N . LEU A 1 694 ? 21.860 171.721 -2.181 1.00 39.10 694 LEU A N 1
ATOM 5379 C CA . LEU A 1 694 ? 20.589 172.186 -2.762 1.00 39.00 694 LEU A CA 1
ATOM 5380 C C . LEU A 1 694 ? 19.324 171.692 -2.039 1.00 39.03 694 LEU A C 1
ATOM 5381 O O . LEU A 1 694 ? 18.442 171.080 -2.652 1.00 39.60 694 LEU A O 1
ATOM 5386 N N . PRO A 1 695 ? 19.217 171.985 -0.729 1.00 38.52 695 PRO A N 1
ATOM 5387 C CA . PRO A 1 695 ? 18.084 171.506 0.047 1.00 38.33 695 PRO A CA 1
ATOM 5388 C C . PRO A 1 695 ? 16.770 172.189 -0.291 1.00 38.38 695 PRO A C 1
ATOM 5389 O O . PRO A 1 695 ? 15.723 171.625 0.037 1.00 38.52 695 PRO A O 1
ATOM 5393 N N . ALA A 1 696 ? 16.800 173.381 -0.896 1.00 38.18 696 ALA A N 1
ATOM 5394 C CA . ALA A 1 696 ? 15.557 174.109 -1.163 1.00 38.20 696 ALA A CA 1
ATOM 5395 C C . ALA A 1 696 ? 15.610 174.936 -2.436 1.00 38.44 696 ALA A C 1
ATOM 5396 O O . ALA A 1 696 ? 15.301 176.116 -2.424 1.00 38.38 696 ALA A O 1
ATOM 5398 N N . LEU A 1 697 ? 15.969 174.306 -3.538 1.00 38.92 697 LEU A N 1
ATOM 5399 C CA . LEU A 1 697 ? 16.091 175.003 -4.805 1.00 39.31 697 LEU A CA 1
ATOM 5400 C C . LEU A 1 697 ? 14.713 175.186 -5.458 1.00 39.85 697 LEU A C 1
ATOM 5401 O O . LEU A 1 697 ? 14.034 174.204 -5.752 1.00 39.92 697 LEU A O 1
ATOM 5406 N N . PRO A 1 698 ? 14.312 176.442 -5.732 1.00 40.04 698 PRO A N 1
ATOM 5407 C CA . PRO A 1 698 ? 13.041 176.700 -6.393 1.00 40.54 698 PRO A CA 1
ATOM 5408 C C . PRO A 1 698 ? 12.998 176.164 -7.801 1.00 41.48 698 PRO A C 1
ATOM 5409 O O . PRO A 1 698 ? 14.005 176.209 -8.498 1.00 41.38 698 PRO A O 1
ATOM 5413 N N . ASP A 1 699 ? 11.828 175.696 -8.224 1.00 42.46 699 ASP A N 1
ATOM 5414 C CA . ASP A 1 699 ? 11.630 175.296 -9.617 1.00 43.60 699 ASP A CA 1
ATOM 5415 C C . ASP A 1 699 ? 11.947 176.452 -10.572 1.00 44.52 699 ASP A C 1
ATOM 5416 O O . ASP A 1 699 ? 12.433 176.255 -11.680 1.00 44.88 699 ASP A O 1
ATOM 5421 N N . ALA A 1 700 ? 11.671 177.667 -10.135 1.00 45.35 700 ALA A N 1
ATOM 5422 C CA . ALA A 1 700 ? 12.006 178.851 -10.918 1.00 46.28 700 ALA A CA 1
ATOM 5423 C C . ALA A 1 700 ? 13.495 178.935 -11.316 1.00 47.03 700 ALA A C 1
ATOM 5424 O O . ALA A 1 700 ? 13.813 179.371 -12.421 1.00 47.56 700 ALA A O 1
ATOM 5426 N N . TRP A 1 701 ? 14.400 178.521 -10.430 1.00 47.30 701 TRP A N 1
ATOM 5427 C CA . TRP A 1 701 ? 15.831 178.561 -10.743 1.00 47.84 701 TRP A CA 1
ATOM 5428 C C . TRP A 1 701 ? 16.289 177.246 -11.361 1.00 49.76 701 TRP A C 1
ATOM 5429 O O . TRP A 1 701 ? 16.968 176.427 -10.714 1.00 49.40 701 TRP A O 1
ATOM 5440 N N . GLU A 1 702 ? 15.925 177.054 -12.631 1.00 52.35 702 GLU A N 1
ATOM 5441 C CA . GLU A 1 702 ? 16.139 175.769 -13.296 1.00 54.31 702 GLU A CA 1
ATOM 5442 C C . GLU A 1 702 ? 17.632 175.450 -13.480 1.00 52.94 702 GLU A C 1
ATOM 5443 O O . GLU A 1 702 ? 18.016 174.285 -13.503 1.00 52.81 702 GLU A O 1
ATOM 5449 N N . GLU A 1 703 ? 18.459 176.490 -13.550 1.00 51.50 703 GLU A N 1
ATOM 5450 C CA . GLU A 1 703 ? 19.835 176.355 -13.981 1.00 51.16 703 GLU A CA 1
ATOM 5451 C C . GLU A 1 703 ? 20.688 177.485 -13.432 1.00 49.33 703 GLU A C 1
ATOM 5452 O O . GLU A 1 703 ? 20.335 178.637 -13.551 1.00 49.70 703 GLU A O 1
ATOM 5458 N N . GLY A 1 704 ? 21.831 177.162 -12.858 1.00 47.73 704 GLY A N 1
ATOM 5459 C CA . GLY A 1 704 ? 22.734 178.192 -12.358 1.00 46.27 704 GLY A CA 1
ATOM 5460 C C . GLY A 1 704 ? 23.865 177.639 -11.514 1.00 44.91 704 GLY A C 1
ATOM 5461 O O . GLY A 1 704 ? 24.107 176.449 -11.482 1.00 44.59 704 GLY A O 1
ATOM 5462 N N . SER A 1 705 ? 24.550 178.522 -10.816 1.00 43.76 705 SER A N 1
ATOM 5463 C CA . SER A 1 705 ? 25.656 178.114 -9.983 1.00 43.31 705 SER A CA 1
ATOM 5464 C C . SER A 1 705 ? 25.827 179.028 -8.762 1.00 42.38 705 SER A C 1
ATOM 5465 O O . SER A 1 705 ? 25.304 180.141 -8.696 1.00 42.01 705 SER A O 1
ATOM 5468 N N . VAL A 1 706 ? 26.572 178.522 -7.798 1.00 41.85 706 VAL A N 1
ATOM 5469 C CA . VAL A 1 706 ? 26.995 179.300 -6.663 1.00 41.28 706 VAL A CA 1
ATOM 5470 C C . VAL A 1 706 ? 28.414 178.857 -6.306 1.00 41.22 706 VAL A C 1
ATOM 5471 O O . VAL A 1 706 ? 28.748 177.686 -6.388 1.00 41.50 706 VAL A O 1
ATOM 5475 N N . LYS A 1 707 ? 29.236 179.816 -5.925 1.00 41.05 707 LYS A N 1
ATOM 5476 C CA . LYS A 1 707 ? 30.632 179.590 -5.597 1.00 41.18 707 LYS A CA 1
ATOM 5477 C C . LYS A 1 707 ? 30.898 180.192 -4.218 1.00 39.65 707 LYS A C 1
ATOM 5478 O O . LYS A 1 707 ? 30.477 181.321 -3.948 1.00 39.32 707 LYS A O 1
ATOM 5484 N N . GLY A 1 708 ? 31.565 179.452 -3.340 1.00 38.38 708 GLY A N 1
ATOM 5485 C CA . GLY A 1 708 ? 32.134 180.052 -2.129 1.00 37.36 708 GLY A CA 1
ATOM 5486 C C . GLY A 1 708 ? 31.416 179.960 -0.792 1.00 36.31 708 GLY A C 1
ATOM 5487 O O . GLY A 1 708 ? 31.897 180.499 0.202 1.00 35.92 708 GLY A O 1
ATOM 5488 N N . LEU A 1 709 ? 30.281 179.278 -0.741 1.00 35.64 709 LEU A N 1
ATOM 5489 C CA . LEU A 1 709 ? 29.538 179.161 0.515 1.00 34.90 709 LEU A CA 1
ATOM 5490 C C . LEU A 1 709 ? 30.304 178.310 1.533 1.00 34.68 709 LEU A C 1
ATOM 5491 O O . LEU A 1 709 ? 31.179 177.549 1.165 1.00 35.04 709 LEU A O 1
ATOM 5496 N N . VAL A 1 710 ? 29.985 178.456 2.811 1.00 34.03 710 VAL A N 1
ATOM 5497 C CA . VAL A 1 710 ? 30.706 177.748 3.851 1.00 33.93 710 VAL A CA 1
ATOM 5498 C C . VAL A 1 710 ? 29.768 176.867 4.640 1.00 33.70 710 VAL A C 1
ATOM 5499 O O . VAL A 1 710 ? 28.669 177.292 4.978 1.00 33.45 710 VAL A O 1
ATOM 5503 N N . ALA A 1 711 ? 30.223 175.642 4.930 1.00 33.79 711 ALA A N 1
ATOM 5504 C CA . ALA A 1 711 ? 29.458 174.676 5.719 1.00 33.56 711 ALA A CA 1
ATOM 5505 C C . ALA A 1 711 ? 30.129 174.473 7.041 1.00 33.43 711 ALA A C 1
ATOM 5506 O O . ALA A 1 711 ? 31.347 174.538 7.133 1.00 33.62 711 ALA A O 1
ATOM 5508 N N . ARG A 1 712 ? 29.336 174.214 8.071 1.00 33.13 712 ARG A N 1
ATOM 5509 C CA . ARG A 1 712 ? 29.884 173.861 9.372 1.00 33.15 712 ARG A CA 1
ATOM 5510 C C . ARG A 1 712 ? 30.858 172.666 9.237 1.00 33.78 712 ARG A C 1
ATOM 5511 O O . ARG A 1 712 ? 30.641 171.747 8.433 1.00 34.02 712 ARG A O 1
ATOM 5519 N N . GLY A 1 713 ? 31.948 172.718 9.995 1.00 34.13 713 GLY A N 1
ATOM 5520 C CA . GLY A 1 713 ? 33.122 171.874 9.739 1.00 34.78 713 GLY A CA 1
ATOM 5521 C C . GLY A 1 713 ? 34.149 172.546 8.836 1.00 35.06 713 GLY A C 1
ATOM 5522 O O . GLY A 1 713 ? 35.169 171.953 8.486 1.00 35.74 713 GLY A O 1
ATOM 5523 N N . ASN A 1 714 ? 33.867 173.783 8.462 1.00 34.80 714 ASN A N 1
ATOM 5524 C CA . ASN A 1 714 ? 34.742 174.596 7.634 1.00 35.01 714 ASN A CA 1
ATOM 5525 C C . ASN A 1 714 ? 35.045 173.982 6.267 1.00 35.48 714 ASN A C 1
ATOM 5526 O O . ASN A 1 714 ? 36.195 173.816 5.893 1.00 36.01 714 ASN A O 1
ATOM 5531 N N . PHE A 1 715 ? 33.985 173.646 5.539 1.00 35.50 715 PHE A N 1
ATOM 5532 C CA . PHE A 1 715 ? 34.060 173.242 4.132 1.00 35.84 715 PHE A CA 1
ATOM 5533 C C . PHE A 1 715 ? 33.539 174.371 3.234 1.00 35.70 715 PHE A C 1
ATOM 5534 O O . PHE A 1 715 ? 32.439 174.858 3.448 1.00 35.12 715 PHE A O 1
ATOM 5542 N N . THR A 1 716 ? 34.338 174.789 2.255 1.00 36.20 716 THR A N 1
ATOM 5543 C CA . THR A 1 716 ? 33.913 175.745 1.227 1.00 36.35 716 THR A CA 1
ATOM 5544 C C . THR A 1 716 ? 33.298 174.982 0.064 1.00 37.00 716 THR A C 1
ATOM 5545 O O . THR A 1 716 ? 33.886 174.012 -0.412 1.00 37.90 716 THR A O 1
ATOM 5549 N N . VAL A 1 717 ? 32.145 175.431 -0.417 1.00 37.09 717 VAL A N 1
ATOM 5550 C CA . VAL A 1 717 ? 31.355 174.651 -1.351 1.00 37.63 717 VAL A CA 1
ATOM 5551 C C . VAL A 1 717 ? 30.961 175.449 -2.576 1.00 38.00 717 VAL A C 1
ATOM 5552 O O . VAL A 1 717 ? 30.494 176.580 -2.448 1.00 37.64 717 VAL A O 1
ATOM 5556 N N . ASP A 1 718 ? 31.177 174.851 -3.750 1.00 39.01 718 ASP A N 1
ATOM 5557 C CA . ASP A 1 718 ? 30.707 175.366 -5.042 1.00 39.69 718 ASP A CA 1
ATOM 5558 C C . ASP A 1 718 ? 29.729 174.344 -5.616 1.00 40.30 718 ASP A C 1
ATOM 5559 O O . ASP A 1 718 ? 29.956 173.150 -5.496 1.00 40.63 718 ASP A O 1
ATOM 5564 N N . MET A 1 719 ? 28.653 174.803 -6.245 1.00 40.70 719 MET A N 1
ATOM 5565 C CA . MET A 1 719 ? 27.697 173.893 -6.867 1.00 41.48 719 MET A CA 1
ATOM 5566 C C . MET A 1 719 ? 27.199 174.522 -8.143 1.00 42.28 719 MET A C 1
ATOM 5567 O O . MET A 1 719 ? 27.093 175.739 -8.215 1.00 41.84 719 MET A O 1
ATOM 5572 N N . ASP A 1 720 ? 26.912 173.686 -9.146 1.00 43.74 720 ASP A N 1
ATOM 5573 C CA . ASP A 1 720 ? 26.144 174.110 -10.324 1.00 44.56 720 ASP A CA 1
ATOM 5574 C C . ASP A 1 720 ? 25.102 173.063 -10.682 1.00 45.09 720 ASP A C 1
ATOM 5575 O O . ASP A 1 720 ? 25.250 171.902 -10.345 1.00 45.34 720 ASP A O 1
ATOM 5580 N N . TRP A 1 721 ? 24.048 173.496 -11.361 1.00 46.11 721 TRP A N 1
ATOM 5581 C CA . TRP A 1 721 ? 22.847 172.676 -11.575 1.00 47.13 721 TRP A CA 1
ATOM 5582 C C . TRP A 1 721 ? 22.156 172.987 -12.918 1.00 48.92 721 TRP A C 1
ATOM 5583 O O . TRP A 1 721 ? 22.206 174.111 -13.408 1.00 48.42 721 TRP A O 1
ATOM 5594 N N . LYS A 1 722 ? 21.571 171.951 -13.515 1.00 51.61 722 LYS A N 1
ATOM 5595 C CA . LYS A 1 722 ? 20.730 172.061 -14.703 1.00 54.13 722 LYS A CA 1
ATOM 5596 C C . LYS A 1 722 ? 19.453 171.297 -14.451 1.00 53.99 722 LYS A C 1
ATOM 5597 O O . LYS A 1 722 ? 19.432 170.335 -13.684 1.00 53.42 722 LYS A O 1
ATOM 5603 N N . ASN A 1 723 ? 18.381 171.713 -15.112 1.00 54.66 723 ASN A N 1
ATOM 5604 C CA . ASN A 1 723 ? 17.127 170.975 -15.053 1.00 55.32 723 ASN A CA 1
ATOM 5605 C C . ASN A 1 723 ? 16.663 170.753 -13.617 1.00 54.29 723 ASN A C 1
ATOM 5606 O O . ASN A 1 723 ? 16.147 169.691 -13.288 1.00 55.03 723 ASN A O 1
ATOM 5611 N N . ASN A 1 724 ? 16.864 171.756 -12.770 1.00 53.09 724 ASN A N 1
ATOM 5612 C CA . ASN A 1 724 ? 16.449 171.705 -11.362 1.00 52.48 724 ASN A CA 1
ATOM 5613 C C . ASN A 1 724 ? 17.129 170.629 -10.508 1.00 51.39 724 ASN A C 1
ATOM 5614 O O . ASN A 1 724 ? 16.646 170.318 -9.416 1.00 51.15 724 ASN A O 1
ATOM 5619 N N . VAL A 1 725 ? 18.244 170.079 -10.991 1.00 50.60 725 VAL A N 1
ATOM 5620 C CA . VAL A 1 725 ? 18.958 169.003 -10.309 1.00 50.11 725 VAL A CA 1
ATOM 5621 C C . VAL A 1 725 ? 20.447 169.330 -10.222 1.00 49.37 725 VAL A C 1
ATOM 5622 O O . VAL A 1 725 ? 21.015 169.828 -11.187 1.00 48.95 725 VAL A O 1
ATOM 5626 N N . LEU A 1 726 ? 21.075 169.036 -9.076 1.00 48.69 726 LEU A N 1
ATOM 5627 C CA . LEU A 1 726 ? 22.523 169.211 -8.923 1.00 48.22 726 LEU A CA 1
ATOM 5628 C C . LEU A 1 726 ? 23.273 168.465 -10.020 1.00 48.88 726 LEU A C 1
ATOM 5629 O O . LEU A 1 726 ? 23.011 167.297 -10.294 1.00 48.95 726 LEU A O 1
ATOM 5634 N N . ASN A 1 727 ? 24.215 169.159 -10.641 1.00 49.34 727 ASN A N 1
ATOM 5635 C CA . ASN A 1 727 ? 25.077 168.569 -11.641 1.00 50.14 727 ASN A CA 1
ATOM 5636 C C . ASN A 1 727 ? 26.382 168.120 -11.017 1.00 50.68 727 ASN A C 1
ATOM 5637 O O . ASN A 1 727 ? 26.790 166.967 -11.148 1.00 51.59 727 ASN A O 1
ATOM 5642 N N . LYS A 1 728 ? 27.025 169.042 -10.314 1.00 50.57 728 LYS A N 1
ATOM 5643 C CA . LYS A 1 728 ? 28.389 168.856 -9.862 1.00 50.87 728 LYS A CA 1
ATOM 5644 C C . LYS A 1 728 ? 28.644 169.761 -8.664 1.00 49.42 728 LYS A C 1
ATOM 5645 O O . LYS A 1 728 ? 28.094 170.857 -8.589 1.00 48.27 728 LYS A O 1
ATOM 5651 N N . ALA A 1 729 ? 29.456 169.279 -7.725 1.00 48.95 729 ALA A N 1
ATOM 5652 C CA . ALA A 1 729 ? 29.875 170.067 -6.563 1.00 48.42 729 ALA A CA 1
ATOM 5653 C C . ALA A 1 729 ? 31.367 169.955 -6.334 1.00 48.20 729 ALA A C 1
ATOM 5654 O O . ALA A 1 729 ? 31.962 168.918 -6.626 1.00 49.15 729 ALA A O 1
ATOM 5656 N N . ILE A 1 730 ? 31.963 171.030 -5.826 1.00 47.20 730 ILE A N 1
ATOM 5657 C CA . ILE A 1 730 ? 33.393 171.083 -5.527 1.00 47.14 730 ILE A CA 1
ATOM 5658 C C . ILE A 1 730 ? 33.553 171.531 -4.095 1.00 46.44 730 ILE A C 1
ATOM 5659 O O . ILE A 1 730 ? 33.146 172.627 -3.742 1.00 46.35 730 ILE A O 1
ATOM 5664 N N . ILE A 1 731 ? 34.148 170.689 -3.271 1.00 46.37 731 ILE A N 1
ATOM 5665 C CA . ILE A 1 731 ? 34.222 170.955 -1.847 1.00 46.22 731 ILE A CA 1
ATOM 5666 C C . ILE A 1 731 ? 35.662 170.935 -1.356 1.00 46.24 731 ILE A C 1
ATOM 5667 O O . ILE A 1 731 ? 36.347 169.920 -1.468 1.00 46.61 731 ILE A O 1
ATOM 5672 N N . ARG A 1 732 ? 36.091 172.058 -0.794 1.00 45.49 732 ARG A N 1
ATOM 5673 C CA . ARG A 1 732 ? 37.399 172.184 -0.195 1.00 45.64 732 ARG A CA 1
ATOM 5674 C C . ARG A 1 732 ? 37.273 171.960 1.316 1.00 44.40 732 ARG A C 1
ATOM 5675 O O . ARG A 1 732 ? 36.402 172.534 1.947 1.00 43.65 732 ARG A O 1
ATOM 5683 N N . SER A 1 733 ? 38.114 171.098 1.878 1.00 43.87 733 SER A N 1
ATOM 5684 C CA . SER A 1 733 ? 38.130 170.845 3.316 1.00 43.27 733 SER A CA 1
ATOM 5685 C C . SER A 1 733 ? 39.205 171.704 3.934 1.00 42.66 733 SER A C 1
ATOM 5686 O O . SER A 1 733 ? 40.379 171.428 3.762 1.00 43.07 733 SER A O 1
ATOM 5689 N N . ASN A 1 734 ? 38.814 172.740 4.664 1.00 41.61 734 ASN A N 1
ATOM 5690 C CA . ASN A 1 734 ? 39.796 173.701 5.179 1.00 41.17 734 ASN A CA 1
ATOM 5691 C C . ASN A 1 734 ? 40.514 173.206 6.421 1.00 41.21 734 ASN A C 1
ATOM 5692 O O . ASN A 1 734 ? 41.576 173.700 6.738 1.00 41.34 734 ASN A O 1
ATOM 5697 N N . ILE A 1 735 ? 39.945 172.213 7.109 1.00 41.18 735 ILE A N 1
ATOM 5698 C CA . ILE A 1 735 ? 40.553 171.653 8.339 1.00 41.26 735 ILE A CA 1
ATOM 5699 C C . ILE A 1 735 ? 40.437 170.109 8.503 1.00 41.61 735 ILE A C 1
ATOM 5700 O O . ILE A 1 735 ? 40.554 169.589 9.604 1.00 41.52 735 ILE A O 1
ATOM 5705 N N . GLY A 1 736 ? 40.161 169.388 7.425 1.00 41.94 736 GLY A N 1
ATOM 5706 C CA . GLY A 1 736 ? 40.076 167.935 7.477 1.00 42.35 736 GLY A CA 1
ATOM 5707 C C . GLY A 1 736 ? 38.850 167.353 8.155 1.00 42.08 736 GLY A C 1
ATOM 5708 O O . GLY A 1 736 ? 37.799 167.989 8.218 1.00 41.41 736 GLY A O 1
ATOM 5709 N N . SER A 1 737 ? 39.014 166.121 8.637 1.00 42.68 737 SER A N 1
ATOM 5710 C CA . SER A 1 737 ? 37.974 165.334 9.317 1.00 42.69 737 SER A CA 1
ATOM 5711 C C . SER A 1 737 ? 36.868 164.847 8.360 1.00 42.94 737 SER A C 1
ATOM 5712 O O . SER A 1 737 ? 36.974 165.003 7.143 1.00 43.28 737 SER A O 1
ATOM 5715 N N . THR A 1 738 ? 35.832 164.214 8.900 1.00 42.93 738 THR A N 1
ATOM 5716 C CA . THR A 1 738 ? 34.880 163.540 8.041 1.00 43.14 738 THR A CA 1
ATOM 5717 C C . THR A 1 738 ? 33.861 164.524 7.475 1.00 42.84 738 THR A C 1
ATOM 5718 O O . THR A 1 738 ? 33.342 165.386 8.182 1.00 42.01 738 THR A O 1
ATOM 5722 N N . LEU A 1 739 ? 33.594 164.359 6.186 1.00 43.33 739 LEU A N 1
ATOM 5723 C CA . LEU A 1 739 ? 32.598 165.120 5.477 1.00 43.23 739 LEU A CA 1
ATOM 5724 C C . LEU A 1 739 ? 31.427 164.192 5.154 1.00 43.66 739 LEU A C 1
ATOM 5725 O O . LEU A 1 739 ? 31.613 163.132 4.555 1.00 44.45 739 LEU A O 1
ATOM 5730 N N . ARG A 1 740 ? 30.219 164.579 5.536 1.00 43.41 740 ARG A N 1
ATOM 5731 C CA . ARG A 1 740 ? 29.052 163.829 5.117 1.00 43.63 740 ARG A CA 1
ATOM 5732 C C . ARG A 1 740 ? 28.203 164.680 4.194 1.00 43.25 740 ARG A C 1
ATOM 5733 O O . ARG A 1 740 ? 27.636 165.675 4.630 1.00 43.06 740 ARG A O 1
ATOM 5741 N N . ILE A 1 741 ? 28.123 164.290 2.926 1.00 43.39 741 ILE A N 1
ATOM 5742 C CA . ILE A 1 741 ? 27.261 164.957 1.952 1.00 43.12 741 ILE A CA 1
ATOM 5743 C C . ILE A 1 741 ? 25.861 164.369 2.080 1.00 42.88 741 ILE A C 1
ATOM 5744 O O . ILE A 1 741 ? 25.731 163.174 2.343 1.00 43.17 741 ILE A O 1
ATOM 5749 N N . ARG A 1 742 ? 24.832 165.197 1.876 1.00 42.25 742 ARG A N 1
ATOM 5750 C CA . ARG A 1 742 ? 23.452 164.742 1.747 1.00 42.06 742 ARG A CA 1
ATOM 5751 C C . ARG A 1 742 ? 22.838 165.334 0.480 1.00 42.48 742 ARG A C 1
ATOM 5752 O O . ARG A 1 742 ? 23.001 166.518 0.233 1.00 42.18 742 ARG A O 1
ATOM 5760 N N . SER A 1 743 ? 22.124 164.523 -0.315 1.00 43.39 743 SER A N 1
ATOM 5761 C CA . SER A 1 743 ? 21.522 164.990 -1.584 1.00 43.80 743 SER A CA 1
ATOM 5762 C C . SER A 1 743 ? 20.202 164.311 -1.936 1.00 44.07 743 SER A C 1
ATOM 5763 O O . SER A 1 743 ? 19.958 163.193 -1.533 1.00 44.00 743 SER A O 1
ATOM 5766 N N . TYR A 1 744 ? 19.364 165.006 -2.701 1.00 44.56 744 TYR A N 1
ATOM 5767 C CA . TYR A 1 744 ? 18.102 164.443 -3.192 1.00 45.21 744 TYR A CA 1
ATOM 5768 C C . TYR A 1 744 ? 18.355 163.525 -4.380 1.00 46.48 744 TYR A C 1
ATOM 5769 O O . TYR A 1 744 ? 17.489 162.727 -4.725 1.00 46.84 744 TYR A O 1
ATOM 5778 N N . VAL A 1 745 ? 19.525 163.639 -5.011 1.00 47.67 745 VAL A N 1
ATOM 5779 C CA . VAL A 1 745 ? 19.922 162.728 -6.103 1.00 49.16 745 VAL A CA 1
ATOM 5780 C C . VAL A 1 745 ? 21.170 161.924 -5.735 1.00 49.98 745 VAL A C 1
ATOM 5781 O O . VAL A 1 745 ? 21.969 162.381 -4.924 1.00 49.57 745 VAL A O 1
ATOM 5785 N N . PRO A 1 746 ? 21.334 160.719 -6.324 1.00 51.32 746 PRO A N 1
ATOM 5786 C CA . PRO A 1 746 ? 22.504 159.890 -6.027 1.00 51.67 746 PRO A CA 1
ATOM 5787 C C . PRO A 1 746 ? 23.789 160.476 -6.589 1.00 52.04 746 PRO A C 1
ATOM 5788 O O . PRO A 1 746 ? 23.785 161.080 -7.660 1.00 51.75 746 PRO A O 1
ATOM 5792 N N . LEU A 1 747 ? 24.881 160.246 -5.869 1.00 53.19 747 LEU A N 1
ATOM 5793 C CA . LEU A 1 747 ? 26.186 160.833 -6.178 1.00 54.13 747 LEU A CA 1
ATOM 5794 C C . LEU A 1 747 ? 27.330 159.810 -6.322 1.00 54.53 747 LEU A C 1
ATOM 5795 O O . LEU A 1 747 ? 27.272 158.712 -5.786 1.00 53.84 747 LEU A O 1
ATOM 5800 N N . LYS A 1 748 ? 28.377 160.213 -7.029 1.00 55.52 748 LYS A N 1
ATOM 5801 C CA . LYS A 1 748 ? 29.573 159.398 -7.199 1.00 57.43 748 LYS A CA 1
ATOM 5802 C C . LYS A 1 748 ? 30.825 160.272 -7.151 1.00 57.20 748 LYS A C 1
ATOM 5803 O O . LYS A 1 748 ? 30.780 161.447 -7.520 1.00 56.62 748 LYS A O 1
ATOM 5809 N N . GLY A 1 749 ? 31.933 159.695 -6.690 1.00 57.39 749 GLY A N 1
ATOM 5810 C CA . GLY A 1 749 ? 33.197 160.419 -6.641 1.00 57.42 749 GLY A CA 1
ATOM 5811 C C . GLY A 1 749 ? 34.281 159.699 -5.865 1.00 58.05 749 GLY A C 1
ATOM 5812 O O . GLY A 1 749 ? 34.007 158.795 -5.091 1.00 58.05 749 GLY A O 1
ATOM 5813 N N . LYS A 1 750 ? 35.511 160.150 -6.060 1.00 66.26 750 LYS A N 1
ATOM 5814 C CA . LYS A 1 750 ? 36.714 159.579 -5.448 1.00 68.36 750 LYS A CA 1
ATOM 5815 C C . LYS A 1 750 ? 36.617 159.474 -3.898 1.00 67.44 750 LYS A C 1
ATOM 5816 O O . LYS A 1 750 ? 36.536 160.477 -3.186 1.00 64.12 750 LYS A O 1
ATOM 5822 N N . GLY A 1 751 ? 36.598 158.241 -3.392 1.00 69.94 751 GLY A N 1
ATOM 5823 C CA . GLY A 1 751 ? 36.594 157.970 -1.939 1.00 70.04 751 GLY A CA 1
ATOM 5824 C C . GLY A 1 751 ? 35.291 158.295 -1.212 1.00 69.01 751 GLY A C 1
ATOM 5825 O O . GLY A 1 751 ? 35.306 158.851 -0.117 1.00 68.08 751 GLY A O 1
ATOM 5826 N N . LEU A 1 752 ? 34.169 157.887 -1.806 1.00 69.78 752 LEU A N 1
ATOM 5827 C CA . LEU A 1 752 ? 32.829 158.264 -1.369 1.00 67.44 752 LEU A CA 1
ATOM 5828 C C . LEU A 1 752 ? 32.035 157.031 -0.881 1.00 69.38 752 LEU A C 1
ATOM 5829 O O . LEU A 1 752 ? 31.364 156.373 -1.670 1.00 70.17 752 LEU A O 1
ATOM 5834 N N . LYS A 1 753 ? 32.104 156.723 0.416 1.00 70.50 753 LYS A N 1
ATOM 5835 C CA . LYS A 1 753 ? 31.387 155.561 0.964 1.00 73.97 753 LYS A CA 1
ATOM 5836 C C . LYS A 1 753 ? 29.956 155.969 1.190 1.00 73.71 753 LYS A C 1
ATOM 5837 O O . LYS A 1 753 ? 29.726 157.042 1.739 1.00 72.38 753 LYS A O 1
ATOM 5843 N N . GLN A 1 754 ? 29.003 155.122 0.800 1.00 77.01 754 GLN A N 1
ATOM 5844 C CA . GLN A 1 754 ? 27.602 155.328 1.176 1.00 77.44 754 GLN A CA 1
ATOM 5845 C C . GLN A 1 754 ? 27.414 154.931 2.633 1.00 78.69 754 GLN A C 1
ATOM 5846 O O . GLN A 1 754 ? 28.101 154.049 3.126 1.00 77.40 754 GLN A O 1
ATOM 5852 N N . VAL A 1 755 ? 26.511 155.610 3.338 1.00 81.44 755 VAL A N 1
ATOM 5853 C CA . VAL A 1 755 ? 26.322 155.322 4.763 1.00 84.44 755 VAL A CA 1
ATOM 5854 C C . VAL A 1 755 ? 24.871 155.258 5.156 1.00 86.75 755 VAL A C 1
ATOM 5855 O O . VAL A 1 755 ? 24.076 156.123 4.796 1.00 83.74 755 VAL A O 1
ATOM 5859 N N . ASN A 1 756 ? 24.587 154.221 5.946 1.00 91.41 756 ASN A N 1
ATOM 5860 C CA . ASN A 1 756 ? 23.268 153.881 6.456 1.00 92.48 756 ASN A CA 1
ATOM 5861 C C . ASN A 1 756 ? 23.439 153.378 7.897 1.00 94.16 756 ASN A C 1
ATOM 5862 O O . ASN A 1 756 ? 24.286 152.516 8.176 1.00 94.63 756 ASN A O 1
ATOM 5867 N N . GLY A 1 757 ? 22.661 153.953 8.809 1.00 93.73 757 GLY A N 1
ATOM 5868 C CA . GLY A 1 757 ? 22.722 153.585 10.209 1.00 94.73 757 GLY A CA 1
ATOM 5869 C C . GLY A 1 757 ? 23.609 154.548 10.944 1.00 92.59 757 GLY A C 1
ATOM 5870 O O . GLY A 1 757 ? 23.162 155.621 11.314 1.00 91.51 757 GLY A O 1
ATOM 5871 N N . LYS A 1 758 ? 24.880 154.197 11.118 1.00 92.90 758 LYS A N 1
ATOM 5872 C CA . LYS A 1 758 ? 25.727 154.899 12.078 1.00 91.80 758 LYS A CA 1
ATOM 5873 C C . LYS A 1 758 ? 25.912 156.390 11.726 1.00 88.15 758 LYS A C 1
ATOM 5874 O O . LYS A 1 758 ? 26.167 156.729 10.578 1.00 87.81 758 LYS A O 1
ATOM 5880 N N . GLU A 1 759 ? 25.764 157.274 12.715 1.00 86.30 759 GLU A N 1
ATOM 5881 C CA . GLU A 1 759 ? 25.980 158.710 12.494 1.00 83.18 759 GLU A CA 1
ATOM 5882 C C . GLU A 1 759 ? 27.474 159.064 12.333 1.00 78.51 759 GLU A C 1
ATOM 5883 O O . GLU A 1 759 ? 28.363 158.254 12.606 1.00 77.32 759 GLU A O 1
ATOM 5889 N N . CYS A 1 760 ? 27.719 160.286 11.874 1.00 73.98 760 CYS A N 1
ATOM 5890 C CA . CYS A 1 760 ? 29.062 160.778 11.570 1.00 70.49 760 CYS A CA 1
ATOM 5891 C C . CYS A 1 760 ? 29.851 161.128 12.831 1.00 70.11 760 CYS A C 1
ATOM 5892 O O . CYS A 1 760 ? 29.275 161.518 13.830 1.00 71.65 760 CYS A O 1
ATOM 5895 N N . SER A 1 761 ? 31.174 160.985 12.760 1.00 69.41 761 SER A N 1
ATOM 5896 C CA . SER A 1 761 ? 32.105 161.290 13.866 1.00 67.42 761 SER A CA 1
ATOM 5897 C C . SER A 1 761 ? 32.512 162.771 13.929 1.00 65.41 761 SER A C 1
ATOM 5898 O O . SER A 1 761 ? 33.127 163.204 14.901 1.00 65.92 761 SER A O 1
ATOM 5901 N N . ASN A 1 762 ? 32.154 163.543 12.905 1.00 62.51 762 ASN A N 1
ATOM 5902 C CA . ASN A 1 762 ? 32.347 164.989 12.936 1.00 61.09 762 ASN A CA 1
ATOM 5903 C C . ASN A 1 762 ? 31.229 165.717 13.704 1.00 60.83 762 ASN A C 1
ATOM 5904 O O . ASN A 1 762 ? 30.072 165.767 13.262 1.00 61.51 762 ASN A O 1
ATOM 5909 N N . ARG A 1 763 ? 31.592 166.301 14.842 1.00 60.35 763 ARG A N 1
ATOM 5910 C CA . ARG A 1 763 ? 30.621 166.930 15.751 1.00 60.27 763 ARG A CA 1
ATOM 5911 C C . ARG A 1 763 ? 30.143 168.321 15.312 1.00 58.84 763 ARG A C 1
ATOM 5912 O O . ARG A 1 763 ? 29.148 168.829 15.828 1.00 59.29 763 ARG A O 1
ATOM 5920 N N . LEU A 1 764 ? 30.843 168.936 14.371 1.00 56.84 764 LEU A N 1
ATOM 5921 C CA . LEU A 1 764 ? 30.637 170.350 14.080 1.00 56.59 764 LEU A CA 1
ATOM 5922 C C . LEU A 1 764 ? 29.345 170.664 13.315 1.00 55.53 764 LEU A C 1
ATOM 5923 O O . LEU A 1 764 ? 28.744 171.716 13.533 1.00 57.33 764 LEU A O 1
ATOM 5928 N N . PHE A 1 765 ? 28.930 169.777 12.419 1.00 53.67 765 PHE A N 1
ATOM 5929 C CA . PHE A 1 765 ? 27.627 169.897 11.749 1.00 53.25 765 PHE A CA 1
ATOM 5930 C C . PHE A 1 765 ? 26.562 168.947 12.351 1.00 53.97 765 PHE A C 1
ATOM 5931 O O . PHE A 1 765 ? 25.452 168.852 11.849 1.00 53.60 765 PHE A O 1
ATOM 5939 N N . ALA A 1 766 ? 26.907 168.279 13.450 1.00 55.21 766 ALA A N 1
ATOM 5940 C CA . ALA A 1 766 ? 26.001 167.368 14.143 1.00 57.04 766 ALA A CA 1
ATOM 5941 C C . ALA A 1 766 ? 24.853 168.118 14.805 1.00 59.93 766 ALA A C 1
ATOM 5942 O O . ALA A 1 766 ? 25.008 169.240 15.254 1.00 60.99 766 ALA A O 1
ATOM 5944 N N . THR A 1 767 ? 23.698 167.472 14.855 1.00 62.01 767 THR A N 1
ATOM 5945 C CA . THR A 1 767 ? 22.511 168.026 15.501 1.00 64.19 767 THR A CA 1
ATOM 5946 C C . THR A 1 767 ? 22.497 167.528 16.939 1.00 65.87 767 THR A C 1
ATOM 5947 O O . THR A 1 767 ? 23.368 166.744 17.323 1.00 65.23 767 THR A O 1
ATOM 5951 N N . THR A 1 768 ? 21.529 167.966 17.738 1.00 68.13 768 THR A N 1
ATOM 5952 C CA . THR A 1 768 ? 21.466 167.529 19.147 1.00 69.74 768 THR A CA 1
ATOM 5953 C C . THR A 1 768 ? 20.058 167.117 19.600 1.00 71.39 768 THR A C 1
ATOM 5954 O O . THR A 1 768 ? 19.084 167.791 19.279 1.00 71.66 768 THR A O 1
ATOM 5958 N N . PRO A 1 769 ? 19.958 166.016 20.371 1.00 42.88 769 PRO A N 1
ATOM 5959 C CA . PRO A 1 769 ? 18.642 165.516 20.794 1.00 42.52 769 PRO A CA 1
ATOM 5960 C C . PRO A 1 769 ? 17.865 166.488 21.667 1.00 41.53 769 PRO A C 1
ATOM 5961 O O . PRO A 1 769 ? 18.432 167.087 22.575 1.00 42.25 769 PRO A O 1
ATOM 5965 N N . ILE A 1 770 ? 16.572 166.622 21.382 1.00 39.58 770 ILE A N 1
ATOM 5966 C CA . ILE A 1 770 ? 15.669 167.420 22.187 1.00 38.48 770 ILE A CA 1
ATOM 5967 C C . ILE A 1 770 ? 14.791 166.461 23.005 1.00 38.50 770 ILE A C 1
ATOM 5968 O O . ILE A 1 770 ? 14.787 165.255 22.752 1.00 38.30 770 ILE A O 1
ATOM 5973 N N . LYS A 1 771 ? 14.070 167.003 23.986 1.00 38.17 771 LYS A N 1
ATOM 5974 C CA . LYS A 1 771 ? 13.050 166.247 24.687 1.00 38.48 771 LYS A CA 1
ATOM 5975 C C . LYS A 1 771 ? 11.968 165.836 23.710 1.00 37.80 771 LYS A C 1
ATOM 5976 O O . LYS A 1 771 ? 11.654 166.565 22.768 1.00 36.83 771 LYS A O 1
ATOM 5982 N N . GLN A 1 772 ? 11.380 164.671 23.956 1.00 38.51 772 GLN A N 1
ATOM 5983 C CA . GLN A 1 772 ? 10.260 164.194 23.162 1.00 38.48 772 GLN A CA 1
ATOM 5984 C C . GLN A 1 772 ? 9.112 165.219 23.215 1.00 38.01 772 GLN A C 1
ATOM 5985 O O . GLN A 1 772 ? 8.644 165.563 24.300 1.00 38.79 772 GLN A O 1
ATOM 5991 N N . PRO A 1 773 ? 8.676 165.745 22.058 1.00 36.87 773 PRO A N 1
ATOM 5992 C CA . PRO A 1 773 ? 7.573 166.692 22.157 1.00 36.57 773 PRO A CA 1
ATOM 5993 C C . PRO A 1 773 ? 6.280 166.053 22.645 1.00 36.89 773 PRO A C 1
ATOM 5994 O O . PRO A 1 773 ? 6.038 164.867 22.398 1.00 36.93 773 PRO A O 1
ATOM 5998 N N . LEU A 1 774 ? 5.487 166.847 23.367 1.00 37.00 774 LEU A N 1
ATOM 5999 C CA . LEU A 1 774 ? 4.156 166.450 23.832 1.00 37.49 774 LEU A CA 1
ATOM 6000 C C . LEU A 1 774 ? 3.129 166.768 22.761 1.00 37.52 774 LEU A C 1
ATOM 6001 O O . LEU A 1 774 ? 3.276 167.745 22.042 1.00 36.80 774 LEU A O 1
ATOM 6006 N N . VAL A 1 775 ? 2.098 165.926 22.672 1.00 38.46 775 VAL A N 1
ATOM 6007 C CA . VAL A 1 775 ? 0.987 166.118 21.732 1.00 39.03 775 VAL A CA 1
ATOM 6008 C C . VAL A 1 775 ? -0.282 166.300 22.525 1.00 40.34 775 VAL A C 1
ATOM 6009 O O . VAL A 1 775 ? -0.491 165.616 23.492 1.00 40.72 775 VAL A O 1
ATOM 6013 N N . ALA A 1 776 ? -1.119 167.242 22.124 1.00 41.66 776 ALA A N 1
ATOM 6014 C CA . ALA A 1 776 ? -2.290 167.608 22.921 1.00 43.60 776 ALA A CA 1
ATOM 6015 C C . ALA A 1 776 ? -3.415 166.601 22.769 1.00 45.43 776 ALA A C 1
ATOM 6016 O O . ALA A 1 776 ? -3.483 165.871 21.776 1.00 44.91 776 ALA A O 1
ATOM 6018 N N . LYS A 1 777 ? -4.285 166.547 23.773 1.00 48.04 777 LYS A N 1
ATOM 6019 C CA . LYS A 1 777 ? -5.369 165.543 23.810 1.00 50.45 777 LYS A CA 1
ATOM 6020 C C . LYS A 1 777 ? -6.230 165.584 22.529 1.00 50.62 777 LYS A C 1
ATOM 6021 O O . LYS A 1 777 ? -6.631 166.666 22.054 1.00 50.46 777 LYS A O 1
ATOM 6027 N N . GLY A 1 778 ? -6.483 164.400 21.967 1.00 50.53 778 GLY A N 1
ATOM 6028 C CA . GLY A 1 778 ? -7.308 164.275 20.767 1.00 51.03 778 GLY A CA 1
ATOM 6029 C C . GLY A 1 778 ? -6.733 164.843 19.481 1.00 49.83 778 GLY A C 1
ATOM 6030 O O . GLY A 1 778 ? -7.465 165.073 18.544 1.00 50.92 778 GLY A O 1
ATOM 6031 N N . VAL A 1 779 ? -5.428 165.073 19.430 1.00 48.22 779 VAL A N 1
ATOM 6032 C CA . VAL A 1 779 ? -4.748 165.421 18.180 1.00 47.11 779 VAL A CA 1
ATOM 6033 C C . VAL A 1 779 ? -3.983 164.212 17.664 1.00 46.25 779 VAL A C 1
ATOM 6034 O O . VAL A 1 779 ? -3.247 163.571 18.410 1.00 44.92 779 VAL A O 1
ATOM 6038 N N . SER A 1 780 ? -4.149 163.915 16.385 1.00 46.73 780 SER A N 1
ATOM 6039 C CA . SER A 1 780 ? -3.389 162.843 15.761 1.00 46.75 780 SER A CA 1
ATOM 6040 C C . SER A 1 780 ? -2.317 163.441 14.853 1.00 45.56 780 SER A C 1
ATOM 6041 O O . SER A 1 780 ? -2.571 163.814 13.709 1.00 45.72 780 SER A O 1
ATOM 6044 N N . ALA A 1 781 ? -1.121 163.563 15.398 1.00 44.61 781 ALA A N 1
ATOM 6045 C CA . ALA A 1 781 ? -0.096 164.427 14.812 1.00 44.10 781 ALA A CA 1
ATOM 6046 C C . ALA A 1 781 ? 0.263 164.062 13.366 1.00 44.59 781 ALA A C 1
ATOM 6047 O O . ALA A 1 781 ? 0.683 162.945 13.085 1.00 44.66 781 ALA A O 1
ATOM 6049 N N . GLN A 1 782 ? 0.177 165.035 12.467 1.00 45.29 782 GLN A N 1
ATOM 6050 C CA . GLN A 1 782 ? 0.404 164.784 11.048 1.00 45.89 782 GLN A CA 1
ATOM 6051 C C . GLN A 1 782 ? 1.876 164.471 10.790 1.00 45.05 782 GLN A C 1
ATOM 6052 O O . GLN A 1 782 ? 2.747 164.850 11.590 1.00 43.49 782 GLN A O 1
ATOM 6058 N N . SER A 1 783 ? 2.144 163.780 9.681 1.00 46.58 783 SER A N 1
ATOM 6059 C CA . SER A 1 783 ? 3.535 163.532 9.217 1.00 47.07 783 SER A CA 1
ATOM 6060 C C . SER A 1 783 ? 3.923 164.290 7.920 1.00 48.29 783 SER A C 1
ATOM 6061 O O . SER A 1 783 ? 3.115 164.446 6.983 1.00 48.61 783 SER A O 1
ATOM 6064 N N . PRO A 1 784 ? 5.178 164.778 7.877 1.00 49.04 784 PRO A N 1
ATOM 6065 C CA . PRO A 1 784 ? 5.579 165.616 6.756 1.00 50.59 784 PRO A CA 1
ATOM 6066 C C . PRO A 1 784 ? 5.831 164.801 5.476 1.00 52.84 784 PRO A C 1
ATOM 6067 O O . PRO A 1 784 ? 6.060 163.591 5.560 1.00 51.94 784 PRO A O 1
ATOM 6071 N N . LYS A 1 785 ? 5.750 165.474 4.319 1.00 56.18 785 LYS A N 1
ATOM 6072 C CA . LYS A 1 785 ? 6.104 164.883 3.015 1.00 59.01 785 LYS A CA 1
ATOM 6073 C C . LYS A 1 785 ? 7.545 165.247 2.767 1.00 55.69 785 LYS A C 1
ATOM 6074 O O . LYS A 1 785 ? 7.838 166.425 2.629 1.00 55.40 785 LYS A O 1
ATOM 6080 N N . LEU A 1 786 ? 8.435 164.257 2.748 1.00 54.00 786 LEU A N 1
ATOM 6081 C CA . LEU A 1 786 ? 9.869 164.515 2.626 1.00 52.49 786 LEU A CA 1
ATOM 6082 C C . LEU A 1 786 ? 10.387 163.821 1.407 1.00 52.60 786 LEU A C 1
ATOM 6083 O O . LEU A 1 786 ? 9.929 162.735 1.093 1.00 53.88 786 LEU A O 1
ATOM 6088 N N . GLN A 1 787 ? 11.327 164.448 0.712 1.00 52.21 787 GLN A N 1
ATOM 6089 C CA . GLN A 1 787 ? 12.015 163.797 -0.400 1.00 53.41 787 GLN A CA 1
ATOM 6090 C C . GLN A 1 787 ? 13.009 162.769 0.162 1.00 52.91 787 GLN A C 1
ATOM 6091 O O . GLN A 1 787 ? 13.544 162.959 1.251 1.00 52.85 787 GLN A O 1
ATOM 6097 N N . LYS A 1 788 ? 13.234 161.668 -0.551 1.00 53.35 788 LYS A N 1
ATOM 6098 C CA . LYS A 1 788 ? 14.202 160.670 -0.102 1.00 53.24 788 LYS A CA 1
ATOM 6099 C C . LYS A 1 788 ? 15.551 161.295 -0.300 1.00 51.35 788 LYS A C 1
ATOM 6100 O O . LYS A 1 788 ? 15.773 161.919 -1.334 1.00 52.00 788 LYS A O 1
ATOM 6106 N N . VAL A 1 789 ? 16.436 161.172 0.690 1.00 49.56 789 VAL A N 1
ATOM 6107 C CA . VAL A 1 789 ? 17.809 161.695 0.564 1.00 47.31 789 VAL A CA 1
ATOM 6108 C C . VAL A 1 789 ? 18.806 160.554 0.535 1.00 47.37 789 VAL A C 1
ATOM 6109 O O . VAL A 1 789 ? 18.576 159.508 1.130 1.00 47.63 789 VAL A O 1
ATOM 6113 N N . TYR A 1 790 ? 19.917 160.782 -0.169 1.00 47.06 790 TYR A N 1
ATOM 6114 C CA . TYR A 1 790 ? 21.077 159.884 -0.199 1.00 46.41 790 TYR A CA 1
ATOM 6115 C C . TYR A 1 790 ? 22.242 160.549 0.539 1.00 44.85 790 TYR A C 1
ATOM 6116 O O . TYR A 1 790 ? 22.553 161.702 0.291 1.00 43.14 790 TYR A O 1
ATOM 6125 N N . GLU A 1 791 ? 22.867 159.810 1.453 1.00 45.44 791 GLU A N 1
ATOM 6126 C CA . GLU A 1 791 ? 23.991 160.300 2.271 1.00 44.75 791 GLU A CA 1
ATOM 6127 C C . GLU A 1 791 ? 25.288 159.536 1.983 1.00 45.61 791 GLU A C 1
ATOM 6128 O O . GLU A 1 791 ? 25.289 158.323 1.813 1.00 46.26 791 GLU A O 1
ATOM 6134 N N . TYR A 1 792 ? 26.392 160.272 1.937 1.00 45.90 792 TYR A N 1
ATOM 6135 C CA . TYR A 1 792 ? 27.721 159.703 1.651 1.00 47.34 792 TYR A CA 1
ATOM 6136 C C . TYR A 1 792 ? 28.754 160.268 2.624 1.00 46.77 792 TYR A C 1
ATOM 6137 O O . TYR A 1 792 ? 28.600 161.388 3.116 1.00 46.68 792 TYR A O 1
ATOM 6146 N N . ASP A 1 793 ? 29.797 159.496 2.896 1.00 47.32 793 ASP A N 1
ATOM 6147 C CA . ASP A 1 793 ? 30.889 159.943 3.751 1.00 47.35 793 ASP A CA 1
ATOM 6148 C C . ASP A 1 793 ? 32.195 160.045 2.963 1.00 48.02 793 ASP A C 1
ATOM 6149 O O . ASP A 1 793 ? 32.448 159.231 2.067 1.00 49.69 793 ASP A O 1
ATOM 6154 N N . ILE A 1 794 ? 33.015 161.039 3.305 1.00 47.21 794 ILE A N 1
ATOM 6155 C CA . ILE A 1 794 ? 34.372 161.165 2.791 1.00 48.10 794 ILE A CA 1
ATOM 6156 C C . ILE A 1 794 ? 35.323 161.456 3.929 1.00 48.55 794 ILE A C 1
ATOM 6157 O O . ILE A 1 794 ? 35.038 162.308 4.754 1.00 48.44 794 ILE A O 1
ATOM 6162 N N . GLU A 1 795 ? 36.453 160.762 3.975 1.00 50.33 795 GLU A N 1
ATOM 6163 C CA . GLU A 1 795 ? 37.511 161.115 4.907 1.00 51.21 795 GLU A CA 1
ATOM 6164 C C . GLU A 1 795 ? 38.361 162.172 4.225 1.00 50.92 795 GLU A C 1
ATOM 6165 O O . GLU A 1 795 ? 38.944 161.902 3.175 1.00 52.42 795 GLU A O 1
ATOM 6171 N N . THR A 1 796 ? 38.421 163.383 4.791 1.00 49.55 796 THR A N 1
ATOM 6172 C CA . THR A 1 796 ? 39.117 164.508 4.142 1.00 48.29 796 THR A CA 1
ATOM 6173 C C . THR A 1 796 ? 40.374 164.953 4.886 1.00 48.98 796 THR A C 1
ATOM 6174 O O . THR A 1 796 ? 40.540 164.661 6.060 1.00 49.54 796 THR A O 1
ATOM 6178 N N . LYS A 1 797 ? 41.240 165.666 4.175 1.00 49.25 797 LYS A N 1
ATOM 6179 C CA . LYS A 1 797 ? 42.494 166.214 4.713 1.00 51.16 797 LYS A CA 1
ATOM 6180 C C . LYS A 1 797 ? 42.511 167.736 4.536 1.00 49.03 797 LYS A C 1
ATOM 6181 O O . LYS A 1 797 ? 42.152 168.237 3.460 1.00 47.18 797 LYS A O 1
ATOM 6187 N N . ALA A 1 798 ? 42.952 168.458 5.573 1.00 48.92 798 ALA A N 1
ATOM 6188 C CA . ALA A 1 798 ? 43.041 169.935 5.537 1.00 47.41 798 ALA A CA 1
ATOM 6189 C C . ALA A 1 798 ? 43.769 170.435 4.285 1.00 47.31 798 ALA A C 1
ATOM 6190 O O . ALA A 1 798 ? 44.794 169.891 3.902 1.00 47.95 798 ALA A O 1
ATOM 6192 N N . GLY A 1 799 ? 43.195 171.446 3.633 1.00 46.33 799 GLY A N 1
ATOM 6193 C CA . GLY A 1 799 ? 43.747 172.026 2.405 1.00 46.49 799 GLY A CA 1
ATOM 6194 C C . GLY A 1 799 ? 43.350 171.360 1.081 1.00 46.69 799 GLY A C 1
ATOM 6195 O O . GLY A 1 799 ? 43.524 171.964 0.021 1.00 46.76 799 GLY A O 1
ATOM 6196 N N . LYS A 1 800 ? 42.787 170.149 1.114 1.00 47.24 800 LYS A N 1
ATOM 6197 C CA . LYS A 1 800 ? 42.480 169.406 -0.112 1.00 47.56 800 LYS A CA 1
ATOM 6198 C C . LYS A 1 800 ? 41.051 169.653 -0.606 1.00 45.75 800 LYS A C 1
ATOM 6199 O O . LYS A 1 800 ? 40.218 170.174 0.127 1.00 44.37 800 LYS A O 1
ATOM 6205 N N . THR A 1 801 ? 40.796 169.296 -1.866 1.00 45.54 801 THR A N 1
ATOM 6206 C CA . THR A 1 801 ? 39.529 169.589 -2.568 1.00 43.90 801 THR A CA 1
ATOM 6207 C C . THR A 1 801 ? 38.928 168.316 -3.156 1.00 43.96 801 THR A C 1
ATOM 6208 O O . THR A 1 801 ? 39.620 167.521 -3.749 1.00 45.05 801 THR A O 1
ATOM 6212 N N . TYR A 1 802 ? 37.632 168.122 -3.000 1.00 43.38 802 TYR A N 1
ATOM 6213 C CA . TYR A 1 802 ? 36.979 166.896 -3.461 1.00 44.22 802 TYR A CA 1
ATOM 6214 C C . TYR A 1 802 ? 35.816 167.243 -4.393 1.00 44.17 802 TYR A C 1
ATOM 6215 O O . TYR A 1 802 ? 35.059 168.167 -4.131 1.00 43.42 802 TYR A O 1
ATOM 6224 N N . ILE A 1 803 ? 35.684 166.495 -5.480 1.00 45.51 803 ILE A N 1
ATOM 6225 C CA . ILE A 1 803 ? 34.683 166.756 -6.511 1.00 45.52 803 ILE A CA 1
ATOM 6226 C C . ILE A 1 803 ? 33.604 165.672 -6.458 1.00 45.85 803 ILE A C 1
ATOM 6227 O O . ILE A 1 803 ? 33.899 164.509 -6.280 1.00 46.87 803 ILE A O 1
ATOM 6232 N N . VAL A 1 804 ? 32.350 166.050 -6.609 1.00 45.87 804 VAL A N 1
ATOM 6233 C CA . VAL A 1 804 ? 31.273 165.096 -6.527 1.00 47.08 804 VAL A CA 1
ATOM 6234 C C . VAL A 1 804 ? 30.419 165.263 -7.763 1.00 47.65 804 VAL A C 1
ATOM 6235 O O . VAL A 1 804 ? 30.155 166.375 -8.198 1.00 46.35 804 VAL A O 1
ATOM 6239 N N . ASN A 1 805 ? 29.961 164.147 -8.306 1.00 50.26 805 ASN A N 1
ATOM 6240 C CA . ASN A 1 805 ? 29.157 164.146 -9.522 1.00 52.32 805 ASN A CA 1
ATOM 6241 C C . ASN A 1 805 ? 27.854 163.404 -9.348 1.00 54.59 805 ASN A C 1
ATOM 6242 O O . ASN A 1 805 ? 27.648 162.713 -8.354 1.00 54.57 805 ASN A O 1
ATOM 6247 N N . THR A 1 806 ? 26.980 163.573 -10.331 1.00 57.92 806 THR A N 1
ATOM 6248 C CA . THR A 1 806 ? 25.632 163.052 -10.292 1.00 61.48 806 THR A CA 1
ATOM 6249 C C . THR A 1 806 ? 25.594 161.840 -11.198 1.00 64.49 806 THR A C 1
ATOM 6250 O O . THR A 1 806 ? 26.400 161.753 -12.134 1.00 65.70 806 THR A O 1
ATOM 6254 N N . ILE A 1 807 ? 24.715 160.894 -10.856 1.00 66.41 807 ILE A N 1
ATOM 6255 C CA . ILE A 1 807 ? 24.452 159.693 -11.662 1.00 69.85 807 ILE A CA 1
ATOM 6256 C C . ILE A 1 807 ? 23.237 159.894 -12.584 1.00 69.90 807 ILE A C 1
ATOM 6257 O O . ILE A 1 807 ? 23.336 159.755 -13.806 1.00 69.71 807 ILE A O 1
ATOM 6262 N N . GLN B 1 20 ? 13.064 163.529 32.777 1.00 49.70 20 GLN B N 1
ATOM 6263 C CA . GLN B 1 20 ? 12.859 162.102 32.794 1.00 48.77 20 GLN B CA 1
ATOM 6264 C C . GLN B 1 20 ? 11.622 161.713 33.553 1.00 46.39 20 GLN B C 1
ATOM 6265 O O . GLN B 1 20 ? 10.908 162.546 34.039 1.00 45.25 20 GLN B O 1
ATOM 6271 N N . ASP B 1 21 ? 11.391 160.406 33.654 1.00 46.72 21 ASP B N 1
ATOM 6272 C CA . ASP B 1 21 ? 10.205 159.972 34.333 1.00 44.21 21 ASP B CA 1
ATOM 6273 C C . ASP B 1 21 ? 10.522 158.708 35.098 1.00 42.23 21 ASP B C 1
ATOM 6274 O O . ASP B 1 21 ? 9.966 157.654 34.807 1.00 41.88 21 ASP B O 1
ATOM 6279 N N . LEU B 1 22 ? 11.424 158.800 36.069 1.00 40.37 22 LEU B N 1
ATOM 6280 C CA . LEU B 1 22 ? 11.781 157.628 36.852 1.00 39.10 22 LEU B CA 1
ATOM 6281 C C . LEU B 1 22 ? 11.760 157.917 38.332 1.00 38.23 22 LEU B C 1
ATOM 6282 O O . LEU B 1 22 ? 12.470 157.282 39.097 1.00 37.97 22 LEU B O 1
ATOM 6287 N N . LYS B 1 23 ? 10.915 158.854 38.752 1.00 38.04 23 LYS B N 1
ATOM 6288 C CA . LYS B 1 23 ? 10.717 159.081 40.184 1.00 37.55 23 LYS B CA 1
ATOM 6289 C C . LYS B 1 23 ? 9.249 159.227 40.608 1.00 36.14 23 LYS B C 1
ATOM 6290 O O . LYS B 1 23 ? 8.401 159.688 39.860 1.00 36.06 23 LYS B O 1
ATOM 6296 N N . LEU B 1 24 ? 8.986 158.752 41.818 1.00 34.79 24 LEU B N 1
ATOM 6297 C CA . LEU B 1 24 ? 7.713 158.899 42.480 1.00 33.87 24 LEU B CA 1
ATOM 6298 C C . LEU B 1 24 ? 7.870 160.050 43.442 1.00 33.53 24 LEU B C 1
ATOM 6299 O O . LEU B 1 24 ? 8.786 160.036 44.247 1.00 33.57 24 LEU B O 1
ATOM 6304 N N . TRP B 1 25 ? 7.014 161.059 43.361 1.00 33.21 25 TRP B N 1
ATOM 6305 C CA . TRP B 1 25 ? 7.124 162.180 44.272 1.00 33.01 25 TRP B CA 1
ATOM 6306 C C . TRP B 1 25 ? 5.775 162.570 44.834 1.00 33.11 25 TRP B C 1
ATOM 6307 O O . TRP B 1 25 ? 4.744 162.155 44.333 1.00 33.06 25 TRP B O 1
ATOM 6318 N N . TYR B 1 26 ? 5.815 163.332 45.922 1.00 33.33 26 TYR B N 1
ATOM 6319 C CA . TYR B 1 26 ? 4.645 163.639 46.744 1.00 33.23 26 TYR B CA 1
ATOM 6320 C C . TYR B 1 26 ? 4.910 164.982 47.397 1.00 33.81 26 TYR B C 1
ATOM 6321 O O . TYR B 1 26 ? 6.062 165.304 47.682 1.00 33.89 26 TYR B O 1
ATOM 6330 N N . SER B 1 27 ? 3.856 165.751 47.641 1.00 34.38 27 SER B N 1
ATOM 6331 C CA . SER B 1 27 ? 3.964 167.057 48.303 1.00 35.03 27 SER B CA 1
ATOM 6332 C C . SER B 1 27 ? 3.512 167.049 49.775 1.00 35.57 27 SER B C 1
ATOM 6333 O O . SER B 1 27 ? 3.440 168.098 50.408 1.00 36.09 27 SER B O 1
ATOM 6336 N N . GLN B 1 28 ? 3.204 165.873 50.309 1.00 35.67 28 GLN B N 1
ATOM 6337 C CA . GLN B 1 28 ? 2.913 165.703 51.727 1.00 36.28 28 GLN B CA 1
ATOM 6338 C C . GLN B 1 28 ? 3.651 164.469 52.257 1.00 36.30 28 GLN B C 1
ATOM 6339 O O . GLN B 1 28 ? 3.859 163.512 51.520 1.00 35.83 28 GLN B O 1
ATOM 6345 N N . PRO B 1 29 ? 4.065 164.487 53.537 1.00 36.98 29 PRO B N 1
ATOM 6346 C CA . PRO B 1 29 ? 4.668 163.275 54.093 1.00 36.85 29 PRO B CA 1
ATOM 6347 C C . PRO B 1 29 ? 3.641 162.171 54.327 1.00 36.79 29 PRO B C 1
ATOM 6348 O O . PRO B 1 29 ? 2.466 162.442 54.472 1.00 37.15 29 PRO B O 1
ATOM 6352 N N . ALA B 1 30 ? 4.088 160.929 54.339 1.00 36.69 30 ALA B N 1
ATOM 6353 C CA . ALA B 1 30 ? 3.177 159.786 54.457 1.00 36.62 30 ALA B CA 1
ATOM 6354 C C . ALA B 1 30 ? 2.379 159.785 55.766 1.00 37.01 30 ALA B C 1
ATOM 6355 O O . ALA B 1 30 ? 2.940 159.939 56.846 1.00 37.16 30 ALA B O 1
ATOM 6357 N N . GLN B 1 31 ? 1.072 159.606 55.644 1.00 37.18 31 GLN B N 1
ATOM 6358 C CA . GLN B 1 31 ? 0.161 159.559 56.797 1.00 37.85 31 GLN B CA 1
ATOM 6359 C C . GLN B 1 31 ? -0.103 158.127 57.273 1.00 37.58 31 GLN B C 1
ATOM 6360 O O . GLN B 1 31 ? -0.678 157.928 58.341 1.00 37.97 31 GLN B O 1
ATOM 6366 N N . ASN B 1 32 ? 0.342 157.150 56.482 1.00 36.83 32 ASN B N 1
ATOM 6367 C CA . ASN B 1 32 ? 0.151 155.741 56.777 1.00 36.59 32 ASN B CA 1
ATOM 6368 C C . ASN B 1 32 ? 1.079 154.856 55.902 1.00 36.17 32 ASN B C 1
ATOM 6369 O O . ASN B 1 32 ? 1.715 155.338 54.966 1.00 35.75 32 ASN B O 1
ATOM 6374 N N . TRP B 1 33 ? 1.121 153.561 56.193 1.00 36.38 33 TRP B N 1
ATOM 6375 C CA . TRP B 1 33 ? 2.086 152.663 55.572 1.00 36.49 33 TRP B CA 1
ATOM 6376 C C . TRP B 1 33 ? 1.942 152.583 54.052 1.00 35.74 33 TRP B C 1
ATOM 6377 O O . TRP B 1 33 ? 2.927 152.407 53.345 1.00 35.58 33 TRP B O 1
ATOM 6388 N N . SER B 1 34 ? 0.720 152.729 53.553 1.00 35.54 34 SER B N 1
ATOM 6389 C CA . SER B 1 34 ? 0.455 152.737 52.113 1.00 35.02 34 SER B CA 1
ATOM 6390 C C . SER B 1 34 ? 0.967 153.951 51.360 1.00 35.04 34 SER B C 1
ATOM 6391 O O . SER B 1 34 ? 0.881 153.986 50.136 1.00 34.43 34 SER B O 1
ATOM 6394 N N . GLU B 1 35 ? 1.442 154.963 52.087 1.00 35.77 35 GLU B N 1
ATOM 6395 C CA . GLU B 1 35 ? 2.029 156.173 51.484 1.00 36.04 35 GLU B CA 1
ATOM 6396 C C . GLU B 1 35 ? 3.531 156.217 51.632 1.00 35.84 35 GLU B C 1
ATOM 6397 O O . GLU B 1 35 ? 4.170 157.068 51.012 1.00 36.64 35 GLU B O 1
ATOM 6403 N N . ALA B 1 36 ? 4.093 155.344 52.461 1.00 35.28 36 ALA B N 1
ATOM 6404 C CA . ALA B 1 36 ? 5.532 155.339 52.694 1.00 35.28 36 ALA B CA 1
ATOM 6405 C C . ALA B 1 36 ? 6.273 154.623 51.561 1.00 34.49 36 ALA B C 1
ATOM 6406 O O . ALA B 1 36 ? 5.700 153.781 50.877 1.00 33.95 36 ALA B O 1
ATOM 6408 N N . LEU B 1 37 ? 7.559 154.925 51.386 1.00 34.18 37 LEU B N 1
ATOM 6409 C CA . LEU B 1 37 ? 8.312 154.423 50.221 1.00 33.56 37 LEU B CA 1
ATOM 6410 C C . LEU B 1 37 ? 9.332 153.310 50.546 1.00 33.35 37 LEU B C 1
ATOM 6411 O O . LEU B 1 37 ? 10.160 153.461 51.455 1.00 33.66 37 LEU B O 1
ATOM 6416 N N . PRO B 1 38 ? 9.295 152.212 49.779 1.00 32.58 38 PRO B N 1
ATOM 6417 C CA . PRO B 1 38 ? 10.198 151.104 49.990 1.00 32.63 38 PRO B CA 1
ATOM 6418 C C . PRO B 1 38 ? 11.612 151.285 49.427 1.00 33.05 38 PRO B C 1
ATOM 6419 O O . PRO B 1 38 ? 11.796 151.687 48.280 1.00 32.86 38 PRO B O 1
ATOM 6423 N N . ILE B 1 39 ? 12.592 150.953 50.257 1.00 33.71 39 ILE B N 1
ATOM 6424 C CA . ILE B 1 39 ? 13.982 150.821 49.854 1.00 34.48 39 ILE B CA 1
ATOM 6425 C C . ILE B 1 39 ? 14.494 149.485 50.392 1.00 35.05 39 ILE B C 1
ATOM 6426 O O . ILE B 1 39 ? 13.983 148.986 51.388 1.00 35.00 39 ILE B O 1
ATOM 6431 N N . GLY B 1 40 ? 15.482 148.907 49.720 1.00 35.83 40 GLY B N 1
ATOM 6432 C CA . GLY B 1 40 ? 16.058 147.661 50.183 1.00 36.60 40 GLY B CA 1
ATOM 6433 C C . GLY B 1 40 ? 17.228 147.198 49.336 1.00 37.45 40 GLY B C 1
ATOM 6434 O O . GLY B 1 40 ? 17.346 147.598 48.186 1.00 37.61 40 GLY B O 1
ATOM 6435 N N . ASN B 1 41 ? 18.091 146.368 49.927 1.00 38.33 41 ASN B N 1
ATOM 6436 C CA . ASN B 1 41 ? 19.241 145.806 49.233 1.00 39.20 41 ASN B CA 1
ATOM 6437 C C . ASN B 1 41 ? 19.137 144.317 49.085 1.00 39.66 41 ASN B C 1
ATOM 6438 O O . ASN B 1 41 ? 20.130 143.660 48.799 1.00 40.48 41 ASN B O 1
ATOM 6443 N N . SER B 1 42 ? 17.930 143.780 49.286 1.00 39.57 42 SER B N 1
ATOM 6444 C CA . SER B 1 42 ? 17.669 142.328 49.259 1.00 39.51 42 SER B CA 1
ATOM 6445 C C . SER B 1 42 ? 17.628 141.745 50.669 1.00 39.89 42 SER B C 1
ATOM 6446 O O . SER B 1 42 ? 16.787 140.872 50.924 1.00 39.92 42 SER B O 1
ATOM 6449 N N . ARG B 1 43 ? 18.517 142.206 51.564 1.00 40.23 43 ARG B N 1
ATOM 6450 C CA . ARG B 1 43 ? 18.577 141.702 52.949 1.00 40.39 43 ARG B CA 1
ATOM 6451 C C . ARG B 1 43 ? 17.956 142.662 53.979 1.00 40.08 43 ARG B C 1
ATOM 6452 O O . ARG B 1 43 ? 17.202 142.231 54.866 1.00 40.24 43 ARG B O 1
ATOM 6460 N N . LEU B 1 44 ? 18.287 143.941 53.878 1.00 39.71 44 LEU B N 1
ATOM 6461 C CA . LEU B 1 44 ? 17.715 144.955 54.754 1.00 39.38 44 LEU B CA 1
ATOM 6462 C C . LEU B 1 44 ? 16.684 145.729 53.964 1.00 38.48 44 LEU B C 1
ATOM 6463 O O . LEU B 1 44 ? 16.922 146.042 52.798 1.00 38.19 44 LEU B O 1
ATOM 6468 N N . GLY B 1 45 ? 15.546 146.040 54.586 1.00 37.98 45 GLY B N 1
ATOM 6469 C CA . GLY B 1 45 ? 14.539 146.894 53.961 1.00 37.03 45 GLY B CA 1
ATOM 6470 C C . GLY B 1 45 ? 14.091 148.005 54.886 1.00 37.13 45 GLY B C 1
ATOM 6471 O O . GLY B 1 45 ? 14.184 147.890 56.109 1.00 37.46 45 GLY B O 1
ATOM 6472 N N . ALA B 1 46 ? 13.624 149.100 54.301 1.00 36.82 46 ALA B N 1
ATOM 6473 C CA . ALA B 1 46 ? 12.958 150.145 55.068 1.00 36.98 46 ALA B CA 1
ATOM 6474 C C . ALA B 1 46 ? 11.794 150.727 54.318 1.00 36.57 46 ALA B C 1
ATOM 6475 O O . ALA B 1 46 ? 11.806 150.795 53.091 1.00 36.06 46 ALA B O 1
ATOM 6477 N N . MET B 1 47 ? 10.770 151.134 55.064 1.00 36.84 47 MET B N 1
ATOM 6478 C CA . MET B 1 47 ? 9.714 151.941 54.499 1.00 36.54 47 MET B CA 1
ATOM 6479 C C . MET B 1 47 ? 9.851 153.317 55.106 1.00 37.14 47 MET B C 1
ATOM 6480 O O . MET B 1 47 ? 9.850 153.468 56.312 1.00 37.29 47 MET B O 1
ATOM 6485 N N . VAL B 1 48 ? 9.964 154.314 54.238 1.00 37.67 48 VAL B N 1
ATOM 6486 C CA . VAL B 1 48 ? 10.326 155.671 54.611 1.00 38.60 48 VAL B CA 1
ATOM 6487 C C . VAL B 1 48 ? 9.146 156.648 54.520 1.00 38.69 48 VAL B C 1
ATOM 6488 O O . VAL B 1 48 ? 8.591 156.861 53.433 1.00 38.54 48 VAL B O 1
ATOM 6492 N N . TYR B 1 49 ? 8.789 157.265 55.650 1.00 39.47 49 TYR B N 1
ATOM 6493 C CA . TYR B 1 49 ? 7.548 158.072 55.737 1.00 40.12 49 TYR B CA 1
ATOM 6494 C C . TYR B 1 49 ? 7.699 159.528 55.257 1.00 41.03 49 TYR B C 1
ATOM 6495 O O . TYR B 1 49 ? 6.803 160.044 54.583 1.00 40.13 49 TYR B O 1
ATOM 6504 N N . GLY B 1 50 ? 8.827 160.161 55.599 1.00 42.39 50 GLY B N 1
ATOM 6505 C CA . GLY B 1 50 ? 9.098 161.555 55.234 1.00 43.31 50 GLY B CA 1
ATOM 6506 C C . GLY B 1 50 ? 8.654 162.600 56.247 1.00 44.85 50 GLY B C 1
ATOM 6507 O O . GLY B 1 50 ? 8.804 163.802 55.993 1.00 45.12 50 GLY B O 1
ATOM 6508 N N . GLY B 1 51 ? 8.075 162.164 57.375 1.00 46.22 51 GLY B N 1
ATOM 6509 C CA . GLY B 1 51 ? 7.473 163.090 58.359 1.00 46.99 51 GLY B CA 1
ATOM 6510 C C . GLY B 1 51 ? 8.427 164.199 58.796 1.00 48.40 51 GLY B C 1
ATOM 6511 O O . GLY B 1 51 ? 9.617 163.954 59.035 1.00 49.11 51 GLY B O 1
ATOM 6512 N N . ILE B 1 52 ? 7.905 165.422 58.887 1.00 48.70 52 ILE B N 1
ATOM 6513 C CA . ILE B 1 52 ? 8.717 166.616 59.118 1.00 48.45 52 ILE B CA 1
ATOM 6514 C C . ILE B 1 52 ? 9.192 166.692 60.556 1.00 49.33 52 ILE B C 1
ATOM 6515 O O . ILE B 1 52 ? 10.378 166.623 60.823 1.00 49.14 52 ILE B O 1
ATOM 6520 N N . GLU B 1 53 ? 8.253 166.846 61.478 1.00 50.75 53 GLU B N 1
ATOM 6521 C CA . GLU B 1 53 ? 8.561 166.933 62.897 1.00 53.00 53 GLU B CA 1
ATOM 6522 C C . GLU B 1 53 ? 9.019 165.567 63.472 1.00 51.87 53 GLU B C 1
ATOM 6523 O O . GLU B 1 53 ? 9.641 165.505 64.523 1.00 51.94 53 GLU B O 1
ATOM 6529 N N . ARG B 1 54 ? 8.706 164.481 62.773 1.00 50.91 54 ARG B N 1
ATOM 6530 C CA . ARG B 1 54 ? 9.134 163.126 63.157 1.00 50.48 54 ARG B CA 1
ATOM 6531 C C . ARG B 1 54 ? 9.143 162.154 61.963 1.00 49.10 54 ARG B C 1
ATOM 6532 O O . ARG B 1 54 ? 8.113 161.906 61.337 1.00 48.76 54 ARG B O 1
ATOM 6540 N N . GLU B 1 55 ? 10.321 161.647 61.641 1.00 48.51 55 GLU B N 1
ATOM 6541 C CA . GLU B 1 55 ? 10.519 160.735 60.534 1.00 47.69 55 GLU B CA 1
ATOM 6542 C C . GLU B 1 55 ? 10.445 159.345 61.104 1.00 46.76 55 GLU B C 1
ATOM 6543 O O . GLU B 1 55 ? 10.915 159.111 62.210 1.00 47.37 55 GLU B O 1
ATOM 6549 N N . GLU B 1 56 ? 9.852 158.428 60.338 1.00 45.15 56 GLU B N 1
ATOM 6550 C CA . GLU B 1 56 ? 9.807 157.015 60.684 1.00 43.84 56 GLU B CA 1
ATOM 6551 C C . GLU B 1 56 ? 10.470 156.202 59.575 1.00 43.43 56 GLU B C 1
ATOM 6552 O O . GLU B 1 56 ? 10.202 156.412 58.399 1.00 42.82 56 GLU B O 1
ATOM 6558 N N . LEU B 1 57 ? 11.368 155.300 59.960 1.00 44.00 57 LEU B N 1
ATOM 6559 C CA . LEU B 1 57 ? 11.851 154.229 59.081 1.00 43.55 57 LEU B CA 1
ATOM 6560 C C . LEU B 1 57 ? 11.408 152.905 59.679 1.00 43.14 57 LEU B C 1
ATOM 6561 O O . LEU B 1 57 ? 11.971 152.496 60.697 1.00 44.25 57 LEU B O 1
ATOM 6566 N N . GLN B 1 58 ? 10.412 152.231 59.098 1.00 41.62 58 GLN B N 1
ATOM 6567 C CA . GLN B 1 58 ? 10.096 150.903 59.602 1.00 41.06 58 GLN B CA 1
ATOM 6568 C C . GLN B 1 58 ? 10.934 149.861 58.852 1.00 40.55 58 GLN B C 1
ATOM 6569 O O . GLN B 1 58 ? 10.957 149.786 57.613 1.00 39.73 58 GLN B O 1
ATOM 6575 N N . LEU B 1 59 ? 11.641 149.064 59.654 1.00 40.58 59 LEU B N 1
ATOM 6576 C CA . LEU B 1 59 ? 12.705 148.199 59.187 1.00 40.09 59 LEU B CA 1
ATOM 6577 C C . LEU B 1 59 ? 12.329 146.714 59.086 1.00 39.30 59 LEU B C 1
ATOM 6578 O O . LEU B 1 59 ? 11.430 146.225 59.776 1.00 38.77 59 LEU B O 1
ATOM 6583 N N . ASN B 1 60 ? 13.056 146.015 58.219 1.00 39.04 60 ASN B N 1
ATOM 6584 C CA . ASN B 1 60 ? 12.947 144.568 58.047 1.00 39.12 60 ASN B CA 1
ATOM 6585 C C . ASN B 1 60 ? 14.316 143.974 57.763 1.00 39.87 60 ASN B C 1
ATOM 6586 O O . ASN B 1 60 ? 15.166 144.632 57.153 1.00 40.37 60 ASN B O 1
ATOM 6591 N N . GLU B 1 61 ? 14.517 142.729 58.191 1.00 40.28 61 GLU B N 1
ATOM 6592 C CA . GLU B 1 61 ? 15.622 141.911 57.705 1.00 40.86 61 GLU B CA 1
ATOM 6593 C C . GLU B 1 61 ? 15.011 140.614 57.181 1.00 40.15 61 GLU B C 1
ATOM 6594 O O . GLU B 1 61 ? 14.169 140.002 57.847 1.00 40.29 61 GLU B O 1
ATOM 6600 N N . GLU B 1 62 ? 15.444 140.210 55.992 1.00 39.68 62 GLU B N 1
ATOM 6601 C CA . GLU B 1 62 ? 14.828 139.110 55.230 1.00 39.11 62 GLU B CA 1
ATOM 6602 C C . GLU B 1 62 ? 14.730 137.746 55.922 1.00 39.01 62 GLU B C 1
ATOM 6603 O O . GLU B 1 62 ? 13.985 136.894 55.465 1.00 38.19 62 GLU B O 1
ATOM 6609 N N . THR B 1 63 ? 15.494 137.532 56.990 1.00 39.93 63 THR B N 1
ATOM 6610 C CA . THR B 1 63 ? 15.505 136.243 57.704 1.00 40.19 63 THR B CA 1
ATOM 6611 C C . THR B 1 63 ? 14.861 136.296 59.095 1.00 40.22 63 THR B C 1
ATOM 6612 O O . THR B 1 63 ? 14.950 135.336 59.855 1.00 40.44 63 THR B O 1
ATOM 6616 N N . PHE B 1 64 ? 14.215 137.407 59.424 1.00 39.81 64 PHE B N 1
ATOM 6617 C CA . PHE B 1 64 ? 13.554 137.532 60.722 1.00 40.02 64 PHE B CA 1
ATOM 6618 C C . PHE B 1 64 ? 12.092 137.078 60.623 1.00 39.05 64 PHE B C 1
ATOM 6619 O O . PHE B 1 64 ? 11.229 137.829 60.173 1.00 38.38 64 PHE B O 1
ATOM 6627 N N . TRP B 1 65 ? 11.855 135.819 61.009 1.00 38.97 65 TRP B N 1
ATOM 6628 C CA . TRP B 1 65 ? 10.535 135.205 60.996 1.00 38.19 65 TRP B CA 1
ATOM 6629 C C . TRP B 1 65 ? 10.207 134.615 62.371 1.00 39.19 65 TRP B C 1
ATOM 6630 O O . TRP B 1 65 ? 11.073 134.477 63.235 1.00 40.23 65 TRP B O 1
ATOM 6641 N N . ALA B 1 66 ? 8.946 134.243 62.561 1.00 39.10 66 ALA B N 1
ATOM 6642 C CA . ALA B 1 66 ? 8.524 133.549 63.778 1.00 39.91 66 ALA B CA 1
ATOM 6643 C C . ALA B 1 66 ? 8.943 132.088 63.756 1.00 40.25 66 ALA B C 1
ATOM 6644 O O . ALA B 1 66 ? 9.284 131.564 62.707 1.00 39.45 66 ALA B O 1
ATOM 6646 N N . GLY B 1 67 ? 8.932 131.453 64.924 1.00 41.45 67 GLY B N 1
ATOM 6647 C CA . GLY B 1 67 ? 9.110 130.011 65.019 1.00 42.32 67 GLY B CA 1
ATOM 6648 C C . GLY B 1 67 ? 10.528 129.502 65.171 1.00 43.55 67 GLY B C 1
ATOM 6649 O O . GLY B 1 67 ? 11.441 130.262 65.491 1.00 44.74 67 GLY B O 1
ATOM 6650 N N . SER B 1 68 ? 10.665 128.192 64.960 1.00 44.00 68 SER B N 1
ATOM 6651 C CA . SER B 1 68 ? 11.918 127.427 65.025 1.00 45.18 68 SER B CA 1
ATOM 6652 C C . SER B 1 68 ? 11.985 126.534 63.788 1.00 44.68 68 SER B C 1
ATOM 6653 O O . SER B 1 68 ? 11.078 126.539 62.969 1.00 43.90 68 SER B O 1
ATOM 6656 N N . PRO B 1 69 ? 13.061 125.751 63.650 1.00 45.27 69 PRO B N 1
ATOM 6657 C CA . PRO B 1 69 ? 13.017 124.671 62.670 1.00 44.70 69 PRO B CA 1
ATOM 6658 C C . PRO B 1 69 ? 11.920 123.661 63.002 1.00 44.10 69 PRO B C 1
ATOM 6659 O O . PRO B 1 69 ? 11.763 123.300 64.175 1.00 44.84 69 PRO B O 1
ATOM 6663 N N . TYR B 1 70 ? 11.198 123.216 61.970 1.00 42.56 70 TYR B N 1
ATOM 6664 C CA . TYR B 1 70 ? 10.128 122.245 62.107 1.00 42.06 70 TYR B CA 1
ATOM 6665 C C . TYR B 1 70 ? 9.708 121.686 60.753 1.00 40.93 70 TYR B C 1
ATOM 6666 O O . TYR B 1 70 ? 10.159 122.135 59.721 1.00 40.20 70 TYR B O 1
ATOM 6675 N N . ASN B 1 71 ? 8.824 120.697 60.770 1.00 40.70 71 ASN B N 1
ATOM 6676 C CA . ASN B 1 71 ? 8.104 120.298 59.558 1.00 39.88 71 ASN B CA 1
ATOM 6677 C C . ASN B 1 71 ? 6.619 120.049 59.872 1.00 39.51 71 ASN B C 1
ATOM 6678 O O . ASN B 1 71 ? 6.254 119.968 61.028 1.00 39.66 71 ASN B O 1
ATOM 6683 N N . ASN B 1 72 ? 5.789 119.945 58.835 1.00 39.10 72 ASN B N 1
ATOM 6684 C CA . ASN B 1 72 ? 4.349 119.708 58.982 1.00 39.38 72 ASN B CA 1
ATOM 6685 C C . ASN B 1 72 ? 3.921 118.445 58.222 1.00 39.25 72 ASN B C 1
ATOM 6686 O O . ASN B 1 72 ? 2.839 118.368 57.586 1.00 39.40 72 ASN B O 1
ATOM 6691 N N . ASN B 1 73 ? 4.788 117.455 58.274 1.00 39.53 73 ASN B N 1
ATOM 6692 C CA . ASN B 1 73 ? 4.481 116.171 57.710 1.00 39.40 73 ASN B CA 1
ATOM 6693 C C . ASN B 1 73 ? 3.609 115.406 58.706 1.00 39.82 73 ASN B C 1
ATOM 6694 O O . ASN B 1 73 ? 3.843 115.434 59.915 1.00 40.30 73 ASN B O 1
ATOM 6699 N N . ASN B 1 74 ? 2.566 114.764 58.196 1.00 39.43 74 ASN B N 1
ATOM 6700 C CA . ASN B 1 74 ? 1.735 113.903 59.014 1.00 39.53 74 ASN B CA 1
ATOM 6701 C C . ASN B 1 74 ? 1.847 112.508 58.466 1.00 39.54 74 ASN B C 1
ATOM 6702 O O . ASN B 1 74 ? 1.338 112.241 57.396 1.00 38.82 74 ASN B O 1
ATOM 6707 N N . PRO B 1 75 ? 2.513 111.609 59.198 1.00 40.44 75 PRO B N 1
ATOM 6708 C CA . PRO B 1 75 ? 2.717 110.246 58.716 1.00 40.91 75 PRO B CA 1
ATOM 6709 C C . PRO B 1 75 ? 1.425 109.415 58.655 1.00 40.95 75 PRO B C 1
ATOM 6710 O O . PRO B 1 75 ? 1.396 108.386 57.985 1.00 41.45 75 PRO B O 1
ATOM 6714 N N . ASN B 1 76 ? 0.368 109.835 59.340 1.00 40.74 76 ASN B N 1
ATOM 6715 C CA . ASN B 1 76 ? -0.917 109.176 59.163 1.00 40.61 76 ASN B CA 1
ATOM 6716 C C . ASN B 1 76 ? -1.339 109.082 57.688 1.00 39.86 76 ASN B C 1
ATOM 6717 O O . ASN B 1 76 ? -2.002 108.130 57.305 1.00 40.35 76 ASN B O 1
ATOM 6722 N N . ALA B 1 77 ? -0.941 110.023 56.853 1.00 39.12 77 ALA B N 1
ATOM 6723 C CA . ALA B 1 77 ? -1.436 110.027 55.482 1.00 39.03 77 ALA B CA 1
ATOM 6724 C C . ALA B 1 77 ? -1.055 108.787 54.664 1.00 39.78 77 ALA B C 1
ATOM 6725 O O . ALA B 1 77 ? -1.814 108.377 53.792 1.00 39.94 77 ALA B O 1
ATOM 6727 N N . VAL B 1 78 ? 0.099 108.187 54.934 1.00 40.51 78 VAL B N 1
ATOM 6728 C CA . VAL B 1 78 ? 0.539 107.042 54.149 1.00 41.28 78 VAL B CA 1
ATOM 6729 C C . VAL B 1 78 ? -0.408 105.831 54.321 1.00 42.02 78 VAL B C 1
ATOM 6730 O O . VAL B 1 78 ? -0.631 105.052 53.388 1.00 41.51 78 VAL B O 1
ATOM 6734 N N . HIS B 1 79 ? -0.967 105.693 55.518 1.00 42.98 79 HIS B N 1
ATOM 6735 C CA . HIS B 1 79 ? -1.871 104.595 55.823 1.00 44.07 79 HIS B CA 1
ATOM 6736 C C . HIS B 1 79 ? -3.236 104.777 55.189 1.00 44.15 79 HIS B C 1
ATOM 6737 O O . HIS B 1 79 ? -3.921 103.800 54.913 1.00 45.47 79 HIS B O 1
ATOM 6744 N N . VAL B 1 80 ? -3.611 106.035 54.981 1.00 43.54 80 VAL B N 1
ATOM 6745 C CA . VAL B 1 80 ? -4.955 106.451 54.610 1.00 42.90 80 VAL B CA 1
ATOM 6746 C C . VAL B 1 80 ? -5.082 106.818 53.125 1.00 41.98 80 VAL B C 1
ATOM 6747 O O . VAL B 1 80 ? -6.187 106.914 52.603 1.00 41.48 80 VAL B O 1
ATOM 6751 N N . LEU B 1 81 ? -3.948 107.007 52.446 1.00 41.34 81 LEU B N 1
ATOM 6752 C CA . LEU B 1 81 ? -3.926 107.425 51.047 1.00 40.24 81 LEU B CA 1
ATOM 6753 C C . LEU B 1 81 ? -4.729 106.522 50.123 1.00 40.22 81 LEU B C 1
ATOM 6754 O O . LEU B 1 81 ? -5.435 107.020 49.255 1.00 40.20 81 LEU B O 1
ATOM 6759 N N . PRO B 1 82 ? -4.636 105.193 50.292 1.00 40.78 82 PRO B N 1
ATOM 6760 C CA . PRO B 1 82 ? -5.416 104.332 49.389 1.00 41.15 82 PRO B CA 1
ATOM 6761 C C . PRO B 1 82 ? -6.929 104.466 49.574 1.00 41.43 82 PRO B C 1
ATOM 6762 O O . PRO B 1 82 ? -7.667 104.509 48.597 1.00 41.49 82 PRO B O 1
ATOM 6766 N N . VAL B 1 83 ? -7.382 104.526 50.816 1.00 42.04 83 VAL B N 1
ATOM 6767 C CA . VAL B 1 83 ? -8.810 104.645 51.074 1.00 42.78 83 VAL B CA 1
ATOM 6768 C C . VAL B 1 83 ? -9.359 106.022 50.643 1.00 42.40 83 VAL B C 1
ATOM 6769 O O . VAL B 1 83 ? -10.493 106.137 50.194 1.00 42.93 83 VAL B O 1
ATOM 6773 N N . VAL B 1 84 ? -8.544 107.056 50.754 1.00 41.80 84 VAL B N 1
ATOM 6774 C CA . VAL B 1 84 ? -8.891 108.356 50.227 1.00 41.33 84 VAL B CA 1
ATOM 6775 C C . VAL B 1 84 ? -9.059 108.289 48.710 1.00 41.69 84 VAL B C 1
ATOM 6776 O O . VAL B 1 84 ? -9.965 108.921 48.160 1.00 41.58 84 VAL B O 1
ATOM 6780 N N . ARG B 1 85 ? -8.181 107.549 48.039 1.00 42.09 85 ARG B N 1
ATOM 6781 C CA . ARG B 1 85 ? -8.217 107.460 46.583 1.00 42.81 85 ARG B CA 1
ATOM 6782 C C . ARG B 1 85 ? -9.375 106.621 46.083 1.00 44.34 85 ARG B C 1
ATOM 6783 O O . ARG B 1 85 ? -9.959 106.914 45.023 1.00 45.28 85 ARG B O 1
ATOM 6791 N N . LYS B 1 86 ? -9.708 105.574 46.828 1.00 45.49 86 LYS B N 1
ATOM 6792 C CA . LYS B 1 86 ? -10.827 104.732 46.451 1.00 47.27 86 LYS B CA 1
ATOM 6793 C C . LYS B 1 86 ? -12.131 105.552 46.465 1.00 46.52 86 LYS B C 1
ATOM 6794 O O . LYS B 1 86 ? -12.935 105.490 45.529 1.00 46.96 86 LYS B O 1
ATOM 6800 N N . LEU B 1 87 ? -12.315 106.335 47.520 1.00 45.20 87 LEU B N 1
ATOM 6801 C CA . LEU B 1 87 ? -13.523 107.124 47.676 1.00 44.71 87 LEU B CA 1
ATOM 6802 C C . LEU B 1 87 ? -13.686 108.147 46.574 1.00 44.19 87 LEU B C 1
ATOM 6803 O O . LEU B 1 87 ? -14.795 108.388 46.113 1.00 44.29 87 LEU B O 1
ATOM 6808 N N . ILE B 1 88 ? -12.586 108.753 46.148 1.00 43.84 88 ILE B N 1
ATOM 6809 C CA . ILE B 1 88 ? -12.662 109.802 45.139 1.00 43.61 88 ILE B CA 1
ATOM 6810 C C . ILE B 1 88 ? -13.146 109.215 43.820 1.00 44.14 88 ILE B C 1
ATOM 6811 O O . ILE B 1 88 ? -13.932 109.840 43.082 1.00 44.75 88 ILE B O 1
ATOM 6816 N N . PHE B 1 89 ? -12.712 107.998 43.546 1.00 44.24 89 PHE B N 1
ATOM 6817 C CA . PHE B 1 89 ? -13.100 107.357 42.314 1.00 44.90 89 PHE B CA 1
ATOM 6818 C C . PHE B 1 89 ? -14.544 106.896 42.401 1.00 45.60 89 PHE B C 1
ATOM 6819 O O . PHE B 1 89 ? -15.196 106.774 41.381 1.00 45.92 89 PHE B O 1
ATOM 6827 N N . GLU B 1 90 ? -15.049 106.693 43.617 1.00 45.95 90 GLU B N 1
ATOM 6828 C CA . GLU B 1 90 ? -16.466 106.376 43.826 1.00 46.99 90 GLU B CA 1
ATOM 6829 C C . GLU B 1 90 ? -17.391 107.604 43.898 1.00 46.65 90 GLU B C 1
ATOM 6830 O O . GLU B 1 90 ? -18.575 107.458 44.150 1.00 47.27 90 GLU B O 1
ATOM 6836 N N . GLY B 1 91 ? -16.863 108.803 43.704 1.00 45.60 91 GLY B N 1
ATOM 6837 C CA . GLY B 1 91 ? -17.695 109.993 43.734 1.00 45.54 91 GLY B CA 1
ATOM 6838 C C . GLY B 1 91 ? -18.052 110.436 45.140 1.00 45.31 91 GLY B C 1
ATOM 6839 O O . GLY B 1 91 ? -18.974 111.232 45.305 1.00 44.83 91 GLY B O 1
ATOM 6840 N N . ARG B 1 92 ? -17.308 109.945 46.141 1.00 45.07 92 ARG B N 1
ATOM 6841 C CA . ARG B 1 92 ? -17.526 110.296 47.552 1.00 45.38 92 ARG B CA 1
ATOM 6842 C C . ARG B 1 92 ? -16.461 111.271 47.994 1.00 44.87 92 ARG B C 1
ATOM 6843 O O . ARG B 1 92 ? -15.612 110.985 48.825 1.00 44.52 92 ARG B O 1
ATOM 6851 N N . ASN B 1 93 ? -16.534 112.449 47.419 1.00 45.93 93 ASN B N 1
ATOM 6852 C CA . ASN B 1 93 ? -15.495 113.451 47.544 1.00 46.69 93 ASN B CA 1
ATOM 6853 C C . ASN B 1 93 ? -15.456 114.135 48.916 1.00 47.56 93 ASN B C 1
ATOM 6854 O O . ASN B 1 93 ? -14.377 114.408 49.441 1.00 46.04 93 ASN B O 1
ATOM 6859 N N . LYS B 1 94 ? -16.633 114.421 49.473 1.00 50.11 94 LYS B N 1
ATOM 6860 C CA . LYS B 1 94 ? -16.746 114.988 50.819 1.00 52.10 94 LYS B CA 1
ATOM 6861 C C . LYS B 1 94 ? -16.113 114.080 51.855 1.00 50.53 94 LYS B C 1
ATOM 6862 O O . LYS B 1 94 ? -15.373 114.530 52.715 1.00 50.97 94 LYS B O 1
ATOM 6868 N N . GLU B 1 95 ? -16.392 112.796 51.784 1.00 49.94 95 GLU B N 1
ATOM 6869 C CA . GLU B 1 95 ? -15.845 111.876 52.780 1.00 49.57 95 GLU B CA 1
ATOM 6870 C C . GLU B 1 95 ? -14.313 111.776 52.667 1.00 47.56 95 GLU B C 1
ATOM 6871 O O . GLU B 1 95 ? -13.607 111.681 53.672 1.00 46.84 95 GLU B O 1
ATOM 6877 N N . ALA B 1 96 ? -13.797 111.836 51.450 1.00 45.94 96 ALA B N 1
ATOM 6878 C CA . ALA B 1 96 ? -12.364 111.812 51.254 1.00 45.08 96 ALA B CA 1
ATOM 6879 C C . ALA B 1 96 ? -11.736 113.058 51.837 1.00 44.44 96 ALA B C 1
ATOM 6880 O O . ALA B 1 96 ? -10.631 113.018 52.396 1.00 44.61 96 ALA B O 1
ATOM 6882 N N . GLN B 1 97 ? -12.436 114.173 51.674 1.00 44.02 97 GLN B N 1
ATOM 6883 C CA . GLN B 1 97 ? -11.963 115.463 52.149 1.00 43.51 97 GLN B CA 1
ATOM 6884 C C . GLN B 1 97 ? -11.916 115.531 53.678 1.00 44.10 97 GLN B C 1
ATOM 6885 O O . GLN B 1 97 ? -10.982 116.073 54.254 1.00 44.01 97 GLN B O 1
ATOM 6891 N N . ARG B 1 98 ? -12.923 114.987 54.334 1.00 45.41 98 ARG B N 1
ATOM 6892 C CA . ARG B 1 98 ? -12.926 114.940 55.781 1.00 47.40 98 ARG B CA 1
ATOM 6893 C C . ARG B 1 98 ? -11.763 114.085 56.296 1.00 45.92 98 ARG B C 1
ATOM 6894 O O . ARG B 1 98 ? -11.187 114.374 57.335 1.00 45.93 98 ARG B O 1
ATOM 6902 N N . LEU B 1 99 ? -11.442 113.027 55.561 1.00 44.52 99 LEU B N 1
ATOM 6903 C CA . LEU B 1 99 ? -10.344 112.135 55.909 1.00 43.31 99 LEU B CA 1
ATOM 6904 C C . LEU B 1 99 ? -9.010 112.805 55.705 1.00 41.71 99 LEU B C 1
ATOM 6905 O O . LEU B 1 99 ? -8.077 112.589 56.483 1.00 41.49 99 LEU B O 1
ATOM 6910 N N . ILE B 1 100 ? -8.904 113.573 54.629 1.00 39.99 100 ILE B N 1
ATOM 6911 C CA . ILE B 1 100 ? -7.687 114.304 54.393 1.00 39.20 100 ILE B CA 1
ATOM 6912 C C . ILE B 1 100 ? -7.416 115.297 55.541 1.00 39.15 100 ILE B C 1
ATOM 6913 O O . ILE B 1 100 ? -6.305 115.326 56.073 1.00 39.13 100 ILE B O 1
ATOM 6918 N N . ASP B 1 101 ? -8.420 116.081 55.942 1.00 39.08 101 ASP B N 1
ATOM 6919 C CA . ASP B 1 101 ? -8.234 117.105 56.982 1.00 39.11 101 ASP B CA 1
ATOM 6920 C C . ASP B 1 101 ? -7.788 116.542 58.347 1.00 39.60 101 ASP B C 1
ATOM 6921 O O . ASP B 1 101 ? -7.229 117.259 59.160 1.00 39.39 101 ASP B O 1
ATOM 6926 N N . ALA B 1 102 ? -8.043 115.264 58.594 1.00 40.22 102 ALA B N 1
ATOM 6927 C CA . ALA B 1 102 ? -7.710 114.654 59.871 1.00 41.05 102 ALA B CA 1
ATOM 6928 C C . ALA B 1 102 ? -6.373 113.950 59.868 1.00 41.55 102 ALA B C 1
ATOM 6929 O O . ALA B 1 102 ? -5.812 113.713 60.938 1.00 42.58 102 ALA B O 1
ATOM 6931 N N . ASN B 1 103 ? -5.870 113.578 58.689 1.00 41.30 103 ASN B N 1
ATOM 6932 C CA . ASN B 1 103 ? -4.662 112.760 58.604 1.00 41.52 103 ASN B CA 1
ATOM 6933 C C . ASN B 1 103 ? -3.504 113.331 57.785 1.00 41.30 103 ASN B C 1
ATOM 6934 O O . ASN B 1 103 ? -2.455 112.711 57.731 1.00 42.39 103 ASN B O 1
ATOM 6939 N N . PHE B 1 104 ? -3.668 114.470 57.125 1.00 40.91 104 PHE B N 1
ATOM 6940 C CA . PHE B 1 104 ? -2.621 114.988 56.223 1.00 40.58 104 PHE B CA 1
ATOM 6941 C C . PHE B 1 104 ? -1.995 116.314 56.689 1.00 40.25 104 PHE B C 1
ATOM 6942 O O . PHE B 1 104 ? -1.072 116.822 56.033 1.00 40.08 104 PHE B O 1
ATOM 6950 N N . LEU B 1 105 ? -2.485 116.877 57.795 1.00 40.30 105 LEU B N 1
ATOM 6951 C CA . LEU B 1 105 ? -2.041 118.205 58.272 1.00 40.31 105 LEU B CA 1
ATOM 6952 C C . LEU B 1 105 ? -1.561 118.180 59.721 1.00 41.38 105 LEU B C 1
ATOM 6953 O O . LEU B 1 105 ? -1.891 117.251 60.443 1.00 42.38 105 LEU B O 1
ATOM 6958 N N . THR B 1 106 ? -0.799 119.190 60.144 1.00 41.81 106 THR B N 1
ATOM 6959 C CA . THR B 1 106 ? -0.414 119.318 61.556 1.00 43.25 106 THR B CA 1
ATOM 6960 C C . THR B 1 106 ? -1.046 120.579 62.137 1.00 44.38 106 THR B C 1
ATOM 6961 O O . THR B 1 106 ? -1.924 121.163 61.516 1.00 43.60 106 THR B O 1
ATOM 6965 N N . GLN B 1 107 ? -0.612 121.000 63.325 1.00 46.86 107 GLN B N 1
ATOM 6966 C CA . GLN B 1 107 ? -1.147 122.222 63.975 1.00 47.88 107 GLN B CA 1
ATOM 6967 C C . GLN B 1 107 ? -0.408 123.509 63.554 1.00 46.04 107 GLN B C 1
ATOM 6968 O O . GLN B 1 107 ? -0.773 124.591 63.980 1.00 45.06 107 GLN B O 1
ATOM 6974 N N . GLN B 1 108 ? 0.650 123.366 62.747 1.00 44.98 108 GLN B N 1
ATOM 6975 C CA . GLN B 1 108 ? 1.454 124.491 62.237 1.00 43.71 108 GLN B CA 1
ATOM 6976 C C . GLN B 1 108 ? 1.288 124.666 60.734 1.00 42.71 108 GLN B C 1
ATOM 6977 O O . GLN B 1 108 ? 1.428 123.709 59.966 1.00 42.98 108 GLN B O 1
ATOM 6983 N N . HIS B 1 109 ? 1.021 125.891 60.306 1.00 42.46 109 HIS B N 1
ATOM 6984 C CA . HIS B 1 109 ? 0.654 126.135 58.902 1.00 42.18 109 HIS B CA 1
ATOM 6985 C C . HIS B 1 109 ? 1.461 127.244 58.201 1.00 41.77 109 HIS B C 1
ATOM 6986 O O . HIS B 1 109 ? 0.903 128.037 57.425 1.00 41.57 109 HIS B O 1
ATOM 6993 N N . GLY B 1 110 ? 2.771 127.268 58.467 1.00 41.56 110 GLY B N 1
ATOM 6994 C CA . GLY B 1 110 ? 3.669 128.316 57.973 1.00 41.14 110 GLY B CA 1
ATOM 6995 C C . GLY B 1 110 ? 3.835 129.499 58.934 1.00 41.03 110 GLY B C 1
ATOM 6996 O O . GLY B 1 110 ? 2.843 130.085 59.378 1.00 40.95 110 GLY B O 1
ATOM 6997 N N . MET B 1 111 ? 5.082 129.867 59.225 1.00 40.83 111 MET B N 1
ATOM 6998 C CA . MET B 1 111 ? 5.373 130.929 60.173 1.00 41.04 111 MET B CA 1
ATOM 6999 C C . MET B 1 111 ? 5.381 132.294 59.502 1.00 40.05 111 MET B C 1
ATOM 7000 O O . MET B 1 111 ? 5.773 132.430 58.347 1.00 39.72 111 MET B O 1
ATOM 7005 N N . SER B 1 112 ? 5.015 133.313 60.268 1.00 39.65 112 SER B N 1
ATOM 7006 C CA . SER B 1 112 ? 4.905 134.680 59.774 1.00 38.88 112 SER B CA 1
ATOM 7007 C C . SER B 1 112 ? 6.236 135.417 59.702 1.00 38.89 112 SER B C 1
ATOM 7008 O O . SER B 1 112 ? 7.058 135.380 60.632 1.00 39.81 112 SER B O 1
ATOM 7011 N N . TYR B 1 113 ? 6.452 136.089 58.582 1.00 37.75 113 TYR B N 1
ATOM 7012 C CA . TYR B 1 113 ? 7.547 137.030 58.461 1.00 37.59 113 TYR B CA 1
ATOM 7013 C C . TYR B 1 113 ? 7.256 138.159 59.452 1.00 38.12 113 TYR B C 1
ATOM 7014 O O . TYR B 1 113 ? 6.094 138.494 59.692 1.00 37.46 113 TYR B O 1
ATOM 7023 N N . LEU B 1 114 ? 8.305 138.712 60.053 1.00 39.04 114 LEU B N 1
ATOM 7024 C CA . LEU B 1 114 ? 8.130 139.679 61.131 1.00 39.94 114 LEU B CA 1
ATOM 7025 C C . LEU B 1 114 ? 8.668 141.064 60.794 1.00 40.10 114 LEU B C 1
ATOM 7026 O O . LEU B 1 114 ? 9.433 141.247 59.873 1.00 40.18 114 LEU B O 1
ATOM 7031 N N . THR B 1 115 ? 8.228 142.041 61.562 1.00 40.70 115 THR B N 1
ATOM 7032 C CA . THR B 1 115 ? 8.747 143.370 61.454 1.00 40.97 115 THR B CA 1
ATOM 7033 C C . THR B 1 115 ? 9.976 143.428 62.341 1.00 42.44 115 THR B C 1
ATOM 7034 O O . THR B 1 115 ? 10.143 142.619 63.255 1.00 42.90 115 THR B O 1
ATOM 7038 N N . LEU B 1 116 ? 10.849 144.374 62.045 1.00 43.21 116 LEU B N 1
ATOM 7039 C CA . LEU B 1 116 ? 11.975 144.651 62.899 1.00 45.09 116 LEU B CA 1
ATOM 7040 C C . LEU B 1 116 ? 11.765 145.949 63.691 1.00 45.84 116 LEU B C 1
ATOM 7041 O O . LEU B 1 116 ? 12.681 146.390 64.375 1.00 47.23 116 LEU B O 1
ATOM 7046 N N . GLY B 1 117 ? 10.575 146.552 63.609 1.00 45.14 117 GLY B N 1
ATOM 7047 C CA . GLY B 1 117 ? 10.258 147.747 64.387 1.00 45.42 117 GLY B CA 1
ATOM 7048 C C . GLY B 1 117 ? 10.373 149.017 63.575 1.00 45.16 117 GLY B C 1
ATOM 7049 O O . GLY B 1 117 ? 10.408 148.986 62.348 1.00 43.81 117 GLY B O 1
ATOM 7050 N N . SER B 1 118 ? 10.437 150.140 64.271 1.00 46.26 118 SER B N 1
ATOM 7051 C CA . SER B 1 118 ? 10.578 151.422 63.618 1.00 47.18 118 SER B CA 1
ATOM 7052 C C . SER B 1 118 ? 11.608 152.266 64.335 1.00 49.06 118 SER B C 1
ATOM 7053 O O . SER B 1 118 ? 11.637 152.326 65.566 1.00 50.47 118 SER B O 1
ATOM 7056 N N . LEU B 1 119 ? 12.416 152.951 63.537 1.00 49.60 119 LEU B N 1
ATOM 7057 C CA . LEU B 1 119 ? 13.327 153.956 64.016 1.00 50.80 119 LEU B CA 1
ATOM 7058 C C . LEU B 1 119 ? 12.648 155.307 63.807 1.00 51.04 119 LEU B C 1
ATOM 7059 O O . LEU B 1 119 ? 12.078 155.553 62.741 1.00 50.37 119 LEU B O 1
ATOM 7064 N N . TYR B 1 120 ? 12.706 156.177 64.814 1.00 51.75 120 TYR B N 1
ATOM 7065 C CA . TYR B 1 120 ? 12.114 157.509 64.732 1.00 51.09 120 TYR B CA 1
ATOM 7066 C C . TYR B 1 120 ? 13.188 158.588 64.903 1.00 51.77 120 TYR B C 1
ATOM 7067 O O . TYR B 1 120 ? 13.999 158.527 65.824 1.00 52.57 120 TYR B O 1
ATOM 7076 N N . LEU B 1 121 ? 13.209 159.571 64.013 1.00 51.72 121 LEU B N 1
ATOM 7077 C CA . LEU B 1 121 ? 14.030 160.774 64.219 1.00 52.75 121 LEU B CA 1
ATOM 7078 C C . LEU B 1 121 ? 13.119 161.942 64.533 1.00 53.16 121 LEU B C 1
ATOM 7079 O O . LEU B 1 121 ? 12.232 162.239 63.761 1.00 51.71 121 LEU B O 1
ATOM 7084 N N . GLU B 1 122 ? 13.339 162.599 65.667 1.00 56.06 122 GLU B N 1
ATOM 7085 C CA . GLU B 1 122 ? 12.465 163.681 66.119 1.00 57.48 122 GLU B CA 1
ATOM 7086 C C . GLU B 1 122 ? 13.129 165.031 65.969 1.00 58.70 122 GLU B C 1
ATOM 7087 O O . GLU B 1 122 ? 14.178 165.294 66.555 1.00 59.53 122 GLU B O 1
ATOM 7093 N N . PHE B 1 123 ? 12.493 165.885 65.182 1.00 59.69 123 PHE B N 1
ATOM 7094 C CA . PHE B 1 123 ? 12.943 167.253 64.975 1.00 61.07 123 PHE B CA 1
ATOM 7095 C C . PHE B 1 123 ? 11.942 168.195 65.650 1.00 62.94 123 PHE B C 1
ATOM 7096 O O . PHE B 1 123 ? 11.019 168.688 65.009 1.00 60.14 123 PHE B O 1
ATOM 7104 N N . PRO B 1 124 ? 12.122 168.444 66.963 1.00 68.78 124 PRO B N 1
ATOM 7105 C CA . PRO B 1 124 ? 11.083 169.171 67.709 1.00 70.49 124 PRO B CA 1
ATOM 7106 C C . PRO B 1 124 ? 10.917 170.628 67.249 1.00 70.20 124 PRO B C 1
ATOM 7107 O O . PRO B 1 124 ? 9.813 171.147 67.259 1.00 68.48 124 PRO B O 1
ATOM 7111 N N . GLU B 1 125 ? 12.002 171.252 66.803 1.00 71.15 125 GLU B N 1
ATOM 7112 C CA . GLU B 1 125 ? 11.977 172.666 66.447 1.00 72.96 125 GLU B CA 1
ATOM 7113 C C . GLU B 1 125 ? 11.535 172.898 64.996 1.00 71.18 125 GLU B C 1
ATOM 7114 O O . GLU B 1 125 ? 11.454 174.045 64.572 1.00 70.70 125 GLU B O 1
ATOM 7120 N N . HIS B 1 126 ? 11.215 171.828 64.256 1.00 71.41 126 HIS B N 1
ATOM 7121 C CA . HIS B 1 126 ? 10.787 171.924 62.838 1.00 71.46 126 HIS B CA 1
ATOM 7122 C C . HIS B 1 126 ? 9.260 172.029 62.735 1.00 73.57 126 HIS B C 1
ATOM 7123 O O . HIS B 1 126 ? 8.592 171.189 62.131 1.00 71.00 126 HIS B O 1
ATOM 7130 N N . GLN B 1 127 ? 8.730 173.108 63.302 1.00 77.51 127 GLN B N 1
ATOM 7131 C CA . GLN B 1 127 ? 7.306 173.224 63.564 1.00 78.71 127 GLN B CA 1
ATOM 7132 C C . GLN B 1 127 ? 6.506 173.626 62.317 1.00 75.69 127 GLN B C 1
ATOM 7133 O O . GLN B 1 127 ? 5.586 172.909 61.924 1.00 77.13 127 GLN B O 1
ATOM 7139 N N . ASN B 1 128 ? 6.857 174.733 61.676 1.00 71.02 128 ASN B N 1
ATOM 7140 C CA . ASN B 1 128 ? 6.093 175.176 60.525 1.00 69.27 128 ASN B CA 1
ATOM 7141 C C . ASN B 1 128 ? 6.899 175.053 59.258 1.00 65.10 128 ASN B C 1
ATOM 7142 O O . ASN B 1 128 ? 7.361 176.038 58.710 1.00 66.58 128 ASN B O 1
ATOM 7147 N N . GLY B 1 129 ? 7.101 173.816 58.821 1.00 60.15 129 GLY B N 1
ATOM 7148 C CA . GLY B 1 129 ? 7.755 173.542 57.549 1.00 56.29 129 GLY B CA 1
ATOM 7149 C C . GLY B 1 129 ? 6.927 173.926 56.332 1.00 53.24 129 GLY B C 1
ATOM 7150 O O . GLY B 1 129 ? 5.712 173.781 56.332 1.00 51.92 129 GLY B O 1
ATOM 7151 N N . SER B 1 130 ? 7.615 174.403 55.296 1.00 50.81 130 SER B N 1
ATOM 7152 C CA . SER B 1 130 ? 7.011 174.740 54.014 1.00 49.41 130 SER B CA 1
ATOM 7153 C C . SER B 1 130 ? 7.820 174.100 52.866 1.00 48.06 130 SER B C 1
ATOM 7154 O O . SER B 1 130 ? 8.887 173.546 53.099 1.00 47.57 130 SER B O 1
ATOM 7157 N N . GLY B 1 131 ? 7.300 174.157 51.638 1.00 46.77 131 GLY B N 1
ATOM 7158 C CA . GLY B 1 131 ? 8.064 173.767 50.450 1.00 45.30 131 GLY B CA 1
ATOM 7159 C C . GLY B 1 131 ? 8.407 172.295 50.431 1.00 44.22 131 GLY B C 1
ATOM 7160 O O . GLY B 1 131 ? 9.385 171.885 49.823 1.00 43.82 131 GLY B O 1
ATOM 7161 N N . PHE B 1 132 ? 7.580 171.496 51.090 1.00 43.55 132 PHE B N 1
ATOM 7162 C CA . PHE B 1 132 ? 7.853 170.073 51.273 1.00 42.56 132 PHE B CA 1
ATOM 7163 C C . PHE B 1 132 ? 7.872 169.300 49.967 1.00 41.35 132 PHE B C 1
ATOM 7164 O O . PHE B 1 132 ? 7.024 169.511 49.092 1.00 40.73 132 PHE B O 1
ATOM 7172 N N . TYR B 1 133 ? 8.840 168.389 49.864 1.00 40.90 133 TYR B N 1
ATOM 7173 C CA . TYR B 1 133 ? 8.928 167.445 48.744 1.00 40.36 133 TYR B CA 1
ATOM 7174 C C . TYR B 1 133 ? 9.536 166.101 49.208 1.00 40.47 133 TYR B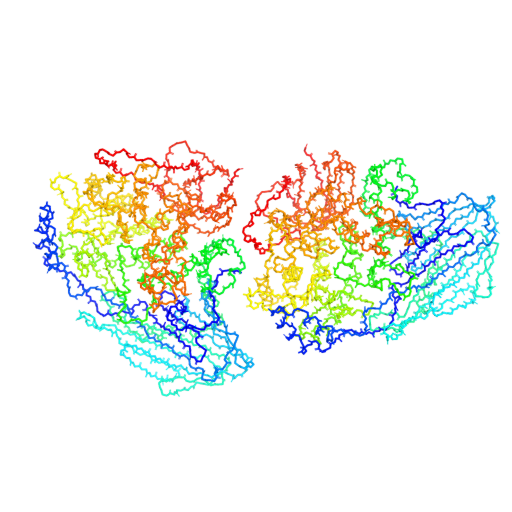 C 1
ATOM 7175 O O . TYR B 1 133 ? 10.481 166.072 49.984 1.00 41.00 133 TYR B O 1
ATOM 7184 N N . ARG B 1 134 ? 8.953 165.007 48.726 1.00 39.75 134 ARG B N 1
ATOM 7185 C CA . ARG B 1 134 ? 9.326 163.629 49.068 1.00 39.37 134 ARG B CA 1
ATOM 7186 C C . ARG B 1 134 ? 9.469 162.949 47.750 1.00 39.27 134 ARG B C 1
ATOM 7187 O O . ARG B 1 134 ? 8.631 163.200 46.868 1.00 39.84 134 ARG B O 1
ATOM 7195 N N . ASP B 1 135 ? 10.452 162.061 47.593 1.00 38.30 135 ASP B N 1
ATOM 7196 C CA . ASP B 1 135 ? 10.446 161.157 46.431 1.00 38.00 135 ASP B CA 1
ATOM 7197 C C . ASP B 1 135 ? 11.155 159.844 46.654 1.00 37.32 135 ASP B C 1
ATOM 7198 O O . ASP B 1 135 ? 11.793 159.632 47.674 1.00 37.17 135 ASP B O 1
ATOM 7203 N N . LEU B 1 136 ? 10.990 158.957 45.685 1.00 37.33 136 LEU B N 1
ATOM 7204 C CA . LEU B 1 136 ? 11.810 157.774 45.546 1.00 36.58 136 LEU B CA 1
ATOM 7205 C C . LEU B 1 136 ? 12.256 157.834 44.116 1.00 37.38 136 LEU B C 1
ATOM 7206 O O . LEU B 1 136 ? 11.425 157.940 43.213 1.00 37.20 136 LEU B O 1
ATOM 7211 N N . ASN B 1 137 ? 13.573 157.808 43.908 1.00 37.98 137 ASN B N 1
ATOM 7212 C CA . ASN B 1 137 ? 14.150 157.927 42.573 1.00 38.64 137 ASN B CA 1
ATOM 7213 C C . ASN B 1 137 ? 14.617 156.563 42.090 1.00 38.82 137 ASN B C 1
ATOM 7214 O O . ASN B 1 137 ? 15.488 155.945 42.687 1.00 38.52 137 ASN B O 1
ATOM 7219 N N . LEU B 1 138 ? 14.030 156.097 41.005 1.00 39.73 138 LEU B N 1
ATOM 7220 C CA . LEU B 1 138 ? 14.377 154.799 40.480 1.00 40.60 138 LEU B CA 1
ATOM 7221 C C . LEU B 1 138 ? 15.673 154.813 39.656 1.00 42.33 138 LEU B C 1
ATOM 7222 O O . LEU B 1 138 ? 16.193 153.738 39.323 1.00 43.19 138 LEU B O 1
ATOM 7227 N N . GLU B 1 139 ? 16.191 156.006 39.323 1.00 43.39 139 GLU B N 1
ATOM 7228 C CA . GLU B 1 139 ? 17.479 156.128 38.622 1.00 44.24 139 GLU B CA 1
ATOM 7229 C C . GLU B 1 139 ? 18.632 155.676 39.477 1.00 43.43 139 GLU B C 1
ATOM 7230 O O . GLU B 1 139 ? 19.604 155.113 38.950 1.00 44.53 139 GLU B O 1
ATOM 7236 N N . ASN B 1 140 ? 18.533 155.936 40.778 1.00 41.78 140 ASN B N 1
ATOM 7237 C CA . ASN B 1 140 ? 19.644 155.695 41.687 1.00 41.48 140 ASN B CA 1
ATOM 7238 C C . ASN B 1 140 ? 19.311 154.981 43.003 1.00 40.34 140 ASN B C 1
ATOM 7239 O O . ASN B 1 140 ? 20.174 154.873 43.877 1.00 39.49 140 ASN B O 1
ATOM 7244 N N . ALA B 1 141 ? 18.069 154.521 43.158 1.00 40.22 141 ALA B N 1
ATOM 7245 C CA . ALA B 1 141 ? 17.668 153.722 44.322 1.00 39.49 141 ALA B CA 1
ATOM 7246 C C . ALA B 1 141 ? 17.863 154.454 45.652 1.00 39.18 141 ALA B C 1
ATOM 7247 O O . ALA B 1 141 ? 18.380 153.882 46.640 1.00 38.45 141 ALA B O 1
ATOM 7249 N N . THR B 1 142 ? 17.445 155.717 45.652 1.00 39.78 142 THR B N 1
ATOM 7250 C CA . THR B 1 142 ? 17.456 156.550 46.851 1.00 40.47 142 THR B CA 1
ATOM 7251 C C . THR B 1 142 ? 16.157 157.329 47.022 1.00 40.38 142 THR B C 1
ATOM 7252 O O . THR B 1 142 ? 15.540 157.724 46.044 1.00 40.18 142 THR B O 1
ATOM 7256 N N . THR B 1 143 ? 15.804 157.570 48.285 1.00 40.82 143 THR B N 1
ATOM 7257 C CA . THR B 1 143 ? 14.708 158.470 48.671 1.00 41.74 143 THR B CA 1
ATOM 7258 C C . THR B 1 143 ? 15.227 159.812 49.158 1.00 42.71 143 THR B C 1
ATOM 7259 O O . THR B 1 143 ? 16.283 159.893 49.761 1.00 42.77 143 THR B O 1
ATOM 7263 N N . THR B 1 144 ? 14.423 160.845 48.954 1.00 43.70 144 THR B N 1
ATOM 7264 C CA . THR B 1 144 ? 14.793 162.196 49.325 1.00 44.04 144 THR B CA 1
ATOM 7265 C C . THR B 1 144 ? 13.602 162.859 50.002 1.00 44.14 144 THR B C 1
ATOM 7266 O O . THR B 1 144 ? 12.465 162.703 49.557 1.00 44.26 144 THR B O 1
ATOM 7270 N N . THR B 1 145 ? 13.870 163.573 51.090 1.00 44.35 145 THR B N 1
ATOM 7271 C CA . THR B 1 145 ? 12.861 164.375 51.782 1.00 45.32 145 THR B CA 1
ATOM 7272 C C . THR B 1 145 ? 13.448 165.780 51.926 1.00 46.32 145 THR B C 1
ATOM 7273 O O . THR B 1 145 ? 14.602 165.918 52.310 1.00 47.25 145 THR B O 1
ATOM 7277 N N . ARG B 1 146 ? 12.674 166.820 51.624 1.00 47.48 146 ARG B N 1
ATOM 7278 C CA . ARG B 1 146 ? 13.198 168.203 51.587 1.00 48.15 146 ARG B CA 1
ATOM 7279 C C . ARG B 1 146 ? 12.134 169.224 52.001 1.00 48.71 146 ARG B C 1
ATOM 7280 O O . ARG B 1 146 ? 10.985 169.124 51.571 1.00 49.52 146 ARG B O 1
ATOM 7288 N N . TYR B 1 147 ? 12.505 170.192 52.837 1.00 48.81 147 TYR B N 1
ATOM 7289 C CA . TYR B 1 147 ? 11.569 171.242 53.273 1.00 49.62 147 TYR B CA 1
ATOM 7290 C C . TYR B 1 147 ? 12.322 172.429 53.891 1.00 52.31 147 TYR B C 1
ATOM 7291 O O . TYR B 1 147 ? 13.507 172.308 54.172 1.00 53.39 147 TYR B O 1
ATOM 7300 N N . GLN B 1 148 ? 11.631 173.557 54.096 1.00 55.46 148 GLN B N 1
ATOM 7301 C CA . GLN B 1 148 ? 12.187 174.744 54.775 1.00 57.97 148 GLN B CA 1
ATOM 7302 C C . GLN B 1 148 ? 11.565 174.932 56.145 1.00 56.77 148 GLN B C 1
ATOM 7303 O O . GLN B 1 148 ? 10.355 174.801 56.280 1.00 56.76 148 GLN B O 1
ATOM 7309 N N . VAL B 1 149 ? 12.381 175.297 57.135 1.00 57.24 149 VAL B N 1
ATOM 7310 C CA . VAL B 1 149 ? 11.893 175.871 58.405 1.00 58.59 149 VAL B CA 1
ATOM 7311 C C . VAL B 1 149 ? 12.562 177.236 58.640 1.00 60.73 149 VAL B C 1
ATOM 7312 O O . VAL B 1 149 ? 13.775 177.317 58.908 1.00 59.52 149 VAL B O 1
ATOM 7316 N N . ASP B 1 150 ? 11.746 178.287 58.574 1.00 63.03 150 ASP B N 1
ATOM 7317 C CA . ASP B 1 150 ? 12.226 179.665 58.469 1.00 67.22 150 ASP B CA 1
ATOM 7318 C C . ASP B 1 150 ? 13.094 179.775 57.219 1.00 66.28 150 ASP B C 1
ATOM 7319 O O . ASP B 1 150 ? 12.665 179.370 56.137 1.00 66.52 150 ASP B O 1
ATOM 7324 N N . ASP B 1 151 ? 14.302 180.300 57.345 1.00 65.33 151 ASP B N 1
ATOM 7325 C CA . ASP B 1 151 ? 15.172 180.407 56.189 1.00 66.45 151 ASP B CA 1
ATOM 7326 C C . ASP B 1 151 ? 15.914 179.086 55.887 1.00 63.63 151 ASP B C 1
ATOM 7327 O O . ASP B 1 151 ? 16.357 178.878 54.764 1.00 61.96 151 ASP B O 1
ATOM 7332 N N . VAL B 1 152 ? 16.031 178.187 56.865 1.00 61.14 152 VAL B N 1
ATOM 7333 C CA . VAL B 1 152 ? 16.911 177.010 56.702 1.00 58.96 152 VAL B CA 1
ATOM 7334 C C . VAL B 1 152 ? 16.240 175.828 55.947 1.00 56.85 152 VAL B C 1
ATOM 7335 O O . VAL B 1 152 ? 15.074 175.492 56.189 1.00 55.95 152 VAL B O 1
ATOM 7339 N N . THR B 1 153 ? 16.989 175.241 55.010 1.00 54.64 153 THR B N 1
ATOM 7340 C CA . THR B 1 153 ? 16.546 174.083 54.224 1.00 52.61 153 THR B CA 1
ATOM 7341 C C . THR B 1 153 ? 17.128 172.783 54.775 1.00 51.63 153 THR B C 1
ATOM 7342 O O . THR B 1 153 ? 18.292 172.712 55.166 1.00 51.89 153 THR B O 1
ATOM 7346 N N . TYR B 1 154 ? 16.307 171.747 54.799 1.00 50.20 154 TYR B N 1
ATOM 7347 C CA . TYR B 1 154 ? 16.726 170.448 55.306 1.00 48.47 154 TYR B CA 1
ATOM 7348 C C . TYR B 1 154 ? 16.531 169.407 54.230 1.00 47.47 154 TYR B C 1
ATOM 7349 O O . TYR B 1 154 ? 15.486 169.392 53.579 1.00 47.75 154 TYR B O 1
ATOM 7358 N N . THR B 1 155 ? 17.527 168.533 54.058 1.00 46.40 155 THR B N 1
ATOM 7359 C CA . THR B 1 155 ? 17.501 167.495 53.022 1.00 44.95 155 THR B CA 1
ATOM 7360 C C . THR B 1 155 ? 17.940 166.149 53.612 1.00 44.72 155 THR B C 1
ATOM 7361 O O . THR B 1 155 ? 19.022 166.047 54.191 1.00 44.20 155 THR B O 1
ATOM 7365 N N . ARG B 1 156 ? 17.090 165.128 53.446 1.00 44.36 156 ARG B N 1
ATOM 7366 C CA . ARG B 1 156 ? 17.379 163.762 53.893 1.00 44.29 156 ARG B CA 1
ATOM 7367 C C . ARG B 1 156 ? 17.525 162.825 52.700 1.00 43.81 156 ARG B C 1
ATOM 7368 O O . ARG B 1 156 ? 16.641 162.764 51.844 1.00 44.08 156 ARG B O 1
ATOM 7376 N N . THR B 1 157 ? 18.630 162.083 52.658 1.00 43.23 157 THR B N 1
ATOM 7377 C CA . THR B 1 157 ? 18.876 161.104 51.598 1.00 42.49 157 THR B CA 1
ATOM 7378 C C . THR B 1 157 ? 18.983 159.754 52.262 1.00 41.34 157 THR B C 1
ATOM 7379 O O . THR B 1 157 ? 19.732 159.604 53.203 1.00 41.74 157 THR B O 1
ATOM 7383 N N . THR B 1 158 ? 18.232 158.774 51.791 1.00 40.33 158 THR B N 1
ATOM 7384 C CA . THR B 1 158 ? 18.214 157.482 52.450 1.00 40.27 158 THR B CA 1
ATOM 7385 C C . THR B 1 158 ? 18.229 156.340 51.443 1.00 39.76 158 THR B C 1
ATOM 7386 O O . THR B 1 158 ? 17.574 156.389 50.406 1.00 38.69 158 THR B O 1
ATOM 7390 N N . PHE B 1 159 ? 18.977 155.296 51.769 1.00 39.77 159 PHE B N 1
ATOM 7391 C CA . PHE B 1 159 ? 19.111 154.173 50.869 1.00 39.81 159 PHE B CA 1
ATOM 7392 C C . PHE B 1 159 ? 19.673 152.991 51.622 1.00 39.46 159 PHE B C 1
ATOM 7393 O O . PHE B 1 159 ? 20.311 153.153 52.660 1.00 39.65 159 PHE B O 1
ATOM 7401 N N . ALA B 1 160 ? 19.396 151.807 51.097 1.00 39.26 160 ALA B N 1
ATOM 7402 C CA . ALA B 1 160 ? 19.848 150.570 51.687 1.00 39.35 160 ALA B CA 1
ATOM 7403 C C . ALA B 1 160 ? 20.942 150.060 50.779 1.00 40.78 160 ALA B C 1
ATOM 7404 O O . ALA B 1 160 ? 20.650 149.628 49.664 1.00 41.29 160 ALA B O 1
ATOM 7406 N N . SER B 1 161 ? 22.192 150.130 51.247 1.00 41.75 161 SER B N 1
ATOM 7407 C CA . SER B 1 161 ? 23.370 150.006 50.385 1.00 43.02 161 SER B CA 1
ATOM 7408 C C . SER B 1 161 ? 23.583 148.608 49.843 1.00 43.56 161 SER B C 1
ATOM 7409 O O . SER B 1 161 ? 23.677 147.639 50.607 1.00 44.37 161 SER B O 1
ATOM 7412 N N . PHE B 1 162 ? 23.680 148.494 48.526 1.00 43.48 162 PHE B N 1
ATOM 7413 C CA . PHE B 1 162 ? 24.014 147.221 47.919 1.00 43.87 162 PHE B CA 1
ATOM 7414 C C . PHE B 1 162 ? 25.476 146.870 48.151 1.00 44.62 162 PHE B C 1
ATOM 7415 O O . PHE B 1 162 ? 25.840 145.710 48.057 1.00 45.41 162 PHE B O 1
ATOM 7423 N N . THR B 1 163 ? 26.316 147.864 48.417 1.00 45.17 163 THR B N 1
ATOM 7424 C CA . THR B 1 163 ? 27.771 147.619 48.558 1.00 46.33 163 THR B CA 1
ATOM 7425 C C . THR B 1 163 ? 28.275 147.526 50.011 1.00 46.19 163 THR B C 1
ATOM 7426 O O . THR B 1 163 ? 29.188 146.747 50.284 1.00 46.54 163 THR B O 1
ATOM 7430 N N . ASP B 1 164 ? 27.644 148.276 50.922 1.00 45.37 164 ASP B N 1
ATOM 7431 C CA . ASP B 1 164 ? 28.020 148.308 52.340 1.00 45.88 164 ASP B CA 1
ATOM 7432 C C . ASP B 1 164 ? 27.051 147.623 53.324 1.00 44.86 164 ASP B C 1
ATOM 7433 O O . ASP B 1 164 ? 27.265 147.662 54.528 1.00 44.72 164 ASP B O 1
ATOM 7438 N N . ASN B 1 165 ? 25.977 147.019 52.824 1.00 44.37 165 ASN B N 1
ATOM 7439 C CA . ASN B 1 165 ? 25.090 146.156 53.642 1.00 42.92 165 ASN B CA 1
ATOM 7440 C C . ASN B 1 165 ? 24.575 146.754 54.970 1.00 42.51 165 ASN B C 1
ATOM 7441 O O . ASN B 1 165 ? 24.533 146.105 56.037 1.00 41.96 165 ASN B O 1
ATOM 7446 N N . VAL B 1 166 ? 24.178 148.016 54.854 1.00 42.15 166 VAL B N 1
ATOM 7447 C CA . VAL B 1 166 ? 23.585 148.777 55.932 1.00 41.73 166 VAL B CA 1
ATOM 7448 C C . VAL B 1 166 ? 22.658 149.798 55.314 1.00 41.38 166 VAL B C 1
ATOM 7449 O O . VAL B 1 166 ? 22.804 150.157 54.147 1.00 41.60 166 VAL B O 1
ATOM 7453 N N . ILE B 1 167 ? 21.688 150.261 56.085 1.00 41.46 167 ILE B N 1
ATOM 7454 C CA . ILE B 1 167 ? 20.876 151.384 55.665 1.00 41.16 167 ILE B CA 1
ATOM 7455 C C . ILE B 1 167 ? 21.602 152.632 56.092 1.00 42.36 167 ILE B C 1
ATOM 7456 O O . ILE B 1 167 ? 22.178 152.681 57.183 1.00 42.04 167 ILE B O 1
ATOM 7461 N N . ILE B 1 168 ? 21.565 153.635 55.217 1.00 43.44 168 ILE B N 1
ATOM 7462 C CA . ILE B 1 168 ? 22.207 154.916 55.475 1.00 45.32 168 ILE B CA 1
ATOM 7463 C C . ILE B 1 168 ? 21.203 156.035 55.297 1.00 45.94 168 ILE B C 1
ATOM 7464 O O . ILE B 1 168 ? 20.451 156.040 54.322 1.00 44.96 168 ILE B O 1
ATOM 7469 N N . MET B 1 169 ? 21.218 156.979 56.239 1.00 47.70 169 MET B N 1
ATOM 7470 C CA . MET B 1 169 ? 20.475 158.227 56.112 1.00 48.32 169 MET B CA 1
ATOM 7471 C C . MET B 1 169 ? 21.428 159.434 56.298 1.00 49.55 169 MET B C 1
ATOM 7472 O O . MET B 1 169 ? 22.026 159.599 57.359 1.00 50.23 169 MET B O 1
ATOM 7477 N N . HIS B 1 170 ? 21.538 160.272 55.259 1.00 49.48 170 HIS B N 1
ATOM 7478 C CA . HIS B 1 170 ? 22.327 161.495 55.274 1.00 49.02 170 HIS B CA 1
ATOM 7479 C C . HIS B 1 170 ? 21.400 162.708 55.390 1.00 49.83 170 HIS B C 1
ATOM 7480 O O . HIS B 1 170 ? 20.503 162.904 54.572 1.00 48.00 170 HIS B O 1
ATOM 7487 N N . ILE B 1 171 ? 21.654 163.525 56.412 1.00 52.98 171 ILE B N 1
ATOM 7488 C CA . ILE B 1 171 ? 20.879 164.735 56.713 1.00 54.05 171 ILE B CA 1
ATOM 7489 C C . ILE B 1 171 ? 21.746 166.012 56.676 1.00 55.29 171 ILE B C 1
ATOM 7490 O O . ILE B 1 171 ? 22.772 166.086 57.335 1.00 54.20 171 ILE B O 1
ATOM 7495 N N . LYS B 1 172 ? 21.272 167.022 55.939 1.00 57.19 172 LYS B N 1
ATOM 7496 C CA . LYS B 1 172 ? 21.998 168.267 55.688 1.00 58.73 172 LYS B CA 1
ATOM 7497 C C . LYS B 1 172 ? 21.141 169.515 55.918 1.00 56.57 172 LYS B C 1
ATOM 7498 O O . LYS B 1 172 ? 20.117 169.703 55.264 1.00 54.26 172 LYS B O 1
ATOM 7504 N N . ALA B 1 173 ? 21.585 170.369 56.839 1.00 56.26 173 ALA B N 1
ATOM 7505 C CA . ALA B 1 173 ? 21.022 171.704 56.988 1.00 56.00 173 ALA B CA 1
ATOM 7506 C C . ALA B 1 173 ? 21.831 172.667 56.115 1.00 55.82 173 ALA B C 1
ATOM 7507 O O . ALA B 1 173 ? 23.022 172.457 55.907 1.00 56.51 173 ALA B O 1
ATOM 7509 N N . SER B 1 174 ? 21.171 173.698 55.595 1.00 55.05 174 SER B N 1
ATOM 7510 C CA . SER B 1 174 ? 21.803 174.701 54.746 1.00 55.76 174 SER B CA 1
ATOM 7511 C C . SER B 1 174 ? 22.348 175.887 55.552 1.00 58.30 174 SER B C 1
ATOM 7512 O O . SER B 1 174 ? 22.826 176.851 54.959 1.00 58.97 174 SER B O 1
ATOM 7515 N N . LYS B 1 175 ? 22.259 175.827 56.885 1.00 59.72 175 LYS B N 1
ATOM 7516 C CA . LYS B 1 175 ? 22.922 176.800 57.766 1.00 61.77 175 LYS B CA 1
ATOM 7517 C C . LYS B 1 175 ? 23.831 176.084 58.767 1.00 60.95 175 LYS B C 1
ATOM 7518 O O . LYS B 1 175 ? 23.488 175.021 59.277 1.00 60.75 175 LYS B O 1
ATOM 7524 N N . ALA B 1 176 ? 24.991 176.662 59.050 1.00 60.58 176 ALA B N 1
ATOM 7525 C CA . ALA B 1 176 ? 25.900 176.078 60.029 1.00 59.90 176 ALA B CA 1
ATOM 7526 C C . ALA B 1 176 ? 25.180 175.802 61.341 1.00 59.18 176 ALA B C 1
ATOM 7527 O O . ALA B 1 176 ? 24.357 176.605 61.803 1.00 58.44 176 ALA B O 1
ATOM 7529 N N . ASN B 1 177 ? 25.448 174.631 61.906 1.00 58.81 177 ASN B N 1
ATOM 7530 C CA . ASN B 1 177 ? 25.045 174.304 63.286 1.00 59.43 177 ASN B CA 1
ATOM 7531 C C . ASN B 1 177 ? 23.525 174.346 63.589 1.00 58.84 177 ASN B C 1
ATOM 7532 O O . ASN B 1 177 ? 23.119 174.413 64.758 1.00 58.91 177 ASN B O 1
ATOM 7537 N N . ALA B 1 178 ? 22.701 174.233 62.548 1.00 58.08 178 ALA B N 1
ATOM 7538 C CA . ALA B 1 178 ? 21.253 174.396 62.695 1.00 58.70 178 ALA B CA 1
ATOM 7539 C C . ALA B 1 178 ? 20.485 173.082 62.879 1.00 58.29 178 ALA B C 1
ATOM 7540 O O . ALA B 1 178 ? 19.271 173.081 63.007 1.00 57.07 178 ALA B O 1
ATOM 7542 N N . LEU B 1 179 ? 21.192 171.967 62.932 1.00 59.67 179 LEU B N 1
ATOM 7543 C CA . LEU B 1 179 ? 20.551 170.664 62.986 1.00 59.76 179 LEU B CA 1
ATOM 7544 C C . LEU B 1 179 ? 20.525 170.079 64.413 1.00 60.82 179 LEU B C 1
ATOM 7545 O O . LEU B 1 179 ? 21.588 169.878 65.021 1.00 63.73 179 LEU B O 1
ATOM 7550 N N . ASN B 1 180 ? 19.326 169.831 64.950 1.00 59.52 180 ASN B N 1
ATOM 7551 C CA . ASN B 1 180 ? 19.157 169.167 66.265 1.00 59.37 180 ASN B CA 1
ATOM 7552 C C . ASN B 1 180 ? 17.992 168.181 66.237 1.00 58.85 180 ASN B C 1
ATOM 7553 O O . ASN B 1 180 ? 16.862 168.566 65.918 1.00 58.43 180 ASN B O 1
ATOM 7558 N N . PHE B 1 181 ? 18.262 166.928 66.598 1.00 59.45 181 PHE B N 1
ATOM 7559 C CA . PHE B 1 181 ? 17.239 165.879 66.573 1.00 58.44 181 PHE B CA 1
ATOM 7560 C C . PHE B 1 181 ? 17.583 164.733 67.498 1.00 58.51 181 PHE B C 1
ATOM 7561 O O . PHE B 1 181 ? 18.691 164.647 67.993 1.00 59.66 181 PHE B O 1
ATOM 7569 N N . THR B 1 182 ? 16.618 163.859 67.734 1.00 58.33 182 THR B N 1
ATOM 7570 C CA . THR B 1 182 ? 16.819 162.708 68.612 1.00 59.04 182 THR B CA 1
ATOM 7571 C C . THR B 1 182 ? 16.471 161.448 67.811 1.00 57.71 182 THR B C 1
ATOM 7572 O O . THR B 1 182 ? 15.580 161.473 66.954 1.00 54.99 182 THR B O 1
ATOM 7576 N N . ILE B 1 183 ? 17.211 160.367 68.069 1.00 57.58 183 ILE B N 1
ATOM 7577 C CA . ILE B 1 183 ? 16.949 159.055 67.476 1.00 56.08 183 ILE B CA 1
ATOM 7578 C C . ILE B 1 183 ? 16.423 158.129 68.563 1.00 56.09 183 ILE B C 1
ATOM 7579 O O . ILE B 1 183 ? 17.063 157.974 69.602 1.00 56.93 183 ILE B O 1
ATOM 7584 N N . ALA B 1 184 ? 15.283 157.494 68.301 1.00 55.66 184 ALA B N 1
ATOM 7585 C CA . ALA B 1 184 ? 14.668 156.550 69.240 1.00 56.32 184 ALA B CA 1
ATOM 7586 C C . ALA B 1 184 ? 14.102 155.374 68.467 1.00 55.51 184 ALA B C 1
ATOM 7587 O O . ALA B 1 184 ? 14.053 155.406 67.238 1.00 55.93 184 ALA B O 1
ATOM 7589 N N . TYR B 1 185 ? 13.661 154.341 69.179 1.00 55.04 185 TYR B N 1
ATOM 7590 C CA . TYR B 1 185 ? 13.229 153.115 68.527 1.00 53.37 185 TYR B CA 1
ATOM 7591 C C . TYR B 1 185 ? 12.022 152.519 69.240 1.00 52.79 185 TYR B C 1
ATOM 7592 O O . TYR B 1 185 ? 11.914 152.618 70.443 1.00 52.76 185 TYR B O 1
ATOM 7601 N N . ASN B 1 186 ? 11.104 151.916 68.488 1.00 52.16 186 ASN B N 1
ATOM 7602 C CA . ASN B 1 186 ? 10.053 151.118 69.103 1.00 52.93 186 ASN B CA 1
ATOM 7603 C C . ASN B 1 186 ? 9.650 149.904 68.272 1.00 52.07 186 ASN B C 1
ATOM 7604 O O . ASN B 1 186 ? 9.896 149.867 67.072 1.00 51.09 186 ASN B O 1
ATOM 7609 N N . CYS B 1 187 ? 9.062 148.901 68.922 1.00 52.87 187 CYS B N 1
ATOM 7610 C CA . CYS B 1 187 ? 8.679 147.658 68.251 1.00 53.87 187 CYS B CA 1
ATOM 7611 C C . CYS B 1 187 ? 7.513 146.929 68.956 1.00 53.37 187 CYS B C 1
ATOM 7612 O O . CYS B 1 187 ? 7.432 146.923 70.183 1.00 54.99 187 CYS B O 1
ATOM 7615 N N . PRO B 1 188 ? 6.615 146.287 68.191 1.00 52.07 188 PRO B N 1
ATOM 7616 C CA . PRO B 1 188 ? 5.565 145.536 68.900 1.00 51.85 188 PRO B CA 1
ATOM 7617 C C . PRO B 1 188 ? 6.057 144.240 69.576 1.00 50.82 188 PRO B C 1
ATOM 7618 O O . PRO B 1 188 ? 5.406 143.737 70.469 1.00 51.46 188 PRO B O 1
ATOM 7622 N N . LEU B 1 189 ? 7.199 143.719 69.165 1.00 49.33 189 LEU B N 1
ATOM 7623 C CA . LEU B 1 189 ? 7.797 142.569 69.831 1.00 49.65 189 LEU B CA 1
ATOM 7624 C C . LEU B 1 189 ? 8.477 142.957 71.144 1.00 51.00 189 LEU B C 1
ATOM 7625 O O . LEU B 1 189 ? 8.687 144.132 71.420 1.00 51.48 189 LEU B O 1
ATOM 7630 N N . VAL B 1 190 ? 8.829 141.952 71.942 1.00 52.21 190 VAL B N 1
ATOM 7631 C CA . VAL B 1 190 ? 9.488 142.167 73.220 1.00 53.66 190 VAL B CA 1
ATOM 7632 C C . VAL B 1 190 ? 10.927 142.527 72.909 1.00 55.30 190 VAL B C 1
ATOM 7633 O O . VAL B 1 190 ? 11.608 141.772 72.213 1.00 55.43 190 VAL B O 1
ATOM 7637 N N . HIS B 1 191 ? 11.392 143.672 73.410 1.00 57.08 191 HIS B N 1
ATOM 7638 C CA . HIS B 1 191 ? 12.701 144.182 73.012 1.00 58.21 191 HIS B CA 1
ATOM 7639 C C . HIS B 1 191 ? 13.371 145.042 74.068 1.00 6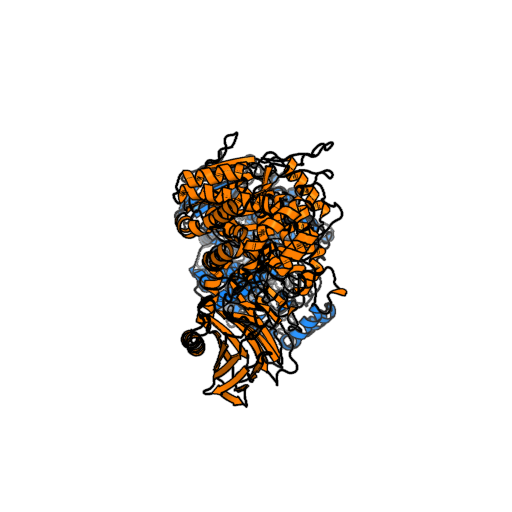0.22 191 HIS B C 1
ATOM 7640 O O . HIS B 1 191 ? 12.721 145.537 74.979 1.00 60.84 191 HIS B O 1
ATOM 7647 N N . LYS B 1 192 ? 14.686 145.212 73.926 1.00 62.80 192 LYS B N 1
ATOM 7648 C CA . LYS B 1 192 ? 15.470 146.085 74.807 1.00 64.66 192 LYS B CA 1
ATOM 7649 C C . LYS B 1 192 ? 16.242 147.095 73.990 1.00 63.29 192 LYS B C 1
ATOM 7650 O O . LYS B 1 192 ? 16.636 146.829 72.853 1.00 62.46 192 LYS B O 1
ATOM 7656 N N . VAL B 1 193 ? 16.419 148.269 74.579 1.00 63.65 193 VAL B N 1
ATOM 7657 C CA . VAL B 1 193 ? 17.179 149.341 73.969 1.00 63.33 193 VAL B CA 1
ATOM 7658 C C . VAL B 1 193 ? 18.143 149.910 74.994 1.00 65.80 193 VAL B C 1
ATOM 7659 O O . VAL B 1 193 ? 17.773 150.160 76.146 1.00 64.81 193 VAL B O 1
ATOM 7663 N N . ASN B 1 194 ? 19.379 150.137 74.564 1.00 69.67 194 ASN B N 1
ATOM 7664 C CA . ASN B 1 194 ? 20.390 150.753 75.444 1.00 74.11 194 ASN B CA 1
ATOM 7665 C C . ASN B 1 194 ? 21.387 151.588 74.625 1.00 73.67 194 ASN B C 1
ATOM 7666 O O . ASN B 1 194 ? 21.637 151.309 73.448 1.00 70.66 194 ASN B O 1
ATOM 7671 N N . VAL B 1 195 ? 21.879 152.654 75.248 1.00 75.39 195 VAL B N 1
ATOM 7672 C CA . VAL B 1 195 ? 22.680 153.645 74.566 1.00 75.58 195 VAL B CA 1
ATOM 7673 C C . VAL B 1 195 ? 24.021 153.812 75.252 1.00 78.42 195 VAL B C 1
ATOM 7674 O O . VAL B 1 195 ? 24.135 154.463 76.284 1.00 78.78 195 VAL B O 1
ATOM 7678 N N . GLN B 1 196 ? 25.039 153.230 74.648 1.00 80.58 196 GLN B N 1
ATOM 7679 C CA . GLN B 1 196 ? 26.351 153.176 75.238 1.00 82.51 196 GLN B CA 1
ATOM 7680 C C . GLN B 1 196 ? 27.311 153.602 74.152 1.00 83.09 196 GLN B C 1
ATOM 7681 O O . GLN B 1 196 ? 27.152 153.239 72.985 1.00 81.00 196 GLN B O 1
ATOM 7687 N N . ASN B 1 197 ? 28.295 154.408 74.518 1.00 87.50 197 ASN B N 1
ATOM 7688 C CA . ASN B 1 197 ? 29.385 154.717 73.598 1.00 88.69 197 ASN B CA 1
ATOM 7689 C C . ASN B 1 197 ? 28.857 155.312 72.286 1.00 86.12 197 ASN B C 1
ATOM 7690 O O . ASN B 1 197 ? 29.322 154.957 71.202 1.00 84.02 197 ASN B O 1
ATOM 7695 N N . ASP B 1 198 ? 27.866 156.199 72.396 1.00 84.86 198 ASP B N 1
ATOM 7696 C CA . ASP B 1 198 ? 27.262 156.856 71.227 1.00 84.24 198 ASP B CA 1
ATOM 7697 C C . ASP B 1 198 ? 26.715 155.899 70.155 1.00 79.21 198 ASP B C 1
ATOM 7698 O O . ASP B 1 198 ? 26.654 156.233 68.964 1.00 75.83 198 ASP B O 1
ATOM 7703 N N . GLN B 1 199 ? 26.294 154.722 70.600 1.00 75.87 199 GLN B N 1
ATOM 7704 C CA . GLN B 1 199 ? 25.718 153.725 69.733 1.00 71.65 199 GLN B CA 1
ATOM 7705 C C . GLN B 1 199 ? 24.410 153.301 70.358 1.00 69.50 199 GLN B C 1
ATOM 7706 O O . GLN B 1 199 ? 24.362 152.917 71.531 1.00 69.95 199 GLN B O 1
ATOM 7712 N N . LEU B 1 200 ? 23.351 153.390 69.562 1.00 66.63 200 LEU B N 1
ATOM 7713 C CA . LEU B 1 200 ? 22.033 152.915 69.949 1.00 64.46 200 LEU B CA 1
ATOM 7714 C C . LEU B 1 200 ? 21.937 151.450 69.558 1.00 62.46 200 LEU B C 1
ATOM 7715 O O . LEU B 1 200 ? 22.115 151.114 68.390 1.00 61.52 200 LEU B O 1
ATOM 7720 N N . THR B 1 201 ? 21.683 150.585 70.540 1.00 61.89 201 THR B N 1
ATOM 7721 C CA . THR B 1 201 ? 21.650 149.139 70.328 1.00 60.49 201 THR B CA 1
ATOM 7722 C C . THR B 1 201 ? 20.325 148.539 70.746 1.00 59.36 201 THR B C 1
ATOM 7723 O O . THR B 1 201 ? 19.871 148.739 71.866 1.00 59.66 201 THR B O 1
ATOM 7727 N N . VAL B 1 202 ? 19.722 147.792 69.832 1.00 57.74 202 VAL B N 1
ATOM 7728 C CA . VAL B 1 202 ? 18.412 147.219 70.034 1.00 57.14 202 VAL B CA 1
ATOM 7729 C C . VAL B 1 202 ? 18.556 145.724 69.941 1.00 57.47 202 VAL B C 1
ATOM 7730 O O . VAL B 1 202 ? 19.175 145.238 69.005 1.00 56.37 202 VAL B O 1
ATOM 7734 N N . THR B 1 203 ? 17.997 145.001 70.916 1.00 59.62 203 THR B N 1
ATOM 7735 C CA . THR B 1 203 ? 17.835 143.544 70.805 1.00 59.25 203 THR B CA 1
ATOM 7736 C C . THR B 1 203 ? 16.351 143.205 70.787 1.00 57.79 203 THR B C 1
ATOM 7737 O O . THR B 1 203 ? 15.551 143.785 71.517 1.00 58.00 203 THR B O 1
ATOM 7741 N N . CYS B 1 204 ? 16.002 142.252 69.937 1.00 56.60 204 CYS B N 1
ATOM 7742 C CA . CYS B 1 204 ? 14.626 141.986 69.617 1.00 55.16 204 CYS B CA 1
ATOM 7743 C C . CYS B 1 204 ? 14.363 140.492 69.641 1.00 53.31 204 CYS B C 1
ATOM 7744 O O . CYS B 1 204 ? 15.024 139.733 68.939 1.00 51.87 204 CYS B O 1
ATOM 7747 N N . GLN B 1 205 ? 13.403 140.068 70.457 1.00 52.87 205 GLN B N 1
ATOM 7748 C CA . GLN B 1 205 ? 13.016 138.660 70.518 1.00 52.94 205 GLN B CA 1
ATOM 7749 C C . GLN B 1 205 ? 12.201 138.290 69.289 1.00 49.55 205 GLN B C 1
ATOM 7750 O O . GLN B 1 205 ? 11.446 139.098 68.802 1.00 48.04 205 GLN B O 1
ATOM 7756 N N . GLY B 1 206 ? 12.352 137.060 68.804 1.00 48.51 206 GLY B N 1
ATOM 7757 C CA . GLY B 1 206 ? 11.432 136.487 67.829 1.00 47.01 206 GLY B CA 1
ATOM 7758 C C . GLY B 1 206 ? 10.101 136.162 68.511 1.00 47.67 206 GLY B C 1
ATOM 7759 O O . GLY B 1 206 ? 9.861 136.579 69.651 1.00 47.35 206 GLY B O 1
ATOM 7760 N N . LYS B 1 207 ? 9.245 135.410 67.821 1.00 47.62 207 LYS B N 1
ATOM 7761 C CA . LYS B 1 207 ? 7.863 135.259 68.224 1.00 48.51 207 LYS B CA 1
ATOM 7762 C C . LYS B 1 207 ? 7.390 133.813 68.185 1.00 48.32 207 LYS B C 1
ATOM 7763 O O . LYS B 1 207 ? 7.670 133.098 67.240 1.00 46.86 207 LYS B O 1
ATOM 7769 N N . GLU B 1 208 ? 6.666 133.401 69.230 1.00 50.10 208 GLU B N 1
ATOM 7770 C CA . GLU B 1 208 ? 5.997 132.099 69.289 1.00 51.99 208 GLU B CA 1
ATOM 7771 C C . GLU B 1 208 ? 4.752 132.102 68.378 1.00 49.11 208 GLU B C 1
ATOM 7772 O O . GLU B 1 208 ? 3.999 133.058 68.384 1.00 49.30 208 GLU B O 1
ATOM 7778 N N . GLN B 1 209 ? 4.537 131.048 67.600 1.00 46.90 209 GLN B N 1
ATOM 7779 C CA . GLN B 1 209 ? 3.344 130.962 66.751 1.00 45.86 209 GLN B CA 1
ATOM 7780 C C . GLN B 1 209 ? 2.839 129.536 66.571 1.00 45.82 209 GLN B C 1
ATOM 7781 O O . GLN B 1 209 ? 3.624 128.610 66.363 1.00 45.00 209 GLN B O 1
ATOM 7787 N N . GLU B 1 210 ? 1.521 129.386 66.655 1.00 46.50 210 GLU B N 1
ATOM 7788 C CA . GLU B 1 210 ? 0.847 128.090 66.539 1.00 48.06 210 GLU B CA 1
ATOM 7789 C C . GLU B 1 210 ? 1.554 126.993 67.358 1.00 48.59 210 GLU B C 1
ATOM 7790 O O . GLU B 1 210 ? 1.724 125.867 66.901 1.00 48.70 210 GLU B O 1
ATOM 7796 N N . GLY B 1 211 ? 1.976 127.356 68.568 1.00 49.30 211 GLY B N 1
ATOM 7797 C CA . GLY B 1 211 ? 2.570 126.421 69.515 1.00 50.14 211 GLY B CA 1
ATOM 7798 C C . GLY B 1 211 ? 4.048 126.165 69.344 1.00 49.89 211 GLY B C 1
ATOM 7799 O O . GLY B 1 211 ? 4.627 125.435 70.114 1.00 50.32 211 GLY B O 1
ATOM 7800 N N . LEU B 1 212 ? 4.658 126.761 68.332 1.00 50.30 212 LEU B N 1
ATOM 7801 C CA . LEU B 1 212 ? 6.057 126.510 67.990 1.00 51.55 212 LEU B CA 1
ATOM 7802 C C . LEU B 1 212 ? 6.915 127.601 68.586 1.00 52.72 212 LEU B C 1
ATOM 7803 O O . LEU B 1 212 ? 6.638 128.777 68.345 1.00 53.67 212 LEU B O 1
ATOM 7808 N N . LYS B 1 213 ? 7.955 127.243 69.339 1.00 54.03 213 LYS B N 1
ATOM 7809 C CA . LYS B 1 213 ? 8.674 128.253 70.127 1.00 54.75 213 LYS B CA 1
ATOM 7810 C C . LYS B 1 213 ? 9.649 129.061 69.261 1.00 51.68 213 LYS B C 1
ATOM 7811 O O . LYS B 1 213 ? 9.931 128.695 68.133 1.00 50.47 213 LYS B O 1
ATOM 7817 N N . ALA B 1 214 ? 10.093 130.199 69.780 1.00 50.48 214 ALA B N 1
ATOM 7818 C CA . ALA B 1 214 ? 10.880 131.171 69.020 1.00 49.29 214 ALA B CA 1
ATOM 7819 C C . ALA B 1 214 ? 12.382 130.898 69.117 1.00 49.32 214 ALA B C 1
ATOM 7820 O O . ALA B 1 214 ? 12.959 130.924 70.200 1.00 49.91 214 ALA B O 1
ATOM 7822 N N . ALA B 1 215 ? 13.016 130.661 67.977 1.00 47.88 215 ALA B N 1
ATOM 7823 C CA . ALA B 1 215 ? 14.425 130.340 67.957 1.00 47.36 215 ALA B CA 1
ATOM 7824 C C . ALA B 1 215 ? 15.283 131.488 67.437 1.00 46.46 215 ALA B C 1
ATOM 7825 O O . ALA B 1 215 ? 16.522 131.406 67.441 1.00 46.89 215 ALA B O 1
ATOM 7827 N N . LEU B 1 216 ? 14.640 132.563 67.008 1.00 45.28 216 LEU B N 1
ATOM 7828 C CA . LEU B 1 216 ? 15.356 133.657 66.376 1.00 45.31 216 LEU B CA 1
ATOM 7829 C C . LEU B 1 216 ? 15.402 134.906 67.249 1.00 46.57 216 LEU B C 1
ATOM 7830 O O . LEU B 1 216 ? 14.512 135.165 68.047 1.00 46.35 216 LEU B O 1
ATOM 7835 N N . ARG B 1 217 ? 16.474 135.668 67.082 1.00 48.29 217 ARG B N 1
ATOM 7836 C CA . ARG B 1 217 ? 16.628 136.958 67.721 1.00 49.78 217 ARG B CA 1
ATOM 7837 C C . ARG B 1 217 ? 17.167 137.901 66.656 1.00 49.85 217 ARG B C 1
ATOM 7838 O O . ARG B 1 217 ? 17.878 137.455 65.764 1.00 49.06 217 ARG B O 1
ATOM 7846 N N . ALA B 1 218 ? 16.825 139.186 66.749 1.00 49.44 218 ALA B N 1
ATOM 7847 C CA . ALA B 1 218 ? 17.422 140.190 65.888 1.00 49.15 218 ALA B CA 1
ATOM 7848 C C . ALA B 1 218 ? 18.197 141.198 66.727 1.00 51.08 218 ALA B C 1
ATOM 7849 O O . ALA B 1 218 ? 17.860 141.451 67.887 1.00 51.93 218 ALA B O 1
ATOM 7851 N N . GLU B 1 219 ? 19.239 141.772 66.136 1.00 52.14 219 GLU B N 1
ATOM 7852 C CA . GLU B 1 219 ? 19.928 142.896 66.742 1.00 53.75 219 GLU B CA 1
ATOM 7853 C C . GLU B 1 219 ? 20.031 144.005 65.711 1.00 54.22 219 GLU B C 1
ATOM 7854 O O . GLU B 1 219 ? 20.144 143.756 64.505 1.00 52.42 219 GLU B O 1
ATOM 7860 N N . CYS B 1 220 ? 19.966 145.233 66.204 1.00 56.07 220 CYS B N 1
ATOM 7861 C CA . CYS B 1 220 ? 20.066 146.404 65.369 1.00 57.37 220 CYS B CA 1
ATOM 7862 C C . CYS B 1 220 ? 20.974 147.433 66.061 1.00 57.74 220 CYS B C 1
ATOM 7863 O O . CYS B 1 220 ? 20.798 147.730 67.242 1.00 60.52 220 CYS B O 1
ATOM 7866 N N . GLN B 1 221 ? 21.953 147.962 65.335 1.00 55.92 221 GLN B N 1
ATOM 7867 C CA . GLN B 1 221 ? 22.861 148.954 65.883 1.00 55.75 221 GLN B CA 1
ATOM 7868 C C . GLN B 1 221 ? 22.849 150.210 65.012 1.00 54.62 221 GLN B C 1
ATOM 7869 O O . GLN B 1 221 ? 22.948 150.113 63.787 1.00 52.95 221 GLN B O 1
ATOM 7875 N N . ILE B 1 222 ? 22.773 151.382 65.646 1.00 55.12 222 ILE B N 1
ATOM 7876 C CA . ILE B 1 222 ? 22.881 152.672 64.948 1.00 55.04 222 ILE B CA 1
ATOM 7877 C C . ILE B 1 222 ? 24.017 153.544 65.494 1.00 56.78 222 ILE B C 1
ATOM 7878 O O . ILE B 1 222 ? 24.140 153.733 66.712 1.00 57.40 222 ILE B O 1
ATOM 7883 N N . GLN B 1 223 ? 24.830 154.072 64.575 1.00 57.03 223 GLN B N 1
ATOM 7884 C CA . GLN B 1 223 ? 25.857 155.067 64.875 1.00 58.21 223 GLN B CA 1
ATOM 7885 C C . GLN B 1 223 ? 25.734 156.253 63.937 1.00 57.14 223 GLN B C 1
ATOM 7886 O O . GLN B 1 223 ? 25.103 156.167 62.896 1.00 56.32 223 GLN B O 1
ATOM 7892 N N . VAL B 1 224 ? 26.386 157.351 64.302 1.00 57.61 224 VAL B N 1
ATOM 7893 C CA . VAL B 1 224 ? 26.157 158.623 63.658 1.00 56.60 224 VAL B CA 1
ATOM 7894 C C . VAL B 1 224 ? 27.464 159.360 63.498 1.00 56.55 224 VAL B C 1
ATOM 7895 O O . VAL B 1 224 ? 28.169 159.509 64.464 1.00 56.88 224 VAL B O 1
ATOM 7899 N N . LYS B 1 225 ? 27.741 159.843 62.286 1.00 55.95 225 LYS B N 1
ATOM 7900 C CA . LYS B 1 225 ? 28.858 160.739 62.000 1.00 56.23 225 LYS B CA 1
ATOM 7901 C C . LYS B 1 225 ? 28.328 162.151 61.853 1.00 56.62 225 LYS B C 1
ATOM 7902 O O . LYS B 1 225 ? 27.468 162.391 61.013 1.00 56.26 225 LYS B O 1
ATOM 7908 N N . THR B 1 226 ? 28.832 163.094 62.643 1.00 58.57 226 THR B N 1
ATOM 7909 C CA . THR B 1 226 ? 28.318 164.470 62.581 1.00 58.92 226 THR B CA 1
ATOM 7910 C C . THR B 1 226 ? 29.286 165.463 63.187 1.00 60.03 226 THR B C 1
ATOM 7911 O O . THR B 1 226 ? 30.048 165.120 64.091 1.00 60.85 226 THR B O 1
ATOM 7915 N N . ASN B 1 227 ? 29.268 166.681 62.653 1.00 59.89 227 ASN B N 1
ATOM 7916 C CA . ASN B 1 227 ? 30.092 167.761 63.174 1.00 61.95 227 ASN B CA 1
ATOM 7917 C C . ASN B 1 227 ? 29.471 168.363 64.436 1.00 62.83 227 ASN B C 1
ATOM 7918 O O . ASN B 1 227 ? 30.131 169.116 65.160 1.00 63.96 227 ASN B O 1
ATOM 7923 N N . GLY B 1 228 ? 28.213 168.015 64.703 1.00 62.28 228 GLY B N 1
ATOM 7924 C CA . GLY B 1 228 ? 27.572 168.332 65.981 1.00 63.19 228 GLY B CA 1
ATOM 7925 C C . GLY B 1 228 ? 27.953 167.379 67.112 1.00 64.08 228 GLY B C 1
ATOM 7926 O O . GLY B 1 228 ? 28.792 166.494 66.937 1.00 61.93 228 GLY B O 1
ATOM 7927 N N . THR B 1 229 ? 27.328 167.562 68.278 1.00 65.81 229 THR B N 1
ATOM 7928 C CA . THR B 1 229 ? 27.655 166.762 69.467 1.00 68.01 229 THR B CA 1
ATOM 7929 C C . THR B 1 229 ? 26.628 165.657 69.721 1.00 68.22 229 THR B C 1
ATOM 7930 O O . THR B 1 229 ? 25.433 165.856 69.567 1.00 67.33 229 THR B O 1
ATOM 7934 N N . LEU B 1 230 ? 27.131 164.504 70.141 1.00 69.78 230 LEU B N 1
ATOM 7935 C CA . LEU B 1 230 ? 26.330 163.337 70.461 1.00 69.58 230 LEU B CA 1
ATOM 7936 C C . LEU B 1 230 ? 26.246 163.153 71.954 1.00 72.07 230 LEU B C 1
ATOM 7937 O O . LEU B 1 230 ? 27.252 163.278 72.657 1.00 75.43 230 LEU B O 1
ATOM 7942 N N . ARG B 1 231 ? 25.068 162.795 72.442 1.00 73.15 231 ARG B N 1
ATOM 7943 C CA . ARG B 1 231 ? 24.905 162.460 73.853 1.00 76.90 231 ARG B CA 1
ATOM 7944 C C . ARG B 1 231 ? 23.678 161.588 74.077 1.00 74.89 231 ARG B C 1
ATOM 7945 O O . ARG B 1 231 ? 22.692 161.724 73.376 1.00 72.39 231 ARG B O 1
ATOM 7953 N N . PRO B 1 232 ? 23.740 160.680 75.063 1.00 75.26 232 PRO B N 1
ATOM 7954 C CA . PRO B 1 232 ? 22.554 159.907 75.412 1.00 73.63 232 PRO B CA 1
ATOM 7955 C C . PRO B 1 232 ? 21.494 160.743 76.122 1.00 72.67 232 PRO B C 1
ATOM 7956 O O . PRO B 1 232 ? 21.805 161.800 76.672 1.00 74.53 232 PRO B O 1
ATOM 7960 N N . ALA B 1 233 ? 20.258 160.265 76.077 1.00 71.14 233 ALA B N 1
ATOM 7961 C CA . ALA B 1 233 ? 19.120 160.910 76.719 1.00 72.52 233 ALA B CA 1
ATOM 7962 C C . ALA B 1 233 ? 18.088 159.820 76.914 1.00 72.08 233 ALA B C 1
ATOM 7963 O O . ALA B 1 233 ? 17.334 159.512 76.003 1.00 69.89 233 ALA B O 1
ATOM 7965 N N . GLY B 1 234 ? 18.094 159.213 78.095 1.00 74.55 234 GLY B N 1
ATOM 7966 C CA . GLY B 1 234 ? 17.301 158.019 78.365 1.00 73.26 234 GLY B CA 1
ATOM 7967 C C . GLY B 1 234 ? 17.709 156.898 77.432 1.00 71.72 234 GLY B C 1
ATOM 7968 O O . GLY B 1 234 ? 18.897 156.576 77.301 1.00 70.08 234 GLY B O 1
ATOM 7969 N N . ASN B 1 235 ? 16.722 156.330 76.747 1.00 71.68 235 ASN B N 1
ATOM 7970 C CA . ASN B 1 235 ? 16.979 155.304 75.739 1.00 70.09 235 ASN B CA 1
ATOM 7971 C C . ASN B 1 235 ? 16.948 155.866 74.321 1.00 67.30 235 ASN B C 1
ATOM 7972 O O . ASN B 1 235 ? 16.781 155.126 73.364 1.00 66.11 235 ASN B O 1
ATOM 7977 N N . THR B 1 236 ? 17.188 157.174 74.205 1.00 67.44 236 THR B N 1
ATOM 7978 C CA . THR B 1 236 ? 17.356 157.865 72.927 1.00 64.22 236 THR B CA 1
ATOM 7979 C C . THR B 1 236 ? 18.812 158.355 72.762 1.00 64.84 236 THR B C 1
ATOM 7980 O O . THR B 1 236 ? 19.624 158.265 73.682 1.00 64.09 236 THR B O 1
ATOM 7984 N N . LEU B 1 237 ? 19.123 158.841 71.564 1.00 65.25 237 LEU B N 1
ATOM 7985 C CA . LEU B 1 237 ? 20.438 159.379 71.224 1.00 67.36 237 LEU B CA 1
ATOM 7986 C C . LEU B 1 237 ? 20.279 160.767 70.597 1.00 67.19 237 LEU B C 1
ATOM 7987 O O . LEU B 1 237 ? 19.633 160.910 69.575 1.00 67.71 237 LEU B O 1
ATOM 7992 N N . GLN B 1 238 ? 20.881 161.783 71.200 1.00 69.46 238 GLN B N 1
ATOM 7993 C CA . GLN B 1 238 ? 20.590 163.174 70.870 1.00 71.29 238 GLN B CA 1
ATOM 7994 C C . GLN B 1 238 ? 21.731 163.858 70.122 1.00 69.12 238 GLN B C 1
ATOM 7995 O O . GLN B 1 238 ? 22.877 163.791 70.548 1.00 73.15 238 GLN B O 1
ATOM 8001 N N . ILE B 1 239 ? 21.414 164.504 69.001 1.00 66.18 239 ILE B N 1
ATOM 8002 C CA . ILE B 1 239 ? 22.403 165.243 68.193 1.00 65.30 239 ILE B CA 1
ATOM 8003 C C . ILE B 1 239 ? 22.157 166.740 68.360 1.00 64.45 239 ILE B C 1
ATOM 8004 O O . ILE B 1 239 ? 21.015 167.193 68.260 1.00 64.50 239 ILE B O 1
ATOM 8009 N N . ASN B 1 240 ? 23.218 167.505 68.612 1.00 64.15 240 ASN B N 1
ATOM 8010 C CA . ASN B 1 240 ? 23.096 168.951 68.844 1.00 63.63 240 ASN B CA 1
ATOM 8011 C C . ASN B 1 240 ? 24.087 169.746 68.007 1.00 63.45 240 ASN B C 1
ATOM 8012 O O . ASN B 1 240 ? 25.211 169.306 67.791 1.00 62.76 240 ASN B O 1
ATOM 8017 N N . GLU B 1 241 ? 23.635 170.901 67.519 1.00 64.07 241 GLU B N 1
ATOM 8018 C CA . GLU B 1 241 ? 24.480 171.851 66.787 1.00 65.64 241 GLU B CA 1
ATOM 8019 C C . GLU B 1 241 ? 25.224 171.205 65.613 1.00 65.04 241 GLU B C 1
ATOM 8020 O O . GLU B 1 241 ? 26.428 171.400 65.450 1.00 65.18 241 GLU B O 1
ATOM 8026 N N . GLY B 1 242 ? 24.503 170.442 64.796 1.00 63.69 242 GLY B N 1
ATOM 8027 C CA . GLY B 1 242 ? 25.092 169.805 63.614 1.00 62.58 242 GLY B CA 1
ATOM 8028 C C . GLY B 1 242 ? 24.807 170.567 62.339 1.00 61.12 242 GLY B C 1
ATOM 8029 O O . GLY B 1 242 ? 23.931 171.437 62.297 1.00 60.57 242 GLY B O 1
ATOM 8030 N N . THR B 1 243 ? 25.576 170.255 61.304 1.00 60.87 243 THR B N 1
ATOM 8031 C CA . THR B 1 243 ? 25.336 170.785 59.957 1.00 61.16 243 THR B CA 1
ATOM 8032 C C . THR B 1 243 ? 24.960 169.647 59.007 1.00 61.36 243 THR B C 1
ATOM 8033 O O . THR B 1 243 ? 23.983 169.755 58.247 1.00 60.51 243 THR B O 1
ATOM 8037 N N . GLU B 1 244 ? 25.768 168.584 59.043 1.00 61.39 244 GLU B N 1
ATOM 8038 C CA . GLU B 1 244 ? 25.438 167.307 58.443 1.00 60.51 244 GLU B CA 1
ATOM 8039 C C . GLU B 1 244 ? 25.419 166.254 59.539 1.00 59.36 244 GLU B C 1
ATOM 8040 O O . GLU B 1 244 ? 26.120 166.385 60.531 1.00 60.89 244 GLU B O 1
ATOM 8046 N N . ALA B 1 245 ? 24.584 165.233 59.367 1.00 56.71 245 ALA B N 1
ATOM 8047 C CA . ALA B 1 245 ? 24.638 164.018 60.188 1.00 54.75 245 ALA B CA 1
ATOM 8048 C C . ALA B 1 245 ? 24.432 162.835 59.267 1.00 51.49 245 ALA B C 1
ATOM 8049 O O . ALA B 1 245 ? 23.679 162.935 58.317 1.00 50.26 245 ALA B O 1
ATOM 8051 N N . THR B 1 246 ? 25.119 161.732 59.533 1.00 49.62 246 THR B N 1
ATOM 8052 C CA . THR B 1 246 ? 25.003 160.551 58.699 1.00 47.77 246 THR B CA 1
ATOM 8053 C C . THR B 1 246 ? 24.799 159.320 59.581 1.00 47.63 246 THR B C 1
ATOM 8054 O O . THR B 1 246 ? 25.719 158.901 60.283 1.00 47.02 246 THR B O 1
ATOM 8058 N N . LEU B 1 247 ? 23.582 158.758 59.543 1.00 47.39 247 LEU B N 1
ATOM 8059 C CA . LEU B 1 247 ? 23.232 157.572 60.331 1.00 47.13 247 LEU B CA 1
ATOM 8060 C C . LEU B 1 247 ? 23.605 156.329 59.586 1.00 46.52 247 LEU B C 1
ATOM 8061 O O . LEU B 1 247 ? 23.347 156.227 58.384 1.00 46.46 247 LEU B O 1
ATOM 8066 N N . TYR B 1 248 ? 24.208 155.391 60.311 1.00 46.29 248 TYR B N 1
ATOM 8067 C CA . TYR B 1 248 ? 24.579 154.092 59.779 1.00 45.79 248 TYR B CA 1
ATOM 8068 C C . TYR B 1 248 ? 23.798 153.081 60.586 1.00 45.61 248 TYR B C 1
ATOM 8069 O O . TYR B 1 248 ? 23.992 152.977 61.799 1.00 46.69 248 TYR B O 1
ATOM 8078 N N . ILE B 1 249 ? 22.891 152.369 59.919 1.00 44.80 249 ILE B N 1
ATOM 8079 C CA . ILE B 1 249 ? 21.935 151.482 60.579 1.00 44.67 249 ILE B CA 1
ATOM 8080 C C . ILE B 1 249 ? 22.226 150.051 60.160 1.00 44.54 249 ILE B C 1
ATOM 8081 O O . ILE B 1 249 ? 22.025 149.711 59.002 1.00 44.41 249 ILE B O 1
ATOM 8086 N N . SER B 1 250 ? 22.714 149.222 61.080 1.00 44.91 250 SER B N 1
ATOM 8087 C CA . SER B 1 250 ? 23.045 147.820 60.765 1.00 44.93 250 SER B CA 1
ATOM 8088 C C . SER B 1 250 ? 22.103 146.859 61.468 1.00 44.03 250 SER B C 1
ATOM 8089 O O . SER B 1 250 ? 21.586 147.168 62.542 1.00 44.53 250 SER B O 1
ATOM 8092 N N . ALA B 1 251 ? 21.875 145.688 60.891 1.00 42.98 251 ALA B N 1
ATOM 8093 C CA . ALA B 1 251 ? 21.114 144.662 61.623 1.00 42.98 251 ALA B CA 1
ATOM 8094 C C . ALA B 1 251 ? 21.305 143.296 61.039 1.00 42.53 251 ALA B C 1
ATOM 8095 O O . ALA B 1 251 ? 21.614 143.169 59.860 1.00 41.95 251 ALA B O 1
ATOM 8097 N N . ALA B 1 252 ? 21.107 142.285 61.879 1.00 42.89 252 ALA B N 1
ATOM 8098 C CA . ALA B 1 252 ? 21.138 140.898 61.430 1.00 43.66 252 ALA B CA 1
ATOM 8099 C C . ALA B 1 252 ? 20.482 139.976 62.449 1.00 43.63 252 ALA B C 1
ATOM 8100 O O . ALA B 1 252 ? 20.028 140.430 63.508 1.00 44.03 252 ALA B O 1
ATOM 8102 N N . THR B 1 253 ? 20.427 138.688 62.117 1.00 43.21 253 THR B N 1
ATOM 8103 C CA . THR B 1 253 ? 19.832 137.682 62.985 1.00 43.85 253 THR B CA 1
ATOM 8104 C C . THR B 1 253 ? 20.822 136.537 63.227 1.00 45.56 253 THR B C 1
ATOM 8105 O O . THR B 1 253 ? 21.987 136.621 62.826 1.00 47.13 253 THR B O 1
ATOM 8109 N N . ASN B 1 254 ? 20.343 135.465 63.871 1.00 45.80 254 ASN B N 1
ATOM 8110 C CA . ASN B 1 254 ? 21.135 134.256 64.119 1.00 46.13 254 ASN B CA 1
ATOM 8111 C C . ASN B 1 254 ? 20.884 133.124 63.108 1.00 45.72 254 ASN B C 1
ATOM 8112 O O . ASN B 1 254 ? 21.316 131.993 63.328 1.00 46.78 254 ASN B O 1
ATOM 8117 N N . TYR B 1 255 ? 20.209 133.428 62.002 1.00 44.54 255 TYR B N 1
ATOM 8118 C CA . TYR B 1 255 ? 19.834 132.414 61.021 1.00 44.05 255 TYR B CA 1
ATOM 8119 C C . TYR B 1 255 ? 20.997 132.054 60.139 1.00 44.04 255 TYR B C 1
ATOM 8120 O O . TYR B 1 255 ? 21.698 132.928 59.670 1.00 44.04 255 TYR B O 1
ATOM 8129 N N . VAL B 1 256 ? 21.217 130.756 59.942 1.00 44.70 256 VAL B N 1
ATOM 8130 C CA . VAL B 1 256 ? 22.213 130.276 58.993 1.00 44.96 256 VAL B CA 1
ATOM 8131 C C . VAL B 1 256 ? 21.486 129.609 57.840 1.00 44.50 256 VAL B C 1
ATOM 8132 O O . VAL B 1 256 ? 21.640 130.026 56.692 1.00 44.72 256 VAL B O 1
ATOM 8136 N N . ASN B 1 257 ? 20.718 128.566 58.149 1.00 44.06 257 ASN B N 1
ATOM 8137 C CA . ASN B 1 257 ? 19.851 127.901 57.173 1.00 43.48 257 ASN B CA 1
ATOM 8138 C C . ASN B 1 257 ? 18.613 127.361 57.902 1.00 43.09 257 ASN B C 1
ATOM 8139 O O . ASN B 1 257 ? 18.436 127.615 59.084 1.00 42.29 257 ASN B O 1
ATOM 8144 N N . TYR B 1 258 ? 17.800 126.583 57.202 1.00 43.60 258 TYR B N 1
ATOM 8145 C CA . TYR B 1 258 ? 16.553 126.058 57.752 1.00 44.37 258 TYR B CA 1
ATOM 8146 C C . TYR B 1 258 ? 16.613 125.107 58.962 1.00 46.14 258 TYR B C 1
ATOM 8147 O O . TYR B 1 258 ? 15.585 124.864 59.616 1.00 45.35 258 TYR B O 1
ATOM 8156 N N . GLN B 1 259 ? 17.792 124.578 59.265 1.00 47.93 259 GLN B N 1
ATOM 8157 C CA . GLN B 1 259 ? 17.953 123.750 60.442 1.00 49.48 259 GLN B CA 1
ATOM 8158 C C . GLN B 1 259 ? 19.173 124.169 61.293 1.00 50.61 259 GLN B C 1
ATOM 8159 O O . GLN B 1 259 ? 19.673 123.372 62.085 1.00 51.56 259 GLN B O 1
ATOM 8165 N N . ASP B 1 260 ? 19.632 125.416 61.143 1.00 49.89 260 ASP B N 1
ATOM 8166 C CA . ASP B 1 260 ? 20.800 125.937 61.886 1.00 50.43 260 ASP B CA 1
ATOM 8167 C C . ASP B 1 260 ? 20.595 127.406 62.280 1.00 48.49 260 ASP B C 1
ATOM 8168 O O . ASP B 1 260 ? 20.578 128.286 61.418 1.00 46.74 260 ASP B O 1
ATOM 8173 N N . VAL B 1 261 ? 20.482 127.655 63.578 1.00 47.86 261 VAL B N 1
ATOM 8174 C CA . VAL B 1 261 ? 20.283 129.003 64.080 1.00 47.58 261 VAL B CA 1
ATOM 8175 C C . VAL B 1 261 ? 21.377 129.428 65.048 1.00 48.40 261 VAL B C 1
ATOM 8176 O O . VAL B 1 261 ? 21.117 130.184 65.971 1.00 48.57 261 VAL B O 1
ATOM 8180 N N . SER B 1 262 ? 22.606 128.995 64.812 1.00 49.43 262 SER B N 1
ATOM 8181 C CA . SER B 1 262 ? 23.672 129.146 65.813 1.00 51.15 262 SER B CA 1
ATOM 8182 C C . SER B 1 262 ? 24.596 130.349 65.584 1.00 52.38 262 SER B C 1
ATOM 8183 O O . SER B 1 262 ? 25.586 130.519 66.299 1.00 54.82 262 SER B O 1
ATOM 8186 N N . ALA B 1 263 ? 24.290 131.186 64.602 1.00 51.38 263 ALA B N 1
ATOM 8187 C CA . ALA B 1 263 ? 25.137 132.328 64.323 1.00 52.02 263 ALA B CA 1
ATOM 8188 C C . ALA B 1 263 ? 25.005 133.391 65.416 1.00 53.37 263 ALA B C 1
ATOM 8189 O O . ALA B 1 263 ? 23.984 133.467 66.109 1.00 52.92 263 ALA B O 1
ATOM 8191 N N . ASP B 1 264 ? 26.058 134.192 65.568 1.00 55.20 264 ASP B N 1
ATOM 8192 C CA . ASP B 1 264 ? 26.090 135.283 66.539 1.00 56.31 264 ASP B CA 1
ATOM 8193 C C . ASP B 1 264 ? 25.631 136.606 65.908 1.00 56.87 264 ASP B C 1
ATOM 8194 O O . ASP B 1 264 ? 26.393 137.288 65.192 1.00 56.35 264 ASP B O 1
ATOM 8199 N N . GLU B 1 265 ? 24.384 136.974 66.201 1.00 57.30 265 GLU B N 1
ATOM 8200 C CA . GLU B 1 265 ? 23.767 138.178 65.620 1.00 56.44 265 GLU B CA 1
ATOM 8201 C C . GLU B 1 265 ? 24.469 139.495 65.995 1.00 56.29 265 GLU B C 1
ATOM 8202 O O . GLU B 1 265 ? 24.543 140.392 65.165 1.00 54.63 265 GLU B O 1
ATOM 8208 N N . SER B 1 266 ? 25.008 139.595 67.212 1.00 58.42 266 SER B N 1
ATOM 8209 C CA . SER B 1 266 ? 25.756 140.808 67.638 1.00 59.22 266 SER B CA 1
ATOM 8210 C C . SER B 1 266 ? 27.048 141.032 66.858 1.00 60.08 266 SER B C 1
ATOM 8211 O O . SER B 1 266 ? 27.337 142.158 66.451 1.00 60.18 266 SER B O 1
ATOM 8214 N N . HIS B 1 267 ? 27.823 139.960 66.669 1.00 60.77 267 HIS B N 1
ATOM 8215 C CA . HIS B 1 267 ? 29.045 140.005 65.862 1.00 61.31 267 HIS B CA 1
ATOM 8216 C C . HIS B 1 267 ? 28.714 140.358 64.407 1.00 58.97 267 HIS B C 1
ATOM 8217 O O . HIS B 1 267 ? 29.337 141.245 63.820 1.00 58.08 267 HIS B O 1
ATOM 8224 N N . ARG B 1 268 ? 27.699 139.699 63.851 1.00 56.04 268 ARG B N 1
ATOM 8225 C CA . ARG B 1 268 ? 27.273 139.983 62.479 1.00 53.79 268 ARG B CA 1
ATOM 8226 C C . ARG B 1 268 ? 26.952 141.445 62.291 1.00 52.99 268 ARG B C 1
ATOM 8227 O O . ARG B 1 268 ? 27.430 142.064 61.335 1.00 52.77 268 ARG B O 1
ATOM 8235 N N . THR B 1 269 ? 26.153 141.990 63.206 1.00 52.54 269 THR B N 1
ATOM 8236 C CA . THR B 1 269 ? 25.679 143.368 63.089 1.00 53.05 269 THR B CA 1
ATOM 8237 C C . THR B 1 269 ? 26.812 144.369 63.253 1.00 54.42 269 THR B C 1
ATOM 8238 O O . THR B 1 269 ? 26.847 145.377 62.547 1.00 53.70 269 THR B O 1
ATOM 8242 N N . SER B 1 270 ? 27.725 144.073 64.186 1.00 56.74 270 SER B N 1
ATOM 8243 C CA . SER B 1 270 ? 28.912 144.902 64.451 1.00 57.44 270 SER B CA 1
ATOM 8244 C C . SER B 1 270 ? 29.849 144.928 63.260 1.00 57.33 270 SER B C 1
ATOM 8245 O O . SER B 1 270 ? 30.344 145.982 62.907 1.00 56.89 270 SER B O 1
ATOM 8248 N N . GLU B 1 271 ? 30.056 143.773 62.630 1.00 58.05 271 GLU B N 1
ATOM 8249 C CA . GLU B 1 271 ? 30.964 143.687 61.480 1.00 59.19 271 GLU B CA 1
ATOM 8250 C C . GLU B 1 271 ? 30.445 144.487 60.292 1.00 57.19 271 GLU B C 1
ATOM 8251 O O . GLU B 1 271 ? 31.217 145.193 59.659 1.00 58.78 271 GLU B O 1
ATOM 8257 N N . TYR B 1 272 ? 29.164 144.362 59.961 1.00 54.75 272 TYR B N 1
ATOM 8258 C CA . TYR B 1 272 ? 28.628 145.087 58.808 1.00 53.29 272 TYR B CA 1
ATOM 8259 C C . TYR B 1 272 ? 28.855 146.588 58.970 1.00 54.18 272 TYR B C 1
ATOM 8260 O O . TYR B 1 272 ? 29.282 147.287 58.029 1.00 53.75 272 TYR B O 1
ATOM 8269 N N . LEU B 1 273 ? 28.574 147.046 60.194 1.00 54.76 273 LEU B N 1
ATOM 8270 C CA . LEU B 1 273 ? 28.633 148.446 60.594 1.00 54.77 273 LEU B CA 1
ATOM 8271 C C . LEU B 1 273 ? 30.064 148.982 60.611 1.00 57.39 273 LEU B C 1
ATOM 8272 O O . LEU B 1 273 ? 30.338 150.049 60.072 1.00 58.67 273 LEU B O 1
ATOM 8277 N N . LYS B 1 274 ? 30.965 148.250 61.253 1.00 59.45 274 LYS B N 1
ATOM 8278 C CA . LYS B 1 274 ? 32.368 148.616 61.303 1.00 62.41 274 LYS B CA 1
ATOM 8279 C C . LYS B 1 274 ? 32.905 148.852 59.879 1.00 62.78 274 LYS B C 1
ATOM 8280 O O . LYS B 1 274 ? 33.462 149.918 59.575 1.00 62.35 274 LYS B O 1
ATOM 8286 N N . ARG B 1 275 ? 32.680 147.877 59.000 1.00 62.37 275 ARG B N 1
ATOM 8287 C CA . ARG B 1 275 ? 33.161 147.943 57.614 1.00 62.49 275 ARG B CA 1
ATOM 8288 C C . ARG B 1 275 ? 32.539 149.060 56.796 1.00 60.59 275 ARG B C 1
ATOM 8289 O O . ARG B 1 275 ? 33.214 149.687 55.999 1.00 60.11 275 ARG B O 1
ATOM 8297 N N . ALA B 1 276 ? 31.251 149.305 57.000 1.00 59.29 276 ALA B N 1
ATOM 8298 C CA . ALA B 1 276 ? 30.541 150.357 56.276 1.00 57.69 276 ALA B CA 1
ATOM 8299 C C . ALA B 1 276 ? 31.005 151.777 56.616 1.00 57.77 276 ALA B C 1
ATOM 8300 O O . ALA B 1 276 ? 30.905 152.685 55.782 1.00 56.57 276 ALA B O 1
ATOM 8302 N N . MET B 1 277 ? 31.493 151.961 57.843 1.00 58.18 277 MET B N 1
ATOM 8303 C CA . MET B 1 277 ? 31.854 153.285 58.340 1.00 58.57 277 MET B CA 1
ATOM 8304 C C . MET B 1 277 ? 33.277 153.679 57.942 1.00 60.24 277 MET B C 1
ATOM 8305 O O . MET B 1 277 ? 33.667 154.827 58.081 1.00 59.78 277 MET B O 1
ATOM 8310 N N . GLN B 1 278 ? 34.043 152.725 57.426 1.00 62.10 278 GLN B N 1
ATOM 8311 C CA . GLN B 1 278 ? 35.374 153.004 56.896 1.00 64.33 278 GLN B CA 1
ATOM 8312 C C . GLN B 1 278 ? 35.335 153.811 55.590 1.00 62.99 278 GLN B C 1
ATOM 8313 O O . GLN B 1 278 ? 36.296 154.487 55.251 1.00 64.52 278 GLN B O 1
ATOM 8319 N N . ILE B 1 279 ? 34.233 153.741 54.859 1.00 61.28 279 ILE B N 1
ATOM 8320 C CA . ILE B 1 279 ? 34.100 154.464 53.598 1.00 60.43 279 ILE B CA 1
ATOM 8321 C C . ILE B 1 279 ? 33.489 155.853 53.867 1.00 57.41 279 ILE B C 1
ATOM 8322 O O . ILE B 1 279 ? 32.543 155.972 54.644 1.00 56.27 279 ILE B O 1
ATOM 8327 N N . PRO B 1 280 ? 34.030 156.913 53.235 1.00 56.21 280 PRO B N 1
ATOM 8328 C CA . PRO B 1 280 ? 33.353 158.218 53.354 1.00 54.95 280 PRO B CA 1
ATOM 8329 C C . PRO B 1 280 ? 31.971 158.204 52.677 1.00 52.72 280 PRO B C 1
ATOM 8330 O O . PRO B 1 280 ? 31.756 157.459 51.715 1.00 51.64 280 PRO B O 1
ATOM 8334 N N . TYR B 1 281 ? 31.056 159.028 53.170 1.00 51.25 281 TYR B N 1
ATOM 8335 C CA . TYR B 1 281 ? 29.693 159.005 52.669 1.00 49.63 281 TYR B CA 1
ATOM 8336 C C . TYR B 1 281 ? 29.584 159.227 51.139 1.00 49.95 281 TYR B C 1
ATOM 8337 O O . TYR B 1 281 ? 28.873 158.499 50.463 1.00 49.26 281 TYR B O 1
ATOM 8346 N N . GLU B 1 282 ? 30.246 160.234 50.585 1.00 51.46 282 GLU B N 1
ATOM 8347 C CA . GLU B 1 282 ? 30.044 160.533 49.162 1.00 52.37 282 GLU B CA 1
ATOM 8348 C C . GLU B 1 282 ? 30.406 159.325 48.257 1.00 52.01 282 GLU B C 1
ATOM 8349 O O . GLU B 1 282 ? 29.737 159.068 47.251 1.00 50.74 282 GLU B O 1
ATOM 8355 N N . LYS B 1 283 ? 31.445 158.584 48.641 1.00 52.92 283 LYS B N 1
ATOM 8356 C CA . LYS B 1 283 ? 31.908 157.398 47.885 1.00 52.91 283 LYS B CA 1
ATOM 8357 C C . LYS B 1 283 ? 31.001 156.187 48.088 1.00 51.62 283 LYS B C 1
ATOM 8358 O O . LYS B 1 283 ? 30.745 155.423 47.150 1.00 51.30 283 LYS B O 1
ATOM 8364 N N . ALA B 1 284 ? 30.526 156.013 49.318 1.00 50.34 284 ALA B N 1
ATOM 8365 C CA . ALA B 1 284 ? 29.583 154.952 49.630 1.00 49.09 284 ALA B CA 1
ATOM 8366 C C . ALA B 1 284 ? 28.290 155.084 48.801 1.00 47.82 284 ALA B C 1
ATOM 8367 O O . ALA B 1 284 ? 27.710 154.076 48.365 1.00 46.93 284 ALA B O 1
ATOM 8369 N N . LEU B 1 285 ? 27.851 156.336 48.609 1.00 47.64 285 LEU B N 1
ATOM 8370 C CA . LEU B 1 285 ? 26.696 156.677 47.770 1.00 46.61 285 LEU B CA 1
ATOM 8371 C C . LEU B 1 285 ? 26.982 156.390 46.296 1.00 47.63 285 LEU B C 1
ATOM 8372 O O . LEU B 1 285 ? 26.217 155.690 45.645 1.00 47.55 285 LEU B O 1
ATOM 8377 N N . LYS B 1 286 ? 28.091 156.911 45.777 1.00 48.81 286 LYS B N 1
ATOM 8378 C CA . LYS B 1 286 ? 28.514 156.608 44.409 1.00 49.56 286 LYS B CA 1
ATOM 8379 C C . LYS B 1 286 ? 28.483 155.115 44.116 1.00 48.12 286 LYS B C 1
ATOM 8380 O O . LYS B 1 286 ? 27.976 154.701 43.074 1.00 47.77 286 LYS B O 1
ATOM 8386 N N . ASN B 1 287 ? 29.029 154.321 45.040 1.00 49.53 287 ASN B N 1
ATOM 8387 C CA . ASN B 1 287 ? 29.208 152.873 44.822 1.00 48.74 287 ASN B CA 1
ATOM 8388 C C . ASN B 1 287 ? 27.897 152.119 44.749 1.00 47.42 287 ASN B C 1
ATOM 8389 O O . ASN B 1 287 ? 27.708 151.274 43.883 1.00 46.87 287 ASN B O 1
ATOM 8394 N N . HIS B 1 288 ? 27.035 152.416 45.719 1.00 46.54 288 HIS B N 1
ATOM 8395 C CA . HIS B 1 288 ? 25.670 151.941 45.772 1.00 44.89 288 HIS B CA 1
ATOM 8396 C C . HIS B 1 288 ? 24.961 152.195 44.449 1.00 44.19 288 HIS B C 1
ATOM 8397 O O . HIS B 1 288 ? 24.371 151.285 43.853 1.00 44.11 288 HIS B O 1
ATOM 8404 N N . ILE B 1 289 ? 25.025 153.434 43.987 1.00 43.64 289 ILE B N 1
ATOM 8405 C CA . ILE B 1 289 ? 24.335 153.807 42.778 1.00 42.93 289 ILE B CA 1
ATOM 8406 C C . ILE B 1 289 ? 24.898 153.035 41.601 1.00 42.85 289 ILE B C 1
ATOM 8407 O O . ILE B 1 289 ? 24.139 152.526 40.790 1.00 42.49 289 ILE B O 1
ATOM 8412 N N . ALA B 1 290 ? 26.220 152.920 41.515 1.00 43.34 290 ALA B N 1
ATOM 8413 C CA . ALA B 1 290 ? 26.840 152.178 40.405 1.00 43.32 290 ALA B CA 1
ATOM 8414 C C . ALA B 1 290 ? 26.401 150.725 40.362 1.00 43.27 290 ALA B C 1
ATOM 8415 O O . ALA B 1 290 ? 26.155 150.197 39.285 1.00 43.05 290 ALA B O 1
ATOM 8417 N N . TYR B 1 291 ? 26.287 150.089 41.530 1.00 43.72 291 TYR B N 1
ATOM 8418 C CA . TYR B 1 291 ? 26.054 148.637 41.613 1.00 43.83 291 TYR B CA 1
ATOM 8419 C C . TYR B 1 291 ? 24.623 148.340 41.230 1.00 43.34 291 TYR B C 1
ATOM 8420 O O . TYR B 1 291 ? 24.346 147.354 40.527 1.00 43.39 291 TYR B O 1
ATOM 8429 N N . TYR B 1 292 ? 23.720 149.211 41.699 1.00 42.82 292 TYR B N 1
ATOM 8430 C CA . TYR B 1 292 ? 22.317 149.180 41.329 1.00 41.54 292 TYR B CA 1
ATOM 8431 C C . TYR B 1 292 ? 22.169 149.389 39.844 1.00 41.27 292 TYR B C 1
ATOM 8432 O O . TYR B 1 292 ? 21.456 148.653 39.199 1.00 40.54 292 TYR B O 1
ATOM 8441 N N . LYS B 1 293 ? 22.872 150.375 39.304 1.00 42.00 293 LYS B N 1
ATOM 8442 C CA . LYS B 1 293 ? 22.700 150.742 37.897 1.00 42.46 293 LYS B CA 1
ATOM 8443 C C . LYS B 1 293 ? 23.102 149.647 36.919 1.00 42.77 293 LYS B C 1
ATOM 8444 O O . LYS B 1 293 ? 22.560 149.586 35.815 1.00 42.29 293 LYS B O 1
ATOM 8450 N N . LYS B 1 294 ? 24.032 148.783 37.320 1.00 43.62 294 LYS B N 1
ATOM 8451 C CA . LYS B 1 294 ? 24.448 147.665 36.467 1.00 44.32 294 LYS B CA 1
ATOM 8452 C C . LYS B 1 294 ? 23.269 146.777 36.105 1.00 42.94 294 LYS B C 1
ATOM 8453 O O . LYS B 1 294 ? 23.172 146.308 34.983 1.00 42.53 294 LYS B O 1
ATOM 8459 N N . GLN B 1 295 ? 22.389 146.543 37.079 1.00 41.98 295 GLN B N 1
ATOM 8460 C CA . GLN B 1 295 ? 21.193 145.729 36.882 1.00 40.81 295 GLN B CA 1
ATOM 8461 C C . GLN B 1 295 ? 20.040 146.561 36.307 1.00 40.09 295 GLN B C 1
ATOM 8462 O O . GLN B 1 295 ? 19.313 146.078 35.441 1.00 39.88 295 GLN B O 1
ATOM 8468 N N . PHE B 1 296 ? 19.873 147.797 36.765 1.00 39.61 296 PHE B N 1
ATOM 8469 C CA . PHE B 1 296 ? 18.681 148.562 36.418 1.00 39.20 296 PHE B CA 1
ATOM 8470 C C . PHE B 1 296 ? 18.757 149.182 35.035 1.00 39.15 296 PHE B C 1
ATOM 8471 O O . PHE B 1 296 ? 17.800 149.161 34.304 1.00 38.67 296 PHE B O 1
ATOM 8479 N N . ASP B 1 297 ? 19.895 149.737 34.657 1.00 39.85 297 ASP B N 1
ATOM 8480 C CA . ASP B 1 297 ? 19.982 150.433 33.360 1.00 39.80 297 ASP B CA 1
ATOM 8481 C C . ASP B 1 297 ? 20.006 149.472 32.156 1.00 39.35 297 ASP B C 1
ATOM 8482 O O . ASP B 1 297 ? 20.061 149.916 31.015 1.00 39.63 297 ASP B O 1
ATOM 8487 N N . ARG B 1 298 ? 19.894 148.168 32.393 1.00 38.69 298 ARG B N 1
ATOM 8488 C CA . ARG B 1 298 ? 19.783 147.211 31.292 1.00 38.22 298 ARG B CA 1
ATOM 8489 C C . ARG B 1 298 ? 18.506 147.366 30.467 1.00 37.97 298 ARG B C 1
ATOM 8490 O O . ARG B 1 298 ? 18.498 146.995 29.293 1.00 38.13 298 ARG B O 1
ATOM 8498 N N . VAL B 1 299 ? 17.431 147.887 31.073 1.00 37.63 299 VAL B N 1
ATOM 8499 C CA . VAL B 1 299 ? 16.106 147.906 30.432 1.00 37.36 299 VAL B CA 1
ATOM 8500 C C . VAL B 1 299 ? 15.391 149.264 30.554 1.00 37.17 299 VAL B C 1
ATOM 8501 O O . VAL B 1 299 ? 15.366 149.870 31.623 1.00 37.03 299 VAL B O 1
ATOM 8505 N N . ARG B 1 300 ? 14.831 149.746 29.443 1.00 37.21 300 ARG B N 1
ATOM 8506 C CA . ARG B 1 300 ? 13.972 150.939 29.446 1.00 37.28 300 ARG B CA 1
ATOM 8507 C C . ARG B 1 300 ? 12.838 150.803 28.452 1.00 36.77 300 ARG B C 1
ATOM 8508 O O . ARG B 1 300 ? 13.056 150.412 27.314 1.00 36.84 300 ARG B O 1
ATOM 8516 N N . LEU B 1 301 ? 11.641 151.196 28.900 1.00 36.10 301 LEU B N 1
ATOM 8517 C CA . LEU B 1 301 ? 10.438 151.256 28.115 1.00 35.51 301 LEU B CA 1
ATOM 8518 C C . LEU B 1 301 ? 10.090 152.712 28.093 1.00 35.34 301 LEU B C 1
ATOM 8519 O O . LEU B 1 301 ? 10.107 153.356 29.128 1.00 35.08 301 LEU B O 1
ATOM 8524 N N . THR B 1 302 ? 9.784 153.218 26.911 1.00 35.43 302 THR B N 1
ATOM 8525 C CA . THR B 1 302 ? 9.478 154.622 26.723 1.00 35.68 302 THR B CA 1
ATOM 8526 C C . THR B 1 302 ? 8.138 154.710 26.035 1.00 35.61 302 THR B C 1
ATOM 8527 O O . THR B 1 302 ? 7.951 154.130 24.978 1.00 35.72 302 THR B O 1
ATOM 8531 N N . LEU B 1 303 ? 7.208 155.433 26.639 1.00 35.49 303 LEU B N 1
ATOM 8532 C CA . LEU B 1 303 ? 5.909 155.681 26.030 1.00 35.51 303 LEU B CA 1
ATOM 8533 C C . LEU B 1 303 ? 5.616 157.155 26.169 1.00 35.82 303 LEU B C 1
ATOM 8534 O O . LEU B 1 303 ? 6.072 157.771 27.125 1.00 35.93 303 LEU B O 1
ATOM 8539 N N . PRO B 1 304 ? 4.848 157.741 25.234 1.00 36.10 304 PRO B N 1
ATOM 8540 C CA . PRO B 1 304 ? 4.754 159.206 25.273 1.00 36.34 304 PRO B CA 1
ATOM 8541 C C . PRO B 1 304 ? 4.110 159.751 26.560 1.00 36.20 304 PRO B C 1
ATOM 8542 O O . PRO B 1 304 ? 3.233 159.113 27.145 1.00 35.97 304 PRO B O 1
ATOM 8546 N N . ALA B 1 305 ? 4.594 160.917 26.987 1.00 36.33 305 ALA B N 1
ATOM 8547 C CA . ALA B 1 305 ? 4.103 161.622 28.157 1.00 36.26 305 ALA B CA 1
ATOM 8548 C C . ALA B 1 305 ? 3.213 162.781 27.737 1.00 36.59 305 ALA B C 1
ATOM 8549 O O . ALA B 1 305 ? 3.073 163.067 26.559 1.00 36.57 305 ALA B O 1
ATOM 8551 N N . GLY B 1 306 ? 2.605 163.419 28.732 1.00 36.93 306 GLY B N 1
ATOM 8552 C CA . GLY B 1 306 ? 1.870 164.668 28.563 1.00 37.56 306 GLY B CA 1
ATOM 8553 C C . GLY B 1 306 ? 2.144 165.514 29.784 1.00 37.81 306 GLY B C 1
ATOM 8554 O O . GLY B 1 306 ? 2.946 165.123 30.627 1.00 37.60 306 GLY B O 1
ATOM 8555 N N . LYS B 1 307 ? 1.499 166.671 29.900 1.00 38.46 307 LYS B N 1
ATOM 8556 C CA . LYS B 1 307 ? 1.724 167.507 31.084 1.00 38.88 307 LYS B CA 1
ATOM 8557 C C . LYS B 1 307 ? 1.320 166.749 32.348 1.00 38.57 307 LYS B C 1
ATOM 8558 O O . LYS B 1 307 ? 1.941 166.907 33.411 1.00 38.50 307 LYS B O 1
ATOM 8564 N N . ALA B 1 308 ? 0.283 165.924 32.204 1.00 38.34 308 ALA B N 1
ATOM 8565 C CA . ALA B 1 308 ? -0.219 165.057 33.264 1.00 38.08 308 ALA B CA 1
ATOM 8566 C C . ALA B 1 308 ? 0.862 164.218 33.954 1.00 37.75 308 ALA B C 1
ATOM 8567 O O . ALA B 1 308 ? 0.754 163.924 35.150 1.00 37.85 308 ALA B O 1
ATOM 8569 N N . SER B 1 309 ? 1.893 163.827 33.205 1.00 37.48 309 SER B N 1
ATOM 8570 C CA . SER B 1 309 ? 2.971 162.985 33.734 1.00 37.13 309 SER B CA 1
ATOM 8571 C C . SER B 1 309 ? 3.867 163.669 34.778 1.00 37.34 309 SER B C 1
ATOM 8572 O O . SER B 1 309 ? 4.715 163.009 35.398 1.00 37.22 309 SER B O 1
ATOM 8575 N N . GLN B 1 310 ? 3.701 164.984 34.937 1.00 37.72 310 GLN B N 1
ATOM 8576 C CA . GLN B 1 310 ? 4.517 165.793 35.841 1.00 37.98 310 GLN B CA 1
ATOM 8577 C C . GLN B 1 310 ? 3.894 165.865 37.210 1.00 38.24 310 GLN B C 1
ATOM 8578 O O . GLN B 1 310 ? 4.560 166.258 38.169 1.00 38.37 310 GLN B O 1
ATOM 8584 N N . LEU B 1 311 ? 2.607 165.532 37.296 1.00 38.27 311 LEU B N 1
ATOM 8585 C CA . LEU B 1 311 ? 1.898 165.667 38.546 1.00 38.52 311 LEU B CA 1
ATOM 8586 C C . LEU B 1 311 ? 2.386 164.622 39.536 1.00 38.52 311 LEU B C 1
ATOM 8587 O O . LEU B 1 311 ? 3.066 163.669 39.156 1.00 38.13 311 LEU B O 1
ATOM 8592 N N . GLU B 1 312 ? 2.062 164.822 40.814 1.00 39.01 312 GLU B N 1
ATOM 8593 C CA . GLU B 1 312 ? 2.530 163.919 41.855 1.00 38.88 312 GLU B CA 1
ATOM 8594 C C . GLU B 1 312 ? 1.832 162.602 41.689 1.00 38.56 312 GLU B C 1
ATOM 8595 O O . GLU B 1 312 ? 0.735 162.547 41.153 1.00 38.55 312 GLU B O 1
ATOM 8601 N N . THR B 1 313 ? 2.471 161.534 42.150 1.00 38.50 313 THR B N 1
ATOM 8602 C CA . THR B 1 313 ? 2.130 160.216 41.645 1.00 38.30 313 THR B CA 1
ATOM 8603 C C . THR B 1 313 ? 0.785 159.673 42.096 1.00 38.03 313 THR B C 1
ATOM 8604 O O . THR B 1 313 ? 0.215 158.892 41.371 1.00 37.98 313 THR B O 1
ATOM 8608 N N . PRO B 1 314 ? 0.269 160.076 43.263 1.00 38.24 314 PRO B N 1
ATOM 8609 C CA . PRO B 1 314 ? -1.089 159.624 43.572 1.00 38.51 314 PRO B CA 1
ATOM 8610 C C . PRO B 1 314 ? -2.121 160.136 42.552 1.00 39.05 314 PRO B C 1
ATOM 8611 O O . PRO B 1 314 ? -3.049 159.425 42.211 1.00 38.77 314 PRO B O 1
ATOM 8615 N N . LYS B 1 315 ? -1.935 161.351 42.051 1.00 40.15 315 LYS B N 1
ATOM 8616 C CA . LYS B 1 315 ? -2.796 161.869 40.983 1.00 41.00 315 LYS B CA 1
ATOM 8617 C C . LYS B 1 315 ? -2.610 161.131 39.668 1.00 40.21 315 LYS B C 1
ATOM 8618 O O . LYS B 1 315 ? -3.563 160.938 38.947 1.00 40.08 315 LYS B O 1
ATOM 8624 N N . ARG B 1 316 ? -1.388 160.749 39.341 1.00 39.51 316 ARG B N 1
ATOM 8625 C CA . ARG B 1 316 ? -1.168 160.029 38.116 1.00 39.19 316 ARG B CA 1
ATOM 8626 C C . ARG B 1 316 ? -1.901 158.708 38.151 1.00 38.80 316 ARG B C 1
ATOM 8627 O O . ARG B 1 316 ? -2.418 158.268 37.136 1.00 39.14 316 ARG B O 1
ATOM 8635 N N . ILE B 1 317 ? -1.938 158.072 39.313 1.00 38.53 317 ILE B N 1
ATOM 8636 C CA . ILE B 1 317 ? -2.580 156.776 39.459 1.00 38.34 317 ILE B CA 1
ATOM 8637 C C . ILE B 1 317 ? -4.069 156.932 39.305 1.00 38.65 317 ILE B C 1
ATOM 8638 O O . ILE B 1 317 ? -4.703 156.169 38.599 1.00 38.72 317 ILE B O 1
ATOM 8643 N N . GLU B 1 318 ? -4.615 157.921 39.996 1.00 39.23 318 GLU B N 1
ATOM 8644 C CA . GLU B 1 318 ? -6.038 158.214 39.975 1.00 39.87 318 GLU B CA 1
ATOM 8645 C C . GLU B 1 318 ? -6.561 158.529 38.573 1.00 39.83 318 GLU B C 1
ATOM 8646 O O . GLU B 1 318 ? -7.652 158.097 38.205 1.00 39.73 318 GLU B O 1
ATOM 8652 N N . ASN B 1 319 ? -5.770 159.266 37.790 1.00 39.88 319 ASN B N 1
ATOM 8653 C CA . ASN B 1 319 ? -6.207 159.791 36.490 1.00 40.16 319 ASN B CA 1
ATOM 8654 C C . ASN B 1 319 ? -5.744 159.011 35.279 1.00 39.96 319 ASN B C 1
ATOM 8655 O O . ASN B 1 319 ? -6.083 159.379 34.153 1.00 40.40 319 ASN B O 1
ATOM 8660 N N . PHE B 1 320 ? -5.015 157.921 35.495 1.00 39.52 320 PHE B N 1
ATOM 8661 C CA . PHE B 1 320 ? -4.488 157.105 34.394 1.00 39.38 320 PHE B CA 1
ATOM 8662 C C . PHE B 1 320 ? -5.556 156.658 33.386 1.00 39.60 320 PHE B C 1
ATOM 8663 O O . PHE B 1 320 ? -5.262 156.525 32.193 1.00 39.81 320 PHE B O 1
ATOM 8671 N N . GLY B 1 321 ? -6.775 156.421 33.870 1.00 39.75 321 GLY B N 1
ATOM 8672 C CA . GLY B 1 321 ? -7.880 155.982 33.033 1.00 40.01 321 GLY B CA 1
ATOM 8673 C C . GLY B 1 321 ? -8.220 156.900 31.875 1.00 40.44 321 GLY B C 1
ATOM 8674 O O . GLY B 1 321 ? -8.637 156.438 30.810 1.00 40.32 321 GLY B O 1
ATOM 8675 N N . ASN B 1 322 ? -8.018 158.198 32.062 1.00 40.94 322 ASN B N 1
ATOM 8676 C CA . ASN B 1 322 ? -8.374 159.170 31.033 1.00 41.43 322 ASN B CA 1
ATOM 8677 C C . ASN B 1 322 ? -7.446 159.190 29.822 1.00 41.43 322 ASN B C 1
ATOM 8678 O O . ASN B 1 322 ? -7.682 159.942 28.887 1.00 42.33 322 ASN B O 1
ATOM 8683 N N . GLY B 1 323 ? -6.387 158.399 29.831 1.00 41.05 323 GLY B N 1
ATOM 8684 C CA . GLY B 1 323 ? -5.606 158.193 28.616 1.00 41.16 323 GLY B CA 1
ATOM 8685 C C . GLY B 1 323 ? -4.491 159.187 28.347 1.00 41.20 323 GLY B C 1
ATOM 8686 O O . GLY B 1 323 ? -3.738 159.019 27.395 1.00 40.73 323 GLY B O 1
ATOM 8687 N N . GLU B 1 324 ? -4.346 160.198 29.195 1.00 41.68 324 GLU B N 1
ATOM 8688 C CA . GLU B 1 324 ? -3.341 161.251 28.978 1.00 42.21 324 GLU B CA 1
ATOM 8689 C C . GLU B 1 324 ? -1.971 161.068 29.675 1.00 41.61 324 GLU B C 1
ATOM 8690 O O . GLU B 1 324 ? -1.223 162.030 29.826 1.00 41.47 324 GLU B O 1
ATOM 8696 N N . ASP B 1 325 ? -1.650 159.856 30.101 1.00 41.30 325 ASP B N 1
ATOM 8697 C CA . ASP B 1 325 ? -0.441 159.626 30.872 1.00 41.37 325 ASP B CA 1
ATOM 8698 C C . ASP B 1 325 ? 0.117 158.235 30.564 1.00 41.70 325 ASP B C 1
ATOM 8699 O O . ASP B 1 325 ? 0.375 157.443 31.474 1.00 41.08 325 ASP B O 1
ATOM 8704 N N . MET B 1 326 ? 0.293 157.932 29.279 1.00 42.56 326 MET B N 1
ATOM 8705 C CA . MET B 1 326 ? 0.699 156.597 28.890 1.00 43.49 326 MET B CA 1
ATOM 8706 C C . MET B 1 326 ? 1.981 156.226 29.577 1.00 42.90 326 MET B C 1
ATOM 8707 O O . MET B 1 326 ? 2.178 155.072 29.912 1.00 43.96 326 MET B O 1
ATOM 8712 N N . ALA B 1 327 ? 2.839 157.209 29.809 1.00 42.12 327 ALA B N 1
ATOM 8713 C CA . ALA B 1 327 ? 4.140 156.985 30.408 1.00 40.93 327 ALA B CA 1
ATOM 8714 C C . ALA B 1 327 ? 4.083 156.393 31.800 1.00 39.91 327 ALA B C 1
ATOM 8715 O O . ALA B 1 327 ? 5.055 155.798 32.260 1.00 40.15 327 ALA B O 1
ATOM 8717 N N . MET B 1 328 ? 2.961 156.576 32.483 1.00 39.01 328 MET B N 1
ATOM 8718 C CA . MET B 1 328 ? 2.757 156.010 33.805 1.00 38.00 328 MET B CA 1
ATOM 8719 C C . MET B 1 328 ? 2.850 154.502 33.761 1.00 37.00 328 MET B C 1
ATOM 8720 O O . MET B 1 328 ? 3.367 153.887 34.680 1.00 36.75 328 MET B O 1
ATOM 8725 N N . ALA B 1 329 ? 2.361 153.901 32.684 1.00 36.45 329 ALA B N 1
ATOM 8726 C CA . ALA B 1 329 ? 2.395 152.455 32.548 1.00 35.91 329 ALA B CA 1
ATOM 8727 C C . ALA B 1 329 ? 3.832 151.993 32.538 1.00 35.72 329 ALA B C 1
ATOM 8728 O O . ALA B 1 329 ? 4.156 150.954 33.123 1.00 35.56 329 ALA B O 1
ATOM 8730 N N . ALA B 1 330 ? 4.694 152.767 31.873 1.00 35.63 330 ALA B N 1
ATOM 8731 C CA . ALA B 1 330 ? 6.133 152.471 31.832 1.00 35.42 330 ALA B CA 1
ATOM 8732 C C . ALA B 1 330 ? 6.791 152.646 33.195 1.00 35.17 330 ALA B C 1
ATOM 8733 O O . ALA B 1 330 ? 7.641 151.840 33.579 1.00 35.05 330 ALA B O 1
ATOM 8735 N N . LEU B 1 331 ? 6.359 153.651 33.950 1.00 35.02 331 LEU B N 1
ATOM 8736 C CA . LEU B 1 331 ? 6.875 153.842 35.299 1.00 35.00 331 LEU B CA 1
ATOM 8737 C C . LEU B 1 331 ? 6.563 152.650 36.203 1.00 34.77 331 LEU B C 1
ATOM 8738 O O . LEU B 1 331 ? 7.425 152.176 36.936 1.00 35.00 331 LEU B O 1
ATOM 8743 N N . LEU B 1 332 ? 5.344 152.138 36.145 1.00 34.42 332 LEU B N 1
ATOM 8744 C CA . LEU B 1 332 ? 4.995 151.000 36.984 1.00 34.05 332 LEU B CA 1
ATOM 8745 C C . LEU B 1 332 ? 5.791 149.755 36.578 1.00 33.75 332 LEU B C 1
ATOM 8746 O O . LEU B 1 332 ? 6.087 148.896 37.392 1.00 33.65 332 LEU B O 1
ATOM 8751 N N . PHE B 1 333 ? 6.125 149.674 35.303 1.00 33.68 333 PHE B N 1
ATOM 8752 C CA . PHE B 1 333 ? 6.897 148.567 34.772 1.00 33.56 333 PHE B CA 1
ATOM 8753 C C . PHE B 1 333 ? 8.303 148.579 35.345 1.00 33.43 333 PHE B C 1
ATOM 8754 O O . PHE B 1 333 ? 8.758 147.575 35.875 1.00 33.49 333 PHE B O 1
ATOM 8762 N N . HIS B 1 334 ? 8.966 149.724 35.246 1.00 33.35 334 HIS B N 1
ATOM 8763 C CA . HIS B 1 334 ? 10.270 149.940 35.875 1.00 33.40 334 HIS B CA 1
ATOM 8764 C C . HIS B 1 334 ? 10.241 149.723 37.390 1.00 33.27 334 HIS B C 1
ATOM 8765 O O . HIS B 1 334 ? 11.182 149.195 37.953 1.00 33.29 334 HIS B O 1
ATOM 8772 N N . TYR B 1 335 ? 9.160 150.136 38.054 1.00 33.17 335 TYR B N 1
ATOM 8773 C CA . TYR B 1 335 ? 9.022 149.920 39.500 1.00 33.02 335 TYR B CA 1
ATOM 8774 C C . TYR B 1 335 ? 9.159 148.440 39.848 1.00 33.02 335 TYR B C 1
ATOM 8775 O O . TYR B 1 335 ? 9.805 148.093 40.847 1.00 33.10 335 TYR B O 1
ATOM 8784 N N . GLY B 1 336 ? 8.573 147.569 39.028 1.00 32.93 336 GLY B N 1
ATOM 8785 C CA . GLY B 1 336 ? 8.648 146.151 39.303 1.00 33.09 336 GLY B CA 1
ATOM 8786 C C . GLY B 1 336 ? 10.078 145.661 39.289 1.00 33.50 336 GLY B C 1
ATOM 8787 O O . GLY B 1 336 ? 10.490 144.845 40.118 1.00 33.45 336 GLY B O 1
ATOM 8788 N N . ARG B 1 337 ? 10.849 146.186 38.355 1.00 34.08 337 ARG B N 1
ATOM 8789 C CA . ARG B 1 337 ? 12.243 145.835 38.276 1.00 34.64 337 ARG B CA 1
ATOM 8790 C C . ARG B 1 337 ? 12.994 146.367 39.483 1.00 34.80 337 ARG B C 1
ATOM 8791 O O . ARG B 1 337 ? 13.783 145.650 40.085 1.00 35.13 337 ARG B O 1
ATOM 8799 N N . TYR B 1 338 ? 12.716 147.600 39.885 1.00 34.81 338 TYR B N 1
ATOM 8800 C CA . TYR B 1 338 ? 13.326 148.139 41.104 1.00 34.95 338 TYR B CA 1
ATOM 8801 C C . TYR B 1 338 ? 13.033 147.252 42.296 1.00 34.79 338 TYR B C 1
ATOM 8802 O O . TYR B 1 338 ? 13.883 147.030 43.137 1.00 35.04 338 TYR B O 1
ATOM 8811 N N . LEU B 1 339 ? 11.809 146.775 42.392 1.00 34.49 339 LEU B N 1
ATOM 8812 C CA . LEU B 1 339 ? 11.404 146.037 43.575 1.00 34.38 339 LEU B CA 1
ATOM 8813 C C . LEU B 1 339 ? 12.061 144.676 43.636 1.00 34.25 339 LEU B C 1
ATOM 8814 O O . LEU B 1 339 ? 12.382 144.193 44.710 1.00 34.42 339 LEU B O 1
ATOM 8819 N N . LEU B 1 340 ? 12.259 144.050 42.487 1.00 34.07 340 LEU B N 1
ATOM 8820 C CA . LEU B 1 340 ? 12.823 142.717 42.470 1.00 34.10 340 LEU B CA 1
ATOM 8821 C C . LEU B 1 340 ? 14.299 142.804 42.844 1.00 34.53 340 LEU B C 1
ATOM 8822 O O . LEU B 1 340 ? 14.765 142.069 43.708 1.00 34.76 340 LEU B O 1
ATOM 8827 N N . ILE B 1 341 ? 15.020 143.711 42.185 1.00 34.64 341 ILE B N 1
ATOM 8828 C CA . ILE B 1 341 ? 16.388 144.043 42.542 1.00 35.08 341 ILE B CA 1
ATOM 8829 C C . ILE B 1 341 ? 16.523 144.325 44.053 1.00 35.28 341 ILE B C 1
ATOM 8830 O O . ILE B 1 341 ? 17.431 143.810 44.707 1.00 35.71 341 ILE B O 1
ATOM 8835 N N . SER B 1 342 ? 15.636 145.162 44.581 1.00 34.98 342 SER B N 1
ATOM 8836 C CA . SER B 1 342 ? 15.646 145.546 45.985 1.00 35.00 342 SER B CA 1
ATOM 8837 C C . SER B 1 342 ? 15.156 144.476 46.942 1.00 34.81 342 SER B C 1
ATOM 8838 O O . SER B 1 342 ? 15.286 144.652 48.150 1.00 35.02 342 SER B O 1
ATOM 8841 N N . SER B 1 343 ? 14.573 143.391 46.439 1.00 34.51 343 SER B N 1
ATOM 8842 C CA . SER B 1 343 ? 14.108 142.309 47.318 1.00 34.60 343 SER B CA 1
ATOM 8843 C C . SER B 1 343 ? 14.774 140.944 47.082 1.00 34.94 343 SER B C 1
ATOM 8844 O O . SER B 1 343 ? 14.593 140.045 47.887 1.00 35.07 343 SER B O 1
ATOM 8847 N N . SER B 1 344 ? 15.559 140.781 46.015 1.00 35.11 344 SER B N 1
ATOM 8848 C CA . SER B 1 344 ? 16.121 139.460 45.693 1.00 35.26 344 SER B CA 1
ATOM 8849 C C . SER B 1 344 ? 17.482 139.557 45.018 1.00 35.60 344 SER B C 1
ATOM 8850 O O . SER B 1 344 ? 17.584 140.024 43.883 1.00 35.53 344 SER B O 1
ATOM 8853 N N . GLN B 1 345 ? 18.517 139.087 45.718 1.00 36.02 345 GLN B N 1
ATOM 8854 C CA . GLN B 1 345 ? 19.900 139.125 45.228 1.00 36.37 345 GLN B CA 1
ATOM 8855 C C . GLN B 1 345 ? 20.619 137.832 45.612 1.00 36.77 345 GLN B C 1
ATOM 8856 O O . GLN B 1 345 ? 20.294 137.235 46.621 1.00 36.75 345 GLN B O 1
ATOM 8862 N N . PRO B 1 346 ? 21.634 137.412 44.826 1.00 37.32 346 PRO B N 1
ATOM 8863 C CA . PRO B 1 346 ? 22.366 136.182 45.146 1.00 37.66 346 PRO B CA 1
ATOM 8864 C C . PRO B 1 346 ? 22.806 136.155 46.594 1.00 38.04 346 PRO B C 1
ATOM 8865 O O . PRO B 1 346 ? 23.172 137.184 47.129 1.00 38.02 346 PRO B O 1
ATOM 8869 N N . GLY B 1 347 ? 22.727 134.990 47.221 1.00 38.48 347 GLY B N 1
ATOM 8870 C CA . GLY B 1 347 ? 23.202 134.810 48.589 1.00 39.24 347 GLY B CA 1
ATOM 8871 C C . GLY B 1 347 ? 22.106 134.915 49.627 1.00 39.48 347 GLY B C 1
ATOM 8872 O O . GLY B 1 347 ? 22.263 134.443 50.746 1.00 40.07 347 GLY B O 1
ATOM 8873 N N . GLY B 1 348 ? 20.974 135.524 49.267 1.00 39.42 348 GLY B N 1
ATOM 8874 C CA . GLY B 1 348 ? 19.891 135.802 50.225 1.00 39.17 348 GLY B CA 1
ATOM 8875 C C . GLY B 1 348 ? 18.668 134.924 50.077 1.00 38.71 348 GLY B C 1
ATOM 8876 O O . GLY B 1 348 ? 18.710 133.858 49.447 1.00 38.76 348 GLY B O 1
ATOM 8877 N N . GLN B 1 349 ? 17.587 135.367 50.710 1.00 38.45 349 GLN B N 1
ATOM 8878 C CA . GLN B 1 349 ? 16.283 134.674 50.678 1.00 38.06 349 GLN B CA 1
ATOM 8879 C C . GLN B 1 349 ? 15.472 135.203 49.513 1.00 37.16 349 GLN B C 1
ATOM 8880 O O . GLN B 1 349 ? 15.716 136.323 49.054 1.00 37.67 349 GLN B O 1
ATOM 8886 N N . PRO B 1 350 ? 14.524 134.404 49.015 1.00 36.17 350 PRO B N 1
ATOM 8887 C CA . PRO B 1 350 ? 13.718 134.839 47.878 1.00 35.43 350 PRO B CA 1
ATOM 8888 C C . PRO B 1 350 ? 12.608 135.762 48.300 1.00 34.71 350 PRO B C 1
ATOM 8889 O O . PRO B 1 350 ? 12.261 135.802 49.458 1.00 34.64 350 PRO B O 1
ATOM 8893 N N . ALA B 1 351 ? 12.050 136.500 47.359 1.00 34.14 351 ALA B N 1
ATOM 8894 C CA . ALA B 1 351 ? 11.031 137.497 47.699 1.00 33.83 351 ALA B CA 1
ATOM 8895 C C . ALA B 1 351 ? 9.698 136.881 48.168 1.00 33.46 351 ALA B C 1
ATOM 8896 O O . ALA B 1 351 ? 9.088 136.071 47.463 1.00 33.29 351 ALA B O 1
ATOM 8898 N N . ASN B 1 352 ? 9.260 137.252 49.371 1.00 33.29 352 ASN B N 1
ATOM 8899 C CA . ASN B 1 352 ? 8.074 136.645 49.933 1.00 33.02 352 ASN B CA 1
ATOM 8900 C C . ASN B 1 352 ? 6.804 137.371 49.444 1.00 32.80 352 ASN B C 1
ATOM 8901 O O . ASN B 1 352 ? 6.886 138.233 48.546 1.00 32.70 352 ASN B O 1
ATOM 8906 N N . LEU B 1 353 ? 5.640 137.015 49.994 1.00 32.64 353 LEU B N 1
ATOM 8907 C CA . LEU B 1 353 ? 4.391 137.656 49.610 1.00 32.42 353 LEU B CA 1
ATOM 8908 C C . LEU B 1 353 ? 4.465 139.165 49.613 1.00 32.41 353 LEU B C 1
ATOM 8909 O O . LEU B 1 353 ? 3.729 139.788 48.849 1.00 32.35 353 LEU B O 1
ATOM 8914 N N . GLN B 1 354 ? 5.322 139.736 50.472 1.00 32.55 354 GLN B N 1
ATOM 8915 C CA . GLN B 1 354 ? 5.475 141.176 50.604 1.00 32.65 354 GLN B CA 1
ATOM 8916 C C . GLN B 1 354 ? 6.875 141.674 50.226 1.00 32.83 354 GLN B C 1
ATOM 8917 O O . GLN B 1 354 ? 7.269 142.767 50.605 1.00 32.97 354 GLN B O 1
ATOM 8923 N N . GLY B 1 355 ? 7.606 140.907 49.420 1.00 32.88 355 GLY B N 1
ATOM 8924 C CA . GLY B 1 355 ? 8.991 141.244 49.077 1.00 33.19 355 GLY B CA 1
ATOM 8925 C C . GLY B 1 355 ? 9.906 141.022 50.270 1.00 33.68 355 GLY B C 1
ATOM 8926 O O . GLY B 1 355 ? 10.213 139.886 50.606 1.00 33.68 355 GLY B O 1
ATOM 8927 N N . ILE B 1 356 ? 10.339 142.117 50.889 1.00 34.15 356 ILE B N 1
ATOM 8928 C CA . ILE B 1 356 ? 10.955 142.094 52.215 1.00 34.74 356 ILE B CA 1
ATOM 8929 C C . ILE B 1 356 ? 10.315 143.069 53.179 1.00 34.96 356 ILE B C 1
ATOM 8930 O O . ILE B 1 356 ? 10.838 143.287 54.272 1.00 35.38 356 ILE B O 1
ATOM 8935 N N . TRP B 1 357 ? 9.199 143.656 52.762 1.00 34.80 357 TRP B N 1
ATOM 8936 C CA . TRP B 1 357 ? 8.625 144.818 53.421 1.00 35.00 357 TRP B CA 1
ATOM 8937 C C . TRP B 1 357 ? 7.357 144.452 54.183 1.00 35.31 357 TRP B C 1
ATOM 8938 O O . TRP B 1 357 ? 6.338 144.123 53.580 1.00 35.07 357 TRP B O 1
ATOM 8949 N N . ASN B 1 358 ? 7.413 144.549 55.503 1.00 36.13 358 ASN B N 1
ATOM 8950 C CA . ASN B 1 358 ? 6.318 144.120 56.349 1.00 36.71 358 ASN B CA 1
ATOM 8951 C C . ASN B 1 358 ? 6.389 144.700 57.750 1.00 37.61 358 ASN B C 1
ATOM 8952 O O . ASN B 1 358 ? 7.416 144.599 58.415 1.00 37.92 358 ASN B O 1
ATOM 8957 N N . ASN B 1 359 ? 5.285 145.281 58.210 1.00 38.31 359 ASN B N 1
ATOM 8958 C CA . ASN B 1 359 ? 5.253 145.900 59.531 1.00 39.39 359 ASN B CA 1
ATOM 8959 C C . ASN B 1 359 ? 4.456 145.147 60.590 1.00 40.13 359 ASN B C 1
ATOM 8960 O O . ASN B 1 359 ? 4.156 145.704 61.642 1.00 40.43 359 ASN B O 1
ATOM 8965 N N . SER B 1 360 ? 4.133 143.882 60.326 1.00 40.48 360 SER B N 1
ATOM 8966 C CA . SER B 1 360 ? 3.286 143.102 61.214 1.00 41.30 360 SER B CA 1
ATOM 8967 C C . SER B 1 360 ? 4.022 141.927 61.880 1.00 42.36 360 SER B C 1
ATOM 8968 O O . SER B 1 360 ? 4.974 141.386 61.331 1.00 43.23 360 SER B O 1
ATOM 8971 N N . THR B 1 361 ? 3.566 141.515 63.058 1.00 42.95 361 THR B N 1
ATOM 8972 C CA . THR B 1 361 ? 4.024 140.265 63.652 1.00 43.05 361 THR B CA 1
ATOM 8973 C C . THR B 1 361 ? 3.077 139.080 63.309 1.00 43.08 361 THR B C 1
ATOM 8974 O O . THR B 1 361 ? 3.302 137.946 63.723 1.00 43.53 361 THR B O 1
ATOM 8978 N N . HIS B 1 362 ? 2.011 139.353 62.568 1.00 43.00 362 HIS B N 1
ATOM 8979 C CA . HIS B 1 362 ? 1.093 138.312 62.118 1.00 42.72 362 HIS B CA 1
ATOM 8980 C C . HIS B 1 362 ? 0.517 138.786 60.804 1.00 41.83 362 HIS B C 1
ATOM 8981 O O . HIS B 1 362 ? -0.625 139.214 60.721 1.00 41.93 362 HIS B O 1
ATOM 8988 N N . ALA B 1 363 ? 1.345 138.750 59.772 1.00 41.20 363 ALA B N 1
ATOM 8989 C CA . ALA B 1 363 ? 0.988 139.360 58.498 1.00 40.53 363 ALA B CA 1
ATOM 8990 C C . ALA B 1 363 ? -0.152 138.575 57.816 1.00 39.97 363 ALA B C 1
ATOM 8991 O O . ALA B 1 363 ? -0.454 137.464 58.226 1.00 39.85 363 ALA B O 1
ATOM 8993 N N . PRO B 1 364 ? -0.813 139.178 56.808 1.00 39.74 364 PRO B N 1
ATOM 8994 C CA . PRO B 1 364 ? -1.746 138.471 55.911 1.00 39.39 364 PRO B CA 1
ATOM 8995 C C . PRO B 1 364 ? -1.094 137.277 55.235 1.00 38.73 364 PRO B C 1
ATOM 8996 O O . PRO B 1 364 ? -0.070 137.427 54.564 1.00 39.05 364 PRO B O 1
ATOM 9000 N N . TRP B 1 365 ? -1.681 136.108 55.437 1.00 38.30 365 TRP B N 1
ATOM 9001 C CA . TRP B 1 365 ? -1.132 134.841 54.975 1.00 38.01 365 TRP B CA 1
ATOM 9002 C C . TRP B 1 365 ? 0.323 134.659 55.407 1.00 38.48 365 TRP B C 1
ATOM 9003 O O . TRP B 1 365 ? 1.095 133.949 54.725 1.00 38.65 365 TRP B O 1
ATOM 9014 N N . ASP B 1 366 ? 0.682 135.306 56.528 1.00 38.48 366 ASP B N 1
ATOM 9015 C CA . ASP B 1 366 ? 2.018 135.264 57.085 1.00 38.62 366 ASP B CA 1
ATOM 9016 C C . ASP B 1 366 ? 3.127 135.789 56.177 1.00 37.99 366 ASP B C 1
ATOM 9017 O O . ASP B 1 366 ? 4.270 135.396 56.341 1.00 38.53 366 ASP B O 1
ATOM 9022 N N . SER B 1 367 ? 2.830 136.634 55.206 1.00 37.05 367 SER B N 1
ATOM 9023 C CA . SER B 1 367 ? 3.872 137.123 54.284 1.00 36.61 367 SER B CA 1
ATOM 9024 C C . SER B 1 367 ? 4.934 136.060 53.900 1.00 36.14 367 SER B C 1
ATOM 9025 O O . SER B 1 367 ? 6.117 136.310 53.833 1.00 36.06 367 SER B O 1
ATOM 9028 N N . LYS B 1 368 ? 4.423 134.905 53.530 1.00 35.75 368 LYS B N 1
ATOM 9029 C CA . LYS B 1 368 ? 5.119 133.646 53.413 1.00 35.35 368 LYS B CA 1
ATOM 9030 C C . LYS B 1 368 ? 5.560 133.445 51.958 1.00 34.69 368 LYS B C 1
ATOM 9031 O O . LYS B 1 368 ? 5.697 134.403 51.220 1.00 34.46 368 LYS B O 1
ATOM 9037 N N . TYR B 1 369 ? 5.771 132.196 51.547 1.00 34.33 369 TYR B N 1
ATOM 9038 C CA . TYR B 1 369 ? 5.863 131.819 50.121 1.00 33.87 369 TYR B CA 1
ATOM 9039 C C . TYR B 1 369 ? 4.692 130.920 49.704 1.00 33.73 369 TYR B C 1
ATOM 9040 O O . TYR B 1 369 ? 4.647 129.731 50.071 1.00 33.87 369 TYR B O 1
ATOM 9049 N N . THR B 1 370 ? 3.732 131.495 48.969 1.00 33.49 370 THR B N 1
ATOM 9050 C CA . THR B 1 370 ? 2.539 130.769 48.517 1.00 33.34 370 THR B CA 1
ATOM 9051 C C . THR B 1 370 ? 2.817 130.396 47.086 1.00 33.13 370 THR B C 1
ATOM 9052 O O . THR B 1 370 ? 3.041 131.268 46.263 1.00 32.92 370 THR B O 1
ATOM 9056 N N . ILE B 1 371 ? 2.838 129.095 46.793 1.00 33.12 371 ILE B N 1
ATOM 9057 C CA . ILE B 1 371 ? 3.495 128.612 45.566 1.00 33.07 371 ILE B CA 1
ATOM 9058 C C . ILE B 1 371 ? 2.563 127.952 44.544 1.00 32.85 371 ILE B C 1
ATOM 9059 O O . ILE B 1 371 ? 3.027 127.182 43.686 1.00 32.78 371 ILE B O 1
ATOM 9064 N N . ASN B 1 372 ? 1.272 128.308 44.622 1.00 32.62 372 ASN B N 1
ATOM 9065 C CA . ASN B 1 372 ? 0.268 127.958 43.601 1.00 32.53 372 ASN B CA 1
ATOM 9066 C C . ASN B 1 372 ? -0.080 129.110 42.639 1.00 32.37 372 ASN B C 1
ATOM 9067 O O . ASN B 1 372 ? -1.150 129.124 42.003 1.00 32.42 372 ASN B O 1
ATOM 9072 N N . ILE B 1 373 ? 0.843 130.070 42.573 1.00 32.17 373 ILE B N 1
ATOM 9073 C CA . ILE B 1 373 ? 0.882 131.166 41.593 1.00 32.00 373 ILE B CA 1
ATOM 9074 C C . ILE B 1 373 ? 1.755 132.297 42.117 1.00 31.89 373 ILE B C 1
ATOM 9075 O O . ILE B 1 373 ? 2.626 132.809 41.407 1.00 31.93 373 ILE B O 1
ATOM 9080 N N . ASN B 1 374 ? 1.567 132.620 43.389 1.00 31.77 374 ASN B N 1
ATOM 9081 C CA . ASN B 1 374 ? 2.133 133.824 44.011 1.00 31.72 374 ASN B CA 1
ATOM 9082 C C . ASN B 1 374 ? 3.671 133.980 43.962 1.00 31.77 374 ASN B C 1
ATOM 9083 O O . ASN B 1 374 ? 4.192 134.914 43.329 1.00 31.74 374 ASN B O 1
ATOM 9088 N N . THR B 1 375 ? 4.391 133.041 44.575 1.00 31.83 375 THR B N 1
ATOM 9089 C CA . THR B 1 375 ? 5.845 133.095 44.586 1.00 31.93 375 THR B CA 1
ATOM 9090 C C . THR B 1 375 ? 6.424 132.960 43.179 1.00 32.04 375 THR B C 1
ATOM 9091 O O . THR B 1 375 ? 7.450 133.533 42.879 1.00 32.22 375 THR B O 1
ATOM 9095 N N . GLU B 1 376 ? 5.775 132.191 42.310 1.00 32.22 376 GLU B N 1
ATOM 9096 C CA . GLU B 1 376 ? 6.230 132.028 40.909 1.00 32.34 376 GLU B CA 1
ATOM 9097 C C . GLU B 1 376 ? 6.100 133.321 40.108 1.00 32.25 376 GLU B C 1
ATOM 9098 O O . GLU B 1 376 ? 7.016 133.677 39.347 1.00 32.20 376 GLU B O 1
ATOM 9104 N N . MET B 1 377 ? 4.970 134.009 40.301 1.00 32.09 377 MET B N 1
ATOM 9105 C CA . MET B 1 377 ? 4.723 135.303 39.680 1.00 32.09 377 MET B CA 1
ATOM 9106 C C . MET B 1 377 ? 5.807 136.335 40.029 1.00 32.10 377 MET B C 1
ATOM 9107 O O . MET B 1 377 ? 6.257 137.103 39.160 1.00 31.86 377 MET B O 1
ATOM 9112 N N . ASN B 1 378 ? 6.217 136.349 41.301 1.00 32.14 378 ASN B N 1
ATOM 9113 C CA . ASN B 1 378 ? 7.328 137.205 41.719 1.00 32.31 378 ASN B CA 1
ATOM 9114 C C . ASN B 1 378 ? 8.548 137.087 40.798 1.00 32.41 378 ASN B C 1
ATOM 9115 O O . ASN B 1 378 ? 9.210 138.077 40.551 1.00 32.52 378 ASN B O 1
ATOM 9120 N N . TYR B 1 379 ? 8.838 135.892 40.290 1.00 32.43 379 TYR B N 1
ATOM 9121 C CA . TYR B 1 379 ? 10.062 135.677 39.509 1.00 32.66 379 TYR B CA 1
ATOM 9122 C C . TYR B 1 379 ? 9.916 135.708 37.977 1.00 32.79 379 TYR B C 1
ATOM 9123 O O . TYR B 1 379 ? 10.901 135.511 37.274 1.00 33.25 379 TYR B O 1
ATOM 9132 N N . TRP B 1 380 ? 8.715 135.962 37.457 1.00 32.62 380 TRP B N 1
ATOM 9133 C CA . TRP B 1 380 ? 8.525 136.078 36.012 1.00 32.66 380 TRP B CA 1
ATOM 9134 C C . TRP B 1 380 ? 9.432 137.161 35.391 1.00 32.98 380 TRP B C 1
ATOM 9135 O O . TRP B 1 380 ? 9.948 136.955 34.292 1.00 33.23 380 TRP B O 1
ATOM 9146 N N . PRO B 1 381 ? 9.636 138.313 36.090 1.00 33.10 381 PRO B N 1
ATOM 9147 C CA . PRO B 1 381 ? 10.452 139.373 35.521 1.00 33.27 381 PRO B CA 1
ATOM 9148 C C . PRO B 1 381 ? 11.893 139.010 35.391 1.00 33.71 381 PRO B C 1
ATOM 9149 O O . PRO B 1 381 ? 12.575 139.605 34.579 1.00 33.86 381 PRO B O 1
ATOM 9153 N N . ALA B 1 382 ? 12.348 138.025 36.161 1.00 34.02 382 ALA B N 1
ATOM 9154 C CA . ALA B 1 382 ? 13.775 137.717 36.255 1.00 34.54 382 ALA B CA 1
ATOM 9155 C C . ALA B 1 382 ? 14.511 137.556 34.915 1.00 35.05 382 ALA B C 1
ATOM 9156 O O . ALA B 1 382 ? 15.509 138.212 34.662 1.00 35.12 382 ALA B O 1
ATOM 9158 N N . GLU B 1 383 ? 14.030 136.670 34.062 1.00 35.60 383 GLU B N 1
ATOM 9159 C CA . GLU B 1 383 ? 14.745 136.366 32.831 1.00 36.27 383 GLU B CA 1
ATOM 9160 C C . GLU B 1 383 ? 14.403 137.329 31.704 1.00 36.52 383 GLU B C 1
ATOM 9161 O O . GLU B 1 383 ? 15.302 137.884 31.097 1.00 36.82 383 GLU B O 1
ATOM 9167 N N . VAL B 1 384 ? 13.119 137.562 31.453 1.00 36.71 384 VAL B N 1
ATOM 9168 C CA . VAL B 1 384 ? 12.682 138.315 30.256 1.00 37.12 384 VAL B CA 1
ATOM 9169 C C . VAL B 1 384 ? 12.955 139.821 30.331 1.00 37.76 384 VAL B C 1
ATOM 9170 O O . VAL B 1 384 ? 13.340 140.482 29.372 1.00 37.91 384 VAL B O 1
ATOM 9174 N N . THR B 1 385 ? 12.779 140.352 31.516 1.00 38.45 385 THR B N 1
ATOM 9175 C CA . THR B 1 385 ? 13.239 141.648 31.852 1.00 39.15 385 THR B CA 1
ATOM 9176 C C . THR B 1 385 ? 14.660 141.173 32.121 1.00 40.46 385 THR B C 1
ATOM 9177 O O . THR B 1 385 ? 14.918 139.963 32.062 1.00 42.98 385 THR B O 1
ATOM 9181 N N . ASN B 1 386 ? 15.644 142.002 32.341 1.00 40.47 386 ASN B N 1
ATOM 9182 C CA . ASN B 1 386 ? 16.999 141.424 32.283 1.00 40.47 386 ASN B CA 1
ATOM 9183 C C . ASN B 1 386 ? 17.594 141.377 33.687 1.00 40.37 386 ASN B C 1
ATOM 9184 O O . ASN B 1 386 ? 18.459 142.162 34.009 1.00 40.34 386 ASN B O 1
ATOM 9189 N N . LEU B 1 387 ? 17.120 140.449 34.522 1.00 40.13 387 LEU B N 1
ATOM 9190 C CA . LEU B 1 387 ? 17.518 140.380 35.943 1.00 39.98 387 LEU B CA 1
ATOM 9191 C C . LEU B 1 387 ? 17.822 138.955 36.369 1.00 39.48 387 LEU B C 1
ATOM 9192 O O . LEU B 1 387 ? 17.407 138.499 37.422 1.00 39.18 387 LEU B O 1
ATOM 9197 N N . SER B 1 388 ? 18.561 138.247 35.541 1.00 39.62 388 SER B N 1
ATOM 9198 C CA . SER B 1 388 ? 18.793 136.835 35.775 1.00 39.68 388 SER B CA 1
ATOM 9199 C C . SER B 1 388 ? 19.425 136.520 37.148 1.00 39.51 388 SER B C 1
ATOM 9200 O O . SER B 1 388 ? 19.072 135.530 37.789 1.00 39.22 388 SER B O 1
ATOM 9203 N N . GLU B 1 389 ? 20.310 137.388 37.619 1.00 39.57 389 GLU B N 1
ATOM 9204 C CA . GLU B 1 389 ? 20.909 137.211 38.946 1.00 39.90 389 GLU B CA 1
ATOM 9205 C C . GLU B 1 389 ? 19.853 137.171 40.059 1.00 38.96 389 GLU B C 1
ATOM 9206 O O . GLU B 1 389 ? 19.992 136.441 41.023 1.00 38.84 389 GLU B O 1
ATOM 9212 N N . THR B 1 390 ? 18.791 137.955 39.923 1.00 38.21 390 THR B N 1
ATOM 9213 C CA . THR B 1 390 ? 17.783 138.019 40.973 1.00 37.59 390 THR B CA 1
ATOM 9214 C C . THR B 1 390 ? 17.107 136.681 41.170 1.00 37.52 390 THR B C 1
ATOM 9215 O O . THR B 1 390 ? 16.387 136.488 42.145 1.00 37.07 390 THR B O 1
ATOM 9219 N N . HIS B 1 391 ? 17.333 135.753 40.247 1.00 37.77 391 HIS B N 1
ATOM 9220 C CA . HIS B 1 391 ? 16.637 134.478 40.285 1.00 37.66 391 HIS B CA 1
ATOM 9221 C C . HIS B 1 391 ? 17.302 133.509 41.252 1.00 38.13 391 HIS B C 1
ATOM 9222 O O . HIS B 1 391 ? 16.669 132.560 41.702 1.00 38.18 391 HIS B O 1
ATOM 9229 N N . SER B 1 392 ? 18.564 133.765 41.588 1.00 38.69 392 SER B N 1
ATOM 9230 C CA . SER B 1 392 ? 19.370 132.810 42.352 1.00 39.07 392 SER B CA 1
ATOM 9231 C C . SER B 1 392 ? 18.785 132.405 43.701 1.00 38.89 392 SER B C 1
ATOM 9232 O O . SER B 1 392 ? 18.719 131.221 43.997 1.00 39.00 392 SER B O 1
ATOM 9235 N N . PRO B 1 393 ? 18.339 133.372 44.520 1.00 38.69 393 PRO B N 1
ATOM 9236 C CA . PRO B 1 393 ? 17.820 132.976 45.838 1.00 38.66 393 PRO B CA 1
ATOM 9237 C C . PRO B 1 393 ? 16.722 131.923 45.783 1.00 38.55 393 PRO B C 1
ATOM 9238 O O . PRO B 1 393 ? 16.563 131.178 46.747 1.00 38.61 393 PRO B O 1
ATOM 9242 N N . LEU B 1 394 ? 15.981 131.870 44.671 1.00 38.48 394 LEU B N 1
ATOM 9243 C CA . LEU B 1 394 ? 14.954 130.839 44.452 1.00 38.54 394 LEU B CA 1
ATOM 9244 C C . LEU B 1 394 ? 15.559 129.465 44.209 1.00 39.18 394 LEU B C 1
ATOM 9245 O O . LEU B 1 394 ? 15.128 128.473 44.793 1.00 39.17 394 LEU B O 1
ATOM 9250 N N . PHE B 1 395 ? 16.559 129.398 43.343 1.00 40.07 395 PHE B N 1
ATOM 9251 C CA . PHE B 1 395 ? 17.260 128.127 43.125 1.00 40.86 395 PHE B CA 1
ATOM 9252 C C . PHE B 1 395 ? 17.896 127.634 44.429 1.00 41.48 395 PHE B C 1
ATOM 9253 O O . PHE B 1 395 ? 17.912 126.453 44.731 1.00 41.70 395 PHE B O 1
ATOM 9261 N N . SER B 1 396 ? 18.360 128.569 45.227 1.00 42.06 396 SER B N 1
ATOM 9262 C CA . SER B 1 396 ? 18.891 128.254 46.524 1.00 43.08 396 SER B CA 1
ATOM 9263 C C . SER B 1 396 ? 17.818 127.606 47.408 1.00 43.91 396 SER B C 1
ATOM 9264 O O . SER B 1 396 ? 18.092 126.602 48.069 1.00 45.17 396 SER B O 1
ATOM 9267 N N . MET B 1 397 ? 16.602 128.166 47.405 1.00 44.12 397 MET B N 1
ATOM 9268 C CA . MET B 1 397 ? 15.456 127.571 48.122 1.00 44.30 397 MET B CA 1
ATOM 9269 C C . MET B 1 397 ? 15.143 126.178 47.588 1.00 44.34 397 MET B C 1
ATOM 9270 O O . MET B 1 397 ? 14.829 125.281 48.360 1.00 44.94 397 MET B O 1
ATOM 9275 N N . LEU B 1 398 ? 15.240 125.988 46.272 1.00 44.15 398 LEU B N 1
ATOM 9276 C CA . LEU B 1 398 ? 14.917 124.698 45.680 1.00 44.00 398 LEU B CA 1
ATOM 9277 C C . LEU B 1 398 ? 15.827 123.584 46.195 1.00 45.20 398 LEU B C 1
ATOM 9278 O O . LEU B 1 398 ? 15.366 122.455 46.396 1.00 45.30 398 LEU B O 1
ATOM 9283 N N . LYS B 1 399 ? 17.096 123.890 46.461 1.00 46.17 399 LYS B N 1
ATOM 9284 C CA . LYS B 1 399 ? 17.982 122.879 47.047 1.00 47.00 399 LYS B CA 1
ATOM 9285 C C . LYS B 1 399 ? 17.421 122.449 48.401 1.00 46.45 399 LYS B C 1
ATOM 9286 O O . LYS B 1 399 ? 17.397 121.259 48.704 1.00 46.98 399 LYS B O 1
ATOM 9292 N N . ASP B 1 400 ? 16.977 123.412 49.216 1.00 45.29 400 ASP B N 1
ATOM 9293 C CA . ASP B 1 400 ? 16.460 123.100 50.556 1.00 44.67 400 ASP B CA 1
ATOM 9294 C C . ASP B 1 400 ? 15.231 122.222 50.463 1.00 44.15 400 ASP B C 1
ATOM 9295 O O . ASP B 1 400 ? 15.134 121.204 51.162 1.00 44.21 400 ASP B O 1
ATOM 9300 N N . LEU B 1 401 ? 14.297 122.618 49.595 1.00 43.54 401 LEU B N 1
ATOM 9301 C CA . LEU B 1 401 ? 13.036 121.880 49.397 1.00 43.01 401 LEU B CA 1
ATOM 9302 C C . LEU B 1 401 ? 13.245 120.507 48.778 1.00 43.06 401 LEU B C 1
ATOM 9303 O O . LEU B 1 401 ? 12.501 119.598 49.069 1.00 42.86 401 LEU B O 1
ATOM 9308 N N . SER B 1 402 ? 14.265 120.346 47.942 1.00 43.17 402 SER B N 1
ATOM 9309 C CA . SER B 1 402 ? 14.582 119.023 47.435 1.00 43.49 402 SER B CA 1
ATOM 9310 C C . SER B 1 402 ? 15.034 118.028 48.525 1.00 43.68 402 SER B C 1
ATOM 9311 O O . SER B 1 402 ? 15.046 116.829 48.277 1.00 43.75 402 SER B O 1
ATOM 9314 N N . VAL B 1 403 ? 15.391 118.522 49.713 1.00 43.72 403 VAL B N 1
ATOM 9315 C CA . VAL B 1 403 ? 15.737 117.671 50.860 1.00 44.04 403 VAL B CA 1
ATOM 9316 C C . VAL B 1 403 ? 14.560 117.519 51.822 1.00 44.15 403 VAL B C 1
ATOM 9317 O O . VAL B 1 403 ? 14.151 116.395 52.135 1.00 44.59 403 VAL B O 1
ATOM 9321 N N . THR B 1 404 ? 14.000 118.636 52.282 1.00 44.20 404 THR B N 1
ATOM 9322 C CA . THR B 1 404 ? 12.855 118.577 53.223 1.00 44.19 404 THR B CA 1
ATOM 9323 C C . THR B 1 404 ? 11.604 117.983 52.582 1.00 43.85 404 THR B C 1
ATOM 9324 O O . THR B 1 404 ? 10.786 117.379 53.268 1.00 44.36 404 THR B O 1
ATOM 9328 N N . GLY B 1 405 ? 11.460 118.177 51.277 1.00 43.61 405 GLY B N 1
ATOM 9329 C CA . GLY B 1 405 ? 10.322 117.665 50.524 1.00 43.61 405 GLY B CA 1
ATOM 9330 C C . GLY B 1 405 ? 10.474 116.233 50.056 1.00 44.22 405 GLY B C 1
ATOM 9331 O O . GLY B 1 405 ? 9.512 115.654 49.545 1.00 43.76 405 GLY B O 1
ATOM 9332 N N . ALA B 1 406 ? 11.684 115.673 50.196 1.00 45.13 406 ALA B N 1
ATOM 9333 C CA . ALA B 1 406 ? 11.915 114.237 50.003 1.00 45.44 406 ALA B CA 1
ATOM 9334 C C . ALA B 1 406 ? 11.533 113.513 51.273 1.00 45.98 406 ALA B C 1
ATOM 9335 O O . ALA B 1 406 ? 11.019 112.411 51.228 1.00 45.80 406 ALA B O 1
ATOM 9337 N N . GLU B 1 407 ? 11.758 114.153 52.411 1.00 47.20 407 GLU B N 1
ATOM 9338 C CA . GLU B 1 407 ? 11.225 113.650 53.662 1.00 48.99 407 GLU B CA 1
ATOM 9339 C C . GLU B 1 407 ? 9.696 113.617 53.606 1.00 48.49 407 GLU B C 1
ATOM 9340 O O . GLU B 1 407 ? 9.103 112.658 54.068 1.00 49.05 407 GLU B O 1
ATOM 9346 N N . THR B 1 408 ? 9.063 114.648 53.027 1.00 47.35 408 THR B N 1
ATOM 9347 C CA . THR B 1 408 ? 7.608 114.689 52.895 1.00 46.24 408 THR B CA 1
ATOM 9348 C C . THR B 1 408 ? 7.122 113.568 51.979 1.00 45.76 408 THR B C 1
ATOM 9349 O O . THR B 1 408 ? 6.210 112.839 52.330 1.00 45.57 408 THR B O 1
ATOM 9353 N N . ALA B 1 409 ? 7.746 113.416 50.823 1.00 45.83 409 ALA B N 1
ATOM 9354 C CA . ALA B 1 409 ? 7.356 112.378 49.880 1.00 46.69 409 ALA B CA 1
ATOM 9355 C C . ALA B 1 409 ? 7.425 110.969 50.485 1.00 48.35 409 ALA B C 1
ATOM 9356 O O . ALA B 1 409 ? 6.504 110.179 50.314 1.00 48.29 409 ALA B O 1
ATOM 9358 N N . ARG B 1 410 ? 8.514 110.661 51.191 1.00 49.85 410 ARG B N 1
ATOM 9359 C CA . ARG B 1 410 ? 8.681 109.356 51.845 1.00 51.17 410 ARG B CA 1
ATOM 9360 C C . ARG B 1 410 ? 7.654 109.115 52.989 1.00 49.70 410 ARG B C 1
ATOM 9361 O O . ARG B 1 410 ? 6.868 108.174 52.943 1.00 49.17 410 ARG B O 1
ATOM 9369 N N . THR B 1 411 ? 7.656 110.001 53.984 1.00 48.30 411 THR B N 1
ATOM 9370 C CA . THR B 1 411 ? 6.845 109.895 55.194 1.00 47.60 411 THR B CA 1
ATOM 9371 C C . THR B 1 411 ? 5.348 109.820 54.944 1.00 46.97 411 THR B C 1
ATOM 9372 O O . THR B 1 411 ? 4.639 109.078 55.629 1.00 46.88 411 THR B O 1
ATOM 9376 N N . MET B 1 412 ? 4.876 110.605 53.977 1.00 46.03 412 MET B N 1
ATOM 9377 C CA . MET B 1 412 ? 3.452 110.799 53.758 1.00 45.54 412 MET B CA 1
ATOM 9378 C C . MET B 1 412 ? 2.870 109.960 52.630 1.00 45.64 412 MET B C 1
ATOM 9379 O O . MET B 1 412 ? 1.732 109.480 52.734 1.00 47.04 412 MET B O 1
ATOM 9384 N N . TYR B 1 413 ? 3.623 109.789 51.554 1.00 45.22 413 TYR B N 1
ATOM 9385 C CA . TYR B 1 413 ? 3.109 109.150 50.343 1.00 45.12 413 TYR B CA 1
ATOM 9386 C C . TYR B 1 413 ? 3.895 107.904 49.899 1.00 46.07 413 TYR B C 1
ATOM 9387 O O . TYR B 1 413 ? 3.527 107.246 48.916 1.00 45.74 413 TYR B O 1
ATOM 9396 N N . ASP B 1 414 ? 4.984 107.591 50.603 1.00 46.91 414 ASP B N 1
ATOM 9397 C CA . ASP B 1 414 ? 5.846 106.462 50.249 1.00 47.89 414 ASP B CA 1
ATOM 9398 C C . ASP B 1 414 ? 6.263 106.533 48.779 1.00 47.64 414 ASP B C 1
ATOM 9399 O O . ASP B 1 414 ? 6.155 105.547 48.044 1.00 47.28 414 ASP B O 1
ATOM 9404 N N . CYS B 1 415 ? 6.772 107.705 48.390 1.00 47.59 415 CYS B N 1
ATOM 9405 C CA . CYS B 1 415 ? 7.212 107.983 47.019 1.00 47.77 415 CYS B CA 1
ATOM 9406 C C . CYS B 1 415 ? 8.644 108.478 46.973 1.00 47.53 415 CYS B C 1
ATOM 9407 O O . CYS B 1 415 ? 9.106 109.159 47.879 1.00 47.64 415 CYS B O 1
ATOM 9410 N N . ARG B 1 416 ? 9.326 108.135 45.893 1.00 47.58 416 ARG B N 1
ATOM 9411 C CA . ARG B 1 416 ? 10.663 108.615 45.647 1.00 48.06 416 ARG B CA 1
ATOM 9412 C C . ARG B 1 416 ? 10.545 110.066 45.164 1.00 47.82 416 ARG B C 1
ATOM 9413 O O . ARG B 1 416 ? 9.445 110.559 44.948 1.00 47.94 416 ARG B O 1
ATOM 9421 N N . GLY B 1 417 ? 11.688 110.734 44.995 1.00 47.73 417 GLY B N 1
ATOM 9422 C CA . GLY B 1 417 ? 11.748 112.126 44.562 1.00 46.23 417 GLY B CA 1
ATOM 9423 C C . GLY B 1 417 ? 11.385 113.046 45.713 1.00 45.44 417 GLY B C 1
ATOM 9424 O O . GLY B 1 417 ? 11.583 112.700 46.893 1.00 45.56 417 GLY B O 1
ATOM 9425 N N . TRP B 1 418 ? 10.837 114.213 45.357 1.00 43.98 418 TRP B N 1
ATOM 9426 C CA . TRP B 1 418 ? 10.367 115.197 46.320 1.00 42.41 418 TRP B CA 1
ATOM 9427 C C . TRP B 1 418 ? 9.119 115.977 45.846 1.00 41.40 418 TRP B C 1
ATOM 9428 O O . TRP B 1 418 ? 8.788 116.029 44.640 1.00 40.74 418 TRP B O 1
ATOM 9439 N N . VAL B 1 419 ? 8.455 116.596 46.834 1.00 40.76 419 VAL B N 1
ATOM 9440 C CA . VAL B 1 419 ? 7.150 117.264 46.686 1.00 39.64 419 VAL B CA 1
ATOM 9441 C C . VAL B 1 419 ? 7.051 118.526 47.566 1.00 38.91 419 VAL B C 1
ATOM 9442 O O . VAL B 1 419 ? 7.670 118.598 48.616 1.00 38.98 419 VAL B O 1
ATOM 9446 N N . ALA B 1 420 ? 6.255 119.502 47.136 1.00 38.23 420 ALA B N 1
ATOM 9447 C CA . ALA B 1 420 ? 5.749 120.570 48.021 1.00 37.50 420 ALA B CA 1
ATOM 9448 C C . ALA B 1 420 ? 4.303 120.977 47.644 1.00 37.09 420 ALA B C 1
ATOM 9449 O O . ALA B 1 420 ? 3.945 120.860 46.483 1.00 36.80 420 ALA B O 1
ATOM 9451 N N . HIS B 1 421 ? 3.492 121.442 48.615 1.00 37.04 421 HIS B N 1
ATOM 9452 C CA . HIS B 1 421 ? 2.056 121.713 48.402 1.00 36.85 421 HIS B CA 1
ATOM 9453 C C . HIS B 1 421 ? 1.470 123.132 48.631 1.00 36.91 421 HIS B C 1
ATOM 9454 O O . HIS B 1 421 ? 0.659 123.357 49.605 1.00 37.64 421 HIS B O 1
ATOM 9461 N N . HIS B 1 422 ? 1.739 124.092 47.787 1.00 36.32 422 HIS B N 1
ATOM 9462 C CA . HIS B 1 422 ? 1.003 125.400 47.944 1.00 35.85 422 HIS B CA 1
ATOM 9463 C C . HIS B 1 422 ? 1.513 126.452 48.925 1.00 35.51 422 HIS B C 1
ATOM 9464 O O . HIS B 1 422 ? 1.346 127.626 48.612 1.00 35.61 422 HIS B O 1
ATOM 9471 N N . ASN B 1 423 ? 2.155 126.081 50.034 1.00 35.26 423 ASN B N 1
ATOM 9472 C CA . ASN B 1 423 ? 2.830 127.066 50.904 1.00 35.21 423 ASN B CA 1
ATOM 9473 C C . ASN B 1 423 ? 4.134 126.541 51.515 1.00 35.40 423 ASN B C 1
ATOM 9474 O O . ASN B 1 423 ? 4.226 125.358 51.872 1.00 35.77 423 ASN B O 1
ATOM 9479 N N . THR B 1 424 ? 5.131 127.410 51.627 1.00 35.28 424 THR B N 1
ATOM 9480 C CA . THR B 1 424 ? 6.306 127.109 52.431 1.00 35.77 424 THR B CA 1
ATOM 9481 C C . THR B 1 424 ? 6.765 128.392 53.089 1.00 36.21 424 THR B C 1
ATOM 9482 O O . THR B 1 424 ? 6.173 129.426 52.845 1.00 35.97 424 THR B O 1
ATOM 9486 N N . ASP B 1 425 ? 7.837 128.320 53.884 1.00 36.98 425 ASP B N 1
ATOM 9487 C CA . ASP B 1 425 ? 8.306 129.461 54.675 1.00 37.46 425 ASP B CA 1
ATOM 9488 C C . ASP B 1 425 ? 9.825 129.373 54.899 1.00 38.04 425 ASP B C 1
ATOM 9489 O O . ASP B 1 425 ? 10.501 128.623 54.208 1.00 38.06 425 ASP B O 1
ATOM 9494 N N . LEU B 1 426 ? 10.353 130.142 55.855 1.00 38.62 426 LEU B N 1
ATOM 9495 C CA . LEU B 1 426 ? 11.793 130.211 56.116 1.00 39.26 426 LEU B CA 1
ATOM 9496 C C . LEU B 1 426 ? 12.379 128.880 56.533 1.00 39.56 426 LEU B C 1
ATOM 9497 O O . LEU B 1 426 ? 13.587 128.626 56.311 1.00 39.56 426 LEU B O 1
ATOM 9502 N N . TRP B 1 427 ? 11.524 128.055 57.141 1.00 39.27 427 TRP B N 1
ATOM 9503 C CA . TRP B 1 427 ? 11.926 126.756 57.636 1.00 39.39 427 TRP B CA 1
ATOM 9504 C C . TRP B 1 427 ? 11.706 125.636 56.616 1.00 39.15 427 TRP B C 1
ATOM 9505 O O . TRP B 1 427 ? 11.959 124.458 56.907 1.00 39.58 427 TRP B O 1
ATOM 9516 N N . ARG B 1 428 ? 11.243 126.009 55.426 1.00 38.43 428 ARG B N 1
ATOM 9517 C CA . ARG B 1 428 ? 11.237 125.126 54.270 1.00 38.06 428 ARG B CA 1
ATOM 9518 C C . ARG B 1 428 ? 10.352 123.913 54.445 1.00 37.76 428 ARG B C 1
ATOM 9519 O O . ARG B 1 428 ? 10.741 122.799 54.127 1.00 37.67 428 ARG B O 1
ATOM 9527 N N . ILE B 1 429 ? 9.158 124.131 54.982 1.00 37.57 429 ILE B N 1
ATOM 9528 C CA . ILE B 1 429 ? 8.176 123.044 55.121 1.00 37.50 429 ILE B CA 1
ATOM 9529 C C . ILE B 1 429 ? 7.651 122.636 53.750 1.00 37.32 429 ILE B C 1
ATOM 9530 O O . ILE B 1 429 ? 7.627 123.447 52.825 1.00 37.29 429 ILE B O 1
ATOM 9535 N N . CYS B 1 430 ? 7.225 121.387 53.625 1.00 37.47 430 CYS B N 1
ATOM 9536 C CA . CYS B 1 430 ? 6.657 120.883 52.362 1.00 37.37 430 CYS B CA 1
ATOM 9537 C C . CYS B 1 430 ? 5.336 120.132 52.468 1.00 37.33 430 CYS B C 1
ATOM 9538 O O . CYS B 1 430 ? 4.840 119.630 51.466 1.00 37.12 430 CYS B O 1
ATOM 9541 N N . GLY B 1 431 ? 4.756 120.078 53.662 1.00 37.54 431 GLY B N 1
ATOM 9542 C CA . GLY B 1 431 ? 3.511 119.362 53.875 1.00 37.70 431 GLY B CA 1
ATOM 9543 C C . GLY B 1 431 ? 2.299 120.158 53.457 1.00 37.60 431 GLY B C 1
ATOM 9544 O O . GLY B 1 431 ? 2.397 121.168 52.750 1.00 37.40 431 GLY B O 1
ATOM 9545 N N . VAL B 1 432 ? 1.147 119.681 53.918 1.00 38.00 432 VAL B N 1
ATOM 9546 C CA . VAL B 1 432 ? -0.155 120.197 53.511 1.00 37.77 432 VAL B CA 1
ATOM 9547 C C . VAL B 1 432 ? -0.555 121.338 54.454 1.00 38.03 432 VAL B C 1
ATOM 9548 O O . VAL B 1 432 ? -0.592 121.157 55.671 1.00 38.34 432 VAL B O 1
ATOM 9552 N N . VAL B 1 433 ? -0.845 122.505 53.876 1.00 38.10 433 VAL B N 1
ATOM 9553 C CA . VAL B 1 433 ? -1.071 123.708 54.657 1.00 38.16 433 VAL B CA 1
ATOM 9554 C C . VAL B 1 433 ? -2.545 124.168 54.737 1.00 38.17 433 VAL B C 1
ATOM 9555 O O . VAL B 1 433 ? -3.317 124.045 53.796 1.00 37.75 433 VAL B O 1
ATOM 9559 N N . ASP B 1 434 ? -2.887 124.731 55.892 1.00 38.81 434 ASP B N 1
ATOM 9560 C CA . ASP B 1 434 ? -4.221 125.234 56.252 1.00 39.24 434 ASP B CA 1
ATOM 9561 C C . ASP B 1 434 ? -5.325 124.174 56.332 1.00 39.55 434 ASP B C 1
ATOM 9562 O O . ASP B 1 434 ? -5.773 123.826 57.424 1.00 39.96 434 ASP B O 1
ATOM 9567 N N . PHE B 1 435 ? -5.763 123.667 55.185 1.00 39.66 435 PHE B N 1
ATOM 9568 C CA . PHE B 1 435 ? -6.842 122.675 55.127 1.00 39.99 435 PHE B CA 1
ATOM 9569 C C . PHE B 1 435 ? -6.945 122.128 53.695 1.00 39.58 435 PHE B C 1
ATOM 9570 O O . PHE B 1 435 ? -6.555 122.790 52.748 1.00 39.41 435 PHE B O 1
ATOM 9578 N N . ALA B 1 436 ? -7.487 120.926 53.554 1.00 39.38 436 ALA B N 1
ATOM 9579 C CA . ALA B 1 436 ? -7.561 120.220 52.276 1.00 39.04 436 ALA B CA 1
ATOM 9580 C C . ALA B 1 436 ? -8.105 121.030 51.109 1.00 38.79 436 ALA B C 1
ATOM 9581 O O . ALA B 1 436 ? -7.565 120.972 50.015 1.00 38.38 436 ALA B O 1
ATOM 9583 N N . ALA B 1 437 ? -9.196 121.760 51.319 1.00 38.96 437 ALA B N 1
ATOM 9584 C CA . ALA B 1 437 ? -9.891 122.406 50.191 1.00 38.74 437 ALA B CA 1
ATOM 9585 C C . ALA B 1 437 ? -8.989 123.296 49.357 1.00 38.21 437 ALA B C 1
ATOM 9586 O O . ALA B 1 437 ? -9.251 123.457 48.179 1.00 38.55 437 ALA B O 1
ATOM 9588 N N . ALA B 1 438 ? -7.975 123.895 49.977 1.00 37.64 438 ALA B N 1
ATOM 9589 C CA . ALA B 1 438 ? -6.974 124.712 49.266 1.00 37.31 438 ALA B CA 1
ATOM 9590 C C . ALA B 1 438 ? -5.549 124.119 49.265 1.00 37.33 438 ALA B C 1
ATOM 9591 O O . ALA B 1 438 ? -4.768 124.384 48.350 1.00 37.56 438 ALA B O 1
ATOM 9593 N N . GLY B 1 439 ? -5.221 123.318 50.279 1.00 37.36 439 GLY B N 1
ATOM 9594 C CA . GLY B 1 439 ? -3.867 122.869 50.523 1.00 37.17 439 GLY B CA 1
ATOM 9595 C C . GLY B 1 439 ? -3.515 121.543 49.914 1.00 37.28 439 GLY B C 1
ATOM 9596 O O . GLY B 1 439 ? -2.352 121.292 49.622 1.00 37.78 439 GLY B O 1
ATOM 9597 N N . MET B 1 440 ? -4.498 120.676 49.725 1.00 37.40 440 MET B N 1
ATOM 9598 C CA . MET B 1 440 ? -4.236 119.327 49.220 1.00 37.45 440 MET B CA 1
ATOM 9599 C C . MET B 1 440 ? -3.956 119.420 47.724 1.00 36.69 440 MET B C 1
ATOM 9600 O O . MET B 1 440 ? -4.848 119.223 46.902 1.00 36.88 440 MET B O 1
ATOM 9605 N N . TRP B 1 441 ? -2.708 119.731 47.395 1.00 35.84 441 TRP B N 1
ATOM 9606 C CA . TRP B 1 441 ? -2.318 120.099 46.045 1.00 35.27 441 TRP B CA 1
ATOM 9607 C C . TRP B 1 441 ? -0.834 119.884 45.937 1.00 35.30 441 TRP B C 1
ATOM 9608 O O . TRP B 1 441 ? -0.081 120.763 46.285 1.00 35.19 441 TRP B O 1
ATOM 9619 N N . PRO B 1 442 ? -0.399 118.716 45.448 1.00 35.43 442 PRO B N 1
ATOM 9620 C CA . PRO B 1 442 ? 0.991 118.311 45.492 1.00 35.64 442 PRO B CA 1
ATOM 9621 C C . PRO B 1 442 ? 1.882 118.758 44.296 1.00 35.71 442 PRO B C 1
ATOM 9622 O O . PRO B 1 442 ? 2.917 118.103 44.006 1.00 35.95 442 PRO B O 1
ATOM 9626 N N . SER B 1 443 ? 1.524 119.865 43.641 1.00 35.41 443 SER B N 1
ATOM 9627 C CA . SER B 1 443 ? 2.262 120.319 42.456 1.00 35.48 443 SER B CA 1
ATOM 9628 C C . SER B 1 443 ? 3.094 121.625 42.646 1.00 35.33 443 SER B C 1
ATOM 9629 O O . SER B 1 443 ? 3.605 122.208 41.684 1.00 35.26 443 SER B O 1
ATOM 9632 N N . GLY B 1 444 ? 3.233 122.081 43.881 1.00 35.29 444 GLY B N 1
ATOM 9633 C CA . GLY B 1 444 ? 3.976 123.297 44.157 1.00 35.29 444 GLY B CA 1
ATOM 9634 C C . GLY B 1 444 ? 5.458 123.148 43.889 1.00 35.56 444 GLY B C 1
ATOM 9635 O O . GLY B 1 444 ? 6.068 124.003 43.264 1.00 35.56 444 GLY B O 1
ATOM 9636 N N . GLY B 1 445 ? 6.031 122.043 44.341 1.00 36.02 445 GLY B N 1
ATOM 9637 C CA . GLY B 1 445 ? 7.429 121.750 44.065 1.00 36.22 445 GLY B CA 1
ATOM 9638 C C . GLY B 1 445 ? 7.716 121.677 42.579 1.00 36.33 445 GLY B C 1
ATOM 9639 O O . GLY B 1 445 ? 8.728 122.168 42.129 1.00 36.35 445 GLY B O 1
ATOM 9640 N N . ALA B 1 446 ? 6.820 121.047 41.822 1.00 36.61 446 ALA B N 1
ATOM 9641 C CA . ALA B 1 446 ? 7.027 120.811 40.398 1.00 36.95 446 ALA B CA 1
ATOM 9642 C C . ALA B 1 446 ? 7.004 122.085 39.568 1.00 37.00 446 ALA B C 1
ATOM 9643 O O . ALA B 1 446 ? 7.783 122.216 38.607 1.00 37.51 446 ALA B O 1
ATOM 9645 N N . TRP B 1 447 ? 6.098 122.993 39.916 1.00 36.69 447 TRP B N 1
ATOM 9646 C CA . TRP B 1 447 ? 6.047 124.308 39.294 1.00 36.56 447 TRP B CA 1
ATOM 9647 C C . TRP B 1 447 ? 7.302 125.098 39.628 1.00 36.71 447 TRP B C 1
ATOM 9648 O O . TRP B 1 447 ? 7.982 125.547 38.713 1.00 37.24 447 TRP B O 1
ATOM 9659 N N . LEU B 1 448 ? 7.623 125.273 40.905 1.00 36.85 448 LEU B N 1
ATOM 9660 C CA . LEU B 1 448 ? 8.863 125.972 41.272 1.00 37.40 448 LEU B CA 1
ATOM 9661 C C . LEU B 1 448 ? 10.074 125.434 40.509 1.00 37.80 448 LEU B C 1
ATOM 9662 O O . LEU B 1 448 ? 10.893 126.200 40.006 1.00 38.02 448 LEU B O 1
ATOM 9667 N N . ALA B 1 449 ? 10.173 124.115 40.403 1.00 37.88 449 ALA B N 1
ATOM 9668 C CA . ALA B 1 449 ? 11.281 123.505 39.689 1.00 38.21 449 ALA B CA 1
ATOM 9669 C C . ALA B 1 449 ? 11.370 123.911 38.186 1.00 38.16 449 ALA B C 1
ATOM 9670 O O . ALA B 1 449 ? 12.466 123.910 37.600 1.00 38.08 449 ALA B O 1
ATOM 9672 N N . GLN B 1 450 ? 10.242 124.272 37.571 1.00 37.85 450 GLN B N 1
ATOM 9673 C CA . GLN B 1 450 ? 10.261 124.709 36.165 1.00 38.03 450 GLN B CA 1
ATOM 9674 C C . GLN B 1 450 ? 11.035 126.017 35.998 1.00 37.81 450 GLN B C 1
ATOM 9675 O O . GLN B 1 450 ? 11.421 126.376 34.885 1.00 37.73 450 GLN B O 1
ATOM 9681 N N . HIS B 1 451 ? 11.245 126.736 37.098 1.00 37.29 451 HIS B N 1
ATOM 9682 C CA . HIS B 1 451 ? 12.057 127.926 37.042 1.00 37.08 451 HIS B CA 1
ATOM 9683 C C . HIS B 1 451 ? 13.535 127.589 36.714 1.00 37.46 451 HIS B C 1
ATOM 9684 O O . HIS B 1 451 ? 14.255 128.421 36.158 1.00 37.56 451 HIS B O 1
ATOM 9691 N N . ILE B 1 452 ? 13.969 126.374 37.039 1.00 37.61 452 ILE B N 1
ATOM 9692 C CA . ILE B 1 452 ? 15.272 125.850 36.588 1.00 37.90 452 ILE B CA 1
ATOM 9693 C C . ILE B 1 452 ? 15.277 125.690 35.073 1.00 38.10 452 ILE B C 1
ATOM 9694 O O . ILE B 1 452 ? 16.220 126.093 34.399 1.00 38.21 452 ILE B O 1
ATOM 9699 N N . TRP B 1 453 ? 14.208 125.106 34.529 1.00 38.15 453 TRP B N 1
ATOM 9700 C CA . TRP B 1 4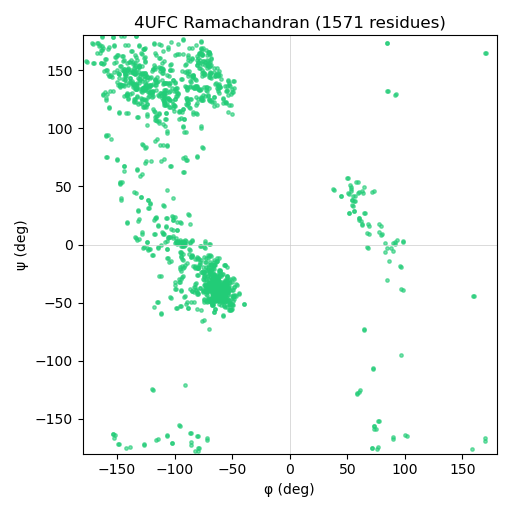53 ? 14.148 124.863 33.103 1.00 38.30 453 TRP B CA 1
ATOM 9701 C C . TRP B 1 453 ? 14.124 126.158 32.334 1.00 38.41 453 TRP B C 1
ATOM 9702 O O . TRP B 1 453 ? 14.858 126.295 31.360 1.00 39.21 453 TRP B O 1
ATOM 9713 N N . GLN B 1 454 ? 13.345 127.137 32.795 1.00 38.09 454 GLN B N 1
ATOM 9714 C CA . GLN B 1 454 ? 13.273 128.439 32.110 1.00 38.06 454 GLN B CA 1
ATOM 9715 C C . GLN B 1 454 ? 14.590 129.206 32.150 1.00 38.86 454 GLN B C 1
ATOM 9716 O O . GLN B 1 454 ? 14.948 129.847 31.170 1.00 38.92 454 GLN B O 1
ATOM 9722 N N . HIS B 1 455 ? 15.314 129.129 33.270 1.00 39.82 455 HIS B N 1
ATOM 9723 C CA . HIS B 1 455 ? 16.641 129.764 33.395 1.00 40.73 455 HIS B CA 1
ATOM 9724 C C . HIS B 1 455 ? 17.598 129.184 32.363 1.00 41.78 455 HIS B C 1
ATOM 9725 O O . HIS B 1 455 ? 18.418 129.911 31.770 1.00 41.88 455 HIS B O 1
ATOM 9732 N N . TYR B 1 456 ? 17.468 127.887 32.113 1.00 42.31 456 TYR B N 1
ATOM 9733 C CA . TYR B 1 456 ? 18.258 127.297 31.060 1.00 43.57 456 TYR B CA 1
ATOM 9734 C C . TYR B 1 456 ? 17.796 127.815 29.681 1.00 43.74 456 TYR B C 1
ATOM 9735 O O . TYR B 1 456 ? 18.616 128.258 28.885 1.00 43.73 456 TYR B O 1
ATOM 9744 N N . LEU B 1 457 ? 16.493 127.786 29.403 1.00 43.71 457 LEU B N 1
ATOM 9745 C CA . LEU B 1 457 ? 16.005 128.236 28.092 1.00 44.01 457 LEU B CA 1
ATOM 9746 C C . LEU B 1 457 ? 16.435 129.672 27.739 1.00 43.77 457 LEU B C 1
ATOM 9747 O O . LEU B 1 457 ? 16.723 129.974 26.575 1.00 44.07 457 LEU B O 1
ATOM 9752 N N . PHE B 1 458 ? 16.479 130.540 28.744 1.00 43.32 458 PHE B N 1
ATOM 9753 C CA . PHE B 1 458 ? 16.801 131.945 28.545 1.00 43.33 458 PHE B CA 1
ATOM 9754 C C . PHE B 1 458 ? 18.315 132.189 28.479 1.00 44.42 458 PHE B C 1
ATOM 9755 O O . PHE B 1 458 ? 18.766 133.041 27.715 1.00 44.52 458 PHE B O 1
ATOM 9763 N N . THR B 1 459 ? 19.111 131.465 29.270 1.00 45.11 459 THR B N 1
ATOM 9764 C CA . THR B 1 459 ? 20.558 131.709 29.294 1.00 45.33 459 THR B CA 1
ATOM 9765 C C . THR B 1 459 ? 21.354 130.775 28.380 1.00 46.05 459 THR B C 1
ATOM 9766 O O . THR B 1 459 ? 22.375 131.177 27.826 1.00 47.09 459 THR B O 1
ATOM 9770 N N . GLY B 1 460 ? 20.887 129.540 28.217 1.00 46.52 460 GLY B N 1
ATOM 9771 C CA . GLY B 1 460 ? 21.611 128.500 27.459 1.00 47.54 460 GLY B CA 1
ATOM 9772 C C . GLY B 1 460 ? 22.741 127.824 28.226 1.00 48.16 460 GLY B C 1
ATOM 9773 O O . GLY B 1 460 ? 23.508 127.055 27.664 1.00 47.99 460 GLY B O 1
ATOM 9774 N N . ASN B 1 461 ? 22.834 128.116 29.518 1.00 48.86 461 ASN B N 1
ATOM 9775 C CA . ASN B 1 461 ? 23.932 127.645 30.344 1.00 49.89 461 ASN B CA 1
ATOM 9776 C C . ASN B 1 461 ? 23.783 126.170 30.749 1.00 51.45 461 ASN B C 1
ATOM 9777 O O . ASN B 1 461 ? 23.030 125.826 31.677 1.00 51.57 461 ASN B O 1
ATOM 9782 N N . LYS B 1 462 ? 24.532 125.309 30.067 1.00 53.16 462 LYS B N 1
ATOM 9783 C CA . LYS B 1 462 ? 24.450 123.872 30.284 1.00 53.54 462 LYS B CA 1
ATOM 9784 C C . LYS B 1 462 ? 25.051 123.441 31.616 1.00 54.03 462 LYS B C 1
ATOM 9785 O O . LYS B 1 462 ? 24.621 122.436 32.172 1.00 54.31 462 LYS B O 1
ATOM 9791 N N . GLU B 1 463 ? 26.005 124.205 32.139 1.00 55.00 463 GLU B N 1
ATOM 9792 C CA . GLU B 1 463 ? 26.647 123.878 33.409 1.00 56.52 463 GLU B CA 1
ATOM 9793 C C . GLU B 1 463 ? 25.632 124.004 34.533 1.00 55.59 463 GLU B C 1
ATOM 9794 O O . GLU B 1 463 ? 25.500 123.103 35.384 1.00 57.13 463 GLU B O 1
ATOM 9800 N N . PHE B 1 464 ? 24.887 125.107 34.513 1.00 53.36 464 PHE B N 1
ATOM 9801 C CA . PHE B 1 464 ? 23.757 125.315 35.421 1.00 51.34 464 PHE B CA 1
ATOM 9802 C C . PHE B 1 464 ? 22.776 124.123 35.430 1.00 50.49 464 PHE B C 1
ATOM 9803 O O . PHE B 1 464 ? 22.485 123.535 36.469 1.00 49.28 464 PHE B O 1
ATOM 9811 N N . LEU B 1 465 ? 22.271 123.787 34.249 1.00 50.18 465 LEU B N 1
ATOM 9812 C CA . LEU B 1 465 ? 21.322 122.703 34.088 1.00 49.85 465 LEU B CA 1
ATOM 9813 C C . LEU B 1 465 ? 21.822 121.392 34.686 1.00 51.08 465 LEU B C 1
ATOM 9814 O O . LEU B 1 465 ? 21.046 120.669 35.300 1.00 50.21 465 LEU B O 1
ATOM 9819 N N . LYS B 1 466 ? 23.106 121.071 34.512 1.00 52.84 466 LYS B N 1
ATOM 9820 C CA . LYS B 1 466 ? 23.634 119.824 35.074 1.00 54.14 466 LYS B CA 1
ATOM 9821 C C . LYS B 1 466 ? 23.715 119.874 36.595 1.00 53.10 466 LYS B C 1
ATOM 9822 O O . LYS B 1 466 ? 23.468 118.863 37.253 1.00 53.83 466 LYS B O 1
ATOM 9828 N N . GLU B 1 467 ? 24.045 121.032 37.156 1.00 51.36 467 GLU B N 1
ATOM 9829 C CA . GLU B 1 467 ? 24.037 121.183 38.602 1.00 50.63 467 GLU B CA 1
ATOM 9830 C C . GLU B 1 467 ? 22.616 120.986 39.179 1.00 49.72 467 GLU B C 1
ATOM 9831 O O . GLU B 1 467 ? 22.453 120.324 40.198 1.00 49.48 467 GLU B O 1
ATOM 9837 N N . TYR B 1 468 ? 21.602 121.551 38.514 1.00 48.55 468 TYR B N 1
ATOM 9838 C CA . TYR B 1 468 ? 20.221 121.544 39.012 1.00 47.36 468 TYR B CA 1
ATOM 9839 C C . TYR B 1 468 ? 19.357 120.404 38.476 1.00 48.19 468 TYR B C 1
ATOM 9840 O O . TYR B 1 468 ? 18.231 120.202 38.937 1.00 48.41 468 TYR B O 1
ATOM 9849 N N . TYR B 1 469 ? 19.884 119.632 37.535 1.00 49.35 469 TYR B N 1
ATOM 9850 C CA . TYR B 1 469 ? 19.126 118.521 36.965 1.00 50.22 469 TYR B CA 1
ATOM 9851 C C . TYR B 1 469 ? 18.598 117.522 38.000 1.00 50.36 469 TYR B C 1
ATOM 9852 O O . TYR B 1 469 ? 17.436 117.134 37.938 1.00 50.23 469 TYR B O 1
ATOM 9861 N N . PRO B 1 470 ? 19.425 117.116 38.974 1.00 51.01 470 PRO B N 1
ATOM 9862 C CA . PRO B 1 470 ? 18.888 116.212 39.999 1.00 51.13 470 PRO B CA 1
ATOM 9863 C C . PRO B 1 470 ? 17.635 116.726 40.676 1.00 50.44 470 PRO B C 1
ATOM 9864 O O . PRO B 1 470 ? 16.741 115.929 40.981 1.00 51.50 470 PRO B O 1
ATOM 9868 N N . ILE B 1 471 ? 17.576 118.037 40.904 1.00 49.86 471 ILE B N 1
ATOM 9869 C CA . ILE B 1 471 ? 16.405 118.668 41.534 1.00 49.38 471 ILE B CA 1
ATOM 9870 C C . ILE B 1 471 ? 15.150 118.650 40.642 1.00 48.39 471 ILE B C 1
ATOM 9871 O O . ILE B 1 471 ? 14.070 118.272 41.086 1.00 47.06 471 ILE B O 1
ATOM 9876 N N . LEU B 1 472 ? 15.305 119.069 39.391 1.00 48.54 472 LEU B N 1
ATOM 9877 C CA . LEU B 1 472 ? 14.233 118.983 38.390 1.00 48.21 472 LEU B CA 1
ATOM 9878 C C . LEU B 1 472 ? 13.723 117.548 38.226 1.00 48.13 472 LEU B C 1
ATOM 9879 O O . LEU B 1 472 ? 12.527 117.279 38.349 1.00 48.37 472 LEU B O 1
ATOM 9884 N N . LYS B 1 473 ? 14.651 116.634 37.969 1.00 48.13 473 LYS B N 1
ATOM 9885 C CA . LYS B 1 473 ? 14.371 115.194 37.912 1.00 48.08 473 LYS B CA 1
ATOM 9886 C C . LYS B 1 473 ? 13.593 114.669 39.125 1.00 46.97 473 LYS B C 1
ATOM 9887 O O . LYS B 1 473 ? 12.717 113.814 38.998 1.00 46.35 473 LYS B O 1
ATOM 9893 N N . GLY B 1 474 ? 13.928 115.175 40.304 1.00 46.59 474 GLY B N 1
ATOM 9894 C CA . GLY B 1 474 ? 13.240 114.780 41.511 1.00 47.00 474 GLY B CA 1
ATOM 9895 C C . GLY B 1 474 ? 11.730 114.963 41.471 1.00 47.10 474 GLY B C 1
ATOM 9896 O O . GLY B 1 474 ? 11.017 114.187 42.081 1.00 46.42 474 GLY B O 1
ATOM 9897 N N . THR B 1 475 ? 11.247 115.971 40.737 1.00 47.80 475 THR B N 1
ATOM 9898 C CA . THR B 1 475 ? 9.806 116.227 40.619 1.00 48.39 475 THR B CA 1
ATOM 9899 C C . THR B 1 475 ? 9.128 115.261 39.654 1.00 48.19 475 THR B C 1
ATOM 9900 O O . THR B 1 475 ? 8.000 114.814 39.890 1.00 47.96 475 THR B O 1
ATOM 9904 N N . ALA B 1 476 ? 9.834 114.938 38.579 1.00 48.51 476 ALA B N 1
ATOM 9905 C CA . ALA B 1 476 ? 9.412 113.894 37.649 1.00 49.04 476 ALA B CA 1
ATOM 9906 C C . ALA B 1 476 ? 9.356 112.507 38.311 1.00 49.38 476 ALA B C 1
ATOM 9907 O O . ALA B 1 476 ? 8.433 111.724 38.051 1.00 49.02 476 ALA B O 1
ATOM 9909 N N . GLN B 1 477 ? 10.333 112.218 39.174 1.00 49.45 477 GLN B N 1
ATOM 9910 C CA . GLN B 1 477 ? 10.369 110.953 39.911 1.00 49.79 477 GLN B CA 1
ATOM 9911 C C . GLN B 1 477 ? 9.210 110.835 40.904 1.00 47.74 477 GLN B C 1
ATOM 9912 O O . GLN B 1 477 ? 8.617 109.768 41.056 1.00 47.64 477 GLN B O 1
ATOM 9918 N N . PHE B 1 478 ? 8.881 111.926 41.578 1.00 46.09 478 PHE B N 1
ATOM 9919 C CA . PHE B 1 478 ? 7.709 111.929 42.448 1.00 45.11 478 PHE B CA 1
ATOM 9920 C C . PHE B 1 478 ? 6.412 111.606 41.697 1.00 44.77 478 PHE B C 1
ATOM 9921 O O . PHE B 1 478 ? 5.604 110.809 42.170 1.00 44.39 478 PHE B O 1
ATOM 9929 N N . TYR B 1 479 ? 6.224 112.214 40.526 1.00 44.41 479 TYR B N 1
ATOM 9930 C CA . TYR B 1 479 ? 4.989 112.013 39.768 1.00 44.34 479 TYR B CA 1
ATOM 9931 C C . TYR B 1 479 ? 4.905 110.578 39.263 1.00 44.72 479 TYR B C 1
ATOM 9932 O O . TYR B 1 479 ? 3.844 109.981 39.256 1.00 45.23 479 TYR B O 1
ATOM 9941 N N . MET B 1 480 ? 6.030 109.998 38.878 1.00 45.29 480 MET B N 1
ATOM 9942 C CA . MET B 1 480 ? 6.023 108.605 38.425 1.00 45.80 480 MET B CA 1
ATOM 9943 C C . MET B 1 480 ? 5.621 107.619 39.521 1.00 45.39 480 MET B C 1
ATOM 9944 O O . MET B 1 480 ? 5.049 106.582 39.217 1.00 44.83 480 MET B O 1
ATOM 9949 N N . ASP B 1 481 ? 5.905 107.953 40.779 1.00 45.13 481 ASP B N 1
ATOM 9950 C CA . ASP B 1 481 ? 5.524 107.113 41.915 1.00 45.42 481 ASP B CA 1
ATOM 9951 C C . ASP B 1 481 ? 4.187 107.510 42.504 1.00 44.81 481 ASP B C 1
ATOM 9952 O O . ASP B 1 481 ? 3.596 106.716 43.207 1.00 45.00 481 ASP B O 1
ATOM 9957 N N . PHE B 1 482 ? 3.718 108.734 42.249 1.00 44.29 482 PHE B N 1
ATOM 9958 C CA . PHE B 1 482 ? 2.459 109.238 42.847 1.00 44.05 482 PHE B CA 1
ATOM 9959 C C . PHE B 1 482 ? 1.211 109.087 41.959 1.00 44.22 482 PHE B C 1
ATOM 9960 O O . PHE B 1 482 ? 0.072 108.971 42.475 1.00 44.30 482 PHE B O 1
ATOM 9968 N N . LEU B 1 483 ? 1.418 109.117 40.639 1.00 44.02 483 LEU B N 1
ATOM 9969 C CA . LEU B 1 483 ? 0.323 108.986 39.674 1.00 44.16 483 LEU B CA 1
ATOM 9970 C C . LEU B 1 483 ? -0.357 107.638 39.815 1.00 44.76 483 LEU B C 1
ATOM 9971 O O . LEU B 1 483 ? 0.280 106.665 40.153 1.00 44.76 483 LEU B O 1
ATOM 9976 N N . VAL B 1 484 ? -1.667 107.604 39.588 1.00 45.61 484 VAL B N 1
ATOM 9977 C CA . VAL B 1 484 ? -2.438 106.350 39.590 1.00 46.12 484 VAL B CA 1
ATOM 9978 C C . VAL B 1 484 ? -3.379 106.288 38.373 1.00 47.55 484 VAL B C 1
ATOM 9979 O O . VAL B 1 484 ? -3.784 107.325 37.821 1.00 47.16 484 VAL B O 1
ATOM 9983 N N . GLU B 1 485 ? -3.723 105.069 37.962 1.00 49.39 485 GLU B N 1
ATOM 9984 C CA . GLU B 1 485 ? -4.560 104.863 36.788 1.00 50.60 485 GLU B CA 1
ATOM 9985 C C . GLU B 1 485 ? -6.003 105.161 37.137 1.00 51.19 485 GLU B C 1
ATOM 9986 O O . GLU B 1 485 ? -6.534 104.615 38.097 1.00 50.97 485 GLU B O 1
ATOM 9992 N N . HIS B 1 486 ? -6.636 106.034 36.367 1.00 52.04 486 HIS B N 1
ATOM 9993 C CA . HIS B 1 486 ? -8.073 106.297 36.519 1.00 52.51 486 HIS B CA 1
ATOM 9994 C C . HIS B 1 486 ? -8.876 105.037 36.096 1.00 53.31 486 HIS B C 1
ATOM 9995 O O . HIS B 1 486 ? -8.732 104.577 34.971 1.00 53.63 486 HIS B O 1
ATOM 10002 N N . PRO B 1 487 ? -9.717 104.473 36.987 1.00 54.35 487 PRO B N 1
ATOM 10003 C CA . PRO B 1 487 ? -10.520 103.268 36.693 1.00 54.87 487 PRO B CA 1
ATOM 10004 C C . PRO B 1 487 ? -11.359 103.292 35.416 1.00 56.14 487 PRO B C 1
ATOM 10005 O O . PRO B 1 487 ? -11.448 102.268 34.761 1.00 56.86 487 PRO B O 1
ATOM 10009 N N . VAL B 1 488 ? -11.983 104.420 35.081 1.00 57.24 488 VAL B N 1
ATOM 10010 C CA . VAL B 1 488 ? -12.805 104.513 33.855 1.00 59.18 488 VAL B CA 1
ATOM 10011 C C . VAL B 1 488 ? -12.055 104.950 32.585 1.00 60.85 488 VAL B C 1
ATOM 10012 O O . VAL B 1 488 ? -12.179 104.299 31.565 1.00 64.28 488 VAL B O 1
ATOM 10016 N N . TYR B 1 489 ? -11.282 106.028 32.636 1.00 61.74 489 TYR B N 1
ATOM 10017 C CA . TYR B 1 489 ? -10.652 106.584 31.431 1.00 63.21 489 TYR B CA 1
ATOM 10018 C C . TYR B 1 489 ? -9.229 106.109 31.216 1.00 62.42 489 TYR B C 1
ATOM 10019 O O . TYR B 1 489 ? -8.603 106.469 30.225 1.00 62.99 489 TYR B O 1
ATOM 10028 N N . LYS B 1 490 ? -8.689 105.378 32.182 1.00 62.46 490 LYS B N 1
ATOM 10029 C CA . LYS B 1 490 ? -7.368 104.736 32.077 1.00 62.35 490 LYS B CA 1
ATOM 10030 C C . LYS B 1 490 ? -6.131 105.644 32.044 1.00 60.36 490 LYS B C 1
ATOM 10031 O O . LYS B 1 490 ? -5.009 105.148 32.071 1.00 63.31 490 LYS B O 1
ATOM 10037 N N . TRP B 1 491 ? -6.314 106.954 32.042 1.00 57.29 491 TRP B N 1
ATOM 10038 C CA . TRP B 1 491 ? -5.173 107.881 32.052 1.00 54.00 491 TRP B CA 1
ATOM 10039 C C . TRP B 1 491 ? -4.514 107.913 33.416 1.00 52.06 491 TRP B C 1
ATOM 10040 O O . TRP B 1 491 ? -5.158 107.626 34.423 1.00 52.37 491 TRP B O 1
ATOM 10051 N N . LEU B 1 492 ? -3.234 108.249 33.462 1.00 50.79 492 LEU B N 1
ATOM 10052 C CA . LEU B 1 492 ? -2.559 108.481 34.748 1.00 50.15 492 LEU B CA 1
ATOM 10053 C C . LEU B 1 492 ? -2.919 109.878 35.289 1.00 48.93 492 LEU B C 1
ATOM 10054 O O . LEU B 1 492 ? -2.912 110.851 34.557 1.00 47.18 492 LEU B O 1
ATOM 10059 N N . VAL B 1 493 ? -3.264 109.947 36.573 1.00 48.74 493 VAL B N 1
ATOM 10060 C CA . VAL B 1 493 ? -3.772 111.179 37.166 1.00 47.77 493 VAL B CA 1
ATOM 10061 C C . VAL B 1 493 ? -3.264 111.432 38.580 1.00 47.35 493 VAL B C 1
ATOM 10062 O O . VAL B 1 493 ? -2.864 110.493 39.324 1.00 48.05 493 VAL B O 1
ATOM 10066 N N . VAL B 1 494 ? -3.292 112.713 38.944 1.00 46.21 494 VAL B N 1
ATOM 10067 C CA . VAL B 1 494 ? -2.822 113.152 40.244 1.00 45.46 494 VAL B CA 1
ATOM 10068 C C . VAL B 1 494 ? -4.009 113.181 41.178 1.00 44.89 494 VAL B C 1
ATOM 10069 O O . VAL B 1 494 ? -4.934 113.952 40.947 1.00 45.71 494 VAL B O 1
ATOM 10073 N N . SER B 1 495 ? -3.983 112.354 42.223 1.00 44.39 495 SER B N 1
ATOM 10074 C CA . SER B 1 495 ? -5.064 112.333 43.210 1.00 43.88 495 SER B CA 1
ATOM 10075 C C . SER B 1 495 ? -4.533 111.937 44.588 1.00 43.50 495 SER B C 1
ATOM 10076 O O . SER B 1 495 ? -3.695 111.056 44.672 1.00 44.07 495 SER B O 1
ATOM 10079 N N . PRO B 1 496 ? -4.996 112.555 45.673 1.00 42.59 496 PRO B N 1
ATOM 10080 C CA . PRO B 1 496 ? -5.970 113.641 45.681 1.00 42.29 496 PRO B CA 1
ATOM 10081 C C . PRO B 1 496 ? -5.362 115.044 45.456 1.00 41.89 496 PRO B C 1
ATOM 10082 O O . PRO B 1 496 ? -4.252 115.327 45.918 1.00 41.49 496 PRO B O 1
ATOM 10086 N N . SER B 1 497 ? -6.115 115.916 44.778 1.00 41.52 497 SER B N 1
ATOM 10087 C CA . SER B 1 497 ? -5.679 117.299 44.494 1.00 40.68 497 SER B CA 1
ATOM 10088 C C . SER B 1 497 ? -6.901 118.224 44.331 1.00 40.04 497 SER B C 1
ATOM 10089 O O . SER B 1 497 ? -8.035 117.781 44.424 1.00 40.62 497 SER B O 1
ATOM 10092 N N . VAL B 1 498 ? -6.654 119.500 44.093 1.00 39.09 498 VAL B N 1
ATOM 10093 C CA . VAL B 1 498 ? -7.699 120.451 43.769 1.00 38.76 498 VAL B CA 1
ATOM 10094 C C . VAL B 1 498 ? -7.211 121.344 42.650 1.00 38.21 498 VAL B C 1
ATOM 10095 O O . VAL B 1 498 ? -6.007 121.482 42.461 1.00 38.53 498 VAL B O 1
ATOM 10099 N N . SER B 1 499 ? -8.129 121.967 41.921 1.00 37.62 499 SER B N 1
ATOM 10100 C CA . SER B 1 499 ? -7.761 123.089 41.084 1.00 37.10 499 SER B CA 1
ATOM 10101 C C . SER B 1 499 ? -7.773 124.316 42.014 1.00 36.78 499 SER B C 1
ATOM 10102 O O . SER B 1 499 ? -8.818 124.706 42.530 1.00 36.50 499 SER B O 1
ATOM 10105 N N . PRO B 1 500 ? -6.601 124.907 42.274 1.00 36.56 500 PRO B N 1
ATOM 10106 C CA . PRO B 1 500 ? -6.618 125.977 43.252 1.00 36.46 500 PRO B CA 1
ATOM 10107 C C . PRO B 1 500 ? -7.515 127.136 42.804 1.00 36.62 500 PRO B C 1
ATOM 10108 O O . PRO B 1 500 ? -7.411 127.548 41.619 1.00 37.10 500 PRO B O 1
ATOM 10112 N N . GLU B 1 501 ? -8.359 127.694 43.690 1.00 36.31 501 GLU B N 1
ATOM 10113 C CA . GLU B 1 501 ? -8.696 127.176 45.018 1.00 36.07 501 GLU B CA 1
ATOM 10114 C C . GLU B 1 501 ? -10.215 127.066 45.112 1.00 36.02 501 GLU B C 1
ATOM 10115 O O . GLU B 1 501 ? -10.862 127.830 45.793 1.00 35.76 501 GLU B O 1
ATOM 10121 N N . HIS B 1 502 ? -10.776 126.116 44.371 1.00 36.38 502 HIS B N 1
ATOM 10122 C CA . HIS B 1 502 ? -12.213 125.878 44.323 1.00 36.55 502 HIS B CA 1
ATOM 10123 C C . HIS B 1 502 ? -12.541 124.506 43.754 1.00 36.65 502 HIS B C 1
ATOM 10124 O O . HIS B 1 502 ? -11.684 123.789 43.232 1.00 36.42 502 HIS B O 1
ATOM 10131 N N . GLY B 1 503 ? -13.808 124.134 43.885 1.00 37.24 503 GLY B N 1
ATOM 10132 C CA . GLY B 1 503 ? -14.280 122.812 43.485 1.00 37.55 503 GLY B CA 1
ATOM 10133 C C . GLY B 1 503 ? -13.881 121.769 44.506 1.00 37.70 503 GLY B C 1
ATOM 10134 O O . GLY B 1 503 ? -13.326 122.104 45.549 1.00 37.24 503 GLY B O 1
ATOM 10135 N N . PRO B 1 504 ? -14.144 120.485 44.206 1.00 38.35 504 PRO B N 1
ATOM 10136 C CA . PRO B 1 504 ? -13.932 119.435 45.203 1.00 38.38 504 PRO B CA 1
ATOM 10137 C C . PRO B 1 504 ? -12.521 118.897 45.176 1.00 38.22 504 PRO B C 1
ATOM 10138 O O . PRO B 1 504 ? -11.746 119.198 44.256 1.00 38.19 504 PRO B O 1
ATOM 10142 N N . ILE B 1 505 ? -12.197 118.105 46.188 1.00 38.52 505 ILE B N 1
ATOM 10143 C CA . ILE B 1 505 ? -10.985 117.286 46.176 1.00 38.62 505 ILE B CA 1
ATOM 10144 C C . ILE B 1 505 ? -11.263 116.202 45.154 1.00 38.74 505 ILE B C 1
ATOM 10145 O O . ILE B 1 505 ? -12.295 115.550 45.236 1.00 39.12 505 ILE B O 1
ATOM 10150 N N . THR B 1 506 ? -10.377 116.012 44.193 1.00 38.45 506 THR B N 1
ATOM 10151 C CA . THR B 1 506 ? -10.735 115.233 43.021 1.00 38.84 506 THR B CA 1
ATOM 10152 C C . THR B 1 506 ? -9.501 114.567 42.366 1.00 39.35 506 THR B C 1
ATOM 10153 O O . THR B 1 506 ? -8.443 114.457 42.991 1.00 39.13 506 THR B O 1
ATOM 10157 N N . ALA B 1 507 ? -9.640 114.128 41.113 1.00 40.05 507 ALA B N 1
ATOM 10158 C CA . ALA B 1 507 ? -8.542 113.541 40.348 1.00 40.61 507 ALA B CA 1
ATOM 10159 C C . ALA B 1 507 ? -8.556 114.207 38.960 1.00 41.28 507 ALA B C 1
ATOM 10160 O O . ALA B 1 507 ? -9.563 114.764 38.535 1.00 41.65 507 ALA B O 1
ATOM 10162 N N . GLY B 1 508 ? -7.454 114.179 38.246 1.00 42.33 508 GLY B N 1
ATOM 10163 C CA . GLY B 1 508 ? -7.465 114.613 36.840 1.00 43.47 508 GLY B CA 1
ATOM 10164 C C . GLY B 1 508 ? -7.472 116.097 36.523 1.00 44.18 508 GLY B C 1
ATOM 10165 O O . GLY B 1 508 ? -7.670 116.464 35.342 1.00 45.42 508 GLY B O 1
ATOM 10166 N N . CYS B 1 509 ? -7.243 116.951 37.531 1.00 43.95 509 CYS B N 1
ATOM 10167 C CA . CYS B 1 509 ? -7.246 118.413 37.337 1.00 43.16 509 CYS B CA 1
ATOM 10168 C C . CYS B 1 509 ? -6.357 118.815 36.176 1.00 42.50 509 CYS B C 1
ATOM 10169 O O . CYS B 1 509 ? -5.197 118.401 36.102 1.00 42.68 509 CYS B O 1
ATOM 10172 N N . THR B 1 510 ? -6.895 119.617 35.261 1.00 41.59 510 THR B N 1
ATOM 10173 C CA . THR B 1 510 ? -6.125 120.075 34.103 1.00 40.82 510 THR B CA 1
ATOM 10174 C C . THR B 1 510 ? -4.777 120.718 34.509 1.00 40.09 510 THR B C 1
ATOM 10175 O O . THR B 1 510 ? -3.780 120.543 33.831 1.00 40.02 510 THR B O 1
ATOM 10179 N N . MET B 1 511 ? -4.738 121.431 35.630 1.00 39.55 511 MET B N 1
ATOM 10180 C CA . MET B 1 511 ? -3.503 122.067 36.067 1.00 39.06 511 MET B CA 1
ATOM 10181 C C . MET B 1 511 ? -2.455 121.037 36.462 1.00 38.95 511 MET B C 1
ATOM 10182 O O . MET B 1 511 ? -1.279 121.208 36.132 1.00 38.95 511 MET B O 1
ATOM 10187 N N . ASP B 1 512 ? -2.867 119.980 37.164 1.00 38.89 512 ASP B N 1
ATOM 10188 C CA . ASP B 1 512 ? -1.937 118.914 37.540 1.00 38.95 512 ASP B CA 1
ATOM 10189 C C . ASP B 1 512 ? -1.478 118.193 36.277 1.00 38.94 512 ASP B C 1
ATOM 10190 O O . ASP B 1 512 ? -0.374 117.697 36.215 1.00 39.12 512 ASP B O 1
ATOM 10195 N N . ASN B 1 513 ? -2.328 118.114 35.270 1.00 39.22 513 ASN B N 1
ATOM 10196 C CA . ASN B 1 513 ? -1.951 117.439 34.039 1.00 39.95 513 ASN B CA 1
ATOM 10197 C C . ASN B 1 513 ? -0.926 118.232 33.274 1.00 40.38 513 ASN B C 1
ATOM 10198 O O . ASN B 1 513 ? 0.030 117.659 32.727 1.00 41.03 513 ASN B O 1
ATOM 10203 N N . GLN B 1 514 ? -1.100 119.552 33.250 1.00 40.43 514 GLN B N 1
ATOM 10204 C CA . GLN B 1 514 ? -0.144 120.429 32.584 1.00 40.52 514 GLN B CA 1
ATOM 10205 C C . GLN B 1 514 ? 1.190 120.514 33.349 1.00 40.21 514 GLN B C 1
ATOM 10206 O O . GLN B 1 514 ? 2.256 120.527 32.738 1.00 39.91 514 GLN B O 1
ATOM 10212 N N . ILE B 1 515 ? 1.144 120.565 34.683 1.00 39.94 515 ILE B N 1
ATOM 10213 C CA . ILE B 1 515 ? 2.392 120.643 35.455 1.00 39.83 515 ILE B CA 1
ATOM 10214 C C . ILE B 1 515 ? 3.138 119.314 35.408 1.00 40.01 515 ILE B C 1
ATOM 10215 O O . ILE B 1 515 ? 4.345 119.301 35.211 1.00 40.09 515 ILE B O 1
ATOM 10220 N N . ALA B 1 516 ? 2.420 118.212 35.555 1.00 40.20 516 ALA B N 1
ATOM 10221 C CA . ALA B 1 516 ? 3.029 116.892 35.424 1.00 40.85 516 ALA B CA 1
ATOM 10222 C C . ALA B 1 516 ? 3.674 116.724 34.047 1.00 41.33 516 ALA B C 1
ATOM 10223 O O . ALA B 1 516 ? 4.725 116.110 33.922 1.00 41.29 516 ALA B O 1
ATOM 10225 N N . PHE B 1 517 ? 3.036 117.272 33.020 1.00 41.74 517 PHE B N 1
ATOM 10226 C CA . PHE B 1 517 ? 3.548 117.177 31.664 1.00 42.58 517 PHE B CA 1
ATOM 10227 C C . PHE B 1 517 ? 4.890 117.910 31.563 1.00 42.07 517 PHE B C 1
ATOM 10228 O O . PHE B 1 517 ? 5.872 117.382 31.037 1.00 42.42 517 PHE B O 1
ATOM 10236 N N . ASP B 1 518 ? 4.936 119.116 32.106 1.00 41.23 518 ASP B N 1
ATOM 10237 C CA . ASP B 1 518 ? 6.169 119.888 32.095 1.00 40.91 518 ASP B CA 1
ATOM 10238 C C . ASP B 1 518 ? 7.247 119.207 32.945 1.00 41.12 518 ASP B C 1
ATOM 10239 O O . ASP B 1 518 ? 8.399 119.160 32.562 1.00 41.56 518 ASP B O 1
ATOM 10244 N N . ALA B 1 519 ? 6.875 118.718 34.115 1.00 41.19 519 ALA B N 1
ATOM 10245 C CA . ALA B 1 519 ? 7.826 118.039 34.980 1.00 41.26 519 ALA B CA 1
ATOM 10246 C C . ALA B 1 519 ? 8.459 116.883 34.237 1.00 41.71 519 ALA B C 1
ATOM 10247 O O . ALA B 1 519 ? 9.671 116.756 34.235 1.00 41.91 519 ALA B O 1
ATOM 10249 N N . LEU B 1 520 ? 7.645 116.060 33.583 1.00 42.19 520 LEU B N 1
ATOM 10250 C CA . LEU B 1 520 ? 8.146 114.858 32.902 1.00 43.08 520 LEU B CA 1
ATOM 10251 C C . LEU B 1 520 ? 8.884 115.201 31.614 1.00 43.81 520 LEU B C 1
ATOM 10252 O O . LEU B 1 520 ? 10.006 114.752 31.385 1.00 43.76 520 LEU B O 1
ATOM 10257 N N . HIS B 1 521 ? 8.256 116.025 30.788 1.00 44.56 521 HIS B N 1
ATOM 10258 C CA . HIS B 1 521 ? 8.786 116.296 29.463 1.00 45.75 521 HIS B CA 1
ATOM 10259 C C . HIS B 1 521 ? 10.047 117.156 29.488 1.00 45.48 521 HIS B C 1
ATOM 10260 O O . HIS B 1 521 ? 10.957 116.946 28.695 1.00 46.16 521 HIS B O 1
ATOM 10267 N N . ASN B 1 522 ? 10.123 118.133 30.374 1.00 44.72 522 ASN B N 1
ATOM 10268 C CA . ASN B 1 522 ? 11.315 118.953 30.405 1.00 44.60 522 ASN B CA 1
ATOM 10269 C C . ASN B 1 522 ? 12.448 118.262 31.164 1.00 45.72 522 ASN B C 1
ATOM 10270 O O . ASN B 1 522 ? 13.631 118.500 30.871 1.00 46.73 522 ASN B O 1
ATOM 10275 N N . THR B 1 523 ? 12.115 117.371 32.103 1.00 45.83 523 THR B N 1
ATOM 10276 C CA . THR B 1 523 ? 13.129 116.469 32.651 1.00 46.15 523 THR B CA 1
ATOM 10277 C C . THR B 1 523 ? 13.766 115.633 31.517 1.00 46.47 523 THR B C 1
ATOM 10278 O O . THR B 1 523 ? 14.974 115.477 31.463 1.00 46.87 523 THR B O 1
ATOM 10282 N N . LEU B 1 524 ? 12.940 115.120 30.618 1.00 46.49 524 LEU B N 1
ATOM 10283 C CA . LEU B 1 524 ? 13.407 114.369 29.473 1.00 47.24 524 LEU B CA 1
ATOM 10284 C C . LEU B 1 524 ? 14.342 115.179 28.592 1.00 47.92 524 LEU B C 1
ATOM 10285 O O . LEU B 1 524 ? 15.398 114.686 28.198 1.00 48.69 524 LEU B O 1
ATOM 10290 N N . LEU B 1 525 ? 13.949 116.402 28.247 1.00 47.65 525 LEU B N 1
ATOM 10291 C CA . LEU B 1 525 ? 14.758 117.226 27.350 1.00 47.72 525 LEU B CA 1
ATOM 10292 C C . LEU B 1 525 ? 16.067 117.554 28.010 1.00 47.93 525 LEU B C 1
ATOM 10293 O O . LEU B 1 525 ? 17.104 117.611 27.355 1.00 49.26 525 LEU B O 1
ATOM 10298 N N . ALA B 1 526 ? 16.014 117.771 29.313 1.00 47.90 526 ALA B N 1
ATOM 10299 C CA . ALA B 1 526 ? 17.203 118.053 30.080 1.00 48.49 526 ALA B CA 1
ATOM 10300 C C . ALA B 1 526 ? 18.105 116.827 30.190 1.00 49.75 526 ALA B C 1
ATOM 10301 O O . ALA B 1 526 ? 19.322 116.964 30.254 1.00 50.33 526 ALA B O 1
ATOM 10303 N N . SER B 1 527 ? 17.519 115.635 30.194 1.00 50.69 527 SER B N 1
ATOM 10304 C CA . SER B 1 527 ? 18.297 114.406 30.366 1.00 51.60 527 SER B CA 1
ATOM 10305 C C . SER B 1 527 ? 19.277 114.159 29.223 1.00 53.19 527 SER B C 1
ATOM 10306 O O . SER B 1 527 ? 20.322 113.568 29.442 1.00 54.27 527 SER B O 1
ATOM 10309 N N . TYR B 1 528 ? 18.955 114.623 28.014 1.00 54.85 528 TYR B N 1
ATOM 10310 C CA . TYR B 1 528 ? 19.855 114.478 26.863 1.00 56.84 528 TYR B CA 1
ATOM 10311 C C . TYR B 1 528 ? 21.111 115.321 27.010 1.00 56.98 528 TYR B C 1
ATOM 10312 O O . TYR B 1 528 ? 22.101 115.061 26.346 1.00 57.82 528 TYR B O 1
ATOM 10321 N N . ILE B 1 529 ? 21.044 116.361 27.832 1.00 56.31 529 ILE B N 1
ATOM 10322 C CA . ILE B 1 529 ? 22.183 117.230 28.102 1.00 56.03 529 ILE B CA 1
ATOM 10323 C C . ILE B 1 529 ? 22.939 116.797 29.365 1.00 56.50 529 ILE B C 1
ATOM 10324 O O . ILE B 1 529 ? 24.157 116.847 29.405 1.00 58.10 529 ILE B O 1
ATOM 10329 N N . ALA B 1 530 ? 22.213 116.392 30.402 1.00 56.99 530 ALA B N 1
ATOM 10330 C CA . ALA B 1 530 ? 22.815 116.005 31.694 1.00 56.94 530 ALA B CA 1
ATOM 10331 C C . ALA B 1 530 ? 23.400 114.596 31.692 1.00 57.42 530 ALA B C 1
ATOM 10332 O O . ALA B 1 530 ? 24.213 114.282 32.543 1.00 57.46 530 ALA B O 1
ATOM 10334 N N . GLY B 1 531 ? 22.966 113.748 30.759 1.00 57.81 531 GLY B N 1
ATOM 10335 C CA . GLY B 1 531 ? 23.293 112.325 30.779 1.00 57.88 531 GLY B CA 1
ATOM 10336 C C . GLY B 1 531 ? 22.311 111.603 31.674 1.00 58.29 531 GLY B C 1
ATOM 10337 O O . GLY B 1 531 ? 22.046 112.047 32.787 1.00 58.21 531 GLY B O 1
ATOM 10338 N N . GLU B 1 532 ? 21.761 110.491 31.189 1.00 59.77 532 GLU B N 1
ATOM 10339 C CA . GLU B 1 532 ? 20.840 109.654 31.970 1.00 59.34 532 GLU B CA 1
ATOM 10340 C C . GLU B 1 532 ? 20.750 108.227 31.403 1.00 60.32 532 GLU B C 1
ATOM 10341 O O . GLU B 1 532 ? 21.083 107.978 30.247 1.00 59.29 532 GLU B O 1
ATOM 10347 N N . ALA B 1 533 ? 20.304 107.297 32.239 1.00 62.55 533 ALA B N 1
ATOM 10348 C CA . ALA B 1 533 ? 19.994 105.926 31.806 1.00 65.18 533 ALA B CA 1
ATOM 10349 C C . ALA B 1 533 ? 18.805 105.838 30.821 1.00 66.19 533 ALA B C 1
ATOM 10350 O O . ALA B 1 533 ? 17.726 106.338 31.114 1.00 65.98 533 ALA B O 1
ATOM 10352 N N . PRO B 1 534 ? 18.999 105.182 29.657 1.00 67.96 534 PRO B N 1
ATOM 10353 C CA . PRO B 1 534 ? 17.888 104.976 28.730 1.00 67.37 534 PRO B CA 1
ATOM 10354 C C . PRO B 1 534 ? 16.614 104.468 29.391 1.00 66.66 534 PRO B C 1
ATOM 10355 O O . PRO B 1 534 ? 15.528 104.843 28.958 1.00 68.13 534 PRO B O 1
ATOM 10359 N N . SER B 1 535 ? 16.733 103.645 30.433 1.00 65.73 535 SER B N 1
ATOM 10360 C CA . SER B 1 535 ? 15.548 103.074 31.097 1.00 65.17 535 SER B CA 1
ATOM 10361 C C . SER B 1 535 ? 14.708 104.133 31.813 1.00 65.13 535 SER B C 1
ATOM 10362 O O . SER B 1 535 ? 13.476 104.047 31.826 1.00 66.15 535 SER B O 1
ATOM 10365 N N . PHE B 1 536 ? 15.379 105.105 32.428 1.00 64.32 536 PHE B N 1
ATOM 10366 C CA . PHE B 1 536 ? 14.697 106.217 33.077 1.00 62.66 536 PHE B CA 1
ATOM 10367 C C . PHE B 1 536 ? 14.035 107.110 32.038 1.00 61.90 536 PHE B C 1
ATOM 10368 O O . PHE B 1 536 ? 12.942 107.612 32.256 1.00 61.83 536 PHE B O 1
ATOM 10376 N N . GLN B 1 537 ? 14.693 107.315 30.910 1.00 62.08 537 GLN B N 1
ATOM 10377 C CA . GLN B 1 537 ? 14.090 108.093 29.829 1.00 61.87 537 GLN B CA 1
ATOM 10378 C C . GLN B 1 537 ? 12.848 107.420 29.238 1.00 62.57 537 GLN B C 1
ATOM 10379 O O . GLN B 1 537 ? 11.900 108.098 28.854 1.00 61.71 537 GLN B O 1
ATOM 10385 N N . ASP B 1 538 ? 12.863 106.089 29.151 1.00 64.06 538 ASP B N 1
ATOM 10386 C CA . ASP B 1 538 ? 11.709 105.349 28.617 1.00 64.22 538 ASP B CA 1
ATOM 10387 C C . ASP B 1 538 ? 10.546 105.392 29.602 1.00 63.00 538 ASP B C 1
ATOM 10388 O O . ASP B 1 538 ? 9.401 105.434 29.177 1.00 62.38 538 ASP B O 1
ATOM 10393 N N . SER B 1 539 ? 10.831 105.406 30.908 1.00 62.96 539 SER B N 1
ATOM 10394 C CA . SER B 1 539 ? 9.774 105.612 31.924 1.00 62.96 539 SER B CA 1
ATOM 10395 C C . SER B 1 539 ? 9.048 106.937 31.684 1.00 62.07 539 SER B C 1
ATOM 10396 O O . SER B 1 539 ? 7.819 106.975 31.654 1.00 60.04 539 SER B O 1
ATOM 10399 N N . LEU B 1 540 ? 9.838 108.000 31.493 1.00 61.97 540 LEU B N 1
ATOM 10400 C CA . LEU B 1 540 ? 9.334 109.338 31.255 1.00 60.79 540 LEU B CA 1
ATOM 10401 C C . LEU B 1 540 ? 8.417 109.360 30.053 1.00 61.63 540 LEU B C 1
ATOM 10402 O O . LEU B 1 540 ? 7.332 109.926 30.135 1.00 63.73 540 LEU B O 1
ATOM 10407 N N . LYS B 1 541 ? 8.817 108.731 28.949 1.00 62.76 541 LYS B N 1
ATOM 10408 C CA . LYS B 1 541 ? 7.958 108.702 27.751 1.00 62.72 541 LYS B CA 1
ATOM 10409 C C . LYS B 1 541 ? 6.695 107.864 27.972 1.00 62.14 541 LYS B C 1
ATOM 10410 O O . LYS B 1 541 ? 5.581 108.298 27.662 1.00 60.48 541 LYS B O 1
ATOM 10416 N N . GLN B 1 542 ? 6.868 106.675 28.536 1.00 62.43 542 GLN B N 1
ATOM 10417 C CA . GLN B 1 542 ? 5.730 105.824 28.902 1.00 62.73 542 GLN B CA 1
ATOM 10418 C C . GLN B 1 542 ? 4.739 106.539 29.824 1.00 58.95 542 GLN B C 1
ATOM 10419 O O . GLN B 1 542 ? 3.526 106.346 29.697 1.00 57.90 542 GLN B O 1
ATOM 10425 N N . THR B 1 543 ? 5.250 107.375 30.726 1.00 55.83 543 THR B N 1
ATOM 10426 C CA . THR B 1 543 ? 4.384 108.114 31.635 1.00 54.19 543 THR B CA 1
ATOM 10427 C C . THR B 1 543 ? 3.656 109.276 30.926 1.00 54.28 543 THR B C 1
ATOM 10428 O O . THR B 1 543 ? 2.442 109.417 31.077 1.00 52.87 543 THR B O 1
ATOM 10432 N N . LEU B 1 544 ? 4.387 110.083 30.150 1.00 54.74 544 LEU B N 1
ATOM 10433 C CA . LEU B 1 544 ? 3.786 111.164 29.348 1.00 55.36 544 LEU B CA 1
ATOM 10434 C C . LEU B 1 544 ? 2.653 110.683 28.457 1.00 57.91 544 LEU B C 1
ATOM 10435 O O . LEU B 1 544 ? 1.582 111.286 28.400 1.00 59.08 544 LEU B O 1
ATOM 10440 N N . GLU B 1 545 ? 2.927 109.597 27.750 1.00 61.06 545 GLU B N 1
ATOM 10441 C CA . GLU B 1 545 ? 1.993 108.954 26.847 1.00 63.48 545 GLU B CA 1
ATOM 10442 C C . GLU B 1 545 ? 0.655 108.589 27.517 1.00 59.69 545 GLU B C 1
ATOM 10443 O O . GLU B 1 545 ? -0.355 108.523 26.834 1.00 59.26 545 GLU B O 1
ATOM 10449 N N . LYS B 1 546 ? 0.644 108.356 28.829 1.00 56.86 546 LYS B N 1
ATOM 10450 C CA . LYS B 1 546 ? -0.592 107.997 29.556 1.00 55.39 546 LYS B CA 1
ATOM 10451 C C . LYS B 1 546 ? -1.360 109.150 30.215 1.00 52.67 546 LYS B C 1
ATOM 10452 O O . LYS B 1 546 ? -2.355 108.909 30.890 1.00 52.03 546 LYS B O 1
ATOM 10458 N N . LEU B 1 547 ? -0.905 110.395 30.052 1.00 50.65 547 LEU B N 1
ATOM 10459 C CA . LEU B 1 547 ? -1.541 111.543 30.747 1.00 48.05 547 LEU B CA 1
ATOM 10460 C C . LEU B 1 547 ? -2.784 111.982 30.007 1.00 47.12 547 LEU B C 1
ATOM 10461 O O . LEU B 1 547 ? -2.879 111.788 28.809 1.00 47.47 547 LEU B O 1
ATOM 10466 N N . PRO B 1 548 ? -3.733 112.601 30.712 1.00 45.98 548 PRO B N 1
ATOM 10467 C CA . PRO B 1 548 ? -4.954 113.036 30.047 1.00 45.66 548 PRO B CA 1
ATOM 10468 C C . PRO B 1 548 ? -4.753 114.180 29.058 1.00 44.92 548 PRO B C 1
ATOM 10469 O O . PRO B 1 548 ? -3.957 115.069 29.307 1.00 45.26 548 PRO B O 1
ATOM 10473 N N . PRO B 1 549 ? -5.481 114.164 27.941 1.00 44.54 549 PRO B N 1
ATOM 10474 C CA . PRO B 1 549 ? -5.381 115.272 27.033 1.00 44.35 549 PRO B CA 1
ATOM 10475 C C . PRO B 1 549 ? -6.198 116.419 27.563 1.00 43.83 549 PRO B C 1
ATOM 10476 O O . PRO B 1 549 ? -7.044 116.228 28.416 1.00 43.79 549 PRO B O 1
ATOM 10480 N N . MET B 1 550 ? -5.990 117.604 27.030 1.00 43.57 550 MET B N 1
ATOM 10481 C CA . MET B 1 550 ? -6.890 118.689 27.348 1.00 43.29 550 MET B CA 1
ATOM 10482 C C . MET B 1 550 ? -8.195 118.505 26.572 1.00 43.88 550 MET B C 1
ATOM 10483 O O . MET B 1 550 ? -8.264 117.739 25.616 1.00 44.20 550 MET B O 1
ATOM 10488 N N . GLN B 1 551 ? -9.230 119.215 27.003 1.00 44.06 551 GLN B N 1
ATOM 10489 C CA . GLN B 1 551 ? -10.563 119.023 26.475 1.00 44.30 551 GLN B CA 1
ATOM 10490 C C . GLN B 1 551 ? -11.257 120.361 26.231 1.00 44.67 551 GLN B C 1
ATOM 10491 O O . GLN B 1 551 ? -11.099 121.304 27.016 1.00 44.25 551 GLN B O 1
ATOM 10497 N N . ILE B 1 552 ? -12.005 120.446 25.134 1.00 45.49 552 ILE B N 1
ATOM 10498 C CA . ILE B 1 552 ? -12.910 121.560 24.882 1.00 45.98 552 ILE B CA 1
ATOM 10499 C C . ILE B 1 552 ? -14.317 121.116 25.281 1.00 46.77 552 ILE B C 1
ATOM 10500 O O . ILE B 1 552 ? -14.776 120.040 24.876 1.00 47.77 552 ILE B O 1
ATOM 10505 N N . GLY B 1 553 ? -15.005 121.961 26.048 1.00 46.76 553 GLY B N 1
ATOM 10506 C CA . GLY B 1 553 ? -16.315 121.625 26.620 1.00 47.06 553 GLY B CA 1
ATOM 10507 C C . GLY B 1 553 ? -17.497 122.255 25.902 1.00 47.82 553 GLY B C 1
ATOM 10508 O O . GLY B 1 553 ? -17.351 122.860 24.838 1.00 47.87 553 GLY B O 1
ATOM 10509 N N . LYS B 1 554 ? -18.668 122.125 26.510 1.00 48.13 554 LYS B N 1
ATOM 10510 C CA . LYS B 1 554 ? -19.930 122.523 25.887 1.00 48.97 554 LYS B CA 1
ATOM 10511 C C . LYS B 1 554 ? -20.061 124.038 25.651 1.00 48.84 554 LYS B C 1
ATOM 10512 O O . LYS B 1 554 ? -20.868 124.456 24.826 1.00 49.09 554 LYS B O 1
ATOM 10518 N N . HIS B 1 555 ? -19.290 124.854 26.377 1.00 48.35 555 HIS B N 1
ATOM 10519 C CA . HIS B 1 555 ? -19.291 126.322 26.170 1.00 48.25 555 HIS B CA 1
ATOM 10520 C C . HIS B 1 555 ? -18.078 126.770 25.352 1.00 48.13 555 HIS B C 1
ATOM 10521 O O . HIS B 1 555 ? -17.665 127.916 25.424 1.00 47.56 555 HIS B O 1
ATOM 10528 N N . ASN B 1 556 ? -17.524 125.849 24.572 1.00 48.63 556 ASN B N 1
ATOM 10529 C CA . ASN B 1 556 ? -16.306 126.088 23.820 1.00 49.00 556 ASN B CA 1
ATOM 10530 C C . ASN B 1 556 ? -15.150 126.581 24.704 1.00 47.53 556 ASN B C 1
ATOM 10531 O O . ASN B 1 556 ? -14.309 127.353 24.271 1.00 46.92 556 ASN B O 1
ATOM 10536 N N . GLN B 1 557 ? -15.117 126.084 25.937 1.00 46.75 557 GLN B N 1
ATOM 10537 C CA . GLN B 1 557 ? -14.154 126.509 26.945 1.00 45.92 557 GLN B CA 1
ATOM 10538 C C . GLN B 1 557 ? -13.178 125.379 27.215 1.00 45.34 557 GLN B C 1
ATOM 10539 O O . GLN B 1 557 ? -13.476 124.218 26.951 1.00 45.30 557 GLN B O 1
ATOM 10545 N N . LEU B 1 558 ? -11.995 125.723 27.702 1.00 44.70 558 LEU B N 1
ATOM 10546 C CA . LEU B 1 558 ? -10.994 124.718 28.065 1.00 44.39 558 LEU B CA 1
ATOM 10547 C C . LEU B 1 558 ? -11.343 124.181 29.442 1.00 44.03 558 LEU B C 1
ATOM 10548 O O . LEU B 1 558 ? -11.514 124.955 30.389 1.00 43.58 558 LEU B O 1
ATOM 10553 N N . GLN B 1 559 ? -11.456 122.864 29.561 1.00 44.10 559 GLN B N 1
ATOM 10554 C CA . GLN B 1 559 ? -11.997 122.277 30.789 1.00 43.93 559 GLN B CA 1
ATOM 10555 C C . GLN B 1 559 ? -10.975 122.335 31.911 1.00 43.21 559 GLN B C 1
ATOM 10556 O O . GLN B 1 559 ? -9.846 121.917 31.746 1.00 42.70 559 GLN B O 1
ATOM 10562 N N . GLU B 1 560 ? -11.401 122.865 33.049 1.00 43.45 560 GLU B N 1
ATOM 10563 C CA . GLU B 1 560 ? -10.595 122.912 34.265 1.00 43.34 560 GLU B CA 1
ATOM 10564 C C . GLU B 1 560 ? -10.475 121.531 34.909 1.00 43.39 560 GLU B C 1
ATOM 10565 O O . GLU B 1 560 ? -9.430 121.213 35.478 1.00 43.83 560 GLU B O 1
ATOM 10571 N N . TRP B 1 561 ? -11.532 120.726 34.822 1.00 43.70 561 TRP B N 1
ATOM 10572 C CA . TRP B 1 561 ? -11.502 119.364 35.344 1.00 44.03 561 TRP B CA 1
ATOM 10573 C C . TRP B 1 561 ? -11.709 118.327 34.229 1.00 45.42 561 TRP B C 1
ATOM 10574 O O . TRP B 1 561 ? -12.031 118.694 33.101 1.00 45.64 561 TRP B O 1
ATOM 10585 N N . LEU B 1 562 ? -11.561 117.038 34.544 1.00 46.45 562 LEU B N 1
ATOM 10586 C CA . LEU B 1 562 ? -11.875 115.976 33.557 1.00 47.79 562 LEU B CA 1
ATOM 10587 C C . LEU B 1 562 ? -13.308 116.029 33.047 1.00 49.32 562 LEU B C 1
ATOM 10588 O O . LEU B 1 562 ? -13.552 115.919 31.859 1.00 50.93 562 LEU B O 1
ATOM 10593 N N . GLU B 1 563 ? -14.264 116.180 33.943 1.00 50.08 563 GLU B N 1
ATOM 10594 C CA . GLU B 1 563 ? -15.649 116.180 33.526 1.00 51.45 563 GLU B CA 1
ATOM 10595 C C . GLU B 1 563 ? -15.995 117.601 33.080 1.00 50.87 563 GLU B C 1
ATOM 10596 O O . GLU B 1 563 ? -15.273 118.550 33.417 1.00 52.06 563 GLU B O 1
ATOM 10602 N N . ASP B 1 564 ? -17.067 117.746 32.303 1.00 50.80 564 ASP B N 1
ATOM 10603 C CA . ASP B 1 564 ? -17.435 119.031 31.693 1.00 50.14 564 ASP B CA 1
ATOM 10604 C C . ASP B 1 564 ? -18.352 119.851 32.624 1.00 49.03 564 ASP B C 1
ATOM 10605 O O . ASP B 1 564 ? -19.534 120.013 32.360 1.00 47.96 564 ASP B O 1
ATOM 10610 N N . ILE B 1 565 ? -17.767 120.388 33.692 1.00 47.69 565 ILE B N 1
ATOM 10611 C CA . ILE B 1 565 ? -18.529 121.033 34.743 1.00 47.28 565 ILE B CA 1
ATOM 10612 C C . ILE B 1 565 ? -18.196 122.525 34.892 1.00 46.85 565 ILE B C 1
ATOM 10613 O O . ILE B 1 565 ? -18.655 123.163 35.818 1.00 46.79 565 ILE B O 1
ATOM 10618 N N . ASP B 1 566 ? -17.424 123.089 33.973 1.00 46.63 566 ASP B N 1
ATOM 10619 C CA . ASP B 1 566 ? -17.054 124.504 34.052 1.00 46.16 566 ASP B CA 1
ATOM 10620 C C . ASP B 1 566 ? -18.322 125.361 34.000 1.00 46.45 566 ASP B C 1
ATOM 10621 O O . ASP B 1 566 ? -19.231 125.103 33.196 1.00 46.57 566 ASP B O 1
ATOM 10626 N N . ASN B 1 567 ? -18.380 126.362 34.879 1.00 46.16 567 ASN B N 1
ATOM 10627 C CA . ASN B 1 567 ? -19.491 127.319 34.928 1.00 46.43 567 ASN B CA 1
ATOM 10628 C C . ASN B 1 567 ? -19.109 128.638 34.252 1.00 46.46 567 ASN B C 1
ATOM 10629 O O . ASN B 1 567 ? -18.203 129.323 34.726 1.00 45.82 567 ASN B O 1
ATOM 10634 N N . PRO B 1 568 ? -19.814 129.010 33.169 1.00 47.17 568 PRO B N 1
ATOM 10635 C CA . PRO B 1 568 ? -19.409 130.199 32.396 1.00 47.62 568 PRO B CA 1
ATOM 10636 C C . PRO B 1 568 ? -19.637 131.561 33.075 1.00 48.14 568 PRO B C 1
ATOM 10637 O O . PRO B 1 568 ? -19.115 132.561 32.589 1.00 47.47 568 PRO B O 1
ATOM 10641 N N . LYS B 1 569 ? -20.380 131.616 34.179 1.00 49.97 569 LYS B N 1
ATOM 10642 C CA . LYS B 1 569 ? -20.510 132.871 34.941 1.00 51.79 569 LYS B CA 1
ATOM 10643 C C . LYS B 1 569 ? -19.509 132.996 36.098 1.00 50.37 569 LYS B C 1
ATOM 10644 O O . LYS B 1 569 ? -19.364 134.072 36.678 1.00 49.95 569 LYS B O 1
ATOM 10650 N N . ASP B 1 570 ? -18.807 131.909 36.413 1.00 49.61 570 ASP B N 1
ATOM 10651 C CA . ASP B 1 570 ? -17.835 131.861 37.517 1.00 48.24 570 ASP B CA 1
ATOM 10652 C C . ASP B 1 570 ? -16.661 132.778 37.228 1.00 46.85 570 ASP B C 1
ATOM 10653 O O . ASP B 1 570 ? -15.964 132.589 36.227 1.00 46.50 570 ASP B O 1
ATOM 10658 N N . GLU B 1 571 ? -16.462 133.774 38.097 1.00 45.84 571 GLU B N 1
ATOM 10659 C CA . GLU B 1 571 ? -15.354 134.730 37.963 1.00 44.84 571 GLU B CA 1
ATOM 10660 C C . GLU B 1 571 ? -14.297 134.543 39.054 1.00 42.6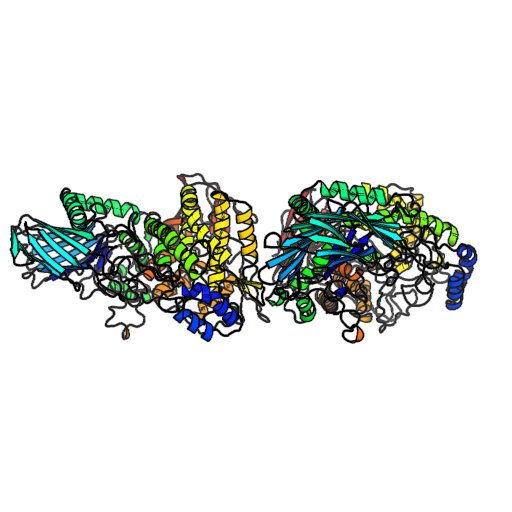5 571 GLU B C 1
ATOM 10661 O O . GLU B 1 571 ? -13.666 135.498 39.499 1.00 41.58 571 GLU B O 1
ATOM 10667 N N . HIS B 1 572 ? -14.104 133.295 39.459 1.00 41.29 572 HIS B N 1
ATOM 10668 C CA . HIS B 1 572 ? -13.082 132.913 40.441 1.00 39.97 572 HIS B CA 1
ATOM 10669 C C . HIS B 1 572 ? -11.708 133.504 40.079 1.00 38.99 572 HIS B C 1
ATOM 10670 O O . HIS B 1 572 ? -11.255 133.409 38.936 1.00 38.84 572 HIS B O 1
ATOM 10677 N N . ARG B 1 573 ? -11.065 134.126 41.057 1.00 38.14 573 ARG B N 1
ATOM 10678 C CA . ARG B 1 573 ? -9.770 134.809 40.849 1.00 37.64 573 ARG B CA 1
ATOM 10679 C C . ARG B 1 573 ? -8.623 133.970 40.235 1.00 37.21 573 ARG B C 1
ATOM 10680 O O . ARG B 1 573 ? -7.772 134.515 39.527 1.00 36.82 573 ARG B O 1
ATOM 10688 N N . HIS B 1 574 ? -8.578 132.674 40.545 1.00 37.11 574 HIS B N 1
ATOM 10689 C CA . HIS B 1 574 ? -7.576 131.758 39.989 1.00 36.95 574 HIS B CA 1
ATOM 10690 C C . HIS B 1 574 ? -8.049 131.276 38.646 1.00 36.93 574 HIS B C 1
ATOM 10691 O O . HIS B 1 574 ? -9.216 131.079 38.480 1.00 37.70 574 HIS B O 1
ATOM 10698 N N . ILE B 1 575 ? -7.149 131.068 37.697 1.00 36.63 575 ILE B N 1
ATOM 10699 C CA . ILE B 1 575 ? -7.467 130.406 36.439 1.00 36.64 575 ILE B CA 1
ATOM 10700 C C . ILE B 1 575 ? -6.367 129.369 36.232 1.00 36.48 575 ILE B C 1
ATOM 10701 O O . ILE B 1 575 ? -5.585 129.440 35.294 1.00 36.31 575 ILE B O 1
ATOM 10706 N N . SER B 1 576 ? -6.329 128.387 37.122 1.00 36.53 576 SER B N 1
ATOM 10707 C CA . SER B 1 576 ? -5.160 127.516 37.257 1.00 36.42 576 SER B CA 1
ATOM 10708 C C . SER B 1 576 ? -4.952 126.572 36.061 1.00 36.37 576 SER B C 1
ATOM 10709 O O . SER B 1 576 ? -3.817 126.185 35.749 1.00 36.61 576 SER B O 1
ATOM 10712 N N . HIS B 1 577 ? -6.034 126.277 35.353 1.00 36.13 577 HIS B N 1
ATOM 10713 C CA . HIS B 1 577 ? -5.982 125.447 34.155 1.00 36.17 577 HIS B CA 1
ATOM 10714 C C . HIS B 1 577 ? -5.467 126.158 32.907 1.00 36.12 577 HIS B C 1
ATOM 10715 O O . HIS B 1 577 ? -5.355 125.548 31.840 1.00 36.54 577 HIS B O 1
ATOM 10722 N N . LEU B 1 578 ? -5.144 127.441 33.010 1.00 35.69 578 LEU B N 1
ATOM 10723 C CA . LEU B 1 578 ? -4.462 128.110 31.910 1.00 35.59 578 LEU B CA 1
ATOM 10724 C C . LEU B 1 578 ? -2.999 128.262 32.230 1.00 35.26 578 LEU B C 1
ATOM 10725 O O . LEU B 1 578 ? -2.296 128.984 31.537 1.00 35.30 578 LEU B O 1
ATOM 10730 N N . TYR B 1 579 ? -2.528 127.563 33.263 1.00 34.95 579 TYR B N 1
ATOM 10731 C CA . TYR B 1 579 ? -1.094 127.401 33.476 1.00 34.67 579 TYR B CA 1
ATOM 10732 C C . TYR B 1 579 ? -0.420 127.082 32.134 1.00 34.85 579 TYR B C 1
ATOM 10733 O O . TYR B 1 579 ? 0.641 127.617 31.827 1.00 34.88 579 TYR B O 1
ATOM 10742 N N . GLY B 1 580 ? -1.052 126.224 31.337 1.00 35.05 580 GLY B N 1
ATOM 10743 C CA . GLY B 1 580 ? -0.527 125.831 30.034 1.00 35.41 580 GLY B CA 1
ATOM 10744 C C . GLY B 1 580 ? -0.387 126.943 29.006 1.00 35.48 580 GLY B C 1
ATOM 10745 O O . GLY B 1 580 ? 0.476 126.860 28.133 1.00 35.85 580 GLY B O 1
ATOM 10746 N N . LEU B 1 581 ? -1.238 127.968 29.104 1.00 35.34 581 LEU B N 1
ATOM 10747 C CA . LEU B 1 581 ? -1.149 129.155 28.270 1.00 35.47 581 LEU B CA 1
ATOM 10748 C C . LEU B 1 581 ? -0.093 130.097 28.802 1.00 35.26 581 LEU B C 1
ATOM 10749 O O . LEU B 1 581 ? 0.644 130.697 28.038 1.00 35.43 581 LEU B O 1
ATOM 10754 N N . TYR B 1 582 ? -0.067 130.273 30.118 1.00 35.08 582 TYR B N 1
ATOM 10755 C CA . TYR B 1 582 ? 1.011 131.011 30.776 1.00 34.93 582 TYR B CA 1
ATOM 10756 C C . TYR B 1 582 ? 1.093 130.624 32.246 1.00 34.79 582 TYR B C 1
ATOM 10757 O O . TYR B 1 582 ? 0.083 130.684 32.940 1.00 34.83 582 TYR B O 1
ATOM 10766 N N . PRO B 1 583 ? 2.278 130.277 32.751 1.00 34.84 583 PRO B N 1
ATOM 10767 C CA . PRO B 1 583 ? 3.592 130.526 32.120 1.00 34.91 583 PRO B CA 1
ATOM 10768 C C . PRO B 1 583 ? 4.170 129.441 31.190 1.00 35.19 583 PRO B C 1
ATOM 10769 O O . PRO B 1 583 ? 5.256 129.623 30.644 1.00 34.91 583 PRO B O 1
ATOM 10773 N N . SER B 1 584 ? 3.448 128.346 30.988 1.00 35.51 584 SER B N 1
ATOM 10774 C CA . SER B 1 584 ? 3.940 127.279 30.123 1.00 36.04 584 SER B CA 1
ATOM 10775 C C . SER B 1 584 ? 3.662 127.574 28.656 1.00 36.66 584 SER B C 1
ATOM 10776 O O . SER B 1 584 ? 3.100 128.613 28.316 1.00 36.47 584 SER B O 1
ATOM 10779 N N . ASN B 1 585 ? 4.033 126.627 27.805 1.00 37.55 585 ASN B N 1
ATOM 10780 C CA . ASN B 1 585 ? 4.008 126.805 26.368 1.00 38.39 585 ASN B CA 1
ATOM 10781 C C . ASN B 1 585 ? 3.160 125.769 25.654 1.00 39.26 585 ASN B C 1
ATOM 10782 O O . ASN B 1 585 ? 3.431 125.407 24.516 1.00 39.57 585 ASN B O 1
ATOM 10787 N N . GLN B 1 586 ? 2.120 125.300 26.316 1.00 40.14 586 GLN B N 1
ATOM 10788 C CA . GLN B 1 586 ? 1.326 124.185 25.804 1.00 41.29 586 GLN B CA 1
ATOM 10789 C C . GLN B 1 586 ? 0.112 124.586 24.946 1.00 42.08 586 GLN B C 1
ATOM 10790 O O . GLN B 1 586 ? -0.613 123.705 24.459 1.00 42.85 586 GLN B O 1
ATOM 10796 N N . ILE B 1 587 ? -0.129 125.888 24.774 1.00 42.10 587 ILE B N 1
ATOM 10797 C CA . ILE B 1 587 ? -1.307 126.355 24.035 1.00 42.49 587 ILE B CA 1
ATOM 10798 C C . ILE B 1 587 ? -0.875 127.330 22.962 1.00 42.64 587 ILE B C 1
ATOM 10799 O O . ILE B 1 587 ? -0.879 128.522 23.177 1.00 42.36 587 ILE B O 1
ATOM 10804 N N . SER B 1 588 ? -0.514 126.802 21.803 1.00 43.68 588 SER B N 1
ATOM 10805 C CA . SER B 1 588 ? -0.076 127.629 20.685 1.00 44.40 588 SER B CA 1
ATOM 10806 C C . SER B 1 588 ? -1.166 127.806 19.623 1.00 44.88 588 SER B C 1
ATOM 10807 O O . SER B 1 588 ? -1.769 126.826 19.189 1.00 44.96 588 SER B O 1
ATOM 10810 N N . PRO B 1 589 ? -1.358 129.055 19.150 1.00 45.00 589 PRO B N 1
ATOM 10811 C CA . PRO B 1 589 ? -2.343 129.337 18.115 1.00 45.25 589 PRO B CA 1
ATOM 10812 C C . PRO B 1 589 ? -1.961 128.732 16.766 1.00 46.19 589 PRO B C 1
ATOM 10813 O O . PRO B 1 589 ? -2.827 128.592 15.913 1.00 47.06 589 PRO B O 1
ATOM 10817 N N . TYR B 1 590 ? -0.692 128.360 16.579 1.00 46.40 590 TYR B N 1
ATOM 10818 C CA . TYR B 1 590 ? -0.257 127.724 15.323 1.00 47.03 590 TYR B CA 1
ATOM 10819 C C . TYR B 1 590 ? -0.425 126.198 15.389 1.00 47.52 590 TYR B C 1
ATOM 10820 O O . TYR B 1 590 ? -1.118 125.623 14.554 1.00 47.98 590 TYR B O 1
ATOM 10829 N N . SER B 1 591 ? 0.155 125.563 16.411 1.00 47.51 591 SER B N 1
ATOM 10830 C CA . SER B 1 591 ? 0.030 124.110 16.626 1.00 48.00 591 SER B CA 1
ATOM 10831 C C . SER B 1 591 ? -1.401 123.663 16.941 1.00 48.29 591 SER B C 1
ATOM 10832 O O . SER B 1 591 ? -1.807 122.584 16.539 1.00 48.70 591 SER B O 1
ATOM 10835 N N . ASN B 1 592 ? -2.137 124.468 17.708 1.00 47.94 592 ASN B N 1
ATOM 10836 C CA . ASN B 1 592 ? -3.449 124.086 18.200 1.00 48.06 592 ASN B CA 1
ATOM 10837 C C . ASN B 1 592 ? -4.424 125.269 18.256 1.00 48.24 592 ASN B C 1
ATOM 10838 O O . ASN B 1 592 ? -4.846 125.675 19.337 1.00 47.52 592 ASN B O 1
ATOM 10843 N N . PRO B 1 593 ? -4.821 125.800 17.090 1.00 49.33 593 PRO B N 1
ATOM 10844 C CA . PRO B 1 593 ? -5.766 126.929 17.050 1.00 49.85 593 PRO B CA 1
ATOM 10845 C C . PRO B 1 593 ? -7.096 126.720 17.806 1.00 50.78 593 PRO B C 1
ATOM 10846 O O . PRO B 1 593 ? -7.596 127.639 18.458 1.00 50.03 593 PRO B O 1
ATOM 10850 N N . GLU B 1 594 ? -7.669 125.524 17.723 1.00 52.60 594 GLU B N 1
ATOM 10851 C CA . GLU B 1 594 ? -8.961 125.293 18.353 1.00 53.70 594 GLU B CA 1
ATOM 10852 C C . GLU B 1 594 ? -8.872 125.389 19.883 1.00 51.67 594 GLU B C 1
ATOM 10853 O O . GLU B 1 594 ? -9.800 125.875 20.535 1.00 52.35 594 GLU B O 1
ATOM 10859 N N . LEU B 1 595 ? -7.759 124.925 20.445 1.00 49.35 595 LEU B N 1
ATOM 10860 C CA . LEU B 1 595 ? -7.534 124.957 21.896 1.00 47.26 595 LEU B CA 1
ATOM 10861 C C . LEU B 1 595 ? -7.289 126.394 22.375 1.00 45.43 595 LEU B C 1
ATOM 10862 O O . LEU B 1 595 ? -7.856 126.833 23.371 1.00 44.93 595 LEU B O 1
ATOM 10867 N N . PHE B 1 596 ? -6.439 127.103 21.644 1.00 43.88 596 PHE B N 1
ATOM 10868 C CA . PHE B 1 596 ? -6.206 128.538 21.815 1.00 42.74 596 PHE B CA 1
ATOM 10869 C C . PHE B 1 596 ? -7.512 129.342 21.918 1.00 42.65 596 PHE B C 1
ATOM 10870 O O . PHE B 1 596 ? -7.654 130.226 22.792 1.00 41.99 596 PHE B O 1
ATOM 10878 N N . GLN B 1 597 ? -8.473 129.013 21.051 1.00 42.82 597 GLN B N 1
ATOM 10879 C CA . GLN B 1 597 ? -9.746 129.716 21.032 1.00 42.68 597 GLN B CA 1
ATOM 10880 C C . GLN B 1 597 ? -10.581 129.313 22.257 1.00 42.26 597 GLN B C 1
ATOM 10881 O O . GLN B 1 597 ? -11.360 130.120 22.774 1.00 42.24 597 GLN B O 1
ATOM 10887 N N . ALA B 1 598 ? -10.400 128.087 22.742 1.00 41.84 598 ALA B N 1
ATOM 10888 C CA . ALA B 1 598 ? -11.073 127.663 23.967 1.00 41.84 598 ALA B CA 1
ATOM 10889 C C . ALA B 1 598 ? -10.502 128.361 25.198 1.00 41.22 598 ALA B C 1
ATOM 10890 O O . ALA B 1 598 ? -11.252 128.712 26.111 1.00 41.35 598 ALA B O 1
ATOM 10892 N N . ALA B 1 599 ? -9.188 128.550 25.224 1.00 40.70 599 ALA B N 1
ATOM 10893 C CA . ALA B 1 599 ? -8.551 129.404 26.225 1.00 40.18 599 ALA B CA 1
ATOM 10894 C C . ALA B 1 599 ? -9.104 130.808 26.173 1.00 40.16 599 ALA B C 1
ATOM 10895 O O . ALA B 1 599 ? -9.411 131.382 27.212 1.00 39.85 599 ALA B O 1
ATOM 10897 N N . ARG B 1 600 ? -9.238 131.360 24.973 1.00 40.64 600 ARG B N 1
ATOM 10898 C CA . ARG B 1 600 ? -9.841 132.672 24.836 1.00 41.20 600 ARG B CA 1
ATOM 10899 C C . ARG B 1 600 ? -11.207 132.745 25.539 1.00 40.90 600 ARG B C 1
ATOM 10900 O O . ARG B 1 600 ? -11.473 133.649 26.327 1.00 40.40 600 ARG B O 1
ATOM 10908 N N . ASN B 1 601 ? -12.072 131.788 25.236 1.00 41.11 601 ASN B N 1
ATOM 10909 C CA . ASN B 1 601 ? -13.400 131.754 25.815 1.00 41.26 601 ASN B CA 1
ATOM 10910 C C . ASN B 1 601 ? -13.357 131.594 27.327 1.00 40.72 601 ASN B C 1
ATOM 10911 O O . ASN B 1 601 ? -14.104 132.250 28.043 1.00 40.75 601 ASN B O 1
ATOM 10916 N N . THR B 1 602 ? -12.473 130.731 27.817 1.00 40.50 602 THR B N 1
ATOM 10917 C CA . THR B 1 602 ? -12.260 130.590 29.265 1.00 39.93 602 THR B CA 1
ATOM 10918 C C . THR B 1 602 ? -11.941 131.945 29.913 1.00 39.77 602 THR B C 1
ATOM 10919 O O . THR B 1 602 ? -12.462 132.255 30.983 1.00 39.37 602 THR B O 1
ATOM 10923 N N . LEU B 1 603 ? -11.095 132.743 29.254 1.00 39.75 603 LEU B N 1
ATOM 10924 C CA . LEU B 1 603 ? -10.734 134.054 29.756 1.00 39.57 603 LEU B CA 1
ATOM 10925 C C . LEU B 1 603 ? -11.900 135.042 29.742 1.00 39.77 603 LEU B C 1
ATOM 10926 O O . LEU B 1 603 ? -11.991 135.918 30.604 1.00 39.54 603 LEU B O 1
ATOM 10931 N N . LEU B 1 604 ? -12.763 134.935 28.740 1.00 40.18 604 LEU B N 1
ATOM 10932 C CA . LEU B 1 604 ? -13.922 135.806 28.666 1.00 40.54 604 LEU B CA 1
ATOM 10933 C C . LEU B 1 604 ? -14.905 135.469 29.779 1.00 40.84 604 LEU B C 1
ATOM 10934 O O . LEU B 1 604 ? -15.508 136.376 30.369 1.00 41.46 604 LEU B O 1
ATOM 10939 N N . GLN B 1 605 ? -15.043 134.188 30.090 1.00 40.61 605 GLN B N 1
ATOM 10940 C CA . GLN B 1 605 ? -15.919 133.775 31.167 1.00 40.53 605 GLN B CA 1
ATOM 10941 C C . GLN B 1 605 ? -15.433 134.223 32.559 1.00 40.20 605 GLN B C 1
ATOM 10942 O O . GLN B 1 605 ? -16.231 134.568 33.423 1.00 40.59 605 GLN B O 1
ATOM 10948 N N . ARG B 1 606 ? -14.125 134.243 32.775 1.00 39.97 606 ARG B N 1
ATOM 10949 C CA . ARG B 1 606 ? -13.554 134.641 34.075 1.00 39.40 606 ARG B CA 1
ATOM 10950 C C . ARG B 1 606 ? -13.599 136.137 34.344 1.00 38.80 606 ARG B C 1
ATOM 10951 O O . ARG B 1 606 ? -13.632 136.560 35.490 1.00 38.61 606 ARG B O 1
ATOM 10959 N N . GLY B 1 607 ? -13.517 136.935 33.292 1.00 38.55 607 GLY B N 1
ATOM 10960 C CA . GLY B 1 607 ? -13.601 138.381 33.436 1.00 38.18 607 GLY B CA 1
ATOM 10961 C C . GLY B 1 607 ? -12.295 139.037 33.788 1.00 37.51 607 GLY B C 1
ATOM 10962 O O . GLY B 1 607 ? -11.309 138.376 34.080 1.00 37.44 607 GLY B O 1
ATOM 10963 N N . ASP B 1 608 ? -12.315 140.356 33.791 1.00 37.25 608 ASP B N 1
ATOM 10964 C CA . ASP B 1 608 ? -11.102 141.170 33.767 1.00 36.77 608 ASP B CA 1
ATOM 10965 C C . ASP B 1 608 ? -10.591 141.738 35.111 1.00 36.82 608 ASP B C 1
ATOM 10966 O O . ASP B 1 608 ? -9.585 142.450 35.127 1.00 36.43 608 ASP B O 1
ATOM 10971 N N . LYS B 1 609 ? -11.244 141.431 36.232 1.00 37.25 609 LYS B N 1
ATOM 10972 C CA . LYS B 1 609 ? -10.913 142.112 37.481 1.00 37.31 609 LYS B CA 1
ATOM 10973 C C . LYS B 1 609 ? -10.446 141.084 38.520 1.00 36.41 609 LYS B C 1
ATOM 10974 O O . LYS B 1 609 ? -9.507 140.342 38.247 1.00 35.83 609 LYS B O 1
ATOM 10980 N N . ALA B 1 610 ? -11.081 141.027 39.692 1.00 35.95 610 ALA B N 1
ATOM 10981 C CA . ALA B 1 610 ? -10.594 140.208 40.809 1.00 35.24 610 ALA B CA 1
ATOM 10982 C C . ALA B 1 610 ? -9.332 140.833 41.458 1.00 34.63 610 ALA B C 1
ATOM 10983 O O . ALA B 1 610 ? -9.098 142.032 41.348 1.00 34.46 610 ALA B O 1
ATOM 10985 N N . THR B 1 611 ? -8.548 140.028 42.166 1.00 34.05 611 THR B N 1
ATOM 10986 C CA . THR B 1 611 ? -7.478 140.555 42.995 1.00 33.70 611 THR B CA 1
ATOM 10987 C C . THR B 1 611 ? -6.349 141.102 42.125 1.00 33.44 611 THR B C 1
ATOM 10988 O O . THR B 1 611 ? -6.301 140.817 40.914 1.00 33.69 611 THR B O 1
ATOM 10992 N N . GLY B 1 612 ? -5.448 141.875 42.743 1.00 32.87 612 GLY B N 1
ATOM 10993 C CA . GLY B 1 612 ? -4.262 142.412 42.069 1.00 32.35 612 GLY B CA 1
ATOM 10994 C C . GLY B 1 612 ? -3.433 141.379 41.338 1.00 31.84 612 GLY B C 1
ATOM 10995 O O . GLY B 1 612 ? -3.117 141.544 40.154 1.00 31.73 612 GLY B O 1
ATOM 10996 N N . TRP B 1 613 ? -3.083 140.303 42.023 1.00 31.39 613 TRP B N 1
ATOM 10997 C CA . TRP B 1 613 ? -2.367 139.215 41.343 1.00 31.09 613 TRP B CA 1
ATOM 10998 C C . TRP B 1 613 ? -3.157 138.603 40.197 1.00 30.88 613 TRP B C 1
ATOM 10999 O O . TRP B 1 613 ? -2.588 138.328 39.157 1.00 30.88 613 TRP B O 1
ATOM 11010 N N . SER B 1 614 ? -4.458 138.398 40.376 1.00 30.67 614 SER B N 1
ATOM 11011 C CA . SER B 1 614 ? -5.273 137.854 39.308 1.00 30.58 614 SER B CA 1
ATOM 11012 C C . SER B 1 614 ? -5.197 138.717 38.059 1.00 30.54 614 SER B C 1
ATOM 11013 O O . SER B 1 614 ? -5.054 138.225 36.937 1.00 30.53 614 SER B O 1
ATOM 11016 N N . ILE B 1 615 ? -5.276 140.015 38.268 1.00 30.48 615 ILE B N 1
ATOM 11017 C CA . ILE B 1 615 ? -5.157 140.967 37.186 1.00 30.56 615 ILE B CA 1
ATOM 11018 C C . ILE B 1 615 ? -3.767 140.913 36.522 1.00 30.42 615 ILE B C 1
ATOM 11019 O O . ILE B 1 615 ? -3.657 141.044 35.289 1.00 30.64 615 ILE B O 1
ATOM 11024 N N . GLY B 1 616 ? -2.715 140.739 37.322 1.00 30.09 616 GLY B N 1
ATOM 11025 C CA . GLY B 1 616 ? -1.384 140.587 36.775 1.00 29.94 616 GLY B CA 1
ATOM 11026 C C . GLY B 1 616 ? -1.212 139.381 35.865 1.00 29.91 616 GLY B C 1
ATOM 11027 O O . GLY B 1 616 ? -0.550 139.440 34.848 1.00 29.95 616 GLY B O 1
ATOM 11028 N N . TRP B 1 617 ? -1.792 138.259 36.239 1.00 29.87 617 TRP B N 1
ATOM 11029 C CA . TRP B 1 617 ? -1.711 137.057 35.419 1.00 29.92 617 TRP B CA 1
ATOM 11030 C C . TRP B 1 617 ? -2.393 137.352 34.099 1.00 30.19 617 TRP B C 1
ATOM 11031 O O . TRP B 1 617 ? -1.942 136.933 33.039 1.00 30.38 617 TRP B O 1
ATOM 11042 N N . LYS B 1 618 ? -3.496 138.077 34.175 1.00 30.35 618 LYS B N 1
ATOM 11043 C CA . LYS B 1 618 ? -4.323 138.317 33.011 1.00 30.65 618 LYS B CA 1
ATOM 11044 C C . LYS B 1 618 ? -3.655 139.171 31.972 1.00 30.80 618 LYS B C 1
ATOM 11045 O O . LYS B 1 618 ? -3.960 139.032 30.794 1.00 31.06 618 LYS B O 1
ATOM 11051 N N . VAL B 1 619 ? -2.726 140.033 32.371 1.00 30.77 619 VAL B N 1
ATOM 11052 C CA . VAL B 1 619 ? -1.966 140.786 31.364 1.00 30.99 619 VAL B CA 1
ATOM 11053 C C . VAL B 1 619 ? -1.109 139.824 30.531 1.00 31.19 619 VAL B C 1
ATOM 11054 O O . VAL B 1 619 ? -1.020 139.935 29.302 1.00 31.38 619 VAL B O 1
ATOM 11058 N N . ASN B 1 620 ? -0.478 138.877 31.222 1.00 31.19 620 ASN B N 1
ATOM 11059 C CA . ASN B 1 620 ? 0.280 137.839 30.565 1.00 31.38 620 ASN B CA 1
ATOM 11060 C C . ASN B 1 620 ? -0.606 136.953 29.710 1.00 31.80 620 ASN B C 1
ATOM 11061 O O . ASN B 1 620 ? -0.273 136.687 28.552 1.00 32.05 620 ASN B O 1
ATOM 11066 N N . PHE B 1 621 ? -1.749 136.530 30.256 1.00 32.02 621 PHE B N 1
ATOM 11067 C CA . PHE B 1 621 ? -2.724 135.729 29.493 1.00 32.43 621 PHE B CA 1
ATOM 11068 C C . PHE B 1 621 ? -3.102 136.396 28.176 1.00 33.05 621 PHE B C 1
ATOM 11069 O O . PHE B 1 621 ? -2.922 135.825 27.099 1.00 33.38 621 PHE B O 1
ATOM 11077 N N . TRP B 1 622 ? -3.583 137.632 28.251 1.00 33.37 622 TRP B N 1
ATOM 11078 C CA . TRP B 1 622 ? -4.011 138.332 27.037 1.00 33.92 622 TRP B CA 1
ATOM 11079 C C . TRP B 1 622 ? -2.842 138.653 26.081 1.00 34.27 622 TRP B C 1
ATOM 11080 O O . TRP B 1 622 ? -3.036 138.797 24.877 1.00 34.58 622 TRP B O 1
ATOM 11091 N N . ALA B 1 623 ? -1.640 138.774 26.611 1.00 34.46 623 ALA B N 1
ATOM 11092 C CA . ALA B 1 623 ? -0.474 138.921 25.750 1.00 35.05 623 ALA B CA 1
ATOM 11093 C C . ALA B 1 623 ? -0.297 137.649 24.913 1.00 35.60 623 ALA B C 1
ATOM 11094 O O . ALA B 1 623 ? -0.041 137.718 23.702 1.00 35.85 623 ALA B O 1
ATOM 11096 N N . ARG B 1 624 ? -0.411 136.497 25.566 1.00 35.72 624 ARG B N 1
ATOM 11097 C CA . ARG B 1 624 ? -0.298 135.231 24.868 1.00 36.26 624 ARG B CA 1
ATOM 11098 C C . ARG B 1 624 ? -1.476 135.050 23.894 1.00 37.02 624 ARG B C 1
ATOM 11099 O O . ARG B 1 624 ? -1.331 134.417 22.849 1.00 37.27 624 ARG B O 1
ATOM 11107 N N . MET B 1 625 ? -2.625 135.637 24.216 1.00 37.50 625 MET B N 1
ATOM 11108 C CA . MET B 1 625 ? -3.737 135.682 23.263 1.00 38.41 625 MET B CA 1
ATOM 11109 C C . MET B 1 625 ? -3.478 136.612 22.068 1.00 38.82 625 MET B C 1
ATOM 11110 O O . MET B 1 625 ? -4.337 136.742 21.188 1.00 39.42 625 MET B O 1
ATOM 11115 N N . LEU B 1 626 ? -2.307 137.245 22.021 1.00 38.65 626 LEU B N 1
ATOM 11116 C CA . LEU B 1 626 ? -1.962 138.164 20.936 1.00 38.90 626 LEU B CA 1
ATOM 11117 C C . LEU B 1 626 ? -2.989 139.283 20.794 1.00 38.95 626 LEU B C 1
ATOM 11118 O O . LEU B 1 626 ? -3.276 139.702 19.688 1.00 39.28 626 LEU B O 1
ATOM 11123 N N . ASP B 1 627 ? -3.518 139.766 21.919 1.00 38.64 627 ASP B N 1
ATOM 11124 C CA . ASP B 1 627 ? -4.580 140.781 21.941 1.00 38.54 627 ASP B CA 1
ATOM 11125 C C . ASP B 1 627 ? -4.125 141.974 22.794 1.00 38.16 627 ASP B C 1
ATOM 11126 O O . ASP B 1 627 ? -4.429 142.080 23.990 1.00 37.89 627 ASP B O 1
ATOM 11131 N N . GLY B 1 628 ? -3.369 142.872 22.176 1.00 38.14 628 GLY B N 1
ATOM 11132 C CA . GLY B 1 628 ? -2.822 144.021 22.891 1.00 37.56 628 GLY B CA 1
ATOM 11133 C C . GLY B 1 628 ? -3.876 144.934 23.478 1.00 37.18 628 GLY B C 1
ATOM 11134 O O . GLY B 1 628 ? -3.700 145.450 24.581 1.00 36.69 628 GLY B O 1
ATOM 11135 N N . ASN B 1 629 ? -4.965 145.148 22.745 1.00 37.33 629 ASN B N 1
ATOM 11136 C CA . ASN B 1 629 ? -6.020 146.010 23.247 1.00 37.54 629 ASN B CA 1
ATOM 11137 C C . ASN B 1 629 ? -6.655 145.492 24.546 1.00 37.29 629 ASN B C 1
ATOM 11138 O O . ASN B 1 629 ? -6.922 146.272 25.480 1.00 37.08 629 ASN B O 1
ATOM 11143 N N . HIS B 1 630 ? -6.889 144.184 24.602 1.00 37.19 630 HIS B N 1
ATOM 11144 C CA . HIS B 1 630 ? -7.449 143.566 25.799 1.00 37.07 630 HIS B CA 1
ATOM 11145 C C . HIS B 1 630 ? -6.411 143.560 26.926 1.00 36.68 630 HIS B C 1
ATOM 11146 O O . HIS B 1 630 ? -6.747 143.746 28.095 1.00 36.77 630 HIS B O 1
ATOM 11153 N N . ALA B 1 631 ? -5.150 143.353 26.587 1.00 36.39 631 ALA B N 1
ATOM 11154 C CA . ALA B 1 631 ? -4.122 143.396 27.601 1.00 36.02 631 ALA B CA 1
ATOM 11155 C C . ALA B 1 631 ? -4.111 144.776 28.245 1.00 35.87 631 ALA B C 1
ATOM 11156 O O . ALA B 1 631 ? -4.086 144.900 29.462 1.00 35.42 631 ALA B O 1
ATOM 11158 N N . PHE B 1 632 ? -4.171 145.813 27.419 1.00 36.18 632 PHE B N 1
ATOM 11159 C CA . PHE B 1 632 ? -4.193 147.176 27.927 1.00 36.28 632 PHE B CA 1
ATOM 11160 C C . PHE B 1 632 ? -5.443 147.478 28.786 1.00 36.40 632 PHE B C 1
ATOM 11161 O O . PHE B 1 632 ? -5.379 148.273 29.723 1.00 36.39 632 PHE B O 1
ATOM 11169 N N . GLN B 1 633 ? -6.576 146.847 28.489 1.00 36.61 633 GLN B N 1
ATOM 11170 C CA . GLN B 1 633 ? -7.749 146.953 29.367 1.00 36.59 633 GLN B CA 1
ATOM 11171 C C . GLN B 1 633 ? -7.485 146.409 30.760 1.00 35.90 633 GLN B C 1
ATOM 11172 O O . GLN B 1 633 ? -8.004 146.929 31.746 1.00 35.52 633 GLN B O 1
ATOM 11178 N N . ILE B 1 634 ? -6.690 145.343 30.829 1.00 35.42 634 ILE B N 1
ATOM 11179 C CA . ILE B 1 634 ? -6.333 144.766 32.111 1.00 35.07 634 ILE B CA 1
ATOM 11180 C C . ILE B 1 634 ? -5.413 145.729 32.848 1.00 35.07 634 ILE B C 1
ATOM 11181 O O . ILE B 1 634 ? -5.514 145.904 34.065 1.00 35.07 634 ILE B O 1
ATOM 11186 N N . ILE B 1 635 ? -4.505 146.352 32.098 1.00 35.18 635 ILE B N 1
ATOM 11187 C CA . ILE B 1 635 ? -3.607 147.348 32.645 1.00 34.93 635 ILE B CA 1
ATOM 11188 C C . ILE B 1 635 ? -4.388 148.466 33.289 1.00 34.97 635 ILE B C 1
ATOM 11189 O O . ILE B 1 635 ? -4.046 148.895 34.380 1.00 34.66 635 ILE B O 1
ATOM 11194 N N . LYS B 1 636 ? -5.455 148.915 32.638 1.00 35.41 636 LYS B N 1
ATOM 11195 C CA . LYS B 1 636 ? -6.297 149.976 33.205 1.00 35.78 636 LYS B CA 1
ATOM 11196 C C . LYS B 1 636 ? -7.005 149.536 34.469 1.00 35.71 636 LYS B C 1
ATOM 11197 O O . LYS B 1 636 ? -7.265 150.343 35.347 1.00 35.83 636 LYS B O 1
ATOM 11203 N N . ASN B 1 637 ? -7.323 148.259 34.555 1.00 35.71 637 ASN B N 1
ATOM 11204 C CA . ASN B 1 637 ? -7.908 147.724 35.768 1.00 35.80 637 ASN B CA 1
ATOM 11205 C C . ASN B 1 637 ? -6.943 147.592 36.927 1.00 35.70 637 ASN B C 1
ATOM 11206 O O . ASN B 1 637 ? -7.376 147.401 38.051 1.00 35.78 637 ASN B O 1
ATOM 11211 N N . MET B 1 638 ? -5.646 147.676 36.679 1.00 35.72 638 MET B N 1
ATOM 11212 C CA . MET B 1 638 ? -4.713 147.681 37.791 1.00 35.79 638 MET B CA 1
ATOM 11213 C C . MET B 1 638 ? -4.397 149.100 38.257 1.00 35.50 638 MET B C 1
ATOM 11214 O O . MET B 1 638 ? -4.373 149.372 39.448 1.00 35.49 638 MET B O 1
ATOM 11219 N N . ILE B 1 639 ? -4.147 150.001 37.315 1.00 35.22 639 ILE B N 1
ATOM 11220 C CA . ILE B 1 639 ? -3.720 151.365 37.645 1.00 34.98 639 ILE B CA 1
ATOM 11221 C C . ILE B 1 639 ? -4.935 152.221 38.040 1.00 35.07 639 ILE B C 1
ATOM 11222 O O . ILE B 1 639 ? -5.436 153.073 37.277 1.00 35.14 639 ILE B O 1
ATOM 11227 N N . GLN B 1 640 ? -5.384 151.965 39.265 1.00 34.93 640 GLN B N 1
ATOM 11228 C CA . GLN B 1 640 ? -6.458 152.717 39.906 1.00 35.07 640 GLN B CA 1
ATOM 11229 C C . GLN B 1 640 ? -6.185 152.808 41.378 1.00 34.83 640 GLN B C 1
ATOM 11230 O O . GLN B 1 640 ? -5.806 151.832 42.015 1.00 34.48 640 GLN B O 1
ATOM 11236 N N . LEU B 1 641 ? -6.410 153.986 41.914 1.00 35.00 641 LEU B N 1
ATOM 11237 C CA . LEU B 1 641 ? -5.936 154.303 43.239 1.00 35.05 641 LEU B CA 1
ATOM 11238 C C . LEU B 1 641 ? -6.787 153.674 44.352 1.00 35.30 641 LEU B C 1
ATOM 11239 O O . LEU B 1 641 ? -8.021 153.829 44.370 1.00 35.37 641 LEU B O 1
ATOM 11244 N N . LEU B 1 642 ? -6.111 152.959 45.258 1.00 35.38 642 LEU B N 1
ATOM 11245 C CA . LEU B 1 642 ? -6.657 152.644 46.569 1.00 35.83 642 LEU B CA 1
ATOM 11246 C C . LEU B 1 642 ? -5.868 153.454 47.576 1.00 36.41 642 LEU B C 1
ATOM 11247 O O . LEU B 1 642 ? -4.753 153.105 47.895 1.00 36.19 642 LEU B O 1
ATOM 11252 N N . PRO B 1 643 ? -6.448 154.548 48.088 1.00 37.40 643 PRO B N 1
ATOM 11253 C CA . PRO B 1 643 ? -5.681 155.420 48.984 1.00 37.99 643 PRO B CA 1
ATOM 11254 C C . PRO B 1 643 ? -5.088 154.748 50.222 1.00 38.43 643 PRO B C 1
ATOM 11255 O O . PRO B 1 643 ? -3.963 155.060 50.596 1.00 38.64 643 PRO B O 1
ATOM 11259 N N . ASN B 1 644 ? -5.842 153.854 50.838 1.00 39.12 644 ASN B N 1
ATOM 11260 C CA . ASN B 1 644 ? -5.366 153.058 51.954 1.00 40.02 644 ASN B CA 1
ATOM 11261 C C . ASN B 1 644 ? -6.411 151.997 52.263 1.00 40.83 644 ASN B C 1
ATOM 11262 O O . ASN B 1 644 ? -7.477 152.029 51.685 1.00 40.64 644 ASN B O 1
ATOM 11267 N N . ASP B 1 645 ? -6.105 151.067 53.164 1.00 42.28 645 ASP B N 1
ATOM 11268 C CA . ASP B 1 645 ? -7.025 149.954 53.463 1.00 43.53 645 ASP B CA 1
ATOM 11269 C C . ASP B 1 645 ? -8.219 150.344 54.298 1.00 45.22 645 ASP B C 1
ATOM 11270 O O . ASP B 1 645 ? -9.226 149.663 54.278 1.00 45.24 645 ASP B O 1
ATOM 11275 N N . HIS B 1 646 ? -8.100 151.440 55.034 1.00 47.97 646 HIS B N 1
ATOM 11276 C CA . HIS B 1 646 ? -9.219 151.990 55.778 1.00 50.66 646 HIS B CA 1
ATOM 11277 C C . HIS B 1 646 ? -10.352 152.453 54.817 1.00 49.18 646 HIS B C 1
ATOM 11278 O O . HIS B 1 646 ? -11.511 152.458 55.184 1.00 48.52 646 HIS B O 1
ATOM 11285 N N . LEU B 1 647 ? -10.015 152.803 53.578 1.00 48.08 647 LEU B N 1
ATOM 11286 C CA . LEU B 1 647 ? -11.006 153.253 52.599 1.00 47.36 647 LEU B CA 1
ATOM 11287 C C . LEU B 1 647 ? -11.318 152.232 51.489 1.00 46.25 647 LEU B C 1
ATOM 11288 O O . LEU B 1 647 ? -11.784 152.598 50.422 1.00 45.14 647 LEU B O 1
ATOM 11293 N N . ALA B 1 648 ? -11.067 150.958 51.728 1.00 46.11 648 ALA B N 1
ATOM 11294 C CA . ALA B 1 648 ? -11.247 149.959 50.667 1.00 46.41 648 ALA B CA 1
ATOM 11295 C C . ALA B 1 648 ? -12.727 149.780 50.211 1.00 47.68 648 ALA B C 1
ATOM 11296 O O . ALA B 1 648 ? -12.999 149.516 49.027 1.00 46.67 648 ALA B O 1
ATOM 11298 N N . LYS B 1 649 ? -13.674 149.934 51.140 1.00 49.12 649 LYS B N 1
ATOM 11299 C CA . LYS B 1 649 ? -15.097 149.760 50.805 1.00 49.90 649 LYS B CA 1
ATOM 11300 C C . LYS B 1 649 ? -15.536 150.896 49.931 1.00 48.22 649 LYS B C 1
ATOM 11301 O O . LYS B 1 649 ? -16.342 150.725 49.046 1.00 47.74 649 LYS B O 1
ATOM 11307 N N . GLU B 1 650 ? -14.950 152.051 50.177 1.00 47.62 650 GLU B N 1
ATOM 11308 C CA . GLU B 1 650 ? -15.248 153.272 49.439 1.00 47.74 650 GLU B CA 1
ATOM 11309 C C . GLU B 1 650 ? -14.587 153.307 48.048 1.00 46.12 650 GLU B C 1
ATOM 11310 O O . GLU B 1 650 ? -15.046 154.017 47.162 1.00 45.14 650 GLU B O 1
ATOM 11316 N N . TYR B 1 651 ? -13.500 152.554 47.882 1.00 45.15 651 TYR B N 1
ATOM 11317 C CA . TYR B 1 651 ? -12.756 152.499 46.610 1.00 44.65 651 TYR B CA 1
ATOM 11318 C C . TYR B 1 651 ? -12.538 151.058 46.225 1.00 43.12 651 TYR B C 1
ATOM 11319 O O . TYR B 1 651 ? -11.405 150.627 46.055 1.00 43.13 651 TYR B O 1
ATOM 11328 N N . PRO B 1 652 ? -13.633 150.310 46.054 1.00 42.00 652 PRO B N 1
ATOM 11329 C CA . PRO B 1 652 ? -13.513 148.880 45.867 1.00 40.86 652 PRO B CA 1
ATOM 11330 C C . PRO B 1 652 ? -12.793 148.475 44.595 1.00 39.58 652 PRO B C 1
ATOM 11331 O O . PRO B 1 652 ? -12.386 147.337 44.524 1.00 38.85 652 PRO B O 1
ATOM 11335 N N . ASN B 1 653 ? -12.646 149.365 43.609 1.00 39.03 653 ASN B N 1
ATOM 11336 C CA . ASN B 1 653 ? -11.879 149.011 42.406 1.00 38.55 653 ASN B CA 1
ATOM 11337 C C . ASN B 1 653 ? -10.394 149.372 42.425 1.00 38.22 653 ASN B C 1
ATOM 11338 O O . ASN B 1 653 ? -9.685 149.131 41.453 1.00 38.32 653 ASN B O 1
ATOM 11343 N N . GLY B 1 654 ? -9.911 149.935 43.526 1.00 38.06 654 GLY B N 1
ATOM 11344 C CA . GLY B 1 654 ? -8.518 150.332 43.628 1.00 37.58 654 GLY B CA 1
ATOM 11345 C C . GLY B 1 654 ? -7.602 149.124 43.744 1.00 37.15 654 GLY B C 1
ATOM 11346 O O . GLY B 1 654 ? -7.866 148.220 44.550 1.00 37.28 654 GLY B O 1
ATOM 11347 N N . ARG B 1 655 ? -6.539 149.108 42.934 1.00 36.50 655 ARG B N 1
ATOM 11348 C CA . ARG B 1 655 ? -5.559 148.025 42.941 1.00 35.90 655 ARG B CA 1
ATOM 11349 C C . ARG B 1 655 ? -4.107 148.477 43.111 1.00 35.54 655 ARG B C 1
ATOM 11350 O O . ARG B 1 655 ? -3.206 147.638 43.172 1.00 35.21 655 ARG B O 1
ATOM 11358 N N . THR B 1 656 ? -3.877 149.787 43.192 1.00 35.46 656 THR B N 1
ATOM 11359 C CA . THR B 1 656 ? -2.535 150.340 43.394 1.00 35.24 656 THR B CA 1
ATOM 11360 C C . THR B 1 656 ? -2.580 151.404 44.506 1.00 35.35 656 THR B C 1
ATOM 11361 O O . THR B 1 656 ? -3.416 152.320 44.476 1.00 35.63 656 THR B O 1
ATOM 11365 N N . TYR B 1 657 ? -1.720 151.247 45.508 1.00 35.19 657 TYR B N 1
ATOM 11366 C CA . TYR B 1 657 ? -1.602 152.223 46.581 1.00 35.47 657 TYR B CA 1
ATOM 11367 C C . TYR B 1 657 ? -0.838 153.483 46.116 1.00 35.93 657 TYR B C 1
ATOM 11368 O O . TYR B 1 657 ? -0.268 153.530 45.027 1.00 35.71 657 TYR B O 1
ATOM 11377 N N . PRO B 1 658 ? -0.853 154.539 46.933 1.00 36.66 658 PRO B N 1
ATOM 11378 C CA . PRO B 1 658 ? -0.037 155.699 46.555 1.00 37.07 658 PRO B CA 1
ATOM 11379 C C . PRO B 1 658 ? 1.438 155.346 46.413 1.00 37.37 658 PRO B C 1
ATOM 11380 O O . PRO B 1 658 ? 2.149 156.050 45.712 1.00 37.87 658 PRO B O 1
ATOM 11384 N N . ASN B 1 659 ? 1.886 154.299 47.112 1.00 37.68 659 ASN B N 1
ATOM 11385 C CA . ASN B 1 659 ? 3.224 153.688 46.938 1.00 37.86 659 ASN B CA 1
ATOM 11386 C C . ASN B 1 659 ? 3.568 153.197 45.564 1.00 37.53 659 ASN B C 1
ATOM 11387 O O . ASN B 1 659 ? 4.716 152.828 45.332 1.00 37.38 659 ASN B O 1
ATOM 11392 N N . MET B 1 660 ? 2.531 153.024 44.744 1.00 37.21 660 MET B N 1
ATOM 11393 C CA . MET B 1 660 ? 2.548 152.221 43.533 1.00 36.92 660 MET B CA 1
ATOM 11394 C C . MET B 1 660 ? 2.673 150.729 43.785 1.00 36.72 660 MET B C 1
ATOM 11395 O O . MET B 1 660 ? 2.803 149.946 42.847 1.00 36.90 660 MET B O 1
ATOM 11400 N N . LEU B 1 661 ? 2.557 150.312 45.040 1.00 36.71 661 LEU B N 1
ATOM 11401 C CA . LEU B 1 661 ? 2.568 148.886 45.386 1.00 36.36 661 LEU B CA 1
ATOM 11402 C C . LEU B 1 661 ? 1.202 148.268 45.064 1.00 36.13 661 LEU B C 1
ATOM 11403 O O . LEU B 1 661 ? 0.177 148.934 45.131 1.00 36.18 661 LEU B O 1
ATOM 11408 N N . ASP B 1 662 ? 1.185 146.985 44.768 1.00 36.04 662 ASP B N 1
ATOM 11409 C CA . ASP B 1 662 ? -0.037 146.311 44.366 1.00 36.26 662 ASP B CA 1
ATOM 11410 C C . ASP B 1 662 ? -0.901 145.919 45.563 1.00 36.22 662 ASP B C 1
ATOM 11411 O O . ASP B 1 662 ? -0.400 145.487 46.585 1.00 36.28 662 ASP B O 1
ATOM 11416 N N . ALA B 1 663 ? -2.209 146.049 45.394 1.00 36.18 663 ALA B N 1
ATOM 11417 C CA . ALA B 1 663 ? -3.184 145.665 46.396 1.00 36.20 663 ALA B CA 1
ATOM 11418 C C . ALA B 1 663 ? -3.967 144.424 45.976 1.00 35.86 663 ALA B C 1
ATOM 11419 O O . ALA B 1 663 ? -4.609 144.406 44.934 1.00 35.59 663 ALA B O 1
ATOM 11421 N N . HIS B 1 664 ? -3.916 143.393 46.815 1.00 35.75 664 HIS B N 1
ATOM 11422 C CA . HIS B 1 664 ? -4.814 142.229 46.708 1.00 35.36 664 HIS B CA 1
ATOM 11423 C C . HIS B 1 664 ? -6.258 142.672 46.765 1.00 35.23 664 HIS B C 1
ATOM 11424 O O . HIS B 1 664 ? -7.005 142.342 45.845 1.00 35.19 664 HIS B O 1
ATOM 11431 N N . PRO B 1 665 ? -6.674 143.441 47.781 1.00 35.15 665 PRO B N 1
ATOM 11432 C CA . PRO B 1 665 ? -5.878 143.934 48.937 1.00 35.08 665 PRO B CA 1
ATOM 11433 C C . PRO B 1 665 ? -5.866 142.960 50.119 1.00 34.90 665 PRO B C 1
ATOM 11434 O O . PRO B 1 665 ? -6.746 142.132 50.184 1.00 35.21 665 PRO B O 1
ATOM 11438 N N . PRO B 1 666 ? -4.959 143.076 51.085 1.00 34.57 666 PRO B N 1
ATOM 11439 C CA . PRO B 1 666 ? -4.052 144.211 51.278 1.00 34.53 666 PRO B CA 1
ATOM 11440 C C . PRO B 1 666 ? -2.757 144.122 50.448 1.00 34.12 666 PRO B C 1
ATOM 11441 O O . PRO B 1 666 ? -2.713 143.393 49.471 1.00 33.73 666 PRO B O 1
ATOM 11445 N N . PHE B 1 667 ? -1.731 144.891 50.808 1.00 34.19 667 PHE B N 1
ATOM 11446 C CA . PHE B 1 667 ? -0.488 144.891 50.040 1.00 34.08 667 PHE B CA 1
ATOM 11447 C C . PHE B 1 667 ? 0.067 143.499 49.835 1.00 34.00 667 PHE B C 1
ATOM 11448 O O . PHE B 1 667 ? 0.380 142.780 50.796 1.00 34.16 667 PHE B O 1
ATOM 11456 N N . GLN B 1 668 ? 0.181 143.146 48.561 1.00 33.79 668 GLN B N 1
ATOM 11457 C CA . GLN B 1 668 ? 0.769 141.901 48.116 1.00 33.67 668 GLN B CA 1
ATOM 11458 C C . GLN B 1 668 ? 1.571 142.245 46.860 1.00 33.36 668 GLN B C 1
ATOM 11459 O O . GLN B 1 668 ? 1.037 142.855 45.929 1.00 33.19 668 GLN B O 1
ATOM 11465 N N . ILE B 1 669 ? 2.837 141.838 46.830 1.00 33.23 669 ILE B N 1
ATOM 11466 C CA . ILE B 1 669 ? 3.774 142.274 45.791 1.00 33.11 669 ILE B CA 1
ATOM 11467 C C . ILE B 1 669 ? 3.653 141.461 44.502 1.00 32.91 669 ILE B C 1
ATOM 11468 O O . ILE B 1 669 ? 4.081 141.895 43.455 1.00 32.67 669 ILE B O 1
ATOM 11473 N N . ASP B 1 670 ? 3.044 140.292 44.571 1.00 33.09 670 ASP B N 1
ATOM 11474 C CA . ASP B 1 670 ? 2.819 139.499 43.356 1.00 33.32 670 ASP B CA 1
ATOM 11475 C C . ASP B 1 670 ? 2.413 140.317 42.118 1.00 33.19 670 ASP B C 1
ATOM 11476 O O . ASP B 1 670 ? 3.022 140.186 41.058 1.00 33.18 670 ASP B O 1
ATOM 11481 N N . GLY B 1 671 ? 1.398 141.160 42.264 1.00 33.11 671 GLY B N 1
ATOM 11482 C CA . GLY B 1 671 ? 0.864 141.933 41.147 1.00 33.09 671 GLY B CA 1
ATOM 11483 C C . GLY B 1 671 ? 1.807 142.979 40.549 1.00 33.15 671 GLY B C 1
ATOM 11484 O O . GLY B 1 671 ? 1.742 143.262 39.343 1.00 33.22 671 GLY B O 1
ATOM 11485 N N . ASN B 1 672 ? 2.702 143.536 41.357 1.00 32.96 672 ASN B N 1
ATOM 11486 C CA . ASN B 1 672 ? 3.731 144.397 40.806 1.00 32.96 672 ASN B CA 1
ATOM 11487 C C . ASN B 1 672 ? 4.602 143.645 39.808 1.00 32.85 672 ASN B C 1
ATOM 11488 O O . ASN B 1 672 ? 4.964 144.216 38.761 1.00 33.21 672 ASN B O 1
ATOM 11493 N N . PHE B 1 673 ? 4.966 142.410 40.165 1.00 32.36 673 PHE B N 1
ATOM 11494 C CA . PHE B 1 673 ? 5.897 141.636 39.391 1.00 32.18 673 PHE B CA 1
ATOM 11495 C C . PHE B 1 673 ? 5.143 141.016 38.242 1.00 31.94 673 PHE B C 1
ATOM 11496 O O . PHE B 1 673 ? 5.642 140.902 37.142 1.00 32.04 673 PHE B O 1
ATOM 11504 N N . GLY B 1 674 ? 3.938 140.575 38.487 1.00 31.73 674 GLY B N 1
ATOM 11505 C CA . GLY B 1 674 ? 3.141 140.043 37.388 1.00 31.72 674 GLY B CA 1
ATOM 11506 C C . GLY B 1 674 ? 2.861 141.070 36.308 1.00 31.72 674 GLY B C 1
ATOM 11507 O O . GLY B 1 674 ? 2.844 140.759 35.132 1.00 31.72 674 GLY B O 1
ATOM 11508 N N . TYR B 1 675 ? 2.640 142.303 36.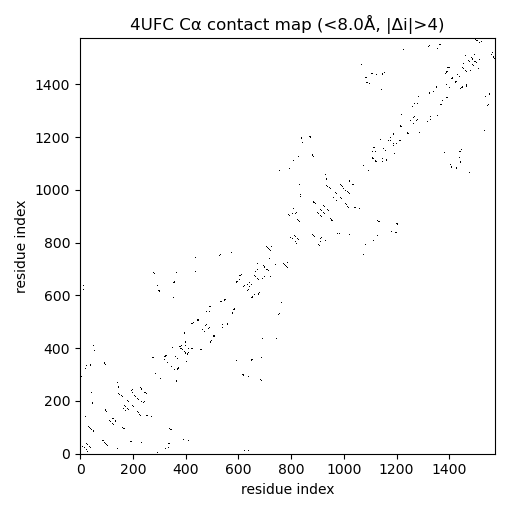720 1.00 31.75 675 TYR B N 1
ATOM 11509 C CA . TYR B 1 675 ? 2.436 143.383 35.771 1.00 31.99 675 TYR B CA 1
ATOM 11510 C C . TYR B 1 675 ? 3.687 143.595 34.878 1.00 32.18 675 TYR B C 1
ATOM 11511 O O . TYR B 1 675 ? 3.601 143.684 33.654 1.00 32.33 675 TYR B O 1
ATOM 11520 N N . THR B 1 676 ? 4.841 143.675 35.508 1.00 32.28 676 THR B N 1
ATOM 11521 C CA . THR B 1 676 ? 6.054 143.927 34.800 1.00 32.54 676 THR B CA 1
ATOM 11522 C C . THR B 1 676 ? 6.286 142.833 33.762 1.00 32.71 676 THR B C 1
ATOM 11523 O O . THR B 1 676 ? 6.635 143.115 32.608 1.00 32.99 676 THR B O 1
ATOM 11527 N N . ALA B 1 677 ? 6.115 141.589 34.157 1.00 32.73 677 ALA B N 1
ATOM 11528 C CA . ALA B 1 677 ? 6.349 140.513 33.225 1.00 33.09 677 ALA B CA 1
ATOM 11529 C C . ALA B 1 677 ? 5.343 140.584 32.086 1.00 33.47 677 ALA B C 1
ATOM 11530 O O . ALA B 1 677 ? 5.652 140.220 30.948 1.00 33.71 677 ALA B O 1
ATOM 11532 N N . GLY B 1 678 ? 4.135 141.038 32.415 1.00 33.75 678 GLY B N 1
ATOM 11533 C CA . GLY B 1 678 ? 3.044 141.195 31.449 1.00 34.08 678 GLY B CA 1
ATOM 11534 C C . GLY B 1 678 ? 3.357 142.166 30.335 1.00 34.49 678 GLY B C 1
ATOM 11535 O O . GLY B 1 678 ? 3.222 141.827 29.138 1.00 34.96 678 GLY B O 1
ATOM 11536 N N . VAL B 1 679 ? 3.798 143.361 30.710 1.00 34.55 679 VAL B N 1
ATOM 11537 C CA . VAL B 1 679 ? 4.199 144.345 29.710 1.00 35.01 679 VAL B CA 1
ATOM 11538 C C . VAL B 1 679 ? 5.315 143.791 28.787 1.00 35.34 679 VAL B C 1
ATOM 11539 O O . VAL B 1 679 ? 5.348 144.069 27.582 1.00 35.18 679 VAL B O 1
ATOM 11543 N N . ALA B 1 680 ? 6.211 142.989 29.360 1.00 35.75 680 ALA B N 1
ATOM 11544 C CA . ALA B 1 680 ? 7.269 142.373 28.582 1.00 36.33 680 ALA B CA 1
ATOM 11545 C C . ALA B 1 680 ? 6.687 141.399 27.558 1.00 36.81 680 ALA B C 1
ATOM 11546 O O . ALA B 1 680 ? 7.037 141.438 26.377 1.00 36.84 680 ALA B O 1
ATOM 11548 N N . GLU B 1 681 ? 5.774 140.544 28.011 1.00 37.30 681 GLU B N 1
ATOM 11549 C CA . GLU B 1 681 ? 5.155 139.561 27.125 1.00 37.97 681 GLU B CA 1
ATOM 11550 C C . GLU B 1 681 ? 4.349 140.228 26.030 1.00 38.19 681 GLU B C 1
ATOM 11551 O O . GLU B 1 681 ? 4.175 139.633 24.969 1.00 38.89 681 GLU B O 1
ATOM 11557 N N . MET B 1 682 ? 3.823 141.425 26.290 1.00 37.80 682 MET B N 1
ATOM 11558 C CA . MET B 1 682 ? 3.077 142.155 25.278 1.00 37.95 682 MET B CA 1
ATOM 11559 C C . MET B 1 682 ? 3.976 142.557 24.127 1.00 38.36 682 MET B C 1
ATOM 11560 O O . MET B 1 682 ? 3.569 142.513 22.967 1.00 38.55 682 MET B O 1
ATOM 11565 N N . LEU B 1 683 ? 5.216 142.908 24.468 1.00 38.62 683 LEU B N 1
ATOM 11566 C CA . LEU B 1 683 ? 6.220 143.376 23.513 1.00 38.95 683 LEU B CA 1
ATOM 11567 C C . LEU B 1 683 ? 7.132 142.282 22.930 1.00 39.51 683 LEU B C 1
ATOM 11568 O O . LEU B 1 683 ? 7.763 142.507 21.888 1.00 39.98 683 LEU B O 1
ATOM 11573 N N . LEU B 1 684 ? 7.225 141.125 23.591 1.00 39.76 684 LEU B N 1
ATOM 11574 C CA . LEU B 1 684 ? 8.174 140.083 23.168 1.00 40.45 684 LEU B CA 1
ATOM 11575 C C . LEU B 1 684 ? 7.832 138.698 23.688 1.00 40.57 684 LEU B C 1
ATOM 11576 O O . LEU B 1 684 ? 7.720 138.488 24.894 1.00 40.91 684 LEU B O 1
ATOM 11581 N N . GLN B 1 685 ? 7.708 137.750 22.767 1.00 40.94 685 GLN B N 1
ATOM 11582 C CA . GLN B 1 685 ? 7.505 136.349 23.103 1.00 40.91 685 GLN B CA 1
ATOM 11583 C C . GLN B 1 685 ? 8.559 135.515 22.392 1.00 41.35 685 GLN B C 1
ATOM 11584 O O . GLN B 1 685 ? 8.994 135.840 21.296 1.00 41.96 685 GLN B O 1
ATOM 11590 N N . SER B 1 686 ? 9.004 134.459 23.049 1.00 41.36 686 SER B N 1
ATOM 11591 C CA . SER B 1 686 ? 10.097 133.642 22.542 1.00 41.47 686 SER B CA 1
ATOM 11592 C C . SER B 1 686 ? 9.870 132.210 22.931 1.00 41.75 686 SER B C 1
ATOM 11593 O O . SER B 1 686 ? 10.824 131.519 23.275 1.00 42.00 686 SER B O 1
ATOM 11596 N N . HIS B 1 687 ? 8.611 131.763 22.897 1.00 41.91 687 HIS B N 1
ATOM 11597 C CA . HIS B 1 687 ? 8.257 130.465 23.467 1.00 41.94 687 HIS B CA 1
ATOM 11598 C C . HIS B 1 687 ? 7.581 129.516 22.501 1.00 42.52 687 HIS B C 1
ATOM 11599 O O . HIS B 1 687 ? 7.269 128.390 22.911 1.00 42.66 687 HIS B O 1
ATOM 11606 N N . ASP B 1 688 ? 7.406 129.915 21.234 1.00 43.18 688 ASP B N 1
ATOM 11607 C CA . ASP B 1 688 ? 6.506 129.179 20.350 1.00 44.18 688 ASP B CA 1
ATOM 11608 C C . ASP B 1 688 ? 6.612 129.278 18.798 1.00 44.81 688 ASP B C 1
ATOM 11609 O O . ASP B 1 688 ? 5.804 129.961 18.196 1.00 45.48 688 ASP B O 1
ATOM 11614 N N . GLY B 1 689 ? 7.570 128.666 18.109 1.00 44.94 689 GLY B N 1
ATOM 11615 C CA . GLY B 1 689 ? 8.947 128.556 18.479 1.00 44.66 689 GLY B CA 1
ATOM 11616 C C . GLY B 1 689 ? 9.606 129.525 17.502 1.00 44.89 689 GLY B C 1
ATOM 11617 O O . GLY B 1 689 ? 10.019 129.168 16.380 1.00 45.15 689 GLY B O 1
ATOM 11618 N N . ALA B 1 690 ? 9.619 130.785 17.917 1.00 44.45 690 ALA B N 1
ATOM 11619 C CA . ALA B 1 690 ? 10.295 131.862 17.204 1.00 44.15 690 ALA B CA 1
ATOM 11620 C C . ALA B 1 690 ? 10.355 133.057 18.146 1.00 43.42 690 ALA B C 1
ATOM 11621 O O . ALA B 1 690 ? 9.669 133.087 19.159 1.00 42.81 690 ALA B O 1
ATOM 11623 N N . VAL B 1 691 ? 11.179 134.034 17.828 1.00 43.56 691 VAL B N 1
ATOM 11624 C CA . VAL B 1 691 ? 11.254 135.233 18.628 1.00 43.51 691 VAL B CA 1
ATOM 11625 C C . VAL B 1 691 ? 10.271 136.201 18.002 1.00 43.87 691 VAL B C 1
ATOM 11626 O O . VAL B 1 691 ? 10.510 136.727 16.923 1.00 44.42 691 VAL B O 1
ATOM 11630 N N . HIS B 1 692 ? 9.155 136.435 18.686 1.00 43.74 692 HIS B N 1
ATOM 11631 C CA . HIS B 1 692 ? 8.069 137.222 18.132 1.00 43.35 692 HIS B CA 1
ATOM 11632 C C . HIS B 1 692 ? 8.143 138.689 18.561 1.00 43.02 692 HIS B C 1
ATOM 11633 O O . HIS B 1 692 ? 7.964 139.003 19.734 1.00 42.24 692 HIS B O 1
ATOM 11640 N N . LEU B 1 693 ? 8.363 139.579 17.591 1.00 43.24 693 LEU B N 1
ATOM 11641 C CA . LEU B 1 693 ? 8.482 141.012 17.848 1.00 43.17 693 LEU B CA 1
ATOM 11642 C C . LEU B 1 693 ? 7.120 141.707 17.854 1.00 43.25 693 LEU B C 1
ATOM 11643 O O . LEU B 1 693 ? 6.349 141.610 16.877 1.00 44.11 693 LEU B O 1
ATOM 11648 N N . LEU B 1 694 ? 6.841 142.404 18.961 1.00 42.52 694 LEU B N 1
ATOM 11649 C CA . LEU B 1 694 ? 5.562 143.095 19.196 1.00 42.04 694 LEU B CA 1
ATOM 11650 C C . LEU B 1 694 ? 4.310 142.230 18.950 1.00 41.61 694 LEU B C 1
ATOM 11651 O O . LEU B 1 694 ? 3.416 142.596 18.177 1.00 41.69 694 LEU B O 1
ATOM 11656 N N . PRO B 1 695 ? 4.226 141.093 19.651 1.00 41.04 695 PRO B N 1
ATOM 11657 C CA . PRO B 1 695 ? 3.066 140.215 19.497 1.00 40.72 695 PRO B CA 1
ATOM 11658 C C . PRO B 1 695 ? 1.748 140.760 20.028 1.00 39.84 695 PRO B C 1
ATOM 11659 O O . PRO B 1 695 ? 0.712 140.261 19.603 1.00 39.64 695 PRO B O 1
ATOM 11663 N N . ALA B 1 696 ? 1.770 141.729 20.944 1.00 39.18 696 ALA B N 1
ATOM 11664 C CA . ALA B 1 696 ? 0.520 142.230 21.531 1.00 39.29 696 ALA B CA 1
ATOM 11665 C C . ALA B 1 696 ? 0.533 143.702 21.865 1.00 39.33 696 ALA B C 1
ATOM 11666 O O . ALA B 1 696 ? 0.229 144.095 22.986 1.00 39.06 696 ALA B O 1
ATOM 11668 N N . LEU B 1 697 ? 0.870 144.518 20.880 1.00 39.82 697 LEU B N 1
ATOM 11669 C CA . LEU B 1 697 ? 0.997 145.947 21.091 1.00 39.89 697 LEU B CA 1
ATOM 11670 C C . LEU B 1 697 ? -0.372 146.614 21.053 1.00 39.87 697 LEU B C 1
ATOM 11671 O O . LEU B 1 697 ? -1.045 146.560 20.036 1.00 40.18 697 LEU B O 1
ATOM 11676 N N . PRO B 1 698 ? -0.778 147.269 22.145 1.00 39.57 698 PRO B N 1
ATOM 11677 C CA . PRO B 1 698 ? -2.055 147.983 22.147 1.00 40.04 698 PRO B CA 1
ATOM 11678 C C . PRO B 1 698 ? -2.128 149.120 21.145 1.00 40.68 698 PRO B C 1
ATOM 11679 O O . PRO B 1 698 ? -1.133 149.805 20.939 1.00 40.87 698 PRO B O 1
ATOM 11683 N N . ASP B 1 699 ? -3.306 149.351 20.567 1.00 41.33 699 ASP B N 1
ATOM 11684 C CA . ASP B 1 699 ? -3.526 150.543 19.710 1.00 41.83 699 ASP B CA 1
ATOM 11685 C C . ASP B 1 699 ? -3.206 151.834 20.468 1.00 41.79 699 ASP B C 1
ATOM 11686 O O . ASP B 1 699 ? -2.707 152.794 19.889 1.00 42.11 699 ASP B O 1
ATOM 11691 N N . ALA B 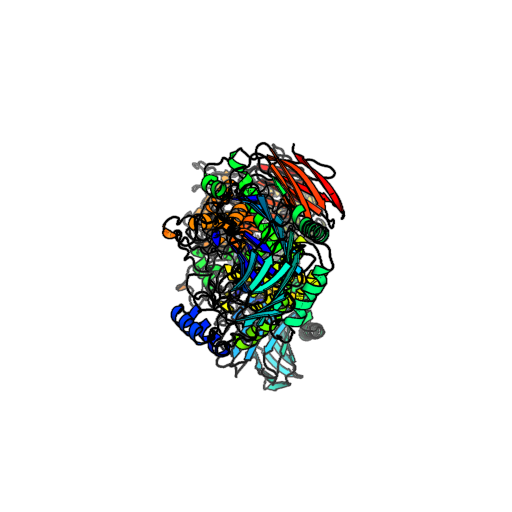1 700 ? -3.490 151.841 21.768 1.00 41.55 700 ALA B N 1
ATOM 11692 C CA . ALA B 1 700 ? -3.152 152.962 22.620 1.00 41.44 700 ALA B CA 1
ATOM 11693 C C . ALA B 1 700 ? -1.669 153.350 22.535 1.00 41.59 700 ALA B C 1
ATOM 11694 O O . ALA B 1 700 ? -1.343 154.527 22.571 1.00 42.46 700 ALA B O 1
ATOM 11696 N N . TRP B 1 701 ? -0.767 152.386 22.430 1.00 41.35 701 TRP B N 1
ATOM 11697 C CA . TRP B 1 701 ? 0.660 152.706 22.387 1.00 41.53 701 TRP B CA 1
ATOM 11698 C C . TRP B 1 701 ? 1.132 152.858 20.951 1.00 42.55 701 TRP B C 1
ATOM 11699 O O . TRP B 1 701 ? 1.816 151.978 20.405 1.00 42.58 701 TRP B O 1
ATOM 11710 N N . GLU B 1 702 ? 0.767 153.984 20.343 1.00 43.74 702 GLU B N 1
ATOM 11711 C CA . GLU B 1 702 ? 0.980 154.183 18.908 1.00 44.92 702 GLU B CA 1
ATOM 11712 C C . GLU B 1 702 ? 2.451 154.253 18.564 1.00 44.52 702 GLU B C 1
ATOM 11713 O O . GLU B 1 702 ? 2.856 153.859 17.466 1.00 44.74 702 GLU B O 1
ATOM 11719 N N . GLU B 1 703 ? 3.245 154.707 19.527 1.00 44.05 703 GLU B N 1
ATOM 11720 C CA . GLU B 1 703 ? 4.631 155.085 19.294 1.00 44.20 703 GLU B CA 1
ATOM 11721 C C . GLU B 1 703 ? 5.459 154.944 20.562 1.00 42.80 703 GLU B C 1
ATOM 11722 O O . GLU B 1 703 ? 5.059 155.408 21.616 1.00 42.29 703 GLU B O 1
ATOM 11728 N N . GLY B 1 704 ? 6.612 154.304 20.458 1.00 41.90 704 GLY B N 1
ATOM 11729 C CA . GLY B 1 704 ? 7.488 154.175 21.604 1.00 41.34 704 GLY B CA 1
ATOM 11730 C C . GLY B 1 704 ? 8.633 153.210 21.384 1.00 41.04 704 GLY B C 1
ATOM 11731 O O . GLY B 1 704 ? 8.895 152.779 20.262 1.00 41.27 704 GLY B O 1
ATOM 11732 N N . SER B 1 705 ? 9.332 152.873 22.457 1.00 40.47 705 SER B N 1
ATOM 11733 C CA . SER B 1 705 ? 10.473 151.983 22.351 1.00 40.52 705 SER B CA 1
ATOM 11734 C C . SER B 1 705 ? 10.683 151.150 23.608 1.00 40.53 705 SER B C 1
ATOM 11735 O O . SER B 1 705 ? 10.134 151.439 24.666 1.00 39.87 705 SER B O 1
ATOM 11738 N N . VAL B 1 706 ? 11.474 150.093 23.453 1.00 41.25 706 VAL B N 1
ATOM 11739 C CA . VAL B 1 706 ? 11.903 149.287 24.561 1.00 41.72 706 VAL B CA 1
ATOM 11740 C C . VAL B 1 706 ? 13.321 148.818 24.271 1.00 42.49 706 VAL B C 1
ATOM 11741 O O . VAL B 1 706 ? 13.651 148.520 23.143 1.00 42.93 706 VAL B O 1
ATOM 11745 N N . LYS B 1 707 ? 14.143 148.768 25.310 1.00 43.27 707 LYS B N 1
ATOM 11746 C CA . LYS B 1 707 ? 15.540 148.384 25.223 1.00 44.25 707 LYS B CA 1
ATOM 11747 C C . LYS B 1 707 ? 15.823 147.298 26.263 1.00 43.01 707 LYS B C 1
ATOM 11748 O O . LYS B 1 707 ? 15.403 147.419 27.409 1.00 42.81 707 LYS B O 1
ATOM 11754 N N . GLY B 1 708 ? 16.507 146.229 25.876 1.00 41.96 708 GLY B N 1
ATOM 11755 C CA . GLY B 1 708 ? 17.083 145.295 26.862 1.00 40.98 708 GLY B CA 1
ATOM 11756 C C . GLY B 1 708 ? 16.360 144.007 27.223 1.00 39.88 708 GLY B C 1
ATOM 11757 O O . GLY B 1 708 ? 16.843 143.253 28.063 1.00 39.64 708 GLY B O 1
ATOM 11758 N N . LEU B 1 709 ? 15.237 143.715 26.581 1.00 38.99 709 LEU B N 1
ATOM 11759 C CA . LEU B 1 709 ? 14.493 142.483 26.886 1.00 38.55 709 LEU B CA 1
ATOM 11760 C C . LEU B 1 709 ? 15.267 141.241 26.441 1.00 38.74 709 LEU B C 1
ATOM 11761 O O . LEU B 1 709 ? 16.144 141.335 25.600 1.00 39.35 709 LEU B O 1
ATOM 11766 N N . VAL B 1 710 ? 14.934 140.081 26.990 1.00 38.47 710 VAL B N 1
ATOM 11767 C CA . VAL B 1 710 ? 15.666 138.879 26.679 1.00 38.89 710 VAL B CA 1
ATOM 11768 C C . VAL B 1 710 ? 14.740 137.857 26.100 1.00 39.10 710 VAL B C 1
ATOM 11769 O O . VAL B 1 710 ? 13.633 137.647 26.613 1.00 38.93 710 VAL B O 1
ATOM 11773 N N . ALA B 1 711 ? 15.219 137.186 25.053 1.00 39.75 711 ALA B N 1
ATOM 11774 C CA . ALA B 1 711 ? 14.481 136.100 24.409 1.00 40.17 711 ALA B CA 1
ATOM 11775 C C . ALA B 1 711 ? 15.161 134.772 24.685 1.00 40.44 711 ALA B C 1
ATOM 11776 O O . ALA B 1 711 ? 16.373 134.713 24.792 1.00 40.50 711 ALA B O 1
ATOM 11778 N N . ARG B 1 712 ? 14.372 133.704 24.789 1.00 40.62 712 ARG B N 1
ATOM 11779 C CA . ARG B 1 712 ? 14.932 132.359 24.902 1.00 40.89 712 ARG B CA 1
ATOM 11780 C C . ARG B 1 712 ? 15.908 132.111 23.737 1.00 41.60 712 ARG B C 1
ATOM 11781 O O . ARG B 1 712 ? 15.673 132.544 22.595 1.00 41.68 712 ARG B O 1
ATOM 11789 N N . GLY B 1 713 ? 17.020 131.437 24.050 1.00 41.92 713 GLY B N 1
ATOM 11790 C CA . GLY B 1 713 ? 18.191 131.386 23.156 1.00 42.28 713 GLY B CA 1
ATOM 11791 C C . GLY B 1 713 ? 19.204 132.477 23.482 1.00 42.09 713 GLY B C 1
ATOM 11792 O O . GLY B 1 713 ? 20.215 132.633 22.798 1.00 42.75 713 GLY B O 1
ATOM 11793 N N . ASN B 1 714 ? 18.921 133.225 24.545 1.00 41.39 714 ASN B N 1
ATOM 11794 C CA . ASN B 1 714 ? 19.784 134.294 25.046 1.00 41.03 714 ASN B CA 1
ATOM 11795 C C . ASN B 1 714 ? 20.071 135.370 24.002 1.00 41.24 714 ASN B C 1
ATOM 11796 O O . ASN B 1 714 ? 21.221 135.671 23.723 1.00 42.25 714 ASN B O 1
ATOM 11801 N N . PHE B 1 715 ? 19.003 135.930 23.432 1.00 40.80 715 PHE B N 1
ATOM 11802 C CA . PHE B 1 715 ? 19.062 137.093 22.566 1.00 40.75 715 PHE B CA 1
ATOM 11803 C C . PHE B 1 715 ? 18.539 138.317 23.332 1.00 40.40 715 PHE B C 1
ATOM 11804 O O . PHE B 1 715 ? 17.441 138.287 23.857 1.00 40.12 715 PHE B O 1
ATOM 11812 N N . THR B 1 716 ? 19.325 139.388 23.381 1.00 40.63 716 THR B N 1
ATOM 11813 C CA . THR B 1 716 ? 18.889 140.669 23.933 1.00 40.29 716 THR B CA 1
ATOM 11814 C C . THR B 1 716 ? 18.262 141.502 22.819 1.00 40.47 716 THR B C 1
ATOM 11815 O O . THR B 1 716 ? 18.853 141.631 21.741 1.00 40.56 716 THR B O 1
ATOM 11819 N N . VAL B 1 717 ? 17.095 142.098 23.089 1.00 40.19 717 VAL B N 1
ATOM 11820 C CA . VAL B 1 717 ? 16.297 142.717 22.040 1.00 40.58 717 VAL B CA 1
ATOM 11821 C C . VAL B 1 717 ? 15.910 144.137 22.377 1.00 41.06 717 VAL B C 1
ATOM 11822 O O . VAL B 1 717 ? 15.430 144.396 23.476 1.00 41.00 717 VAL B O 1
ATOM 11826 N N . ASP B 1 718 ? 16.128 145.044 21.415 1.00 41.99 718 ASP B N 1
ATOM 11827 C CA . ASP B 1 718 ? 15.639 146.432 21.455 1.00 42.14 718 ASP B CA 1
ATOM 11828 C C . ASP B 1 718 ? 14.661 146.631 20.287 1.00 42.60 718 ASP B C 1
ATOM 11829 O O . ASP B 1 718 ? 14.888 146.116 19.202 1.00 43.35 718 ASP B O 1
ATOM 11834 N N . MET B 1 719 ? 13.577 147.370 20.491 1.00 42.75 719 MET B N 1
ATOM 11835 C CA . MET B 1 719 ? 12.623 147.644 19.419 1.00 43.09 719 MET B CA 1
ATOM 11836 C C . MET B 1 719 ? 12.120 149.062 19.573 1.00 43.57 719 MET B C 1
ATOM 11837 O O . MET B 1 719 ? 12.000 149.542 20.699 1.00 43.16 719 MET B O 1
ATOM 11842 N N . ASP B 1 720 ? 11.826 149.717 18.450 1.00 44.46 720 ASP B N 1
ATOM 11843 C CA . ASP B 1 720 ? 11.026 150.939 18.456 1.00 45.05 720 ASP B CA 1
ATOM 11844 C C . ASP B 1 720 ? 9.986 150.905 17.342 1.00 44.76 720 ASP B C 1
ATOM 11845 O O . ASP B 1 720 ? 10.155 150.191 16.364 1.00 44.40 720 ASP B O 1
ATOM 11850 N N . TRP B 1 721 ? 8.909 151.682 17.514 1.00 44.44 721 TRP B N 1
ATOM 11851 C CA . TRP B 1 721 ? 7.720 151.578 16.662 1.00 44.25 721 TRP B CA 1
ATOM 11852 C C . TRP B 1 721 ? 7.015 152.918 16.491 1.00 44.97 721 TRP B C 1
ATOM 11853 O O . TRP B 1 721 ? 7.040 153.762 17.383 1.00 44.20 721 TRP B O 1
ATOM 11864 N N . LYS B 1 722 ? 6.434 153.114 15.308 1.00 47.09 722 LYS B N 1
ATOM 11865 C CA . LYS B 1 722 ? 5.564 154.256 14.989 1.00 48.73 722 LYS B CA 1
ATOM 11866 C C . LYS B 1 722 ? 4.303 153.726 14.339 1.00 48.52 722 LYS B C 1
ATOM 11867 O O . LYS B 1 722 ? 4.310 152.672 13.700 1.00 48.35 722 LYS B O 1
ATOM 11873 N N . ASN B 1 723 ? 3.220 154.467 14.477 1.00 48.45 723 ASN B N 1
ATOM 11874 C CA . ASN B 1 723 ? 1.982 154.116 13.782 1.00 49.46 723 ASN B CA 1
ATOM 11875 C C . ASN B 1 723 ? 1.528 152.687 14.062 1.00 49.66 723 ASN B C 1
ATOM 11876 O O . ASN B 1 723 ? 1.040 152.002 13.177 1.00 49.15 723 ASN B O 1
ATOM 11881 N N . ASN B 1 724 ? 1.707 152.247 15.306 1.00 50.34 724 ASN B N 1
ATOM 11882 C CA . ASN B 1 724 ? 1.293 150.906 15.750 1.00 50.59 724 ASN B CA 1
ATOM 11883 C C . ASN B 1 724 ? 1.983 149.727 15.051 1.00 50.42 724 ASN B C 1
ATOM 11884 O O . ASN B 1 724 ? 1.498 148.603 15.132 1.00 50.47 724 ASN B O 1
ATOM 11889 N N . VAL B 1 725 ? 3.120 149.974 14.398 1.00 50.62 725 VAL B N 1
ATOM 11890 C CA . VAL B 1 725 ? 3.889 148.894 13.767 1.00 50.85 725 VAL B CA 1
ATOM 11891 C C . VAL B 1 725 ? 5.376 149.065 14.029 1.00 50.47 725 VAL B C 1
ATOM 11892 O O . VAL B 1 725 ? 5.897 150.182 14.138 1.00 50.12 725 VAL B O 1
ATOM 11896 N N . LEU B 1 726 ? 6.049 147.927 14.109 1.00 50.28 726 LEU B N 1
ATOM 11897 C CA . LEU B 1 726 ? 7.486 147.899 14.301 1.00 49.77 726 LEU B CA 1
ATOM 11898 C C . LEU B 1 726 ? 8.222 148.697 13.221 1.00 49.18 726 LEU B C 1
ATOM 11899 O O . LEU B 1 726 ? 7.948 148.573 12.038 1.00 49.14 726 LEU B O 1
ATOM 11904 N N . ASN B 1 727 ? 9.141 149.534 13.666 1.00 48.58 727 ASN B N 1
ATOM 11905 C CA . ASN B 1 727 ? 9.993 150.289 12.789 1.00 48.88 727 ASN B CA 1
ATOM 11906 C C . ASN B 1 727 ? 11.316 149.565 12.574 1.00 49.91 727 ASN B C 1
ATOM 11907 O O . ASN B 1 727 ? 11.726 149.299 11.452 1.00 49.93 727 ASN B O 1
ATOM 11912 N N . LYS B 1 728 ? 11.961 149.224 13.681 1.00 50.60 728 LYS B N 1
ATOM 11913 C CA . LYS B 1 728 ? 13.311 148.742 13.667 1.00 51.29 728 LYS B CA 1
ATOM 11914 C C . LYS B 1 728 ? 13.549 147.920 14.919 1.00 51.45 728 LYS B C 1
ATOM 11915 O O . LYS B 1 728 ? 13.017 148.229 15.983 1.00 52.04 728 LYS B O 1
ATOM 11921 N N . ALA B 1 729 ? 14.357 146.872 14.792 1.00 51.74 729 ALA B N 1
ATOM 11922 C CA . ALA B 1 729 ? 14.792 146.068 15.939 1.00 50.52 729 ALA B CA 1
ATOM 11923 C C . ALA B 1 729 ? 16.312 145.858 15.915 1.00 50.56 729 ALA B C 1
ATOM 11924 O O . ALA B 1 729 ? 16.917 145.770 14.843 1.00 50.22 729 ALA B O 1
ATOM 11926 N N . ILE B 1 730 ? 16.902 145.748 17.105 1.00 49.96 730 ILE B N 1
ATOM 11927 C CA . ILE B 1 730 ? 18.321 145.474 17.273 1.00 50.06 730 ILE B CA 1
ATOM 11928 C C . ILE B 1 730 ? 18.471 144.270 18.179 1.00 49.93 730 ILE B C 1
ATOM 11929 O O . ILE B 1 730 ? 18.076 144.311 19.332 1.00 50.49 730 ILE B O 1
ATOM 11934 N N . ILE B 1 731 ? 19.068 143.206 17.661 1.00 50.02 731 ILE B N 1
ATOM 11935 C CA . ILE B 1 731 ? 19.150 141.953 18.389 1.00 49.73 731 ILE B CA 1
ATOM 11936 C C . ILE B 1 731 ? 20.593 141.506 18.524 1.00 50.98 731 ILE B C 1
ATOM 11937 O O . ILE B 1 731 ? 21.287 141.284 17.533 1.00 51.90 731 ILE B O 1
ATOM 11942 N N . ARG B 1 732 ? 21.025 141.350 19.767 1.00 51.21 732 ARG B N 1
ATOM 11943 C CA . ARG B 1 732 ? 22.340 140.835 20.085 1.00 51.10 732 ARG B CA 1
ATOM 11944 C C . ARG B 1 732 ? 22.216 139.342 20.371 1.00 50.85 732 ARG B C 1
ATOM 11945 O O . ARG B 1 732 ? 21.382 138.932 21.160 1.00 50.66 732 ARG B O 1
ATOM 11953 N N . SER B 1 733 ? 23.045 138.526 19.735 1.00 51.50 733 SER B N 1
ATOM 11954 C CA . SER B 1 733 ? 23.091 137.077 20.009 1.00 51.16 733 SER B CA 1
ATOM 11955 C C . SER B 1 733 ? 24.179 136.801 21.040 1.00 50.59 733 SER B C 1
ATOM 11956 O O . SER B 1 733 ? 25.353 136.906 20.736 1.00 51.28 733 SER B O 1
ATOM 11959 N N . ASN B 1 734 ? 23.800 136.458 22.259 1.00 49.42 734 ASN B N 1
ATOM 11960 C CA . ASN B 1 734 ? 24.795 136.307 23.315 1.00 49.03 734 ASN B CA 1
ATOM 11961 C C . ASN B 1 734 ? 25.532 134.971 23.257 1.00 48.63 734 ASN B C 1
ATOM 11962 O O . ASN B 1 734 ? 26.602 134.851 23.842 1.00 48.66 734 ASN B O 1
ATOM 11967 N N . ILE B 1 735 ? 24.951 133.978 22.578 1.00 47.92 735 ILE B N 1
ATOM 11968 C CA . ILE B 1 735 ? 25.560 132.635 22.483 1.00 47.63 735 ILE B CA 1
ATOM 11969 C C . ILE B 1 735 ? 25.399 131.968 21.113 1.00 47.71 735 ILE B C 1
ATOM 11970 O O . ILE B 1 735 ? 25.567 130.768 20.988 1.00 47.47 735 ILE B O 1
ATOM 11975 N N . GLY B 1 736 ? 25.117 132.745 20.079 1.00 48.12 736 GLY B N 1
ATOM 11976 C CA . GLY B 1 736 ? 25.096 132.217 18.718 1.00 49.34 736 GLY B CA 1
ATOM 11977 C C . GLY B 1 736 ? 23.908 131.349 18.395 1.00 49.59 736 GLY B C 1
ATOM 11978 O O . GLY B 1 736 ? 22.858 131.494 19.000 1.00 49.65 736 GLY B O 1
ATOM 11979 N N . SER B 1 737 ? 24.084 130.484 17.399 1.00 51.06 737 SER B N 1
ATOM 11980 C CA . SER B 1 737 ? 23.037 129.581 16.869 1.00 51.95 737 SER B CA 1
ATOM 11981 C C . SER B 1 737 ? 21.939 130.301 16.072 1.00 52.76 737 SER B C 1
ATOM 11982 O O . SER B 1 737 ? 22.040 131.505 15.804 1.00 53.53 737 SER B O 1
ATOM 11985 N N . THR B 1 738 ? 20.916 129.569 15.649 1.00 53.35 738 THR B N 1
ATOM 11986 C CA . THR B 1 738 ? 19.951 130.141 14.721 1.00 54.27 738 THR B CA 1
ATOM 11987 C C . THR B 1 738 ? 18.920 130.999 15.445 1.00 53.59 738 THR B C 1
ATOM 11988 O O . THR B 1 738 ? 18.409 130.627 16.493 1.00 53.12 738 THR B O 1
ATOM 11992 N N . LEU B 1 739 ? 18.638 132.157 14.859 1.00 54.07 739 LEU B N 1
ATOM 11993 C CA . LEU B 1 739 ? 17.629 133.073 15.344 1.00 53.61 739 LEU B CA 1
ATOM 11994 C C . LEU B 1 739 ? 16.462 133.061 14.366 1.00 53.71 739 LEU B C 1
ATOM 11995 O O . LEU B 1 739 ? 16.654 133.273 13.165 1.00 54.11 739 LEU B O 1
ATOM 12000 N N . ARG B 1 740 ? 15.251 132.813 14.864 1.00 52.93 740 ARG B N 1
ATOM 12001 C CA . ARG B 1 740 ? 14.081 132.942 14.019 1.00 52.96 740 ARG B CA 1
ATOM 12002 C C . ARG B 1 740 ? 13.209 134.093 14.501 1.00 52.01 740 ARG B C 1
ATOM 12003 O O . ARG B 1 740 ? 12.647 134.013 15.577 1.00 51.98 740 ARG B O 1
ATOM 12011 N N . ILE B 1 741 ? 13.111 135.154 13.701 1.00 51.59 741 ILE B N 1
ATOM 12012 C CA . ILE B 1 741 ? 12.246 136.281 13.993 1.00 51.01 741 ILE B CA 1
ATOM 12013 C C . ILE B 1 741 ? 10.856 135.937 13.482 1.00 50.30 741 ILE B C 1
ATOM 12014 O O . ILE B 1 741 ? 10.732 135.294 12.439 1.00 50.67 741 ILE B O 1
ATOM 12019 N N . ARG B 1 742 ? 9.823 136.390 14.193 1.00 48.63 742 ARG B N 1
ATOM 12020 C CA . ARG B 1 742 ? 8.450 136.359 13.702 1.00 48.00 742 ARG B CA 1
ATOM 12021 C C . ARG B 1 742 ? 7.829 137.759 13.818 1.00 47.34 742 ARG B C 1
ATOM 12022 O O . ARG B 1 742 ? 7.978 138.393 14.861 1.00 47.25 742 ARG B O 1
ATOM 12030 N N . SER B 1 743 ? 7.129 138.235 12.783 1.00 46.93 743 SER B N 1
ATOM 12031 C CA . SER B 1 743 ? 6.527 139.580 12.809 1.00 46.84 743 SER B CA 1
ATOM 12032 C C . SER B 1 743 ? 5.209 139.684 12.057 1.00 47.49 743 SER B C 1
ATOM 12033 O O . SER B 1 743 ? 4.960 138.923 11.131 1.00 47.93 743 SER B O 1
ATOM 12036 N N . TYR B 1 744 ? 4.368 140.641 12.460 1.00 48.01 744 TYR B N 1
ATOM 12037 C CA . TYR B 1 744 ? 3.095 140.921 11.763 1.00 48.98 744 TYR B CA 1
ATOM 12038 C C . TYR B 1 744 ? 3.324 141.732 10.493 1.00 50.47 744 TYR B C 1
ATOM 12039 O O . TYR B 1 744 ? 2.453 141.778 9.627 1.00 50.65 744 TYR B O 1
ATOM 12048 N N . VAL B 1 745 ? 4.498 142.353 10.380 1.00 52.23 745 VAL B N 1
ATOM 12049 C CA . VAL B 1 745 ? 4.883 143.072 9.157 1.00 53.95 745 VAL B CA 1
ATOM 12050 C C . VAL B 1 745 ? 6.126 142.461 8.515 1.00 54.31 745 VAL B C 1
ATOM 12051 O O . VAL B 1 745 ? 6.932 141.853 9.218 1.00 54.04 745 VAL B O 1
ATOM 12055 N N . PRO B 1 746 ? 6.290 142.633 7.183 1.00 55.78 746 PRO B N 1
ATOM 12056 C CA . PRO B 1 746 ? 7.466 142.084 6.495 1.00 56.49 746 PRO B CA 1
ATOM 12057 C C . PRO B 1 746 ? 8.752 142.798 6.859 1.00 56.42 746 PRO B C 1
ATOM 12058 O O . PRO B 1 746 ? 8.740 144.016 7.082 1.00 54.96 746 PRO B O 1
ATOM 12062 N N . LEU B 1 747 ? 9.845 142.033 6.892 1.00 57.03 747 LEU B N 1
ATOM 12063 C CA . LEU B 1 747 ? 11.142 142.525 7.357 1.00 58.01 747 LEU B CA 1
ATOM 12064 C C . LEU B 1 747 ? 12.291 142.315 6.358 1.00 60.05 747 LEU B C 1
ATOM 12065 O O . LEU B 1 747 ? 12.234 141.437 5.496 1.00 60.81 747 LEU B O 1
ATOM 12070 N N . LYS B 1 748 ? 13.338 143.125 6.497 1.00 60.75 748 LYS B N 1
ATOM 12071 C CA . LYS B 1 748 ? 14.531 143.007 5.671 1.00 62.26 748 LYS B CA 1
ATOM 12072 C C . LYS B 1 748 ? 15.763 143.261 6.519 1.00 61.56 748 LYS B C 1
ATOM 12073 O O . LYS B 1 748 ? 15.708 144.019 7.491 1.00 59.78 748 LYS B O 1
ATOM 12079 N N . GLY B 1 749 ? 16.876 142.635 6.143 1.00 61.88 749 GLY B N 1
ATOM 12080 C CA . GLY B 1 749 ? 18.134 142.855 6.844 1.00 62.55 749 GLY B CA 1
ATOM 12081 C C . GLY B 1 749 ? 19.243 141.906 6.455 1.00 63.54 749 GLY B C 1
ATOM 12082 O O . GLY B 1 749 ? 18.996 140.877 5.852 1.00 63.87 749 GLY B O 1
ATOM 12083 N N . LYS B 1 750 ? 20.464 142.276 6.825 1.00 65.48 750 LYS B N 1
ATOM 12084 C CA . LYS B 1 750 ? 21.670 141.510 6.532 1.00 68.32 750 LYS B CA 1
ATOM 12085 C C . LYS B 1 750 ? 21.546 140.042 6.910 1.00 67.63 750 LYS B C 1
ATOM 12086 O O . LYS B 1 750 ? 21.510 139.713 8.089 1.00 66.22 750 LYS B O 1
ATOM 12092 N N . GLY B 1 751 ? 21.524 139.165 5.904 1.00 72.91 751 GLY B N 1
ATOM 12093 C CA . GLY B 1 751 ? 21.561 137.707 6.115 1.00 71.43 751 GLY B CA 1
ATOM 12094 C C . GLY B 1 751 ? 20.279 137.093 6.644 1.00 67.25 751 GLY B C 1
ATOM 12095 O O . GLY B 1 751 ? 20.319 136.267 7.560 1.00 64.69 751 GLY B O 1
ATOM 12096 N N . LEU B 1 752 ? 19.160 137.483 6.044 1.00 66.65 752 LEU B N 1
ATOM 12097 C CA . LEU B 1 752 ? 17.828 137.186 6.570 1.00 67.19 752 LEU B CA 1
ATOM 12098 C C . LEU B 1 752 ? 17.032 136.302 5.600 1.00 69.26 752 LEU B C 1
ATOM 12099 O O . LEU B 1 752 ? 16.324 136.802 4.731 1.00 71.00 752 LEU B O 1
ATOM 12104 N N . LYS B 1 753 ? 17.155 134.986 5.741 1.00 71.11 753 LYS B N 1
ATOM 12105 C CA . LYS B 1 753 ? 16.499 134.045 4.831 1.00 72.82 753 LYS B CA 1
ATOM 12106 C C . LYS B 1 753 ? 15.055 133.802 5.327 1.00 71.98 753 LYS B C 1
ATOM 12107 O O . LYS B 1 753 ? 14.804 133.777 6.525 1.00 69.21 753 LYS B O 1
ATOM 12113 N N . GLN B 1 754 ? 14.103 133.658 4.405 1.00 73.96 754 GLN B N 1
ATOM 12114 C CA . GLN B 1 754 ? 12.701 133.364 4.757 1.00 73.26 754 GLN B CA 1
ATOM 12115 C C . GLN B 1 754 ? 12.466 131.893 5.060 1.00 75.82 754 GLN B C 1
ATOM 12116 O O . GLN B 1 754 ? 13.221 131.027 4.636 1.00 74.91 754 GLN B O 1
ATOM 12122 N N . VAL B 1 755 ? 11.394 131.622 5.795 1.00 80.01 755 VAL B N 1
ATOM 12123 C CA . VAL B 1 755 ? 11.018 130.254 6.144 1.00 83.89 755 VAL B CA 1
ATOM 12124 C C . VAL B 1 755 ? 9.771 129.800 5.383 1.00 88.02 755 VAL B C 1
ATOM 12125 O O . VAL B 1 755 ? 8.747 130.483 5.354 1.00 86.18 755 VAL B O 1
ATOM 12129 N N . ASN B 1 756 ? 9.907 128.652 4.730 1.00 93.27 756 ASN B N 1
ATOM 12130 C CA . ASN B 1 756 ? 8.815 128.024 3.987 1.00 97.80 756 ASN B CA 1
ATOM 12131 C C . ASN B 1 756 ? 7.718 127.464 4.947 1.00 96.83 756 ASN B C 1
ATOM 12132 O O . ASN B 1 756 ? 6.660 128.084 5.061 1.00 93.42 756 ASN B O 1
ATOM 12137 N N . GLY B 1 757 ? 7.949 126.361 5.670 1.00 97.52 757 GLY B N 1
ATOM 12138 C CA . GLY B 1 757 ? 9.198 125.607 5.641 1.00 98.22 757 GLY B CA 1
ATOM 12139 C C . GLY B 1 757 ? 9.455 124.733 6.850 1.00 97.85 757 GLY B C 1
ATOM 12140 O O . GLY B 1 757 ? 8.613 124.590 7.743 1.00 89.82 757 GLY B O 1
ATOM 12141 N N . LYS B 1 758 ? 10.641 124.127 6.839 1.00 102.88 758 LYS B N 1
ATOM 12142 C CA . LYS B 1 758 ? 11.116 123.291 7.940 1.00 102.87 758 LYS B CA 1
ATOM 12143 C C . LYS B 1 758 ? 11.237 124.115 9.222 1.00 101.66 758 LYS B C 1
ATOM 12144 O O . LYS B 1 758 ? 11.482 125.318 9.168 1.00 101.14 758 LYS B O 1
ATOM 12150 N N . GLU B 1 759 ? 11.041 123.462 10.367 1.00 99.57 759 GLU B N 1
ATOM 12151 C CA . GLU B 1 759 ? 11.194 124.116 11.671 1.00 93.64 759 GLU B CA 1
ATOM 12152 C C . GLU B 1 759 ? 12.650 124.447 11.980 1.00 88.31 759 GLU B C 1
ATOM 12153 O O . GLU B 1 759 ? 13.560 123.923 11.342 1.00 86.77 759 GLU B O 1
ATOM 12159 N N . CYS B 1 760 ? 12.847 125.319 12.968 1.00 83.13 760 CYS B N 1
ATOM 12160 C CA . CYS B 1 760 ? 14.168 125.814 13.328 1.00 79.88 760 CYS B CA 1
ATOM 12161 C C . CYS B 1 760 ? 14.958 124.766 14.098 1.00 80.23 760 CYS B C 1
ATOM 12162 O O . CYS B 1 760 ? 14.390 123.971 14.846 1.00 78.34 760 CYS B O 1
ATOM 12165 N N . SER B 1 761 ? 16.275 124.790 13.916 1.00 81.86 761 SER B N 1
ATOM 12166 C CA . SER B 1 761 ? 17.178 123.852 14.587 1.00 83.03 761 SER B CA 1
ATOM 12167 C C . SER B 1 761 ? 17.507 124.297 16.018 1.00 81.09 761 SER B C 1
ATOM 12168 O O . SER B 1 761 ? 18.074 123.521 16.785 1.00 83.32 761 SER B O 1
ATOM 12171 N N . ASN B 1 762 ? 17.175 125.541 16.371 1.00 76.92 762 ASN B N 1
ATOM 12172 C CA . ASN B 1 762 ? 17.381 126.023 17.728 1.00 74.24 762 ASN B CA 1
ATOM 12173 C C . ASN B 1 762 ? 16.258 125.560 18.668 1.00 76.68 762 ASN B C 1
ATOM 12174 O O . ASN B 1 762 ? 15.112 126.006 18.570 1.00 75.99 762 ASN B O 1
ATOM 12179 N N . ARG B 1 763 ? 16.615 124.680 19.601 1.00 78.71 763 ARG B N 1
ATOM 12180 C CA . ARG B 1 763 ? 15.640 124.050 20.489 1.00 80.04 763 ARG B CA 1
ATOM 12181 C C . ARG B 1 763 ? 15.202 124.912 21.677 1.00 75.05 763 ARG B C 1
ATOM 12182 O O . ARG B 1 763 ? 14.214 124.585 22.340 1.00 75.14 763 ARG B O 1
ATOM 12190 N N . LEU B 1 764 ? 15.910 126.005 21.943 1.00 69.53 764 LEU B N 1
ATOM 12191 C CA . LEU B 1 764 ? 15.715 126.759 23.187 1.00 67.42 764 LEU B CA 1
ATOM 12192 C C . LEU B 1 764 ? 14.418 127.590 23.229 1.00 66.03 764 LEU B C 1
ATOM 12193 O O . LEU B 1 764 ? 13.814 127.724 24.291 1.00 66.29 764 LEU B O 1
ATOM 12198 N N . PHE B 1 765 ? 13.992 128.128 22.083 1.00 63.85 765 PHE B N 1
ATOM 12199 C CA . PHE B 1 765 ? 12.678 128.786 21.965 1.00 62.41 765 PHE B CA 1
ATOM 12200 C C . PHE B 1 765 ? 11.614 127.890 21.291 1.00 64.39 765 PHE B C 1
ATOM 12201 O O . PHE B 1 765 ? 10.488 128.325 21.041 1.00 63.11 765 PHE B O 1
ATOM 12209 N N . ALA B 1 766 ? 11.970 126.632 21.025 1.00 67.81 766 ALA B N 1
ATOM 12210 C CA . ALA B 1 766 ? 11.070 125.663 20.387 1.00 69.95 766 ALA B CA 1
ATOM 12211 C C . ALA B 1 766 ? 9.933 125.270 21.303 1.00 72.61 766 ALA B C 1
ATOM 12212 O O . ALA B 1 766 ? 10.079 125.241 22.524 1.00 73.21 766 ALA B O 1
ATOM 12214 N N . THR B 1 767 ? 8.787 124.994 20.697 1.00 75.99 767 THR B N 1
ATOM 12215 C CA . THR B 1 767 ? 7.598 124.573 21.432 1.00 79.25 767 THR B CA 1
ATOM 12216 C C . THR B 1 767 ? 7.601 123.059 21.456 1.00 79.60 767 THR B C 1
ATOM 12217 O O . THR B 1 767 ? 8.460 122.447 20.836 1.00 78.64 767 THR B O 1
ATOM 12221 N N . THR B 1 768 ? 6.639 122.453 22.147 1.00 81.73 768 THR B N 1
ATOM 12222 C CA . THR B 1 768 ? 6.571 120.982 22.214 1.00 83.99 768 THR B CA 1
ATOM 12223 C C . THR B 1 768 ? 5.151 120.420 21.975 1.00 85.36 768 THR B C 1
ATOM 12224 O O . THR B 1 768 ? 4.172 120.951 22.500 1.00 82.92 768 THR B O 1
ATOM 12228 N N . PRO B 1 769 ? 5.044 119.329 21.186 1.00 64.49 769 PRO B N 1
ATOM 12229 C CA . PRO B 1 769 ? 3.723 118.771 20.855 1.00 64.53 769 PRO B CA 1
ATOM 12230 C C . PRO B 1 769 ? 2.946 118.280 22.068 1.00 62.83 769 PRO B C 1
ATOM 12231 O O . PRO B 1 769 ? 3.517 117.631 22.943 1.00 64.80 769 PRO B O 1
ATOM 12235 N N . ILE B 1 770 ? 1.651 118.578 22.096 1.00 59.38 770 ILE B N 1
ATOM 12236 C CA . ILE B 1 770 ? 0.747 118.075 23.129 1.00 56.01 770 ILE B CA 1
ATOM 12237 C C . ILE B 1 770 ? -0.125 116.980 22.530 1.00 55.68 770 ILE B C 1
ATOM 12238 O O . ILE B 1 770 ? -0.119 116.787 21.315 1.00 56.10 770 ILE B O 1
ATOM 12243 N N . LYS B 1 771 ? -0.870 116.271 23.371 1.00 54.75 771 LYS B N 1
ATOM 12244 C CA . LYS B 1 771 ? -1.891 115.348 22.884 1.00 55.66 771 LYS B CA 1
ATOM 12245 C C . LYS B 1 771 ? -2.987 116.103 22.155 1.00 56.46 771 LYS B C 1
ATOM 12246 O O . LYS B 1 771 ? -3.313 117.222 22.519 1.00 54.41 771 LYS B O 1
ATOM 12252 N N . GLN B 1 772 ? -3.558 115.463 21.135 1.00 59.10 772 GLN B N 1
ATOM 12253 C CA . GLN B 1 772 ? -4.701 116.000 20.399 1.00 59.86 772 GLN B CA 1
ATOM 12254 C C . GLN B 1 772 ? -5.845 116.292 21.370 1.00 58.28 772 GLN B C 1
ATOM 12255 O O . GLN B 1 772 ? -6.295 115.408 22.089 1.00 58.02 772 GLN B O 1
ATOM 12261 N N . PRO B 1 773 ? -6.316 117.542 21.419 1.00 58.42 773 PRO B N 1
ATOM 12262 C CA . PRO B 1 773 ? -7.416 117.776 22.374 1.00 57.26 773 PRO B CA 1
ATOM 12263 C C . PRO B 1 773 ? -8.720 117.098 21.954 1.00 56.83 773 PRO B C 1
ATOM 12264 O O . PRO B 1 773 ? -8.975 116.945 20.768 1.00 56.40 773 PRO B O 1
ATOM 12268 N N . LEU B 1 774 ? -9.510 116.691 22.940 1.00 56.59 774 LEU B N 1
ATOM 12269 C CA . LEU B 1 774 ? -10.831 116.123 22.715 1.00 57.31 774 LEU B CA 1
ATOM 12270 C C . LEU B 1 774 ? -11.866 117.229 22.687 1.00 57.72 774 LEU B C 1
ATOM 12271 O O . LEU B 1 774 ? -11.721 118.225 23.373 1.00 56.44 774 LEU B O 1
ATOM 12276 N N . VAL B 1 775 ? -12.907 117.039 21.881 1.00 60.97 775 VAL B N 1
ATOM 12277 C CA . VAL B 1 775 ? -14.016 117.989 21.749 1.00 61.87 775 VAL B CA 1
ATOM 12278 C C . VAL B 1 775 ? -15.302 117.295 22.177 1.00 63.53 775 VAL B C 1
ATOM 12279 O O . VAL B 1 775 ? -15.521 116.145 21.840 1.00 64.34 775 VAL B O 1
ATOM 12283 N N . ALA B 1 776 ? -16.146 117.992 22.927 1.00 65.54 776 ALA B N 1
ATOM 12284 C CA . ALA B 1 776 ? -17.323 117.370 23.539 1.00 67.76 776 ALA B CA 1
ATOM 12285 C C . ALA B 1 776 ? -18.440 117.146 22.511 1.00 71.48 776 ALA B C 1
ATOM 12286 O O . ALA B 1 776 ? -18.500 117.845 21.499 1.00 72.10 776 ALA B O 1
ATOM 12288 N N . LYS B 1 777 ? -19.320 116.177 22.775 1.00 74.80 777 LYS B N 1
ATOM 12289 C CA . LYS B 1 777 ? -20.395 115.852 21.820 1.00 77.76 777 LYS B CA 1
ATOM 12290 C C . LYS B 1 777 ? -21.275 117.060 21.484 1.00 75.97 777 LYS B C 1
ATOM 12291 O O . LYS B 1 777 ? -21.664 117.850 22.353 1.00 72.58 777 LYS B O 1
ATOM 12297 N N . GLY B 1 778 ? -21.570 117.191 20.198 1.00 75.54 778 GLY B N 1
ATOM 12298 C CA . GLY B 1 778 ? -22.391 118.284 19.689 1.00 74.97 778 GLY B CA 1
ATOM 12299 C C . GLY B 1 778 ? -21.780 119.678 19.742 1.00 72.23 778 GLY B C 1
ATOM 12300 O O . GLY B 1 778 ? -22.501 120.652 19.631 1.00 71.92 778 GLY B O 1
ATOM 12301 N N . VAL B 1 779 ? -20.462 119.783 19.926 1.00 69.83 779 VAL B N 1
ATOM 12302 C CA . VAL B 1 779 ? -19.758 121.067 19.834 1.00 67.56 779 VAL B CA 1
ATOM 12303 C C . VAL B 1 779 ? -18.985 121.147 18.532 1.00 66.54 779 VAL B C 1
ATOM 12304 O O . VAL B 1 779 ? -18.259 120.227 18.183 1.00 64.68 779 VAL B O 1
ATOM 12308 N N . SER B 1 780 ? -19.142 122.259 17.829 1.00 66.24 780 SER B N 1
ATOM 12309 C CA . SER B 1 780 ? -18.384 122.491 16.629 1.00 67.06 780 SER B CA 1
ATOM 12310 C C . SER B 1 780 ? -17.322 123.551 16.953 1.00 66.79 780 SER B C 1
ATOM 12311 O O . SER B 1 780 ? -17.578 124.762 16.906 1.00 66.47 780 SER B O 1
ATOM 12314 N N . ALA B 1 781 ? -16.110 123.076 17.245 1.00 66.04 781 ALA B N 1
ATOM 12315 C CA . ALA B 1 781 ? -15.053 123.912 17.830 1.00 63.22 781 ALA B CA 1
ATOM 12316 C C . ALA B 1 781 ? -14.694 125.141 16.995 1.00 62.29 781 ALA B C 1
ATOM 12317 O O . ALA B 1 781 ? -14.330 125.031 15.830 1.00 62.30 781 ALA B O 1
ATOM 12319 N N . GLN B 1 782 ? -14.757 126.313 17.613 1.00 61.30 782 GLN B N 1
ATOM 12320 C CA . GLN B 1 782 ? -14.566 127.561 16.885 1.00 60.99 782 GLN B CA 1
ATOM 12321 C C . GLN B 1 782 ? -13.105 127.708 16.483 1.00 60.63 782 GLN B C 1
ATOM 12322 O O . GLN B 1 782 ? -12.232 127.095 17.093 1.00 59.03 782 GLN B O 1
ATOM 12328 N N . SER B 1 783 ? -12.859 128.524 15.458 1.00 62.90 783 SER B N 1
ATOM 12329 C CA . SER B 1 783 ? -11.496 128.905 15.035 1.00 63.81 783 SER B CA 1
ATOM 12330 C C . SER B 1 783 ? -11.105 130.357 15.369 1.00 64.23 783 SER B C 1
ATOM 12331 O O . SER B 1 783 ? -11.897 131.281 15.172 1.00 64.22 783 SER B O 1
ATOM 12334 N N . PRO B 1 784 ? -9.854 130.564 15.828 1.00 64.76 784 PRO B N 1
ATOM 12335 C CA . PRO B 1 784 ? -9.456 131.911 16.200 1.00 64.21 784 PRO B CA 1
ATOM 12336 C C . PRO B 1 784 ? -9.214 132.801 14.983 1.00 64.70 784 PRO B C 1
ATOM 12337 O O . PRO B 1 784 ? -8.972 132.312 13.873 1.00 64.22 784 PRO B O 1
ATOM 12341 N N . LYS B 1 785 ? -9.299 134.105 15.204 1.00 65.71 785 LYS B N 1
ATOM 12342 C CA . LYS B 1 785 ? -8.960 135.088 14.185 1.00 67.86 785 LYS B CA 1
ATOM 12343 C C . LYS B 1 785 ? -7.510 135.495 14.455 1.00 64.35 785 LYS B C 1
ATOM 12344 O O . LYS B 1 785 ? -7.218 136.059 15.514 1.00 62.04 785 LYS B O 1
ATOM 12350 N N . LEU B 1 786 ? -6.602 135.175 13.525 1.00 61.90 786 LEU B N 1
ATOM 12351 C CA . LEU B 1 786 ? -5.167 135.413 13.729 1.00 59.23 786 LEU B CA 1
ATOM 12352 C C . LEU B 1 786 ? -4.647 136.331 12.659 1.00 59.31 786 LEU B C 1
ATOM 12353 O O . LEU B 1 786 ? -5.081 136.242 11.525 1.00 59.65 786 LEU B O 1
ATOM 12358 N N . GLN B 1 787 ? -3.705 137.199 13.020 1.00 58.63 787 GLN B N 1
ATOM 12359 C CA . GLN B 1 787 ? -3.001 138.008 12.035 1.00 59.61 787 GLN B CA 1
ATOM 12360 C C . GLN B 1 787 ? -2.014 137.124 11.261 1.00 60.90 787 GLN B C 1
ATOM 12361 O O . GLN B 1 787 ? -1.460 136.176 11.814 1.00 60.19 787 GLN B O 1
ATOM 12367 N N . LYS B 1 788 ? -1.792 137.425 9.984 1.00 63.11 788 LYS B N 1
ATOM 12368 C CA . LYS B 1 788 ? -0.807 136.688 9.202 1.00 64.12 788 LYS B CA 1
ATOM 12369 C C . LYS B 1 788 ? 0.546 137.096 9.764 1.00 62.37 788 LYS B C 1
ATOM 12370 O O . LYS B 1 788 ? 0.775 138.289 9.986 1.00 61.70 788 LYS B O 1
ATOM 12376 N N . VAL B 1 789 ? 1.428 136.127 9.995 1.00 61.28 789 VAL B N 1
ATOM 12377 C CA . VAL B 1 789 ? 2.806 136.424 10.426 1.00 61.44 789 VAL B CA 1
ATOM 12378 C C . VAL B 1 789 ? 3.826 136.087 9.329 1.00 62.54 789 VAL B C 1
ATOM 12379 O O . VAL B 1 789 ? 3.600 135.182 8.533 1.00 63.56 789 VAL B O 1
ATOM 12383 N N . TYR B 1 790 ? 4.930 136.835 9.315 1.00 61.95 790 TYR B N 1
ATOM 12384 C CA . TYR B 1 790 ? 6.087 136.561 8.471 1.00 63.38 790 TYR B CA 1
ATOM 12385 C C . TYR B 1 790 ? 7.253 136.070 9.353 1.00 62.18 790 TYR B C 1
ATOM 12386 O O . TYR B 1 790 ? 7.573 136.703 10.353 1.00 60.66 790 TYR B O 1
ATOM 12395 N N . GLU B 1 791 ? 7.873 134.951 8.970 1.00 62.83 791 GLU B N 1
ATOM 12396 C CA . GLU B 1 791 ? 8.990 134.346 9.713 1.00 62.55 791 GLU B CA 1
ATOM 12397 C C . GLU B 1 791 ? 10.305 134.333 8.903 1.00 63.99 791 GLU B C 1
ATOM 12398 O O . GLU B 1 791 ? 10.316 134.015 7.705 1.00 64.34 791 GLU B O 1
ATOM 12404 N N . TYR B 1 792 ? 11.407 134.673 9.580 1.00 63.35 792 TYR B N 1
ATOM 12405 C CA . TYR B 1 792 ? 12.731 134.766 8.958 1.00 64.17 792 TYR B CA 1
ATOM 12406 C C . TYR B 1 792 ? 13.783 134.084 9.831 1.00 63.91 792 TYR B C 1
ATOM 12407 O O . TYR B 1 792 ? 13.628 134.000 11.044 1.00 61.81 792 TYR B O 1
ATOM 12416 N N . ASP B 1 793 ? 14.851 133.595 9.198 1.00 65.91 793 ASP B N 1
ATOM 12417 C CA . ASP B 1 793 ? 15.963 132.942 9.896 1.00 65.39 793 ASP B CA 1
ATOM 12418 C C . ASP B 1 793 ? 17.265 133.731 9.715 1.00 66.07 793 ASP B C 1
ATOM 12419 O O . ASP B 1 793 ? 17.524 134.295 8.645 1.00 65.44 793 ASP B O 1
ATOM 12424 N N . ILE B 1 794 ? 18.068 133.763 10.778 1.00 65.54 794 ILE B N 1
ATOM 12425 C CA . ILE B 1 794 ? 19.414 134.320 10.730 1.00 66.55 794 ILE B CA 1
ATOM 12426 C C . ILE B 1 794 ? 20.381 133.361 11.398 1.00 66.47 794 ILE B C 1
ATOM 12427 O O . ILE B 1 794 ? 20.084 132.841 12.474 1.00 64.70 794 ILE B O 1
ATOM 12432 N N . GLU B 1 795 ? 21.526 133.113 10.761 1.00 67.24 795 GLU B N 1
ATOM 12433 C CA . GLU B 1 795 ? 22.597 132.365 11.412 1.00 66.80 795 GLU B CA 1
ATOM 12434 C C . GLU B 1 795 ? 23.430 133.372 12.176 1.00 65.07 795 GLU B C 1
ATOM 12435 O O . GLU B 1 795 ? 23.980 134.280 11.574 1.00 65.77 795 GLU B O 1
ATOM 12441 N N . THR B 1 796 ? 23.495 133.224 13.498 1.00 62.54 796 THR B N 1
ATOM 12442 C CA . THR B 1 796 ? 24.162 134.214 14.333 1.00 60.60 796 THR B CA 1
ATOM 12443 C C . THR B 1 796 ? 25.423 133.675 14.993 1.00 60.83 796 THR B C 1
ATOM 12444 O O . THR B 1 796 ? 25.594 132.473 15.127 1.00 60.92 796 THR B O 1
ATOM 12448 N N . LYS B 1 797 ? 26.275 134.598 15.427 1.00 61.47 797 LYS B N 1
ATOM 12449 C CA . LYS B 1 797 ? 27.528 134.304 16.127 1.00 63.09 797 LYS B CA 1
ATOM 12450 C C . LYS B 1 797 ? 27.529 134.976 17.507 1.00 59.83 797 LYS B C 1
ATOM 12451 O O . LYS B 1 797 ? 27.156 136.157 17.629 1.00 58.98 797 LYS B O 1
ATOM 12457 N N . ALA B 1 798 ? 27.967 134.244 18.533 1.00 57.79 798 ALA B N 1
ATOM 12458 C CA . ALA B 1 798 ? 28.039 134.776 19.902 1.00 55.69 798 ALA B CA 1
ATOM 12459 C C . ALA B 1 798 ? 28.733 136.146 19.952 1.00 55.74 798 ALA B C 1
ATOM 12460 O O . ALA B 1 798 ? 29.769 136.348 19.310 1.00 58.79 798 ALA B O 1
ATOM 12462 N N . GLY B 1 799 ? 28.153 137.085 20.693 1.00 53.88 799 GLY B N 1
ATOM 12463 C CA . GLY B 1 799 ? 28.713 138.431 20.840 1.00 53.57 799 GLY B CA 1
ATOM 12464 C C . GLY B 1 799 ? 28.418 139.453 19.743 1.00 53.64 799 GLY B C 1
ATOM 12465 O O . GLY B 1 799 ? 28.790 140.621 19.885 1.00 52.23 799 GLY B O 1
ATOM 12466 N N . LYS B 1 800 ? 27.774 139.030 18.654 1.00 54.18 800 LYS B N 1
ATOM 12467 C CA . LYS B 1 800 ? 27.437 139.935 17.558 1.00 54.76 800 LYS B CA 1
ATOM 12468 C C . LYS B 1 800 ? 26.000 140.469 17.657 1.00 53.08 800 LYS B C 1
ATOM 12469 O O . LYS B 1 800 ? 25.169 139.904 18.357 1.00 52.04 800 LYS B O 1
ATOM 12475 N N . THR B 1 801 ? 25.726 141.532 16.906 1.00 52.80 801 THR B N 1
ATOM 12476 C CA . THR B 1 801 ? 24.457 142.246 16.906 1.00 51.70 801 THR B CA 1
ATOM 12477 C C . THR B 1 801 ? 23.888 142.326 15.478 1.00 53.41 801 THR B C 1
ATOM 12478 O O . THR B 1 801 ? 24.598 142.623 14.531 1.00 54.63 801 THR B O 1
ATOM 12482 N N . TYR B 1 802 ? 22.589 142.106 15.330 1.00 53.79 802 TYR B N 1
ATOM 12483 C CA . TYR B 1 802 ? 21.945 142.132 14.013 1.00 55.20 802 TYR B CA 1
ATOM 12484 C C . TYR B 1 802 ? 20.776 143.104 14.028 1.00 55.07 802 TYR B C 1
ATOM 12485 O O . TYR B 1 802 ? 20.026 143.174 14.989 1.00 55.87 802 TYR B O 1
ATOM 12494 N N . ILE B 1 803 ? 20.629 143.863 12.957 1.00 56.58 803 ILE B N 1
ATOM 12495 C CA . ILE B 1 803 ? 19.621 144.915 12.857 1.00 56.04 803 ILE B CA 1
ATOM 12496 C C . ILE B 1 803 ? 18.546 144.486 11.857 1.00 56.89 803 ILE B C 1
ATOM 12497 O O . ILE B 1 803 ? 18.854 143.947 10.802 1.00 59.00 803 ILE B O 1
ATOM 12502 N N . VAL B 1 804 ? 17.280 144.719 12.163 1.00 56.07 804 VAL B N 1
ATOM 12503 C CA . VAL B 1 804 ? 16.239 144.374 11.191 1.00 57.38 804 VAL B CA 1
ATOM 12504 C C . VAL B 1 804 ? 15.316 145.565 10.999 1.00 58.01 804 VAL B C 1
ATOM 12505 O O . VAL B 1 804 ? 15.075 146.349 11.918 1.00 55.82 804 VAL B O 1
ATOM 12509 N N . ASN B 1 805 ? 14.861 145.708 9.764 1.00 60.79 805 ASN B N 1
ATOM 12510 C CA . ASN B 1 805 ? 14.089 146.849 9.357 1.00 63.04 805 ASN B CA 1
ATOM 12511 C C . ASN B 1 805 ? 12.776 146.406 8.732 1.00 65.29 805 ASN B C 1
ATOM 12512 O O . ASN B 1 805 ? 12.591 145.234 8.408 1.00 66.32 805 ASN B O 1
ATOM 12517 N N . THR B 1 806 ? 11.899 147.383 8.526 1.00 67.19 806 THR B N 1
ATOM 12518 C CA . THR B 1 806 ? 10.546 147.181 8.040 1.00 67.91 806 THR B CA 1
ATOM 12519 C C . THR B 1 806 ? 10.463 147.733 6.624 1.00 69.85 806 THR B C 1
ATOM 12520 O O . THR B 1 806 ? 11.365 148.439 6.203 1.00 71.46 806 THR B O 1
ATOM 12524 N N . ILE B 1 807 ? 9.404 147.417 5.880 1.00 71.36 807 ILE B N 1
ATOM 12525 C CA . ILE B 1 807 ? 9.200 148.040 4.568 1.00 74.59 807 ILE B CA 1
ATOM 12526 C C . ILE B 1 807 ? 7.844 148.743 4.426 1.00 74.54 807 ILE B C 1
ATOM 12527 O O . ILE B 1 807 ? 7.740 149.772 3.743 1.00 75.59 807 ILE B O 1
#

B-factor: mean 43.38, std 11.17, range [16.23, 104.61]

CATH classification: 2.70.98.50